Protein 2KOB (pdb70)

Organism: NCBI:txid428125

Radius of gyration: 14.82 Å; Cα contacts (8 Å, |Δi|>4): 99; chains: 1; bounding box: 43×29×36 Å

InterPro domains:
  IPR002104 Integrase, catalytic domain [PF00589] (180-360)
  IPR002104 Integrase, catalytic domain [PS51898] (163-368)
  IPR010998 Integrase/recombinase, N-terminal [G3DSA:1.10.150.130] (61-153)
  IPR011010 DNA breaking-rejoining enzyme, catalytic core [SSF56349] (63-368)
  IPR013762 Integrase-like, catalytic domain superfamily [G3DSA:1.10.443.10] (158-373)
  IPR044068 Core-binding (CB) domain [PS51900] (62-141)
  IPR050090 Bacterial tyrosine recombinase XerC/XerD complex [PTHR30349] (70-369)
  IPR053876 Phage integrase, central domain [PF22022] (64-154)

Solvent-accessible surface area: 7404 Å² total; per-residue (Å²): 273,41,47,0,6,55,16,0,73,84,6,15,122,42,43,112,90,95,64,47,78,112,87,81,9,74,38,33,85,52,35,2,151,82,41,0,51,52,0,79,156,47,22,4,86,99,4,92,41,72,36,2,53,56,15,5,96,118,14,154,96,68,152,123,34,20,102,24,1,40,63,4,0,2,65,0,0,124,37,0,57,126,95,209,36,11,134,107,22,2,0,69,169,9,175,20,69,155,153,78,111,144,134,138,126,176,171,201

Sequence (108 aa):
RDSFGDWAEKFLKSKEADGVSVSQLNSYKNYCRNHLSPLYMKSLSEILPADIQSIINETKLAKNTLKAIRNTASQIFRLAIENRAIDFNPADYVRIPKIALEHHHHHHRDSFGDWAEKFLKSKEADGVSVSQLNSYKNYCRNHLSPLYMKSLSEILPADIQSIINETKLAKNTLKAIRNTASQIFRLAIENRAIDFNPADYVRIPKIALEHHHHHHRDSFGDWAEKFLKSKEADGVSVSQLNSYKNYCRNHLSPLYMKSLSEILPADIQSIINETKLAKNTLKAIRNTASQIFRLAIENRAIDFNPADYVRIPKIALEHHHHHHRDSFGDWAEKFLKSKEADGVSVSQLNSYKNYCRNHLSPLYMKSLSEILPADIQSIINETKLAKNTLKAIRNTASQIFRLAIENRAIDFNPADYVRIPKIALEHHHHHHRDSFGDWAEKFLKSKEADGVSVSQLNSYKNYCRNHLSPLYMKSLSEILPADIQSIINETKLAKNTLKAIRNTASQIFRLAIENRAIDFNPADYVRIPKIALEHHHHHHRDSFGDWAEKFLKSKEADGVSVSQLNSYKNYCRNHLSPLYMKSLSEILPADIQSIINETKLAKNTLKAIRNTASQIFRLAIENRAIDFNPADYVRIPKIALEHHHHHHRDSFGDWAEKFLKSKEADGVSVSQLNSYKNYCRNHLSPLYMKSLSEILPADIQSIINETKLAKNTLKAIRNTASQIFRLAIENRAIDFNPADYVRIPKIALEHHHHHHRDSFGDWAEKFLKSKEADGVSVSQLNSYKNYCRNHLSPLYMKSLSEILPADIQSIINETKLAKNTLKAIRNTASQIFRLAIENRAIDFNPADYVRIPKIALEHHHHHHRDSFGDWAEKFLKSKEADGVSVSQLNSYKNYCRNHLSPLYMKSLSEILPADIQSIINETKLAKNTLKAIRNTASQIFRLAIENRAIDFNPADYVRIPKIALEHHHHHHRDSFGDWAEKFLKSKEADGVSVSQLNSYKNYCRNHLSPLYMKSLSEILPADIQSIINETKLAKNTLKAIRNTASQIFRLAIENRAIDFNPADYVRIPKIALEHHHHHHRDSFGDWAEKFLKSKEADGVSVSQLNSYKNYCRNHLSPLYMKSLSEILPADIQSIINETKLAKNTLKAIRNTASQIFRLAIENRAIDFNPADYVRIPKIALEHHHHHHRDSFGDWAEKFLKSKEADGVSVSQLNSYKNYCRNHLSPLYMKSLSEILPADIQSIINETKLAKNTLKAIRNTASQIFRLAIENRAIDFNPADYVRIPKIALEHHHHHHRDSFGDWAEKFLKSKEADGVSVSQLNSYKNYCRNHLSPLYMKSLSEILPADIQSIINETKLAKNTLKAIRNTASQIFRLAIENRAIDFNPADYVRIPKIALEHHHHHHRDSFGDWAEKFLKSKEADGVSVSQLNSYKNYCRNHLSPLYMKSLSEILPADIQSIINETKLAKNTLKAIRNTASQIFRLAIENRAIDFNPADYVRIPKIALEHHHHHHRDSFGDWAEKFLKSKEADGVSVSQLNSYKNYCRNHLSPLYMKSLSEILPADIQSIINETKLAKNTLKAIRNTASQIFRLAIENRAIDFNPADYVRIPKIALEHHHHHHRDSFGDWAEKFLKSKEADGVSVSQLNSYKNYCRNHLSPLYMKSLSEILPADIQSIINETKLAKNTLKAIRNTASQIFRLAIENRAIDFNPADYVRIPKIALEHHHHHHRDSFGDWAEKFLKSKEADGVSVSQLNSYKNYCRNHLSPLYMKSLSEILPADIQSIINETKLAKNTLKAIRNTASQIFRLAIENRAIDFNPADYVRIPKIALEHHHHHHRDSFGDWAEKFLKSKEADGVSVSQLNSYKNYCRNHLSPLYMKSLSEILPADIQSIINETKLAKNTLKAIRNTASQIFRLAIENRAIDFNPADYVRIPKIALEHHHHHHRDSFGDWAEKFLKSKEADGVSVSQLNSYKNYCRNHLSPLYMKSLSEILPADIQSIINETKLAKNTLKAIRNTASQIFRLAIENRAIDFNPADYVRIPKIALEHHHHHHRDSFGDWAEKFLKSKEADGVSVSQLNSYKNYCRNHLSPLYMKSLSEILPADIQSIINETKLAKNTLKAIRNTASQIFRLAIENRAIDFNPADYVRIPKIALEHHHHHH

Structure (mmCIF, N/CA/C/O backbone):
data_2KOB
#
_entry.id   2KOB
#
loop_
_atom_site.group_PDB
_atom_site.id
_atom_site.type_symbol
_atom_site.label_atom_id
_atom_site.label_alt_id
_atom_site.label_comp_id
_atom_site.label_asym_id
_atom_site.label_entity_id
_atom_site.label_seq_id
_atom_site.pdbx_PDB_ins_code
_atom_site.Cartn_x
_atom_site.Cartn_y
_atom_site.Cartn_z
_atom_site.occupancy
_atom_site.B_iso_or_equiv
_atom_site.auth_seq_id
_atom_site.auth_comp_id
_atom_site.auth_asym_id
_atom_site.auth_atom_id
_atom_site.pdbx_PDB_model_num
ATOM 1 N N . ARG A 1 1 ? -4.457 -7.236 15.400 1.00 0.00 61 ARG A N 1
ATOM 2 C CA . ARG A 1 1 ? -5.045 -8.409 14.707 1.00 0.00 61 ARG A CA 1
ATOM 3 C C . ARG A 1 1 ? -5.384 -8.085 13.254 1.00 0.00 61 ARG A C 1
ATOM 4 O O . ARG A 1 1 ? -6.162 -8.801 12.621 1.00 0.00 61 ARG A O 1
ATOM 27 N N . ASP A 1 2 ? -4.791 -7.027 12.716 1.00 0.00 62 ASP A N 1
ATOM 28 C CA . ASP A 1 2 ? -5.117 -6.587 11.366 1.00 0.00 62 ASP A CA 1
ATOM 29 C C . ASP A 1 2 ? -3.908 -6.675 10.454 1.00 0.00 62 ASP A C 1
ATOM 30 O O . ASP A 1 2 ? -2.987 -5.865 10.549 1.00 0.00 62 ASP A O 1
ATOM 39 N N . SER A 1 3 ? -3.913 -7.659 9.573 1.00 0.00 63 SER A N 1
ATOM 40 C CA . SER A 1 3 ? -2.804 -7.855 8.661 1.00 0.00 63 SER A CA 1
ATOM 41 C C . SER A 1 3 ? -2.931 -6.927 7.458 1.00 0.00 63 SER A C 1
ATOM 42 O O . SER A 1 3 ? -4.038 -6.632 6.999 1.00 0.00 63 SER A O 1
ATOM 50 N N . PHE A 1 4 ? -1.796 -6.457 6.955 1.00 0.00 64 PHE A N 1
ATOM 51 C CA . PHE A 1 4 ? -1.792 -5.577 5.796 1.00 0.00 64 PHE A CA 1
ATOM 52 C C . PHE A 1 4 ? -2.376 -6.304 4.593 1.00 0.00 64 PHE A C 1
ATOM 53 O O . PHE A 1 4 ? -3.072 -5.708 3.776 1.00 0.00 64 PHE A O 1
ATOM 70 N N . GLY A 1 5 ? -2.101 -7.601 4.509 1.00 0.00 65 GLY A N 1
ATOM 71 C CA . GLY A 1 5 ? -2.653 -8.416 3.446 1.00 0.00 65 GLY A CA 1
ATOM 72 C C . GLY A 1 5 ? -4.166 -8.446 3.471 1.00 0.00 65 GLY A C 1
ATOM 73 O O . GLY A 1 5 ? -4.811 -8.433 2.423 1.00 0.00 65 GLY A O 1
ATOM 77 N N . ASP A 1 6 ? -4.727 -8.472 4.675 1.00 0.00 66 ASP A N 1
ATOM 78 C CA . ASP A 1 6 ? -6.175 -8.461 4.861 1.00 0.00 66 ASP A CA 1
ATOM 79 C C . ASP A 1 6 ? -6.784 -7.205 4.252 1.00 0.00 66 ASP A C 1
ATOM 80 O O . ASP A 1 6 ? -7.678 -7.281 3.405 1.00 0.00 66 ASP A O 1
ATOM 89 N N . TRP A 1 7 ? -6.273 -6.054 4.665 1.00 0.00 67 TRP A N 1
ATOM 90 C CA . TRP A 1 7 ? -6.805 -4.777 4.214 1.00 0.00 67 TRP A CA 1
ATOM 91 C C . TRP A 1 7 ? -6.444 -4.491 2.764 1.00 0.00 67 TRP A C 1
ATOM 92 O O . TRP A 1 7 ? -7.209 -3.847 2.051 1.00 0.00 67 TRP A O 1
ATOM 113 N N . ALA A 1 8 ? -5.291 -4.975 2.321 1.00 0.00 68 ALA A N 1
ATOM 114 C CA . ALA A 1 8 ? -4.898 -4.820 0.927 1.00 0.00 68 ALA A CA 1
ATOM 115 C C . ALA A 1 8 ? -5.865 -5.569 0.018 1.00 0.00 68 ALA A C 1
ATOM 116 O O . ALA A 1 8 ? -6.316 -5.040 -0.995 1.00 0.00 68 ALA A O 1
ATOM 123 N N . GLU A 1 9 ? -6.197 -6.795 0.406 1.00 0.00 69 GLU A N 1
ATOM 124 C CA . GLU A 1 9 ? -7.130 -7.621 -0.351 1.00 0.00 69 GLU A CA 1
ATOM 125 C C . GLU A 1 9 ? -8.506 -6.954 -0.393 1.00 0.00 69 GLU A C 1
ATOM 126 O O . GLU A 1 9 ? -9.186 -6.970 -1.421 1.00 0.00 69 GLU A O 1
ATOM 138 N N . LYS A 1 10 ? -8.898 -6.345 0.721 1.00 0.00 70 LYS A N 1
ATOM 139 C CA . LYS A 1 10 ? -10.163 -5.624 0.794 1.00 0.00 70 LYS A CA 1
ATOM 140 C C . LYS A 1 10 ? -10.131 -4.372 -0.076 1.00 0.00 70 LYS A C 1
ATOM 141 O O . LYS A 1 10 ? -11.121 -4.031 -0.716 1.00 0.00 70 LYS A O 1
ATOM 160 N N . PHE A 1 11 ? -8.990 -3.692 -0.096 1.00 0.00 71 PHE A N 1
ATOM 161 C CA . PHE A 1 11 ? -8.813 -2.517 -0.943 1.00 0.00 71 PHE A CA 1
ATOM 162 C C . PHE A 1 11 ? -8.903 -2.906 -2.416 1.00 0.00 71 PHE A C 1
ATOM 163 O O . PHE A 1 11 ? -9.551 -2.224 -3.214 1.00 0.00 71 PHE A O 1
ATOM 180 N N . LEU A 1 12 ? -8.245 -4.005 -2.763 1.00 0.00 72 LEU A N 1
ATOM 181 C CA . LEU A 1 12 ? -8.304 -4.558 -4.112 1.00 0.00 72 LEU A CA 1
ATOM 182 C C . LEU A 1 12 ? -9.750 -4.840 -4.509 1.00 0.00 72 LEU A C 1
ATOM 183 O O . LEU A 1 12 ? -10.216 -4.392 -5.557 1.00 0.00 72 LEU A O 1
ATOM 199 N N . LYS A 1 13 ? -10.458 -5.561 -3.650 1.00 0.00 73 LYS A N 1
ATOM 200 C CA . LYS A 1 13 ? -11.857 -5.892 -3.893 1.00 0.00 73 LYS A CA 1
ATOM 201 C C . LYS A 1 13 ? -12.709 -4.625 -3.944 1.00 0.00 73 LYS A C 1
ATOM 202 O O . LYS A 1 13 ? -13.634 -4.519 -4.750 1.00 0.00 73 LYS A O 1
ATOM 221 N N . SER A 1 14 ? -12.381 -3.664 -3.087 1.00 0.00 74 SER A N 1
ATOM 222 C CA . SER A 1 14 ? -13.077 -2.385 -3.057 1.00 0.00 74 SER A CA 1
ATOM 223 C C . SER A 1 14 ? -13.004 -1.692 -4.415 1.00 0.00 74 SER A C 1
ATOM 224 O O . SER A 1 14 ? -14.027 -1.305 -4.972 1.00 0.00 74 SER A O 1
ATOM 232 N N . LYS A 1 15 ? -11.797 -1.558 -4.954 1.00 0.00 75 LYS A N 1
ATOM 233 C CA . LYS A 1 15 ? -11.605 -0.874 -6.229 1.00 0.00 75 LYS A CA 1
ATOM 234 C C . LYS A 1 15 ? -12.174 -1.691 -7.381 1.00 0.00 75 LYS A C 1
ATOM 235 O O . LYS A 1 15 ? -12.631 -1.138 -8.383 1.00 0.00 75 LYS A O 1
ATOM 254 N N . GLU A 1 16 ? -12.157 -3.005 -7.227 1.00 0.00 76 GLU A N 1
ATOM 255 C CA . GLU A 1 16 ? -12.759 -3.900 -8.204 1.00 0.00 76 GLU A CA 1
ATOM 256 C C . GLU A 1 16 ? -14.272 -3.681 -8.259 1.00 0.00 76 GLU A C 1
ATOM 257 O O . GLU A 1 16 ? -14.881 -3.704 -9.331 1.00 0.00 76 GLU A O 1
ATOM 269 N N . ALA A 1 17 ? -14.865 -3.452 -7.096 1.00 0.00 77 ALA A N 1
ATOM 270 C CA . ALA A 1 17 ? -16.286 -3.142 -7.000 1.00 0.00 77 ALA A CA 1
ATOM 271 C C . ALA A 1 17 ? -16.554 -1.671 -7.328 1.00 0.00 77 ALA A C 1
ATOM 272 O O . ALA A 1 17 ? -17.666 -1.300 -7.712 1.00 0.00 77 ALA A O 1
ATOM 279 N N . ASP A 1 18 ? -15.535 -0.831 -7.160 1.00 0.00 78 ASP A N 1
ATOM 280 C CA . ASP A 1 18 ? -15.647 0.588 -7.491 1.00 0.00 78 ASP A CA 1
ATOM 281 C C . ASP A 1 18 ? -15.791 0.782 -8.989 1.00 0.00 78 ASP A C 1
ATOM 282 O O . ASP A 1 18 ? -16.468 1.705 -9.442 1.00 0.00 78 ASP A O 1
ATOM 291 N N . GLY A 1 19 ? -15.150 -0.089 -9.751 1.00 0.00 79 GLY A N 1
ATOM 292 C CA . GLY A 1 19 ? -15.285 -0.046 -11.190 1.00 0.00 79 GLY A CA 1
ATOM 293 C C . GLY A 1 19 ? -14.061 0.511 -11.880 1.00 0.00 79 GLY A C 1
ATOM 294 O O . GLY A 1 19 ? -14.175 1.299 -12.817 1.00 0.00 79 GLY A O 1
ATOM 298 N N . VAL A 1 20 ? -12.886 0.123 -11.412 1.00 0.00 80 VAL A N 1
ATOM 299 C CA . VAL A 1 20 ? -11.651 0.506 -12.076 1.00 0.00 80 VAL A CA 1
ATOM 300 C C . VAL A 1 20 ? -11.319 -0.507 -13.167 1.00 0.00 80 VAL A C 1
ATOM 301 O O . VAL A 1 20 ? -11.810 -1.638 -13.142 1.00 0.00 80 VAL A O 1
ATOM 314 N N . SER A 1 21 ? -10.513 -0.095 -14.132 1.00 0.00 81 SER A N 1
ATOM 315 C CA . SER A 1 21 ? -10.087 -0.989 -15.197 1.00 0.00 81 SER A CA 1
ATOM 316 C C . SER A 1 21 ? -9.301 -2.166 -14.626 1.00 0.00 81 SER A C 1
ATOM 317 O O . SER A 1 21 ? -8.589 -2.017 -13.634 1.00 0.00 81 SER A O 1
ATOM 325 N N . VAL A 1 22 ? -9.441 -3.328 -15.252 1.00 0.00 82 VAL A N 1
ATOM 326 C CA . VAL A 1 22 ? -8.775 -4.545 -14.792 1.00 0.00 82 VAL A CA 1
ATOM 327 C C . VAL A 1 22 ? -7.264 -4.349 -14.722 1.00 0.00 82 VAL A C 1
ATOM 328 O O . VAL A 1 22 ? -6.622 -4.758 -13.756 1.00 0.00 82 VAL A O 1
ATOM 341 N N . SER A 1 23 ? -6.705 -3.711 -15.741 1.00 0.00 83 SER A N 1
ATOM 342 C CA . SER A 1 23 ? -5.281 -3.403 -15.760 1.00 0.00 83 SER A CA 1
ATOM 343 C C . SER A 1 23 ? -4.907 -2.524 -14.569 1.00 0.00 83 SER A C 1
ATOM 344 O O . SER A 1 23 ? -3.862 -2.716 -13.948 1.00 0.00 83 SER A O 1
ATOM 352 N N . GLN A 1 24 ? -5.784 -1.584 -14.243 1.00 0.00 84 GLN A N 1
ATOM 353 C CA . GLN A 1 24 ? -5.571 -0.682 -13.118 1.00 0.00 84 GLN A CA 1
ATOM 354 C C . GLN A 1 24 ? -5.674 -1.451 -11.802 1.00 0.00 84 GLN A C 1
ATOM 355 O O . GLN A 1 24 ? -4.851 -1.287 -10.905 1.00 0.00 84 GLN A O 1
ATOM 369 N N . LEU A 1 25 ? -6.684 -2.305 -11.709 1.00 0.00 85 LEU A N 1
ATOM 370 C CA . LEU A 1 25 ? -6.895 -3.124 -10.522 1.00 0.00 85 LEU A CA 1
ATOM 371 C C . LEU A 1 25 ? -5.706 -4.066 -10.320 1.00 0.00 85 LEU A C 1
ATOM 372 O O . LEU A 1 25 ? -5.199 -4.214 -9.206 1.00 0.00 85 LEU A O 1
ATOM 388 N N . ASN A 1 26 ? -5.250 -4.677 -11.412 1.00 0.00 86 ASN A N 1
ATOM 389 C CA . ASN A 1 26 ? -4.088 -5.563 -11.377 1.00 0.00 86 ASN A CA 1
ATOM 390 C C . ASN A 1 26 ? -2.824 -4.802 -10.993 1.00 0.00 86 ASN A C 1
ATOM 391 O O . ASN A 1 26 ? -1.891 -5.383 -10.436 1.00 0.00 86 ASN A O 1
ATOM 402 N N . SER A 1 27 ? -2.797 -3.505 -11.286 1.00 0.00 87 SER A N 1
ATOM 403 C CA . SER A 1 27 ? -1.675 -2.663 -10.897 1.00 0.00 87 SER A CA 1
ATOM 404 C C . SER A 1 27 ? -1.594 -2.576 -9.376 1.00 0.00 87 SER A C 1
ATOM 405 O O . SER A 1 27 ? -0.525 -2.769 -8.793 1.00 0.00 87 SER A O 1
ATOM 413 N N . TYR A 1 28 ? -2.737 -2.320 -8.738 1.00 0.00 88 TYR A N 1
ATOM 414 C CA . TYR A 1 28 ? -2.806 -2.269 -7.280 1.00 0.00 88 TYR A CA 1
ATOM 415 C C . TYR A 1 28 ? -2.356 -3.597 -6.685 1.00 0.00 88 TYR A C 1
ATOM 416 O O . TYR A 1 28 ? -1.560 -3.630 -5.745 1.00 0.00 88 TYR A O 1
ATOM 434 N N . LYS A 1 29 ? -2.864 -4.688 -7.255 1.00 0.00 89 LYS A N 1
ATOM 435 C CA . LYS A 1 29 ? -2.523 -6.031 -6.796 1.00 0.00 89 LYS A CA 1
ATOM 436 C C . LYS A 1 29 ? -1.020 -6.262 -6.888 1.00 0.00 89 LYS A C 1
ATOM 437 O O . LYS A 1 29 ? -0.407 -6.778 -5.956 1.00 0.00 89 LYS A O 1
ATOM 456 N N . ASN A 1 30 ? -0.430 -5.845 -8.002 1.00 0.00 90 ASN A N 1
ATOM 457 C CA . ASN A 1 30 ? 1.004 -6.014 -8.223 1.00 0.00 90 ASN A CA 1
ATOM 458 C C . ASN A 1 30 ? 1.809 -5.218 -7.198 1.00 0.00 90 ASN A C 1
ATOM 459 O O . ASN A 1 30 ? 2.830 -5.690 -6.695 1.00 0.00 90 ASN A O 1
ATOM 470 N N . TYR A 1 31 ? 1.341 -4.014 -6.877 1.00 0.00 91 TYR A N 1
ATOM 471 C CA . TYR A 1 31 ? 2.025 -3.165 -5.908 1.00 0.00 91 TYR A CA 1
ATOM 472 C C . TYR A 1 31 ? 2.101 -3.842 -4.544 1.00 0.00 91 TYR A C 1
ATOM 473 O O . TYR A 1 31 ? 3.175 -3.909 -3.942 1.00 0.00 91 TYR A O 1
ATOM 491 N N . CYS A 1 32 ? 0.973 -4.361 -4.072 1.00 0.00 92 CYS A N 1
ATOM 492 C CA . CYS A 1 32 ? 0.911 -4.964 -2.747 1.00 0.00 92 CYS A CA 1
ATOM 493 C C . CYS A 1 32 ? 1.547 -6.355 -2.727 1.00 0.00 92 CYS A C 1
ATOM 494 O O . CYS A 1 32 ? 2.060 -6.797 -1.699 1.00 0.00 92 CYS A O 1
ATOM 502 N N . ARG A 1 33 ? 1.532 -7.030 -3.869 1.00 0.00 93 ARG A N 1
ATOM 503 C CA . ARG A 1 33 ? 2.028 -8.401 -3.958 1.00 0.00 93 ARG A CA 1
ATOM 504 C C . ARG A 1 33 ? 3.546 -8.447 -4.099 1.00 0.00 93 ARG A C 1
ATOM 505 O O . ARG A 1 33 ? 4.211 -9.266 -3.470 1.00 0.00 93 ARG A O 1
ATOM 526 N N . ASN A 1 34 ? 4.085 -7.570 -4.933 1.00 0.00 94 ASN A N 1
ATOM 527 C CA . ASN A 1 34 ? 5.507 -7.603 -5.258 1.00 0.00 94 ASN A CA 1
ATOM 528 C C . ASN A 1 34 ? 6.311 -6.648 -4.387 1.00 0.00 94 ASN A C 1
ATOM 529 O O . ASN A 1 34 ? 7.232 -7.062 -3.689 1.00 0.00 94 ASN A O 1
ATOM 540 N N . HIS A 1 35 ? 5.952 -5.371 -4.415 1.00 0.00 95 HIS A N 1
ATOM 541 C CA . HIS A 1 35 ? 6.730 -4.351 -3.714 1.00 0.00 95 HIS A CA 1
ATOM 542 C C . HIS A 1 35 ? 6.429 -4.356 -2.223 1.00 0.00 95 HIS A C 1
ATOM 543 O O . HIS A 1 35 ? 7.339 -4.378 -1.396 1.00 0.00 95 HIS A O 1
ATOM 558 N N . LEU A 1 36 ? 5.150 -4.358 -1.882 1.00 0.00 96 LEU A N 1
ATOM 559 C CA . LEU A 1 36 ? 4.737 -4.352 -0.484 1.00 0.00 96 LEU A CA 1
ATOM 560 C C . LEU A 1 36 ? 4.620 -5.780 0.038 1.00 0.00 96 LEU A C 1
ATOM 561 O O . LEU A 1 36 ? 3.944 -6.031 1.033 1.00 0.00 96 LEU A O 1
ATOM 577 N N . SER A 1 37 ? 5.308 -6.700 -0.630 1.00 0.00 97 SER A N 1
ATOM 578 C CA . SER A 1 37 ? 5.280 -8.114 -0.271 1.00 0.00 97 SER A CA 1
ATOM 579 C C . SER A 1 37 ? 5.677 -8.330 1.202 1.00 0.00 97 SER A C 1
ATOM 580 O O . SER A 1 37 ? 4.981 -9.047 1.926 1.00 0.00 97 SER A O 1
ATOM 588 N N . PRO A 1 38 ? 6.792 -7.722 1.683 1.00 0.00 98 PRO A N 1
ATOM 589 C CA . PRO A 1 38 ? 7.183 -7.820 3.091 1.00 0.00 98 PRO A CA 1
ATOM 590 C C . PRO A 1 38 ? 6.106 -7.282 4.029 1.00 0.00 98 PRO A C 1
ATOM 591 O O . PRO A 1 38 ? 5.928 -7.790 5.131 1.00 0.00 98 PRO A O 1
ATOM 602 N N . LEU A 1 39 ? 5.378 -6.268 3.576 1.00 0.00 99 LEU A N 1
ATOM 603 C CA . LEU A 1 39 ? 4.329 -5.651 4.383 1.00 0.00 99 LEU A CA 1
ATOM 604 C C . LEU A 1 39 ? 3.065 -6.499 4.376 1.00 0.00 99 LEU A C 1
ATOM 605 O O . LEU A 1 39 ? 2.351 -6.568 5.373 1.00 0.00 99 LEU A O 1
ATOM 621 N N . TYR A 1 40 ? 2.814 -7.159 3.252 1.00 0.00 100 TYR A N 1
ATOM 622 C CA . TYR A 1 40 ? 1.603 -7.953 3.057 1.00 0.00 100 TYR A CA 1
ATOM 623 C C . TYR A 1 40 ? 1.492 -9.065 4.105 1.00 0.00 100 TYR A C 1
ATOM 624 O O . TYR A 1 40 ? 0.392 -9.492 4.465 1.00 0.00 100 TYR A O 1
ATOM 642 N N . MET A 1 41 ? 2.637 -9.521 4.598 1.00 0.00 101 MET A N 1
ATOM 643 C CA . MET A 1 41 ? 2.672 -10.589 5.592 1.00 0.00 101 MET A CA 1
ATOM 644 C C . MET A 1 41 ? 2.752 -10.027 7.011 1.00 0.00 101 MET A C 1
ATOM 645 O O . MET A 1 41 ? 2.774 -10.781 7.986 1.00 0.00 101 MET A O 1
ATOM 659 N N . LYS A 1 42 ? 2.791 -8.707 7.127 1.00 0.00 102 LYS A N 1
ATOM 660 C CA . LYS A 1 42 ? 2.893 -8.065 8.431 1.00 0.00 102 LYS A CA 1
ATOM 661 C C . LYS A 1 42 ? 1.538 -7.538 8.874 1.00 0.00 102 LYS A C 1
ATOM 662 O O . LYS A 1 42 ? 0.616 -7.396 8.066 1.00 0.00 102 LYS A O 1
ATOM 681 N N . SER A 1 43 ? 1.420 -7.263 10.159 1.00 0.00 103 SER A N 1
ATOM 682 C CA . SER A 1 43 ? 0.242 -6.611 10.685 1.00 0.00 103 SER A CA 1
ATOM 683 C C . SER A 1 43 ? 0.464 -5.107 10.676 1.00 0.00 103 SER A C 1
ATOM 684 O O . SER A 1 43 ? 1.606 -4.651 10.645 1.00 0.00 103 SER A O 1
ATOM 692 N N . LEU A 1 44 ? -0.620 -4.345 10.703 1.00 0.00 104 LEU A N 1
ATOM 693 C CA . LEU A 1 44 ? -0.542 -2.888 10.652 1.00 0.00 104 LEU A CA 1
ATOM 694 C C . LEU A 1 44 ? 0.320 -2.340 11.785 1.00 0.00 104 LEU A C 1
ATOM 695 O O . LEU A 1 44 ? 1.045 -1.362 11.609 1.00 0.00 104 LEU A O 1
ATOM 711 N N . SER A 1 45 ? 0.255 -2.988 12.938 1.00 0.00 105 SER A N 1
ATOM 712 C CA . SER A 1 45 ? 1.011 -2.553 14.100 1.00 0.00 105 SER A CA 1
ATOM 713 C C . SER A 1 45 ? 2.483 -2.957 13.984 1.00 0.00 105 SER A C 1
ATOM 714 O O . SER A 1 45 ? 3.342 -2.431 14.692 1.00 0.00 105 SER A O 1
ATOM 722 N N . GLU A 1 46 ? 2.764 -3.890 13.081 1.00 0.00 106 GLU A N 1
ATOM 723 C CA . GLU A 1 46 ? 4.121 -4.384 12.882 1.00 0.00 106 GLU A CA 1
ATOM 724 C C . GLU A 1 46 ? 4.793 -3.671 11.713 1.00 0.00 106 GLU A C 1
ATOM 725 O O . GLU A 1 46 ? 5.928 -3.982 11.353 1.00 0.00 106 GLU A O 1
ATOM 737 N N . ILE A 1 47 ? 4.090 -2.716 11.125 1.00 0.00 107 ILE A N 1
ATOM 738 C CA . ILE A 1 47 ? 4.624 -1.960 10.003 1.00 0.00 107 ILE A CA 1
ATOM 739 C C . ILE A 1 47 ? 5.229 -0.649 10.479 1.00 0.00 107 ILE A C 1
ATOM 740 O O . ILE A 1 47 ? 4.598 0.114 11.212 1.00 0.00 107 ILE A O 1
ATOM 756 N N . LEU A 1 48 ? 6.457 -0.403 10.061 1.00 0.00 108 LEU A N 1
ATOM 757 C CA . LEU A 1 48 ? 7.182 0.787 10.468 1.00 0.00 108 LEU A CA 1
ATOM 758 C C . LEU A 1 48 ? 7.195 1.804 9.339 1.00 0.00 108 LEU A C 1
ATOM 759 O O . LEU A 1 48 ? 7.262 1.436 8.166 1.00 0.00 108 LEU A O 1
ATOM 775 N N . PRO A 1 49 ? 7.125 3.098 9.675 1.00 0.00 109 PRO A N 1
ATOM 776 C CA . PRO A 1 49 ? 7.186 4.172 8.681 1.00 0.00 109 PRO A CA 1
ATOM 777 C C . PRO A 1 49 ? 8.487 4.138 7.879 1.00 0.00 109 PRO A C 1
ATOM 778 O O . PRO A 1 49 ? 8.486 4.331 6.661 1.00 0.00 109 PRO A O 1
ATOM 789 N N . ALA A 1 50 ? 9.596 3.868 8.565 1.00 0.00 110 ALA A N 1
ATOM 790 C CA . ALA A 1 50 ? 10.895 3.792 7.908 1.00 0.00 110 ALA A CA 1
ATOM 791 C C . ALA A 1 50 ? 11.036 2.485 7.138 1.00 0.00 110 ALA A C 1
ATOM 792 O O . ALA A 1 50 ? 11.863 2.377 6.233 1.00 0.00 110 ALA A O 1
ATOM 799 N N . ASP A 1 51 ? 10.215 1.502 7.497 1.00 0.00 111 ASP A N 1
ATOM 800 C CA . ASP A 1 51 ? 10.221 0.204 6.828 1.00 0.00 111 ASP A CA 1
ATOM 801 C C . ASP A 1 51 ? 9.637 0.344 5.426 1.00 0.00 111 ASP A C 1
ATOM 802 O O . ASP A 1 51 ? 10.148 -0.225 4.460 1.00 0.00 111 ASP A O 1
ATOM 811 N N . ILE A 1 52 ? 8.575 1.132 5.321 1.00 0.00 112 ILE A N 1
ATOM 812 C CA . ILE A 1 52 ? 7.979 1.447 4.029 1.00 0.00 112 ILE A CA 1
ATOM 813 C C . ILE A 1 52 ? 8.955 2.276 3.199 1.00 0.00 112 ILE A C 1
ATOM 814 O O . ILE A 1 52 ? 9.100 2.077 1.992 1.00 0.00 112 ILE A O 1
ATOM 830 N N . GLN A 1 53 ? 9.642 3.192 3.874 1.00 0.00 113 GLN A N 1
ATOM 831 C CA . GLN A 1 53 ? 10.668 4.020 3.248 1.00 0.00 113 GLN A CA 1
ATOM 832 C C . GLN A 1 53 ? 11.790 3.138 2.694 1.00 0.00 113 GLN A C 1
ATOM 833 O O . GLN A 1 53 ? 12.417 3.465 1.686 1.00 0.00 113 GLN A O 1
ATOM 847 N N . SER A 1 54 ? 12.021 2.008 3.357 1.00 0.00 114 SER A N 1
ATOM 848 C CA . SER A 1 54 ? 13.031 1.052 2.930 1.00 0.00 114 SER A CA 1
ATOM 849 C C . SER A 1 54 ? 12.620 0.401 1.611 1.00 0.00 114 SER A C 1
ATOM 850 O O . SER A 1 54 ? 13.443 0.217 0.715 1.00 0.00 114 SER A O 1
ATOM 858 N N . ILE A 1 55 ? 11.333 0.079 1.488 1.00 0.00 115 ILE A N 1
ATOM 859 C CA . ILE A 1 55 ? 10.798 -0.492 0.254 1.00 0.00 115 ILE A CA 1
ATOM 860 C C . ILE A 1 55 ? 11.018 0.462 -0.918 1.00 0.00 115 ILE A C 1
ATOM 861 O O . ILE A 1 55 ? 11.350 0.039 -2.028 1.00 0.00 115 ILE A O 1
ATOM 877 N N . ILE A 1 56 ? 10.848 1.750 -0.655 1.00 0.00 116 ILE A N 1
ATOM 878 C CA . ILE A 1 56 ? 11.063 2.779 -1.667 1.00 0.00 116 ILE A CA 1
ATOM 879 C C . ILE A 1 56 ? 12.540 2.847 -2.060 1.00 0.00 116 ILE A C 1
ATOM 880 O O . ILE A 1 56 ? 12.877 3.143 -3.203 1.00 0.00 116 ILE A O 1
ATOM 896 N N . ASN A 1 57 ? 13.416 2.551 -1.106 1.00 0.00 117 ASN A N 1
ATOM 897 C CA . ASN A 1 57 ? 14.854 2.542 -1.361 1.00 0.00 117 ASN A CA 1
ATOM 898 C C . ASN A 1 57 ? 15.235 1.369 -2.256 1.00 0.00 117 ASN A C 1
ATOM 899 O O . ASN A 1 57 ? 16.095 1.490 -3.133 1.00 0.00 117 ASN A O 1
ATOM 910 N N . GLU A 1 58 ? 14.586 0.235 -2.038 1.00 0.00 118 GLU A N 1
ATOM 911 C CA . GLU A 1 58 ? 14.895 -0.967 -2.792 1.00 0.00 118 GLU A CA 1
ATOM 912 C C . GLU A 1 58 ? 14.234 -0.943 -4.161 1.00 0.00 118 GLU A C 1
ATOM 913 O O . GLU A 1 58 ? 14.774 -1.489 -5.124 1.00 0.00 118 GLU A O 1
ATOM 925 N N . THR A 1 59 ? 13.089 -0.289 -4.261 1.00 0.00 119 THR A N 1
ATOM 926 C CA . THR A 1 59 ? 12.430 -0.142 -5.543 1.00 0.00 119 THR A CA 1
ATOM 927 C C . THR A 1 59 ? 13.089 0.978 -6.338 1.00 0.00 119 THR A C 1
ATOM 928 O O . THR A 1 59 ? 12.979 2.153 -5.996 1.00 0.00 119 THR A O 1
ATOM 939 N N . LYS A 1 60 ? 13.771 0.603 -7.401 1.00 0.00 120 LYS A N 1
ATOM 940 C CA . LYS A 1 60 ? 14.496 1.561 -8.210 1.00 0.00 120 LYS A CA 1
ATOM 941 C C . LYS A 1 60 ? 13.837 1.706 -9.571 1.00 0.00 120 LYS A C 1
ATOM 942 O O . LYS A 1 60 ? 14.291 1.141 -10.570 1.00 0.00 120 LYS A O 1
ATOM 961 N N . LEU A 1 61 ? 12.734 2.436 -9.583 1.00 0.00 121 LEU A N 1
ATOM 962 C CA . LEU A 1 61 ? 11.963 2.653 -10.793 1.00 0.00 121 LEU A CA 1
ATOM 963 C C . LEU A 1 61 ? 11.699 4.140 -10.978 1.00 0.00 121 LEU A C 1
ATOM 964 O O . LEU A 1 61 ? 12.210 4.963 -10.212 1.00 0.00 121 LEU A O 1
ATOM 980 N N . ALA A 1 62 ? 10.912 4.477 -11.992 1.00 0.00 122 ALA A N 1
ATOM 981 C CA . ALA A 1 62 ? 10.594 5.869 -12.296 1.00 0.00 122 ALA A CA 1
ATOM 982 C C . ALA A 1 62 ? 9.838 6.546 -11.150 1.00 0.00 122 ALA A C 1
ATOM 983 O O . ALA A 1 62 ? 9.204 5.880 -10.325 1.00 0.00 122 ALA A O 1
ATOM 990 N N . LYS A 1 63 ? 9.901 7.878 -11.125 1.00 0.00 123 LYS A N 1
ATOM 991 C CA . LYS A 1 63 ? 9.275 8.681 -10.073 1.00 0.00 123 LYS A CA 1
ATOM 992 C C . LYS A 1 63 ? 7.791 8.352 -9.929 1.00 0.00 123 LYS A C 1
ATOM 993 O O . LYS A 1 63 ? 7.301 8.111 -8.823 1.00 0.00 123 LYS A O 1
ATOM 1012 N N . ASN A 1 64 ? 7.090 8.350 -11.060 1.00 0.00 124 ASN A N 1
ATOM 1013 C CA . ASN A 1 64 ? 5.656 8.076 -11.098 1.00 0.00 124 ASN A CA 1
ATOM 1014 C C . ASN A 1 64 ? 5.331 6.740 -10.441 1.00 0.00 124 ASN A C 1
ATOM 1015 O O . ASN A 1 64 ? 4.350 6.624 -9.703 1.00 0.00 124 ASN A O 1
ATOM 1026 N N . THR A 1 65 ? 6.169 5.744 -10.699 1.00 0.00 125 THR A N 1
ATOM 1027 C CA . THR A 1 65 ? 5.958 4.411 -10.164 1.00 0.00 125 THR A CA 1
ATOM 1028 C C . THR A 1 65 ? 6.170 4.396 -8.653 1.00 0.00 125 THR A C 1
ATOM 1029 O O . THR A 1 65 ? 5.374 3.816 -7.913 1.00 0.00 125 THR A O 1
ATOM 1040 N N . LEU A 1 66 ? 7.237 5.053 -8.201 1.00 0.00 126 LEU A N 1
ATOM 1041 C CA . LEU A 1 66 ? 7.566 5.103 -6.779 1.00 0.00 126 LEU A CA 1
ATOM 1042 C C . LEU A 1 66 ? 6.440 5.750 -5.983 1.00 0.00 126 LEU A C 1
ATOM 1043 O O . LEU A 1 66 ? 6.030 5.243 -4.935 1.00 0.00 126 LEU A O 1
ATOM 1059 N N . LYS A 1 67 ? 5.931 6.863 -6.493 1.00 0.00 127 LYS A N 1
ATOM 1060 C CA . LYS A 1 67 ? 4.848 7.572 -5.831 1.00 0.00 127 LYS A CA 1
ATOM 1061 C C . LYS A 1 67 ? 3.563 6.759 -5.881 1.00 0.00 127 LYS A C 1
ATOM 1062 O O . LYS A 1 67 ? 2.799 6.747 -4.920 1.00 0.00 127 LYS A O 1
ATOM 1081 N N . ALA A 1 68 ? 3.345 6.066 -6.993 1.00 0.00 128 ALA A N 1
ATOM 1082 C CA . ALA A 1 68 ? 2.158 5.234 -7.156 1.00 0.00 128 ALA A CA 1
ATOM 1083 C C . ALA A 1 68 ? 2.107 4.145 -6.092 1.00 0.00 128 ALA A C 1
ATOM 1084 O O . ALA A 1 68 ? 1.047 3.863 -5.531 1.00 0.00 128 ALA A O 1
ATOM 1091 N N . ILE A 1 69 ? 3.260 3.546 -5.811 1.00 0.00 129 ILE A N 1
ATOM 1092 C CA . ILE A 1 69 ? 3.365 2.524 -4.775 1.00 0.00 129 ILE A CA 1
ATOM 1093 C C . ILE A 1 69 ? 2.952 3.098 -3.424 1.00 0.00 129 ILE A C 1
ATOM 1094 O O . ILE A 1 69 ? 2.122 2.521 -2.715 1.00 0.00 129 ILE A O 1
ATOM 1110 N N . ARG A 1 70 ? 3.524 4.247 -3.084 1.00 0.00 130 ARG A N 1
ATOM 1111 C CA . ARG A 1 70 ? 3.236 4.900 -1.816 1.00 0.00 130 ARG A CA 1
ATOM 1112 C C . ARG A 1 70 ? 1.768 5.314 -1.746 1.00 0.00 130 ARG A C 1
ATOM 1113 O O . ARG A 1 70 ? 1.100 5.079 -0.743 1.00 0.00 130 ARG A O 1
ATOM 1134 N N . ASN A 1 71 ? 1.275 5.923 -2.822 1.00 0.00 131 ASN A N 1
ATOM 1135 C CA . ASN A 1 71 ? -0.118 6.368 -2.888 1.00 0.00 131 ASN A CA 1
ATOM 1136 C C . ASN A 1 71 ? -1.076 5.201 -2.689 1.00 0.00 131 ASN A C 1
ATOM 1137 O O . ASN A 1 71 ? -2.093 5.338 -2.008 1.00 0.00 131 ASN A O 1
ATOM 1148 N N . THR A 1 72 ? -0.747 4.055 -3.279 1.00 0.00 132 THR A N 1
ATOM 1149 C CA . THR A 1 72 ? -1.553 2.853 -3.112 1.00 0.00 132 THR A CA 1
ATOM 1150 C C . THR A 1 72 ? -1.586 2.433 -1.643 1.00 0.00 132 THR A C 1
ATOM 1151 O O . THR A 1 72 ? -2.651 2.155 -1.090 1.00 0.00 132 THR A O 1
ATOM 1162 N N . ALA A 1 73 ? -0.414 2.421 -1.013 1.00 0.00 133 ALA A N 1
ATOM 1163 C CA . ALA A 1 73 ? -0.301 2.063 0.395 1.00 0.00 133 ALA A CA 1
ATOM 1164 C C . ALA A 1 73 ? -1.098 3.031 1.261 1.00 0.00 133 ALA A C 1
ATOM 1165 O O . ALA A 1 73 ? -1.823 2.613 2.164 1.00 0.00 133 ALA A O 1
ATOM 1172 N N . SER A 1 74 ? -0.972 4.323 0.968 1.00 0.00 134 SER A N 1
ATOM 1173 C CA . SER A 1 74 ? -1.700 5.351 1.698 1.00 0.00 134 SER A CA 1
ATOM 1174 C C . SER A 1 74 ? -3.199 5.073 1.694 1.00 0.00 134 SER A C 1
ATOM 1175 O O . SER A 1 74 ? -3.847 5.150 2.736 1.00 0.00 134 SER A O 1
ATOM 1183 N N . GLN A 1 75 ? -3.741 4.732 0.530 1.00 0.00 135 GLN A N 1
ATOM 1184 C CA . GLN A 1 75 ? -5.171 4.468 0.407 1.00 0.00 135 GLN A CA 1
ATOM 1185 C C . GLN A 1 75 ? -5.572 3.237 1.220 1.00 0.00 135 GLN A C 1
ATOM 1186 O O . GLN A 1 75 ? -6.632 3.218 1.848 1.00 0.00 135 GLN A O 1
ATOM 1200 N N . ILE A 1 76 ? -4.714 2.221 1.220 1.00 0.00 136 ILE A N 1
ATOM 1201 C CA . ILE A 1 76 ? -4.961 1.009 1.996 1.00 0.00 136 ILE A CA 1
ATOM 1202 C C . ILE A 1 76 ? -4.982 1.320 3.491 1.00 0.00 136 ILE A C 1
ATOM 1203 O O . ILE A 1 76 ? -5.890 0.897 4.211 1.00 0.00 136 ILE A O 1
ATOM 1219 N N . PHE A 1 77 ? -3.988 2.077 3.950 1.00 0.00 137 PHE A N 1
ATOM 1220 C CA . PHE A 1 77 ? -3.922 2.473 5.352 1.00 0.00 137 PHE A CA 1
ATOM 1221 C C . PHE A 1 77 ? -5.115 3.340 5.731 1.00 0.00 137 PHE A C 1
ATOM 1222 O O . PHE A 1 77 ? -5.644 3.221 6.831 1.00 0.00 137 PHE A O 1
ATOM 1239 N N . ARG A 1 78 ? -5.550 4.195 4.810 1.00 0.00 138 ARG A N 1
ATOM 1240 C CA . ARG A 1 78 ? -6.708 5.052 5.054 1.00 0.00 138 ARG A CA 1
ATOM 1241 C C . ARG A 1 78 ? -7.957 4.217 5.299 1.00 0.00 138 ARG A C 1
ATOM 1242 O O . ARG A 1 78 ? -8.747 4.522 6.191 1.00 0.00 138 ARG A O 1
ATOM 1263 N N . LEU A 1 79 ? -8.120 3.162 4.509 1.00 0.00 139 LEU A N 1
ATOM 1264 C CA . LEU A 1 79 ? -9.220 2.217 4.702 1.00 0.00 139 LEU A CA 1
ATOM 1265 C C . LEU A 1 79 ? -9.140 1.596 6.091 1.00 0.00 139 LEU A C 1
ATOM 1266 O O . LEU A 1 79 ? -10.148 1.464 6.790 1.00 0.00 139 LEU A O 1
ATOM 1282 N N . ALA A 1 80 ? -7.932 1.230 6.492 1.00 0.00 140 ALA A N 1
ATOM 1283 C CA . ALA A 1 80 ? -7.702 0.680 7.817 1.00 0.00 140 ALA A CA 1
ATOM 1284 C C . ALA A 1 80 ? -8.062 1.703 8.891 1.00 0.00 140 ALA A C 1
ATOM 1285 O O . ALA A 1 80 ? -8.702 1.365 9.883 1.00 0.00 140 ALA A O 1
ATOM 1292 N N . ILE A 1 81 ? -7.653 2.953 8.681 1.00 0.00 141 ILE A N 1
ATOM 1293 C CA . ILE A 1 81 ? -7.996 4.050 9.585 1.00 0.00 141 ILE A CA 1
ATOM 1294 C C . ILE A 1 81 ? -9.511 4.262 9.651 1.00 0.00 141 ILE A C 1
ATOM 1295 O O . ILE A 1 81 ? -10.048 4.620 10.699 1.00 0.00 141 ILE A O 1
ATOM 1311 N N . GLU A 1 82 ? -10.202 4.035 8.535 1.00 0.00 142 GLU A N 1
ATOM 1312 C CA . GLU A 1 82 ? -11.658 4.163 8.499 1.00 0.00 142 GLU A CA 1
ATOM 1313 C C . GLU A 1 82 ? -12.308 3.195 9.480 1.00 0.00 142 GLU A C 1
ATOM 1314 O O . GLU A 1 82 ? -13.257 3.547 10.179 1.00 0.00 142 GLU A O 1
ATOM 1326 N N . ASN A 1 83 ? -11.785 1.977 9.536 1.00 0.00 143 ASN A N 1
ATOM 1327 C CA . ASN A 1 83 ? -12.276 0.983 10.487 1.00 0.00 143 ASN A CA 1
ATOM 1328 C C . ASN A 1 83 ? -11.521 1.099 11.806 1.00 0.00 143 ASN A C 1
ATOM 1329 O O . ASN A 1 83 ? -11.790 0.365 12.758 1.00 0.00 143 ASN A O 1
ATOM 1340 N N . ARG A 1 84 ? -10.566 2.028 11.834 1.00 0.00 144 ARG A N 1
ATOM 1341 C CA . ARG A 1 84 ? -9.769 2.326 13.023 1.00 0.00 144 ARG A CA 1
ATOM 1342 C C . ARG A 1 84 ? -8.894 1.141 13.427 1.00 0.00 144 ARG A C 1
ATOM 1343 O O . ARG A 1 84 ? -8.527 0.988 14.593 1.00 0.00 144 ARG A O 1
ATOM 1364 N N . ALA A 1 85 ? -8.533 0.328 12.439 1.00 0.00 145 ALA A N 1
ATOM 1365 C CA . ALA A 1 85 ? -7.612 -0.779 12.650 1.00 0.00 145 ALA A CA 1
ATOM 1366 C C . ALA A 1 85 ? -6.232 -0.234 12.994 1.00 0.00 145 ALA A C 1
ATOM 1367 O O . ALA A 1 85 ? -5.566 -0.712 13.910 1.00 0.00 145 ALA A O 1
ATOM 1374 N N . ILE A 1 86 ? -5.820 0.785 12.254 1.00 0.00 146 ILE A N 1
ATOM 1375 C CA . ILE A 1 86 ? -4.603 1.512 12.558 1.00 0.00 146 ILE A CA 1
ATOM 1376 C C . ILE A 1 86 ? -4.958 2.978 12.794 1.00 0.00 146 ILE A C 1
ATOM 1377 O O . ILE A 1 86 ? -5.952 3.470 12.259 1.00 0.00 146 ILE A O 1
ATOM 1393 N N . ASP A 1 87 ? -4.168 3.659 13.606 1.00 0.00 147 ASP A N 1
ATOM 1394 C CA . ASP A 1 87 ? -4.528 4.992 14.079 1.00 0.00 147 ASP A CA 1
ATOM 1395 C C . ASP A 1 87 ? -3.882 6.099 13.244 1.00 0.00 147 ASP A C 1
ATOM 1396 O O . ASP A 1 87 ? -4.183 7.280 13.420 1.00 0.00 147 ASP A O 1
ATOM 1405 N N . PHE A 1 88 ? -3.017 5.723 12.316 1.00 0.00 148 PHE A N 1
ATOM 1406 C CA . PHE A 1 88 ? -2.251 6.706 11.558 1.00 0.00 148 PHE A CA 1
ATOM 1407 C C . PHE A 1 88 ? -1.835 6.142 10.209 1.00 0.00 148 PHE A C 1
ATOM 1408 O O . PHE A 1 88 ? -1.998 4.949 9.951 1.00 0.00 148 PHE A O 1
ATOM 1425 N N . ASN A 1 89 ? -1.290 7.000 9.356 1.00 0.00 149 ASN A N 1
ATOM 1426 C CA . ASN A 1 89 ? -0.871 6.584 8.026 1.00 0.00 149 ASN A CA 1
ATOM 1427 C C . ASN A 1 89 ? 0.632 6.789 7.856 1.00 0.00 149 ASN A C 1
ATOM 1428 O O . ASN A 1 89 ? 1.088 7.885 7.518 1.00 0.00 149 ASN A O 1
ATOM 1439 N N . PRO A 1 90 ? 1.420 5.729 8.090 1.00 0.00 150 PRO A N 1
ATOM 1440 C CA . PRO A 1 90 ? 2.882 5.790 7.998 1.00 0.00 150 PRO A CA 1
ATOM 1441 C C . PRO A 1 90 ? 3.359 6.031 6.570 1.00 0.00 150 PRO A C 1
ATOM 1442 O O . PRO A 1 90 ? 4.463 6.529 6.351 1.00 0.00 150 PRO A O 1
ATOM 1453 N N . ALA A 1 91 ? 2.510 5.698 5.603 1.00 0.00 151 ALA A N 1
ATOM 1454 C CA . ALA A 1 91 ? 2.848 5.868 4.199 1.00 0.00 151 ALA A CA 1
ATOM 1455 C C . ALA A 1 91 ? 2.881 7.345 3.832 1.00 0.00 151 ALA A C 1
ATOM 1456 O O . ALA A 1 91 ? 3.636 7.759 2.954 1.00 0.00 151 ALA A O 1
ATOM 1463 N N . ASP A 1 92 ? 2.087 8.149 4.530 1.00 0.00 152 ASP A N 1
ATOM 1464 C CA . ASP A 1 92 ? 2.052 9.584 4.273 1.00 0.00 152 ASP A CA 1
ATOM 1465 C C . ASP A 1 92 ? 3.229 10.276 4.940 1.00 0.00 152 ASP A C 1
ATOM 1466 O O . ASP A 1 92 ? 3.504 11.450 4.690 1.00 0.00 152 ASP A O 1
ATOM 1475 N N . TYR A 1 93 ? 3.919 9.536 5.789 1.00 0.00 153 TYR A N 1
ATOM 1476 C CA . TYR A 1 93 ? 5.136 10.019 6.415 1.00 0.00 153 TYR A CA 1
ATOM 1477 C C . TYR A 1 93 ? 6.330 9.677 5.524 1.00 0.00 153 TYR A C 1
ATOM 1478 O O . TYR A 1 93 ? 7.412 10.254 5.653 1.00 0.00 153 TYR A O 1
ATOM 1496 N N . VAL A 1 94 ? 6.110 8.749 4.598 1.00 0.00 154 VAL A N 1
ATOM 1497 C CA . VAL A 1 94 ? 7.137 8.360 3.645 1.00 0.00 154 VAL A CA 1
ATOM 1498 C C . VAL A 1 94 ? 7.322 9.454 2.604 1.00 0.00 154 VAL A C 1
ATOM 1499 O O . VAL A 1 94 ? 6.350 9.949 2.031 1.00 0.00 154 VAL A O 1
ATOM 1512 N N . ARG A 1 95 ? 8.563 9.835 2.374 1.00 0.00 155 ARG A N 1
ATOM 1513 C CA . ARG A 1 95 ? 8.874 10.851 1.387 1.00 0.00 155 ARG A CA 1
ATOM 1514 C C . ARG A 1 95 ? 9.593 10.212 0.209 1.00 0.00 155 ARG A C 1
ATOM 1515 O O . ARG A 1 95 ? 10.392 9.294 0.388 1.00 0.00 155 ARG A O 1
ATOM 1536 N N . ILE A 1 96 ? 9.295 10.682 -0.988 1.00 0.00 156 ILE A N 1
ATOM 1537 C CA . ILE A 1 96 ? 9.911 10.147 -2.188 1.00 0.00 156 ILE A CA 1
ATOM 1538 C C . ILE A 1 96 ? 11.214 10.888 -2.464 1.00 0.00 156 ILE A C 1
ATOM 1539 O O . ILE A 1 96 ? 11.206 12.099 -2.700 1.00 0.00 156 ILE A O 1
ATOM 1555 N N . PRO A 1 97 ? 12.351 10.178 -2.408 1.00 0.00 157 PRO A N 1
ATOM 1556 C CA . PRO A 1 97 ? 13.669 10.790 -2.581 1.00 0.00 157 PRO A CA 1
ATOM 1557 C C . PRO A 1 97 ? 13.840 11.403 -3.964 1.00 0.00 157 PRO A C 1
ATOM 1558 O O . PRO A 1 97 ? 13.577 10.758 -4.979 1.00 0.00 157 PRO A O 1
ATOM 1569 N N . LYS A 1 98 ? 14.297 12.644 -4.003 1.00 0.00 158 LYS A N 1
ATOM 1570 C CA . LYS A 1 98 ? 14.519 13.325 -5.265 1.00 0.00 158 LYS A CA 1
ATOM 1571 C C . LYS A 1 98 ? 16.008 13.484 -5.519 1.00 0.00 158 LYS A C 1
ATOM 1572 O O . LYS A 1 98 ? 16.542 14.595 -5.479 1.00 0.00 158 LYS A O 1
ATOM 1591 N N . ILE A 1 99 ? 16.681 12.369 -5.742 1.00 0.00 159 ILE A N 1
ATOM 1592 C CA . ILE A 1 99 ? 18.092 12.394 -6.081 1.00 0.00 159 ILE A CA 1
ATOM 1593 C C . ILE A 1 99 ? 18.239 12.759 -7.550 1.00 0.00 159 ILE A C 1
ATOM 1594 O O . ILE A 1 99 ? 18.181 11.896 -8.428 1.00 0.00 159 ILE A O 1
ATOM 1610 N N . ALA A 1 100 ? 18.397 14.041 -7.814 1.00 0.00 160 ALA A N 1
ATOM 1611 C CA . ALA A 1 100 ? 18.377 14.537 -9.174 1.00 0.00 160 ALA A CA 1
ATOM 1612 C C . ALA A 1 100 ? 19.485 15.543 -9.408 1.00 0.00 160 ALA A C 1
ATOM 1613 O O . ALA A 1 100 ? 19.512 16.612 -8.798 1.00 0.00 160 ALA A O 1
ATOM 1620 N N . LEU A 1 101 ? 20.405 15.185 -10.279 1.00 0.00 161 LEU A N 1
ATOM 1621 C CA . LEU A 1 101 ? 21.452 16.090 -10.691 1.00 0.00 161 LEU A CA 1
ATOM 1622 C C . LEU A 1 101 ? 21.183 16.566 -12.108 1.00 0.00 161 LEU A C 1
ATOM 1623 O O . LEU A 1 101 ? 20.765 15.786 -12.964 1.00 0.00 161 LEU A O 1
ATOM 1639 N N . GLU A 1 102 ? 21.410 17.849 -12.336 1.00 0.00 162 GLU A N 1
ATOM 1640 C CA . GLU A 1 102 ? 21.185 18.460 -13.637 1.00 0.00 162 GLU A CA 1
ATOM 1641 C C . GLU A 1 102 ? 22.203 17.945 -14.647 1.00 0.00 162 GLU A C 1
ATOM 1642 O O . GLU A 1 102 ? 21.936 17.885 -15.849 1.00 0.00 162 GLU A O 1
ATOM 1654 N N . HIS A 1 103 ? 23.366 17.554 -14.152 1.00 0.00 163 HIS A N 1
ATOM 1655 C CA . HIS A 1 103 ? 24.375 16.948 -15.000 1.00 0.00 163 HIS A CA 1
ATOM 1656 C C . HIS A 1 103 ? 24.107 15.458 -15.137 1.00 0.00 163 HIS A C 1
ATOM 1657 O O . HIS A 1 103 ? 23.730 14.791 -14.170 1.00 0.00 163 HIS A O 1
ATOM 1672 N N . HIS A 1 104 ? 24.295 14.949 -16.342 1.00 0.00 164 HIS A N 1
ATOM 1673 C CA . HIS A 1 104 ? 23.971 13.562 -16.653 1.00 0.00 164 HIS A CA 1
ATOM 1674 C C . HIS A 1 104 ? 25.010 12.621 -16.045 1.00 0.00 164 HIS A C 1
ATOM 1675 O O . HIS A 1 104 ? 26.171 12.993 -15.868 1.00 0.00 164 HIS A O 1
ATOM 1690 N N . HIS A 1 105 ? 24.585 11.405 -15.723 1.00 0.00 165 HIS A N 1
ATOM 1691 C CA . HIS A 1 105 ? 25.432 10.457 -15.002 1.00 0.00 165 HIS A CA 1
ATOM 1692 C C . HIS A 1 105 ? 26.206 9.570 -15.974 1.00 0.00 165 HIS A C 1
ATOM 1693 O O . HIS A 1 105 ? 27.244 9.962 -16.503 1.00 0.00 165 HIS A O 1
ATOM 1708 N N . HIS A 1 106 ? 25.685 8.372 -16.211 1.00 0.00 166 HIS A N 1
ATOM 1709 C CA . HIS A 1 106 ? 26.294 7.443 -17.153 1.00 0.00 166 HIS A CA 1
ATOM 1710 C C . HIS A 1 106 ? 25.389 7.310 -18.360 1.00 0.00 166 HIS A C 1
ATOM 1711 O O . HIS A 1 106 ? 25.837 7.375 -19.505 1.00 0.00 166 HIS A O 1
ATOM 1726 N N . HIS A 1 107 ? 24.102 7.135 -18.088 1.00 0.00 167 HIS A N 1
ATOM 1727 C CA . HIS A 1 107 ? 23.091 7.173 -19.127 1.00 0.00 167 HIS A CA 1
ATOM 1728 C C . HIS A 1 107 ? 22.898 8.610 -19.572 1.00 0.00 167 HIS A C 1
ATOM 1729 O O . HIS A 1 107 ? 22.469 9.453 -18.780 1.00 0.00 167 HIS A O 1
ATOM 1744 N N . HIS A 1 108 ? 23.245 8.899 -20.816 1.00 0.00 168 HIS A N 1
ATOM 1745 C CA . HIS A 1 108 ? 23.085 10.246 -21.340 1.00 0.00 168 HIS A CA 1
ATOM 1746 C C . HIS A 1 108 ? 21.600 10.567 -21.479 1.00 0.00 168 HIS A C 1
ATOM 1747 O O . HIS A 1 108 ? 21.101 11.396 -20.696 1.00 0.00 168 HIS A O 1
ATOM 1763 N N . ARG A 1 1 ? -9.027 -9.363 13.453 1.00 0.00 61 ARG A N 2
ATOM 1764 C CA . ARG A 1 1 ? -7.656 -8.831 13.319 1.00 0.00 61 ARG A CA 2
ATOM 1765 C C . ARG A 1 1 ? -7.292 -8.699 11.851 1.00 0.00 61 ARG A C 2
ATOM 1766 O O . ARG A 1 1 ? -7.175 -9.696 11.141 1.00 0.00 61 ARG A O 2
ATOM 1789 N N . ASP A 1 2 ? -7.126 -7.470 11.393 1.00 0.00 62 ASP A N 2
ATOM 1790 C CA . ASP A 1 2 ? -6.801 -7.217 9.997 1.00 0.00 62 ASP A CA 2
ATOM 1791 C C . ASP A 1 2 ? -5.311 -6.960 9.832 1.00 0.00 62 ASP A C 2
ATOM 1792 O O . ASP A 1 2 ? -4.748 -6.059 10.456 1.00 0.00 62 ASP A O 2
ATOM 1801 N N . SER A 1 3 ? -4.679 -7.767 9.004 1.00 0.00 63 SER A N 2
ATOM 1802 C CA . SER A 1 3 ? -3.275 -7.602 8.696 1.00 0.00 63 SER A CA 2
ATOM 1803 C C . SER A 1 3 ? -3.136 -6.672 7.495 1.00 0.00 63 SER A C 2
ATOM 1804 O O . SER A 1 3 ? -4.142 -6.228 6.937 1.00 0.00 63 SER A O 2
ATOM 1812 N N . PHE A 1 4 ? -1.907 -6.376 7.087 1.00 0.00 64 PHE A N 2
ATOM 1813 C CA . PHE A 1 4 ? -1.704 -5.542 5.915 1.00 0.00 64 PHE A CA 2
ATOM 1814 C C . PHE A 1 4 ? -2.203 -6.281 4.685 1.00 0.00 64 PHE A C 2
ATOM 1815 O O . PHE A 1 4 ? -2.710 -5.672 3.749 1.00 0.00 64 PHE A O 2
ATOM 1832 N N . GLY A 1 5 ? -2.073 -7.604 4.713 1.00 0.00 65 GLY A N 2
ATOM 1833 C CA . GLY A 1 5 ? -2.600 -8.427 3.644 1.00 0.00 65 GLY A CA 2
ATOM 1834 C C . GLY A 1 5 ? -4.099 -8.255 3.492 1.00 0.00 65 GLY A C 2
ATOM 1835 O O . GLY A 1 5 ? -4.612 -8.174 2.376 1.00 0.00 65 GLY A O 2
ATOM 1839 N N . ASP A 1 6 ? -4.794 -8.165 4.626 1.00 0.00 66 ASP A N 2
ATOM 1840 C CA . ASP A 1 6 ? -6.241 -7.969 4.636 1.00 0.00 66 ASP A CA 2
ATOM 1841 C C . ASP A 1 6 ? -6.607 -6.651 3.976 1.00 0.00 66 ASP A C 2
ATOM 1842 O O . ASP A 1 6 ? -7.527 -6.587 3.168 1.00 0.00 66 ASP A O 2
ATOM 1851 N N . TRP A 1 7 ? -5.877 -5.598 4.322 1.00 0.00 67 TRP A N 2
ATOM 1852 C CA . TRP A 1 7 ? -6.174 -4.267 3.809 1.00 0.00 67 TRP A CA 2
ATOM 1853 C C . TRP A 1 7 ? -5.675 -4.085 2.383 1.00 0.00 67 TRP A C 2
ATOM 1854 O O . TRP A 1 7 ? -6.283 -3.358 1.599 1.00 0.00 67 TRP A O 2
ATOM 1875 N N . ALA A 1 8 ? -4.578 -4.747 2.045 1.00 0.00 68 ALA A N 2
ATOM 1876 C CA . ALA A 1 8 ? -4.076 -4.731 0.679 1.00 0.00 68 ALA A CA 2
ATOM 1877 C C . ALA A 1 8 ? -5.097 -5.372 -0.250 1.00 0.00 68 ALA A C 2
ATOM 1878 O O . ALA A 1 8 ? -5.398 -4.846 -1.321 1.00 0.00 68 ALA A O 2
ATOM 1885 N N . GLU A 1 9 ? -5.647 -6.499 0.190 1.00 0.00 69 GLU A N 2
ATOM 1886 C CA . GLU A 1 9 ? -6.717 -7.166 -0.538 1.00 0.00 69 GLU A CA 2
ATOM 1887 C C . GLU A 1 9 ? -7.988 -6.321 -0.483 1.00 0.00 69 GLU A C 2
ATOM 1888 O O . GLU A 1 9 ? -8.731 -6.230 -1.459 1.00 0.00 69 GLU A O 2
ATOM 1900 N N . LYS A 1 10 ? -8.223 -5.700 0.671 1.00 0.00 70 LYS A N 2
ATOM 1901 C CA . LYS A 1 10 ? -9.388 -4.845 0.873 1.00 0.00 70 LYS A CA 2
ATOM 1902 C C . LYS A 1 10 ? -9.406 -3.721 -0.158 1.00 0.00 70 LYS A C 2
ATOM 1903 O O . LYS A 1 10 ? -10.440 -3.433 -0.759 1.00 0.00 70 LYS A O 2
ATOM 1922 N N . PHE A 1 11 ? -8.249 -3.096 -0.354 1.00 0.00 71 PHE A N 2
ATOM 1923 C CA . PHE A 1 11 ? -8.105 -2.005 -1.313 1.00 0.00 71 PHE A CA 2
ATOM 1924 C C . PHE A 1 11 ? -8.392 -2.494 -2.729 1.00 0.00 71 PHE A C 2
ATOM 1925 O O . PHE A 1 11 ? -9.103 -1.835 -3.492 1.00 0.00 71 PHE A O 2
ATOM 1942 N N . LEU A 1 12 ? -7.844 -3.657 -3.068 1.00 0.00 72 LEU A N 2
ATOM 1943 C CA . LEU A 1 12 ? -8.086 -4.269 -4.370 1.00 0.00 72 LEU A CA 2
ATOM 1944 C C . LEU A 1 12 ? -9.570 -4.548 -4.562 1.00 0.00 72 LEU A C 2
ATOM 1945 O O . LEU A 1 12 ? -10.145 -4.191 -5.585 1.00 0.00 72 LEU A O 2
ATOM 1961 N N . LYS A 1 13 ? -10.185 -5.172 -3.564 1.00 0.00 73 LYS A N 2
ATOM 1962 C CA . LYS A 1 13 ? -11.613 -5.466 -3.608 1.00 0.00 73 LYS A CA 2
ATOM 1963 C C . LYS A 1 13 ? -12.430 -4.184 -3.741 1.00 0.00 73 LYS A C 2
ATOM 1964 O O . LYS A 1 13 ? -13.425 -4.147 -4.462 1.00 0.00 73 LYS A O 2
ATOM 1983 N N . SER A 1 14 ? -11.996 -3.133 -3.056 1.00 0.00 74 SER A N 2
ATOM 1984 C CA . SER A 1 14 ? -12.680 -1.848 -3.110 1.00 0.00 74 SER A CA 2
ATOM 1985 C C . SER A 1 14 ? -12.679 -1.289 -4.529 1.00 0.00 74 SER A C 2
ATOM 1986 O O . SER A 1 14 ? -13.702 -0.819 -5.015 1.00 0.00 74 SER A O 2
ATOM 1994 N N . LYS A 1 15 ? -11.532 -1.352 -5.194 1.00 0.00 75 LYS A N 2
ATOM 1995 C CA . LYS A 1 15 ? -11.417 -0.873 -6.567 1.00 0.00 75 LYS A CA 2
ATOM 1996 C C . LYS A 1 15 ? -12.146 -1.800 -7.534 1.00 0.00 75 LYS A C 2
ATOM 1997 O O . LYS A 1 15 ? -12.847 -1.342 -8.439 1.00 0.00 75 LYS A O 2
ATOM 2016 N N . GLU A 1 16 ? -11.977 -3.100 -7.327 1.00 0.00 76 GLU A N 2
ATOM 2017 C CA . GLU A 1 16 ? -12.620 -4.113 -8.154 1.00 0.00 76 GLU A CA 2
ATOM 2018 C C . GLU A 1 16 ? -14.138 -3.937 -8.133 1.00 0.00 76 GLU A C 2
ATOM 2019 O O . GLU A 1 16 ? -14.794 -3.954 -9.177 1.00 0.00 76 GLU A O 2
ATOM 2031 N N . ALA A 1 17 ? -14.685 -3.743 -6.940 1.00 0.00 77 ALA A N 2
ATOM 2032 C CA . ALA A 1 17 ? -16.124 -3.591 -6.773 1.00 0.00 77 ALA A CA 2
ATOM 2033 C C . ALA A 1 17 ? -16.583 -2.183 -7.136 1.00 0.00 77 ALA A C 2
ATOM 2034 O O . ALA A 1 17 ? -17.758 -1.963 -7.432 1.00 0.00 77 ALA A O 2
ATOM 2041 N N . ASP A 1 18 ? -15.659 -1.231 -7.095 1.00 0.00 78 ASP A N 2
ATOM 2042 C CA . ASP A 1 18 ? -15.973 0.158 -7.423 1.00 0.00 78 ASP A CA 2
ATOM 2043 C C . ASP A 1 18 ? -16.279 0.293 -8.906 1.00 0.00 78 ASP A C 2
ATOM 2044 O O . ASP A 1 18 ? -17.344 0.778 -9.294 1.00 0.00 78 ASP A O 2
ATOM 2053 N N . GLY A 1 19 ? -15.348 -0.165 -9.728 1.00 0.00 79 GLY A N 2
ATOM 2054 C CA . GLY A 1 19 ? -15.528 -0.103 -11.160 1.00 0.00 79 GLY A CA 2
ATOM 2055 C C . GLY A 1 19 ? -14.268 0.330 -11.876 1.00 0.00 79 GLY A C 2
ATOM 2056 O O . GLY A 1 19 ? -14.222 1.408 -12.469 1.00 0.00 79 GLY A O 2
ATOM 2060 N N . VAL A 1 20 ? -13.236 -0.496 -11.801 1.00 0.00 80 VAL A N 2
ATOM 2061 C CA . VAL A 1 20 ? -11.998 -0.233 -12.517 1.00 0.00 80 VAL A CA 2
ATOM 2062 C C . VAL A 1 20 ? -11.722 -1.356 -13.501 1.00 0.00 80 VAL A C 2
ATOM 2063 O O . VAL A 1 20 ? -12.272 -2.452 -13.370 1.00 0.00 80 VAL A O 2
ATOM 2076 N N . SER A 1 21 ? -10.888 -1.082 -14.490 1.00 0.00 81 SER A N 2
ATOM 2077 C CA . SER A 1 21 ? -10.542 -2.080 -15.490 1.00 0.00 81 SER A CA 2
ATOM 2078 C C . SER A 1 21 ? -9.624 -3.139 -14.879 1.00 0.00 81 SER A C 2
ATOM 2079 O O . SER A 1 21 ? -8.980 -2.894 -13.856 1.00 0.00 81 SER A O 2
ATOM 2087 N N . VAL A 1 22 ? -9.562 -4.306 -15.511 1.00 0.00 82 VAL A N 2
ATOM 2088 C CA . VAL A 1 22 ? -8.761 -5.416 -15.006 1.00 0.00 82 VAL A CA 2
ATOM 2089 C C . VAL A 1 22 ? -7.292 -5.022 -14.914 1.00 0.00 82 VAL A C 2
ATOM 2090 O O . VAL A 1 22 ? -6.637 -5.266 -13.902 1.00 0.00 82 VAL A O 2
ATOM 2103 N N . SER A 1 23 ? -6.792 -4.394 -15.970 1.00 0.00 83 SER A N 2
ATOM 2104 C CA . SER A 1 23 ? -5.416 -3.924 -16.012 1.00 0.00 83 SER A CA 2
ATOM 2105 C C . SER A 1 23 ? -5.137 -2.975 -14.849 1.00 0.00 83 SER A C 2
ATOM 2106 O O . SER A 1 23 ? -4.087 -3.045 -14.210 1.00 0.00 83 SER A O 2
ATOM 2114 N N . GLN A 1 24 ? -6.107 -2.111 -14.566 1.00 0.00 84 GLN A N 2
ATOM 2115 C CA . GLN A 1 24 ? -5.991 -1.132 -13.496 1.00 0.00 84 GLN A CA 2
ATOM 2116 C C . GLN A 1 24 ? -5.922 -1.832 -12.142 1.00 0.00 84 GLN A C 2
ATOM 2117 O O . GLN A 1 24 ? -5.079 -1.510 -11.302 1.00 0.00 84 GLN A O 2
ATOM 2131 N N . LEU A 1 25 ? -6.802 -2.803 -11.943 1.00 0.00 85 LEU A N 2
ATOM 2132 C CA . LEU A 1 25 ? -6.826 -3.567 -10.707 1.00 0.00 85 LEU A CA 2
ATOM 2133 C C . LEU A 1 25 ? -5.526 -4.357 -10.567 1.00 0.00 85 LEU A C 2
ATOM 2134 O O . LEU A 1 25 ? -4.931 -4.407 -9.491 1.00 0.00 85 LEU A O 2
ATOM 2150 N N . ASN A 1 26 ? -5.077 -4.950 -11.668 1.00 0.00 86 ASN A N 2
ATOM 2151 C CA . ASN A 1 26 ? -3.829 -5.706 -11.676 1.00 0.00 86 ASN A CA 2
ATOM 2152 C C . ASN A 1 26 ? -2.626 -4.797 -11.454 1.00 0.00 86 ASN A C 2
ATOM 2153 O O . ASN A 1 26 ? -1.568 -5.256 -11.029 1.00 0.00 86 ASN A O 2
ATOM 2164 N N . SER A 1 27 ? -2.789 -3.511 -11.732 1.00 0.00 87 SER A N 2
ATOM 2165 C CA . SER A 1 27 ? -1.748 -2.541 -11.439 1.00 0.00 87 SER A CA 2
ATOM 2166 C C . SER A 1 27 ? -1.580 -2.416 -9.926 1.00 0.00 87 SER A C 2
ATOM 2167 O O . SER A 1 27 ? -0.467 -2.504 -9.404 1.00 0.00 87 SER A O 2
ATOM 2175 N N . TYR A 1 28 ? -2.700 -2.252 -9.221 1.00 0.00 88 TYR A N 2
ATOM 2176 C CA . TYR A 1 28 ? -2.684 -2.191 -7.762 1.00 0.00 88 TYR A CA 2
ATOM 2177 C C . TYR A 1 28 ? -2.256 -3.538 -7.193 1.00 0.00 88 TYR A C 2
ATOM 2178 O O . TYR A 1 28 ? -1.561 -3.613 -6.180 1.00 0.00 88 TYR A O 2
ATOM 2196 N N . LYS A 1 29 ? -2.680 -4.596 -7.868 1.00 0.00 89 LYS A N 2
ATOM 2197 C CA . LYS A 1 29 ? -2.329 -5.960 -7.495 1.00 0.00 89 LYS A CA 2
ATOM 2198 C C . LYS A 1 29 ? -0.812 -6.150 -7.536 1.00 0.00 89 LYS A C 2
ATOM 2199 O O . LYS A 1 29 ? -0.225 -6.736 -6.628 1.00 0.00 89 LYS A O 2
ATOM 2218 N N . ASN A 1 30 ? -0.189 -5.628 -8.588 1.00 0.00 90 ASN A N 2
ATOM 2219 C CA . ASN A 1 30 ? 1.264 -5.685 -8.749 1.00 0.00 90 ASN A CA 2
ATOM 2220 C C . ASN A 1 30 ? 1.964 -4.905 -7.634 1.00 0.00 90 ASN A C 2
ATOM 2221 O O . ASN A 1 30 ? 3.053 -5.270 -7.188 1.00 0.00 90 ASN A O 2
ATOM 2232 N N . TYR A 1 31 ? 1.335 -3.832 -7.180 1.00 0.00 91 TYR A N 2
ATOM 2233 C CA . TYR A 1 31 ? 1.884 -3.050 -6.083 1.00 0.00 91 TYR A CA 2
ATOM 2234 C C . TYR A 1 31 ? 1.800 -3.834 -4.779 1.00 0.00 91 TYR A C 2
ATOM 2235 O O . TYR A 1 31 ? 2.819 -4.137 -4.165 1.00 0.00 91 TYR A O 2
ATOM 2253 N N . CYS A 1 32 ? 0.583 -4.192 -4.392 1.00 0.00 92 CYS A N 2
ATOM 2254 C CA . CYS A 1 32 ? 0.329 -4.815 -3.097 1.00 0.00 92 CYS A CA 2
ATOM 2255 C C . CYS A 1 32 ? 0.950 -6.209 -2.978 1.00 0.00 92 CYS A C 2
ATOM 2256 O O . CYS A 1 32 ? 1.604 -6.514 -1.985 1.00 0.00 92 CYS A O 2
ATOM 2264 N N . ARG A 1 33 ? 0.749 -7.051 -3.982 1.00 0.00 93 ARG A N 2
ATOM 2265 C CA . ARG A 1 33 ? 1.186 -8.442 -3.894 1.00 0.00 93 ARG A CA 2
ATOM 2266 C C . ARG A 1 33 ? 2.686 -8.582 -4.108 1.00 0.00 93 ARG A C 2
ATOM 2267 O O . ARG A 1 33 ? 3.376 -9.239 -3.329 1.00 0.00 93 ARG A O 2
ATOM 2288 N N . ASN A 1 34 ? 3.185 -7.964 -5.168 1.00 0.00 94 ASN A N 2
ATOM 2289 C CA . ASN A 1 34 ? 4.572 -8.156 -5.579 1.00 0.00 94 ASN A CA 2
ATOM 2290 C C . ASN A 1 34 ? 5.518 -7.231 -4.827 1.00 0.00 94 ASN A C 2
ATOM 2291 O O . ASN A 1 34 ? 6.528 -7.673 -4.281 1.00 0.00 94 ASN A O 2
ATOM 2302 N N . HIS A 1 35 ? 5.197 -5.946 -4.812 1.00 0.00 95 HIS A N 2
ATOM 2303 C CA . HIS A 1 35 ? 6.103 -4.939 -4.268 1.00 0.00 95 HIS A CA 2
ATOM 2304 C C . HIS A 1 35 ? 5.934 -4.772 -2.762 1.00 0.00 95 HIS A C 2
ATOM 2305 O O . HIS A 1 35 ? 6.914 -4.645 -2.034 1.00 0.00 95 HIS A O 2
ATOM 2320 N N . LEU A 1 36 ? 4.696 -4.785 -2.297 1.00 0.00 96 LEU A N 2
ATOM 2321 C CA . LEU A 1 36 ? 4.411 -4.629 -0.875 1.00 0.00 96 LEU A CA 2
ATOM 2322 C C . LEU A 1 36 ? 4.405 -5.985 -0.174 1.00 0.00 96 LEU A C 2
ATOM 2323 O O . LEU A 1 36 ? 3.841 -6.135 0.909 1.00 0.00 96 LEU A O 2
ATOM 2339 N N . SER A 1 37 ? 5.076 -6.956 -0.786 1.00 0.00 97 SER A N 2
ATOM 2340 C CA . SER A 1 37 ? 5.154 -8.315 -0.257 1.00 0.00 97 SER A CA 2
ATOM 2341 C C . SER A 1 37 ? 5.738 -8.379 1.172 1.00 0.00 97 SER A C 2
ATOM 2342 O O . SER A 1 37 ? 5.227 -9.138 1.999 1.00 0.00 97 SER A O 2
ATOM 2350 N N . PRO A 1 38 ? 6.807 -7.603 1.509 1.00 0.00 98 PRO A N 2
ATOM 2351 C CA . PRO A 1 38 ? 7.347 -7.588 2.872 1.00 0.00 98 PRO A CA 2
ATOM 2352 C C . PRO A 1 38 ? 6.302 -7.170 3.898 1.00 0.00 98 PRO A C 2
ATOM 2353 O O . PRO A 1 38 ? 6.274 -7.685 5.012 1.00 0.00 98 PRO A O 2
ATOM 2364 N N . LEU A 1 39 ? 5.433 -6.248 3.508 1.00 0.00 99 LEU A N 2
ATOM 2365 C CA . LEU A 1 39 ? 4.427 -5.713 4.414 1.00 0.00 99 LEU A CA 2
ATOM 2366 C C . LEU A 1 39 ? 3.199 -6.614 4.446 1.00 0.00 99 LEU A C 2
ATOM 2367 O O . LEU A 1 39 ? 2.518 -6.711 5.462 1.00 0.00 99 LEU A O 2
ATOM 2383 N N . TYR A 1 40 ? 2.942 -7.281 3.327 1.00 0.00 100 TYR A N 2
ATOM 2384 C CA . TYR A 1 40 ? 1.763 -8.129 3.165 1.00 0.00 100 TYR A CA 2
ATOM 2385 C C . TYR A 1 40 ? 1.717 -9.228 4.232 1.00 0.00 100 TYR A C 2
ATOM 2386 O O . TYR A 1 40 ? 0.647 -9.709 4.601 1.00 0.00 100 TYR A O 2
ATOM 2404 N N . MET A 1 41 ? 2.887 -9.608 4.734 1.00 0.00 101 MET A N 2
ATOM 2405 C CA . MET A 1 41 ? 2.987 -10.673 5.727 1.00 0.00 101 MET A CA 2
ATOM 2406 C C . MET A 1 41 ? 3.083 -10.108 7.145 1.00 0.00 101 MET A C 2
ATOM 2407 O O . MET A 1 41 ? 3.212 -10.857 8.115 1.00 0.00 101 MET A O 2
ATOM 2421 N N . LYS A 1 42 ? 3.023 -8.789 7.267 1.00 0.00 102 LYS A N 2
ATOM 2422 C CA . LYS A 1 42 ? 3.141 -8.137 8.565 1.00 0.00 102 LYS A CA 2
ATOM 2423 C C . LYS A 1 42 ? 1.800 -7.554 8.994 1.00 0.00 102 LYS A C 2
ATOM 2424 O O . LYS A 1 42 ? 0.992 -7.150 8.156 1.00 0.00 102 LYS A O 2
ATOM 2443 N N . SER A 1 43 ? 1.571 -7.511 10.296 1.00 0.00 103 SER A N 2
ATOM 2444 C CA . SER A 1 43 ? 0.343 -6.957 10.834 1.00 0.00 103 SER A CA 2
ATOM 2445 C C . SER A 1 43 ? 0.316 -5.448 10.638 1.00 0.00 103 SER A C 2
ATOM 2446 O O . SER A 1 43 ? 1.353 -4.788 10.691 1.00 0.00 103 SER A O 2
ATOM 2454 N N . LEU A 1 44 ? -0.880 -4.914 10.429 1.00 0.00 104 LEU A N 2
ATOM 2455 C CA . LEU A 1 44 ? -1.074 -3.491 10.165 1.00 0.00 104 LEU A CA 2
ATOM 2456 C C . LEU A 1 44 ? -0.463 -2.618 11.266 1.00 0.00 104 LEU A C 2
ATOM 2457 O O . LEU A 1 44 ? 0.045 -1.530 11.001 1.00 0.00 104 LEU A O 2
ATOM 2473 N N . SER A 1 45 ? -0.500 -3.116 12.491 1.00 0.00 105 SER A N 2
ATOM 2474 C CA . SER A 1 45 ? -0.080 -2.345 13.649 1.00 0.00 105 SER A CA 2
ATOM 2475 C C . SER A 1 45 ? 1.439 -2.351 13.846 1.00 0.00 105 SER A C 2
ATOM 2476 O O . SER A 1 45 ? 1.974 -1.509 14.564 1.00 0.00 105 SER A O 2
ATOM 2484 N N . GLU A 1 46 ? 2.137 -3.280 13.202 1.00 0.00 106 GLU A N 2
ATOM 2485 C CA . GLU A 1 46 ? 3.564 -3.459 13.463 1.00 0.00 106 GLU A CA 2
ATOM 2486 C C . GLU A 1 46 ? 4.422 -2.968 12.298 1.00 0.00 106 GLU A C 2
ATOM 2487 O O . GLU A 1 46 ? 5.635 -3.187 12.273 1.00 0.00 106 GLU A O 2
ATOM 2499 N N . ILE A 1 47 ? 3.802 -2.297 11.339 1.00 0.00 107 ILE A N 2
ATOM 2500 C CA . ILE A 1 47 ? 4.534 -1.793 10.190 1.00 0.00 107 ILE A CA 2
ATOM 2501 C C . ILE A 1 47 ? 5.095 -0.405 10.475 1.00 0.00 107 ILE A C 2
ATOM 2502 O O . ILE A 1 47 ? 4.370 0.590 10.462 1.00 0.00 107 ILE A O 2
ATOM 2518 N N . LEU A 1 48 ? 6.388 -0.351 10.755 1.00 0.00 108 LEU A N 2
ATOM 2519 C CA . LEU A 1 48 ? 7.067 0.916 10.986 1.00 0.00 108 LEU A CA 2
ATOM 2520 C C . LEU A 1 48 ? 7.294 1.647 9.664 1.00 0.00 108 LEU A C 2
ATOM 2521 O O . LEU A 1 48 ? 7.580 1.016 8.642 1.00 0.00 108 LEU A O 2
ATOM 2537 N N . PRO A 1 49 ? 7.177 2.989 9.670 1.00 0.00 109 PRO A N 2
ATOM 2538 C CA . PRO A 1 49 ? 7.321 3.812 8.460 1.00 0.00 109 PRO A CA 2
ATOM 2539 C C . PRO A 1 49 ? 8.667 3.606 7.776 1.00 0.00 109 PRO A C 2
ATOM 2540 O O . PRO A 1 49 ? 8.777 3.690 6.551 1.00 0.00 109 PRO A O 2
ATOM 2551 N N . ALA A 1 50 ? 9.682 3.314 8.580 1.00 0.00 110 ALA A N 2
ATOM 2552 C CA . ALA A 1 50 ? 11.034 3.113 8.079 1.00 0.00 110 ALA A CA 2
ATOM 2553 C C . ALA A 1 50 ? 11.099 1.937 7.113 1.00 0.00 110 ALA A C 2
ATOM 2554 O O . ALA A 1 50 ? 11.837 1.974 6.129 1.00 0.00 110 ALA A O 2
ATOM 2561 N N . ASP A 1 51 ? 10.305 0.905 7.382 1.00 0.00 111 ASP A N 2
ATOM 2562 C CA . ASP A 1 51 ? 10.338 -0.309 6.573 1.00 0.00 111 ASP A CA 2
ATOM 2563 C C . ASP A 1 51 ? 9.711 -0.053 5.208 1.00 0.00 111 ASP A C 2
ATOM 2564 O O . ASP A 1 51 ? 10.192 -0.547 4.184 1.00 0.00 111 ASP A O 2
ATOM 2573 N N . ILE A 1 52 ? 8.650 0.745 5.197 1.00 0.00 112 ILE A N 2
ATOM 2574 C CA . ILE A 1 52 ? 8.011 1.147 3.951 1.00 0.00 112 ILE A CA 2
ATOM 2575 C C . ILE A 1 52 ? 8.966 2.030 3.152 1.00 0.00 112 ILE A C 2
ATOM 2576 O O . ILE A 1 52 ? 9.056 1.926 1.928 1.00 0.00 112 ILE A O 2
ATOM 2592 N N . GLN A 1 53 ? 9.693 2.883 3.870 1.00 0.00 113 GLN A N 2
ATOM 2593 C CA . GLN A 1 53 ? 10.694 3.746 3.260 1.00 0.00 113 GLN A CA 2
ATOM 2594 C C . GLN A 1 53 ? 11.790 2.901 2.615 1.00 0.00 113 GLN A C 2
ATOM 2595 O O . GLN A 1 53 ? 12.295 3.240 1.549 1.00 0.00 113 GLN A O 2
ATOM 2609 N N . SER A 1 54 ? 12.139 1.792 3.269 1.00 0.00 114 SER A N 2
ATOM 2610 C CA . SER A 1 54 ? 13.126 0.858 2.738 1.00 0.00 114 SER A CA 2
ATOM 2611 C C . SER A 1 54 ? 12.679 0.308 1.387 1.00 0.00 114 SER A C 2
ATOM 2612 O O . SER A 1 54 ? 13.482 0.176 0.464 1.00 0.00 114 SER A O 2
ATOM 2620 N N . ILE A 1 55 ? 11.390 0.005 1.273 1.00 0.00 115 ILE A N 2
ATOM 2621 C CA . ILE A 1 55 ? 10.838 -0.507 0.024 1.00 0.00 115 ILE A CA 2
ATOM 2622 C C . ILE A 1 55 ? 11.005 0.519 -1.094 1.00 0.00 115 ILE A C 2
ATOM 2623 O O . ILE A 1 55 ? 11.481 0.192 -2.178 1.00 0.00 115 ILE A O 2
ATOM 2639 N N . ILE A 1 56 ? 10.638 1.764 -0.806 1.00 0.00 116 ILE A N 2
ATOM 2640 C CA . ILE A 1 56 ? 10.731 2.846 -1.788 1.00 0.00 116 ILE A CA 2
ATOM 2641 C C . ILE A 1 56 ? 12.196 3.214 -2.050 1.00 0.00 116 ILE A C 2
ATOM 2642 O O . ILE A 1 56 ? 12.527 3.840 -3.055 1.00 0.00 116 ILE A O 2
ATOM 2658 N N . ASN A 1 57 ? 13.069 2.812 -1.136 1.00 0.00 117 ASN A N 2
ATOM 2659 C CA . ASN A 1 57 ? 14.498 3.068 -1.273 1.00 0.00 117 ASN A CA 2
ATOM 2660 C C . ASN A 1 57 ? 15.137 2.109 -2.264 1.00 0.00 117 ASN A C 2
ATOM 2661 O O . ASN A 1 57 ? 15.837 2.531 -3.186 1.00 0.00 117 ASN A O 2
ATOM 2672 N N . GLU A 1 58 ? 14.898 0.814 -2.074 1.00 0.00 118 GLU A N 2
ATOM 2673 C CA . GLU A 1 58 ? 15.534 -0.199 -2.905 1.00 0.00 118 GLU A CA 2
ATOM 2674 C C . GLU A 1 58 ? 14.792 -0.405 -4.221 1.00 0.00 118 GLU A C 2
ATOM 2675 O O . GLU A 1 58 ? 15.408 -0.744 -5.237 1.00 0.00 118 GLU A O 2
ATOM 2687 N N . THR A 1 59 ? 13.483 -0.197 -4.216 1.00 0.00 119 THR A N 2
ATOM 2688 C CA . THR A 1 59 ? 12.709 -0.308 -5.440 1.00 0.00 119 THR A CA 2
ATOM 2689 C C . THR A 1 59 ? 13.049 0.853 -6.362 1.00 0.00 119 THR A C 2
ATOM 2690 O O . THR A 1 59 ? 12.737 2.006 -6.070 1.00 0.00 119 THR A O 2
ATOM 2701 N N . LYS A 1 60 ? 13.706 0.546 -7.468 1.00 0.00 120 LYS A N 2
ATOM 2702 C CA . LYS A 1 60 ? 14.147 1.575 -8.388 1.00 0.00 120 LYS A CA 2
ATOM 2703 C C . LYS A 1 60 ? 13.385 1.498 -9.696 1.00 0.00 120 LYS A C 2
ATOM 2704 O O . LYS A 1 60 ? 13.859 0.943 -10.689 1.00 0.00 120 LYS A O 2
ATOM 2723 N N . LEU A 1 61 ? 12.173 2.013 -9.650 1.00 0.00 121 LEU A N 2
ATOM 2724 C CA . LEU A 1 61 ? 11.339 2.173 -10.827 1.00 0.00 121 LEU A CA 2
ATOM 2725 C C . LEU A 1 61 ? 11.249 3.653 -11.153 1.00 0.00 121 LEU A C 2
ATOM 2726 O O . LEU A 1 61 ? 11.932 4.469 -10.525 1.00 0.00 121 LEU A O 2
ATOM 2742 N N . ALA A 1 62 ? 10.438 3.998 -12.141 1.00 0.00 122 ALA A N 2
ATOM 2743 C CA . ALA A 1 62 ? 10.149 5.392 -12.424 1.00 0.00 122 ALA A CA 2
ATOM 2744 C C . ALA A 1 62 ? 9.599 6.064 -11.175 1.00 0.00 122 ALA A C 2
ATOM 2745 O O . ALA A 1 62 ? 8.742 5.504 -10.490 1.00 0.00 122 ALA A O 2
ATOM 2752 N N . LYS A 1 63 ? 10.110 7.249 -10.867 1.00 0.00 123 LYS A N 2
ATOM 2753 C CA . LYS A 1 63 ? 9.693 7.990 -9.679 1.00 0.00 123 LYS A CA 2
ATOM 2754 C C . LYS A 1 63 ? 8.180 8.174 -9.641 1.00 0.00 123 LYS A C 2
ATOM 2755 O O . LYS A 1 63 ? 7.573 8.133 -8.574 1.00 0.00 123 LYS A O 2
ATOM 2774 N N . ASN A 1 64 ? 7.582 8.357 -10.811 1.00 0.00 124 ASN A N 2
ATOM 2775 C CA . ASN A 1 64 ? 6.130 8.460 -10.932 1.00 0.00 124 ASN A CA 2
ATOM 2776 C C . ASN A 1 64 ? 5.456 7.211 -10.361 1.00 0.00 124 ASN A C 2
ATOM 2777 O O . ASN A 1 64 ? 4.475 7.299 -9.620 1.00 0.00 124 ASN A O 2
ATOM 2788 N N . THR A 1 65 ? 6.015 6.053 -10.685 1.00 0.00 125 THR A N 2
ATOM 2789 C CA . THR A 1 65 ? 5.489 4.782 -10.208 1.00 0.00 125 THR A CA 2
ATOM 2790 C C . THR A 1 65 ? 5.803 4.588 -8.725 1.00 0.00 125 THR A C 2
ATOM 2791 O O . THR A 1 65 ? 5.003 4.019 -7.981 1.00 0.00 125 THR A O 2
ATOM 2802 N N . LEU A 1 66 ? 6.964 5.076 -8.297 1.00 0.00 126 LEU A N 2
ATOM 2803 C CA . LEU A 1 66 ? 7.352 5.011 -6.891 1.00 0.00 126 LEU A CA 2
ATOM 2804 C C . LEU A 1 66 ? 6.355 5.778 -6.030 1.00 0.00 126 LEU A C 2
ATOM 2805 O O . LEU A 1 66 ? 5.962 5.321 -4.954 1.00 0.00 126 LEU A O 2
ATOM 2821 N N . LYS A 1 67 ? 5.948 6.945 -6.520 1.00 0.00 127 LYS A N 2
ATOM 2822 C CA . LYS A 1 67 ? 4.921 7.737 -5.859 1.00 0.00 127 LYS A CA 2
ATOM 2823 C C . LYS A 1 67 ? 3.626 6.943 -5.774 1.00 0.00 127 LYS A C 2
ATOM 2824 O O . LYS A 1 67 ? 2.986 6.892 -4.724 1.00 0.00 127 LYS A O 2
ATOM 2843 N N . ALA A 1 68 ? 3.258 6.319 -6.888 1.00 0.00 128 ALA A N 2
ATOM 2844 C CA . ALA A 1 68 ? 2.037 5.529 -6.970 1.00 0.00 128 ALA A CA 2
ATOM 2845 C C . ALA A 1 68 ? 2.030 4.408 -5.935 1.00 0.00 128 ALA A C 2
ATOM 2846 O O . ALA A 1 68 ? 1.032 4.201 -5.247 1.00 0.00 128 ALA A O 2
ATOM 2853 N N . ILE A 1 69 ? 3.146 3.692 -5.822 1.00 0.00 129 ILE A N 2
ATOM 2854 C CA . ILE A 1 69 ? 3.275 2.618 -4.839 1.00 0.00 129 ILE A CA 2
ATOM 2855 C C . ILE A 1 69 ? 3.068 3.160 -3.427 1.00 0.00 129 ILE A C 2
ATOM 2856 O O . ILE A 1 69 ? 2.290 2.613 -2.642 1.00 0.00 129 ILE A O 2
ATOM 2872 N N . ARG A 1 70 ? 3.750 4.257 -3.127 1.00 0.00 130 ARG A N 2
ATOM 2873 C CA . ARG A 1 70 ? 3.678 4.880 -1.814 1.00 0.00 130 ARG A CA 2
ATOM 2874 C C . ARG A 1 70 ? 2.254 5.360 -1.531 1.00 0.00 130 ARG A C 2
ATOM 2875 O O . ARG A 1 70 ? 1.691 5.074 -0.475 1.00 0.00 130 ARG A O 2
ATOM 2896 N N . ASN A 1 71 ? 1.679 6.086 -2.486 1.00 0.00 131 ASN A N 2
ATOM 2897 C CA . ASN A 1 71 ? 0.348 6.662 -2.318 1.00 0.00 131 ASN A CA 2
ATOM 2898 C C . ASN A 1 71 ? -0.704 5.575 -2.140 1.00 0.00 131 ASN A C 2
ATOM 2899 O O . ASN A 1 71 ? -1.622 5.718 -1.332 1.00 0.00 131 ASN A O 2
ATOM 2910 N N . THR A 1 72 ? -0.566 4.486 -2.885 1.00 0.00 132 THR A N 2
ATOM 2911 C CA . THR A 1 72 ? -1.476 3.357 -2.749 1.00 0.00 132 THR A CA 2
ATOM 2912 C C . THR A 1 72 ? -1.430 2.811 -1.321 1.00 0.00 132 THR A C 2
ATOM 2913 O O . THR A 1 72 ? -2.466 2.526 -0.722 1.00 0.00 132 THR A O 2
ATOM 2924 N N . ALA A 1 73 ? -0.224 2.716 -0.768 1.00 0.00 133 ALA A N 2
ATOM 2925 C CA . ALA A 1 73 ? -0.039 2.220 0.589 1.00 0.00 133 ALA A CA 2
ATOM 2926 C C . ALA A 1 73 ? -0.669 3.162 1.612 1.00 0.00 133 ALA A C 2
ATOM 2927 O O . ALA A 1 73 ? -1.351 2.718 2.536 1.00 0.00 133 ALA A O 2
ATOM 2934 N N . SER A 1 74 ? -0.458 4.464 1.439 1.00 0.00 134 SER A N 2
ATOM 2935 C CA . SER A 1 74 ? -1.017 5.448 2.359 1.00 0.00 134 SER A CA 2
ATOM 2936 C C . SER A 1 74 ? -2.544 5.450 2.302 1.00 0.00 134 SER A C 2
ATOM 2937 O O . SER A 1 74 ? -3.210 5.723 3.303 1.00 0.00 134 SER A O 2
ATOM 2945 N N . GLN A 1 75 ? -3.093 5.123 1.136 1.00 0.00 135 GLN A N 2
ATOM 2946 C CA . GLN A 1 75 ? -4.535 5.002 0.982 1.00 0.00 135 GLN A CA 2
ATOM 2947 C C . GLN A 1 75 ? -5.045 3.750 1.689 1.00 0.00 135 GLN A C 2
ATOM 2948 O O . GLN A 1 75 ? -6.138 3.746 2.250 1.00 0.00 135 GLN A O 2
ATOM 2962 N N . ILE A 1 76 ? -4.239 2.698 1.667 1.00 0.00 136 ILE A N 2
ATOM 2963 C CA . ILE A 1 76 ? -4.563 1.467 2.382 1.00 0.00 136 ILE A CA 2
ATOM 2964 C C . ILE A 1 76 ? -4.629 1.724 3.887 1.00 0.00 136 ILE A C 2
ATOM 2965 O O . ILE A 1 76 ? -5.582 1.323 4.558 1.00 0.00 136 ILE A O 2
ATOM 2981 N N . PHE A 1 77 ? -3.622 2.415 4.408 1.00 0.00 137 PHE A N 2
ATOM 2982 C CA . PHE A 1 77 ? -3.570 2.723 5.833 1.00 0.00 137 PHE A CA 2
ATOM 2983 C C . PHE A 1 77 ? -4.713 3.645 6.254 1.00 0.00 137 PHE A C 2
ATOM 2984 O O . PHE A 1 77 ? -5.284 3.478 7.332 1.00 0.00 137 PHE A O 2
ATOM 3001 N N . ARG A 1 78 ? -5.063 4.610 5.410 1.00 0.00 138 ARG A N 2
ATOM 3002 C CA . ARG A 1 78 ? -6.137 5.539 5.747 1.00 0.00 138 ARG A CA 2
ATOM 3003 C C . ARG A 1 78 ? -7.493 4.847 5.635 1.00 0.00 138 ARG A C 2
ATOM 3004 O O . ARG A 1 78 ? -8.452 5.226 6.308 1.00 0.00 138 ARG A O 2
ATOM 3025 N N . LEU A 1 79 ? -7.557 3.813 4.797 1.00 0.00 139 LEU A N 2
ATOM 3026 C CA . LEU A 1 79 ? -8.748 2.978 4.692 1.00 0.00 139 LEU A CA 2
ATOM 3027 C C . LEU A 1 79 ? -8.934 2.196 5.988 1.00 0.00 139 LEU A C 2
ATOM 3028 O O . LEU A 1 79 ? -10.054 1.912 6.415 1.00 0.00 139 LEU A O 2
ATOM 3044 N N . ALA A 1 80 ? -7.819 1.855 6.611 1.00 0.00 140 ALA A N 2
ATOM 3045 C CA . ALA A 1 80 ? -7.841 1.196 7.902 1.00 0.00 140 ALA A CA 2
ATOM 3046 C C . ALA A 1 80 ? -8.253 2.178 8.995 1.00 0.00 140 ALA A C 2
ATOM 3047 O O . ALA A 1 80 ? -8.981 1.820 9.923 1.00 0.00 140 ALA A O 2
ATOM 3054 N N . ILE A 1 81 ? -7.780 3.415 8.879 1.00 0.00 141 ILE A N 2
ATOM 3055 C CA . ILE A 1 81 ? -8.134 4.477 9.816 1.00 0.00 141 ILE A CA 2
ATOM 3056 C C . ILE A 1 81 ? -9.651 4.679 9.887 1.00 0.00 141 ILE A C 2
ATOM 3057 O O . ILE A 1 81 ? -10.226 4.721 10.976 1.00 0.00 141 ILE A O 2
ATOM 3073 N N . GLU A 1 82 ? -10.301 4.764 8.730 1.00 0.00 142 GLU A N 2
ATOM 3074 C CA . GLU A 1 82 ? -11.743 5.013 8.680 1.00 0.00 142 GLU A CA 2
ATOM 3075 C C . GLU A 1 82 ? -12.544 3.801 9.169 1.00 0.00 142 GLU A C 2
ATOM 3076 O O . GLU A 1 82 ? -13.767 3.863 9.304 1.00 0.00 142 GLU A O 2
ATOM 3088 N N . ASN A 1 83 ? -11.857 2.696 9.422 1.00 0.00 143 ASN A N 2
ATOM 3089 C CA . ASN A 1 83 ? -12.496 1.519 10.000 1.00 0.00 143 ASN A CA 2
ATOM 3090 C C . ASN A 1 83 ? -12.007 1.295 11.421 1.00 0.00 143 ASN A C 2
ATOM 3091 O O . ASN A 1 83 ? -12.288 0.263 12.030 1.00 0.00 143 ASN A O 2
ATOM 3102 N N . ARG A 1 84 ? -11.273 2.282 11.934 1.00 0.00 144 ARG A N 2
ATOM 3103 C CA . ARG A 1 84 ? -10.762 2.268 13.305 1.00 0.00 144 ARG A CA 2
ATOM 3104 C C . ARG A 1 84 ? -9.805 1.099 13.532 1.00 0.00 144 ARG A C 2
ATOM 3105 O O . ARG A 1 84 ? -9.592 0.673 14.667 1.00 0.00 144 ARG A O 2
ATOM 3126 N N . ALA A 1 85 ? -9.213 0.596 12.454 1.00 0.00 145 ALA A N 2
ATOM 3127 C CA . ALA A 1 85 ? -8.273 -0.510 12.554 1.00 0.00 145 ALA A CA 2
ATOM 3128 C C . ALA A 1 85 ? -6.922 -0.011 13.039 1.00 0.00 145 ALA A C 2
ATOM 3129 O O . ALA A 1 85 ? -6.227 -0.694 13.790 1.00 0.00 145 ALA A O 2
ATOM 3136 N N . ILE A 1 86 ? -6.564 1.190 12.611 1.00 0.00 146 ILE A N 2
ATOM 3137 C CA . ILE A 1 86 ? -5.319 1.812 13.025 1.00 0.00 146 ILE A CA 2
ATOM 3138 C C . ILE A 1 86 ? -5.533 3.319 13.179 1.00 0.00 146 ILE A C 2
ATOM 3139 O O . ILE A 1 86 ? -6.409 3.894 12.530 1.00 0.00 146 ILE A O 2
ATOM 3155 N N . ASP A 1 87 ? -4.759 3.948 14.048 1.00 0.00 147 ASP A N 2
ATOM 3156 C CA . ASP A 1 87 ? -4.929 5.370 14.331 1.00 0.00 147 ASP A CA 2
ATOM 3157 C C . ASP A 1 87 ? -3.722 6.162 13.834 1.00 0.00 147 ASP A C 2
ATOM 3158 O O . ASP A 1 87 ? -3.541 7.333 14.163 1.00 0.00 147 ASP A O 2
ATOM 3167 N N . PHE A 1 88 ? -2.924 5.523 12.998 1.00 0.00 148 PHE A N 2
ATOM 3168 C CA . PHE A 1 88 ? -1.680 6.110 12.526 1.00 0.00 148 PHE A CA 2
ATOM 3169 C C . PHE A 1 88 ? -1.429 5.684 11.084 1.00 0.00 148 PHE A C 2
ATOM 3170 O O . PHE A 1 88 ? -1.766 4.566 10.699 1.00 0.00 148 PHE A O 2
ATOM 3187 N N . ASN A 1 89 ? -0.861 6.574 10.283 1.00 0.00 149 ASN A N 2
ATOM 3188 C CA . ASN A 1 89 ? -0.565 6.250 8.892 1.00 0.00 149 ASN A CA 2
ATOM 3189 C C . ASN A 1 89 ? 0.933 6.354 8.629 1.00 0.00 149 ASN A C 2
ATOM 3190 O O . ASN A 1 89 ? 1.434 7.404 8.228 1.00 0.00 149 ASN A O 2
ATOM 3201 N N . PRO A 1 90 ? 1.672 5.255 8.844 1.00 0.00 150 PRO A N 2
ATOM 3202 C CA . PRO A 1 90 ? 3.125 5.232 8.659 1.00 0.00 150 PRO A CA 2
ATOM 3203 C C . PRO A 1 90 ? 3.528 5.572 7.228 1.00 0.00 150 PRO A C 2
ATOM 3204 O O . PRO A 1 90 ? 4.589 6.147 6.984 1.00 0.00 150 PRO A O 2
ATOM 3215 N N . ALA A 1 91 ? 2.649 5.247 6.291 1.00 0.00 151 ALA A N 2
ATOM 3216 C CA . ALA A 1 91 ? 2.954 5.376 4.880 1.00 0.00 151 ALA A CA 2
ATOM 3217 C C . ALA A 1 91 ? 3.036 6.834 4.440 1.00 0.00 151 ALA A C 2
ATOM 3218 O O . ALA A 1 91 ? 3.767 7.157 3.504 1.00 0.00 151 ALA A O 2
ATOM 3225 N N . ASP A 1 92 ? 2.320 7.729 5.116 1.00 0.00 152 ASP A N 2
ATOM 3226 C CA . ASP A 1 92 ? 2.319 9.123 4.685 1.00 0.00 152 ASP A CA 2
ATOM 3227 C C . ASP A 1 92 ? 3.592 9.812 5.157 1.00 0.00 152 ASP A C 2
ATOM 3228 O O . ASP A 1 92 ? 3.960 10.870 4.650 1.00 0.00 152 ASP A O 2
ATOM 3237 N N . TYR A 1 93 ? 4.296 9.167 6.084 1.00 0.00 153 TYR A N 2
ATOM 3238 C CA . TYR A 1 93 ? 5.569 9.684 6.570 1.00 0.00 153 TYR A CA 2
ATOM 3239 C C . TYR A 1 93 ? 6.718 9.180 5.701 1.00 0.00 153 TYR A C 2
ATOM 3240 O O . TYR A 1 93 ? 7.883 9.512 5.930 1.00 0.00 153 TYR A O 2
ATOM 3258 N N . VAL A 1 94 ? 6.379 8.373 4.705 1.00 0.00 154 VAL A N 2
ATOM 3259 C CA . VAL A 1 94 ? 7.356 7.889 3.743 1.00 0.00 154 VAL A CA 2
ATOM 3260 C C . VAL A 1 94 ? 7.520 8.905 2.618 1.00 0.00 154 VAL A C 2
ATOM 3261 O O . VAL A 1 94 ? 6.541 9.316 1.991 1.00 0.00 154 VAL A O 2
ATOM 3274 N N . ARG A 1 95 ? 8.755 9.308 2.370 1.00 0.00 155 ARG A N 2
ATOM 3275 C CA . ARG A 1 95 ? 9.040 10.375 1.423 1.00 0.00 155 ARG A CA 2
ATOM 3276 C C . ARG A 1 95 ? 9.575 9.815 0.108 1.00 0.00 155 ARG A C 2
ATOM 3277 O O . ARG A 1 95 ? 10.350 8.856 0.095 1.00 0.00 155 ARG A O 2
ATOM 3298 N N . ILE A 1 96 ? 9.136 10.414 -0.993 1.00 0.00 156 ILE A N 2
ATOM 3299 C CA . ILE A 1 96 ? 9.587 10.027 -2.327 1.00 0.00 156 ILE A CA 2
ATOM 3300 C C . ILE A 1 96 ? 10.841 10.802 -2.701 1.00 0.00 156 ILE A C 2
ATOM 3301 O O . ILE A 1 96 ? 10.963 11.985 -2.371 1.00 0.00 156 ILE A O 2
ATOM 3317 N N . PRO A 1 97 ? 11.803 10.145 -3.364 1.00 0.00 157 PRO A N 2
ATOM 3318 C CA . PRO A 1 97 ? 12.979 10.824 -3.897 1.00 0.00 157 PRO A CA 2
ATOM 3319 C C . PRO A 1 97 ? 12.600 11.947 -4.849 1.00 0.00 157 PRO A C 2
ATOM 3320 O O . PRO A 1 97 ? 11.841 11.736 -5.796 1.00 0.00 157 PRO A O 2
ATOM 3331 N N . LYS A 1 98 ? 13.165 13.127 -4.591 1.00 0.00 158 LYS A N 2
ATOM 3332 C CA . LYS A 1 98 ? 13.006 14.315 -5.435 1.00 0.00 158 LYS A CA 2
ATOM 3333 C C . LYS A 1 98 ? 11.589 14.895 -5.409 1.00 0.00 158 LYS A C 2
ATOM 3334 O O . LYS A 1 98 ? 11.416 16.104 -5.247 1.00 0.00 158 LYS A O 2
ATOM 3353 N N . ILE A 1 99 ? 10.587 14.046 -5.579 1.00 0.00 159 ILE A N 2
ATOM 3354 C CA . ILE A 1 99 ? 9.229 14.515 -5.807 1.00 0.00 159 ILE A CA 2
ATOM 3355 C C . ILE A 1 99 ? 8.486 14.727 -4.497 1.00 0.00 159 ILE A C 2
ATOM 3356 O O . ILE A 1 99 ? 8.400 13.826 -3.667 1.00 0.00 159 ILE A O 2
ATOM 3372 N N . ALA A 1 100 ? 7.944 15.921 -4.335 1.00 0.00 160 ALA A N 2
ATOM 3373 C CA . ALA A 1 100 ? 7.144 16.257 -3.171 1.00 0.00 160 ALA A CA 2
ATOM 3374 C C . ALA A 1 100 ? 5.890 17.002 -3.609 1.00 0.00 160 ALA A C 2
ATOM 3375 O O . ALA A 1 100 ? 5.530 16.984 -4.789 1.00 0.00 160 ALA A O 2
ATOM 3382 N N . LEU A 1 101 ? 5.221 17.643 -2.667 1.00 0.00 161 LEU A N 2
ATOM 3383 C CA . LEU A 1 101 ? 4.033 18.424 -2.975 1.00 0.00 161 LEU A CA 2
ATOM 3384 C C . LEU A 1 101 ? 4.393 19.895 -3.131 1.00 0.00 161 LEU A C 2
ATOM 3385 O O . LEU A 1 101 ? 5.563 20.268 -2.996 1.00 0.00 161 LEU A O 2
ATOM 3401 N N . GLU A 1 102 ? 3.380 20.721 -3.405 1.00 0.00 162 GLU A N 2
ATOM 3402 C CA . GLU A 1 102 ? 3.556 22.163 -3.576 1.00 0.00 162 GLU A CA 2
ATOM 3403 C C . GLU A 1 102 ? 4.375 22.476 -4.821 1.00 0.00 162 GLU A C 2
ATOM 3404 O O . GLU A 1 102 ? 4.655 21.598 -5.639 1.00 0.00 162 GLU A O 2
ATOM 3416 N N . HIS A 1 103 ? 4.742 23.740 -4.977 1.00 0.00 163 HIS A N 2
ATOM 3417 C CA . HIS A 1 103 ? 5.584 24.137 -6.091 1.00 0.00 163 HIS A CA 2
ATOM 3418 C C . HIS A 1 103 ? 6.985 24.465 -5.595 1.00 0.00 163 HIS A C 2
ATOM 3419 O O . HIS A 1 103 ? 7.179 25.359 -4.768 1.00 0.00 163 HIS A O 2
ATOM 3434 N N . HIS A 1 104 ? 7.950 23.694 -6.070 1.00 0.00 164 HIS A N 2
ATOM 3435 C CA . HIS A 1 104 ? 9.350 23.889 -5.711 1.00 0.00 164 HIS A CA 2
ATOM 3436 C C . HIS A 1 104 ? 10.227 23.862 -6.959 1.00 0.00 164 HIS A C 2
ATOM 3437 O O . HIS A 1 104 ? 11.393 24.252 -6.919 1.00 0.00 164 HIS A O 2
ATOM 3452 N N . HIS A 1 105 ? 9.661 23.396 -8.067 1.00 0.00 165 HIS A N 2
ATOM 3453 C CA . HIS A 1 105 ? 10.422 23.250 -9.303 1.00 0.00 165 HIS A CA 2
ATOM 3454 C C . HIS A 1 105 ? 9.675 23.870 -10.488 1.00 0.00 165 HIS A C 2
ATOM 3455 O O . HIS A 1 105 ? 10.237 23.998 -11.574 1.00 0.00 165 HIS A O 2
ATOM 3470 N N . HIS A 1 106 ? 8.419 24.269 -10.262 1.00 0.00 166 HIS A N 2
ATOM 3471 C CA . HIS A 1 106 ? 7.565 24.810 -11.326 1.00 0.00 166 HIS A CA 2
ATOM 3472 C C . HIS A 1 106 ? 7.242 23.710 -12.343 1.00 0.00 166 HIS A C 2
ATOM 3473 O O . HIS A 1 106 ? 7.387 23.879 -13.552 1.00 0.00 166 HIS A O 2
ATOM 3488 N N . HIS A 1 107 ? 6.809 22.571 -11.828 1.00 0.00 167 HIS A N 2
ATOM 3489 C CA . HIS A 1 107 ? 6.436 21.445 -12.666 1.00 0.00 167 HIS A CA 2
ATOM 3490 C C . HIS A 1 107 ? 5.463 20.541 -11.920 1.00 0.00 167 HIS A C 2
ATOM 3491 O O . HIS A 1 107 ? 5.775 20.049 -10.834 1.00 0.00 167 HIS A O 2
ATOM 3506 N N . HIS A 1 108 ? 4.290 20.326 -12.495 1.00 0.00 168 HIS A N 2
ATOM 3507 C CA . HIS A 1 108 ? 3.301 19.441 -11.891 1.00 0.00 168 HIS A CA 2
ATOM 3508 C C . HIS A 1 108 ? 3.175 18.147 -12.692 1.00 0.00 168 HIS A C 2
ATOM 3509 O O . HIS A 1 108 ? 2.508 18.150 -13.742 1.00 0.00 168 HIS A O 2
ATOM 3525 N N . ARG A 1 1 ? -6.445 -8.902 14.686 1.00 0.00 61 ARG A N 3
ATOM 3526 C CA . ARG A 1 1 ? -5.203 -9.206 13.940 1.00 0.00 61 ARG A CA 3
ATOM 3527 C C . ARG A 1 1 ? -4.834 -8.051 13.014 1.00 0.00 61 ARG A C 3
ATOM 3528 O O . ARG A 1 1 ? -3.726 -7.523 13.096 1.00 0.00 61 ARG A O 3
ATOM 3551 N N . ASP A 1 2 ? -5.776 -7.666 12.150 1.00 0.00 62 ASP A N 3
ATOM 3552 C CA . ASP A 1 2 ? -5.595 -6.553 11.207 1.00 0.00 62 ASP A CA 3
ATOM 3553 C C . ASP A 1 2 ? -4.258 -6.628 10.476 1.00 0.00 62 ASP A C 3
ATOM 3554 O O . ASP A 1 2 ? -3.290 -5.951 10.833 1.00 0.00 62 ASP A O 3
ATOM 3563 N N . SER A 1 3 ? -4.206 -7.463 9.457 1.00 0.00 63 SER A N 3
ATOM 3564 C CA . SER A 1 3 ? -3.001 -7.614 8.664 1.00 0.00 63 SER A CA 3
ATOM 3565 C C . SER A 1 3 ? -3.042 -6.672 7.468 1.00 0.00 63 SER A C 3
ATOM 3566 O O . SER A 1 3 ? -4.107 -6.423 6.903 1.00 0.00 63 SER A O 3
ATOM 3574 N N . PHE A 1 4 ? -1.883 -6.152 7.088 1.00 0.00 64 PHE A N 3
ATOM 3575 C CA . PHE A 1 4 ? -1.794 -5.202 5.987 1.00 0.00 64 PHE A CA 3
ATOM 3576 C C . PHE A 1 4 ? -2.290 -5.828 4.691 1.00 0.00 64 PHE A C 3
ATOM 3577 O O . PHE A 1 4 ? -3.054 -5.217 3.953 1.00 0.00 64 PHE A O 3
ATOM 3594 N N . GLY A 1 5 ? -1.866 -7.059 4.433 1.00 0.00 65 GLY A N 3
ATOM 3595 C CA . GLY A 1 5 ? -2.285 -7.751 3.229 1.00 0.00 65 GLY A CA 3
ATOM 3596 C C . GLY A 1 5 ? -3.756 -8.104 3.250 1.00 0.00 65 GLY A C 3
ATOM 3597 O O . GLY A 1 5 ? -4.377 -8.281 2.202 1.00 0.00 65 GLY A O 3
ATOM 3601 N N . ASP A 1 6 ? -4.315 -8.205 4.444 1.00 0.00 66 ASP A N 3
ATOM 3602 C CA . ASP A 1 6 ? -5.734 -8.480 4.594 1.00 0.00 66 ASP A CA 3
ATOM 3603 C C . ASP A 1 6 ? -6.532 -7.229 4.260 1.00 0.00 66 ASP A C 3
ATOM 3604 O O . ASP A 1 6 ? -7.486 -7.279 3.485 1.00 0.00 66 ASP A O 3
ATOM 3613 N N . TRP A 1 7 ? -6.111 -6.102 4.828 1.00 0.00 67 TRP A N 3
ATOM 3614 C CA . TRP A 1 7 ? -6.719 -4.814 4.519 1.00 0.00 67 TRP A CA 3
ATOM 3615 C C . TRP A 1 7 ? -6.474 -4.432 3.064 1.00 0.00 67 TRP A C 3
ATOM 3616 O O . TRP A 1 7 ? -7.296 -3.762 2.439 1.00 0.00 67 TRP A O 3
ATOM 3637 N N . ALA A 1 8 ? -5.339 -4.863 2.529 1.00 0.00 68 ALA A N 3
ATOM 3638 C CA . ALA A 1 8 ? -5.035 -4.661 1.123 1.00 0.00 68 ALA A CA 3
ATOM 3639 C C . ALA A 1 8 ? -6.061 -5.374 0.255 1.00 0.00 68 ALA A C 3
ATOM 3640 O O . ALA A 1 8 ? -6.528 -4.828 -0.741 1.00 0.00 68 ALA A O 3
ATOM 3647 N N . GLU A 1 9 ? -6.425 -6.588 0.657 1.00 0.00 69 GLU A N 3
ATOM 3648 C CA . GLU A 1 9 ? -7.443 -7.356 -0.048 1.00 0.00 69 GLU A CA 3
ATOM 3649 C C . GLU A 1 9 ? -8.785 -6.635 0.032 1.00 0.00 69 GLU A C 3
ATOM 3650 O O . GLU A 1 9 ? -9.527 -6.567 -0.951 1.00 0.00 69 GLU A O 3
ATOM 3662 N N . LYS A 1 10 ? -9.081 -6.094 1.214 1.00 0.00 70 LYS A N 3
ATOM 3663 C CA . LYS A 1 10 ? -10.275 -5.280 1.420 1.00 0.00 70 LYS A CA 3
ATOM 3664 C C . LYS A 1 10 ? -10.287 -4.124 0.425 1.00 0.00 70 LYS A C 3
ATOM 3665 O O . LYS A 1 10 ? -11.292 -3.862 -0.234 1.00 0.00 70 LYS A O 3
ATOM 3684 N N . PHE A 1 11 ? -9.144 -3.452 0.318 1.00 0.00 71 PHE A N 3
ATOM 3685 C CA . PHE A 1 11 ? -8.981 -2.328 -0.595 1.00 0.00 71 PHE A CA 3
ATOM 3686 C C . PHE A 1 11 ? -9.125 -2.771 -2.047 1.00 0.00 71 PHE A C 3
ATOM 3687 O O . PHE A 1 11 ? -9.795 -2.111 -2.831 1.00 0.00 71 PHE A O 3
ATOM 3704 N N . LEU A 1 12 ? -8.497 -3.886 -2.397 1.00 0.00 72 LEU A N 3
ATOM 3705 C CA . LEU A 1 12 ? -8.543 -4.396 -3.766 1.00 0.00 72 LEU A CA 3
ATOM 3706 C C . LEU A 1 12 ? -9.975 -4.700 -4.189 1.00 0.00 72 LEU A C 3
ATOM 3707 O O . LEU A 1 12 ? -10.422 -4.269 -5.252 1.00 0.00 72 LEU A O 3
ATOM 3723 N N . LYS A 1 13 ? -10.697 -5.426 -3.344 1.00 0.00 73 LYS A N 3
ATOM 3724 C CA . LYS A 1 13 ? -12.081 -5.775 -3.632 1.00 0.00 73 LYS A CA 3
ATOM 3725 C C . LYS A 1 13 ? -12.951 -4.517 -3.663 1.00 0.00 73 LYS A C 3
ATOM 3726 O O . LYS A 1 13 ? -13.854 -4.388 -4.495 1.00 0.00 73 LYS A O 3
ATOM 3745 N N . SER A 1 14 ? -12.654 -3.581 -2.772 1.00 0.00 74 SER A N 3
ATOM 3746 C CA . SER A 1 14 ? -13.373 -2.318 -2.720 1.00 0.00 74 SER A CA 3
ATOM 3747 C C . SER A 1 14 ? -13.105 -1.504 -3.984 1.00 0.00 74 SER A C 3
ATOM 3748 O O . SER A 1 14 ? -14.016 -0.915 -4.557 1.00 0.00 74 SER A O 3
ATOM 3756 N N . LYS A 1 15 ? -11.852 -1.498 -4.426 1.00 0.00 75 LYS A N 3
ATOM 3757 C CA . LYS A 1 15 ? -11.448 -0.734 -5.586 1.00 0.00 75 LYS A CA 3
ATOM 3758 C C . LYS A 1 15 ? -11.985 -1.371 -6.865 1.00 0.00 75 LYS A C 3
ATOM 3759 O O . LYS A 1 15 ? -12.259 -0.684 -7.849 1.00 0.00 75 LYS A O 3
ATOM 3778 N N . GLU A 1 16 ? -12.126 -2.692 -6.848 1.00 0.00 76 GLU A N 3
ATOM 3779 C CA . GLU A 1 16 ? -12.793 -3.398 -7.930 1.00 0.00 76 GLU A CA 3
ATOM 3780 C C . GLU A 1 16 ? -14.222 -2.881 -8.082 1.00 0.00 76 GLU A C 3
ATOM 3781 O O . GLU A 1 16 ? -14.651 -2.518 -9.177 1.00 0.00 76 GLU A O 3
ATOM 3793 N N . ALA A 1 17 ? -14.944 -2.830 -6.966 1.00 0.00 77 ALA A N 3
ATOM 3794 C CA . ALA A 1 17 ? -16.313 -2.325 -6.950 1.00 0.00 77 ALA A CA 3
ATOM 3795 C C . ALA A 1 17 ? -16.337 -0.820 -7.201 1.00 0.00 77 ALA A C 3
ATOM 3796 O O . ALA A 1 17 ? -17.318 -0.278 -7.710 1.00 0.00 77 ALA A O 3
ATOM 3803 N N . ASP A 1 18 ? -15.246 -0.156 -6.834 1.00 0.00 78 ASP A N 3
ATOM 3804 C CA . ASP A 1 18 ? -15.072 1.274 -7.086 1.00 0.00 78 ASP A CA 3
ATOM 3805 C C . ASP A 1 18 ? -15.147 1.553 -8.584 1.00 0.00 78 ASP A C 3
ATOM 3806 O O . ASP A 1 18 ? -15.601 2.613 -9.008 1.00 0.00 78 ASP A O 3
ATOM 3815 N N . GLY A 1 19 ? -14.713 0.582 -9.382 1.00 0.00 79 GLY A N 3
ATOM 3816 C CA . GLY A 1 19 ? -14.887 0.671 -10.820 1.00 0.00 79 GLY A CA 3
ATOM 3817 C C . GLY A 1 19 ? -13.609 1.002 -11.556 1.00 0.00 79 GLY A C 3
ATOM 3818 O O . GLY A 1 19 ? -13.569 1.946 -12.343 1.00 0.00 79 GLY A O 3
ATOM 3822 N N . VAL A 1 20 ? -12.564 0.227 -11.310 1.00 0.00 80 VAL A N 3
ATOM 3823 C CA . VAL A 1 20 ? -11.294 0.439 -11.986 1.00 0.00 80 VAL A CA 3
ATOM 3824 C C . VAL A 1 20 ? -11.124 -0.533 -13.145 1.00 0.00 80 VAL A C 3
ATOM 3825 O O . VAL A 1 20 ? -11.803 -1.562 -13.209 1.00 0.00 80 VAL A O 3
ATOM 3838 N N . SER A 1 21 ? -10.217 -0.197 -14.050 1.00 0.00 81 SER A N 3
ATOM 3839 C CA . SER A 1 21 ? -9.912 -1.041 -15.193 1.00 0.00 81 SER A CA 3
ATOM 3840 C C . SER A 1 21 ? -9.268 -2.353 -14.731 1.00 0.00 81 SER A C 3
ATOM 3841 O O . SER A 1 21 ? -8.656 -2.407 -13.659 1.00 0.00 81 SER A O 3
ATOM 3849 N N . VAL A 1 22 ? -9.403 -3.404 -15.534 1.00 0.00 82 VAL A N 3
ATOM 3850 C CA . VAL A 1 22 ? -8.860 -4.711 -15.179 1.00 0.00 82 VAL A CA 3
ATOM 3851 C C . VAL A 1 22 ? -7.341 -4.646 -14.985 1.00 0.00 82 VAL A C 3
ATOM 3852 O O . VAL A 1 22 ? -6.803 -5.241 -14.049 1.00 0.00 82 VAL A O 3
ATOM 3865 N N . SER A 1 23 ? -6.653 -3.897 -15.839 1.00 0.00 83 SER A N 3
ATOM 3866 C CA . SER A 1 23 ? -5.211 -3.749 -15.717 1.00 0.00 83 SER A CA 3
ATOM 3867 C C . SER A 1 23 ? -4.859 -2.836 -14.546 1.00 0.00 83 SER A C 3
ATOM 3868 O O . SER A 1 23 ? -3.760 -2.912 -14.000 1.00 0.00 83 SER A O 3
ATOM 3876 N N . GLN A 1 24 ? -5.807 -1.992 -14.143 1.00 0.00 84 GLN A N 3
ATOM 3877 C CA . GLN A 1 24 ? -5.600 -1.100 -13.012 1.00 0.00 84 GLN A CA 3
ATOM 3878 C C . GLN A 1 24 ? -5.610 -1.911 -11.721 1.00 0.00 84 GLN A C 3
ATOM 3879 O O . GLN A 1 24 ? -4.752 -1.739 -10.856 1.00 0.00 84 GLN A O 3
ATOM 3893 N N . LEU A 1 25 ? -6.566 -2.824 -11.610 1.00 0.00 85 LEU A N 3
ATOM 3894 C CA . LEU A 1 25 ? -6.626 -3.721 -10.464 1.00 0.00 85 LEU A CA 3
ATOM 3895 C C . LEU A 1 25 ? -5.376 -4.603 -10.452 1.00 0.00 85 LEU A C 3
ATOM 3896 O O . LEU A 1 25 ? -4.817 -4.911 -9.398 1.00 0.00 85 LEU A O 3
ATOM 3912 N N . ASN A 1 26 ? -4.926 -4.978 -11.645 1.00 0.00 86 ASN A N 3
ATOM 3913 C CA . ASN A 1 26 ? -3.724 -5.791 -11.790 1.00 0.00 86 ASN A CA 3
ATOM 3914 C C . ASN A 1 26 ? -2.474 -5.032 -11.357 1.00 0.00 86 ASN A C 3
ATOM 3915 O O . ASN A 1 26 ? -1.576 -5.617 -10.758 1.00 0.00 86 ASN A O 3
ATOM 3926 N N . SER A 1 27 ? -2.412 -3.734 -11.648 1.00 0.00 87 SER A N 3
ATOM 3927 C CA . SER A 1 27 ? -1.261 -2.936 -11.245 1.00 0.00 87 SER A CA 3
ATOM 3928 C C . SER A 1 27 ? -1.200 -2.806 -9.723 1.00 0.00 87 SER A C 3
ATOM 3929 O O . SER A 1 27 ? -0.118 -2.707 -9.143 1.00 0.00 87 SER A O 3
ATOM 3937 N N . TYR A 1 28 ? -2.359 -2.837 -9.069 1.00 0.00 88 TYR A N 3
ATOM 3938 C CA . TYR A 1 28 ? -2.395 -2.833 -7.615 1.00 0.00 88 TYR A CA 3
ATOM 3939 C C . TYR A 1 28 ? -1.802 -4.133 -7.081 1.00 0.00 88 TYR A C 3
ATOM 3940 O O . TYR A 1 28 ? -1.123 -4.144 -6.055 1.00 0.00 88 TYR A O 3
ATOM 3958 N N . LYS A 1 29 ? -2.045 -5.227 -7.802 1.00 0.00 89 LYS A N 3
ATOM 3959 C CA . LYS A 1 29 ? -1.427 -6.510 -7.475 1.00 0.00 89 LYS A CA 3
ATOM 3960 C C . LYS A 1 29 ? 0.091 -6.419 -7.637 1.00 0.00 89 LYS A C 3
ATOM 3961 O O . LYS A 1 29 ? 0.843 -6.976 -6.839 1.00 0.00 89 LYS A O 3
ATOM 3980 N N . ASN A 1 30 ? 0.527 -5.703 -8.672 1.00 0.00 90 ASN A N 3
ATOM 3981 C CA . ASN A 1 30 ? 1.955 -5.481 -8.923 1.00 0.00 90 ASN A CA 3
ATOM 3982 C C . ASN A 1 30 ? 2.621 -4.810 -7.730 1.00 0.00 90 ASN A C 3
ATOM 3983 O O . ASN A 1 30 ? 3.777 -5.083 -7.410 1.00 0.00 90 ASN A O 3
ATOM 3994 N N . TYR A 1 31 ? 1.894 -3.927 -7.075 1.00 0.00 91 TYR A N 3
ATOM 3995 C CA . TYR A 1 31 ? 2.434 -3.227 -5.927 1.00 0.00 91 TYR A CA 3
ATOM 3996 C C . TYR A 1 31 ? 2.277 -4.052 -4.658 1.00 0.00 91 TYR A C 3
ATOM 3997 O O . TYR A 1 31 ? 3.242 -4.255 -3.929 1.00 0.00 91 TYR A O 3
ATOM 4015 N N . CYS A 1 32 ? 1.077 -4.559 -4.427 1.00 0.00 92 CYS A N 3
ATOM 4016 C CA . CYS A 1 32 ? 0.769 -5.266 -3.192 1.00 0.00 92 CYS A CA 3
ATOM 4017 C C . CYS A 1 32 ? 1.471 -6.622 -3.111 1.00 0.00 92 CYS A C 3
ATOM 4018 O O . CYS A 1 32 ? 2.101 -6.937 -2.105 1.00 0.00 92 CYS A O 3
ATOM 4026 N N . ARG A 1 33 ? 1.377 -7.416 -4.168 1.00 0.00 93 ARG A N 3
ATOM 4027 C CA . ARG A 1 33 ? 1.876 -8.787 -4.127 1.00 0.00 93 ARG A CA 3
ATOM 4028 C C . ARG A 1 33 ? 3.388 -8.843 -4.344 1.00 0.00 93 ARG A C 3
ATOM 4029 O O . ARG A 1 33 ? 4.052 -9.782 -3.906 1.00 0.00 93 ARG A O 3
ATOM 4050 N N . ASN A 1 34 ? 3.940 -7.843 -5.016 1.00 0.00 94 ASN A N 3
ATOM 4051 C CA . ASN A 1 34 ? 5.372 -7.835 -5.295 1.00 0.00 94 ASN A CA 3
ATOM 4052 C C . ASN A 1 34 ? 6.123 -6.934 -4.322 1.00 0.00 94 ASN A C 3
ATOM 4053 O O . ASN A 1 34 ? 6.964 -7.399 -3.552 1.00 0.00 94 ASN A O 3
ATOM 4064 N N . HIS A 1 35 ? 5.790 -5.651 -4.336 1.00 0.00 95 HIS A N 3
ATOM 4065 C CA . HIS A 1 35 ? 6.558 -4.648 -3.600 1.00 0.00 95 HIS A CA 3
ATOM 4066 C C . HIS A 1 35 ? 6.111 -4.521 -2.148 1.00 0.00 95 HIS A C 3
ATOM 4067 O O . HIS A 1 35 ? 6.808 -3.928 -1.331 1.00 0.00 95 HIS A O 3
ATOM 4082 N N . LEU A 1 36 ? 4.954 -5.073 -1.830 1.00 0.00 96 LEU A N 3
ATOM 4083 C CA . LEU A 1 36 ? 4.430 -5.003 -0.475 1.00 0.00 96 LEU A CA 3
ATOM 4084 C C . LEU A 1 36 ? 4.252 -6.403 0.100 1.00 0.00 96 LEU A C 3
ATOM 4085 O O . LEU A 1 36 ? 3.560 -6.590 1.100 1.00 0.00 96 LEU A O 3
ATOM 4101 N N . SER A 1 37 ? 4.902 -7.380 -0.526 1.00 0.00 97 SER A N 3
ATOM 4102 C CA . SER A 1 37 ? 4.755 -8.778 -0.129 1.00 0.00 97 SER A CA 3
ATOM 4103 C C . SER A 1 37 ? 5.225 -9.049 1.315 1.00 0.00 97 SER A C 3
ATOM 4104 O O . SER A 1 37 ? 4.548 -9.775 2.044 1.00 0.00 97 SER A O 3
ATOM 4112 N N . PRO A 1 38 ? 6.369 -8.481 1.781 1.00 0.00 98 PRO A N 3
ATOM 4113 C CA . PRO A 1 38 ? 6.822 -8.693 3.162 1.00 0.00 98 PRO A CA 3
ATOM 4114 C C . PRO A 1 38 ? 5.862 -8.082 4.180 1.00 0.00 98 PRO A C 3
ATOM 4115 O O . PRO A 1 38 ? 5.770 -8.544 5.319 1.00 0.00 98 PRO A O 3
ATOM 4126 N N . LEU A 1 39 ? 5.134 -7.057 3.751 1.00 0.00 99 LEU A N 3
ATOM 4127 C CA . LEU A 1 39 ? 4.202 -6.357 4.624 1.00 0.00 99 LEU A CA 3
ATOM 4128 C C . LEU A 1 39 ? 2.819 -6.999 4.561 1.00 0.00 99 LEU A C 3
ATOM 4129 O O . LEU A 1 39 ? 2.014 -6.852 5.479 1.00 0.00 99 LEU A O 3
ATOM 4145 N N . TYR A 1 40 ? 2.564 -7.722 3.474 1.00 0.00 100 TYR A N 3
ATOM 4146 C CA . TYR A 1 40 ? 1.280 -8.386 3.251 1.00 0.00 100 TYR A CA 3
ATOM 4147 C C . TYR A 1 40 ? 0.930 -9.299 4.424 1.00 0.00 100 TYR A C 3
ATOM 4148 O O . TYR A 1 40 ? -0.205 -9.316 4.904 1.00 0.00 100 TYR A O 3
ATOM 4166 N N . MET A 1 41 ? 1.919 -10.035 4.894 1.00 0.00 101 MET A N 3
ATOM 4167 C CA . MET A 1 41 ? 1.702 -11.012 5.946 1.00 0.00 101 MET A CA 3
ATOM 4168 C C . MET A 1 41 ? 2.003 -10.426 7.327 1.00 0.00 101 MET A C 3
ATOM 4169 O O . MET A 1 41 ? 2.113 -11.161 8.305 1.00 0.00 101 MET A O 3
ATOM 4183 N N . LYS A 1 42 ? 2.119 -9.105 7.401 1.00 0.00 102 LYS A N 3
ATOM 4184 C CA . LYS A 1 42 ? 2.364 -8.426 8.668 1.00 0.00 102 LYS A CA 3
ATOM 4185 C C . LYS A 1 42 ? 1.129 -7.664 9.126 1.00 0.00 102 LYS A C 3
ATOM 4186 O O . LYS A 1 42 ? 0.192 -7.451 8.353 1.00 0.00 102 LYS A O 3
ATOM 4205 N N . SER A 1 43 ? 1.137 -7.254 10.384 1.00 0.00 103 SER A N 3
ATOM 4206 C CA . SER A 1 43 ? 0.106 -6.375 10.907 1.00 0.00 103 SER A CA 3
ATOM 4207 C C . SER A 1 43 ? 0.419 -4.943 10.484 1.00 0.00 103 SER A C 3
ATOM 4208 O O . SER A 1 43 ? 1.582 -4.547 10.444 1.00 0.00 103 SER A O 3
ATOM 4216 N N . LEU A 1 44 ? -0.603 -4.165 10.172 1.00 0.00 104 LEU A N 3
ATOM 4217 C CA . LEU A 1 44 ? -0.388 -2.823 9.635 1.00 0.00 104 LEU A CA 3
ATOM 4218 C C . LEU A 1 44 ? 0.219 -1.883 10.682 1.00 0.00 104 LEU A C 3
ATOM 4219 O O . LEU A 1 44 ? 0.793 -0.850 10.342 1.00 0.00 104 LEU A O 3
ATOM 4235 N N . SER A 1 45 ? 0.101 -2.251 11.951 1.00 0.00 105 SER A N 3
ATOM 4236 C CA . SER A 1 45 ? 0.621 -1.433 13.036 1.00 0.00 105 SER A CA 3
ATOM 4237 C C . SER A 1 45 ? 2.086 -1.758 13.342 1.00 0.00 105 SER A C 3
ATOM 4238 O O . SER A 1 45 ? 2.807 -0.930 13.901 1.00 0.00 105 SER A O 3
ATOM 4246 N N . GLU A 1 46 ? 2.529 -2.955 12.963 1.00 0.00 106 GLU A N 3
ATOM 4247 C CA . GLU A 1 46 ? 3.896 -3.386 13.252 1.00 0.00 106 GLU A CA 3
ATOM 4248 C C . GLU A 1 46 ? 4.836 -2.982 12.121 1.00 0.00 106 GLU A C 3
ATOM 4249 O O . GLU A 1 46 ? 6.055 -3.133 12.225 1.00 0.00 106 GLU A O 3
ATOM 4261 N N . ILE A 1 47 ? 4.258 -2.477 11.041 1.00 0.00 107 ILE A N 3
ATOM 4262 C CA . ILE A 1 47 ? 5.030 -2.046 9.888 1.00 0.00 107 ILE A CA 3
ATOM 4263 C C . ILE A 1 47 ? 5.815 -0.779 10.212 1.00 0.00 107 ILE A C 3
ATOM 4264 O O . ILE A 1 47 ? 5.288 0.151 10.827 1.00 0.00 107 ILE A O 3
ATOM 4280 N N . LEU A 1 48 ? 7.078 -0.756 9.813 1.00 0.00 108 LEU A N 3
ATOM 4281 C CA . LEU A 1 48 ? 7.958 0.359 10.125 1.00 0.00 108 LEU A CA 3
ATOM 4282 C C . LEU A 1 48 ? 8.033 1.333 8.954 1.00 0.00 108 LEU A C 3
ATOM 4283 O O . LEU A 1 48 ? 8.272 0.924 7.816 1.00 0.00 108 LEU A O 3
ATOM 4299 N N . PRO A 1 49 ? 7.827 2.633 9.214 1.00 0.00 109 PRO A N 3
ATOM 4300 C CA . PRO A 1 49 ? 7.931 3.675 8.185 1.00 0.00 109 PRO A CA 3
ATOM 4301 C C . PRO A 1 49 ? 9.302 3.677 7.507 1.00 0.00 109 PRO A C 3
ATOM 4302 O O . PRO A 1 49 ? 9.409 3.885 6.296 1.00 0.00 109 PRO A O 3
ATOM 4313 N N . ALA A 1 50 ? 10.348 3.436 8.295 1.00 0.00 110 ALA A N 3
ATOM 4314 C CA . ALA A 1 50 ? 11.706 3.384 7.765 1.00 0.00 110 ALA A CA 3
ATOM 4315 C C . ALA A 1 50 ? 11.908 2.134 6.918 1.00 0.00 110 ALA A C 3
ATOM 4316 O O . ALA A 1 50 ? 12.655 2.149 5.938 1.00 0.00 110 ALA A O 3
ATOM 4323 N N . ASP A 1 51 ? 11.223 1.059 7.291 1.00 0.00 111 ASP A N 3
ATOM 4324 C CA . ASP A 1 51 ? 11.305 -0.201 6.558 1.00 0.00 111 ASP A CA 3
ATOM 4325 C C . ASP A 1 51 ? 10.733 -0.025 5.158 1.00 0.00 111 ASP A C 3
ATOM 4326 O O . ASP A 1 51 ? 11.341 -0.438 4.169 1.00 0.00 111 ASP A O 3
ATOM 4335 N N . ILE A 1 52 ? 9.573 0.627 5.088 1.00 0.00 112 ILE A N 3
ATOM 4336 C CA . ILE A 1 52 ? 8.935 0.933 3.812 1.00 0.00 112 ILE A CA 3
ATOM 4337 C C . ILE A 1 52 ? 9.802 1.889 2.996 1.00 0.00 112 ILE A C 3
ATOM 4338 O O . ILE A 1 52 ? 9.917 1.759 1.774 1.00 0.00 112 ILE A O 3
ATOM 4354 N N . GLN A 1 53 ? 10.406 2.853 3.685 1.00 0.00 113 GLN A N 3
ATOM 4355 C CA . GLN A 1 53 ? 11.296 3.819 3.052 1.00 0.00 113 GLN A CA 3
ATOM 4356 C C . GLN A 1 53 ? 12.456 3.112 2.356 1.00 0.00 113 GLN A C 3
ATOM 4357 O O . GLN A 1 53 ? 12.792 3.439 1.221 1.00 0.00 113 GLN A O 3
ATOM 4371 N N . SER A 1 54 ? 13.052 2.135 3.033 1.00 0.00 114 SER A N 3
ATOM 4372 C CA . SER A 1 54 ? 14.143 1.364 2.452 1.00 0.00 114 SER A CA 3
ATOM 4373 C C . SER A 1 54 ? 13.671 0.596 1.215 1.00 0.00 114 SER A C 3
ATOM 4374 O O . SER A 1 54 ? 14.412 0.463 0.242 1.00 0.00 114 SER A O 3
ATOM 4382 N N . ILE A 1 55 ? 12.431 0.112 1.250 1.00 0.00 115 ILE A N 3
ATOM 4383 C CA . ILE A 1 55 ? 11.854 -0.595 0.109 1.00 0.00 115 ILE A CA 3
ATOM 4384 C C . ILE A 1 55 ? 11.710 0.349 -1.085 1.00 0.00 115 ILE A C 3
ATOM 4385 O O . ILE A 1 55 ? 12.123 0.022 -2.198 1.00 0.00 115 ILE A O 3
ATOM 4401 N N . ILE A 1 56 ? 11.137 1.526 -0.840 1.00 0.00 116 ILE A N 3
ATOM 4402 C CA . ILE A 1 56 ? 10.979 2.542 -1.881 1.00 0.00 116 ILE A CA 3
ATOM 4403 C C . ILE A 1 56 ? 12.343 2.981 -2.413 1.00 0.00 116 ILE A C 3
ATOM 4404 O O . ILE A 1 56 ? 12.541 3.105 -3.619 1.00 0.00 116 ILE A O 3
ATOM 4420 N N . ASN A 1 57 ? 13.280 3.186 -1.495 1.00 0.00 117 ASN A N 3
ATOM 4421 C CA . ASN A 1 57 ? 14.637 3.608 -1.839 1.00 0.00 117 ASN A CA 3
ATOM 4422 C C . ASN A 1 57 ? 15.321 2.585 -2.744 1.00 0.00 117 ASN A C 3
ATOM 4423 O O . ASN A 1 57 ? 16.075 2.945 -3.652 1.00 0.00 117 ASN A O 3
ATOM 4434 N N . GLU A 1 58 ? 15.057 1.309 -2.496 1.00 0.00 118 GLU A N 3
ATOM 4435 C CA . GLU A 1 58 ? 15.676 0.247 -3.272 1.00 0.00 118 GLU A CA 3
ATOM 4436 C C . GLU A 1 58 ? 14.796 -0.185 -4.439 1.00 0.00 118 GLU A C 3
ATOM 4437 O O . GLU A 1 58 ? 15.152 -1.088 -5.198 1.00 0.00 118 GLU A O 3
ATOM 4449 N N . THR A 1 59 ? 13.647 0.455 -4.582 1.00 0.00 119 THR A N 3
ATOM 4450 C CA . THR A 1 59 ? 12.855 0.292 -5.782 1.00 0.00 119 THR A CA 3
ATOM 4451 C C . THR A 1 59 ? 13.326 1.320 -6.802 1.00 0.00 119 THR A C 3
ATOM 4452 O O . THR A 1 59 ? 13.105 2.518 -6.643 1.00 0.00 119 THR A O 3
ATOM 4463 N N . LYS A 1 60 ? 13.977 0.849 -7.852 1.00 0.00 120 LYS A N 3
ATOM 4464 C CA . LYS A 1 60 ? 14.612 1.741 -8.801 1.00 0.00 120 LYS A CA 3
ATOM 4465 C C . LYS A 1 60 ? 13.834 1.768 -10.109 1.00 0.00 120 LYS A C 3
ATOM 4466 O O . LYS A 1 60 ? 14.310 1.330 -11.161 1.00 0.00 120 LYS A O 3
ATOM 4485 N N . LEU A 1 61 ? 12.617 2.274 -10.014 1.00 0.00 121 LEU A N 3
ATOM 4486 C CA . LEU A 1 61 ? 11.721 2.374 -11.151 1.00 0.00 121 LEU A CA 3
ATOM 4487 C C . LEU A 1 61 ? 11.364 3.833 -11.394 1.00 0.00 121 LEU A C 3
ATOM 4488 O O . LEU A 1 61 ? 11.926 4.728 -10.755 1.00 0.00 121 LEU A O 3
ATOM 4504 N N . ALA A 1 62 ? 10.456 4.068 -12.330 1.00 0.00 122 ALA A N 3
ATOM 4505 C CA . ALA A 1 62 ? 10.027 5.420 -12.664 1.00 0.00 122 ALA A CA 3
ATOM 4506 C C . ALA A 1 62 ? 9.389 6.113 -11.464 1.00 0.00 122 ALA A C 3
ATOM 4507 O O . ALA A 1 62 ? 8.774 5.466 -10.612 1.00 0.00 122 ALA A O 3
ATOM 4514 N N . LYS A 1 63 ? 9.537 7.431 -11.412 1.00 0.00 123 LYS A N 3
ATOM 4515 C CA . LYS A 1 63 ? 8.959 8.248 -10.346 1.00 0.00 123 LYS A CA 3
ATOM 4516 C C . LYS A 1 63 ? 7.448 8.041 -10.248 1.00 0.00 123 LYS A C 3
ATOM 4517 O O . LYS A 1 63 ? 6.872 8.091 -9.161 1.00 0.00 123 LYS A O 3
ATOM 4536 N N . ASN A 1 64 ? 6.816 7.794 -11.393 1.00 0.00 124 ASN A N 3
ATOM 4537 C CA . ASN A 1 64 ? 5.381 7.533 -11.441 1.00 0.00 124 ASN A CA 3
ATOM 4538 C C . ASN A 1 64 ? 5.042 6.276 -10.653 1.00 0.00 124 ASN A C 3
ATOM 4539 O O . ASN A 1 64 ? 4.041 6.233 -9.938 1.00 0.00 124 ASN A O 3
ATOM 4550 N N . THR A 1 65 ? 5.893 5.266 -10.774 1.00 0.00 125 THR A N 3
ATOM 4551 C CA . THR A 1 65 ? 5.696 4.004 -10.082 1.00 0.00 125 THR A CA 3
ATOM 4552 C C . THR A 1 65 ? 5.871 4.187 -8.577 1.00 0.00 125 THR A C 3
ATOM 4553 O O . THR A 1 65 ? 5.100 3.650 -7.782 1.00 0.00 125 THR A O 3
ATOM 4564 N N . LEU A 1 66 ? 6.878 4.970 -8.196 1.00 0.00 126 LEU A N 3
ATOM 4565 C CA . LEU A 1 66 ? 7.160 5.240 -6.791 1.00 0.00 126 LEU A CA 3
ATOM 4566 C C . LEU A 1 66 ? 5.964 5.910 -6.118 1.00 0.00 126 LEU A C 3
ATOM 4567 O O . LEU A 1 66 ? 5.555 5.522 -5.019 1.00 0.00 126 LEU A O 3
ATOM 4583 N N . LYS A 1 67 ? 5.397 6.905 -6.793 1.00 0.00 127 LYS A N 3
ATOM 4584 C CA . LYS A 1 67 ? 4.233 7.612 -6.275 1.00 0.00 127 LYS A CA 3
ATOM 4585 C C . LYS A 1 67 ? 3.016 6.695 -6.238 1.00 0.00 127 LYS A C 3
ATOM 4586 O O . LYS A 1 67 ? 2.192 6.782 -5.329 1.00 0.00 127 LYS A O 3
ATOM 4605 N N . ALA A 1 68 ? 2.924 5.805 -7.218 1.00 0.00 128 ALA A N 3
ATOM 4606 C CA . ALA A 1 68 ? 1.804 4.878 -7.312 1.00 0.00 128 ALA A CA 3
ATOM 4607 C C . ALA A 1 68 ? 1.804 3.898 -6.143 1.00 0.00 128 ALA A C 3
ATOM 4608 O O . ALA A 1 68 ? 0.757 3.631 -5.549 1.00 0.00 128 ALA A O 3
ATOM 4615 N N . ILE A 1 69 ? 2.982 3.373 -5.811 1.00 0.00 129 ILE A N 3
ATOM 4616 C CA . ILE A 1 69 ? 3.120 2.473 -4.669 1.00 0.00 129 ILE A CA 3
ATOM 4617 C C . ILE A 1 69 ? 2.720 3.198 -3.389 1.00 0.00 129 ILE A C 3
ATOM 4618 O O . ILE A 1 69 ? 2.027 2.645 -2.533 1.00 0.00 129 ILE A O 3
ATOM 4634 N N . ARG A 1 70 ? 3.148 4.451 -3.275 1.00 0.00 130 ARG A N 3
ATOM 4635 C CA . ARG A 1 70 ? 2.823 5.267 -2.116 1.00 0.00 130 ARG A CA 3
ATOM 4636 C C . ARG A 1 70 ? 1.324 5.519 -2.038 1.00 0.00 130 ARG A C 3
ATOM 4637 O O . ARG A 1 70 ? 0.717 5.334 -0.983 1.00 0.00 130 ARG A O 3
ATOM 4658 N N . ASN A 1 71 ? 0.735 5.922 -3.158 1.00 0.00 131 ASN A N 3
ATOM 4659 C CA . ASN A 1 71 ? -0.699 6.202 -3.221 1.00 0.00 131 ASN A CA 3
ATOM 4660 C C . ASN A 1 71 ? -1.509 4.980 -2.814 1.00 0.00 131 ASN A C 3
ATOM 4661 O O . ASN A 1 71 ? -2.352 5.057 -1.919 1.00 0.00 131 ASN A O 3
ATOM 4672 N N . THR A 1 72 ? -1.225 3.852 -3.453 1.00 0.00 132 THR A N 3
ATOM 4673 C CA . THR A 1 72 ? -1.930 2.609 -3.173 1.00 0.00 132 THR A CA 3
ATOM 4674 C C . THR A 1 72 ? -1.866 2.268 -1.684 1.00 0.00 132 THR A C 3
ATOM 4675 O O . THR A 1 72 ? -2.897 2.092 -1.033 1.00 0.00 132 THR A O 3
ATOM 4686 N N . ALA A 1 73 ? -0.654 2.221 -1.143 1.00 0.00 133 ALA A N 3
ATOM 4687 C CA . ALA A 1 73 ? -0.450 1.843 0.250 1.00 0.00 133 ALA A CA 3
ATOM 4688 C C . ALA A 1 73 ? -1.114 2.828 1.212 1.00 0.00 133 ALA A C 3
ATOM 4689 O O . ALA A 1 73 ? -1.693 2.421 2.218 1.00 0.00 133 ALA A O 3
ATOM 4696 N N . SER A 1 74 ? -1.044 4.121 0.897 1.00 0.00 134 SER A N 3
ATOM 4697 C CA . SER A 1 74 ? -1.580 5.146 1.787 1.00 0.00 134 SER A CA 3
ATOM 4698 C C . SER A 1 74 ? -3.097 5.033 1.911 1.00 0.00 134 SER A C 3
ATOM 4699 O O . SER A 1 74 ? -3.662 5.317 2.969 1.00 0.00 134 SER A O 3
ATOM 4707 N N . GLN A 1 75 ? -3.756 4.600 0.839 1.00 0.00 135 GLN A N 3
ATOM 4708 C CA . GLN A 1 75 ? -5.202 4.460 0.857 1.00 0.00 135 GLN A CA 3
ATOM 4709 C C . GLN A 1 75 ? -5.612 3.170 1.555 1.00 0.00 135 GLN A C 3
ATOM 4710 O O . GLN A 1 75 ? -6.706 3.076 2.105 1.00 0.00 135 GLN A O 3
ATOM 4724 N N . ILE A 1 76 ? -4.725 2.181 1.541 1.00 0.00 136 ILE A N 3
ATOM 4725 C CA . ILE A 1 76 ? -4.951 0.950 2.289 1.00 0.00 136 ILE A CA 3
ATOM 4726 C C . ILE A 1 76 ? -4.959 1.248 3.786 1.00 0.00 136 ILE A C 3
ATOM 4727 O O . ILE A 1 76 ? -5.850 0.813 4.513 1.00 0.00 136 ILE A O 3
ATOM 4743 N N . PHE A 1 77 ? -3.972 2.019 4.234 1.00 0.00 137 PHE A N 3
ATOM 4744 C CA . PHE A 1 77 ? -3.901 2.423 5.633 1.00 0.00 137 PHE A CA 3
ATOM 4745 C C . PHE A 1 77 ? -5.079 3.316 6.007 1.00 0.00 137 PHE A C 3
ATOM 4746 O O . PHE A 1 77 ? -5.650 3.175 7.086 1.00 0.00 137 PHE A O 3
ATOM 4763 N N . ARG A 1 78 ? -5.450 4.227 5.108 1.00 0.00 138 ARG A N 3
ATOM 4764 C CA . ARG A 1 78 ? -6.535 5.165 5.386 1.00 0.00 138 ARG A CA 3
ATOM 4765 C C . ARG A 1 78 ? -7.871 4.424 5.474 1.00 0.00 138 ARG A C 3
ATOM 4766 O O . ARG A 1 78 ? -8.797 4.872 6.150 1.00 0.00 138 ARG A O 3
ATOM 4787 N N . LEU A 1 79 ? -7.956 3.280 4.798 1.00 0.00 139 LEU A N 3
ATOM 4788 C CA . LEU A 1 79 ? -9.145 2.442 4.854 1.00 0.00 139 LEU A CA 3
ATOM 4789 C C . LEU A 1 79 ? -9.289 1.853 6.253 1.00 0.00 139 LEU A C 3
ATOM 4790 O O . LEU A 1 79 ? -10.397 1.677 6.762 1.00 0.00 139 LEU A O 3
ATOM 4806 N N . ALA A 1 80 ? -8.157 1.564 6.879 1.00 0.00 140 ALA A N 3
ATOM 4807 C CA . ALA A 1 80 ? -8.151 1.085 8.249 1.00 0.00 140 ALA A CA 3
ATOM 4808 C C . ALA A 1 80 ? -8.447 2.232 9.205 1.00 0.00 140 ALA A C 3
ATOM 4809 O O . ALA A 1 80 ? -9.084 2.041 10.238 1.00 0.00 140 ALA A O 3
ATOM 4816 N N . ILE A 1 81 ? -7.985 3.425 8.843 1.00 0.00 141 ILE A N 3
ATOM 4817 C CA . ILE A 1 81 ? -8.249 4.629 9.622 1.00 0.00 141 ILE A CA 3
ATOM 4818 C C . ILE A 1 81 ? -9.743 4.927 9.681 1.00 0.00 141 ILE A C 3
ATOM 4819 O O . ILE A 1 81 ? -10.289 5.166 10.756 1.00 0.00 141 ILE A O 3
ATOM 4835 N N . GLU A 1 82 ? -10.408 4.888 8.529 1.00 0.00 142 GLU A N 3
ATOM 4836 C CA . GLU A 1 82 ? -11.840 5.168 8.473 1.00 0.00 142 GLU A CA 3
ATOM 4837 C C . GLU A 1 82 ? -12.643 4.050 9.140 1.00 0.00 142 GLU A C 3
ATOM 4838 O O . GLU A 1 82 ? -13.819 4.219 9.456 1.00 0.00 142 GLU A O 3
ATOM 4850 N N . ASN A 1 83 ? -12.006 2.904 9.338 1.00 0.00 143 ASN A N 3
ATOM 4851 C CA . ASN A 1 83 ? -12.633 1.796 10.047 1.00 0.00 143 ASN A CA 3
ATOM 4852 C C . ASN A 1 83 ? -12.182 1.770 11.499 1.00 0.00 143 ASN A C 3
ATOM 4853 O O . ASN A 1 83 ? -12.546 0.870 12.255 1.00 0.00 143 ASN A O 3
ATOM 4864 N N . ARG A 1 84 ? -11.373 2.763 11.870 1.00 0.00 144 ARG A N 3
ATOM 4865 C CA . ARG A 1 84 ? -10.918 2.945 13.250 1.00 0.00 144 ARG A CA 3
ATOM 4866 C C . ARG A 1 84 ? -10.063 1.774 13.734 1.00 0.00 144 ARG A C 3
ATOM 4867 O O . ARG A 1 84 ? -9.888 1.576 14.937 1.00 0.00 144 ARG A O 3
ATOM 4888 N N . ALA A 1 85 ? -9.511 1.020 12.790 1.00 0.00 145 ALA A N 3
ATOM 4889 C CA . ALA A 1 85 ? -8.614 -0.077 13.120 1.00 0.00 145 ALA A CA 3
ATOM 4890 C C . ALA A 1 85 ? -7.263 0.482 13.533 1.00 0.00 145 ALA A C 3
ATOM 4891 O O . ALA A 1 85 ? -6.618 -0.018 14.449 1.00 0.00 145 ALA A O 3
ATOM 4898 N N . ILE A 1 86 ? -6.860 1.546 12.854 1.00 0.00 146 ILE A N 3
ATOM 4899 C CA . ILE A 1 86 ? -5.645 2.259 13.192 1.00 0.00 146 ILE A CA 3
ATOM 4900 C C . ILE A 1 86 ? -5.843 3.742 12.887 1.00 0.00 146 ILE A C 3
ATOM 4901 O O . ILE A 1 86 ? -6.450 4.096 11.878 1.00 0.00 146 ILE A O 3
ATOM 4917 N N . ASP A 1 87 ? -5.380 4.606 13.773 1.00 0.00 147 ASP A N 3
ATOM 4918 C CA . ASP A 1 87 ? -5.538 6.049 13.588 1.00 0.00 147 ASP A CA 3
ATOM 4919 C C . ASP A 1 87 ? -4.210 6.676 13.193 1.00 0.00 147 ASP A C 3
ATOM 4920 O O . ASP A 1 87 ? -4.022 7.888 13.295 1.00 0.00 147 ASP A O 3
ATOM 4929 N N . PHE A 1 88 ? -3.314 5.840 12.702 1.00 0.00 148 PHE A N 3
ATOM 4930 C CA . PHE A 1 88 ? -1.963 6.259 12.376 1.00 0.00 148 PHE A CA 3
ATOM 4931 C C . PHE A 1 88 ? -1.587 5.758 10.987 1.00 0.00 148 PHE A C 3
ATOM 4932 O O . PHE A 1 88 ? -1.657 4.561 10.713 1.00 0.00 148 PHE A O 3
ATOM 4949 N N . ASN A 1 89 ? -1.209 6.675 10.109 1.00 0.00 149 ASN A N 3
ATOM 4950 C CA . ASN A 1 89 ? -0.835 6.308 8.750 1.00 0.00 149 ASN A CA 3
ATOM 4951 C C . ASN A 1 89 ? 0.676 6.439 8.569 1.00 0.00 149 ASN A C 3
ATOM 4952 O O . ASN A 1 89 ? 1.188 7.534 8.337 1.00 0.00 149 ASN A O 3
ATOM 4963 N N . PRO A 1 90 ? 1.415 5.321 8.676 1.00 0.00 150 PRO A N 3
ATOM 4964 C CA . PRO A 1 90 ? 2.881 5.327 8.597 1.00 0.00 150 PRO A CA 3
ATOM 4965 C C . PRO A 1 90 ? 3.393 5.625 7.190 1.00 0.00 150 PRO A C 3
ATOM 4966 O O . PRO A 1 90 ? 4.569 5.937 6.998 1.00 0.00 150 PRO A O 3
ATOM 4977 N N . ALA A 1 91 ? 2.499 5.549 6.213 1.00 0.00 151 ALA A N 3
ATOM 4978 C CA . ALA A 1 91 ? 2.864 5.797 4.827 1.00 0.00 151 ALA A CA 3
ATOM 4979 C C . ALA A 1 91 ? 3.148 7.274 4.594 1.00 0.00 151 ALA A C 3
ATOM 4980 O O . ALA A 1 91 ? 3.822 7.638 3.629 1.00 0.00 151 ALA A O 3
ATOM 4987 N N . ASP A 1 92 ? 2.643 8.115 5.490 1.00 0.00 152 ASP A N 3
ATOM 4988 C CA . ASP A 1 92 ? 2.834 9.561 5.389 1.00 0.00 152 ASP A CA 3
ATOM 4989 C C . ASP A 1 92 ? 4.275 9.944 5.715 1.00 0.00 152 ASP A C 3
ATOM 4990 O O . ASP A 1 92 ? 4.764 10.999 5.304 1.00 0.00 152 ASP A O 3
ATOM 4999 N N . TYR A 1 93 ? 4.957 9.068 6.436 1.00 0.00 153 TYR A N 3
ATOM 5000 C CA . TYR A 1 93 ? 6.326 9.328 6.854 1.00 0.00 153 TYR A CA 3
ATOM 5001 C C . TYR A 1 93 ? 7.316 8.760 5.847 1.00 0.00 153 TYR A C 3
ATOM 5002 O O . TYR A 1 93 ? 8.532 8.852 6.029 1.00 0.00 153 TYR A O 3
ATOM 5020 N N . VAL A 1 94 ? 6.795 8.177 4.778 1.00 0.00 154 VAL A N 3
ATOM 5021 C CA . VAL A 1 94 ? 7.641 7.679 3.713 1.00 0.00 154 VAL A CA 3
ATOM 5022 C C . VAL A 1 94 ? 7.899 8.790 2.707 1.00 0.00 154 VAL A C 3
ATOM 5023 O O . VAL A 1 94 ? 7.012 9.168 1.937 1.00 0.00 154 VAL A O 3
ATOM 5036 N N . ARG A 1 95 ? 9.110 9.316 2.728 1.00 0.00 155 ARG A N 3
ATOM 5037 C CA . ARG A 1 95 ? 9.486 10.398 1.838 1.00 0.00 155 ARG A CA 3
ATOM 5038 C C . ARG A 1 95 ? 9.745 9.853 0.441 1.00 0.00 155 ARG A C 3
ATOM 5039 O O . ARG A 1 95 ? 10.581 8.967 0.261 1.00 0.00 155 ARG A O 3
ATOM 5060 N N . ILE A 1 96 ? 9.005 10.361 -0.533 1.00 0.00 156 ILE A N 3
ATOM 5061 C CA . ILE A 1 96 ? 9.155 9.927 -1.912 1.00 0.00 156 ILE A CA 3
ATOM 5062 C C . ILE A 1 96 ? 10.191 10.789 -2.626 1.00 0.00 156 ILE A C 3
ATOM 5063 O O . ILE A 1 96 ? 10.041 12.010 -2.714 1.00 0.00 156 ILE A O 3
ATOM 5079 N N . PRO A 1 97 ? 11.265 10.167 -3.129 1.00 0.00 157 PRO A N 3
ATOM 5080 C CA . PRO A 1 97 ? 12.308 10.879 -3.864 1.00 0.00 157 PRO A CA 3
ATOM 5081 C C . PRO A 1 97 ? 11.818 11.351 -5.229 1.00 0.00 157 PRO A C 3
ATOM 5082 O O . PRO A 1 97 ? 11.114 10.627 -5.932 1.00 0.00 157 PRO A O 3
ATOM 5093 N N . LYS A 1 98 ? 12.184 12.567 -5.593 1.00 0.00 158 LYS A N 3
ATOM 5094 C CA . LYS A 1 98 ? 11.776 13.131 -6.870 1.00 0.00 158 LYS A CA 3
ATOM 5095 C C . LYS A 1 98 ? 12.928 13.099 -7.869 1.00 0.00 158 LYS A C 3
ATOM 5096 O O . LYS A 1 98 ? 12.815 13.604 -8.988 1.00 0.00 158 LYS A O 3
ATOM 5115 N N . ILE A 1 99 ? 14.031 12.483 -7.436 1.00 0.00 159 ILE A N 3
ATOM 5116 C CA . ILE A 1 99 ? 15.181 12.179 -8.288 1.00 0.00 159 ILE A CA 3
ATOM 5117 C C . ILE A 1 99 ? 15.981 13.428 -8.645 1.00 0.00 159 ILE A C 3
ATOM 5118 O O . ILE A 1 99 ? 17.157 13.536 -8.302 1.00 0.00 159 ILE A O 3
ATOM 5134 N N . ALA A 1 100 ? 15.344 14.374 -9.303 1.00 0.00 160 ALA A N 3
ATOM 5135 C CA . ALA A 1 100 ? 16.051 15.507 -9.859 1.00 0.00 160 ALA A CA 3
ATOM 5136 C C . ALA A 1 100 ? 15.377 16.820 -9.497 1.00 0.00 160 ALA A C 3
ATOM 5137 O O . ALA A 1 100 ? 14.301 16.826 -8.892 1.00 0.00 160 ALA A O 3
ATOM 5144 N N . LEU A 1 101 ? 16.018 17.925 -9.882 1.00 0.00 161 LEU A N 3
ATOM 5145 C CA . LEU A 1 101 ? 15.540 19.269 -9.559 1.00 0.00 161 LEU A CA 3
ATOM 5146 C C . LEU A 1 101 ? 15.487 19.470 -8.048 1.00 0.00 161 LEU A C 3
ATOM 5147 O O . LEU A 1 101 ? 14.604 20.156 -7.526 1.00 0.00 161 LEU A O 3
ATOM 5163 N N . GLU A 1 102 ? 16.459 18.882 -7.357 1.00 0.00 162 GLU A N 3
ATOM 5164 C CA . GLU A 1 102 ? 16.556 18.996 -5.907 1.00 0.00 162 GLU A CA 3
ATOM 5165 C C . GLU A 1 102 ? 16.901 20.429 -5.512 1.00 0.00 162 GLU A C 3
ATOM 5166 O O . GLU A 1 102 ? 17.289 21.240 -6.355 1.00 0.00 162 GLU A O 3
ATOM 5178 N N . HIS A 1 103 ? 16.782 20.742 -4.232 1.00 0.00 163 HIS A N 3
ATOM 5179 C CA . HIS A 1 103 ? 17.011 22.102 -3.777 1.00 0.00 163 HIS A CA 3
ATOM 5180 C C . HIS A 1 103 ? 18.164 22.137 -2.777 1.00 0.00 163 HIS A C 3
ATOM 5181 O O . HIS A 1 103 ? 18.037 22.707 -1.696 1.00 0.00 163 HIS A O 3
ATOM 5196 N N . HIS A 1 104 ? 19.287 21.542 -3.188 1.00 0.00 164 HIS A N 3
ATOM 5197 C CA . HIS A 1 104 ? 20.531 21.496 -2.404 1.00 0.00 164 HIS A CA 3
ATOM 5198 C C . HIS A 1 104 ? 21.484 20.470 -3.009 1.00 0.00 164 HIS A C 3
ATOM 5199 O O . HIS A 1 104 ? 21.856 19.503 -2.346 1.00 0.00 164 HIS A O 3
ATOM 5214 N N . HIS A 1 105 ? 21.885 20.667 -4.258 1.00 0.00 165 HIS A N 3
ATOM 5215 C CA . HIS A 1 105 ? 22.709 19.672 -4.939 1.00 0.00 165 HIS A CA 3
ATOM 5216 C C . HIS A 1 105 ? 24.135 19.693 -4.397 1.00 0.00 165 HIS A C 3
ATOM 5217 O O . HIS A 1 105 ? 24.712 18.644 -4.118 1.00 0.00 165 HIS A O 3
ATOM 5232 N N . HIS A 1 106 ? 24.706 20.879 -4.249 1.00 0.00 166 HIS A N 3
ATOM 5233 C CA . HIS A 1 106 ? 26.006 20.998 -3.599 1.00 0.00 166 HIS A CA 3
ATOM 5234 C C . HIS A 1 106 ? 25.823 21.079 -2.089 1.00 0.00 166 HIS A C 3
ATOM 5235 O O . HIS A 1 106 ? 25.232 22.024 -1.568 1.00 0.00 166 HIS A O 3
ATOM 5250 N N . HIS A 1 107 ? 26.308 20.068 -1.385 1.00 0.00 167 HIS A N 3
ATOM 5251 C CA . HIS A 1 107 ? 26.067 19.963 0.045 1.00 0.00 167 HIS A CA 3
ATOM 5252 C C . HIS A 1 107 ? 27.148 19.145 0.732 1.00 0.00 167 HIS A C 3
ATOM 5253 O O . HIS A 1 107 ? 27.841 18.351 0.096 1.00 0.00 167 HIS A O 3
ATOM 5268 N N . HIS A 1 108 ? 27.292 19.355 2.028 1.00 0.00 168 HIS A N 3
ATOM 5269 C CA . HIS A 1 108 ? 28.140 18.510 2.847 1.00 0.00 168 HIS A CA 3
ATOM 5270 C C . HIS A 1 108 ? 27.304 17.402 3.468 1.00 0.00 168 HIS A C 3
ATOM 5271 O O . HIS A 1 108 ? 26.589 17.675 4.451 1.00 0.00 168 HIS A O 3
ATOM 5287 N N . ARG A 1 1 ? -4.574 -6.959 16.385 1.00 0.00 61 ARG A N 4
ATOM 5288 C CA . ARG A 1 1 ? -5.238 -6.224 15.285 1.00 0.00 61 ARG A CA 4
ATOM 5289 C C . ARG A 1 1 ? -5.006 -6.913 13.944 1.00 0.00 61 ARG A C 4
ATOM 5290 O O . ARG A 1 1 ? -4.467 -8.020 13.888 1.00 0.00 61 ARG A O 4
ATOM 5313 N N . ASP A 1 2 ? -5.419 -6.249 12.868 1.00 0.00 62 ASP A N 4
ATOM 5314 C CA . ASP A 1 2 ? -5.439 -6.860 11.542 1.00 0.00 62 ASP A CA 4
ATOM 5315 C C . ASP A 1 2 ? -4.064 -6.877 10.884 1.00 0.00 62 ASP A C 4
ATOM 5316 O O . ASP A 1 2 ? -3.056 -6.478 11.476 1.00 0.00 62 ASP A O 4
ATOM 5325 N N . SER A 1 3 ? -4.047 -7.347 9.646 1.00 0.00 63 SER A N 4
ATOM 5326 C CA . SER A 1 3 ? -2.836 -7.426 8.852 1.00 0.00 63 SER A CA 4
ATOM 5327 C C . SER A 1 3 ? -2.964 -6.526 7.625 1.00 0.00 63 SER A C 4
ATOM 5328 O O . SER A 1 3 ? -4.071 -6.302 7.123 1.00 0.00 63 SER A O 4
ATOM 5336 N N . PHE A 1 4 ? -1.832 -6.009 7.155 1.00 0.00 64 PHE A N 4
ATOM 5337 C CA . PHE A 1 4 ? -1.810 -5.138 5.987 1.00 0.00 64 PHE A CA 4
ATOM 5338 C C . PHE A 1 4 ? -2.387 -5.862 4.774 1.00 0.00 64 PHE A C 4
ATOM 5339 O O . PHE A 1 4 ? -3.117 -5.274 3.978 1.00 0.00 64 PHE A O 4
ATOM 5356 N N . GLY A 1 5 ? -2.074 -7.149 4.658 1.00 0.00 65 GLY A N 4
ATOM 5357 C CA . GLY A 1 5 ? -2.566 -7.938 3.545 1.00 0.00 65 GLY A CA 4
ATOM 5358 C C . GLY A 1 5 ? -4.073 -8.101 3.563 1.00 0.00 65 GLY A C 4
ATOM 5359 O O . GLY A 1 5 ? -4.706 -8.171 2.511 1.00 0.00 65 GLY A O 4
ATOM 5363 N N . ASP A 1 6 ? -4.650 -8.146 4.758 1.00 0.00 66 ASP A N 4
ATOM 5364 C CA . ASP A 1 6 ? -6.093 -8.308 4.900 1.00 0.00 66 ASP A CA 4
ATOM 5365 C C . ASP A 1 6 ? -6.812 -7.062 4.403 1.00 0.00 66 ASP A C 4
ATOM 5366 O O . ASP A 1 6 ? -7.835 -7.148 3.721 1.00 0.00 66 ASP A O 4
ATOM 5375 N N . TRP A 1 7 ? -6.264 -5.901 4.738 1.00 0.00 67 TRP A N 4
ATOM 5376 C CA . TRP A 1 7 ? -6.837 -4.643 4.286 1.00 0.00 67 TRP A CA 4
ATOM 5377 C C . TRP A 1 7 ? -6.534 -4.404 2.814 1.00 0.00 67 TRP A C 4
ATOM 5378 O O . TRP A 1 7 ? -7.328 -3.791 2.105 1.00 0.00 67 TRP A O 4
ATOM 5399 N N . ALA A 1 8 ? -5.385 -4.893 2.355 1.00 0.00 68 ALA A N 4
ATOM 5400 C CA . ALA A 1 8 ? -5.043 -4.833 0.939 1.00 0.00 68 ALA A CA 4
ATOM 5401 C C . ALA A 1 8 ? -6.055 -5.630 0.128 1.00 0.00 68 ALA A C 4
ATOM 5402 O O . ALA A 1 8 ? -6.493 -5.197 -0.936 1.00 0.00 68 ALA A O 4
ATOM 5409 N N . GLU A 1 9 ? -6.426 -6.792 0.655 1.00 0.00 69 GLU A N 4
ATOM 5410 C CA . GLU A 1 9 ? -7.464 -7.623 0.057 1.00 0.00 69 GLU A CA 4
ATOM 5411 C C . GLU A 1 9 ? -8.743 -6.816 -0.130 1.00 0.00 69 GLU A C 4
ATOM 5412 O O . GLU A 1 9 ? -9.296 -6.756 -1.226 1.00 0.00 69 GLU A O 4
ATOM 5424 N N . LYS A 1 10 ? -9.176 -6.163 0.937 1.00 0.00 70 LYS A N 4
ATOM 5425 C CA . LYS A 1 10 ? -10.421 -5.411 0.922 1.00 0.00 70 LYS A CA 4
ATOM 5426 C C . LYS A 1 10 ? -10.296 -4.122 0.113 1.00 0.00 70 LYS A C 4
ATOM 5427 O O . LYS A 1 10 ? -11.287 -3.614 -0.409 1.00 0.00 70 LYS A O 4
ATOM 5446 N N . PHE A 1 11 ? -9.081 -3.599 -0.002 1.00 0.00 71 PHE A N 4
ATOM 5447 C CA . PHE A 1 11 ? -8.837 -2.428 -0.835 1.00 0.00 71 PHE A CA 4
ATOM 5448 C C . PHE A 1 11 ? -8.969 -2.791 -2.308 1.00 0.00 71 PHE A C 4
ATOM 5449 O O . PHE A 1 11 ? -9.667 -2.116 -3.065 1.00 0.00 71 PHE A O 4
ATOM 5466 N N . LEU A 1 12 ? -8.305 -3.865 -2.712 1.00 0.00 72 LEU A N 4
ATOM 5467 C CA . LEU A 1 12 ? -8.406 -4.345 -4.083 1.00 0.00 72 LEU A CA 4
ATOM 5468 C C . LEU A 1 12 ? -9.822 -4.823 -4.370 1.00 0.00 72 LEU A C 4
ATOM 5469 O O . LEU A 1 12 ? -10.330 -4.662 -5.478 1.00 0.00 72 LEU A O 4
ATOM 5485 N N . LYS A 1 13 ? -10.454 -5.398 -3.357 1.00 0.00 73 LYS A N 4
ATOM 5486 C CA . LYS A 1 13 ? -11.822 -5.873 -3.473 1.00 0.00 73 LYS A CA 4
ATOM 5487 C C . LYS A 1 13 ? -12.774 -4.706 -3.728 1.00 0.00 73 LYS A C 4
ATOM 5488 O O . LYS A 1 13 ? -13.632 -4.771 -4.608 1.00 0.00 73 LYS A O 4
ATOM 5507 N N . SER A 1 14 ? -12.607 -3.632 -2.965 1.00 0.00 74 SER A N 4
ATOM 5508 C CA . SER A 1 14 ? -13.466 -2.466 -3.100 1.00 0.00 74 SER A CA 4
ATOM 5509 C C . SER A 1 14 ? -13.191 -1.731 -4.411 1.00 0.00 74 SER A C 4
ATOM 5510 O O . SER A 1 14 ? -14.079 -1.082 -4.955 1.00 0.00 74 SER A O 4
ATOM 5518 N N . LYS A 1 15 ? -11.963 -1.839 -4.918 1.00 0.00 75 LYS A N 4
ATOM 5519 C CA . LYS A 1 15 ? -11.624 -1.278 -6.224 1.00 0.00 75 LYS A CA 4
ATOM 5520 C C . LYS A 1 15 ? -12.200 -2.132 -7.347 1.00 0.00 75 LYS A C 4
ATOM 5521 O O . LYS A 1 15 ? -12.600 -1.616 -8.396 1.00 0.00 75 LYS A O 4
ATOM 5540 N N . GLU A 1 16 ? -12.246 -3.436 -7.123 1.00 0.00 76 GLU A N 4
ATOM 5541 C CA . GLU A 1 16 ? -12.890 -4.353 -8.051 1.00 0.00 76 GLU A CA 4
ATOM 5542 C C . GLU A 1 16 ? -14.379 -4.029 -8.141 1.00 0.00 76 GLU A C 4
ATOM 5543 O O . GLU A 1 16 ? -14.970 -4.020 -9.224 1.00 0.00 76 GLU A O 4
ATOM 5555 N N . ALA A 1 17 ? -14.977 -3.742 -6.992 1.00 0.00 77 ALA A N 4
ATOM 5556 C CA . ALA A 1 17 ? -16.377 -3.352 -6.931 1.00 0.00 77 ALA A CA 4
ATOM 5557 C C . ALA A 1 17 ? -16.546 -1.875 -7.270 1.00 0.00 77 ALA A C 4
ATOM 5558 O O . ALA A 1 17 ? -17.659 -1.391 -7.446 1.00 0.00 77 ALA A O 4
ATOM 5565 N N . ASP A 1 18 ? -15.428 -1.165 -7.350 1.00 0.00 78 ASP A N 4
ATOM 5566 C CA . ASP A 1 18 ? -15.435 0.254 -7.691 1.00 0.00 78 ASP A CA 4
ATOM 5567 C C . ASP A 1 18 ? -15.643 0.431 -9.187 1.00 0.00 78 ASP A C 4
ATOM 5568 O O . ASP A 1 18 ? -16.496 1.204 -9.621 1.00 0.00 78 ASP A O 4
ATOM 5577 N N . GLY A 1 19 ? -14.860 -0.297 -9.970 1.00 0.00 79 GLY A N 4
ATOM 5578 C CA . GLY A 1 19 ? -15.012 -0.253 -11.410 1.00 0.00 79 GLY A CA 4
ATOM 5579 C C . GLY A 1 19 ? -13.752 0.185 -12.126 1.00 0.00 79 GLY A C 4
ATOM 5580 O O . GLY A 1 19 ? -13.822 0.720 -13.232 1.00 0.00 79 GLY A O 4
ATOM 5584 N N . VAL A 1 20 ? -12.596 -0.030 -11.504 1.00 0.00 80 VAL A N 4
ATOM 5585 C CA . VAL A 1 20 ? -11.323 0.293 -12.144 1.00 0.00 80 VAL A CA 4
ATOM 5586 C C . VAL A 1 20 ? -11.072 -0.628 -13.330 1.00 0.00 80 VAL A C 4
ATOM 5587 O O . VAL A 1 20 ? -11.639 -1.721 -13.411 1.00 0.00 80 VAL A O 4
ATOM 5600 N N . SER A 1 21 ? -10.234 -0.173 -14.252 1.00 0.00 81 SER A N 4
ATOM 5601 C CA . SER A 1 21 ? -9.817 -0.987 -15.378 1.00 0.00 81 SER A CA 4
ATOM 5602 C C . SER A 1 21 ? -9.145 -2.254 -14.875 1.00 0.00 81 SER A C 4
ATOM 5603 O O . SER A 1 21 ? -8.369 -2.211 -13.923 1.00 0.00 81 SER A O 4
ATOM 5611 N N . VAL A 1 22 ? -9.447 -3.377 -15.505 1.00 0.00 82 VAL A N 4
ATOM 5612 C CA . VAL A 1 22 ? -8.871 -4.653 -15.100 1.00 0.00 82 VAL A CA 4
ATOM 5613 C C . VAL A 1 22 ? -7.341 -4.605 -15.168 1.00 0.00 82 VAL A C 4
ATOM 5614 O O . VAL A 1 22 ? -6.656 -5.199 -14.337 1.00 0.00 82 VAL A O 4
ATOM 5627 N N . SER A 1 23 ? -6.813 -3.862 -16.136 1.00 0.00 83 SER A N 4
ATOM 5628 C CA . SER A 1 23 ? -5.371 -3.696 -16.276 1.00 0.00 83 SER A CA 4
ATOM 5629 C C . SER A 1 23 ? -4.831 -2.856 -15.121 1.00 0.00 83 SER A C 4
ATOM 5630 O O . SER A 1 23 ? -3.802 -3.178 -14.525 1.00 0.00 83 SER A O 4
ATOM 5638 N N . GLN A 1 24 ? -5.554 -1.790 -14.795 1.00 0.00 84 GLN A N 4
ATOM 5639 C CA . GLN A 1 24 ? -5.191 -0.916 -13.688 1.00 0.00 84 GLN A CA 4
ATOM 5640 C C . GLN A 1 24 ? -5.276 -1.680 -12.366 1.00 0.00 84 GLN A C 4
ATOM 5641 O O . GLN A 1 24 ? -4.449 -1.499 -11.471 1.00 0.00 84 GLN A O 4
ATOM 5655 N N . LEU A 1 25 ? -6.277 -2.545 -12.266 1.00 0.00 85 LEU A N 4
ATOM 5656 C CA . LEU A 1 25 ? -6.468 -3.384 -11.091 1.00 0.00 85 LEU A CA 4
ATOM 5657 C C . LEU A 1 25 ? -5.322 -4.382 -10.953 1.00 0.00 85 LEU A C 4
ATOM 5658 O O . LEU A 1 25 ? -4.805 -4.595 -9.855 1.00 0.00 85 LEU A O 4
ATOM 5674 N N . ASN A 1 26 ? -4.922 -4.986 -12.073 1.00 0.00 86 ASN A N 4
ATOM 5675 C CA . ASN A 1 26 ? -3.784 -5.905 -12.084 1.00 0.00 86 ASN A CA 4
ATOM 5676 C C . ASN A 1 26 ? -2.524 -5.194 -11.617 1.00 0.00 86 ASN A C 4
ATOM 5677 O O . ASN A 1 26 ? -1.710 -5.765 -10.895 1.00 0.00 86 ASN A O 4
ATOM 5688 N N . SER A 1 27 ? -2.379 -3.940 -12.029 1.00 0.00 87 SER A N 4
ATOM 5689 C CA . SER A 1 27 ? -1.252 -3.120 -11.614 1.00 0.00 87 SER A CA 4
ATOM 5690 C C . SER A 1 27 ? -1.244 -2.955 -10.093 1.00 0.00 87 SER A C 4
ATOM 5691 O O . SER A 1 27 ? -0.218 -3.166 -9.445 1.00 0.00 87 SER A O 4
ATOM 5699 N N . TYR A 1 28 ? -2.400 -2.607 -9.525 1.00 0.00 88 TYR A N 4
ATOM 5700 C CA . TYR A 1 28 ? -2.526 -2.455 -8.078 1.00 0.00 88 TYR A CA 4
ATOM 5701 C C . TYR A 1 28 ? -2.234 -3.771 -7.370 1.00 0.00 88 TYR A C 4
ATOM 5702 O O . TYR A 1 28 ? -1.503 -3.805 -6.376 1.00 0.00 88 TYR A O 4
ATOM 5720 N N . LYS A 1 29 ? -2.802 -4.855 -7.891 1.00 0.00 89 LYS A N 4
ATOM 5721 C CA . LYS A 1 29 ? -2.595 -6.179 -7.322 1.00 0.00 89 LYS A CA 4
ATOM 5722 C C . LYS A 1 29 ? -1.125 -6.570 -7.367 1.00 0.00 89 LYS A C 4
ATOM 5723 O O . LYS A 1 29 ? -0.607 -7.166 -6.426 1.00 0.00 89 LYS A O 4
ATOM 5742 N N . ASN A 1 30 ? -0.451 -6.227 -8.458 1.00 0.00 90 ASN A N 4
ATOM 5743 C CA . ASN A 1 30 ? 0.959 -6.559 -8.620 1.00 0.00 90 ASN A CA 4
ATOM 5744 C C . ASN A 1 30 ? 1.805 -5.822 -7.588 1.00 0.00 90 ASN A C 4
ATOM 5745 O O . ASN A 1 30 ? 2.711 -6.400 -6.988 1.00 0.00 90 ASN A O 4
ATOM 5756 N N . TYR A 1 31 ? 1.488 -4.552 -7.363 1.00 0.00 91 TYR A N 4
ATOM 5757 C CA . TYR A 1 31 ? 2.225 -3.746 -6.397 1.00 0.00 91 TYR A CA 4
ATOM 5758 C C . TYR A 1 31 ? 2.050 -4.284 -4.982 1.00 0.00 91 TYR A C 4
ATOM 5759 O O . TYR A 1 31 ? 3.012 -4.381 -4.226 1.00 0.00 91 TYR A O 4
ATOM 5777 N N . CYS A 1 32 ? 0.826 -4.648 -4.636 1.00 0.00 92 CYS A N 4
ATOM 5778 C CA . CYS A 1 32 ? 0.519 -5.093 -3.282 1.00 0.00 92 CYS A CA 4
ATOM 5779 C C . CYS A 1 32 ? 1.003 -6.522 -3.029 1.00 0.00 92 CYS A C 4
ATOM 5780 O O . CYS A 1 32 ? 1.572 -6.815 -1.979 1.00 0.00 92 CYS A O 4
ATOM 5788 N N . ARG A 1 33 ? 0.789 -7.404 -3.996 1.00 0.00 93 ARG A N 4
ATOM 5789 C CA . ARG A 1 33 ? 1.099 -8.821 -3.820 1.00 0.00 93 ARG A CA 4
ATOM 5790 C C . ARG A 1 33 ? 2.594 -9.093 -3.994 1.00 0.00 93 ARG A C 4
ATOM 5791 O O . ARG A 1 33 ? 3.164 -9.935 -3.300 1.00 0.00 93 ARG A O 4
ATOM 5812 N N . ASN A 1 34 ? 3.231 -8.380 -4.916 1.00 0.00 94 ASN A N 4
ATOM 5813 C CA . ASN A 1 34 ? 4.629 -8.650 -5.238 1.00 0.00 94 ASN A CA 4
ATOM 5814 C C . ASN A 1 34 ? 5.572 -7.652 -4.572 1.00 0.00 94 ASN A C 4
ATOM 5815 O O . ASN A 1 34 ? 6.541 -8.051 -3.925 1.00 0.00 94 ASN A O 4
ATOM 5826 N N . HIS A 1 35 ? 5.288 -6.362 -4.716 1.00 0.00 95 HIS A N 4
ATOM 5827 C CA . HIS A 1 35 ? 6.200 -5.330 -4.227 1.00 0.00 95 HIS A CA 4
ATOM 5828 C C . HIS A 1 35 ? 6.005 -5.082 -2.736 1.00 0.00 95 HIS A C 4
ATOM 5829 O O . HIS A 1 35 ? 6.952 -4.756 -2.019 1.00 0.00 95 HIS A O 4
ATOM 5844 N N . LEU A 1 36 ? 4.773 -5.235 -2.276 1.00 0.00 96 LEU A N 4
ATOM 5845 C CA . LEU A 1 36 ? 4.442 -5.036 -0.872 1.00 0.00 96 LEU A CA 4
ATOM 5846 C C . LEU A 1 36 ? 4.378 -6.367 -0.140 1.00 0.00 96 LEU A C 4
ATOM 5847 O O . LEU A 1 36 ? 3.766 -6.468 0.920 1.00 0.00 96 LEU A O 4
ATOM 5863 N N . SER A 1 37 ? 5.047 -7.370 -0.694 1.00 0.00 97 SER A N 4
ATOM 5864 C CA . SER A 1 37 ? 5.041 -8.716 -0.127 1.00 0.00 97 SER A CA 4
ATOM 5865 C C . SER A 1 37 ? 5.456 -8.754 1.360 1.00 0.00 97 SER A C 4
ATOM 5866 O O . SER A 1 37 ? 4.789 -9.423 2.155 1.00 0.00 97 SER A O 4
ATOM 5874 N N . PRO A 1 38 ? 6.537 -8.043 1.783 1.00 0.00 98 PRO A N 4
ATOM 5875 C CA . PRO A 1 38 ? 6.943 -8.027 3.194 1.00 0.00 98 PRO A CA 4
ATOM 5876 C C . PRO A 1 38 ? 5.847 -7.469 4.096 1.00 0.00 98 PRO A C 4
ATOM 5877 O O . PRO A 1 38 ? 5.553 -8.026 5.154 1.00 0.00 98 PRO A O 4
ATOM 5888 N N . LEU A 1 39 ? 5.233 -6.381 3.653 1.00 0.00 99 LEU A N 4
ATOM 5889 C CA . LEU A 1 39 ? 4.221 -5.694 4.442 1.00 0.00 99 LEU A CA 4
ATOM 5890 C C . LEU A 1 39 ? 2.904 -6.457 4.405 1.00 0.00 99 LEU A C 4
ATOM 5891 O O . LEU A 1 39 ? 2.149 -6.463 5.377 1.00 0.00 99 LEU A O 4
ATOM 5907 N N . TYR A 1 40 ? 2.649 -7.111 3.280 1.00 0.00 100 TYR A N 4
ATOM 5908 C CA . TYR A 1 40 ? 1.429 -7.885 3.077 1.00 0.00 100 TYR A CA 4
ATOM 5909 C C . TYR A 1 40 ? 1.289 -8.966 4.145 1.00 0.00 100 TYR A C 4
ATOM 5910 O O . TYR A 1 40 ? 0.184 -9.292 4.571 1.00 0.00 100 TYR A O 4
ATOM 5928 N N . MET A 1 41 ? 2.417 -9.500 4.588 1.00 0.00 101 MET A N 4
ATOM 5929 C CA . MET A 1 41 ? 2.421 -10.566 5.578 1.00 0.00 101 MET A CA 4
ATOM 5930 C C . MET A 1 41 ? 2.775 -10.023 6.962 1.00 0.00 101 MET A C 4
ATOM 5931 O O . MET A 1 41 ? 3.076 -10.784 7.882 1.00 0.00 101 MET A O 4
ATOM 5945 N N . LYS A 1 42 ? 2.725 -8.706 7.106 1.00 0.00 102 LYS A N 4
ATOM 5946 C CA . LYS A 1 42 ? 3.021 -8.066 8.380 1.00 0.00 102 LYS A CA 4
ATOM 5947 C C . LYS A 1 42 ? 1.746 -7.716 9.127 1.00 0.00 102 LYS A C 4
ATOM 5948 O O . LYS A 1 42 ? 0.657 -7.677 8.550 1.00 0.00 102 LYS A O 4
ATOM 5967 N N . SER A 1 43 ? 1.898 -7.459 10.415 1.00 0.00 103 SER A N 4
ATOM 5968 C CA . SER A 1 43 ? 0.805 -6.978 11.230 1.00 0.00 103 SER A CA 4
ATOM 5969 C C . SER A 1 43 ? 0.639 -5.479 11.009 1.00 0.00 103 SER A C 4
ATOM 5970 O O . SER A 1 43 ? 1.624 -4.740 10.954 1.00 0.00 103 SER A O 4
ATOM 5978 N N . LEU A 1 44 ? -0.607 -5.042 10.881 1.00 0.00 104 LEU A N 4
ATOM 5979 C CA . LEU A 1 44 ? -0.921 -3.673 10.482 1.00 0.00 104 LEU A CA 4
ATOM 5980 C C . LEU A 1 44 ? -0.259 -2.630 11.384 1.00 0.00 104 LEU A C 4
ATOM 5981 O O . LEU A 1 44 ? 0.301 -1.651 10.900 1.00 0.00 104 LEU A O 4
ATOM 5997 N N . SER A 1 45 ? -0.303 -2.853 12.685 1.00 0.00 105 SER A N 4
ATOM 5998 C CA . SER A 1 45 ? 0.124 -1.840 13.639 1.00 0.00 105 SER A CA 4
ATOM 5999 C C . SER A 1 45 ? 1.639 -1.848 13.872 1.00 0.00 105 SER A C 4
ATOM 6000 O O . SER A 1 45 ? 2.176 -0.929 14.497 1.00 0.00 105 SER A O 4
ATOM 6008 N N . GLU A 1 46 ? 2.333 -2.861 13.362 1.00 0.00 106 GLU A N 4
ATOM 6009 C CA . GLU A 1 46 ? 3.771 -2.976 13.593 1.00 0.00 106 GLU A CA 4
ATOM 6010 C C . GLU A 1 46 ? 4.539 -2.188 12.538 1.00 0.00 106 GLU A C 4
ATOM 6011 O O . GLU A 1 46 ? 5.683 -1.787 12.757 1.00 0.00 106 GLU A O 4
ATOM 6023 N N . ILE A 1 47 ? 3.886 -1.951 11.406 1.00 0.00 107 ILE A N 4
ATOM 6024 C CA . ILE A 1 47 ? 4.521 -1.307 10.266 1.00 0.00 107 ILE A CA 4
ATOM 6025 C C . ILE A 1 47 ? 5.013 0.095 10.618 1.00 0.00 107 ILE A C 4
ATOM 6026 O O . ILE A 1 47 ? 4.257 0.930 11.126 1.00 0.00 107 ILE A O 4
ATOM 6042 N N . LEU A 1 48 ? 6.290 0.332 10.357 1.00 0.00 108 LEU A N 4
ATOM 6043 C CA . LEU A 1 48 ? 6.911 1.612 10.643 1.00 0.00 108 LEU A CA 4
ATOM 6044 C C . LEU A 1 48 ? 7.282 2.323 9.344 1.00 0.00 108 LEU A C 4
ATOM 6045 O O . LEU A 1 48 ? 7.579 1.671 8.340 1.00 0.00 108 LEU A O 4
ATOM 6061 N N . PRO A 1 49 ? 7.262 3.667 9.345 1.00 0.00 109 PRO A N 4
ATOM 6062 C CA . PRO A 1 49 ? 7.604 4.472 8.165 1.00 0.00 109 PRO A CA 4
ATOM 6063 C C . PRO A 1 49 ? 8.984 4.139 7.597 1.00 0.00 109 PRO A C 4
ATOM 6064 O O . PRO A 1 49 ? 9.157 4.079 6.381 1.00 0.00 109 PRO A O 4
ATOM 6075 N N . ALA A 1 50 ? 9.955 3.908 8.481 1.00 0.00 110 ALA A N 4
ATOM 6076 C CA . ALA A 1 50 ? 11.328 3.617 8.065 1.00 0.00 110 ALA A CA 4
ATOM 6077 C C . ALA A 1 50 ? 11.400 2.377 7.175 1.00 0.00 110 ALA A C 4
ATOM 6078 O O . ALA A 1 50 ? 12.152 2.347 6.200 1.00 0.00 110 ALA A O 4
ATOM 6085 N N . ASP A 1 51 ? 10.600 1.369 7.500 1.00 0.00 111 ASP A N 4
ATOM 6086 C CA . ASP A 1 51 ? 10.603 0.112 6.751 1.00 0.00 111 ASP A CA 4
ATOM 6087 C C . ASP A 1 51 ? 10.084 0.343 5.333 1.00 0.00 111 ASP A C 4
ATOM 6088 O O . ASP A 1 51 ? 10.685 -0.103 4.350 1.00 0.00 111 ASP A O 4
ATOM 6097 N N . ILE A 1 52 ? 8.984 1.076 5.239 1.00 0.00 112 ILE A N 4
ATOM 6098 C CA . ILE A 1 52 ? 8.393 1.432 3.954 1.00 0.00 112 ILE A CA 4
ATOM 6099 C C . ILE A 1 52 ? 9.328 2.354 3.169 1.00 0.00 112 ILE A C 4
ATOM 6100 O O . ILE A 1 52 ? 9.464 2.239 1.943 1.00 0.00 112 ILE A O 4
ATOM 6116 N N . GLN A 1 53 ? 9.971 3.260 3.895 1.00 0.00 113 GLN A N 4
ATOM 6117 C CA . GLN A 1 53 ? 10.906 4.212 3.312 1.00 0.00 113 GLN A CA 4
ATOM 6118 C C . GLN A 1 53 ? 12.079 3.479 2.673 1.00 0.00 113 GLN A C 4
ATOM 6119 O O . GLN A 1 53 ? 12.535 3.846 1.589 1.00 0.00 113 GLN A O 4
ATOM 6133 N N . SER A 1 54 ? 12.553 2.437 3.346 1.00 0.00 114 SER A N 4
ATOM 6134 C CA . SER A 1 54 ? 13.638 1.619 2.826 1.00 0.00 114 SER A CA 4
ATOM 6135 C C . SER A 1 54 ? 13.234 0.995 1.496 1.00 0.00 114 SER A C 4
ATOM 6136 O O . SER A 1 54 ? 14.010 1.005 0.544 1.00 0.00 114 SER A O 4
ATOM 6144 N N . ILE A 1 55 ? 12.008 0.479 1.428 1.00 0.00 115 ILE A N 4
ATOM 6145 C CA . ILE A 1 55 ? 11.495 -0.117 0.198 1.00 0.00 115 ILE A CA 4
ATOM 6146 C C . ILE A 1 55 ? 11.597 0.872 -0.965 1.00 0.00 115 ILE A C 4
ATOM 6147 O O . ILE A 1 55 ? 11.947 0.497 -2.080 1.00 0.00 115 ILE A O 4
ATOM 6163 N N . ILE A 1 56 ? 11.312 2.142 -0.689 1.00 0.00 116 ILE A N 4
ATOM 6164 C CA . ILE A 1 56 ? 11.417 3.188 -1.705 1.00 0.00 116 ILE A CA 4
ATOM 6165 C C . ILE A 1 56 ? 12.875 3.465 -2.069 1.00 0.00 116 ILE A C 4
ATOM 6166 O O . ILE A 1 56 ? 13.207 3.656 -3.237 1.00 0.00 116 ILE A O 4
ATOM 6182 N N . ASN A 1 57 ? 13.742 3.467 -1.068 1.00 0.00 117 ASN A N 4
ATOM 6183 C CA . ASN A 1 57 ? 15.159 3.745 -1.284 1.00 0.00 117 ASN A CA 4
ATOM 6184 C C . ASN A 1 57 ? 15.807 2.623 -2.092 1.00 0.00 117 ASN A C 4
ATOM 6185 O O . ASN A 1 57 ? 16.728 2.858 -2.879 1.00 0.00 117 ASN A O 4
ATOM 6196 N N . GLU A 1 58 ? 15.316 1.407 -1.889 1.00 0.00 118 GLU A N 4
ATOM 6197 C CA . GLU A 1 58 ? 15.850 0.235 -2.570 1.00 0.00 118 GLU A CA 4
ATOM 6198 C C . GLU A 1 58 ? 15.241 0.068 -3.962 1.00 0.00 118 GLU A C 4
ATOM 6199 O O . GLU A 1 58 ? 15.900 -0.431 -4.874 1.00 0.00 118 GLU A O 4
ATOM 6211 N N . THR A 1 59 ? 14.000 0.502 -4.129 1.00 0.00 119 THR A N 4
ATOM 6212 C CA . THR A 1 59 ? 13.304 0.346 -5.399 1.00 0.00 119 THR A CA 4
ATOM 6213 C C . THR A 1 59 ? 13.657 1.468 -6.368 1.00 0.00 119 THR A C 4
ATOM 6214 O O . THR A 1 59 ? 13.446 2.645 -6.078 1.00 0.00 119 THR A O 4
ATOM 6225 N N . LYS A 1 60 ? 14.197 1.101 -7.516 1.00 0.00 120 LYS A N 4
ATOM 6226 C CA . LYS A 1 60 ? 14.507 2.077 -8.540 1.00 0.00 120 LYS A CA 4
ATOM 6227 C C . LYS A 1 60 ? 13.560 1.942 -9.721 1.00 0.00 120 LYS A C 4
ATOM 6228 O O . LYS A 1 60 ? 13.835 1.226 -10.681 1.00 0.00 120 LYS A O 4
ATOM 6247 N N . LEU A 1 61 ? 12.425 2.604 -9.610 1.00 0.00 121 LEU A N 4
ATOM 6248 C CA . LEU A 1 61 ? 11.455 2.677 -10.690 1.00 0.00 121 LEU A CA 4
ATOM 6249 C C . LEU A 1 61 ? 11.247 4.132 -11.064 1.00 0.00 121 LEU A C 4
ATOM 6250 O O . LEU A 1 61 ? 11.936 5.007 -10.537 1.00 0.00 121 LEU A O 4
ATOM 6266 N N . ALA A 1 62 ? 10.318 4.394 -11.970 1.00 0.00 122 ALA A N 4
ATOM 6267 C CA . ALA A 1 62 ? 9.957 5.762 -12.294 1.00 0.00 122 ALA A CA 4
ATOM 6268 C C . ALA A 1 62 ? 9.476 6.468 -11.034 1.00 0.00 122 ALA A C 4
ATOM 6269 O O . ALA A 1 62 ? 8.761 5.879 -10.223 1.00 0.00 122 ALA A O 4
ATOM 6276 N N . LYS A 1 63 ? 9.874 7.718 -10.872 1.00 0.00 123 LYS A N 4
ATOM 6277 C CA . LYS A 1 63 ? 9.585 8.469 -9.655 1.00 0.00 123 LYS A CA 4
ATOM 6278 C C . LYS A 1 63 ? 8.080 8.633 -9.463 1.00 0.00 123 LYS A C 4
ATOM 6279 O O . LYS A 1 63 ? 7.577 8.630 -8.338 1.00 0.00 123 LYS A O 4
ATOM 6298 N N . ASN A 1 64 ? 7.368 8.740 -10.575 1.00 0.00 124 ASN A N 4
ATOM 6299 C CA . ASN A 1 64 ? 5.912 8.796 -10.553 1.00 0.00 124 ASN A CA 4
ATOM 6300 C C . ASN A 1 64 ? 5.338 7.474 -10.046 1.00 0.00 124 ASN A C 4
ATOM 6301 O O . ASN A 1 64 ? 4.370 7.452 -9.281 1.00 0.00 124 ASN A O 4
ATOM 6312 N N . THR A 1 65 ? 5.957 6.374 -10.459 1.00 0.00 125 THR A N 4
ATOM 6313 C CA . THR A 1 65 ? 5.528 5.046 -10.048 1.00 0.00 125 THR A CA 4
ATOM 6314 C C . THR A 1 65 ? 5.825 4.817 -8.566 1.00 0.00 125 THR A C 4
ATOM 6315 O O . THR A 1 65 ? 5.036 4.195 -7.855 1.00 0.00 125 THR A O 4
ATOM 6326 N N . LEU A 1 66 ? 6.960 5.336 -8.106 1.00 0.00 126 LEU A N 4
ATOM 6327 C CA . LEU A 1 66 ? 7.360 5.204 -6.708 1.00 0.00 126 LEU A CA 4
ATOM 6328 C C . LEU A 1 66 ? 6.287 5.768 -5.777 1.00 0.00 126 LEU A C 4
ATOM 6329 O O . LEU A 1 66 ? 5.831 5.091 -4.847 1.00 0.00 126 LEU A O 4
ATOM 6345 N N . LYS A 1 67 ? 5.865 6.997 -6.044 1.00 0.00 127 LYS A N 4
ATOM 6346 C CA . LYS A 1 67 ? 4.839 7.629 -5.227 1.00 0.00 127 LYS A CA 4
ATOM 6347 C C . LYS A 1 67 ? 3.470 6.991 -5.465 1.00 0.00 127 LYS A C 4
ATOM 6348 O O . LYS A 1 67 ? 2.586 7.085 -4.619 1.00 0.00 127 LYS A O 4
ATOM 6367 N N . ALA A 1 68 ? 3.304 6.328 -6.607 1.00 0.00 128 ALA A N 4
ATOM 6368 C CA . ALA A 1 68 ? 2.070 5.597 -6.889 1.00 0.00 128 ALA A CA 4
ATOM 6369 C C . ALA A 1 68 ? 1.948 4.376 -5.981 1.00 0.00 128 ALA A C 4
ATOM 6370 O O . ALA A 1 68 ? 0.876 4.094 -5.441 1.00 0.00 128 ALA A O 4
ATOM 6377 N N . ILE A 1 69 ? 3.054 3.657 -5.807 1.00 0.00 129 ILE A N 4
ATOM 6378 C CA . ILE A 1 69 ? 3.078 2.494 -4.924 1.00 0.00 129 ILE A CA 4
ATOM 6379 C C . ILE A 1 69 ? 2.867 2.933 -3.473 1.00 0.00 129 ILE A C 4
ATOM 6380 O O . ILE A 1 69 ? 2.326 2.188 -2.653 1.00 0.00 129 ILE A O 4
ATOM 6396 N N . ARG A 1 70 ? 3.294 4.152 -3.156 1.00 0.00 130 ARG A N 4
ATOM 6397 C CA . ARG A 1 70 ? 3.061 4.707 -1.830 1.00 0.00 130 ARG A CA 4
ATOM 6398 C C . ARG A 1 70 ? 1.616 5.159 -1.676 1.00 0.00 130 ARG A C 4
ATOM 6399 O O . ARG A 1 70 ? 0.997 4.905 -0.647 1.00 0.00 130 ARG A O 4
ATOM 6420 N N . ASN A 1 71 ? 1.088 5.822 -2.701 1.00 0.00 131 ASN A N 4
ATOM 6421 C CA . ASN A 1 71 ? -0.306 6.266 -2.698 1.00 0.00 131 ASN A CA 4
ATOM 6422 C C . ASN A 1 71 ? -1.235 5.084 -2.462 1.00 0.00 131 ASN A C 4
ATOM 6423 O O . ASN A 1 71 ? -2.084 5.116 -1.573 1.00 0.00 131 ASN A O 4
ATOM 6434 N N . THR A 1 72 ? -1.044 4.036 -3.258 1.00 0.00 132 THR A N 4
ATOM 6435 C CA . THR A 1 72 ? -1.827 2.811 -3.141 1.00 0.00 132 THR A CA 4
ATOM 6436 C C . THR A 1 72 ? -1.759 2.251 -1.717 1.00 0.00 132 THR A C 4
ATOM 6437 O O . THR A 1 72 ? -2.785 1.940 -1.110 1.00 0.00 132 THR A O 4
ATOM 6448 N N . ALA A 1 73 ? -0.545 2.155 -1.183 1.00 0.00 133 ALA A N 4
ATOM 6449 C CA . ALA A 1 73 ? -0.343 1.645 0.168 1.00 0.00 133 ALA A CA 4
ATOM 6450 C C . ALA A 1 73 ? -1.012 2.549 1.201 1.00 0.00 133 ALA A C 4
ATOM 6451 O O . ALA A 1 73 ? -1.600 2.068 2.169 1.00 0.00 133 ALA A O 4
ATOM 6458 N N . SER A 1 74 ? -0.929 3.855 0.983 1.00 0.00 134 SER A N 4
ATOM 6459 C CA . SER A 1 74 ? -1.517 4.822 1.896 1.00 0.00 134 SER A CA 4
ATOM 6460 C C . SER A 1 74 ? -3.035 4.667 1.931 1.00 0.00 134 SER A C 4
ATOM 6461 O O . SER A 1 74 ? -3.649 4.771 2.990 1.00 0.00 134 SER A O 4
ATOM 6469 N N . GLN A 1 75 ? -3.631 4.398 0.772 1.00 0.00 135 GLN A N 4
ATOM 6470 C CA . GLN A 1 75 ? -5.071 4.174 0.687 1.00 0.00 135 GLN A CA 4
ATOM 6471 C C . GLN A 1 75 ? -5.467 2.968 1.532 1.00 0.00 135 GLN A C 4
ATOM 6472 O O . GLN A 1 75 ? -6.515 2.963 2.179 1.00 0.00 135 GLN A O 4
ATOM 6486 N N . ILE A 1 76 ? -4.611 1.953 1.524 1.00 0.00 136 ILE A N 4
ATOM 6487 C CA . ILE A 1 76 ? -4.835 0.751 2.318 1.00 0.00 136 ILE A CA 4
ATOM 6488 C C . ILE A 1 76 ? -4.802 1.077 3.814 1.00 0.00 136 ILE A C 4
ATOM 6489 O O . ILE A 1 76 ? -5.680 0.654 4.567 1.00 0.00 136 ILE A O 4
ATOM 6505 N N . PHE A 1 77 ? -3.793 1.842 4.233 1.00 0.00 137 PHE A N 4
ATOM 6506 C CA . PHE A 1 77 ? -3.700 2.288 5.622 1.00 0.00 137 PHE A CA 4
ATOM 6507 C C . PHE A 1 77 ? -4.909 3.137 5.993 1.00 0.00 137 PHE A C 4
ATOM 6508 O O . PHE A 1 77 ? -5.477 2.989 7.073 1.00 0.00 137 PHE A O 4
ATOM 6525 N N . ARG A 1 78 ? -5.302 4.018 5.079 1.00 0.00 138 ARG A N 4
ATOM 6526 C CA . ARG A 1 78 ? -6.474 4.865 5.274 1.00 0.00 138 ARG A CA 4
ATOM 6527 C C . ARG A 1 78 ? -7.723 4.030 5.511 1.00 0.00 138 ARG A C 4
ATOM 6528 O O . ARG A 1 78 ? -8.485 4.296 6.437 1.00 0.00 138 ARG A O 4
ATOM 6549 N N . LEU A 1 79 ? -7.920 3.016 4.678 1.00 0.00 139 LEU A N 4
ATOM 6550 C CA . LEU A 1 79 ? -9.063 2.115 4.807 1.00 0.00 139 LEU A CA 4
ATOM 6551 C C . LEU A 1 79 ? -9.093 1.478 6.197 1.00 0.00 139 LEU A C 4
ATOM 6552 O O . LEU A 1 79 ? -10.159 1.290 6.794 1.00 0.00 139 LEU A O 4
ATOM 6568 N N . ALA A 1 80 ? -7.914 1.166 6.713 1.00 0.00 140 ALA A N 4
ATOM 6569 C CA . ALA A 1 80 ? -7.784 0.615 8.051 1.00 0.00 140 ALA A CA 4
ATOM 6570 C C . ALA A 1 80 ? -8.138 1.667 9.101 1.00 0.00 140 ALA A C 4
ATOM 6571 O O . ALA A 1 80 ? -8.841 1.378 10.070 1.00 0.00 140 ALA A O 4
ATOM 6578 N N . ILE A 1 81 ? -7.653 2.888 8.893 1.00 0.00 141 ILE A N 4
ATOM 6579 C CA . ILE A 1 81 ? -7.958 4.012 9.777 1.00 0.00 141 ILE A CA 4
ATOM 6580 C C . ILE A 1 81 ? -9.462 4.283 9.816 1.00 0.00 141 ILE A C 4
ATOM 6581 O O . ILE A 1 81 ? -10.023 4.575 10.873 1.00 0.00 141 ILE A O 4
ATOM 6597 N N . GLU A 1 82 ? -10.115 4.164 8.663 1.00 0.00 142 GLU A N 4
ATOM 6598 C CA . GLU A 1 82 ? -11.557 4.388 8.565 1.00 0.00 142 GLU A CA 4
ATOM 6599 C C . GLU A 1 82 ? -12.328 3.399 9.433 1.00 0.00 142 GLU A C 4
ATOM 6600 O O . GLU A 1 82 ? -13.384 3.724 9.972 1.00 0.00 142 GLU A O 4
ATOM 6612 N N . ASN A 1 83 ? -11.793 2.193 9.569 1.00 0.00 143 ASN A N 4
ATOM 6613 C CA . ASN A 1 83 ? -12.418 1.168 10.398 1.00 0.00 143 ASN A CA 4
ATOM 6614 C C . ASN A 1 83 ? -11.807 1.165 11.792 1.00 0.00 143 ASN A C 4
ATOM 6615 O O . ASN A 1 83 ? -12.111 0.298 12.610 1.00 0.00 143 ASN A O 4
ATOM 6626 N N . ARG A 1 84 ? -10.944 2.152 12.044 1.00 0.00 144 ARG A N 4
ATOM 6627 C CA . ARG A 1 84 ? -10.270 2.317 13.335 1.00 0.00 144 ARG A CA 4
ATOM 6628 C C . ARG A 1 84 ? -9.427 1.094 13.684 1.00 0.00 144 ARG A C 4
ATOM 6629 O O . ARG A 1 84 ? -9.223 0.773 14.857 1.00 0.00 144 ARG A O 4
ATOM 6650 N N . ALA A 1 85 ? -8.912 0.431 12.654 1.00 0.00 145 ALA A N 4
ATOM 6651 C CA . ALA A 1 85 ? -8.047 -0.726 12.841 1.00 0.00 145 ALA A CA 4
ATOM 6652 C C . ALA A 1 85 ? -6.605 -0.279 13.039 1.00 0.00 145 ALA A C 4
ATOM 6653 O O . ALA A 1 85 ? -5.729 -1.078 13.364 1.00 0.00 145 ALA A O 4
ATOM 6660 N N . ILE A 1 86 ? -6.369 1.006 12.815 1.00 0.00 146 ILE A N 4
ATOM 6661 C CA . ILE A 1 86 ? -5.073 1.609 13.062 1.00 0.00 146 ILE A CA 4
ATOM 6662 C C . ILE A 1 86 ? -5.243 3.124 13.191 1.00 0.00 146 ILE A C 4
ATOM 6663 O O . ILE A 1 86 ? -6.166 3.698 12.609 1.00 0.00 146 ILE A O 4
ATOM 6679 N N . ASP A 1 87 ? -4.381 3.760 13.972 1.00 0.00 147 ASP A N 4
ATOM 6680 C CA . ASP A 1 87 ? -4.470 5.201 14.212 1.00 0.00 147 ASP A CA 4
ATOM 6681 C C . ASP A 1 87 ? -3.222 5.885 13.666 1.00 0.00 147 ASP A C 4
ATOM 6682 O O . ASP A 1 87 ? -2.897 7.019 14.016 1.00 0.00 147 ASP A O 4
ATOM 6691 N N . PHE A 1 88 ? -2.545 5.192 12.768 1.00 0.00 148 PHE A N 4
ATOM 6692 C CA . PHE A 1 88 ? -1.244 5.627 12.291 1.00 0.00 148 PHE A CA 4
ATOM 6693 C C . PHE A 1 88 ? -1.112 5.337 10.802 1.00 0.00 148 PHE A C 4
ATOM 6694 O O . PHE A 1 88 ? -1.466 4.254 10.344 1.00 0.00 148 PHE A O 4
ATOM 6711 N N . ASN A 1 89 ? -0.620 6.308 10.049 1.00 0.00 149 ASN A N 4
ATOM 6712 C CA . ASN A 1 89 ? -0.387 6.114 8.624 1.00 0.00 149 ASN A CA 4
ATOM 6713 C C . ASN A 1 89 ? 1.098 6.254 8.325 1.00 0.00 149 ASN A C 4
ATOM 6714 O O . ASN A 1 89 ? 1.600 7.363 8.160 1.00 0.00 149 ASN A O 4
ATOM 6725 N N . PRO A 1 90 ? 1.823 5.130 8.266 1.00 0.00 150 PRO A N 4
ATOM 6726 C CA . PRO A 1 90 ? 3.270 5.135 8.035 1.00 0.00 150 PRO A CA 4
ATOM 6727 C C . PRO A 1 90 ? 3.637 5.703 6.665 1.00 0.00 150 PRO A C 4
ATOM 6728 O O . PRO A 1 90 ? 4.674 6.348 6.506 1.00 0.00 150 PRO A O 4
ATOM 6739 N N . ALA A 1 91 ? 2.761 5.487 5.688 1.00 0.00 151 ALA A N 4
ATOM 6740 C CA . ALA A 1 91 ? 3.015 5.919 4.319 1.00 0.00 151 ALA A CA 4
ATOM 6741 C C . ALA A 1 91 ? 2.912 7.436 4.192 1.00 0.00 151 ALA A C 4
ATOM 6742 O O . ALA A 1 91 ? 3.448 8.027 3.256 1.00 0.00 151 ALA A O 4
ATOM 6749 N N . ASP A 1 92 ? 2.236 8.059 5.148 1.00 0.00 152 ASP A N 4
ATOM 6750 C CA . ASP A 1 92 ? 2.055 9.508 5.143 1.00 0.00 152 ASP A CA 4
ATOM 6751 C C . ASP A 1 92 ? 3.379 10.222 5.404 1.00 0.00 152 ASP A C 4
ATOM 6752 O O . ASP A 1 92 ? 3.583 11.362 4.973 1.00 0.00 152 ASP A O 4
ATOM 6761 N N . TYR A 1 93 ? 4.288 9.532 6.082 1.00 0.00 153 TYR A N 4
ATOM 6762 C CA . TYR A 1 93 ? 5.570 10.117 6.459 1.00 0.00 153 TYR A CA 4
ATOM 6763 C C . TYR A 1 93 ? 6.644 9.810 5.419 1.00 0.00 153 TYR A C 4
ATOM 6764 O O . TYR A 1 93 ? 7.759 10.330 5.498 1.00 0.00 153 TYR A O 4
ATOM 6782 N N . VAL A 1 94 ? 6.313 8.967 4.450 1.00 0.00 154 VAL A N 4
ATOM 6783 C CA . VAL A 1 94 ? 7.288 8.523 3.462 1.00 0.00 154 VAL A CA 4
ATOM 6784 C C . VAL A 1 94 ? 7.558 9.606 2.423 1.00 0.00 154 VAL A C 4
ATOM 6785 O O . VAL A 1 94 ? 6.661 10.015 1.684 1.00 0.00 154 VAL A O 4
ATOM 6798 N N . ARG A 1 95 ? 8.802 10.069 2.378 1.00 0.00 155 ARG A N 4
ATOM 6799 C CA . ARG A 1 95 ? 9.217 11.072 1.407 1.00 0.00 155 ARG A CA 4
ATOM 6800 C C . ARG A 1 95 ? 9.494 10.414 0.059 1.00 0.00 155 ARG A C 4
ATOM 6801 O O . ARG A 1 95 ? 9.990 9.287 -0.004 1.00 0.00 155 ARG A O 4
ATOM 6822 N N . ILE A 1 96 ? 9.162 11.117 -1.012 1.00 0.00 156 ILE A N 4
ATOM 6823 C CA . ILE A 1 96 ? 9.352 10.601 -2.358 1.00 0.00 156 ILE A CA 4
ATOM 6824 C C . ILE A 1 96 ? 10.370 11.442 -3.117 1.00 0.00 156 ILE A C 4
ATOM 6825 O O . ILE A 1 96 ? 10.304 12.675 -3.101 1.00 0.00 156 ILE A O 4
ATOM 6841 N N . PRO A 1 97 ? 11.344 10.789 -3.768 1.00 0.00 157 PRO A N 4
ATOM 6842 C CA . PRO A 1 97 ? 12.299 11.477 -4.631 1.00 0.00 157 PRO A CA 4
ATOM 6843 C C . PRO A 1 97 ? 11.635 11.961 -5.916 1.00 0.00 157 PRO A C 4
ATOM 6844 O O . PRO A 1 97 ? 10.944 11.205 -6.599 1.00 0.00 157 PRO A O 4
ATOM 6855 N N . LYS A 1 98 ? 11.845 13.225 -6.235 1.00 0.00 158 LYS A N 4
ATOM 6856 C CA . LYS A 1 98 ? 11.246 13.830 -7.412 1.00 0.00 158 LYS A CA 4
ATOM 6857 C C . LYS A 1 98 ? 12.145 14.932 -7.949 1.00 0.00 158 LYS A C 4
ATOM 6858 O O . LYS A 1 98 ? 11.697 15.851 -8.636 1.00 0.00 158 LYS A O 4
ATOM 6877 N N . ILE A 1 99 ? 13.429 14.806 -7.646 1.00 0.00 159 ILE A N 4
ATOM 6878 C CA . ILE A 1 99 ? 14.420 15.790 -8.047 1.00 0.00 159 ILE A CA 4
ATOM 6879 C C . ILE A 1 99 ? 14.884 15.508 -9.466 1.00 0.00 159 ILE A C 4
ATOM 6880 O O . ILE A 1 99 ? 15.368 14.416 -9.762 1.00 0.00 159 ILE A O 4
ATOM 6896 N N . ALA A 1 100 ? 14.721 16.481 -10.342 1.00 0.00 160 ALA A N 4
ATOM 6897 C CA . ALA A 1 100 ? 15.097 16.321 -11.735 1.00 0.00 160 ALA A CA 4
ATOM 6898 C C . ALA A 1 100 ? 15.910 17.513 -12.210 1.00 0.00 160 ALA A C 4
ATOM 6899 O O . ALA A 1 100 ? 15.705 18.634 -11.744 1.00 0.00 160 ALA A O 4
ATOM 6906 N N . LEU A 1 101 ? 16.826 17.269 -13.135 1.00 0.00 161 LEU A N 4
ATOM 6907 C CA . LEU A 1 101 ? 17.636 18.338 -13.704 1.00 0.00 161 LEU A CA 4
ATOM 6908 C C . LEU A 1 101 ? 17.099 18.705 -15.075 1.00 0.00 161 LEU A C 4
ATOM 6909 O O . LEU A 1 101 ? 17.697 19.488 -15.817 1.00 0.00 161 LEU A O 4
ATOM 6925 N N . GLU A 1 102 ? 15.958 18.126 -15.395 1.00 0.00 162 GLU A N 4
ATOM 6926 C CA . GLU A 1 102 ? 15.283 18.386 -16.646 1.00 0.00 162 GLU A CA 4
ATOM 6927 C C . GLU A 1 102 ? 14.268 19.508 -16.457 1.00 0.00 162 GLU A C 4
ATOM 6928 O O . GLU A 1 102 ? 14.134 20.052 -15.361 1.00 0.00 162 GLU A O 4
ATOM 6940 N N . HIS A 1 103 ? 13.574 19.857 -17.529 1.00 0.00 163 HIS A N 4
ATOM 6941 C CA . HIS A 1 103 ? 12.501 20.845 -17.466 1.00 0.00 163 HIS A CA 4
ATOM 6942 C C . HIS A 1 103 ? 11.320 20.315 -16.647 1.00 0.00 163 HIS A C 4
ATOM 6943 O O . HIS A 1 103 ? 10.443 19.618 -17.159 1.00 0.00 163 HIS A O 4
ATOM 6958 N N . HIS A 1 104 ? 11.320 20.635 -15.361 1.00 0.00 164 HIS A N 4
ATOM 6959 C CA . HIS A 1 104 ? 10.295 20.150 -14.445 1.00 0.00 164 HIS A CA 4
ATOM 6960 C C . HIS A 1 104 ? 9.224 21.221 -14.230 1.00 0.00 164 HIS A C 4
ATOM 6961 O O . HIS A 1 104 ? 8.247 21.016 -13.506 1.00 0.00 164 HIS A O 4
ATOM 6976 N N . HIS A 1 105 ? 9.414 22.367 -14.871 1.00 0.00 165 HIS A N 4
ATOM 6977 C CA . HIS A 1 105 ? 8.417 23.427 -14.844 1.00 0.00 165 HIS A CA 4
ATOM 6978 C C . HIS A 1 105 ? 7.406 23.190 -15.954 1.00 0.00 165 HIS A C 4
ATOM 6979 O O . HIS A 1 105 ? 7.688 22.462 -16.907 1.00 0.00 165 HIS A O 4
ATOM 6994 N N . HIS A 1 106 ? 6.237 23.795 -15.837 1.00 0.00 166 HIS A N 4
ATOM 6995 C CA . HIS A 1 106 ? 5.208 23.652 -16.855 1.00 0.00 166 HIS A CA 4
ATOM 6996 C C . HIS A 1 106 ? 4.506 24.983 -17.091 1.00 0.00 166 HIS A C 4
ATOM 6997 O O . HIS A 1 106 ? 4.700 25.939 -16.338 1.00 0.00 166 HIS A O 4
ATOM 7012 N N . HIS A 1 107 ? 3.694 25.041 -18.133 1.00 0.00 167 HIS A N 4
ATOM 7013 C CA . HIS A 1 107 ? 3.019 26.277 -18.501 1.00 0.00 167 HIS A CA 4
ATOM 7014 C C . HIS A 1 107 ? 1.821 26.547 -17.602 1.00 0.00 167 HIS A C 4
ATOM 7015 O O . HIS A 1 107 ? 1.186 25.627 -17.084 1.00 0.00 167 HIS A O 4
ATOM 7030 N N . HIS A 1 108 ? 1.537 27.821 -17.405 1.00 0.00 168 HIS A N 4
ATOM 7031 C CA . HIS A 1 108 ? 0.357 28.248 -16.677 1.00 0.00 168 HIS A CA 4
ATOM 7032 C C . HIS A 1 108 ? -0.466 29.159 -17.569 1.00 0.00 168 HIS A C 4
ATOM 7033 O O . HIS A 1 108 ? -0.069 30.330 -17.743 1.00 0.00 168 HIS A O 4
ATOM 7049 N N . ARG A 1 1 ? -5.795 -5.954 15.047 1.00 0.00 61 ARG A N 5
ATOM 7050 C CA . ARG A 1 1 ? -6.626 -7.162 14.856 1.00 0.00 61 ARG A CA 5
ATOM 7051 C C . ARG A 1 1 ? -6.240 -7.895 13.573 1.00 0.00 61 ARG A C 5
ATOM 7052 O O . ARG A 1 1 ? -5.761 -9.032 13.616 1.00 0.00 61 ARG A O 5
ATOM 7075 N N . ASP A 1 2 ? -6.455 -7.241 12.438 1.00 0.00 62 ASP A N 5
ATOM 7076 C CA . ASP A 1 2 ? -6.196 -7.834 11.131 1.00 0.00 62 ASP A CA 5
ATOM 7077 C C . ASP A 1 2 ? -4.779 -7.514 10.662 1.00 0.00 62 ASP A C 5
ATOM 7078 O O . ASP A 1 2 ? -4.051 -6.759 11.314 1.00 0.00 62 ASP A O 5
ATOM 7087 N N . SER A 1 3 ? -4.382 -8.105 9.542 1.00 0.00 63 SER A N 5
ATOM 7088 C CA . SER A 1 3 ? -3.059 -7.865 8.986 1.00 0.00 63 SER A CA 5
ATOM 7089 C C . SER A 1 3 ? -3.158 -6.972 7.755 1.00 0.00 63 SER A C 5
ATOM 7090 O O . SER A 1 3 ? -4.253 -6.724 7.242 1.00 0.00 63 SER A O 5
ATOM 7098 N N . PHE A 1 4 ? -2.015 -6.498 7.275 1.00 0.00 64 PHE A N 5
ATOM 7099 C CA . PHE A 1 4 ? -1.991 -5.661 6.086 1.00 0.00 64 PHE A CA 5
ATOM 7100 C C . PHE A 1 4 ? -2.464 -6.467 4.883 1.00 0.00 64 PHE A C 5
ATOM 7101 O O . PHE A 1 4 ? -3.056 -5.923 3.956 1.00 0.00 64 PHE A O 5
ATOM 7118 N N . GLY A 1 5 ? -2.215 -7.775 4.925 1.00 0.00 65 GLY A N 5
ATOM 7119 C CA . GLY A 1 5 ? -2.680 -8.660 3.872 1.00 0.00 65 GLY A CA 5
ATOM 7120 C C . GLY A 1 5 ? -4.193 -8.665 3.756 1.00 0.00 65 GLY A C 5
ATOM 7121 O O . GLY A 1 5 ? -4.737 -8.681 2.651 1.00 0.00 65 GLY A O 5
ATOM 7125 N N . ASP A 1 6 ? -4.872 -8.632 4.903 1.00 0.00 66 ASP A N 5
ATOM 7126 C CA . ASP A 1 6 ? -6.334 -8.595 4.931 1.00 0.00 66 ASP A CA 5
ATOM 7127 C C . ASP A 1 6 ? -6.839 -7.324 4.266 1.00 0.00 66 ASP A C 5
ATOM 7128 O O . ASP A 1 6 ? -7.681 -7.367 3.368 1.00 0.00 66 ASP A O 5
ATOM 7137 N N . TRP A 1 7 ? -6.303 -6.195 4.708 1.00 0.00 67 TRP A N 5
ATOM 7138 C CA . TRP A 1 7 ? -6.722 -4.896 4.200 1.00 0.00 67 TRP A CA 5
ATOM 7139 C C . TRP A 1 7 ? -6.299 -4.688 2.752 1.00 0.00 67 TRP A C 5
ATOM 7140 O O . TRP A 1 7 ? -6.967 -3.975 2.012 1.00 0.00 67 TRP A O 5
ATOM 7161 N N . ALA A 1 8 ? -5.199 -5.309 2.355 1.00 0.00 68 ALA A N 5
ATOM 7162 C CA . ALA A 1 8 ? -4.754 -5.255 0.971 1.00 0.00 68 ALA A CA 5
ATOM 7163 C C . ALA A 1 8 ? -5.804 -5.867 0.055 1.00 0.00 68 ALA A C 5
ATOM 7164 O O . ALA A 1 8 ? -6.196 -5.272 -0.950 1.00 0.00 68 ALA A O 5
ATOM 7171 N N . GLU A 1 9 ? -6.268 -7.052 0.429 1.00 0.00 69 GLU A N 5
ATOM 7172 C CA . GLU A 1 9 ? -7.332 -7.731 -0.295 1.00 0.00 69 GLU A CA 5
ATOM 7173 C C . GLU A 1 9 ? -8.602 -6.888 -0.320 1.00 0.00 69 GLU A C 5
ATOM 7174 O O . GLU A 1 9 ? -9.247 -6.749 -1.362 1.00 0.00 69 GLU A O 5
ATOM 7186 N N . LYS A 1 10 ? -8.941 -6.315 0.828 1.00 0.00 70 LYS A N 5
ATOM 7187 C CA . LYS A 1 10 ? -10.131 -5.485 0.949 1.00 0.00 70 LYS A CA 5
ATOM 7188 C C . LYS A 1 10 ? -9.990 -4.209 0.120 1.00 0.00 70 LYS A C 5
ATOM 7189 O O . LYS A 1 10 ? -10.965 -3.709 -0.433 1.00 0.00 70 LYS A O 5
ATOM 7208 N N . PHE A 1 11 ? -8.770 -3.693 0.030 1.00 0.00 71 PHE A N 5
ATOM 7209 C CA . PHE A 1 11 ? -8.493 -2.521 -0.788 1.00 0.00 71 PHE A CA 5
ATOM 7210 C C . PHE A 1 11 ? -8.676 -2.841 -2.263 1.00 0.00 71 PHE A C 5
ATOM 7211 O O . PHE A 1 11 ? -9.356 -2.115 -2.986 1.00 0.00 71 PHE A O 5
ATOM 7228 N N . LEU A 1 12 ? -8.073 -3.934 -2.704 1.00 0.00 72 LEU A N 5
ATOM 7229 C CA . LEU A 1 12 ? -8.155 -4.336 -4.098 1.00 0.00 72 LEU A CA 5
ATOM 7230 C C . LEU A 1 12 ? -9.606 -4.573 -4.506 1.00 0.00 72 LEU A C 5
ATOM 7231 O O . LEU A 1 12 ? -10.031 -4.166 -5.586 1.00 0.00 72 LEU A O 5
ATOM 7247 N N . LYS A 1 13 ? -10.376 -5.193 -3.618 1.00 0.00 73 LYS A N 5
ATOM 7248 C CA . LYS A 1 13 ? -11.750 -5.546 -3.938 1.00 0.00 73 LYS A CA 5
ATOM 7249 C C . LYS A 1 13 ? -12.679 -4.336 -3.836 1.00 0.00 73 LYS A C 5
ATOM 7250 O O . LYS A 1 13 ? -13.700 -4.268 -4.519 1.00 0.00 73 LYS A O 5
ATOM 7269 N N . SER A 1 14 ? -12.328 -3.368 -3.008 1.00 0.00 74 SER A N 5
ATOM 7270 C CA . SER A 1 14 ? -13.123 -2.157 -2.922 1.00 0.00 74 SER A CA 5
ATOM 7271 C C . SER A 1 14 ? -12.860 -1.266 -4.133 1.00 0.00 74 SER A C 5
ATOM 7272 O O . SER A 1 14 ? -13.721 -0.488 -4.539 1.00 0.00 74 SER A O 5
ATOM 7280 N N . LYS A 1 15 ? -11.676 -1.403 -4.727 1.00 0.00 75 LYS A N 5
ATOM 7281 C CA . LYS A 1 15 ? -11.339 -0.644 -5.926 1.00 0.00 75 LYS A CA 5
ATOM 7282 C C . LYS A 1 15 ? -12.006 -1.249 -7.156 1.00 0.00 75 LYS A C 5
ATOM 7283 O O . LYS A 1 15 ? -12.540 -0.520 -7.996 1.00 0.00 75 LYS A O 5
ATOM 7302 N N . GLU A 1 16 ? -11.980 -2.577 -7.269 1.00 0.00 76 GLU A N 5
ATOM 7303 C CA . GLU A 1 16 ? -12.656 -3.249 -8.378 1.00 0.00 76 GLU A CA 5
ATOM 7304 C C . GLU A 1 16 ? -14.159 -2.976 -8.324 1.00 0.00 76 GLU A C 5
ATOM 7305 O O . GLU A 1 16 ? -14.811 -2.830 -9.357 1.00 0.00 76 GLU A O 5
ATOM 7317 N N . ALA A 1 17 ? -14.697 -2.892 -7.112 1.00 0.00 77 ALA A N 5
ATOM 7318 C CA . ALA A 1 17 ? -16.104 -2.572 -6.917 1.00 0.00 77 ALA A CA 5
ATOM 7319 C C . ALA A 1 17 ? -16.368 -1.097 -7.193 1.00 0.00 77 ALA A C 5
ATOM 7320 O O . ALA A 1 17 ? -17.445 -0.727 -7.661 1.00 0.00 77 ALA A O 5
ATOM 7327 N N . ASP A 1 18 ? -15.380 -0.260 -6.893 1.00 0.00 78 ASP A N 5
ATOM 7328 C CA . ASP A 1 18 ? -15.486 1.176 -7.137 1.00 0.00 78 ASP A CA 5
ATOM 7329 C C . ASP A 1 18 ? -15.664 1.460 -8.622 1.00 0.00 78 ASP A C 5
ATOM 7330 O O . ASP A 1 18 ? -16.627 2.112 -9.027 1.00 0.00 78 ASP A O 5
ATOM 7339 N N . GLY A 1 19 ? -14.747 0.951 -9.434 1.00 0.00 79 GLY A N 5
ATOM 7340 C CA . GLY A 1 19 ? -14.869 1.116 -10.869 1.00 0.00 79 GLY A CA 5
ATOM 7341 C C . GLY A 1 19 ? -13.533 1.260 -11.565 1.00 0.00 79 GLY A C 5
ATOM 7342 O O . GLY A 1 19 ? -13.334 2.184 -12.353 1.00 0.00 79 GLY A O 5
ATOM 7346 N N . VAL A 1 20 ? -12.613 0.350 -11.284 1.00 0.00 80 VAL A N 5
ATOM 7347 C CA . VAL A 1 20 ? -11.319 0.362 -11.947 1.00 0.00 80 VAL A CA 5
ATOM 7348 C C . VAL A 1 20 ? -11.234 -0.769 -12.961 1.00 0.00 80 VAL A C 5
ATOM 7349 O O . VAL A 1 20 ? -11.948 -1.770 -12.849 1.00 0.00 80 VAL A O 5
ATOM 7362 N N . SER A 1 21 ? -10.381 -0.597 -13.954 1.00 0.00 81 SER A N 5
ATOM 7363 C CA . SER A 1 21 ? -10.125 -1.639 -14.932 1.00 0.00 81 SER A CA 5
ATOM 7364 C C . SER A 1 21 ? -9.342 -2.775 -14.283 1.00 0.00 81 SER A C 5
ATOM 7365 O O . SER A 1 21 ? -8.583 -2.545 -13.339 1.00 0.00 81 SER A O 5
ATOM 7373 N N . VAL A 1 22 ? -9.527 -3.994 -14.773 1.00 0.00 82 VAL A N 5
ATOM 7374 C CA . VAL A 1 22 ? -8.815 -5.141 -14.233 1.00 0.00 82 VAL A CA 5
ATOM 7375 C C . VAL A 1 22 ? -7.304 -4.959 -14.392 1.00 0.00 82 VAL A C 5
ATOM 7376 O O . VAL A 1 22 ? -6.534 -5.333 -13.513 1.00 0.00 82 VAL A O 5
ATOM 7389 N N . SER A 1 23 ? -6.895 -4.339 -15.495 1.00 0.00 83 SER A N 5
ATOM 7390 C CA . SER A 1 23 ? -5.489 -4.052 -15.744 1.00 0.00 83 SER A CA 5
ATOM 7391 C C . SER A 1 23 ? -4.954 -3.053 -14.716 1.00 0.00 83 SER A C 5
ATOM 7392 O O . SER A 1 23 ? -3.817 -3.161 -14.257 1.00 0.00 83 SER A O 5
ATOM 7400 N N . GLN A 1 24 ? -5.795 -2.088 -14.348 1.00 0.00 84 GLN A N 5
ATOM 7401 C CA . GLN A 1 24 ? -5.436 -1.108 -13.329 1.00 0.00 84 GLN A CA 5
ATOM 7402 C C . GLN A 1 24 ? -5.341 -1.794 -11.970 1.00 0.00 84 GLN A C 5
ATOM 7403 O O . GLN A 1 24 ? -4.441 -1.516 -11.177 1.00 0.00 84 GLN A O 5
ATOM 7417 N N . LEU A 1 25 ? -6.271 -2.708 -11.723 1.00 0.00 85 LEU A N 5
ATOM 7418 C CA . LEU A 1 25 ? -6.280 -3.489 -10.493 1.00 0.00 85 LEU A CA 5
ATOM 7419 C C . LEU A 1 25 ? -5.041 -4.384 -10.448 1.00 0.00 85 LEU A C 5
ATOM 7420 O O . LEU A 1 25 ? -4.444 -4.585 -9.389 1.00 0.00 85 LEU A O 5
ATOM 7436 N N . ASN A 1 26 ? -4.649 -4.899 -11.612 1.00 0.00 86 ASN A N 5
ATOM 7437 C CA . ASN A 1 26 ? -3.424 -5.689 -11.738 1.00 0.00 86 ASN A CA 5
ATOM 7438 C C . ASN A 1 26 ? -2.220 -4.887 -11.274 1.00 0.00 86 ASN A C 5
ATOM 7439 O O . ASN A 1 26 ? -1.323 -5.426 -10.631 1.00 0.00 86 ASN A O 5
ATOM 7450 N N . SER A 1 27 ? -2.203 -3.603 -11.606 1.00 0.00 87 SER A N 5
ATOM 7451 C CA . SER A 1 27 ? -1.121 -2.721 -11.196 1.00 0.00 87 SER A CA 5
ATOM 7452 C C . SER A 1 27 ? -1.104 -2.564 -9.679 1.00 0.00 87 SER A C 5
ATOM 7453 O O . SER A 1 27 ? -0.049 -2.682 -9.052 1.00 0.00 87 SER A O 5
ATOM 7461 N N . TYR A 1 28 ? -2.276 -2.326 -9.090 1.00 0.00 88 TYR A N 5
ATOM 7462 C CA . TYR A 1 28 ? -2.399 -2.254 -7.634 1.00 0.00 88 TYR A CA 5
ATOM 7463 C C . TYR A 1 28 ? -1.913 -3.547 -6.996 1.00 0.00 88 TYR A C 5
ATOM 7464 O O . TYR A 1 28 ? -1.143 -3.530 -6.034 1.00 0.00 88 TYR A O 5
ATOM 7482 N N . LYS A 1 29 ? -2.358 -4.663 -7.552 1.00 0.00 89 LYS A N 5
ATOM 7483 C CA . LYS A 1 29 ? -2.000 -5.975 -7.041 1.00 0.00 89 LYS A CA 5
ATOM 7484 C C . LYS A 1 29 ? -0.509 -6.241 -7.232 1.00 0.00 89 LYS A C 5
ATOM 7485 O O . LYS A 1 29 ? 0.125 -6.860 -6.385 1.00 0.00 89 LYS A O 5
ATOM 7504 N N . ASN A 1 30 ? 0.050 -5.754 -8.335 1.00 0.00 90 ASN A N 5
ATOM 7505 C CA . ASN A 1 30 ? 1.474 -5.919 -8.609 1.00 0.00 90 ASN A CA 5
ATOM 7506 C C . ASN A 1 30 ? 2.300 -5.225 -7.535 1.00 0.00 90 ASN A C 5
ATOM 7507 O O . ASN A 1 30 ? 3.234 -5.808 -6.977 1.00 0.00 90 ASN A O 5
ATOM 7518 N N . TYR A 1 31 ? 1.939 -3.983 -7.232 1.00 0.00 91 TYR A N 5
ATOM 7519 C CA . TYR A 1 31 ? 2.614 -3.236 -6.183 1.00 0.00 91 TYR A CA 5
ATOM 7520 C C . TYR A 1 31 ? 2.432 -3.930 -4.846 1.00 0.00 91 TYR A C 5
ATOM 7521 O O . TYR A 1 31 ? 3.401 -4.195 -4.147 1.00 0.00 91 TYR A O 5
ATOM 7539 N N . CYS A 1 32 ? 1.191 -4.246 -4.515 1.00 0.00 92 CYS A N 5
ATOM 7540 C CA . CYS A 1 32 ? 0.861 -4.822 -3.220 1.00 0.00 92 CYS A CA 5
ATOM 7541 C C . CYS A 1 32 ? 1.499 -6.199 -3.015 1.00 0.00 92 CYS A C 5
ATOM 7542 O O . CYS A 1 32 ? 2.107 -6.457 -1.979 1.00 0.00 92 CYS A O 5
ATOM 7550 N N . ARG A 1 33 ? 1.357 -7.074 -3.999 1.00 0.00 93 ARG A N 5
ATOM 7551 C CA . ARG A 1 33 ? 1.793 -8.461 -3.865 1.00 0.00 93 ARG A CA 5
ATOM 7552 C C . ARG A 1 33 ? 3.312 -8.581 -3.853 1.00 0.00 93 ARG A C 5
ATOM 7553 O O . ARG A 1 33 ? 3.872 -9.386 -3.110 1.00 0.00 93 ARG A O 5
ATOM 7574 N N . ASN A 1 34 ? 3.978 -7.780 -4.670 1.00 0.00 94 ASN A N 5
ATOM 7575 C CA . ASN A 1 34 ? 5.415 -7.927 -4.855 1.00 0.00 94 ASN A CA 5
ATOM 7576 C C . ASN A 1 34 ? 6.194 -6.864 -4.089 1.00 0.00 94 ASN A C 5
ATOM 7577 O O . ASN A 1 34 ? 7.018 -7.185 -3.236 1.00 0.00 94 ASN A O 5
ATOM 7588 N N . HIS A 1 35 ? 5.921 -5.599 -4.379 1.00 0.00 95 HIS A N 5
ATOM 7589 C CA . HIS A 1 35 ? 6.691 -4.503 -3.790 1.00 0.00 95 HIS A CA 5
ATOM 7590 C C . HIS A 1 35 ? 6.322 -4.299 -2.323 1.00 0.00 95 HIS A C 5
ATOM 7591 O O . HIS A 1 35 ? 7.191 -4.107 -1.479 1.00 0.00 95 HIS A O 5
ATOM 7606 N N . LEU A 1 36 ? 5.032 -4.355 -2.025 1.00 0.00 96 LEU A N 5
ATOM 7607 C CA . LEU A 1 36 ? 4.550 -4.189 -0.659 1.00 0.00 96 LEU A CA 5
ATOM 7608 C C . LEU A 1 36 ? 4.408 -5.541 0.028 1.00 0.00 96 LEU A C 5
ATOM 7609 O O . LEU A 1 36 ? 3.752 -5.655 1.062 1.00 0.00 96 LEU A O 5
ATOM 7625 N N . SER A 1 37 ? 5.045 -6.552 -0.549 1.00 0.00 97 SER A N 5
ATOM 7626 C CA . SER A 1 37 ? 5.029 -7.901 0.004 1.00 0.00 97 SER A CA 5
ATOM 7627 C C . SER A 1 37 ? 5.495 -7.913 1.469 1.00 0.00 97 SER A C 5
ATOM 7628 O O . SER A 1 37 ? 4.839 -8.529 2.313 1.00 0.00 97 SER A O 5
ATOM 7636 N N . PRO A 1 38 ? 6.628 -7.241 1.806 1.00 0.00 98 PRO A N 5
ATOM 7637 C CA . PRO A 1 38 ? 7.087 -7.124 3.194 1.00 0.00 98 PRO A CA 5
ATOM 7638 C C . PRO A 1 38 ? 6.011 -6.570 4.128 1.00 0.00 98 PRO A C 5
ATOM 7639 O O . PRO A 1 38 ? 5.965 -6.926 5.303 1.00 0.00 98 PRO A O 5
ATOM 7650 N N . LEU A 1 39 ? 5.155 -5.696 3.607 1.00 0.00 99 LEU A N 5
ATOM 7651 C CA . LEU A 1 39 ? 4.062 -5.129 4.395 1.00 0.00 99 LEU A CA 5
ATOM 7652 C C . LEU A 1 39 ? 2.885 -6.091 4.460 1.00 0.00 99 LEU A C 5
ATOM 7653 O O . LEU A 1 39 ? 2.250 -6.236 5.499 1.00 0.00 99 LEU A O 5
ATOM 7669 N N . TYR A 1 40 ? 2.612 -6.744 3.333 1.00 0.00 100 TYR A N 5
ATOM 7670 C CA . TYR A 1 40 ? 1.529 -7.720 3.224 1.00 0.00 100 TYR A CA 5
ATOM 7671 C C . TYR A 1 40 ? 1.664 -8.792 4.302 1.00 0.00 100 TYR A C 5
ATOM 7672 O O . TYR A 1 40 ? 0.674 -9.299 4.828 1.00 0.00 100 TYR A O 5
ATOM 7690 N N . MET A 1 41 ? 2.907 -9.112 4.638 1.00 0.00 101 MET A N 5
ATOM 7691 C CA . MET A 1 41 ? 3.198 -10.153 5.613 1.00 0.00 101 MET A CA 5
ATOM 7692 C C . MET A 1 41 ? 3.306 -9.586 7.028 1.00 0.00 101 MET A C 5
ATOM 7693 O O . MET A 1 41 ? 3.666 -10.301 7.964 1.00 0.00 101 MET A O 5
ATOM 7707 N N . LYS A 1 42 ? 2.999 -8.306 7.184 1.00 0.00 102 LYS A N 5
ATOM 7708 C CA . LYS A 1 42 ? 3.044 -7.665 8.491 1.00 0.00 102 LYS A CA 5
ATOM 7709 C C . LYS A 1 42 ? 1.641 -7.359 9.002 1.00 0.00 102 LYS A C 5
ATOM 7710 O O . LYS A 1 42 ? 0.656 -7.415 8.259 1.00 0.00 102 LYS A O 5
ATOM 7729 N N . SER A 1 43 ? 1.566 -7.038 10.280 1.00 0.00 103 SER A N 5
ATOM 7730 C CA . SER A 1 43 ? 0.332 -6.600 10.898 1.00 0.00 103 SER A CA 5
ATOM 7731 C C . SER A 1 43 ? 0.304 -5.069 10.944 1.00 0.00 103 SER A C 5
ATOM 7732 O O . SER A 1 43 ? 1.350 -4.427 10.844 1.00 0.00 103 SER A O 5
ATOM 7740 N N . LEU A 1 44 ? -0.890 -4.499 11.099 1.00 0.00 104 LEU A N 5
ATOM 7741 C CA . LEU A 1 44 ? -1.105 -3.052 10.972 1.00 0.00 104 LEU A CA 5
ATOM 7742 C C . LEU A 1 44 ? -0.124 -2.216 11.800 1.00 0.00 104 LEU A C 5
ATOM 7743 O O . LEU A 1 44 ? 0.623 -1.405 11.253 1.00 0.00 104 LEU A O 5
ATOM 7759 N N . SER A 1 45 ? -0.120 -2.414 13.110 1.00 0.00 105 SER A N 5
ATOM 7760 C CA . SER A 1 45 ? 0.683 -1.582 13.999 1.00 0.00 105 SER A CA 5
ATOM 7761 C C . SER A 1 45 ? 2.138 -2.047 14.020 1.00 0.00 105 SER A C 5
ATOM 7762 O O . SER A 1 45 ? 2.984 -1.456 14.691 1.00 0.00 105 SER A O 5
ATOM 7770 N N . GLU A 1 46 ? 2.426 -3.097 13.265 1.00 0.00 106 GLU A N 5
ATOM 7771 C CA . GLU A 1 46 ? 3.751 -3.699 13.256 1.00 0.00 106 GLU A CA 5
ATOM 7772 C C . GLU A 1 46 ? 4.552 -3.222 12.048 1.00 0.00 106 GLU A C 5
ATOM 7773 O O . GLU A 1 46 ? 5.718 -3.584 11.874 1.00 0.00 106 GLU A O 5
ATOM 7785 N N . ILE A 1 47 ? 3.919 -2.402 11.221 1.00 0.00 107 ILE A N 5
ATOM 7786 C CA . ILE A 1 47 ? 4.557 -1.863 10.029 1.00 0.00 107 ILE A CA 5
ATOM 7787 C C . ILE A 1 47 ? 5.315 -0.583 10.359 1.00 0.00 107 ILE A C 5
ATOM 7788 O O . ILE A 1 47 ? 4.774 0.329 10.985 1.00 0.00 107 ILE A O 5
ATOM 7804 N N . LEU A 1 48 ? 6.571 -0.530 9.952 1.00 0.00 108 LEU A N 5
ATOM 7805 C CA . LEU A 1 48 ? 7.396 0.646 10.169 1.00 0.00 108 LEU A CA 5
ATOM 7806 C C . LEU A 1 48 ? 7.411 1.516 8.919 1.00 0.00 108 LEU A C 5
ATOM 7807 O O . LEU A 1 48 ? 7.532 1.004 7.808 1.00 0.00 108 LEU A O 5
ATOM 7823 N N . PRO A 1 49 ? 7.285 2.842 9.080 1.00 0.00 109 PRO A N 5
ATOM 7824 C CA . PRO A 1 49 ? 7.348 3.788 7.958 1.00 0.00 109 PRO A CA 5
ATOM 7825 C C . PRO A 1 49 ? 8.677 3.696 7.209 1.00 0.00 109 PRO A C 5
ATOM 7826 O O . PRO A 1 49 ? 8.737 3.880 5.992 1.00 0.00 109 PRO A O 5
ATOM 7837 N N . ALA A 1 50 ? 9.737 3.391 7.949 1.00 0.00 110 ALA A N 5
ATOM 7838 C CA . ALA A 1 50 ? 11.064 3.240 7.370 1.00 0.00 110 ALA A CA 5
ATOM 7839 C C . ALA A 1 50 ? 11.125 2.023 6.455 1.00 0.00 110 ALA A C 5
ATOM 7840 O O . ALA A 1 50 ? 11.865 2.015 5.474 1.00 0.00 110 ALA A O 5
ATOM 7847 N N . ASP A 1 51 ? 10.330 1.004 6.773 1.00 0.00 111 ASP A N 5
ATOM 7848 C CA . ASP A 1 51 ? 10.291 -0.222 5.979 1.00 0.00 111 ASP A CA 5
ATOM 7849 C C . ASP A 1 51 ? 9.728 0.086 4.598 1.00 0.00 111 ASP A C 5
ATOM 7850 O O . ASP A 1 51 ? 10.217 -0.412 3.584 1.00 0.00 111 ASP A O 5
ATOM 7859 N N . ILE A 1 52 ? 8.716 0.947 4.575 1.00 0.00 112 ILE A N 5
ATOM 7860 C CA . ILE A 1 52 ? 8.099 1.390 3.332 1.00 0.00 112 ILE A CA 5
ATOM 7861 C C . ILE A 1 52 ? 9.071 2.259 2.541 1.00 0.00 112 ILE A C 5
ATOM 7862 O O . ILE A 1 52 ? 9.174 2.149 1.317 1.00 0.00 112 ILE A O 5
ATOM 7878 N N . GLN A 1 53 ? 9.787 3.125 3.252 1.00 0.00 113 GLN A N 5
ATOM 7879 C CA . GLN A 1 53 ? 10.748 4.027 2.628 1.00 0.00 113 GLN A CA 5
ATOM 7880 C C . GLN A 1 53 ? 11.865 3.224 1.969 1.00 0.00 113 GLN A C 5
ATOM 7881 O O . GLN A 1 53 ? 12.299 3.541 0.861 1.00 0.00 113 GLN A O 5
ATOM 7895 N N . SER A 1 54 ? 12.310 2.170 2.643 1.00 0.00 114 SER A N 5
ATOM 7896 C CA . SER A 1 54 ? 13.325 1.286 2.094 1.00 0.00 114 SER A CA 5
ATOM 7897 C C . SER A 1 54 ? 12.852 0.663 0.784 1.00 0.00 114 SER A C 5
ATOM 7898 O O . SER A 1 54 ? 13.615 0.566 -0.174 1.00 0.00 114 SER A O 5
ATOM 7906 N N . ILE A 1 55 ? 11.585 0.257 0.741 1.00 0.00 115 ILE A N 5
ATOM 7907 C CA . ILE A 1 55 ? 10.998 -0.286 -0.481 1.00 0.00 115 ILE A CA 5
ATOM 7908 C C . ILE A 1 55 ? 11.104 0.725 -1.621 1.00 0.00 115 ILE A C 5
ATOM 7909 O O . ILE A 1 55 ? 11.577 0.400 -2.710 1.00 0.00 115 ILE A O 5
ATOM 7925 N N . ILE A 1 56 ? 10.674 1.952 -1.350 1.00 0.00 116 ILE A N 5
ATOM 7926 C CA . ILE A 1 56 ? 10.717 3.025 -2.339 1.00 0.00 116 ILE A CA 5
ATOM 7927 C C . ILE A 1 56 ? 12.151 3.299 -2.788 1.00 0.00 116 ILE A C 5
ATOM 7928 O O . ILE A 1 56 ? 12.422 3.459 -3.976 1.00 0.00 116 ILE A O 5
ATOM 7944 N N . ASN A 1 57 ? 13.063 3.327 -1.828 1.00 0.00 117 ASN A N 5
ATOM 7945 C CA . ASN A 1 57 ? 14.465 3.630 -2.097 1.00 0.00 117 ASN A CA 5
ATOM 7946 C C . ASN A 1 57 ? 15.127 2.529 -2.927 1.00 0.00 117 ASN A C 5
ATOM 7947 O O . ASN A 1 57 ? 15.959 2.808 -3.792 1.00 0.00 117 ASN A O 5
ATOM 7958 N N . GLU A 1 58 ? 14.747 1.283 -2.669 1.00 0.00 118 GLU A N 5
ATOM 7959 C CA . GLU A 1 58 ? 15.349 0.145 -3.358 1.00 0.00 118 GLU A CA 5
ATOM 7960 C C . GLU A 1 58 ? 14.685 -0.117 -4.708 1.00 0.00 118 GLU A C 5
ATOM 7961 O O . GLU A 1 58 ? 15.264 -0.776 -5.572 1.00 0.00 118 GLU A O 5
ATOM 7973 N N . THR A 1 59 ? 13.476 0.389 -4.889 1.00 0.00 119 THR A N 5
ATOM 7974 C CA . THR A 1 59 ? 12.792 0.266 -6.167 1.00 0.00 119 THR A CA 5
ATOM 7975 C C . THR A 1 59 ? 13.471 1.160 -7.207 1.00 0.00 119 THR A C 5
ATOM 7976 O O . THR A 1 59 ? 13.669 2.353 -6.980 1.00 0.00 119 THR A O 5
ATOM 7987 N N . LYS A 1 60 ? 13.853 0.577 -8.338 1.00 0.00 120 LYS A N 5
ATOM 7988 C CA . LYS A 1 60 ? 14.611 1.307 -9.348 1.00 0.00 120 LYS A CA 5
ATOM 7989 C C . LYS A 1 60 ? 13.727 1.732 -10.514 1.00 0.00 120 LYS A C 5
ATOM 7990 O O . LYS A 1 60 ? 14.167 1.756 -11.665 1.00 0.00 120 LYS A O 5
ATOM 8009 N N . LEU A 1 61 ? 12.487 2.079 -10.211 1.00 0.00 121 LEU A N 5
ATOM 8010 C CA . LEU A 1 61 ? 11.561 2.564 -11.227 1.00 0.00 121 LEU A CA 5
ATOM 8011 C C . LEU A 1 61 ? 11.466 4.086 -11.160 1.00 0.00 121 LEU A C 5
ATOM 8012 O O . LEU A 1 61 ? 12.181 4.721 -10.383 1.00 0.00 121 LEU A O 5
ATOM 8028 N N . ALA A 1 62 ? 10.593 4.667 -11.974 1.00 0.00 122 ALA A N 5
ATOM 8029 C CA . ALA A 1 62 ? 10.454 6.116 -12.044 1.00 0.00 122 ALA A CA 5
ATOM 8030 C C . ALA A 1 62 ? 9.832 6.684 -10.773 1.00 0.00 122 ALA A C 5
ATOM 8031 O O . ALA A 1 62 ? 9.208 5.961 -9.991 1.00 0.00 122 ALA A O 5
ATOM 8038 N N . LYS A 1 63 ? 9.989 7.991 -10.587 1.00 0.00 123 LYS A N 5
ATOM 8039 C CA . LYS A 1 63 ? 9.470 8.679 -9.410 1.00 0.00 123 LYS A CA 5
ATOM 8040 C C . LYS A 1 63 ? 7.949 8.593 -9.351 1.00 0.00 123 LYS A C 5
ATOM 8041 O O . LYS A 1 63 ? 7.363 8.515 -8.270 1.00 0.00 123 LYS A O 5
ATOM 8060 N N . ASN A 1 64 ? 7.312 8.608 -10.518 1.00 0.00 124 ASN A N 5
ATOM 8061 C CA . ASN A 1 64 ? 5.863 8.465 -10.593 1.00 0.00 124 ASN A CA 5
ATOM 8062 C C . ASN A 1 64 ? 5.451 7.087 -10.091 1.00 0.00 124 ASN A C 5
ATOM 8063 O O . ASN A 1 64 ? 4.456 6.941 -9.381 1.00 0.00 124 ASN A O 5
ATOM 8074 N N . THR A 1 65 ? 6.245 6.085 -10.446 1.00 0.00 125 THR A N 5
ATOM 8075 C CA . THR A 1 65 ? 6.002 4.719 -10.021 1.00 0.00 125 THR A CA 5
ATOM 8076 C C . THR A 1 65 ? 6.171 4.597 -8.507 1.00 0.00 125 THR A C 5
ATOM 8077 O O . THR A 1 65 ? 5.404 3.901 -7.836 1.00 0.00 125 THR A O 5
ATOM 8088 N N . LEU A 1 66 ? 7.170 5.298 -7.976 1.00 0.00 126 LEU A N 5
ATOM 8089 C CA . LEU A 1 66 ? 7.415 5.328 -6.537 1.00 0.00 126 LEU A CA 5
ATOM 8090 C C . LEU A 1 66 ? 6.226 5.939 -5.804 1.00 0.00 126 LEU A C 5
ATOM 8091 O O . LEU A 1 66 ? 5.796 5.435 -4.763 1.00 0.00 126 LEU A O 5
ATOM 8107 N N . LYS A 1 67 ? 5.694 7.027 -6.355 1.00 0.00 127 LYS A N 5
ATOM 8108 C CA . LYS A 1 67 ? 4.518 7.676 -5.787 1.00 0.00 127 LYS A CA 5
ATOM 8109 C C . LYS A 1 67 ? 3.338 6.720 -5.755 1.00 0.00 127 LYS A C 5
ATOM 8110 O O . LYS A 1 67 ? 2.596 6.673 -4.776 1.00 0.00 127 LYS A O 5
ATOM 8129 N N . ALA A 1 68 ? 3.177 5.952 -6.828 1.00 0.00 128 ALA A N 5
ATOM 8130 C CA . ALA A 1 68 ? 2.079 5.001 -6.938 1.00 0.00 128 ALA A CA 5
ATOM 8131 C C . ALA A 1 68 ? 2.143 3.950 -5.835 1.00 0.00 128 ALA A C 5
ATOM 8132 O O . ALA A 1 68 ? 1.108 3.497 -5.340 1.00 0.00 128 ALA A O 5
ATOM 8139 N N . ILE A 1 69 ? 3.356 3.568 -5.449 1.00 0.00 129 ILE A N 5
ATOM 8140 C CA . ILE A 1 69 ? 3.547 2.595 -4.380 1.00 0.00 129 ILE A CA 5
ATOM 8141 C C . ILE A 1 69 ? 3.058 3.164 -3.048 1.00 0.00 129 ILE A C 5
ATOM 8142 O O . ILE A 1 69 ? 2.267 2.528 -2.347 1.00 0.00 129 ILE A O 5
ATOM 8158 N N . ARG A 1 70 ? 3.512 4.373 -2.716 1.00 0.00 130 ARG A N 5
ATOM 8159 C CA . ARG A 1 70 ? 3.054 5.057 -1.508 1.00 0.00 130 ARG A CA 5
ATOM 8160 C C . ARG A 1 70 ? 1.547 5.287 -1.568 1.00 0.00 130 ARG A C 5
ATOM 8161 O O . ARG A 1 70 ? 0.843 5.091 -0.580 1.00 0.00 130 ARG A O 5
ATOM 8182 N N . ASN A 1 71 ? 1.072 5.704 -2.735 1.00 0.00 131 ASN A N 5
ATOM 8183 C CA . ASN A 1 71 ? -0.345 5.974 -2.953 1.00 0.00 131 ASN A CA 5
ATOM 8184 C C . ASN A 1 71 ? -1.181 4.748 -2.610 1.00 0.00 131 ASN A C 5
ATOM 8185 O O . ASN A 1 71 ? -2.115 4.824 -1.812 1.00 0.00 131 ASN A O 5
ATOM 8196 N N . THR A 1 72 ? -0.810 3.617 -3.194 1.00 0.00 132 THR A N 5
ATOM 8197 C CA . THR A 1 72 ? -1.499 2.360 -2.944 1.00 0.00 132 THR A CA 5
ATOM 8198 C C . THR A 1 72 ? -1.489 2.022 -1.452 1.00 0.00 132 THR A C 5
ATOM 8199 O O . THR A 1 72 ? -2.530 1.723 -0.867 1.00 0.00 132 THR A O 5
ATOM 8210 N N . ALA A 1 73 ? -0.310 2.107 -0.840 1.00 0.00 133 ALA A N 5
ATOM 8211 C CA . ALA A 1 73 ? -0.146 1.769 0.569 1.00 0.00 133 ALA A CA 5
ATOM 8212 C C . ALA A 1 73 ? -0.955 2.700 1.468 1.00 0.00 133 ALA A C 5
ATOM 8213 O O . ALA A 1 73 ? -1.664 2.241 2.365 1.00 0.00 133 ALA A O 5
ATOM 8220 N N . SER A 1 74 ? -0.860 4.000 1.216 1.00 0.00 134 SER A N 5
ATOM 8221 C CA . SER A 1 74 ? -1.543 4.994 2.036 1.00 0.00 134 SER A CA 5
ATOM 8222 C C . SER A 1 74 ? -3.056 4.812 1.948 1.00 0.00 134 SER A C 5
ATOM 8223 O O . SER A 1 74 ? -3.766 4.947 2.947 1.00 0.00 134 SER A O 5
ATOM 8231 N N . GLN A 1 75 ? -3.541 4.490 0.753 1.00 0.00 135 GLN A N 5
ATOM 8232 C CA . GLN A 1 75 ? -4.957 4.217 0.544 1.00 0.00 135 GLN A CA 5
ATOM 8233 C C . GLN A 1 75 ? -5.410 3.010 1.370 1.00 0.00 135 GLN A C 5
ATOM 8234 O O . GLN A 1 75 ? -6.501 3.015 1.945 1.00 0.00 135 GLN A O 5
ATOM 8248 N N . ILE A 1 76 ? -4.560 1.985 1.435 1.00 0.00 136 ILE A N 5
ATOM 8249 C CA . ILE A 1 76 ? -4.857 0.788 2.220 1.00 0.00 136 ILE A CA 5
ATOM 8250 C C . ILE A 1 76 ? -4.910 1.121 3.711 1.00 0.00 136 ILE A C 5
ATOM 8251 O O . ILE A 1 76 ? -5.860 0.750 4.404 1.00 0.00 136 ILE A O 5
ATOM 8267 N N . PHE A 1 77 ? -3.891 1.836 4.191 1.00 0.00 137 PHE A N 5
ATOM 8268 C CA . PHE A 1 77 ? -3.840 2.251 5.591 1.00 0.00 137 PHE A CA 5
ATOM 8269 C C . PHE A 1 77 ? -5.061 3.084 5.951 1.00 0.00 137 PHE A C 5
ATOM 8270 O O . PHE A 1 77 ? -5.671 2.880 6.999 1.00 0.00 137 PHE A O 5
ATOM 8287 N N . ARG A 1 78 ? -5.422 4.011 5.069 1.00 0.00 138 ARG A N 5
ATOM 8288 C CA . ARG A 1 78 ? -6.591 4.856 5.282 1.00 0.00 138 ARG A CA 5
ATOM 8289 C C . ARG A 1 78 ? -7.853 4.023 5.411 1.00 0.00 138 ARG A C 5
ATOM 8290 O O . ARG A 1 78 ? -8.684 4.292 6.266 1.00 0.00 138 ARG A O 5
ATOM 8311 N N . LEU A 1 79 ? -7.985 3.012 4.564 1.00 0.00 139 LEU A N 5
ATOM 8312 C CA . LEU A 1 79 ? -9.138 2.117 4.614 1.00 0.00 139 LEU A CA 5
ATOM 8313 C C . LEU A 1 79 ? -9.258 1.479 5.999 1.00 0.00 139 LEU A C 5
ATOM 8314 O O . LEU A 1 79 ? -10.352 1.377 6.557 1.00 0.00 139 LEU A O 5
ATOM 8330 N N . ALA A 1 80 ? -8.124 1.073 6.556 1.00 0.00 140 ALA A N 5
ATOM 8331 C CA . ALA A 1 80 ? -8.091 0.515 7.899 1.00 0.00 140 ALA A CA 5
ATOM 8332 C C . ALA A 1 80 ? -8.448 1.583 8.930 1.00 0.00 140 ALA A C 5
ATOM 8333 O O . ALA A 1 80 ? -9.181 1.318 9.885 1.00 0.00 140 ALA A O 5
ATOM 8340 N N . ILE A 1 81 ? -7.939 2.793 8.722 1.00 0.00 141 ILE A N 5
ATOM 8341 C CA . ILE A 1 81 ? -8.226 3.917 9.610 1.00 0.00 141 ILE A CA 5
ATOM 8342 C C . ILE A 1 81 ? -9.716 4.259 9.590 1.00 0.00 141 ILE A C 5
ATOM 8343 O O . ILE A 1 81 ? -10.309 4.534 10.630 1.00 0.00 141 ILE A O 5
ATOM 8359 N N . GLU A 1 82 ? -10.320 4.216 8.405 1.00 0.00 142 GLU A N 5
ATOM 8360 C CA . GLU A 1 82 ? -11.741 4.521 8.253 1.00 0.00 142 GLU A CA 5
ATOM 8361 C C . GLU A 1 82 ? -12.602 3.514 9.011 1.00 0.00 142 GLU A C 5
ATOM 8362 O O . GLU A 1 82 ? -13.687 3.843 9.482 1.00 0.00 142 GLU A O 5
ATOM 8374 N N . ASN A 1 83 ? -12.107 2.287 9.132 1.00 0.00 143 ASN A N 5
ATOM 8375 C CA . ASN A 1 83 ? -12.808 1.254 9.893 1.00 0.00 143 ASN A CA 5
ATOM 8376 C C . ASN A 1 83 ? -12.311 1.229 11.334 1.00 0.00 143 ASN A C 5
ATOM 8377 O O . ASN A 1 83 ? -12.681 0.352 12.117 1.00 0.00 143 ASN A O 5
ATOM 8388 N N . ARG A 1 84 ? -11.459 2.199 11.665 1.00 0.00 144 ARG A N 5
ATOM 8389 C CA . ARG A 1 84 ? -10.894 2.344 13.008 1.00 0.00 144 ARG A CA 5
ATOM 8390 C C . ARG A 1 84 ? -10.103 1.109 13.435 1.00 0.00 144 ARG A C 5
ATOM 8391 O O . ARG A 1 84 ? -9.973 0.822 14.626 1.00 0.00 144 ARG A O 5
ATOM 8412 N N . ALA A 1 85 ? -9.546 0.402 12.460 1.00 0.00 145 ALA A N 5
ATOM 8413 C CA . ALA A 1 85 ? -8.711 -0.758 12.739 1.00 0.00 145 ALA A CA 5
ATOM 8414 C C . ALA A 1 85 ? -7.320 -0.307 13.166 1.00 0.00 145 ALA A C 5
ATOM 8415 O O . ALA A 1 85 ? -6.656 -0.966 13.968 1.00 0.00 145 ALA A O 5
ATOM 8422 N N . ILE A 1 86 ? -6.896 0.829 12.631 1.00 0.00 146 ILE A N 5
ATOM 8423 C CA . ILE A 1 86 ? -5.633 1.437 13.013 1.00 0.00 146 ILE A CA 5
ATOM 8424 C C . ILE A 1 86 ? -5.802 2.957 13.063 1.00 0.00 146 ILE A C 5
ATOM 8425 O O . ILE A 1 86 ? -6.535 3.532 12.259 1.00 0.00 146 ILE A O 5
ATOM 8441 N N . ASP A 1 87 ? -5.157 3.592 14.026 1.00 0.00 147 ASP A N 5
ATOM 8442 C CA . ASP A 1 87 ? -5.306 5.031 14.232 1.00 0.00 147 ASP A CA 5
ATOM 8443 C C . ASP A 1 87 ? -4.032 5.766 13.805 1.00 0.00 147 ASP A C 5
ATOM 8444 O O . ASP A 1 87 ? -3.737 6.869 14.265 1.00 0.00 147 ASP A O 5
ATOM 8453 N N . PHE A 1 88 ? -3.290 5.156 12.893 1.00 0.00 148 PHE A N 5
ATOM 8454 C CA . PHE A 1 88 ? -2.025 5.717 12.439 1.00 0.00 148 PHE A CA 5
ATOM 8455 C C . PHE A 1 88 ? -1.765 5.340 10.983 1.00 0.00 148 PHE A C 5
ATOM 8456 O O . PHE A 1 88 ? -2.083 4.230 10.556 1.00 0.00 148 PHE A O 5
ATOM 8473 N N . ASN A 1 89 ? -1.204 6.270 10.222 1.00 0.00 149 ASN A N 5
ATOM 8474 C CA . ASN A 1 89 ? -0.863 6.014 8.826 1.00 0.00 149 ASN A CA 5
ATOM 8475 C C . ASN A 1 89 ? 0.650 6.116 8.627 1.00 0.00 149 ASN A C 5
ATOM 8476 O O . ASN A 1 89 ? 1.197 7.213 8.519 1.00 0.00 149 ASN A O 5
ATOM 8487 N N . PRO A 1 90 ? 1.348 4.970 8.590 1.00 0.00 150 PRO A N 5
ATOM 8488 C CA . PRO A 1 90 ? 2.807 4.930 8.435 1.00 0.00 150 PRO A CA 5
ATOM 8489 C C . PRO A 1 90 ? 3.273 5.477 7.088 1.00 0.00 150 PRO A C 5
ATOM 8490 O O . PRO A 1 90 ? 4.419 5.904 6.943 1.00 0.00 150 PRO A O 5
ATOM 8501 N N . ALA A 1 91 ? 2.375 5.485 6.111 1.00 0.00 151 ALA A N 5
ATOM 8502 C CA . ALA A 1 91 ? 2.718 5.916 4.764 1.00 0.00 151 ALA A CA 5
ATOM 8503 C C . ALA A 1 91 ? 2.885 7.429 4.692 1.00 0.00 151 ALA A C 5
ATOM 8504 O O . ALA A 1 91 ? 3.433 7.958 3.727 1.00 0.00 151 ALA A O 5
ATOM 8511 N N . ASP A 1 92 ? 2.423 8.123 5.720 1.00 0.00 152 ASP A N 5
ATOM 8512 C CA . ASP A 1 92 ? 2.561 9.573 5.781 1.00 0.00 152 ASP A CA 5
ATOM 8513 C C . ASP A 1 92 ? 4.034 9.964 5.868 1.00 0.00 152 ASP A C 5
ATOM 8514 O O . ASP A 1 92 ? 4.436 11.032 5.405 1.00 0.00 152 ASP A O 5
ATOM 8523 N N . TYR A 1 93 ? 4.844 9.076 6.433 1.00 0.00 153 TYR A N 5
ATOM 8524 C CA . TYR A 1 93 ? 6.250 9.374 6.666 1.00 0.00 153 TYR A CA 5
ATOM 8525 C C . TYR A 1 93 ? 7.160 8.822 5.573 1.00 0.00 153 TYR A C 5
ATOM 8526 O O . TYR A 1 93 ? 8.379 8.994 5.642 1.00 0.00 153 TYR A O 5
ATOM 8544 N N . VAL A 1 94 ? 6.599 8.172 4.561 1.00 0.00 154 VAL A N 5
ATOM 8545 C CA . VAL A 1 94 ? 7.430 7.685 3.467 1.00 0.00 154 VAL A CA 5
ATOM 8546 C C . VAL A 1 94 ? 7.460 8.706 2.332 1.00 0.00 154 VAL A C 5
ATOM 8547 O O . VAL A 1 94 ? 6.482 8.900 1.608 1.00 0.00 154 VAL A O 5
ATOM 8560 N N . ARG A 1 95 ? 8.589 9.380 2.198 1.00 0.00 155 ARG A N 5
ATOM 8561 C CA . ARG A 1 95 ? 8.737 10.424 1.198 1.00 0.00 155 ARG A CA 5
ATOM 8562 C C . ARG A 1 95 ? 9.326 9.867 -0.089 1.00 0.00 155 ARG A C 5
ATOM 8563 O O . ARG A 1 95 ? 10.157 8.960 -0.063 1.00 0.00 155 ARG A O 5
ATOM 8584 N N . ILE A 1 96 ? 8.872 10.408 -1.208 1.00 0.00 156 ILE A N 5
ATOM 8585 C CA . ILE A 1 96 ? 9.349 9.983 -2.515 1.00 0.00 156 ILE A CA 5
ATOM 8586 C C . ILE A 1 96 ? 10.568 10.809 -2.914 1.00 0.00 156 ILE A C 5
ATOM 8587 O O . ILE A 1 96 ? 10.475 12.031 -3.053 1.00 0.00 156 ILE A O 5
ATOM 8603 N N . PRO A 1 97 ? 11.729 10.160 -3.074 1.00 0.00 157 PRO A N 5
ATOM 8604 C CA . PRO A 1 97 ? 12.969 10.842 -3.447 1.00 0.00 157 PRO A CA 5
ATOM 8605 C C . PRO A 1 97 ? 12.932 11.339 -4.884 1.00 0.00 157 PRO A C 5
ATOM 8606 O O . PRO A 1 97 ? 12.606 10.593 -5.808 1.00 0.00 157 PRO A O 5
ATOM 8617 N N . LYS A 1 98 ? 13.287 12.598 -5.072 1.00 0.00 158 LYS A N 5
ATOM 8618 C CA . LYS A 1 98 ? 13.305 13.187 -6.397 1.00 0.00 158 LYS A CA 5
ATOM 8619 C C . LYS A 1 98 ? 14.695 13.065 -7.006 1.00 0.00 158 LYS A C 5
ATOM 8620 O O . LYS A 1 98 ? 15.400 14.060 -7.190 1.00 0.00 158 LYS A O 5
ATOM 8639 N N . ILE A 1 99 ? 15.087 11.835 -7.297 1.00 0.00 159 ILE A N 5
ATOM 8640 C CA . ILE A 1 99 ? 16.405 11.560 -7.845 1.00 0.00 159 ILE A CA 5
ATOM 8641 C C . ILE A 1 99 ? 16.393 11.624 -9.371 1.00 0.00 159 ILE A C 5
ATOM 8642 O O . ILE A 1 99 ? 15.831 10.758 -10.039 1.00 0.00 159 ILE A O 5
ATOM 8658 N N . ALA A 1 100 ? 17.005 12.668 -9.910 1.00 0.00 160 ALA A N 5
ATOM 8659 C CA . ALA A 1 100 ? 17.153 12.821 -11.352 1.00 0.00 160 ALA A CA 5
ATOM 8660 C C . ALA A 1 100 ? 18.615 13.040 -11.695 1.00 0.00 160 ALA A C 5
ATOM 8661 O O . ALA A 1 100 ? 18.960 13.585 -12.739 1.00 0.00 160 ALA A O 5
ATOM 8668 N N . LEU A 1 101 ? 19.463 12.595 -10.790 1.00 0.00 161 LEU A N 5
ATOM 8669 C CA . LEU A 1 101 ? 20.903 12.808 -10.897 1.00 0.00 161 LEU A CA 5
ATOM 8670 C C . LEU A 1 101 ? 21.550 11.820 -11.864 1.00 0.00 161 LEU A C 5
ATOM 8671 O O . LEU A 1 101 ? 22.478 12.169 -12.592 1.00 0.00 161 LEU A O 5
ATOM 8687 N N . GLU A 1 102 ? 21.058 10.588 -11.866 1.00 0.00 162 GLU A N 5
ATOM 8688 C CA . GLU A 1 102 ? 21.648 9.537 -12.684 1.00 0.00 162 GLU A CA 5
ATOM 8689 C C . GLU A 1 102 ? 21.072 9.572 -14.098 1.00 0.00 162 GLU A C 5
ATOM 8690 O O . GLU A 1 102 ? 21.794 9.817 -15.066 1.00 0.00 162 GLU A O 5
ATOM 8702 N N . HIS A 1 103 ? 19.770 9.334 -14.212 1.00 0.00 163 HIS A N 5
ATOM 8703 C CA . HIS A 1 103 ? 19.113 9.316 -15.514 1.00 0.00 163 HIS A CA 5
ATOM 8704 C C . HIS A 1 103 ? 19.108 10.704 -16.138 1.00 0.00 163 HIS A C 5
ATOM 8705 O O . HIS A 1 103 ? 18.541 11.647 -15.586 1.00 0.00 163 HIS A O 5
ATOM 8720 N N . HIS A 1 104 ? 19.757 10.813 -17.288 1.00 0.00 164 HIS A N 5
ATOM 8721 C CA . HIS A 1 104 ? 19.881 12.084 -17.988 1.00 0.00 164 HIS A CA 5
ATOM 8722 C C . HIS A 1 104 ? 18.624 12.379 -18.812 1.00 0.00 164 HIS A C 5
ATOM 8723 O O . HIS A 1 104 ? 17.579 11.766 -18.590 1.00 0.00 164 HIS A O 5
ATOM 8738 N N . HIS A 1 105 ? 18.727 13.305 -19.768 1.00 0.00 165 HIS A N 5
ATOM 8739 C CA . HIS A 1 105 ? 17.544 13.819 -20.477 1.00 0.00 165 HIS A CA 5
ATOM 8740 C C . HIS A 1 105 ? 16.883 12.776 -21.391 1.00 0.00 165 HIS A C 5
ATOM 8741 O O . HIS A 1 105 ? 15.886 13.073 -22.046 1.00 0.00 165 HIS A O 5
ATOM 8756 N N . HIS A 1 106 ? 17.427 11.569 -21.449 1.00 0.00 166 HIS A N 5
ATOM 8757 C CA . HIS A 1 106 ? 16.817 10.513 -22.248 1.00 0.00 166 HIS A CA 5
ATOM 8758 C C . HIS A 1 106 ? 15.841 9.710 -21.391 1.00 0.00 166 HIS A C 5
ATOM 8759 O O . HIS A 1 106 ? 16.248 8.975 -20.490 1.00 0.00 166 HIS A O 5
ATOM 8774 N N . HIS A 1 107 ? 14.556 9.852 -21.680 1.00 0.00 167 HIS A N 5
ATOM 8775 C CA . HIS A 1 107 ? 13.516 9.215 -20.888 1.00 0.00 167 HIS A CA 5
ATOM 8776 C C . HIS A 1 107 ? 12.950 8.003 -21.616 1.00 0.00 167 HIS A C 5
ATOM 8777 O O . HIS A 1 107 ? 12.639 8.068 -22.804 1.00 0.00 167 HIS A O 5
ATOM 8792 N N . HIS A 1 108 ? 12.827 6.901 -20.897 1.00 0.00 168 HIS A N 5
ATOM 8793 C CA . HIS A 1 108 ? 12.172 5.715 -21.418 1.00 0.00 168 HIS A CA 5
ATOM 8794 C C . HIS A 1 108 ? 11.258 5.140 -20.346 1.00 0.00 168 HIS A C 5
ATOM 8795 O O . HIS A 1 108 ? 11.713 4.260 -19.586 1.00 0.00 168 HIS A O 5
ATOM 8811 N N . ARG A 1 1 ? -5.431 -8.152 15.446 1.00 0.00 61 ARG A N 6
ATOM 8812 C CA . ARG A 1 1 ? -5.835 -8.776 14.164 1.00 0.00 61 ARG A CA 6
ATOM 8813 C C . ARG A 1 1 ? -5.722 -7.772 13.026 1.00 0.00 61 ARG A C 6
ATOM 8814 O O . ARG A 1 1 ? -5.213 -6.664 13.215 1.00 0.00 61 ARG A O 6
ATOM 8837 N N . ASP A 1 2 ? -6.211 -8.176 11.852 1.00 0.00 62 ASP A N 6
ATOM 8838 C CA . ASP A 1 2 ? -6.215 -7.340 10.652 1.00 0.00 62 ASP A CA 6
ATOM 8839 C C . ASP A 1 2 ? -4.801 -7.098 10.144 1.00 0.00 62 ASP A C 6
ATOM 8840 O O . ASP A 1 2 ? -4.134 -6.133 10.529 1.00 0.00 62 ASP A O 6
ATOM 8849 N N . SER A 1 3 ? -4.339 -7.999 9.294 1.00 0.00 63 SER A N 6
ATOM 8850 C CA . SER A 1 3 ? -3.031 -7.870 8.677 1.00 0.00 63 SER A CA 6
ATOM 8851 C C . SER A 1 3 ? -3.115 -6.980 7.444 1.00 0.00 63 SER A C 6
ATOM 8852 O O . SER A 1 3 ? -4.199 -6.783 6.887 1.00 0.00 63 SER A O 6
ATOM 8860 N N . PHE A 1 4 ? -1.975 -6.446 7.014 1.00 0.00 64 PHE A N 6
ATOM 8861 C CA . PHE A 1 4 ? -1.935 -5.584 5.840 1.00 0.00 64 PHE A CA 6
ATOM 8862 C C . PHE A 1 4 ? -2.412 -6.352 4.616 1.00 0.00 64 PHE A C 6
ATOM 8863 O O . PHE A 1 4 ? -3.058 -5.792 3.735 1.00 0.00 64 PHE A O 6
ATOM 8880 N N . GLY A 1 5 ? -2.098 -7.644 4.582 1.00 0.00 65 GLY A N 6
ATOM 8881 C CA . GLY A 1 5 ? -2.562 -8.498 3.510 1.00 0.00 65 GLY A CA 6
ATOM 8882 C C . GLY A 1 5 ? -4.071 -8.522 3.409 1.00 0.00 65 GLY A C 6
ATOM 8883 O O . GLY A 1 5 ? -4.626 -8.403 2.319 1.00 0.00 65 GLY A O 6
ATOM 8887 N N . ASP A 1 6 ? -4.733 -8.649 4.552 1.00 0.00 66 ASP A N 6
ATOM 8888 C CA . ASP A 1 6 ? -6.191 -8.648 4.592 1.00 0.00 66 ASP A CA 6
ATOM 8889 C C . ASP A 1 6 ? -6.732 -7.291 4.154 1.00 0.00 66 ASP A C 6
ATOM 8890 O O . ASP A 1 6 ? -7.711 -7.212 3.411 1.00 0.00 66 ASP A O 6
ATOM 8899 N N . TRP A 1 7 ? -6.078 -6.222 4.605 1.00 0.00 67 TRP A N 6
ATOM 8900 C CA . TRP A 1 7 ? -6.453 -4.868 4.209 1.00 0.00 67 TRP A CA 6
ATOM 8901 C C . TRP A 1 7 ? -6.291 -4.675 2.708 1.00 0.00 67 TRP A C 6
ATOM 8902 O O . TRP A 1 7 ? -7.145 -4.073 2.060 1.00 0.00 67 TRP A O 6
ATOM 8923 N N . ALA A 1 8 ? -5.198 -5.195 2.163 1.00 0.00 68 ALA A N 6
ATOM 8924 C CA . ALA A 1 8 ? -4.944 -5.123 0.731 1.00 0.00 68 ALA A CA 6
ATOM 8925 C C . ALA A 1 8 ? -6.057 -5.813 -0.048 1.00 0.00 68 ALA A C 6
ATOM 8926 O O . ALA A 1 8 ? -6.555 -5.279 -1.036 1.00 0.00 68 ALA A O 6
ATOM 8933 N N . GLU A 1 9 ? -6.455 -6.989 0.416 1.00 0.00 69 GLU A N 6
ATOM 8934 C CA . GLU A 1 9 ? -7.533 -7.740 -0.216 1.00 0.00 69 GLU A CA 6
ATOM 8935 C C . GLU A 1 9 ? -8.846 -6.959 -0.178 1.00 0.00 69 GLU A C 6
ATOM 8936 O O . GLU A 1 9 ? -9.581 -6.911 -1.166 1.00 0.00 69 GLU A O 6
ATOM 8948 N N . LYS A 1 10 ? -9.131 -6.342 0.965 1.00 0.00 70 LYS A N 6
ATOM 8949 C CA . LYS A 1 10 ? -10.352 -5.555 1.130 1.00 0.00 70 LYS A CA 6
ATOM 8950 C C . LYS A 1 10 ? -10.289 -4.278 0.295 1.00 0.00 70 LYS A C 6
ATOM 8951 O O . LYS A 1 10 ? -11.317 -3.760 -0.146 1.00 0.00 70 LYS A O 6
ATOM 8970 N N . PHE A 1 11 ? -9.079 -3.786 0.074 1.00 0.00 71 PHE A N 6
ATOM 8971 C CA . PHE A 1 11 ? -8.870 -2.618 -0.771 1.00 0.00 71 PHE A CA 6
ATOM 8972 C C . PHE A 1 11 ? -9.038 -2.993 -2.239 1.00 0.00 71 PHE A C 6
ATOM 8973 O O . PHE A 1 11 ? -9.621 -2.242 -3.018 1.00 0.00 71 PHE A O 6
ATOM 8990 N N . LEU A 1 12 ? -8.533 -4.162 -2.614 1.00 0.00 72 LEU A N 6
ATOM 8991 C CA . LEU A 1 12 ? -8.694 -4.657 -3.975 1.00 0.00 72 LEU A CA 6
ATOM 8992 C C . LEU A 1 12 ? -10.162 -4.947 -4.262 1.00 0.00 72 LEU A C 6
ATOM 8993 O O . LEU A 1 12 ? -10.644 -4.726 -5.372 1.00 0.00 72 LEU A O 6
ATOM 9009 N N . LYS A 1 13 ? -10.865 -5.443 -3.250 1.00 0.00 73 LYS A N 6
ATOM 9010 C CA . LYS A 1 13 ? -12.288 -5.738 -3.369 1.00 0.00 73 LYS A CA 6
ATOM 9011 C C . LYS A 1 13 ? -13.082 -4.461 -3.640 1.00 0.00 73 LYS A C 6
ATOM 9012 O O . LYS A 1 13 ? -13.948 -4.423 -4.519 1.00 0.00 73 LYS A O 6
ATOM 9031 N N . SER A 1 14 ? -12.773 -3.417 -2.884 1.00 0.00 74 SER A N 6
ATOM 9032 C CA . SER A 1 14 ? -13.478 -2.155 -3.007 1.00 0.00 74 SER A CA 6
ATOM 9033 C C . SER A 1 14 ? -13.073 -1.414 -4.281 1.00 0.00 74 SER A C 6
ATOM 9034 O O . SER A 1 14 ? -13.917 -0.829 -4.956 1.00 0.00 74 SER A O 6
ATOM 9042 N N . LYS A 1 15 ? -11.787 -1.451 -4.618 1.00 0.00 75 LYS A N 6
ATOM 9043 C CA . LYS A 1 15 ? -11.297 -0.793 -5.818 1.00 0.00 75 LYS A CA 6
ATOM 9044 C C . LYS A 1 15 ? -11.788 -1.507 -7.075 1.00 0.00 75 LYS A C 6
ATOM 9045 O O . LYS A 1 15 ? -11.830 -0.922 -8.156 1.00 0.00 75 LYS A O 6
ATOM 9064 N N . GLU A 1 16 ? -12.152 -2.772 -6.935 1.00 0.00 76 GLU A N 6
ATOM 9065 C CA . GLU A 1 16 ? -12.751 -3.504 -8.039 1.00 0.00 76 GLU A CA 6
ATOM 9066 C C . GLU A 1 16 ? -14.178 -3.014 -8.253 1.00 0.00 76 GLU A C 6
ATOM 9067 O O . GLU A 1 16 ? -14.604 -2.778 -9.383 1.00 0.00 76 GLU A O 6
ATOM 9079 N N . ALA A 1 17 ? -14.899 -2.838 -7.148 1.00 0.00 77 ALA A N 6
ATOM 9080 C CA . ALA A 1 17 ? -16.252 -2.286 -7.179 1.00 0.00 77 ALA A CA 6
ATOM 9081 C C . ALA A 1 17 ? -16.231 -0.834 -7.650 1.00 0.00 77 ALA A C 6
ATOM 9082 O O . ALA A 1 17 ? -17.213 -0.333 -8.198 1.00 0.00 77 ALA A O 6
ATOM 9089 N N . ASP A 1 18 ? -15.104 -0.168 -7.408 1.00 0.00 78 ASP A N 6
ATOM 9090 C CA . ASP A 1 18 ? -14.856 1.187 -7.906 1.00 0.00 78 ASP A CA 6
ATOM 9091 C C . ASP A 1 18 ? -15.109 1.234 -9.410 1.00 0.00 78 ASP A C 6
ATOM 9092 O O . ASP A 1 18 ? -15.767 2.144 -9.923 1.00 0.00 78 ASP A O 6
ATOM 9101 N N . GLY A 1 19 ? -14.611 0.218 -10.104 1.00 0.00 79 GLY A N 6
ATOM 9102 C CA . GLY A 1 19 ? -14.768 0.149 -11.542 1.00 0.00 79 GLY A CA 6
ATOM 9103 C C . GLY A 1 19 ? -13.475 0.431 -12.270 1.00 0.00 79 GLY A C 6
ATOM 9104 O O . GLY A 1 19 ? -13.481 0.937 -13.394 1.00 0.00 79 GLY A O 6
ATOM 9108 N N . VAL A 1 20 ? -12.362 0.107 -11.622 1.00 0.00 80 VAL A N 6
ATOM 9109 C CA . VAL A 1 20 ? -11.051 0.320 -12.209 1.00 0.00 80 VAL A CA 6
ATOM 9110 C C . VAL A 1 20 ? -10.820 -0.639 -13.375 1.00 0.00 80 VAL A C 6
ATOM 9111 O O . VAL A 1 20 ? -11.364 -1.744 -13.404 1.00 0.00 80 VAL A O 6
ATOM 9124 N N . SER A 1 21 ? -10.023 -0.198 -14.336 1.00 0.00 81 SER A N 6
ATOM 9125 C CA . SER A 1 21 ? -9.726 -1.001 -15.512 1.00 0.00 81 SER A CA 6
ATOM 9126 C C . SER A 1 21 ? -8.783 -2.154 -15.165 1.00 0.00 81 SER A C 6
ATOM 9127 O O . SER A 1 21 ? -8.201 -2.186 -14.076 1.00 0.00 81 SER A O 6
ATOM 9135 N N . VAL A 1 22 ? -8.631 -3.092 -16.098 1.00 0.00 82 VAL A N 6
ATOM 9136 C CA . VAL A 1 22 ? -7.819 -4.286 -15.870 1.00 0.00 82 VAL A CA 6
ATOM 9137 C C . VAL A 1 22 ? -6.385 -3.922 -15.498 1.00 0.00 82 VAL A C 6
ATOM 9138 O O . VAL A 1 22 ? -5.872 -4.378 -14.481 1.00 0.00 82 VAL A O 6
ATOM 9151 N N . SER A 1 23 ? -5.750 -3.086 -16.315 1.00 0.00 83 SER A N 6
ATOM 9152 C CA . SER A 1 23 ? -4.368 -2.679 -16.075 1.00 0.00 83 SER A CA 6
ATOM 9153 C C . SER A 1 23 ? -4.239 -1.919 -14.754 1.00 0.00 83 SER A C 6
ATOM 9154 O O . SER A 1 23 ? -3.189 -1.946 -14.108 1.00 0.00 83 SER A O 6
ATOM 9162 N N . GLN A 1 24 ? -5.320 -1.266 -14.347 1.00 0.00 84 GLN A N 6
ATOM 9163 C CA . GLN A 1 24 ? -5.331 -0.500 -13.113 1.00 0.00 84 GLN A CA 6
ATOM 9164 C C . GLN A 1 24 ? -5.253 -1.444 -11.918 1.00 0.00 84 GLN A C 6
ATOM 9165 O O . GLN A 1 24 ? -4.356 -1.328 -11.083 1.00 0.00 84 GLN A O 6
ATOM 9179 N N . LEU A 1 25 ? -6.175 -2.401 -11.864 1.00 0.00 85 LEU A N 6
ATOM 9180 C CA . LEU A 1 25 ? -6.207 -3.369 -10.775 1.00 0.00 85 LEU A CA 6
ATOM 9181 C C . LEU A 1 25 ? -5.008 -4.310 -10.870 1.00 0.00 85 LEU A C 6
ATOM 9182 O O . LEU A 1 25 ? -4.506 -4.795 -9.857 1.00 0.00 85 LEU A O 6
ATOM 9198 N N . ASN A 1 26 ? -4.549 -4.551 -12.095 1.00 0.00 86 ASN A N 6
ATOM 9199 C CA . ASN A 1 26 ? -3.357 -5.362 -12.335 1.00 0.00 86 ASN A CA 6
ATOM 9200 C C . ASN A 1 26 ? -2.158 -4.761 -11.613 1.00 0.00 86 ASN A C 6
ATOM 9201 O O . ASN A 1 26 ? -1.389 -5.471 -10.958 1.00 0.00 86 ASN A O 6
ATOM 9212 N N . SER A 1 27 ? -2.021 -3.444 -11.723 1.00 0.00 87 SER A N 6
ATOM 9213 C CA . SER A 1 27 ? -0.941 -2.726 -11.069 1.00 0.00 87 SER A CA 6
ATOM 9214 C C . SER A 1 27 ? -1.115 -2.784 -9.551 1.00 0.00 87 SER A C 6
ATOM 9215 O O . SER A 1 27 ? -0.143 -2.950 -8.813 1.00 0.00 87 SER A O 6
ATOM 9223 N N . TYR A 1 28 ? -2.363 -2.671 -9.094 1.00 0.00 88 TYR A N 6
ATOM 9224 C CA . TYR A 1 28 ? -2.670 -2.774 -7.671 1.00 0.00 88 TYR A CA 6
ATOM 9225 C C . TYR A 1 28 ? -2.232 -4.123 -7.111 1.00 0.00 88 TYR A C 6
ATOM 9226 O O . TYR A 1 28 ? -1.601 -4.186 -6.056 1.00 0.00 88 TYR A O 6
ATOM 9244 N N . LYS A 1 29 ? -2.557 -5.196 -7.826 1.00 0.00 89 LYS A N 6
ATOM 9245 C CA . LYS A 1 29 ? -2.173 -6.534 -7.397 1.00 0.00 89 LYS A CA 6
ATOM 9246 C C . LYS A 1 29 ? -0.657 -6.667 -7.363 1.00 0.00 89 LYS A C 6
ATOM 9247 O O . LYS A 1 29 ? -0.095 -7.195 -6.403 1.00 0.00 89 LYS A O 6
ATOM 9266 N N . ASN A 1 30 ? -0.003 -6.166 -8.405 1.00 0.00 90 ASN A N 6
ATOM 9267 C CA . ASN A 1 30 ? 1.453 -6.237 -8.503 1.00 0.00 90 ASN A CA 6
ATOM 9268 C C . ASN A 1 30 ? 2.113 -5.558 -7.307 1.00 0.00 90 ASN A C 6
ATOM 9269 O O . ASN A 1 30 ? 2.975 -6.146 -6.648 1.00 0.00 90 ASN A O 6
ATOM 9280 N N . TYR A 1 31 ? 1.691 -4.332 -7.019 1.00 0.00 91 TYR A N 6
ATOM 9281 C CA . TYR A 1 31 ? 2.252 -3.574 -5.906 1.00 0.00 91 TYR A CA 6
ATOM 9282 C C . TYR A 1 31 ? 2.068 -4.320 -4.594 1.00 0.00 91 TYR A C 6
ATOM 9283 O O . TYR A 1 31 ? 3.028 -4.543 -3.865 1.00 0.00 91 TYR A O 6
ATOM 9301 N N . CYS A 1 32 ? 0.836 -4.724 -4.319 1.00 0.00 92 CYS A N 6
ATOM 9302 C CA . CYS A 1 32 ? 0.493 -5.331 -3.038 1.00 0.00 92 CYS A CA 6
ATOM 9303 C C . CYS A 1 32 ? 1.150 -6.698 -2.855 1.00 0.00 92 CYS A C 6
ATOM 9304 O O . CYS A 1 32 ? 1.706 -6.985 -1.797 1.00 0.00 92 CYS A O 6
ATOM 9312 N N . ARG A 1 33 ? 1.107 -7.535 -3.886 1.00 0.00 93 ARG A N 6
ATOM 9313 C CA . ARG A 1 33 ? 1.575 -8.910 -3.752 1.00 0.00 93 ARG A CA 6
ATOM 9314 C C . ARG A 1 33 ? 3.092 -9.016 -3.867 1.00 0.00 93 ARG A C 6
ATOM 9315 O O . ARG A 1 33 ? 3.695 -9.925 -3.301 1.00 0.00 93 ARG A O 6
ATOM 9336 N N . ASN A 1 34 ? 3.715 -8.110 -4.611 1.00 0.00 94 ASN A N 6
ATOM 9337 C CA . ASN A 1 34 ? 5.158 -8.197 -4.829 1.00 0.00 94 ASN A CA 6
ATOM 9338 C C . ASN A 1 34 ? 5.923 -7.158 -4.022 1.00 0.00 94 ASN A C 6
ATOM 9339 O O . ASN A 1 34 ? 6.718 -7.502 -3.150 1.00 0.00 94 ASN A O 6
ATOM 9350 N N . HIS A 1 35 ? 5.664 -5.885 -4.290 1.00 0.00 95 HIS A N 6
ATOM 9351 C CA . HIS A 1 35 ? 6.454 -4.809 -3.697 1.00 0.00 95 HIS A CA 6
ATOM 9352 C C . HIS A 1 35 ? 6.076 -4.590 -2.234 1.00 0.00 95 HIS A C 6
ATOM 9353 O O . HIS A 1 35 ? 6.881 -4.105 -1.441 1.00 0.00 95 HIS A O 6
ATOM 9368 N N . LEU A 1 36 ? 4.847 -4.940 -1.886 1.00 0.00 96 LEU A N 6
ATOM 9369 C CA . LEU A 1 36 ? 4.362 -4.778 -0.523 1.00 0.00 96 LEU A CA 6
ATOM 9370 C C . LEU A 1 36 ? 4.225 -6.131 0.164 1.00 0.00 96 LEU A C 6
ATOM 9371 O O . LEU A 1 36 ? 3.602 -6.239 1.216 1.00 0.00 96 LEU A O 6
ATOM 9387 N N . SER A 1 37 ? 4.833 -7.157 -0.426 1.00 0.00 97 SER A N 6
ATOM 9388 C CA . SER A 1 37 ? 4.768 -8.513 0.119 1.00 0.00 97 SER A CA 6
ATOM 9389 C C . SER A 1 37 ? 5.306 -8.579 1.562 1.00 0.00 97 SER A C 6
ATOM 9390 O O . SER A 1 37 ? 4.674 -9.197 2.421 1.00 0.00 97 SER A O 6
ATOM 9398 N N . PRO A 1 38 ? 6.474 -7.959 1.866 1.00 0.00 98 PRO A N 6
ATOM 9399 C CA . PRO A 1 38 ? 6.999 -7.900 3.240 1.00 0.00 98 PRO A CA 6
ATOM 9400 C C . PRO A 1 38 ? 5.995 -7.300 4.228 1.00 0.00 98 PRO A C 6
ATOM 9401 O O . PRO A 1 38 ? 6.004 -7.626 5.412 1.00 0.00 98 PRO A O 6
ATOM 9412 N N . LEU A 1 39 ? 5.126 -6.432 3.727 1.00 0.00 99 LEU A N 6
ATOM 9413 C CA . LEU A 1 39 ? 4.121 -5.788 4.559 1.00 0.00 99 LEU A CA 6
ATOM 9414 C C . LEU A 1 39 ? 2.852 -6.633 4.602 1.00 0.00 99 LEU A C 6
ATOM 9415 O O . LEU A 1 39 ? 2.133 -6.641 5.595 1.00 0.00 99 LEU A O 6
ATOM 9431 N N . TYR A 1 40 ? 2.607 -7.353 3.511 1.00 0.00 100 TYR A N 6
ATOM 9432 C CA . TYR A 1 40 ? 1.435 -8.213 3.367 1.00 0.00 100 TYR A CA 6
ATOM 9433 C C . TYR A 1 40 ? 1.384 -9.246 4.495 1.00 0.00 100 TYR A C 6
ATOM 9434 O O . TYR A 1 40 ? 0.319 -9.539 5.038 1.00 0.00 100 TYR A O 6
ATOM 9452 N N . MET A 1 41 ? 2.553 -9.779 4.845 1.00 0.00 101 MET A N 6
ATOM 9453 C CA . MET A 1 41 ? 2.668 -10.773 5.908 1.00 0.00 101 MET A CA 6
ATOM 9454 C C . MET A 1 41 ? 2.565 -10.111 7.282 1.00 0.00 101 MET A C 6
ATOM 9455 O O . MET A 1 41 ? 2.212 -10.753 8.274 1.00 0.00 101 MET A O 6
ATOM 9469 N N . LYS A 1 42 ? 2.871 -8.825 7.331 1.00 0.00 102 LYS A N 6
ATOM 9470 C CA . LYS A 1 42 ? 2.859 -8.079 8.581 1.00 0.00 102 LYS A CA 6
ATOM 9471 C C . LYS A 1 42 ? 1.442 -7.759 9.029 1.00 0.00 102 LYS A C 6
ATOM 9472 O O . LYS A 1 42 ? 0.544 -7.542 8.210 1.00 0.00 102 LYS A O 6
ATOM 9491 N N . SER A 1 43 ? 1.246 -7.739 10.335 1.00 0.00 103 SER A N 6
ATOM 9492 C CA . SER A 1 43 ? 0.015 -7.240 10.904 1.00 0.00 103 SER A CA 6
ATOM 9493 C C . SER A 1 43 ? 0.047 -5.716 10.841 1.00 0.00 103 SER A C 6
ATOM 9494 O O . SER A 1 43 ? 1.121 -5.124 10.702 1.00 0.00 103 SER A O 6
ATOM 9502 N N . LEU A 1 44 ? -1.112 -5.086 10.941 1.00 0.00 104 LEU A N 6
ATOM 9503 C CA . LEU A 1 44 ? -1.215 -3.641 10.765 1.00 0.00 104 LEU A CA 6
ATOM 9504 C C . LEU A 1 44 ? -0.296 -2.879 11.731 1.00 0.00 104 LEU A C 6
ATOM 9505 O O . LEU A 1 44 ? 0.253 -1.833 11.385 1.00 0.00 104 LEU A O 6
ATOM 9521 N N . SER A 1 45 ? -0.108 -3.422 12.926 1.00 0.00 105 SER A N 6
ATOM 9522 C CA . SER A 1 45 ? 0.704 -2.767 13.947 1.00 0.00 105 SER A CA 6
ATOM 9523 C C . SER A 1 45 ? 2.192 -3.133 13.836 1.00 0.00 105 SER A C 6
ATOM 9524 O O . SER A 1 45 ? 3.023 -2.620 14.592 1.00 0.00 105 SER A O 6
ATOM 9532 N N . GLU A 1 46 ? 2.532 -4.002 12.888 1.00 0.00 106 GLU A N 6
ATOM 9533 C CA . GLU A 1 46 ? 3.916 -4.442 12.718 1.00 0.00 106 GLU A CA 6
ATOM 9534 C C . GLU A 1 46 ? 4.636 -3.601 11.672 1.00 0.00 106 GLU A C 6
ATOM 9535 O O . GLU A 1 46 ? 5.843 -3.748 11.461 1.00 0.00 106 GLU A O 6
ATOM 9547 N N . ILE A 1 47 ? 3.894 -2.728 11.016 1.00 0.00 107 ILE A N 6
ATOM 9548 C CA . ILE A 1 47 ? 4.426 -1.968 9.898 1.00 0.00 107 ILE A CA 6
ATOM 9549 C C . ILE A 1 47 ? 4.928 -0.603 10.342 1.00 0.00 107 ILE A C 6
ATOM 9550 O O . ILE A 1 47 ? 4.173 0.204 10.887 1.00 0.00 107 ILE A O 6
ATOM 9566 N N . LEU A 1 48 ? 6.210 -0.362 10.119 1.00 0.00 108 LEU A N 6
ATOM 9567 C CA . LEU A 1 48 ? 6.813 0.920 10.425 1.00 0.00 108 LEU A CA 6
ATOM 9568 C C . LEU A 1 48 ? 6.967 1.732 9.144 1.00 0.00 108 LEU A C 6
ATOM 9569 O O . LEU A 1 48 ? 7.091 1.166 8.058 1.00 0.00 108 LEU A O 6
ATOM 9585 N N . PRO A 1 49 ? 6.959 3.068 9.244 1.00 0.00 109 PRO A N 6
ATOM 9586 C CA . PRO A 1 49 ? 7.176 3.940 8.086 1.00 0.00 109 PRO A CA 6
ATOM 9587 C C . PRO A 1 49 ? 8.556 3.724 7.474 1.00 0.00 109 PRO A C 6
ATOM 9588 O O . PRO A 1 49 ? 8.773 3.976 6.287 1.00 0.00 109 PRO A O 6
ATOM 9599 N N . ALA A 1 50 ? 9.479 3.232 8.296 1.00 0.00 110 ALA A N 6
ATOM 9600 C CA . ALA A 1 50 ? 10.838 2.967 7.859 1.00 0.00 110 ALA A CA 6
ATOM 9601 C C . ALA A 1 50 ? 10.881 1.793 6.892 1.00 0.00 110 ALA A C 6
ATOM 9602 O O . ALA A 1 50 ? 11.630 1.819 5.916 1.00 0.00 110 ALA A O 6
ATOM 9609 N N . ASP A 1 51 ? 10.063 0.775 7.158 1.00 0.00 111 ASP A N 6
ATOM 9610 C CA . ASP A 1 51 ? 10.018 -0.417 6.310 1.00 0.00 111 ASP A CA 6
ATOM 9611 C C . ASP A 1 51 ? 9.680 -0.037 4.878 1.00 0.00 111 ASP A C 6
ATOM 9612 O O . ASP A 1 51 ? 10.400 -0.381 3.942 1.00 0.00 111 ASP A O 6
ATOM 9621 N N . ILE A 1 52 ? 8.588 0.697 4.728 1.00 0.00 112 ILE A N 6
ATOM 9622 C CA . ILE A 1 52 ? 8.100 1.104 3.416 1.00 0.00 112 ILE A CA 6
ATOM 9623 C C . ILE A 1 52 ? 9.115 1.994 2.707 1.00 0.00 112 ILE A C 6
ATOM 9624 O O . ILE A 1 52 ? 9.440 1.774 1.537 1.00 0.00 112 ILE A O 6
ATOM 9640 N N . GLN A 1 53 ? 9.629 2.985 3.427 1.00 0.00 113 GLN A N 6
ATOM 9641 C CA . GLN A 1 53 ? 10.547 3.957 2.847 1.00 0.00 113 GLN A CA 6
ATOM 9642 C C . GLN A 1 53 ? 11.849 3.281 2.421 1.00 0.00 113 GLN A C 6
ATOM 9643 O O . GLN A 1 53 ? 12.389 3.587 1.362 1.00 0.00 113 GLN A O 6
ATOM 9657 N N . SER A 1 54 ? 12.333 2.352 3.239 1.00 0.00 114 SER A N 6
ATOM 9658 C CA . SER A 1 54 ? 13.558 1.621 2.932 1.00 0.00 114 SER A CA 6
ATOM 9659 C C . SER A 1 54 ? 13.434 0.912 1.583 1.00 0.00 114 SER A C 6
ATOM 9660 O O . SER A 1 54 ? 14.306 1.043 0.715 1.00 0.00 114 SER A O 6
ATOM 9668 N N . ILE A 1 55 ? 12.331 0.187 1.405 1.00 0.00 115 ILE A N 6
ATOM 9669 C CA . ILE A 1 55 ? 12.075 -0.523 0.160 1.00 0.00 115 ILE A CA 6
ATOM 9670 C C . ILE A 1 55 ? 12.034 0.463 -1.003 1.00 0.00 115 ILE A C 6
ATOM 9671 O O . ILE A 1 55 ? 12.708 0.271 -2.014 1.00 0.00 115 ILE A O 6
ATOM 9687 N N . ILE A 1 56 ? 11.264 1.535 -0.833 1.00 0.00 116 ILE A N 6
ATOM 9688 C CA . ILE A 1 56 ? 11.151 2.582 -1.846 1.00 0.00 116 ILE A CA 6
ATOM 9689 C C . ILE A 1 56 ? 12.524 3.153 -2.200 1.00 0.00 116 ILE A C 6
ATOM 9690 O O . ILE A 1 56 ? 12.846 3.334 -3.374 1.00 0.00 116 ILE A O 6
ATOM 9706 N N . ASN A 1 57 ? 13.327 3.408 -1.173 1.00 0.00 117 ASN A N 6
ATOM 9707 C CA . ASN A 1 57 ? 14.650 4.005 -1.338 1.00 0.00 117 ASN A CA 6
ATOM 9708 C C . ASN A 1 57 ? 15.529 3.204 -2.294 1.00 0.00 117 ASN A C 6
ATOM 9709 O O . ASN A 1 57 ? 16.251 3.778 -3.109 1.00 0.00 117 ASN A O 6
ATOM 9720 N N . GLU A 1 58 ? 15.475 1.883 -2.201 1.00 0.00 118 GLU A N 6
ATOM 9721 C CA . GLU A 1 58 ? 16.307 1.041 -3.057 1.00 0.00 118 GLU A CA 6
ATOM 9722 C C . GLU A 1 58 ? 15.588 0.633 -4.347 1.00 0.00 118 GLU A C 6
ATOM 9723 O O . GLU A 1 58 ? 16.210 0.086 -5.262 1.00 0.00 118 GLU A O 6
ATOM 9735 N N . THR A 1 59 ? 14.293 0.917 -4.434 1.00 0.00 119 THR A N 6
ATOM 9736 C CA . THR A 1 59 ? 13.523 0.590 -5.633 1.00 0.00 119 THR A CA 6
ATOM 9737 C C . THR A 1 59 ? 13.824 1.581 -6.761 1.00 0.00 119 THR A C 6
ATOM 9738 O O . THR A 1 59 ? 13.834 2.795 -6.547 1.00 0.00 119 THR A O 6
ATOM 9749 N N . LYS A 1 60 ? 14.076 1.065 -7.958 1.00 0.00 120 LYS A N 6
ATOM 9750 C CA . LYS A 1 60 ? 14.367 1.908 -9.107 1.00 0.00 120 LYS A CA 6
ATOM 9751 C C . LYS A 1 60 ? 13.181 1.924 -10.063 1.00 0.00 120 LYS A C 6
ATOM 9752 O O . LYS A 1 60 ? 13.084 1.082 -10.956 1.00 0.00 120 LYS A O 6
ATOM 9771 N N . LEU A 1 61 ? 12.268 2.858 -9.857 1.00 0.00 121 LEU A N 6
ATOM 9772 C CA . LEU A 1 61 ? 11.109 2.995 -10.729 1.00 0.00 121 LEU A CA 6
ATOM 9773 C C . LEU A 1 61 ? 10.876 4.458 -11.069 1.00 0.00 121 LEU A C 6
ATOM 9774 O O . LEU A 1 61 ? 11.544 5.339 -10.526 1.00 0.00 121 LEU A O 6
ATOM 9790 N N . ALA A 1 62 ? 9.934 4.711 -11.969 1.00 0.00 122 ALA A N 6
ATOM 9791 C CA . ALA A 1 62 ? 9.598 6.070 -12.364 1.00 0.00 122 ALA A CA 6
ATOM 9792 C C . ALA A 1 62 ? 8.931 6.811 -11.214 1.00 0.00 122 ALA A C 6
ATOM 9793 O O . ALA A 1 62 ? 8.365 6.187 -10.311 1.00 0.00 122 ALA A O 6
ATOM 9800 N N . LYS A 1 63 ? 8.997 8.137 -11.254 1.00 0.00 123 LYS A N 6
ATOM 9801 C CA . LYS A 1 63 ? 8.409 8.972 -10.212 1.00 0.00 123 LYS A CA 6
ATOM 9802 C C . LYS A 1 63 ? 6.913 8.688 -10.067 1.00 0.00 123 LYS A C 6
ATOM 9803 O O . LYS A 1 63 ? 6.378 8.691 -8.960 1.00 0.00 123 LYS A O 6
ATOM 9822 N N . ASN A 1 64 ? 6.252 8.423 -11.193 1.00 0.00 124 ASN A N 6
ATOM 9823 C CA . ASN A 1 64 ? 4.832 8.084 -11.191 1.00 0.00 124 ASN A CA 6
ATOM 9824 C C . ASN A 1 64 ? 4.602 6.763 -10.466 1.00 0.00 124 ASN A C 6
ATOM 9825 O O . ASN A 1 64 ? 3.717 6.652 -9.617 1.00 0.00 124 ASN A O 6
ATOM 9836 N N . THR A 1 65 ? 5.430 5.777 -10.794 1.00 0.00 125 THR A N 6
ATOM 9837 C CA . THR A 1 65 ? 5.292 4.435 -10.252 1.00 0.00 125 THR A CA 6
ATOM 9838 C C . THR A 1 65 ? 5.564 4.416 -8.747 1.00 0.00 125 THR A C 6
ATOM 9839 O O . THR A 1 65 ? 4.815 3.814 -7.978 1.00 0.00 125 THR A O 6
ATOM 9850 N N . LEU A 1 66 ? 6.634 5.090 -8.333 1.00 0.00 126 LEU A N 6
ATOM 9851 C CA . LEU A 1 66 ? 7.014 5.135 -6.923 1.00 0.00 126 LEU A CA 6
ATOM 9852 C C . LEU A 1 66 ? 5.926 5.789 -6.078 1.00 0.00 126 LEU A C 6
ATOM 9853 O O . LEU A 1 66 ? 5.536 5.256 -5.036 1.00 0.00 126 LEU A O 6
ATOM 9869 N N . LYS A 1 67 ? 5.438 6.940 -6.531 1.00 0.00 127 LYS A N 6
ATOM 9870 C CA . LYS A 1 67 ? 4.363 7.634 -5.835 1.00 0.00 127 LYS A CA 6
ATOM 9871 C C . LYS A 1 67 ? 3.089 6.794 -5.832 1.00 0.00 127 LYS A C 6
ATOM 9872 O O . LYS A 1 67 ? 2.343 6.795 -4.852 1.00 0.00 127 LYS A O 6
ATOM 9891 N N . ALA A 1 68 ? 2.859 6.058 -6.916 1.00 0.00 128 ALA A N 6
ATOM 9892 C CA . ALA A 1 68 ? 1.683 5.206 -7.030 1.00 0.00 128 ALA A CA 6
ATOM 9893 C C . ALA A 1 68 ? 1.687 4.125 -5.957 1.00 0.00 128 ALA A C 6
ATOM 9894 O O . ALA A 1 68 ? 0.658 3.856 -5.339 1.00 0.00 128 ALA A O 6
ATOM 9901 N N . ILE A 1 69 ? 2.846 3.515 -5.735 1.00 0.00 129 ILE A N 6
ATOM 9902 C CA . ILE A 1 69 ? 2.982 2.486 -4.710 1.00 0.00 129 ILE A CA 6
ATOM 9903 C C . ILE A 1 69 ? 2.669 3.061 -3.330 1.00 0.00 129 ILE A C 6
ATOM 9904 O O . ILE A 1 69 ? 1.903 2.479 -2.562 1.00 0.00 129 ILE A O 6
ATOM 9920 N N . ARG A 1 70 ? 3.253 4.216 -3.028 1.00 0.00 130 ARG A N 6
ATOM 9921 C CA . ARG A 1 70 ? 3.039 4.862 -1.739 1.00 0.00 130 ARG A CA 6
ATOM 9922 C C . ARG A 1 70 ? 1.586 5.302 -1.576 1.00 0.00 130 ARG A C 6
ATOM 9923 O O . ARG A 1 70 ? 0.980 5.071 -0.530 1.00 0.00 130 ARG A O 6
ATOM 9944 N N . ASN A 1 71 ? 1.032 5.929 -2.609 1.00 0.00 131 ASN A N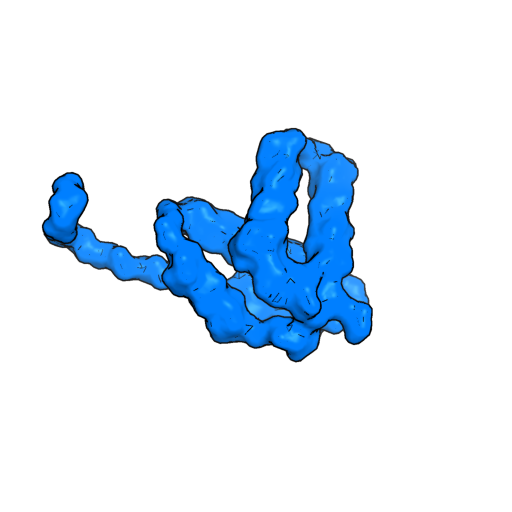 6
ATOM 9945 C CA . ASN A 1 71 ? -0.352 6.400 -2.563 1.00 0.00 131 ASN A CA 6
ATOM 9946 C C . ASN A 1 71 ? -1.324 5.234 -2.432 1.00 0.00 131 ASN A C 6
ATOM 9947 O O . ASN A 1 71 ? -2.367 5.357 -1.796 1.00 0.00 131 ASN A O 6
ATOM 9958 N N . THR A 1 72 ? -0.979 4.104 -3.031 1.00 0.00 132 THR A N 6
ATOM 9959 C CA . THR A 1 72 ? -1.779 2.898 -2.876 1.00 0.00 132 THR A CA 6
ATOM 9960 C C . THR A 1 72 ? -1.739 2.417 -1.426 1.00 0.00 132 THR A C 6
ATOM 9961 O O . THR A 1 72 ? -2.772 2.103 -0.836 1.00 0.00 132 THR A O 6
ATOM 9972 N N . ALA A 1 73 ? -0.540 2.403 -0.851 1.00 0.00 133 ALA A N 6
ATOM 9973 C CA . ALA A 1 73 ? -0.351 1.956 0.522 1.00 0.00 133 ALA A CA 6
ATOM 9974 C C . ALA A 1 73 ? -1.068 2.877 1.503 1.00 0.00 133 ALA A C 6
ATOM 9975 O O . ALA A 1 73 ? -1.737 2.411 2.423 1.00 0.00 133 ALA A O 6
ATOM 9982 N N . SER A 1 74 ? -0.946 4.186 1.292 1.00 0.00 134 SER A N 6
ATOM 9983 C CA . SER A 1 74 ? -1.577 5.157 2.174 1.00 0.00 134 SER A CA 6
ATOM 9984 C C . SER A 1 74 ? -3.095 5.038 2.112 1.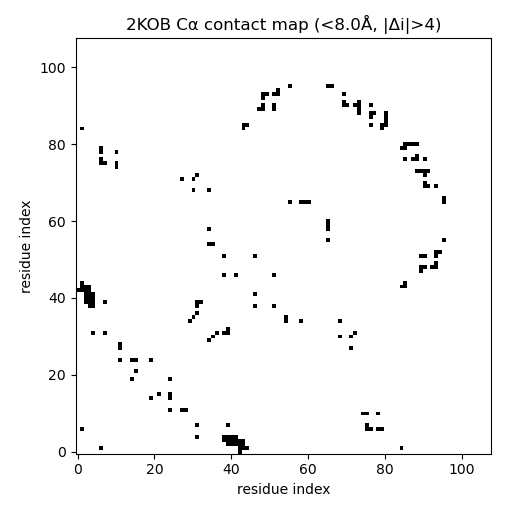00 0.00 134 SER A C 6
ATOM 9985 O O . SER A 1 74 ? -3.770 5.209 3.121 1.00 0.00 134 SER A O 6
ATOM 9993 N N . GLN A 1 75 ? -3.621 4.731 0.929 1.00 0.00 135 GLN A N 6
ATOM 9994 C CA . GLN A 1 75 ? -5.051 4.484 0.764 1.00 0.00 135 GLN A CA 6
ATOM 9995 C C . GLN A 1 75 ? -5.503 3.318 1.636 1.00 0.00 135 GLN A C 6
ATOM 9996 O O . GLN A 1 75 ? -6.556 3.378 2.274 1.00 0.00 135 GLN A O 6
ATOM 10010 N N . ILE A 1 76 ? -4.690 2.269 1.670 1.00 0.00 136 ILE A N 6
ATOM 10011 C CA . ILE A 1 76 ? -4.973 1.101 2.493 1.00 0.00 136 ILE A CA 6
ATOM 10012 C C . ILE A 1 76 ? -4.934 1.469 3.977 1.00 0.00 136 ILE A C 6
ATOM 10013 O O . ILE A 1 76 ? -5.803 1.065 4.752 1.00 0.00 136 ILE A O 6
ATOM 10029 N N . PHE A 1 77 ? -3.936 2.260 4.360 1.00 0.00 137 PHE A N 6
ATOM 10030 C CA . PHE A 1 77 ? -3.812 2.713 5.742 1.00 0.00 137 PHE A CA 6
ATOM 10031 C C . PHE A 1 77 ? -4.955 3.652 6.112 1.00 0.00 137 PHE A C 6
ATOM 10032 O O . PHE A 1 77 ? -5.464 3.604 7.230 1.00 0.00 137 PHE A O 6
ATOM 10049 N N . ARG A 1 78 ? -5.361 4.500 5.168 1.00 0.00 138 ARG A N 6
ATOM 10050 C CA . ARG A 1 78 ? -6.518 5.370 5.370 1.00 0.00 138 ARG A CA 6
ATOM 10051 C C . ARG A 1 78 ? -7.754 4.535 5.644 1.00 0.00 138 ARG A C 6
ATOM 10052 O O . ARG A 1 78 ? -8.537 4.847 6.535 1.00 0.00 138 ARG A O 6
ATOM 10073 N N . LEU A 1 79 ? -7.910 3.465 4.873 1.00 0.00 139 LEU A N 6
ATOM 10074 C CA . LEU A 1 79 ? -9.028 2.546 5.043 1.00 0.00 139 LEU A CA 6
ATOM 10075 C C . LEU A 1 79 ? -9.017 1.963 6.453 1.00 0.00 139 LEU A C 6
ATOM 10076 O O . LEU A 1 79 ? -10.059 1.837 7.096 1.00 0.00 139 LEU A O 6
ATOM 10092 N N . ALA A 1 80 ? -7.828 1.624 6.935 1.00 0.00 140 ALA A N 6
ATOM 10093 C CA . ALA A 1 80 ? -7.673 1.114 8.289 1.00 0.00 140 ALA A CA 6
ATOM 10094 C C . ALA A 1 80 ? -8.043 2.183 9.311 1.00 0.00 140 ALA A C 6
ATOM 10095 O O . ALA A 1 80 ? -8.704 1.898 10.310 1.00 0.00 140 ALA A O 6
ATOM 10102 N N . ILE A 1 81 ? -7.617 3.413 9.051 1.00 0.00 141 ILE A N 6
ATOM 10103 C CA . ILE A 1 81 ? -7.961 4.551 9.896 1.00 0.00 141 ILE A CA 6
ATOM 10104 C C . ILE A 1 81 ? -9.476 4.778 9.917 1.00 0.00 141 ILE A C 6
ATOM 10105 O O . ILE A 1 81 ? -10.069 4.958 10.982 1.00 0.00 141 ILE A O 6
ATOM 10121 N N . GLU A 1 82 ? -10.100 4.747 8.742 1.00 0.00 142 GLU A N 6
ATOM 10122 C CA . GLU A 1 82 ? -11.550 4.918 8.626 1.00 0.00 142 GLU A CA 6
ATOM 10123 C C . GLU A 1 82 ? -12.294 3.824 9.392 1.00 0.00 142 GLU A C 6
ATOM 10124 O O . GLU A 1 82 ? -13.340 4.076 9.997 1.00 0.00 142 GLU A O 6
ATOM 10136 N N . ASN A 1 83 ? -11.745 2.612 9.365 1.00 0.00 143 ASN A N 6
ATOM 10137 C CA . ASN A 1 83 ? -12.342 1.482 10.075 1.00 0.00 143 ASN A CA 6
ATOM 10138 C C . ASN A 1 83 ? -11.827 1.413 11.510 1.00 0.00 143 ASN A C 6
ATOM 10139 O O . ASN A 1 83 ? -12.047 0.427 12.215 1.00 0.00 143 ASN A O 6
ATOM 10150 N N . ARG A 1 84 ? -11.129 2.472 11.924 1.00 0.00 144 ARG A N 6
ATOM 10151 C CA . ARG A 1 84 ? -10.717 2.667 13.317 1.00 0.00 144 ARG A CA 6
ATOM 10152 C C . ARG A 1 84 ? -9.742 1.594 13.790 1.00 0.00 144 ARG A C 6
ATOM 10153 O O . ARG A 1 84 ? -9.580 1.380 14.993 1.00 0.00 144 ARG A O 6
ATOM 10174 N N . ALA A 1 85 ? -9.072 0.947 12.850 1.00 0.00 145 ALA A N 6
ATOM 10175 C CA . ALA A 1 85 ? -8.167 -0.146 13.175 1.00 0.00 145 ALA A CA 6
ATOM 10176 C C . ALA A 1 85 ? -6.779 0.365 13.540 1.00 0.00 145 ALA A C 6
ATOM 10177 O O . ALA A 1 85 ? -6.052 -0.273 14.306 1.00 0.00 145 ALA A O 6
ATOM 10184 N N . ILE A 1 86 ? -6.414 1.518 13.002 1.00 0.00 146 ILE A N 6
ATOM 10185 C CA . ILE A 1 86 ? -5.109 2.097 13.278 1.00 0.00 146 ILE A CA 6
ATOM 10186 C C . ILE A 1 86 ? -5.207 3.620 13.360 1.00 0.00 146 ILE A C 6
ATOM 10187 O O . ILE A 1 86 ? -6.062 4.235 12.719 1.00 0.00 146 ILE A O 6
ATOM 10203 N N . ASP A 1 87 ? -4.345 4.218 14.170 1.00 0.00 147 ASP A N 6
ATOM 10204 C CA . ASP A 1 87 ? -4.316 5.667 14.340 1.00 0.00 147 ASP A CA 6
ATOM 10205 C C . ASP A 1 87 ? -3.002 6.233 13.817 1.00 0.00 147 ASP A C 6
ATOM 10206 O O . ASP A 1 87 ? -2.564 7.312 14.222 1.00 0.00 147 ASP A O 6
ATOM 10215 N N . PHE A 1 88 ? -2.395 5.507 12.893 1.00 0.00 148 PHE A N 6
ATOM 10216 C CA . PHE A 1 88 ? -1.080 5.851 12.383 1.00 0.00 148 PHE A CA 6
ATOM 10217 C C . PHE A 1 88 ? -1.002 5.510 10.899 1.00 0.00 148 PHE A C 6
ATOM 10218 O O . PHE A 1 88 ? -1.439 4.438 10.482 1.00 0.00 148 PHE A O 6
ATOM 10235 N N . ASN A 1 89 ? -0.476 6.427 10.102 1.00 0.00 149 ASN A N 6
ATOM 10236 C CA . ASN A 1 89 ? -0.326 6.187 8.673 1.00 0.00 149 ASN A CA 6
ATOM 10237 C C . ASN A 1 89 ? 1.151 6.159 8.302 1.00 0.00 149 ASN A C 6
ATOM 10238 O O . ASN A 1 89 ? 1.757 7.202 8.070 1.00 0.00 149 ASN A O 6
ATOM 10249 N N . PRO A 1 90 ? 1.751 4.960 8.238 1.00 0.00 150 PRO A N 6
ATOM 10250 C CA . PRO A 1 90 ? 3.175 4.796 7.922 1.00 0.00 150 PRO A CA 6
ATOM 10251 C C . PRO A 1 90 ? 3.551 5.386 6.564 1.00 0.00 150 PRO A C 6
ATOM 10252 O O . PRO A 1 90 ? 4.651 5.912 6.388 1.00 0.00 150 PRO A O 6
ATOM 10263 N N . ALA A 1 91 ? 2.622 5.325 5.614 1.00 0.00 151 ALA A N 6
ATOM 10264 C CA . ALA A 1 91 ? 2.883 5.781 4.253 1.00 0.00 151 ALA A CA 6
ATOM 10265 C C . ALA A 1 91 ? 2.936 7.302 4.174 1.00 0.00 151 ALA A C 6
ATOM 10266 O O . ALA A 1 91 ? 3.514 7.865 3.244 1.00 0.00 151 ALA A O 6
ATOM 10273 N N . ASP A 1 92 ? 2.344 7.959 5.160 1.00 0.00 152 ASP A N 6
ATOM 10274 C CA . ASP A 1 92 ? 2.341 9.419 5.218 1.00 0.00 152 ASP A CA 6
ATOM 10275 C C . ASP A 1 92 ? 3.740 9.948 5.531 1.00 0.00 152 ASP A C 6
ATOM 10276 O O . ASP A 1 92 ? 4.086 11.080 5.184 1.00 0.00 152 ASP A O 6
ATOM 10285 N N . TYR A 1 93 ? 4.556 9.108 6.158 1.00 0.00 153 TYR A N 6
ATOM 10286 C CA . TYR A 1 93 ? 5.906 9.500 6.541 1.00 0.00 153 TYR A CA 6
ATOM 10287 C C . TYR A 1 93 ? 6.920 9.038 5.498 1.00 0.00 153 TYR A C 6
ATOM 10288 O O . TYR A 1 93 ? 8.113 9.328 5.606 1.00 0.00 153 TYR A O 6
ATOM 10306 N N . VAL A 1 94 ? 6.441 8.330 4.483 1.00 0.00 154 VAL A N 6
ATOM 10307 C CA . VAL A 1 94 ? 7.307 7.848 3.416 1.00 0.00 154 VAL A CA 6
ATOM 10308 C C . VAL A 1 94 ? 7.637 8.976 2.452 1.00 0.00 154 VAL A C 6
ATOM 10309 O O . VAL A 1 94 ? 6.749 9.539 1.818 1.00 0.00 154 VAL A O 6
ATOM 10322 N N . ARG A 1 95 ? 8.908 9.309 2.354 1.00 0.00 155 ARG A N 6
ATOM 10323 C CA . ARG A 1 95 ? 9.345 10.316 1.408 1.00 0.00 155 ARG A CA 6
ATOM 10324 C C . ARG A 1 95 ? 9.742 9.674 0.095 1.00 0.00 155 ARG A C 6
ATOM 10325 O O . ARG A 1 95 ? 10.341 8.595 0.071 1.00 0.00 155 ARG A O 6
ATOM 10346 N N . ILE A 1 96 ? 9.411 10.348 -0.988 1.00 0.00 156 ILE A N 6
ATOM 10347 C CA . ILE A 1 96 ? 9.666 9.827 -2.314 1.00 0.00 156 ILE A CA 6
ATOM 10348 C C . ILE A 1 96 ? 10.827 10.597 -2.955 1.00 0.00 156 ILE A C 6
ATOM 10349 O O . ILE A 1 96 ? 10.870 11.831 -2.919 1.00 0.00 156 ILE A O 6
ATOM 10365 N N . PRO A 1 97 ? 11.825 9.877 -3.479 1.00 0.00 157 PRO A N 6
ATOM 10366 C CA . PRO A 1 97 ? 12.988 10.487 -4.104 1.00 0.00 157 PRO A CA 6
ATOM 10367 C C . PRO A 1 97 ? 12.802 10.737 -5.601 1.00 0.00 157 PRO A C 6
ATOM 10368 O O . PRO A 1 97 ? 12.209 9.924 -6.312 1.00 0.00 157 PRO A O 6
ATOM 10379 N N . LYS A 1 98 ? 13.303 11.873 -6.069 1.00 0.00 158 LYS A N 6
ATOM 10380 C CA . LYS A 1 98 ? 13.354 12.160 -7.498 1.00 0.00 158 LYS A CA 6
ATOM 10381 C C . LYS A 1 98 ? 14.789 12.022 -7.984 1.00 0.00 158 LYS A C 6
ATOM 10382 O O . LYS A 1 98 ? 15.097 12.273 -9.151 1.00 0.00 158 LYS A O 6
ATOM 10401 N N . ILE A 1 99 ? 15.661 11.622 -7.069 1.00 0.00 159 ILE A N 6
ATOM 10402 C CA . ILE A 1 99 ? 17.089 11.590 -7.328 1.00 0.00 159 ILE A CA 6
ATOM 10403 C C . ILE A 1 99 ? 17.482 10.327 -8.074 1.00 0.00 159 ILE A C 6
ATOM 10404 O O . ILE A 1 99 ? 17.687 9.268 -7.476 1.00 0.00 159 ILE A O 6
ATOM 10420 N N . ALA A 1 100 ? 17.549 10.439 -9.387 1.00 0.00 160 ALA A N 6
ATOM 10421 C CA . ALA A 1 100 ? 18.066 9.369 -10.213 1.00 0.00 160 ALA A CA 6
ATOM 10422 C C . ALA A 1 100 ? 19.568 9.535 -10.367 1.00 0.00 160 ALA A C 6
ATOM 10423 O O . ALA A 1 100 ? 20.122 10.567 -9.977 1.00 0.00 160 ALA A O 6
ATOM 10430 N N . LEU A 1 101 ? 20.220 8.537 -10.938 1.00 0.00 161 LEU A N 6
ATOM 10431 C CA . LEU A 1 101 ? 21.669 8.554 -11.069 1.00 0.00 161 LEU A CA 6
ATOM 10432 C C . LEU A 1 101 ? 22.108 9.659 -12.020 1.00 0.00 161 LEU A C 6
ATOM 10433 O O . LEU A 1 101 ? 21.857 9.596 -13.226 1.00 0.00 161 LEU A O 6
ATOM 10449 N N . GLU A 1 102 ? 22.727 10.689 -11.462 1.00 0.00 162 GLU A N 6
ATOM 10450 C CA . GLU A 1 102 ? 23.214 11.805 -12.255 1.00 0.00 162 GLU A CA 6
ATOM 10451 C C . GLU A 1 102 ? 24.408 11.367 -13.092 1.00 0.00 162 GLU A C 6
ATOM 10452 O O . GLU A 1 102 ? 24.436 11.558 -14.309 1.00 0.00 162 GLU A O 6
ATOM 10464 N N . HIS A 1 103 ? 25.383 10.761 -12.435 1.00 0.00 163 HIS A N 6
ATOM 10465 C CA . HIS A 1 103 ? 26.560 10.252 -13.117 1.00 0.00 163 HIS A CA 6
ATOM 10466 C C . HIS A 1 103 ? 26.303 8.853 -13.650 1.00 0.00 163 HIS A C 6
ATOM 10467 O O . HIS A 1 103 ? 25.260 8.255 -13.384 1.00 0.00 163 HIS A O 6
ATOM 10482 N N . HIS A 1 104 ? 27.256 8.335 -14.405 1.00 0.00 164 HIS A N 6
ATOM 10483 C CA . HIS A 1 104 ? 27.110 7.032 -15.032 1.00 0.00 164 HIS A CA 6
ATOM 10484 C C . HIS A 1 104 ? 27.857 5.967 -14.241 1.00 0.00 164 HIS A C 6
ATOM 10485 O O . HIS A 1 104 ? 28.807 6.278 -13.521 1.00 0.00 164 HIS A O 6
ATOM 10500 N N . HIS A 1 105 ? 27.394 4.725 -14.370 1.00 0.00 165 HIS A N 6
ATOM 10501 C CA . HIS A 1 105 ? 28.054 3.547 -13.797 1.00 0.00 165 HIS A CA 6
ATOM 10502 C C . HIS A 1 105 ? 28.445 3.743 -12.332 1.00 0.00 165 HIS A C 6
ATOM 10503 O O . HIS A 1 105 ? 29.596 4.043 -12.011 1.00 0.00 165 HIS A O 6
ATOM 10518 N N . HIS A 1 106 ? 27.466 3.599 -11.460 1.00 0.00 166 HIS A N 6
ATOM 10519 C CA . HIS A 1 106 ? 27.686 3.637 -10.016 1.00 0.00 166 HIS A CA 6
ATOM 10520 C C . HIS A 1 106 ? 26.802 2.598 -9.344 1.00 0.00 166 HIS A C 6
ATOM 10521 O O . HIS A 1 106 ? 27.219 1.898 -8.421 1.00 0.00 166 HIS A O 6
ATOM 10536 N N . HIS A 1 107 ? 25.576 2.503 -9.825 1.00 0.00 167 HIS A N 6
ATOM 10537 C CA . HIS A 1 107 ? 24.661 1.456 -9.412 1.00 0.00 167 HIS A CA 6
ATOM 10538 C C . HIS A 1 107 ? 24.223 0.713 -10.665 1.00 0.00 167 HIS A C 6
ATOM 10539 O O . HIS A 1 107 ? 23.202 1.043 -11.260 1.00 0.00 167 HIS A O 6
ATOM 10554 N N . HIS A 1 108 ? 25.035 -0.265 -11.067 1.00 0.00 168 HIS A N 6
ATOM 10555 C CA . HIS A 1 108 ? 24.935 -0.891 -12.389 1.00 0.00 168 HIS A CA 6
ATOM 10556 C C . HIS A 1 108 ? 25.347 0.106 -13.467 1.00 0.00 168 HIS A C 6
ATOM 10557 O O . HIS A 1 108 ? 24.476 0.832 -13.990 1.00 0.00 168 HIS A O 6
ATOM 10573 N N . ARG A 1 1 ? -6.190 -5.988 15.815 1.00 0.00 61 ARG A N 7
ATOM 10574 C CA . ARG A 1 1 ? -5.077 -5.457 15.002 1.00 0.00 61 ARG A CA 7
ATOM 10575 C C . ARG A 1 1 ? -4.830 -6.378 13.814 1.00 0.00 61 ARG A C 7
ATOM 10576 O O . ARG A 1 1 ? -4.148 -7.396 13.937 1.00 0.00 61 ARG A O 7
ATOM 10599 N N . ASP A 1 2 ? -5.416 -6.040 12.674 1.00 0.00 62 ASP A N 7
ATOM 10600 C CA . ASP A 1 2 ? -5.269 -6.852 11.471 1.00 0.00 62 ASP A CA 7
ATOM 10601 C C . ASP A 1 2 ? -3.914 -6.623 10.827 1.00 0.00 62 ASP A C 7
ATOM 10602 O O . ASP A 1 2 ? -3.078 -5.881 11.346 1.00 0.00 62 ASP A O 7
ATOM 10611 N N . SER A 1 3 ? -3.701 -7.263 9.694 1.00 0.00 63 SER A N 7
ATOM 10612 C CA . SER A 1 3 ? -2.444 -7.151 8.993 1.00 0.00 63 SER A CA 7
ATOM 10613 C C . SER A 1 3 ? -2.641 -6.460 7.649 1.00 0.00 63 SER A C 7
ATOM 10614 O O . SER A 1 3 ? -3.758 -6.414 7.119 1.00 0.00 63 SER A O 7
ATOM 10622 N N . PHE A 1 4 ? -1.551 -5.926 7.106 1.00 0.00 64 PHE A N 7
ATOM 10623 C CA . PHE A 1 4 ? -1.595 -5.163 5.866 1.00 0.00 64 PHE A CA 7
ATOM 10624 C C . PHE A 1 4 ? -2.163 -6.000 4.725 1.00 0.00 64 PHE A C 7
ATOM 10625 O O . PHE A 1 4 ? -2.857 -5.480 3.861 1.00 0.00 64 PHE A O 7
ATOM 10642 N N . GLY A 1 5 ? -1.876 -7.297 4.738 1.00 0.00 65 GLY A N 7
ATOM 10643 C CA . GLY A 1 5 ? -2.371 -8.181 3.697 1.00 0.00 65 GLY A CA 7
ATOM 10644 C C . GLY A 1 5 ? -3.884 -8.240 3.653 1.00 0.00 65 GLY A C 7
ATOM 10645 O O . GLY A 1 5 ? -4.479 -8.241 2.572 1.00 0.00 65 GLY A O 7
ATOM 10649 N N . ASP A 1 6 ? -4.507 -8.278 4.826 1.00 0.00 66 ASP A N 7
ATOM 10650 C CA . ASP A 1 6 ? -5.963 -8.285 4.918 1.00 0.00 66 ASP A CA 7
ATOM 10651 C C . ASP A 1 6 ? -6.532 -7.020 4.303 1.00 0.00 66 ASP A C 7
ATOM 10652 O O . ASP A 1 6 ? -7.400 -7.075 3.430 1.00 0.00 66 ASP A O 7
ATOM 10661 N N . TRP A 1 7 ? -6.016 -5.882 4.752 1.00 0.00 67 TRP A N 7
ATOM 10662 C CA . TRP A 1 7 ? -6.477 -4.588 4.265 1.00 0.00 67 TRP A CA 7
ATOM 10663 C C . TRP A 1 7 ? -6.146 -4.399 2.788 1.00 0.00 67 TRP A C 7
ATOM 10664 O O . TRP A 1 7 ? -6.911 -3.779 2.055 1.00 0.00 67 TRP A O 7
ATOM 10685 N N . ALA A 1 8 ? -5.012 -4.936 2.355 1.00 0.00 68 ALA A N 7
ATOM 10686 C CA . ALA A 1 8 ? -4.608 -4.845 0.958 1.00 0.00 68 ALA A CA 7
ATOM 10687 C C . ALA A 1 8 ? -5.615 -5.541 0.058 1.00 0.00 68 ALA A C 7
ATOM 10688 O O . ALA A 1 8 ? -6.094 -4.960 -0.914 1.00 0.00 68 ALA A O 7
ATOM 10695 N N . GLU A 1 9 ? -5.950 -6.782 0.392 1.00 0.00 69 GLU A N 7
ATOM 10696 C CA . GLU A 1 9 ? -6.903 -7.544 -0.403 1.00 0.00 69 GLU A CA 7
ATOM 10697 C C . GLU A 1 9 ? -8.305 -6.963 -0.245 1.00 0.00 69 GLU A C 7
ATOM 10698 O O . GLU A 1 9 ? -9.093 -6.957 -1.188 1.00 0.00 69 GLU A O 7
ATOM 10710 N N . LYS A 1 10 ? -8.600 -6.461 0.951 1.00 0.00 70 LYS A N 7
ATOM 10711 C CA . LYS A 1 10 ? -9.874 -5.801 1.223 1.00 0.00 70 LYS A CA 7
ATOM 10712 C C . LYS A 1 10 ? -10.012 -4.568 0.331 1.00 0.00 70 LYS A C 7
ATOM 10713 O O . LYS A 1 10 ? -11.071 -4.308 -0.242 1.00 0.00 70 LYS A O 7
ATOM 10732 N N . PHE A 1 11 ? -8.919 -3.825 0.220 1.00 0.00 71 PHE A N 7
ATOM 10733 C CA . PHE A 1 11 ? -8.847 -2.653 -0.640 1.00 0.00 71 PHE A CA 7
ATOM 10734 C C . PHE A 1 11 ? -9.003 -3.040 -2.109 1.00 0.00 71 PHE A C 7
ATOM 10735 O O . PHE A 1 11 ? -9.742 -2.399 -2.857 1.00 0.00 71 PHE A O 7
ATOM 10752 N N . LEU A 1 12 ? -8.306 -4.092 -2.519 1.00 0.00 72 LEU A N 7
ATOM 10753 C CA . LEU A 1 12 ? -8.395 -4.573 -3.892 1.00 0.00 72 LEU A CA 7
ATOM 10754 C C . LEU A 1 12 ? -9.820 -5.006 -4.211 1.00 0.00 72 LEU A C 7
ATOM 10755 O O . LEU A 1 12 ? -10.352 -4.699 -5.276 1.00 0.00 72 LEU A O 7
ATOM 10771 N N . LYS A 1 13 ? -10.439 -5.699 -3.265 1.00 0.00 73 LYS A N 7
ATOM 10772 C CA . LYS A 1 13 ? -11.770 -6.249 -3.467 1.00 0.00 73 LYS A CA 7
ATOM 10773 C C . LYS A 1 13 ? -12.820 -5.144 -3.519 1.00 0.00 73 LYS A C 7
ATOM 10774 O O . LYS A 1 13 ? -13.760 -5.210 -4.311 1.00 0.00 73 LYS A O 7
ATOM 10793 N N . SER A 1 14 ? -12.655 -4.123 -2.687 1.00 0.00 74 SER A N 7
ATOM 10794 C CA . SER A 1 14 ? -13.600 -3.018 -2.658 1.00 0.00 74 SER A CA 7
ATOM 10795 C C . SER A 1 14 ? -13.493 -2.177 -3.928 1.00 0.00 74 SER A C 7
ATOM 10796 O O . SER A 1 14 ? -14.493 -1.639 -4.404 1.00 0.00 74 SER A O 7
ATOM 10804 N N . LYS A 1 15 ? -12.286 -2.084 -4.488 1.00 0.00 75 LYS A N 7
ATOM 10805 C CA . LYS A 1 15 ? -12.089 -1.403 -5.766 1.00 0.00 75 LYS A CA 7
ATOM 10806 C C . LYS A 1 15 ? -12.640 -2.248 -6.912 1.00 0.00 75 LYS A C 7
ATOM 10807 O O . LYS A 1 15 ? -13.208 -1.718 -7.871 1.00 0.00 75 LYS A O 7
ATOM 10826 N N . GLU A 1 16 ? -12.472 -3.560 -6.802 1.00 0.00 76 GLU A N 7
ATOM 10827 C CA . GLU A 1 16 ? -12.994 -4.491 -7.793 1.00 0.00 76 GLU A CA 7
ATOM 10828 C C . GLU A 1 16 ? -14.515 -4.395 -7.858 1.00 0.00 76 GLU A C 7
ATOM 10829 O O . GLU A 1 16 ? -15.098 -4.318 -8.939 1.00 0.00 76 GLU A O 7
ATOM 10841 N N . ALA A 1 17 ? -15.143 -4.384 -6.691 1.00 0.00 77 ALA A N 7
ATOM 10842 C CA . ALA A 1 17 ? -16.591 -4.245 -6.605 1.00 0.00 77 ALA A CA 7
ATOM 10843 C C . ALA A 1 17 ? -17.030 -2.836 -6.987 1.00 0.00 77 ALA A C 7
ATOM 10844 O O . ALA A 1 17 ? -18.107 -2.647 -7.557 1.00 0.00 77 ALA A O 7
ATOM 10851 N N . ASP A 1 18 ? -16.192 -1.853 -6.665 1.00 0.00 78 ASP A N 7
ATOM 10852 C CA . ASP A 1 18 ? -16.458 -0.457 -7.019 1.00 0.00 78 ASP A CA 7
ATOM 10853 C C . ASP A 1 18 ? -16.620 -0.313 -8.521 1.00 0.00 78 ASP A C 7
ATOM 10854 O O . ASP A 1 18 ? -17.560 0.323 -9.002 1.00 0.00 78 ASP A O 7
ATOM 10863 N N . GLY A 1 19 ? -15.700 -0.912 -9.258 1.00 0.00 79 GLY A N 7
ATOM 10864 C CA . GLY A 1 19 ? -15.800 -0.908 -10.698 1.00 0.00 79 GLY A CA 7
ATOM 10865 C C . GLY A 1 19 ? -14.679 -0.144 -11.365 1.00 0.00 79 GLY A C 7
ATOM 10866 O O . GLY A 1 19 ? -14.911 0.599 -12.316 1.00 0.00 79 GLY A O 7
ATOM 10870 N N . VAL A 1 20 ? -13.464 -0.307 -10.860 1.00 0.00 80 VAL A N 7
ATOM 10871 C CA . VAL A 1 20 ? -12.297 0.290 -11.496 1.00 0.00 80 VAL A CA 7
ATOM 10872 C C . VAL A 1 20 ? -11.894 -0.522 -12.720 1.00 0.00 80 VAL A C 7
ATOM 10873 O O . VAL A 1 20 ? -12.242 -1.701 -12.828 1.00 0.00 80 VAL A O 7
ATOM 10886 N N . SER A 1 21 ? -11.181 0.107 -13.641 1.00 0.00 81 SER A N 7
ATOM 10887 C CA . SER A 1 21 ? -10.704 -0.583 -14.829 1.00 0.00 81 SER A CA 7
ATOM 10888 C C . SER A 1 21 ? -9.756 -1.714 -14.438 1.00 0.00 81 SER A C 7
ATOM 10889 O O . SER A 1 21 ? -9.072 -1.635 -13.412 1.00 0.00 81 SER A O 7
ATOM 10897 N N . VAL A 1 22 ? -9.722 -2.760 -15.250 1.00 0.00 82 VAL A N 7
ATOM 10898 C CA . VAL A 1 22 ? -8.904 -3.926 -14.960 1.00 0.00 82 VAL A CA 7
ATOM 10899 C C . VAL A 1 22 ? -7.436 -3.531 -14.842 1.00 0.00 82 VAL A C 7
ATOM 10900 O O . VAL A 1 22 ? -6.746 -3.965 -13.925 1.00 0.00 82 VAL A O 7
ATOM 10913 N N . SER A 1 23 ? -6.982 -2.675 -15.750 1.00 0.00 83 SER A N 7
ATOM 10914 C CA . SER A 1 23 ? -5.605 -2.198 -15.742 1.00 0.00 83 SER A CA 7
ATOM 10915 C C . SER A 1 23 ? -5.277 -1.481 -14.430 1.00 0.00 83 SER A C 7
ATOM 10916 O O . SER A 1 23 ? -4.186 -1.641 -13.883 1.00 0.00 83 SER A O 7
ATOM 10924 N N . GLN A 1 24 ? -6.233 -0.707 -13.921 1.00 0.00 84 GLN A N 7
ATOM 10925 C CA . GLN A 1 24 ? -6.064 -0.015 -12.648 1.00 0.00 84 GLN A CA 7
ATOM 10926 C C . GLN A 1 24 ? -5.904 -1.024 -11.514 1.00 0.00 84 GLN A C 7
ATOM 10927 O O . GLN A 1 24 ? -5.021 -0.891 -10.662 1.00 0.00 84 GLN A O 7
ATOM 10941 N N . LEU A 1 25 ? -6.751 -2.045 -11.522 1.00 0.00 85 LEU A N 7
ATOM 10942 C CA . LEU A 1 25 ? -6.701 -3.087 -10.504 1.00 0.00 85 LEU A CA 7
ATOM 10943 C C . LEU A 1 25 ? -5.424 -3.912 -10.648 1.00 0.00 85 LEU A C 7
ATOM 10944 O O . LEU A 1 25 ? -4.829 -4.335 -9.654 1.00 0.00 85 LEU A O 7
ATOM 10960 N N . ASN A 1 26 ? -5.002 -4.130 -11.890 1.00 0.00 86 ASN A N 7
ATOM 10961 C CA . ASN A 1 26 ? -3.777 -4.869 -12.167 1.00 0.00 86 ASN A CA 7
ATOM 10962 C C . ASN A 1 26 ? -2.578 -4.164 -11.554 1.00 0.00 86 ASN A C 7
ATOM 10963 O O . ASN A 1 26 ? -1.764 -4.794 -10.891 1.00 0.00 86 ASN A O 7
ATOM 10974 N N . SER A 1 27 ? -2.481 -2.851 -11.761 1.00 0.00 87 SER A N 7
ATOM 10975 C CA . SER A 1 27 ? -1.375 -2.082 -11.204 1.00 0.00 87 SER A CA 7
ATOM 10976 C C . SER A 1 27 ? -1.397 -2.104 -9.673 1.00 0.00 87 SER A C 7
ATOM 10977 O O . SER A 1 27 ? -0.342 -2.165 -9.039 1.00 0.00 87 SER A O 7
ATOM 10985 N N . TYR A 1 28 ? -2.595 -2.083 -9.086 1.00 0.00 88 TYR A N 7
ATOM 10986 C CA . TYR A 1 28 ? -2.739 -2.226 -7.638 1.00 0.00 88 TYR A CA 7
ATOM 10987 C C . TYR A 1 28 ? -2.157 -3.559 -7.181 1.00 0.00 88 TYR A C 7
ATOM 10988 O O . TYR A 1 28 ? -1.291 -3.622 -6.305 1.00 0.00 88 TYR A O 7
ATOM 11006 N N . LYS A 1 29 ? -2.649 -4.619 -7.806 1.00 0.00 89 LYS A N 7
ATOM 11007 C CA . LYS A 1 29 ? -2.288 -5.981 -7.450 1.00 0.00 89 LYS A CA 7
ATOM 11008 C C . LYS A 1 29 ? -0.810 -6.246 -7.738 1.00 0.00 89 LYS A C 7
ATOM 11009 O O . LYS A 1 29 ? -0.151 -6.995 -7.017 1.00 0.00 89 LYS A O 7
ATOM 11028 N N . ASN A 1 30 ? -0.296 -5.606 -8.782 1.00 0.00 90 ASN A N 7
ATOM 11029 C CA . ASN A 1 30 ? 1.100 -5.755 -9.174 1.00 0.00 90 ASN A CA 7
ATOM 11030 C C . ASN A 1 30 ? 2.038 -5.218 -8.099 1.00 0.00 90 ASN A C 7
ATOM 11031 O O . ASN A 1 30 ? 2.953 -5.918 -7.659 1.00 0.00 90 ASN A O 7
ATOM 11042 N N . TYR A 1 31 ? 1.808 -3.979 -7.670 1.00 0.00 91 TYR A N 7
ATOM 11043 C CA . TYR A 1 31 ? 2.637 -3.361 -6.640 1.00 0.00 91 TYR A CA 7
ATOM 11044 C C . TYR A 1 31 ? 2.554 -4.161 -5.347 1.00 0.00 91 TYR A C 7
ATOM 11045 O O . TYR A 1 31 ? 3.558 -4.364 -4.659 1.00 0.00 91 TYR A O 7
ATOM 11063 N N . CYS A 1 32 ? 1.351 -4.628 -5.046 1.00 0.00 92 CYS A N 7
ATOM 11064 C CA . CYS A 1 32 ? 1.093 -5.376 -3.827 1.00 0.00 92 CYS A CA 7
ATOM 11065 C C . CYS A 1 32 ? 1.856 -6.703 -3.823 1.00 0.00 92 CYS A C 7
ATOM 11066 O O . CYS A 1 32 ? 2.561 -7.026 -2.866 1.00 0.00 92 CYS A O 7
ATOM 11074 N N . ARG A 1 33 ? 1.739 -7.451 -4.914 1.00 0.00 93 ARG A N 7
ATOM 11075 C CA . ARG A 1 33 ? 2.326 -8.785 -5.004 1.00 0.00 93 ARG A CA 7
ATOM 11076 C C . ARG A 1 33 ? 3.844 -8.758 -5.147 1.00 0.00 93 ARG A C 7
ATOM 11077 O O . ARG A 1 33 ? 4.483 -9.809 -5.128 1.00 0.00 93 ARG A O 7
ATOM 11098 N N . ASN A 1 34 ? 4.435 -7.581 -5.307 1.00 0.00 94 ASN A N 7
ATOM 11099 C CA . ASN A 1 34 ? 5.883 -7.519 -5.460 1.00 0.00 94 ASN A CA 7
ATOM 11100 C C . ASN A 1 34 ? 6.558 -6.714 -4.355 1.00 0.00 94 ASN A C 7
ATOM 11101 O O . ASN A 1 34 ? 7.315 -7.265 -3.560 1.00 0.00 94 ASN A O 7
ATOM 11112 N N . HIS A 1 35 ? 6.281 -5.420 -4.284 1.00 0.00 95 HIS A N 7
ATOM 11113 C CA . HIS A 1 35 ? 6.992 -4.562 -3.338 1.00 0.00 95 HIS A CA 7
ATOM 11114 C C . HIS A 1 35 ? 6.312 -4.501 -1.978 1.00 0.00 95 HIS A C 7
ATOM 11115 O O . HIS A 1 35 ? 6.944 -4.163 -0.982 1.00 0.00 95 HIS A O 7
ATOM 11130 N N . LEU A 1 36 ? 5.031 -4.837 -1.926 1.00 0.00 96 LEU A N 7
ATOM 11131 C CA . LEU A 1 36 ? 4.291 -4.782 -0.669 1.00 0.00 96 LEU A CA 7
ATOM 11132 C C . LEU A 1 36 ? 4.189 -6.164 -0.032 1.00 0.00 96 LEU A C 7
ATOM 11133 O O . LEU A 1 36 ? 3.504 -6.338 0.973 1.00 0.00 96 LEU A O 7
ATOM 11149 N N . SER A 1 37 ? 4.888 -7.136 -0.613 1.00 0.00 97 SER A N 7
ATOM 11150 C CA . SER A 1 37 ? 4.896 -8.500 -0.089 1.00 0.00 97 SER A CA 7
ATOM 11151 C C . SER A 1 37 ? 5.379 -8.551 1.369 1.00 0.00 97 SER A C 7
ATOM 11152 O O . SER A 1 37 ? 4.721 -9.167 2.207 1.00 0.00 97 SER A O 7
ATOM 11160 N N . PRO A 1 38 ? 6.526 -7.909 1.709 1.00 0.00 98 PRO A N 7
ATOM 11161 C CA . PRO A 1 38 ? 7.008 -7.857 3.094 1.00 0.00 98 PRO A CA 7
ATOM 11162 C C . PRO A 1 38 ? 5.950 -7.318 4.062 1.00 0.00 98 PRO A C 7
ATOM 11163 O O . PRO A 1 38 ? 5.792 -7.831 5.170 1.00 0.00 98 PRO A O 7
ATOM 11174 N N . LEU A 1 39 ? 5.215 -6.298 3.623 1.00 0.00 99 LEU A N 7
ATOM 11175 C CA . LEU A 1 39 ? 4.188 -5.668 4.452 1.00 0.00 99 LEU A CA 7
ATOM 11176 C C . LEU A 1 39 ? 2.944 -6.544 4.545 1.00 0.00 99 LEU A C 7
ATOM 11177 O O . LEU A 1 39 ? 2.236 -6.526 5.549 1.00 0.00 99 LEU A O 7
ATOM 11193 N N . TYR A 1 40 ? 2.706 -7.322 3.495 1.00 0.00 100 TYR A N 7
ATOM 11194 C CA . TYR A 1 40 ? 1.498 -8.135 3.360 1.00 0.00 100 TYR A CA 7
ATOM 11195 C C . TYR A 1 40 ? 1.311 -9.074 4.555 1.00 0.00 100 TYR A C 7
ATOM 11196 O O . TYR A 1 40 ? 0.184 -9.408 4.926 1.00 0.00 100 TYR A O 7
ATOM 11214 N N . MET A 1 41 ? 2.413 -9.491 5.163 1.00 0.00 101 MET A N 7
ATOM 11215 C CA . MET A 1 41 ? 2.348 -10.417 6.284 1.00 0.00 101 MET A CA 7
ATOM 11216 C C . MET A 1 41 ? 2.653 -9.719 7.607 1.00 0.00 101 MET A C 7
ATOM 11217 O O . MET A 1 41 ? 2.833 -10.372 8.634 1.00 0.00 101 MET A O 7
ATOM 11231 N N . LYS A 1 42 ? 2.705 -8.394 7.583 1.00 0.00 102 LYS A N 7
ATOM 11232 C CA . LYS A 1 42 ? 2.938 -7.623 8.798 1.00 0.00 102 LYS A CA 7
ATOM 11233 C C . LYS A 1 42 ? 1.617 -7.138 9.374 1.00 0.00 102 LYS A C 7
ATOM 11234 O O . LYS A 1 42 ? 0.756 -6.644 8.639 1.00 0.00 102 LYS A O 7
ATOM 11253 N N . SER A 1 43 ? 1.451 -7.287 10.678 1.00 0.00 103 SER A N 7
ATOM 11254 C CA . SER A 1 43 ? 0.301 -6.724 11.359 1.00 0.00 103 SER A CA 7
ATOM 11255 C C . SER A 1 43 ? 0.468 -5.211 11.464 1.00 0.00 103 SER A C 7
ATOM 11256 O O . SER A 1 43 ? 1.593 -4.715 11.483 1.00 0.00 103 SER A O 7
ATOM 11264 N N . LEU A 1 44 ? -0.644 -4.484 11.518 1.00 0.00 104 LEU A N 7
ATOM 11265 C CA . LEU A 1 44 ? -0.621 -3.020 11.504 1.00 0.00 104 LEU A CA 7
ATOM 11266 C C . LEU A 1 44 ? 0.289 -2.445 12.588 1.00 0.00 104 LEU A C 7
ATOM 11267 O O . LEU A 1 44 ? 0.957 -1.436 12.376 1.00 0.00 104 LEU A O 7
ATOM 11283 N N . SER A 1 45 ? 0.326 -3.097 13.741 1.00 0.00 105 SER A N 7
ATOM 11284 C CA . SER A 1 45 ? 1.119 -2.616 14.862 1.00 0.00 105 SER A CA 7
ATOM 11285 C C . SER A 1 45 ? 2.603 -2.968 14.707 1.00 0.00 105 SER A C 7
ATOM 11286 O O . SER A 1 45 ? 3.440 -2.525 15.496 1.00 0.00 105 SER A O 7
ATOM 11294 N N . GLU A 1 46 ? 2.927 -3.756 13.687 1.00 0.00 106 GLU A N 7
ATOM 11295 C CA . GLU A 1 46 ? 4.311 -4.134 13.425 1.00 0.00 106 GLU A CA 7
ATOM 11296 C C . GLU A 1 46 ? 4.813 -3.505 12.128 1.00 0.00 106 GLU A C 7
ATOM 11297 O O . GLU A 1 46 ? 5.912 -3.811 11.664 1.00 0.00 106 GLU A O 7
ATOM 11309 N N . ILE A 1 47 ? 4.010 -2.629 11.541 1.00 0.00 107 ILE A N 7
ATOM 11310 C CA . ILE A 1 47 ? 4.390 -1.960 10.305 1.00 0.00 107 ILE A CA 7
ATOM 11311 C C . ILE A 1 47 ? 5.149 -0.674 10.607 1.00 0.00 107 ILE A C 7
ATOM 11312 O O . ILE A 1 47 ? 4.615 0.251 11.221 1.00 0.00 107 ILE A O 7
ATOM 11328 N N . LEU A 1 48 ? 6.400 -0.629 10.182 1.00 0.00 108 LEU A N 7
ATOM 11329 C CA . LEU A 1 48 ? 7.239 0.536 10.405 1.00 0.00 108 LEU A CA 7
ATOM 11330 C C . LEU A 1 48 ? 7.203 1.453 9.189 1.00 0.00 108 LEU A C 7
ATOM 11331 O O . LEU A 1 48 ? 7.318 0.989 8.056 1.00 0.00 108 LEU A O 7
ATOM 11347 N N . PRO A 1 49 ? 7.043 2.769 9.404 1.00 0.00 109 PRO A N 7
ATOM 11348 C CA . PRO A 1 49 ? 7.062 3.757 8.318 1.00 0.00 109 PRO A CA 7
ATOM 11349 C C . PRO A 1 49 ? 8.378 3.723 7.546 1.00 0.00 109 PRO A C 7
ATOM 11350 O O . PRO A 1 49 ? 8.410 3.923 6.330 1.00 0.00 109 PRO A O 7
ATOM 11361 N N . ALA A 1 5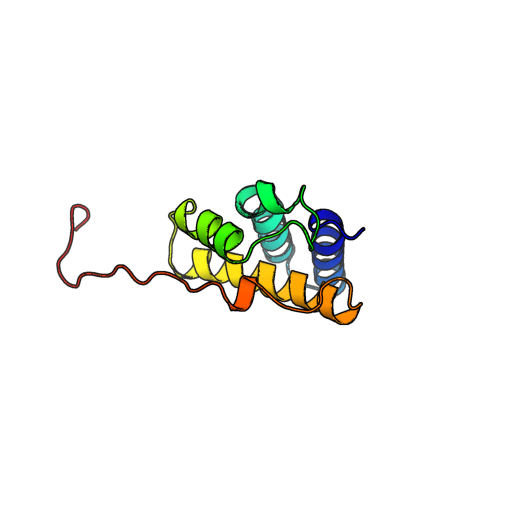0 ? 9.461 3.445 8.267 1.00 0.00 110 ALA A N 7
ATOM 11362 C CA . ALA A 1 50 ? 10.784 3.350 7.665 1.00 0.00 110 ALA A CA 7
ATOM 11363 C C . ALA A 1 50 ? 10.905 2.099 6.798 1.00 0.00 110 ALA A C 7
ATOM 11364 O O . ALA A 1 50 ? 11.728 2.044 5.883 1.00 0.00 110 ALA A O 7
ATOM 11371 N N . ASP A 1 51 ? 10.076 1.101 7.080 1.00 0.00 111 ASP A N 7
ATOM 11372 C CA . ASP A 1 51 ? 10.098 -0.144 6.323 1.00 0.00 111 ASP A CA 7
ATOM 11373 C C . ASP A 1 51 ? 9.523 0.092 4.934 1.00 0.00 111 ASP A C 7
ATOM 11374 O O . ASP A 1 51 ? 10.073 -0.358 3.934 1.00 0.00 111 ASP A O 7
ATOM 11383 N N . ILE A 1 52 ? 8.430 0.841 4.884 1.00 0.00 112 ILE A N 7
ATOM 11384 C CA . ILE A 1 52 ? 7.811 1.209 3.618 1.00 0.00 112 ILE A CA 7
ATOM 11385 C C . ILE A 1 52 ? 8.719 2.161 2.845 1.00 0.00 112 ILE A C 7
ATOM 11386 O O . ILE A 1 52 ? 8.861 2.062 1.625 1.00 0.00 112 ILE A O 7
ATOM 11402 N N . GLN A 1 53 ? 9.342 3.080 3.575 1.00 0.00 113 GLN A N 7
ATOM 11403 C CA . GLN A 1 53 ? 10.258 4.049 2.986 1.00 0.00 113 GLN A CA 7
ATOM 11404 C C . GLN A 1 53 ? 11.421 3.324 2.302 1.00 0.00 113 GLN A C 7
ATOM 11405 O O . GLN A 1 53 ? 11.763 3.617 1.156 1.00 0.00 113 GLN A O 7
ATOM 11419 N N . SER A 1 54 ? 12.005 2.356 3.003 1.00 0.00 114 SER A N 7
ATOM 11420 C CA . SER A 1 54 ? 13.131 1.604 2.469 1.00 0.00 114 SER A CA 7
ATOM 11421 C C . SER A 1 54 ? 12.710 0.762 1.261 1.00 0.00 114 SER A C 7
ATOM 11422 O O . SER A 1 54 ? 13.528 0.483 0.384 1.00 0.00 114 SER A O 7
ATOM 11430 N N . ILE A 1 55 ? 11.439 0.371 1.212 1.00 0.00 115 ILE A N 7
ATOM 11431 C CA . ILE A 1 55 ? 10.892 -0.315 0.043 1.00 0.00 115 ILE A CA 7
ATOM 11432 C C . ILE A 1 55 ? 10.987 0.580 -1.193 1.00 0.00 115 ILE A C 7
ATOM 11433 O O . ILE A 1 55 ? 11.386 0.139 -2.270 1.00 0.00 115 ILE A O 7
ATOM 11449 N N . ILE A 1 56 ? 10.652 1.848 -1.025 1.00 0.00 116 ILE A N 7
ATOM 11450 C CA . ILE A 1 56 ? 10.758 2.812 -2.112 1.00 0.00 116 ILE A CA 7
ATOM 11451 C C . ILE A 1 56 ? 12.219 2.965 -2.541 1.00 0.00 116 ILE A C 7
ATOM 11452 O O . ILE A 1 56 ? 12.521 3.156 -3.717 1.00 0.00 116 ILE A O 7
ATOM 11468 N N . ASN A 1 57 ? 13.120 2.840 -1.576 1.00 0.00 117 ASN A N 7
ATOM 11469 C CA . ASN A 1 57 ? 14.551 2.980 -1.836 1.00 0.00 117 ASN A CA 7
ATOM 11470 C C . ASN A 1 57 ? 15.101 1.732 -2.535 1.00 0.00 117 ASN A C 7
ATOM 11471 O O . ASN A 1 57 ? 16.063 1.814 -3.300 1.00 0.00 117 ASN A O 7
ATOM 11482 N N . GLU A 1 58 ? 14.495 0.575 -2.282 1.00 0.00 118 GLU A N 7
ATOM 11483 C CA . GLU A 1 58 ? 14.952 -0.655 -2.914 1.00 0.00 118 GLU A CA 7
ATOM 11484 C C . GLU A 1 58 ? 14.272 -0.858 -4.263 1.00 0.00 118 GLU A C 7
ATOM 11485 O O . GLU A 1 58 ? 14.655 -1.736 -5.038 1.00 0.00 118 GLU A O 7
ATOM 11497 N N . THR A 1 59 ? 13.279 -0.026 -4.547 1.00 0.00 119 THR A N 7
ATOM 11498 C CA . THR A 1 59 ? 12.633 -0.035 -5.844 1.00 0.00 119 THR A CA 7
ATOM 11499 C C . THR A 1 59 ? 13.484 0.751 -6.843 1.00 0.00 119 THR A C 7
ATOM 11500 O O . THR A 1 59 ? 13.718 1.948 -6.672 1.00 0.00 119 THR A O 7
ATOM 11511 N N . LYS A 1 60 ? 13.956 0.068 -7.874 1.00 0.00 120 LYS A N 7
ATOM 11512 C CA . LYS A 1 60 ? 14.855 0.674 -8.849 1.00 0.00 120 LYS A CA 7
ATOM 11513 C C . LYS A 1 60 ? 14.087 1.122 -10.087 1.00 0.00 120 LYS A C 7
ATOM 11514 O O . LYS A 1 60 ? 14.613 1.126 -11.202 1.00 0.00 120 LYS A O 7
ATOM 11533 N N . LEU A 1 61 ? 12.845 1.522 -9.876 1.00 0.00 121 LEU A N 7
ATOM 11534 C CA . LEU A 1 61 ? 11.996 1.998 -10.956 1.00 0.00 121 LEU A CA 7
ATOM 11535 C C . LEU A 1 61 ? 11.946 3.521 -10.956 1.00 0.00 121 LEU A C 7
ATOM 11536 O O . LEU A 1 61 ? 12.640 4.172 -10.170 1.00 0.00 121 LEU A O 7
ATOM 11552 N N . ALA A 1 62 ? 11.132 4.083 -11.837 1.00 0.00 122 ALA A N 7
ATOM 11553 C CA . ALA A 1 62 ? 11.065 5.529 -12.005 1.00 0.00 122 ALA A CA 7
ATOM 11554 C C . ALA A 1 62 ? 10.309 6.201 -10.860 1.00 0.00 122 ALA A C 7
ATOM 11555 O O . ALA A 1 62 ? 9.582 5.549 -10.106 1.00 0.00 122 ALA A O 7
ATOM 11562 N N . LYS A 1 63 ? 10.475 7.517 -10.765 1.00 0.00 123 LYS A N 7
ATOM 11563 C CA . LYS A 1 63 ? 9.905 8.320 -9.682 1.00 0.00 123 LYS A CA 7
ATOM 11564 C C . LYS A 1 63 ? 8.382 8.222 -9.642 1.00 0.00 123 LYS A C 7
ATOM 11565 O O . LYS A 1 63 ? 7.788 8.098 -8.568 1.00 0.00 123 LYS A O 7
ATOM 11584 N N . ASN A 1 64 ? 7.754 8.266 -10.809 1.00 0.00 124 ASN A N 7
ATOM 11585 C CA . ASN A 1 64 ? 6.299 8.180 -10.894 1.00 0.00 124 ASN A CA 7
ATOM 11586 C C . ASN A 1 64 ? 5.799 6.830 -10.378 1.00 0.00 124 ASN A C 7
ATOM 11587 O O . ASN A 1 64 ? 4.732 6.743 -9.770 1.00 0.00 124 ASN A O 7
ATOM 11598 N N . THR A 1 65 ? 6.579 5.782 -10.606 1.00 0.00 125 THR A N 7
ATOM 11599 C CA . THR A 1 65 ? 6.226 4.459 -10.124 1.00 0.00 125 THR A CA 7
ATOM 11600 C C . THR A 1 65 ? 6.421 4.375 -8.610 1.00 0.00 125 THR A C 7
ATOM 11601 O O . THR A 1 65 ? 5.619 3.759 -7.903 1.00 0.00 125 THR A O 7
ATOM 11612 N N . LEU A 1 66 ? 7.478 5.016 -8.119 1.00 0.00 126 LEU A N 7
ATOM 11613 C CA . LEU A 1 66 ? 7.770 5.047 -6.689 1.00 0.00 126 LEU A CA 7
ATOM 11614 C C . LEU A 1 66 ? 6.611 5.666 -5.916 1.00 0.00 126 LEU A C 7
ATOM 11615 O O . LEU A 1 66 ? 6.131 5.105 -4.930 1.00 0.00 126 LEU A O 7
ATOM 11631 N N . LYS A 1 67 ? 6.148 6.819 -6.383 1.00 0.00 127 LYS A N 7
ATOM 11632 C CA . LYS A 1 67 ? 5.088 7.535 -5.695 1.00 0.00 127 LYS A CA 7
ATOM 11633 C C . LYS A 1 67 ? 3.737 6.859 -5.921 1.00 0.00 127 LYS A C 7
ATOM 11634 O O . LYS A 1 67 ? 2.797 7.072 -5.159 1.00 0.00 127 LYS A O 7
ATOM 11653 N N . ALA A 1 68 ? 3.637 6.049 -6.970 1.00 0.00 128 ALA A N 7
ATOM 11654 C CA . ALA A 1 68 ? 2.430 5.269 -7.213 1.00 0.00 128 ALA A CA 7
ATOM 11655 C C . ALA A 1 68 ? 2.241 4.219 -6.124 1.00 0.00 128 ALA A C 7
ATOM 11656 O O . ALA A 1 68 ? 1.127 4.005 -5.641 1.00 0.00 128 ALA A O 7
ATOM 11663 N N . ILE A 1 69 ? 3.333 3.569 -5.730 1.00 0.00 129 ILE A N 7
ATOM 11664 C CA . ILE A 1 69 ? 3.298 2.619 -4.623 1.00 0.00 129 ILE A CA 7
ATOM 11665 C C . ILE A 1 69 ? 2.959 3.364 -3.332 1.00 0.00 129 ILE A C 7
ATOM 11666 O O . ILE A 1 69 ? 2.171 2.894 -2.510 1.00 0.00 129 ILE A O 7
ATOM 11682 N N . ARG A 1 70 ? 3.545 4.552 -3.194 1.00 0.00 130 ARG A N 7
ATOM 11683 C CA . ARG A 1 70 ? 3.238 5.471 -2.099 1.00 0.00 130 ARG A CA 7
ATOM 11684 C C . ARG A 1 70 ? 1.736 5.772 -2.036 1.00 0.00 130 ARG A C 7
ATOM 11685 O O . ARG A 1 70 ? 1.135 5.743 -0.961 1.00 0.00 130 ARG A O 7
ATOM 11706 N N . ASN A 1 71 ? 1.140 6.047 -3.192 1.00 0.00 131 ASN A N 7
ATOM 11707 C CA . ASN A 1 71 ? -0.295 6.323 -3.275 1.00 0.00 131 ASN A CA 7
ATOM 11708 C C . ASN A 1 71 ? -1.116 5.085 -2.936 1.00 0.00 131 ASN A C 7
ATOM 11709 O O . ASN A 1 71 ? -2.065 5.158 -2.155 1.00 0.00 131 ASN A O 7
ATOM 11720 N N . THR A 1 72 ? -0.745 3.953 -3.526 1.00 0.00 132 THR A N 7
ATOM 11721 C CA . THR A 1 72 ? -1.459 2.700 -3.311 1.00 0.00 132 THR A CA 7
ATOM 11722 C C . THR A 1 72 ? -1.489 2.328 -1.828 1.00 0.00 132 THR A C 7
ATOM 11723 O O . THR A 1 72 ? -2.559 2.109 -1.255 1.00 0.00 132 THR A O 7
ATOM 11734 N N . ALA A 1 73 ? -0.314 2.293 -1.207 1.00 0.00 133 ALA A N 7
ATOM 11735 C CA . ALA A 1 73 ? -0.201 1.928 0.200 1.00 0.00 133 ALA A CA 7
ATOM 11736 C C . ALA A 1 73 ? -0.983 2.896 1.081 1.00 0.00 133 ALA A C 7
ATOM 11737 O O . ALA A 1 73 ? -1.589 2.493 2.074 1.00 0.00 133 ALA A O 7
ATOM 11744 N N . SER A 1 74 ? -0.982 4.170 0.700 1.00 0.00 134 SER A N 7
ATOM 11745 C CA . SER A 1 74 ? -1.692 5.193 1.454 1.00 0.00 134 SER A CA 7
ATOM 11746 C C . SER A 1 74 ? -3.183 4.882 1.517 1.00 0.00 134 SER A C 7
ATOM 11747 O O . SER A 1 74 ? -3.775 4.877 2.597 1.00 0.00 134 SER A O 7
ATOM 11755 N N . GLN A 1 75 ? -3.778 4.601 0.360 1.00 0.00 135 GLN A N 7
ATOM 11756 C CA . GLN A 1 75 ? -5.209 4.329 0.282 1.00 0.00 135 GLN A CA 7
ATOM 11757 C C . GLN A 1 75 ? -5.581 3.129 1.147 1.00 0.00 135 GLN A C 7
ATOM 11758 O O . GLN A 1 75 ? -6.638 3.116 1.778 1.00 0.00 135 GLN A O 7
ATOM 11772 N N . ILE A 1 76 ? -4.701 2.136 1.175 1.00 0.00 136 ILE A N 7
ATOM 11773 C CA . ILE A 1 76 ? -4.918 0.940 1.979 1.00 0.00 136 ILE A CA 7
ATOM 11774 C C . ILE A 1 76 ? -4.934 1.284 3.470 1.00 0.00 136 ILE A C 7
ATOM 11775 O O . ILE A 1 76 ? -5.830 0.863 4.204 1.00 0.00 136 ILE A O 7
ATOM 11791 N N . PHE A 1 77 ? -3.950 2.064 3.911 1.00 0.00 137 PHE A N 7
ATOM 11792 C CA . PHE A 1 77 ? -3.867 2.467 5.313 1.00 0.00 137 PHE A CA 7
ATOM 11793 C C . PHE A 1 77 ? -5.031 3.370 5.702 1.00 0.00 137 PHE A C 7
ATOM 11794 O O . PHE A 1 77 ? -5.528 3.299 6.825 1.00 0.00 137 PHE A O 7
ATOM 11811 N N . ARG A 1 78 ? -5.472 4.209 4.772 1.00 0.00 138 ARG A N 7
ATOM 11812 C CA . ARG A 1 78 ? -6.610 5.095 5.020 1.00 0.00 138 ARG A CA 7
ATOM 11813 C C . ARG A 1 78 ? -7.864 4.284 5.303 1.00 0.00 138 ARG A C 7
ATOM 11814 O O . ARG A 1 78 ? -8.661 4.637 6.167 1.00 0.00 138 ARG A O 7
ATOM 11835 N N . LEU A 1 79 ? -8.019 3.184 4.576 1.00 0.00 139 LEU A N 7
ATOM 11836 C CA . LEU A 1 79 ? -9.153 2.285 4.766 1.00 0.00 139 LEU A CA 7
ATOM 11837 C C . LEU A 1 79 ? -9.156 1.727 6.187 1.00 0.00 139 LEU A C 7
ATOM 11838 O O . LEU A 1 79 ? -10.210 1.557 6.803 1.00 0.00 139 LEU A O 7
ATOM 11854 N N . ALA A 1 80 ? -7.965 1.460 6.709 1.00 0.00 140 ALA A N 7
ATOM 11855 C CA . ALA A 1 80 ? -7.818 0.978 8.073 1.00 0.00 140 ALA A CA 7
ATOM 11856 C C . ALA A 1 80 ? -8.167 2.081 9.066 1.00 0.00 140 ALA A C 7
ATOM 11857 O O . ALA A 1 80 ? -8.776 1.823 10.106 1.00 0.00 140 ALA A O 7
ATOM 11864 N N . ILE A 1 81 ? -7.785 3.310 8.732 1.00 0.00 141 ILE A N 7
ATOM 11865 C CA . ILE A 1 81 ? -8.127 4.475 9.544 1.00 0.00 141 ILE A CA 7
ATOM 11866 C C . ILE A 1 81 ? -9.642 4.671 9.583 1.00 0.00 141 ILE A C 7
ATOM 11867 O O . ILE A 1 81 ? -10.222 4.909 10.644 1.00 0.00 141 ILE A O 7
ATOM 11883 N N . GLU A 1 82 ? -10.279 4.548 8.421 1.00 0.00 142 GLU A N 7
ATOM 11884 C CA . GLU A 1 82 ? -11.730 4.680 8.312 1.00 0.00 142 GLU A CA 7
ATOM 11885 C C . GLU A 1 82 ? -12.453 3.610 9.122 1.00 0.00 142 GLU A C 7
ATOM 11886 O O . GLU A 1 82 ? -13.574 3.818 9.578 1.00 0.00 142 GLU A O 7
ATOM 11898 N N . ASN A 1 83 ? -11.803 2.469 9.293 1.00 0.00 143 ASN A N 7
ATOM 11899 C CA . ASN A 1 83 ? -12.365 1.375 10.075 1.00 0.00 143 ASN A CA 7
ATOM 11900 C C . ASN A 1 83 ? -11.820 1.391 11.495 1.00 0.00 143 ASN A C 7
ATOM 11901 O O . ASN A 1 83 ? -11.873 0.379 12.195 1.00 0.00 143 ASN A O 7
ATOM 11912 N N . ARG A 1 84 ? -11.326 2.564 11.908 1.00 0.00 144 ARG A N 7
ATOM 11913 C CA . ARG A 1 84 ? -10.703 2.786 13.223 1.00 0.00 144 ARG A CA 7
ATOM 11914 C C . ARG A 1 84 ? -9.845 1.601 13.672 1.00 0.00 144 ARG A C 7
ATOM 11915 O O . ARG A 1 84 ? -9.816 1.242 14.849 1.00 0.00 144 ARG A O 7
ATOM 11936 N N . ALA A 1 85 ? -9.130 1.014 12.723 1.00 0.00 145 ALA A N 7
ATOM 11937 C CA . ALA A 1 85 ? -8.223 -0.080 13.019 1.00 0.00 145 ALA A CA 7
ATOM 11938 C C . ALA A 1 85 ? -6.858 0.474 13.381 1.00 0.00 145 ALA A C 7
ATOM 11939 O O . ALA A 1 85 ? -6.137 -0.093 14.203 1.00 0.00 145 ALA A O 7
ATOM 11946 N N . ILE A 1 86 ? -6.518 1.593 12.758 1.00 0.00 146 ILE A N 7
ATOM 11947 C CA . ILE A 1 86 ? -5.270 2.275 13.034 1.00 0.00 146 ILE A CA 7
ATOM 11948 C C . ILE A 1 86 ? -5.453 3.778 12.819 1.00 0.00 146 ILE A C 7
ATOM 11949 O O . ILE A 1 86 ? -6.054 4.205 11.835 1.00 0.00 146 ILE A O 7
ATOM 11965 N N . ASP A 1 87 ? -4.975 4.576 13.762 1.00 0.00 147 ASP A N 7
ATOM 11966 C CA . ASP A 1 87 ? -5.085 6.035 13.661 1.00 0.00 147 ASP A CA 7
ATOM 11967 C C . ASP A 1 87 ? -3.742 6.618 13.235 1.00 0.00 147 ASP A C 7
ATOM 11968 O O . ASP A 1 87 ? -3.441 7.792 13.450 1.00 0.00 147 ASP A O 7
ATOM 11977 N N . PHE A 1 88 ? -2.956 5.784 12.581 1.00 0.00 148 PHE A N 7
ATOM 11978 C CA . PHE A 1 88 ? -1.597 6.129 12.206 1.00 0.00 148 PHE A CA 7
ATOM 11979 C C . PHE A 1 88 ? -1.360 5.763 10.746 1.00 0.00 148 PHE A C 7
ATOM 11980 O O . PHE A 1 88 ? -1.720 4.669 10.309 1.00 0.00 148 PHE A O 7
ATOM 11997 N N . ASN A 1 89 ? -0.772 6.678 9.993 1.00 0.00 149 ASN A N 7
ATOM 11998 C CA . ASN A 1 89 ? -0.499 6.437 8.581 1.00 0.00 149 ASN A CA 7
ATOM 11999 C C . ASN A 1 89 ? 1.003 6.437 8.326 1.00 0.00 149 ASN A C 7
ATOM 12000 O O . ASN A 1 89 ? 1.620 7.496 8.221 1.00 0.00 149 ASN A O 7
ATOM 12011 N N . PRO A 1 90 ? 1.616 5.249 8.234 1.00 0.00 150 PRO A N 7
ATOM 12012 C CA . PRO A 1 90 ? 3.060 5.118 8.016 1.00 0.00 150 PRO A CA 7
ATOM 12013 C C . PRO A 1 90 ? 3.489 5.645 6.650 1.00 0.00 150 PRO A C 7
ATOM 12014 O O . PRO A 1 90 ? 4.624 6.084 6.468 1.00 0.00 150 PRO A O 7
ATOM 12025 N N . ALA A 1 91 ? 2.560 5.625 5.700 1.00 0.00 151 ALA A N 7
ATOM 12026 C CA . ALA A 1 91 ? 2.845 6.047 4.335 1.00 0.00 151 ALA A CA 7
ATOM 12027 C C . ALA A 1 91 ? 3.067 7.554 4.255 1.00 0.00 151 ALA A C 7
ATOM 12028 O O . ALA A 1 91 ? 3.690 8.046 3.316 1.00 0.00 151 ALA A O 7
ATOM 12035 N N . ASP A 1 92 ? 2.565 8.274 5.255 1.00 0.00 152 ASP A N 7
ATOM 12036 C CA . ASP A 1 92 ? 2.705 9.729 5.313 1.00 0.00 152 ASP A CA 7
ATOM 12037 C C . ASP A 1 92 ? 4.168 10.128 5.445 1.00 0.00 152 ASP A C 7
ATOM 12038 O O . ASP A 1 92 ? 4.584 11.183 4.959 1.00 0.00 152 ASP A O 7
ATOM 12047 N N . TYR A 1 93 ? 4.947 9.259 6.077 1.00 0.00 153 TYR A N 7
ATOM 12048 C CA . TYR A 1 93 ? 6.349 9.540 6.351 1.00 0.00 153 TYR A CA 7
ATOM 12049 C C . TYR A 1 93 ? 7.234 9.114 5.185 1.00 0.00 153 TYR A C 7
ATOM 12050 O O . TYR A 1 93 ? 8.442 9.354 5.187 1.00 0.00 153 TYR A O 7
ATOM 12068 N N . VAL A 1 94 ? 6.632 8.479 4.189 1.00 0.00 154 VAL A N 7
ATOM 12069 C CA . VAL A 1 94 ? 7.378 8.015 3.032 1.00 0.00 154 VAL A CA 7
ATOM 12070 C C . VAL A 1 94 ? 7.635 9.170 2.074 1.00 0.00 154 VAL A C 7
ATOM 12071 O O . VAL A 1 94 ? 6.722 9.651 1.404 1.00 0.00 154 VAL A O 7
ATOM 12084 N N . ARG A 1 95 ? 8.878 9.619 2.024 1.00 0.00 155 ARG A N 7
ATOM 12085 C CA . ARG A 1 95 ? 9.253 10.740 1.176 1.00 0.00 155 ARG A CA 7
ATOM 12086 C C . ARG A 1 95 ? 9.699 10.248 -0.193 1.00 0.00 155 ARG A C 7
ATOM 12087 O O . ARG A 1 95 ? 10.470 9.293 -0.301 1.00 0.00 155 ARG A O 7
ATOM 12108 N N . ILE A 1 96 ? 9.197 10.892 -1.236 1.00 0.00 156 ILE A N 7
ATOM 12109 C CA . ILE A 1 96 ? 9.492 10.479 -2.600 1.00 0.00 156 ILE A CA 7
ATOM 12110 C C . ILE A 1 96 ? 10.712 11.227 -3.133 1.00 0.00 156 ILE A C 7
ATOM 12111 O O . ILE A 1 96 ? 10.693 12.453 -3.270 1.00 0.00 156 ILE A O 7
ATOM 12127 N N . PRO A 1 97 ? 11.790 10.489 -3.436 1.00 0.00 157 PRO A N 7
ATOM 12128 C CA . PRO A 1 97 ? 13.061 11.075 -3.873 1.00 0.00 157 PRO A CA 7
ATOM 12129 C C . PRO A 1 97 ? 12.957 11.813 -5.206 1.00 0.00 157 PRO A C 7
ATOM 12130 O O . PRO A 1 97 ? 12.028 11.598 -5.991 1.00 0.00 157 PRO A O 7
ATOM 12141 N N . LYS A 1 98 ? 13.911 12.704 -5.440 1.00 0.00 158 LYS A N 7
ATOM 12142 C CA . LYS A 1 98 ? 13.960 13.473 -6.678 1.00 0.00 158 LYS A CA 7
ATOM 12143 C C . LYS A 1 98 ? 15.323 13.312 -7.329 1.00 0.00 158 LYS A C 7
ATOM 12144 O O . LYS A 1 98 ? 15.547 13.768 -8.450 1.00 0.00 158 LYS A O 7
ATOM 12163 N N . ILE A 1 99 ? 16.226 12.661 -6.615 1.00 0.00 159 ILE A N 7
ATOM 12164 C CA . ILE A 1 99 ? 17.611 12.601 -6.999 1.00 0.00 159 ILE A CA 7
ATOM 12165 C C . ILE A 1 99 ? 18.009 11.153 -7.111 1.00 0.00 159 ILE A C 7
ATOM 12166 O O . ILE A 1 99 ? 17.546 10.312 -6.335 1.00 0.00 159 ILE A O 7
ATOM 12182 N N . ALA A 1 100 ? 18.817 10.865 -8.095 1.00 0.00 160 ALA A N 7
ATOM 12183 C CA . ALA A 1 100 ? 19.361 9.540 -8.263 1.00 0.00 160 ALA A CA 7
ATOM 12184 C C . ALA A 1 100 ? 20.147 9.120 -7.024 1.00 0.00 160 ALA A C 7
ATOM 12185 O O . ALA A 1 100 ? 21.164 9.726 -6.679 1.00 0.00 160 ALA A O 7
ATOM 12192 N N . LEU A 1 101 ? 19.651 8.098 -6.347 1.00 0.00 161 LEU A N 7
ATOM 12193 C CA . LEU A 1 101 ? 20.262 7.617 -5.117 1.00 0.00 161 LEU A CA 7
ATOM 12194 C C . LEU A 1 101 ? 21.285 6.531 -5.437 1.00 0.00 161 LEU A C 7
ATOM 12195 O O . LEU A 1 101 ? 22.068 6.677 -6.378 1.00 0.00 161 LEU A O 7
ATOM 12211 N N . GLU A 1 102 ? 21.287 5.458 -4.638 1.00 0.00 162 GLU A N 7
ATOM 12212 C CA . GLU A 1 102 ? 22.138 4.291 -4.879 1.00 0.00 162 GLU A CA 7
ATOM 12213 C C . GLU A 1 102 ? 23.596 4.599 -4.552 1.00 0.00 162 GLU A C 7
ATOM 12214 O O . GLU A 1 102 ? 24.500 3.826 -4.881 1.00 0.00 162 GLU A O 7
ATOM 12226 N N . HIS A 1 103 ? 23.816 5.726 -3.894 1.00 0.00 163 HIS A N 7
ATOM 12227 C CA . HIS A 1 103 ? 25.140 6.091 -3.421 1.00 0.00 163 HIS A CA 7
ATOM 12228 C C . HIS A 1 103 ? 25.276 5.637 -1.972 1.00 0.00 163 HIS A C 7
ATOM 12229 O O . HIS A 1 103 ? 24.821 6.313 -1.052 1.00 0.00 163 HIS A O 7
ATOM 12244 N N . HIS A 1 104 ? 25.877 4.476 -1.784 1.00 0.00 164 HIS A N 7
ATOM 12245 C CA . HIS A 1 104 ? 25.869 3.818 -0.487 1.00 0.00 164 HIS A CA 7
ATOM 12246 C C . HIS A 1 104 ? 27.184 4.031 0.257 1.00 0.00 164 HIS A C 7
ATOM 12247 O O . HIS A 1 104 ? 28.172 3.343 -0.011 1.00 0.00 164 HIS A O 7
ATOM 12262 N N . HIS A 1 105 ? 27.183 5.001 1.178 1.00 0.00 165 HIS A N 7
ATOM 12263 C CA . HIS A 1 105 ? 28.329 5.275 2.053 1.00 0.00 165 HIS A CA 7
ATOM 12264 C C . HIS A 1 105 ? 29.526 5.801 1.255 1.00 0.00 165 HIS A C 7
ATOM 12265 O O . HIS A 1 105 ? 29.708 7.009 1.116 1.00 0.00 165 HIS A O 7
ATOM 12280 N N . HIS A 1 106 ? 30.303 4.873 0.717 1.00 0.00 166 HIS A N 7
ATOM 12281 C CA . HIS A 1 106 ? 31.543 5.158 -0.000 1.00 0.00 166 HIS A CA 7
ATOM 12282 C C . HIS A 1 106 ? 32.286 3.845 -0.170 1.00 0.00 166 HIS A C 7
ATOM 12283 O O . HIS A 1 106 ? 32.742 3.261 0.810 1.00 0.00 166 HIS A O 7
ATOM 12298 N N . HIS A 1 107 ? 32.374 3.366 -1.399 1.00 0.00 167 HIS A N 7
ATOM 12299 C CA . HIS A 1 107 ? 32.917 2.041 -1.644 1.00 0.00 167 HIS A CA 7
ATOM 12300 C C . HIS A 1 107 ? 34.419 2.013 -1.419 1.00 0.00 167 HIS A C 7
ATOM 12301 O O . HIS A 1 107 ? 35.189 2.538 -2.221 1.00 0.00 167 HIS A O 7
ATOM 12316 N N . HIS A 1 108 ? 34.822 1.420 -0.313 1.00 0.00 168 HIS A N 7
ATOM 12317 C CA . HIS A 1 108 ? 36.225 1.255 0.000 1.00 0.00 168 HIS A CA 7
ATOM 12318 C C . HIS A 1 108 ? 36.518 -0.221 0.214 1.00 0.00 168 HIS A C 7
ATOM 12319 O O . HIS A 1 108 ? 36.963 -0.877 -0.744 1.00 0.00 168 HIS A O 7
ATOM 12335 N N . ARG A 1 1 ? -4.997 -9.916 13.739 1.00 0.00 61 ARG A N 8
ATOM 12336 C CA . ARG A 1 1 ? -5.817 -10.683 12.773 1.00 0.00 61 ARG A CA 8
ATOM 12337 C C . ARG A 1 1 ? -5.587 -10.154 11.370 1.00 0.00 61 ARG A C 8
ATOM 12338 O O . ARG A 1 1 ? -4.877 -10.763 10.566 1.00 0.00 61 ARG A O 8
ATOM 12361 N N . ASP A 1 2 ? -6.181 -9.003 11.090 1.00 0.00 62 ASP A N 8
ATOM 12362 C CA . ASP A 1 2 ? -6.033 -8.350 9.801 1.00 0.00 62 ASP A CA 8
ATOM 12363 C C . ASP A 1 2 ? -4.622 -7.810 9.626 1.00 0.00 62 ASP A C 8
ATOM 12364 O O . ASP A 1 2 ? -4.081 -7.135 10.503 1.00 0.00 62 ASP A O 8
ATOM 12373 N N . SER A 1 3 ? -4.013 -8.158 8.511 1.00 0.00 63 SER A N 8
ATOM 12374 C CA . SER A 1 3 ? -2.692 -7.667 8.178 1.00 0.00 63 SER A CA 8
ATOM 12375 C C . SER A 1 3 ? -2.787 -6.706 7.001 1.00 0.00 63 SER A C 8
ATOM 12376 O O . SER A 1 3 ? -3.883 -6.452 6.495 1.00 0.00 63 SER A O 8
ATOM 12384 N N . PHE A 1 4 ? -1.651 -6.177 6.558 1.00 0.00 64 PHE A N 8
ATOM 12385 C CA . PHE A 1 4 ? -1.632 -5.305 5.393 1.00 0.00 64 PHE A CA 8
ATOM 12386 C C . PHE A 1 4 ? -2.157 -6.056 4.174 1.00 0.00 64 PHE A C 8
ATOM 12387 O O . PHE A 1 4 ? -2.843 -5.485 3.333 1.00 0.00 64 PHE A O 8
ATOM 12404 N N . GLY A 1 5 ? -1.846 -7.347 4.102 1.00 0.00 65 GLY A N 8
ATOM 12405 C CA . GLY A 1 5 ? -2.344 -8.180 3.022 1.00 0.00 65 GLY A CA 8
ATOM 12406 C C . GLY A 1 5 ? -3.857 -8.267 3.020 1.00 0.00 65 GLY A C 8
ATOM 12407 O O . GLY A 1 5 ? -4.488 -8.243 1.963 1.00 0.00 65 GLY A O 8
ATOM 12411 N N . ASP A 1 6 ? -4.437 -8.356 4.212 1.00 0.00 66 ASP A N 8
ATOM 12412 C CA . ASP A 1 6 ? -5.888 -8.402 4.358 1.00 0.00 66 ASP A CA 8
ATOM 12413 C C . ASP A 1 6 ? -6.513 -7.111 3.857 1.00 0.00 66 ASP A C 8
ATOM 12414 O O . ASP A 1 6 ? -7.422 -7.129 3.028 1.00 0.00 66 ASP A O 8
ATOM 12423 N N . TRP A 1 7 ? -6.011 -5.991 4.359 1.00 0.00 67 TRP A N 8
ATOM 12424 C CA . TRP A 1 7 ? -6.544 -4.685 3.999 1.00 0.00 67 TRP A CA 8
ATOM 12425 C C . TRP A 1 7 ? -6.274 -4.360 2.540 1.00 0.00 67 TRP A C 8
ATOM 12426 O O . TRP A 1 7 ? -7.103 -3.741 1.876 1.00 0.00 67 TRP A O 8
ATOM 12447 N N . ALA A 1 8 ? -5.126 -4.793 2.038 1.00 0.00 68 ALA A N 8
ATOM 12448 C CA . ALA A 1 8 ? -4.806 -4.617 0.632 1.00 0.00 68 ALA A CA 8
ATOM 12449 C C . ALA A 1 8 ? -5.827 -5.342 -0.230 1.00 0.00 68 ALA A C 8
ATOM 12450 O O . ALA A 1 8 ? -6.415 -4.752 -1.132 1.00 0.00 68 ALA A O 8
ATOM 12457 N N . GLU A 1 9 ? -6.055 -6.614 0.079 1.00 0.00 69 GLU A N 8
ATOM 12458 C CA . GLU A 1 9 ? -6.998 -7.431 -0.672 1.00 0.00 69 GLU A CA 8
ATOM 12459 C C . GLU A 1 9 ? -8.409 -6.845 -0.585 1.00 0.00 69 GLU A C 8
ATOM 12460 O O . GLU A 1 9 ? -9.160 -6.863 -1.563 1.00 0.00 69 GLU A O 8
ATOM 12472 N N . LYS A 1 10 ? -8.761 -6.319 0.584 1.00 0.00 70 LYS A N 8
ATOM 12473 C CA . LYS A 1 10 ? -10.056 -5.672 0.769 1.00 0.00 70 LYS A CA 8
ATOM 12474 C C . LYS A 1 10 ? -10.147 -4.398 -0.060 1.00 0.00 70 LYS A C 8
ATOM 12475 O O . LYS A 1 10 ? -11.146 -4.161 -0.736 1.00 0.00 70 LYS A O 8
ATOM 12494 N N . PHE A 1 11 ? -9.096 -3.589 -0.010 1.00 0.00 71 PHE A N 8
ATOM 12495 C CA . PHE A 1 11 ? -9.044 -2.345 -0.768 1.00 0.00 71 PHE A CA 8
ATOM 12496 C C . PHE A 1 11 ? -9.123 -2.631 -2.265 1.00 0.00 71 PHE A C 8
ATOM 12497 O O . PHE A 1 11 ? -9.832 -1.946 -3.001 1.00 0.00 71 PHE A O 8
ATOM 12514 N N . LEU A 1 12 ? -8.404 -3.657 -2.699 1.00 0.00 72 LEU A N 8
ATOM 12515 C CA . LEU A 1 12 ? -8.413 -4.065 -4.096 1.00 0.00 72 LEU A CA 8
ATOM 12516 C C . LEU A 1 12 ? -9.804 -4.516 -4.517 1.00 0.00 72 LEU A C 8
ATOM 12517 O O . LEU A 1 12 ? -10.288 -4.145 -5.583 1.00 0.00 72 LEU A O 8
ATOM 12533 N N . LYS A 1 13 ? -10.448 -5.308 -3.668 1.00 0.00 73 LYS A N 8
ATOM 12534 C CA . LYS A 1 13 ? -11.788 -5.802 -3.957 1.00 0.00 73 LYS A CA 8
ATOM 12535 C C . LYS A 1 13 ? -12.778 -4.642 -3.987 1.00 0.00 73 LYS A C 8
ATOM 12536 O O . LYS A 1 13 ? -13.702 -4.615 -4.799 1.00 0.00 73 LYS A O 8
ATOM 12555 N N . SER A 1 14 ? -12.565 -3.680 -3.096 1.00 0.00 74 SER A N 8
ATOM 12556 C CA . SER A 1 14 ? -13.396 -2.488 -3.035 1.00 0.00 74 SER A CA 8
ATOM 12557 C C . SER A 1 14 ? -13.224 -1.660 -4.307 1.00 0.00 74 SER A C 8
ATOM 12558 O O . SER A 1 14 ? -14.199 -1.201 -4.894 1.00 0.00 74 SER A O 8
ATOM 12566 N N . LYS A 1 15 ? -11.976 -1.492 -4.739 1.00 0.00 75 LYS A N 8
ATOM 12567 C CA . LYS A 1 15 ? -11.681 -0.743 -5.957 1.00 0.00 75 LYS A CA 8
ATOM 12568 C C . LYS A 1 15 ? -12.182 -1.485 -7.188 1.00 0.00 75 LYS A C 8
ATOM 12569 O O . LYS A 1 15 ? -12.573 -0.868 -8.181 1.00 0.00 75 LYS A O 8
ATOM 12588 N N . GLU A 1 16 ? -12.172 -2.807 -7.111 1.00 0.00 76 GLU A N 8
ATOM 12589 C CA . GLU A 1 16 ? -12.721 -3.645 -8.165 1.00 0.00 76 GLU A CA 8
ATOM 12590 C C . GLU A 1 16 ? -14.188 -3.297 -8.401 1.00 0.00 76 GLU A C 8
ATOM 12591 O O . GLU A 1 16 ? -14.610 -3.072 -9.539 1.00 0.00 76 GLU A O 8
ATOM 12603 N N . ALA A 1 17 ? -14.947 -3.235 -7.314 1.00 0.00 77 ALA A N 8
ATOM 12604 C CA . ALA A 1 17 ? -16.361 -2.890 -7.373 1.00 0.00 77 ALA A CA 8
ATOM 12605 C C . ALA A 1 17 ? -16.559 -1.394 -7.623 1.00 0.00 77 ALA A C 8
ATOM 12606 O O . ALA A 1 17 ? -17.567 -0.982 -8.199 1.00 0.00 77 ALA A O 8
ATOM 12613 N N . ASP A 1 18 ? -15.600 -0.592 -7.166 1.00 0.00 78 ASP A N 8
ATOM 12614 C CA . ASP A 1 18 ? -15.617 0.857 -7.384 1.00 0.00 78 ASP A CA 8
ATOM 12615 C C . ASP A 1 18 ? -15.725 1.173 -8.869 1.00 0.00 78 ASP A C 8
ATOM 12616 O O . ASP A 1 18 ? -16.519 2.023 -9.281 1.00 0.00 78 ASP A O 8
ATOM 12625 N N . GLY A 1 19 ? -14.933 0.478 -9.668 1.00 0.00 79 GLY A N 8
ATOM 12626 C CA . GLY A 1 19 ? -14.999 0.648 -11.102 1.00 0.00 79 GLY A CA 8
ATOM 12627 C C . GLY A 1 19 ? -13.642 0.916 -11.711 1.00 0.00 79 GLY A C 8
ATOM 12628 O O . GLY A 1 19 ? -13.409 1.984 -12.276 1.00 0.00 79 GLY A O 8
ATOM 12632 N N . VAL A 1 20 ? -12.741 -0.043 -11.579 1.00 0.00 80 VAL A N 8
ATOM 12633 C CA . VAL A 1 20 ? -11.418 0.076 -12.171 1.00 0.00 80 VAL A CA 8
ATOM 12634 C C . VAL A 1 20 ? -11.213 -0.987 -13.238 1.00 0.00 80 VAL A C 8
ATOM 12635 O O . VAL A 1 20 ? -11.866 -2.035 -13.217 1.00 0.00 80 VAL A O 8
ATOM 12648 N N . SER A 1 21 ? -10.322 -0.700 -14.174 1.00 0.00 81 SER A N 8
ATOM 12649 C CA . SER A 1 21 ? -9.949 -1.649 -15.211 1.00 0.00 81 SER A CA 8
ATOM 12650 C C . SER A 1 21 ? -9.250 -2.857 -14.595 1.00 0.00 81 SER A C 8
ATOM 12651 O O . SER A 1 21 ? -8.646 -2.757 -13.523 1.00 0.00 81 SER A O 8
ATOM 12659 N N . VAL A 1 22 ? -9.331 -3.998 -15.271 1.00 0.00 82 VAL A N 8
ATOM 12660 C CA . VAL A 1 22 ? -8.658 -5.202 -14.809 1.00 0.00 82 VAL A CA 8
ATOM 12661 C C . VAL A 1 22 ? -7.146 -4.968 -14.726 1.00 0.00 82 VAL A C 8
ATOM 12662 O O . VAL A 1 22 ? -6.487 -5.432 -13.798 1.00 0.00 82 VAL A O 8
ATOM 12675 N N . SER A 1 23 ? -6.613 -4.202 -15.673 1.00 0.00 83 SER A N 8
ATOM 12676 C CA . SER A 1 23 ? -5.196 -3.876 -15.681 1.00 0.00 83 SER A CA 8
ATOM 12677 C C . SER A 1 23 ? -4.870 -2.940 -14.521 1.00 0.00 83 SER A C 8
ATOM 12678 O O . SER A 1 23 ? -3.799 -3.023 -13.915 1.00 0.00 83 SER A O 8
ATOM 12686 N N . GLN A 1 24 ? -5.817 -2.066 -14.199 1.00 0.00 84 GLN A N 8
ATOM 12687 C CA . GLN A 1 24 ? -5.664 -1.135 -13.090 1.00 0.00 84 GLN A CA 8
ATOM 12688 C C . GLN A 1 24 ? -5.615 -1.902 -11.773 1.00 0.00 84 GLN A C 8
ATOM 12689 O O . GLN A 1 24 ? -4.817 -1.596 -10.890 1.00 0.00 84 GLN A O 8
ATOM 12703 N N . LEU A 1 25 ? -6.459 -2.919 -11.661 1.00 0.00 85 LEU A N 8
ATOM 12704 C CA . LEU A 1 25 ? -6.488 -3.756 -10.472 1.00 0.00 85 LEU A CA 8
ATOM 12705 C C . LEU A 1 25 ? -5.234 -4.626 -10.389 1.00 0.00 85 LEU A C 8
ATOM 12706 O O . LEU A 1 25 ? -4.634 -4.763 -9.322 1.00 0.00 85 LEU A O 8
ATOM 12722 N N . ASN A 1 26 ? -4.842 -5.211 -11.520 1.00 0.00 86 ASN A N 8
ATOM 12723 C CA . ASN A 1 26 ? -3.652 -6.058 -11.571 1.00 0.00 86 ASN A CA 8
ATOM 12724 C C . ASN A 1 26 ? -2.409 -5.273 -11.178 1.00 0.00 86 ASN A C 8
ATOM 12725 O O . ASN A 1 26 ? -1.587 -5.758 -10.405 1.00 0.00 86 ASN A O 8
ATOM 12736 N N . SER A 1 27 ? -2.280 -4.059 -11.702 1.00 0.00 87 SER A N 8
ATOM 12737 C CA . SER A 1 27 ? -1.126 -3.225 -11.397 1.00 0.00 87 SER A CA 8
ATOM 12738 C C . SER A 1 27 ? -1.060 -2.916 -9.903 1.00 0.00 87 SER A C 8
ATOM 12739 O O . SER A 1 27 ? 0.024 -2.903 -9.320 1.00 0.00 87 SER A O 8
ATOM 12747 N N . TYR A 1 28 ? -2.221 -2.692 -9.283 1.00 0.00 88 TYR A N 8
ATOM 12748 C CA . TYR A 1 28 ? -2.286 -2.520 -7.835 1.00 0.00 88 TYR A CA 8
ATOM 12749 C C . TYR A 1 28 ? -1.716 -3.744 -7.131 1.00 0.00 88 TYR A C 8
ATOM 12750 O O . TYR A 1 28 ? -0.916 -3.626 -6.203 1.00 0.00 88 TYR A O 8
ATOM 12768 N N . LYS A 1 29 ? -2.129 -4.919 -7.594 1.00 0.00 89 LYS A N 8
ATOM 12769 C CA . LYS A 1 29 ? -1.656 -6.175 -7.029 1.00 0.00 89 LYS A CA 8
ATOM 12770 C C . LYS A 1 29 ? -0.154 -6.330 -7.232 1.00 0.00 89 LYS A C 8
ATOM 12771 O O . LYS A 1 29 ? 0.545 -6.821 -6.353 1.00 0.00 89 LYS A O 8
ATOM 12790 N N . ASN A 1 30 ? 0.342 -5.900 -8.385 1.00 0.00 90 ASN A N 8
ATOM 12791 C CA . ASN A 1 30 ? 1.776 -5.950 -8.659 1.00 0.00 90 ASN A CA 8
ATOM 12792 C C . ASN A 1 30 ? 2.557 -5.125 -7.644 1.00 0.00 90 ASN A C 8
ATOM 12793 O O . ASN A 1 30 ? 3.691 -5.463 -7.295 1.00 0.00 90 ASN A O 8
ATOM 12804 N N . TYR A 1 31 ? 1.951 -4.044 -7.165 1.00 0.00 91 TYR A N 8
ATOM 12805 C CA . TYR A 1 31 ? 2.586 -3.203 -6.161 1.00 0.00 91 TYR A CA 8
ATOM 12806 C C . TYR A 1 31 ? 2.648 -3.924 -4.817 1.00 0.00 91 TYR A C 8
ATOM 12807 O O . TYR A 1 31 ? 3.720 -4.048 -4.216 1.00 0.00 91 TYR A O 8
ATOM 12825 N N . CYS A 1 32 ? 1.501 -4.418 -4.359 1.00 0.00 92 CYS A N 8
ATOM 12826 C CA . CYS A 1 32 ? 1.397 -4.992 -3.023 1.00 0.00 92 CYS A CA 8
ATOM 12827 C C . CYS A 1 32 ? 2.022 -6.386 -2.941 1.00 0.00 92 CYS A C 8
ATOM 12828 O O . CYS A 1 32 ? 2.676 -6.723 -1.955 1.00 0.00 92 CYS A O 8
ATOM 12836 N N . ARG A 1 33 ? 1.830 -7.183 -3.981 1.00 0.00 93 ARG A N 8
ATOM 12837 C CA . ARG A 1 33 ? 2.316 -8.558 -4.000 1.00 0.00 93 ARG A CA 8
ATOM 12838 C C . ARG A 1 33 ? 3.840 -8.612 -4.089 1.00 0.00 93 ARG A C 8
ATOM 12839 O O . ARG A 1 33 ? 4.492 -9.335 -3.334 1.00 0.00 93 ARG A O 8
ATOM 12860 N N . ASN A 1 34 ? 4.404 -7.844 -5.010 1.00 0.00 94 ASN A N 8
ATOM 12861 C CA . ASN A 1 34 ? 5.833 -7.919 -5.286 1.00 0.00 94 ASN A CA 8
ATOM 12862 C C . ASN A 1 34 ? 6.645 -6.999 -4.378 1.00 0.00 94 ASN A C 8
ATOM 12863 O O . ASN A 1 34 ? 7.537 -7.458 -3.664 1.00 0.00 94 ASN A O 8
ATOM 12874 N N . HIS A 1 35 ? 6.347 -5.706 -4.399 1.00 0.00 95 HIS A N 8
ATOM 12875 C CA . HIS A 1 35 ? 7.167 -4.738 -3.674 1.00 0.00 95 HIS A CA 8
ATOM 12876 C C . HIS A 1 35 ? 6.753 -4.570 -2.217 1.00 0.00 95 HIS A C 8
ATOM 12877 O O . HIS A 1 35 ? 7.610 -4.484 -1.343 1.00 0.00 95 HIS A O 8
ATOM 12892 N N . LEU A 1 36 ? 5.456 -4.545 -1.945 1.00 0.00 96 LEU A N 8
ATOM 12893 C CA . LEU A 1 36 ? 4.984 -4.371 -0.571 1.00 0.00 96 LEU A CA 8
ATOM 12894 C C . LEU A 1 36 ? 4.892 -5.717 0.142 1.00 0.00 96 LEU A C 8
ATOM 12895 O O . LEU A 1 36 ? 4.194 -5.849 1.142 1.00 0.00 96 LEU A O 8
ATOM 12911 N N . SER A 1 37 ? 5.626 -6.697 -0.368 1.00 0.00 97 SER A N 8
ATOM 12912 C CA . SER A 1 37 ? 5.630 -8.046 0.187 1.00 0.00 97 SER A CA 8
ATOM 12913 C C . SER A 1 37 ? 5.992 -8.080 1.683 1.00 0.00 97 SER A C 8
ATOM 12914 O O . SER A 1 37 ? 5.319 -8.769 2.454 1.00 0.00 97 SER A O 8
ATOM 12922 N N . PRO A 1 38 ? 7.043 -7.347 2.140 1.00 0.00 98 PRO A N 8
ATOM 12923 C CA . PRO A 1 38 ? 7.389 -7.307 3.561 1.00 0.00 98 PRO A CA 8
ATOM 12924 C C . PRO A 1 38 ? 6.230 -6.802 4.408 1.00 0.00 98 PRO A C 8
ATOM 12925 O O . PRO A 1 38 ? 5.979 -7.308 5.498 1.00 0.00 98 PRO A O 8
ATOM 12936 N N . LEU A 1 39 ? 5.512 -5.822 3.878 1.00 0.00 99 LEU A N 8
ATOM 12937 C CA . LEU A 1 39 ? 4.399 -5.213 4.594 1.00 0.00 99 LEU A CA 8
ATOM 12938 C C . LEU A 1 39 ? 3.178 -6.117 4.540 1.00 0.00 99 LEU A C 8
ATOM 12939 O O . LEU A 1 39 ? 2.409 -6.197 5.494 1.00 0.00 99 LEU A O 8
ATOM 12955 N N . TYR A 1 40 ? 3.035 -6.809 3.418 1.00 0.00 100 TYR A N 8
ATOM 12956 C CA . TYR A 1 40 ? 1.883 -7.663 3.144 1.00 0.00 100 TYR A CA 8
ATOM 12957 C C . TYR A 1 40 ? 1.690 -8.702 4.247 1.00 0.00 100 TYR A C 8
ATOM 12958 O O . TYR A 1 40 ? 0.564 -9.102 4.546 1.00 0.00 100 TYR A O 8
ATOM 12976 N N . MET A 1 41 ? 2.788 -9.115 4.865 1.00 0.00 101 MET A N 8
ATOM 12977 C CA . MET A 1 41 ? 2.743 -10.151 5.892 1.00 0.00 101 MET A CA 8
ATOM 12978 C C . MET A 1 41 ? 2.804 -9.548 7.296 1.00 0.00 101 MET A C 8
ATOM 12979 O O . MET A 1 41 ? 2.847 -10.274 8.289 1.00 0.00 101 MET A O 8
ATOM 12993 N N . LYS A 1 42 ? 2.799 -8.226 7.381 1.00 0.00 102 LYS A N 8
ATOM 12994 C CA . LYS A 1 42 ? 2.891 -7.549 8.670 1.00 0.00 102 LYS A CA 8
ATOM 12995 C C . LYS A 1 42 ? 1.556 -6.929 9.063 1.00 0.00 102 LYS A C 8
ATOM 12996 O O . LYS A 1 42 ? 0.679 -6.718 8.220 1.00 0.00 102 LYS A O 8
ATOM 13015 N N . SER A 1 43 ? 1.408 -6.642 10.348 1.00 0.00 103 SER A N 8
ATOM 13016 C CA . SER A 1 43 ? 0.218 -5.981 10.849 1.00 0.00 103 SER A CA 8
ATOM 13017 C C . SER A 1 43 ? 0.395 -4.465 10.782 1.00 0.00 103 SER A C 8
ATOM 13018 O O . SER A 1 43 ? 1.517 -3.965 10.677 1.00 0.00 103 SER A O 8
ATOM 13026 N N . LEU A 1 44 ? -0.716 -3.745 10.862 1.00 0.00 104 LEU A N 8
ATOM 13027 C CA . LEU A 1 44 ? -0.724 -2.294 10.699 1.00 0.00 104 LEU A CA 8
ATOM 13028 C C . LEU A 1 44 ? 0.119 -1.598 11.767 1.00 0.00 104 LEU A C 8
ATOM 13029 O O . LEU A 1 44 ? 0.683 -0.534 11.528 1.00 0.00 104 LEU A O 8
ATOM 13045 N N . SER A 1 45 ? 0.205 -2.209 12.940 1.00 0.00 105 SER A N 8
ATOM 13046 C CA . SER A 1 45 ? 0.949 -1.629 14.051 1.00 0.00 105 SER A CA 8
ATOM 13047 C C . SER A 1 45 ? 2.435 -1.977 13.967 1.00 0.00 105 SER A C 8
ATOM 13048 O O . SER A 1 45 ? 3.269 -1.352 14.625 1.00 0.00 105 SER A O 8
ATOM 13056 N N . GLU A 1 46 ? 2.760 -2.970 13.149 1.00 0.00 106 GLU A N 8
ATOM 13057 C CA . GLU A 1 46 ? 4.129 -3.452 13.037 1.00 0.00 106 GLU A CA 8
ATOM 13058 C C . GLU A 1 46 ? 4.843 -2.779 11.875 1.00 0.00 106 GLU A C 8
ATOM 13059 O O . GLU A 1 46 ? 6.070 -2.686 11.851 1.00 0.00 106 GLU A O 8
ATOM 13071 N N . ILE A 1 47 ? 4.061 -2.316 10.914 1.00 0.00 107 ILE A N 8
ATOM 13072 C CA . ILE A 1 47 ? 4.601 -1.651 9.741 1.00 0.00 107 ILE A CA 8
ATOM 13073 C C . ILE A 1 47 ? 5.147 -0.277 10.105 1.00 0.00 107 ILE A C 8
ATOM 13074 O O . ILE A 1 47 ? 4.403 0.620 10.505 1.00 0.00 107 ILE A O 8
ATOM 13090 N N . LEU A 1 48 ? 6.454 -0.131 9.979 1.00 0.00 108 LEU A N 8
ATOM 13091 C CA . LEU A 1 48 ? 7.121 1.122 10.289 1.00 0.00 108 LEU A CA 8
ATOM 13092 C C . LEU A 1 48 ? 7.330 1.940 9.023 1.00 0.00 108 LEU A C 8
ATOM 13093 O O . LEU A 1 48 ? 7.526 1.382 7.943 1.00 0.00 108 LEU A O 8
ATOM 13109 N N . PRO A 1 49 ? 7.292 3.277 9.139 1.00 0.00 109 PRO A N 8
ATOM 13110 C CA . PRO A 1 49 ? 7.510 4.176 8.002 1.00 0.00 109 PRO A CA 8
ATOM 13111 C C . PRO A 1 49 ? 8.873 3.958 7.352 1.00 0.00 109 PRO A C 8
ATOM 13112 O O . PRO A 1 49 ? 9.014 4.048 6.134 1.00 0.00 109 PRO A O 8
ATOM 13123 N N . ALA A 1 50 ? 9.869 3.651 8.175 1.00 0.00 110 ALA A N 8
ATOM 13124 C CA . ALA A 1 50 ? 11.221 3.413 7.688 1.00 0.00 110 ALA A CA 8
ATOM 13125 C C . ALA A 1 50 ? 11.287 2.125 6.874 1.00 0.00 110 ALA A C 8
ATOM 13126 O O . ALA A 1 50 ? 12.069 2.014 5.931 1.00 0.00 110 ALA A O 8
ATOM 13133 N N . ASP A 1 51 ? 10.449 1.162 7.236 1.00 0.00 111 ASP A N 8
ATOM 13134 C CA . ASP A 1 51 ? 10.398 -0.119 6.538 1.00 0.00 111 ASP A CA 8
ATOM 13135 C C . ASP A 1 51 ? 9.827 0.083 5.136 1.00 0.00 111 ASP A C 8
ATOM 13136 O O . ASP A 1 51 ? 10.389 -0.386 4.143 1.00 0.00 111 ASP A O 8
ATOM 13145 N N . ILE A 1 52 ? 8.725 0.823 5.065 1.00 0.00 112 ILE A N 8
ATOM 13146 C CA . ILE A 1 52 ? 8.121 1.182 3.785 1.00 0.00 112 ILE A CA 8
ATOM 13147 C C . ILE A 1 52 ? 9.093 2.027 2.971 1.00 0.00 112 ILE A C 8
ATOM 13148 O O . ILE A 1 52 ? 9.234 1.848 1.760 1.00 0.00 112 ILE A O 8
ATOM 13164 N N . GLN A 1 53 ? 9.767 2.946 3.657 1.00 0.00 113 GLN A N 8
ATOM 13165 C CA . GLN A 1 53 ? 10.766 3.807 3.035 1.00 0.00 113 GLN A CA 8
ATOM 13166 C C . GLN A 1 53 ? 11.849 2.964 2.374 1.00 0.00 113 GLN A C 8
ATOM 13167 O O . GLN A 1 53 ? 12.267 3.242 1.252 1.00 0.00 113 GLN A O 8
ATOM 13181 N N . SER A 1 54 ? 12.278 1.917 3.071 1.00 0.00 114 SER A N 8
ATOM 13182 C CA . SER A 1 54 ? 13.298 1.016 2.559 1.00 0.00 114 SER A CA 8
ATOM 13183 C C . SER A 1 54 ? 12.849 0.380 1.245 1.00 0.00 114 SER A C 8
ATOM 13184 O O . SER A 1 54 ? 13.646 0.218 0.321 1.00 0.00 114 SER A O 8
ATOM 13192 N N . ILE A 1 55 ? 11.568 0.040 1.165 1.00 0.00 115 ILE A N 8
ATOM 13193 C CA . ILE A 1 55 ? 10.999 -0.515 -0.058 1.00 0.00 115 ILE A CA 8
ATOM 13194 C C . ILE A 1 55 ? 11.056 0.507 -1.195 1.00 0.00 115 ILE A C 8
ATOM 13195 O O . ILE A 1 55 ? 11.491 0.196 -2.301 1.00 0.00 115 ILE A O 8
ATOM 13211 N N . ILE A 1 56 ? 10.625 1.728 -0.910 1.00 0.00 116 ILE A N 8
ATOM 13212 C CA . ILE A 1 56 ? 10.629 2.800 -1.902 1.00 0.00 116 ILE A CA 8
ATOM 13213 C C . ILE A 1 56 ? 12.049 3.071 -2.403 1.00 0.00 116 ILE A C 8
ATOM 13214 O O . ILE A 1 56 ? 12.276 3.249 -3.600 1.00 0.00 116 ILE A O 8
ATOM 13230 N N . ASN A 1 57 ? 12.997 3.068 -1.475 1.00 0.00 117 ASN A N 8
ATOM 13231 C CA . ASN A 1 57 ? 14.394 3.366 -1.780 1.00 0.00 117 ASN A CA 8
ATOM 13232 C C . ASN A 1 57 ? 15.024 2.307 -2.685 1.00 0.00 117 ASN A C 8
ATOM 13233 O O . ASN A 1 57 ? 15.799 2.635 -3.584 1.00 0.00 117 ASN A O 8
ATOM 13244 N N . GLU A 1 58 ? 14.690 1.040 -2.457 1.00 0.00 118 GLU A N 8
ATOM 13245 C CA . GLU A 1 58 ? 15.300 -0.048 -3.220 1.00 0.00 118 GLU A CA 8
ATOM 13246 C C . GLU A 1 58 ? 14.639 -0.218 -4.585 1.00 0.00 118 GLU A C 8
ATOM 13247 O O . GLU A 1 58 ? 15.240 -0.777 -5.507 1.00 0.00 118 GLU A O 8
ATOM 13259 N N . THR A 1 59 ? 13.409 0.259 -4.713 1.00 0.00 119 THR A N 8
ATOM 13260 C CA . THR A 1 59 ? 12.667 0.114 -5.953 1.00 0.00 119 THR A CA 8
ATOM 13261 C C . THR A 1 59 ? 13.297 0.955 -7.064 1.00 0.00 119 THR A C 8
ATOM 13262 O O . THR A 1 59 ? 13.285 2.182 -7.016 1.00 0.00 119 THR A O 8
ATOM 13273 N N . LYS A 1 60 ? 13.850 0.276 -8.063 1.00 0.00 120 LYS A N 8
ATOM 13274 C CA . LYS A 1 60 ? 14.540 0.942 -9.162 1.00 0.00 120 LYS A CA 8
ATOM 13275 C C . LYS A 1 60 ? 13.584 1.242 -10.316 1.00 0.00 120 LYS A C 8
ATOM 13276 O O . LYS A 1 60 ? 14.001 1.358 -11.470 1.00 0.00 120 LYS A O 8
ATOM 13295 N N . LEU A 1 61 ? 12.312 1.387 -9.996 1.00 0.00 121 LEU A N 8
ATOM 13296 C CA . LEU A 1 61 ? 11.307 1.689 -11.000 1.00 0.00 121 LEU A CA 8
ATOM 13297 C C . LEU A 1 61 ? 11.162 3.195 -11.138 1.00 0.00 121 LEU A C 8
ATOM 13298 O O . LEU A 1 61 ? 11.757 3.950 -10.366 1.00 0.00 121 LEU A O 8
ATOM 13314 N N . ALA A 1 62 ? 10.377 3.630 -12.114 1.00 0.00 122 ALA A N 8
ATOM 13315 C CA . ALA A 1 62 ? 10.196 5.052 -12.369 1.00 0.00 122 ALA A CA 8
ATOM 13316 C C . ALA A 1 62 ? 9.582 5.753 -11.162 1.00 0.00 122 ALA A C 8
ATOM 13317 O O . ALA A 1 62 ? 8.842 5.143 -10.387 1.00 0.00 122 ALA A O 8
ATOM 13324 N N . LYS A 1 63 ? 9.896 7.033 -11.011 1.00 0.00 123 LYS A N 8
ATOM 13325 C CA . LYS A 1 63 ? 9.407 7.835 -9.894 1.00 0.00 123 LYS A CA 8
ATOM 13326 C C . LYS A 1 63 ? 7.881 7.839 -9.843 1.00 0.00 123 LYS A C 8
ATOM 13327 O O . LYS A 1 63 ? 7.283 7.813 -8.764 1.00 0.00 123 LYS A O 8
ATOM 13346 N N . ASN A 1 64 ? 7.252 7.850 -11.013 1.00 0.00 124 ASN A N 8
ATOM 13347 C CA . ASN A 1 64 ? 5.796 7.798 -11.097 1.00 0.00 124 ASN A CA 8
ATOM 13348 C C . ASN A 1 64 ? 5.261 6.469 -10.562 1.00 0.00 124 ASN A C 8
ATOM 13349 O O . ASN A 1 64 ? 4.125 6.383 -10.094 1.00 0.00 124 ASN A O 8
ATOM 13360 N N . THR A 1 65 ? 6.099 5.441 -10.611 1.00 0.00 125 THR A N 8
ATOM 13361 C CA . THR A 1 65 ? 5.733 4.130 -10.112 1.00 0.00 125 THR A CA 8
ATOM 13362 C C . THR A 1 65 ? 5.923 4.081 -8.597 1.00 0.00 125 THR A C 8
ATOM 13363 O O . THR A 1 65 ? 5.128 3.472 -7.882 1.00 0.00 125 THR A O 8
ATOM 13374 N N . LEU A 1 66 ? 6.972 4.745 -8.119 1.00 0.00 126 LEU A N 8
ATOM 13375 C CA . LEU A 1 66 ? 7.202 4.889 -6.685 1.00 0.00 126 LEU A CA 8
ATOM 13376 C C . LEU A 1 66 ? 6.009 5.585 -6.043 1.00 0.00 126 LEU A C 8
ATOM 13377 O O . LEU A 1 66 ? 5.499 5.153 -5.007 1.00 0.00 126 LEU A O 8
ATOM 13393 N N . LYS A 1 67 ? 5.563 6.658 -6.685 1.00 0.00 127 LYS A N 8
ATOM 13394 C CA . LYS A 1 67 ? 4.389 7.397 -6.242 1.00 0.00 127 LYS A CA 8
ATOM 13395 C C . LYS A 1 67 ? 3.140 6.524 -6.282 1.00 0.00 127 LYS A C 8
ATOM 13396 O O . LYS A 1 67 ? 2.255 6.655 -5.434 1.00 0.00 127 LYS A O 8
ATOM 13415 N N . ALA A 1 68 ? 3.071 5.638 -7.269 1.00 0.00 128 ALA A N 8
ATOM 13416 C CA . ALA A 1 68 ? 1.947 4.723 -7.403 1.00 0.00 128 ALA A CA 8
ATOM 13417 C C . ALA A 1 68 ? 1.904 3.742 -6.234 1.00 0.00 128 ALA A C 8
ATOM 13418 O O . ALA A 1 68 ? 0.853 3.541 -5.619 1.00 0.00 128 ALA A O 8
ATOM 13425 N N . ILE A 1 69 ? 3.052 3.145 -5.923 1.00 0.00 129 ILE A N 8
ATOM 13426 C CA . ILE A 1 69 ? 3.156 2.217 -4.799 1.00 0.00 129 ILE A CA 8
ATOM 13427 C C . ILE A 1 69 ? 2.832 2.943 -3.492 1.00 0.00 129 ILE A C 8
ATOM 13428 O O . ILE A 1 69 ? 2.061 2.448 -2.668 1.00 0.00 129 ILE A O 8
ATOM 13444 N N . ARG A 1 70 ? 3.412 4.130 -3.337 1.00 0.00 130 ARG A N 8
ATOM 13445 C CA . ARG A 1 70 ? 3.161 4.982 -2.178 1.00 0.00 130 ARG A CA 8
ATOM 13446 C C . ARG A 1 70 ? 1.672 5.269 -2.017 1.00 0.00 130 ARG A C 8
ATOM 13447 O O . ARG A 1 70 ? 1.101 5.019 -0.957 1.00 0.00 130 ARG A O 8
ATOM 13468 N N . ASN A 1 71 ? 1.050 5.780 -3.073 1.00 0.00 131 ASN A N 8
ATOM 13469 C CA . ASN A 1 71 ? -0.363 6.155 -3.034 1.00 0.00 131 ASN A CA 8
ATOM 13470 C C . ASN A 1 71 ? -1.239 4.970 -2.652 1.00 0.00 131 ASN A C 8
ATOM 13471 O O . ASN A 1 71 ? -2.106 5.082 -1.784 1.00 0.00 131 ASN A O 8
ATOM 13482 N N . THR A 1 72 ? -0.998 3.839 -3.297 1.00 0.00 132 THR A N 8
ATOM 13483 C CA . THR A 1 72 ? -1.774 2.634 -3.047 1.00 0.00 132 THR A CA 8
ATOM 13484 C C . THR A 1 72 ? -1.697 2.233 -1.574 1.00 0.00 132 THR A C 8
ATOM 13485 O O . THR A 1 72 ? -2.722 2.049 -0.918 1.00 0.00 132 THR A O 8
ATOM 13496 N N . ALA A 1 73 ? -0.475 2.135 -1.055 1.00 0.00 133 ALA A N 8
ATOM 13497 C CA . ALA A 1 73 ? -0.261 1.760 0.338 1.00 0.00 133 ALA A CA 8
ATOM 13498 C C . ALA A 1 73 ? -0.886 2.781 1.284 1.00 0.00 133 ALA A C 8
ATOM 13499 O O . ALA A 1 73 ? -1.501 2.418 2.287 1.00 0.00 133 ALA A O 8
ATOM 13506 N N . SER A 1 74 ? -0.737 4.058 0.945 1.00 0.00 134 SER A N 8
ATOM 13507 C CA . SER A 1 74 ? -1.251 5.143 1.774 1.00 0.00 134 SER A CA 8
ATOM 13508 C C . SER A 1 74 ? -2.756 5.018 1.978 1.00 0.00 134 SER A C 8
ATOM 13509 O O . SER A 1 74 ? -3.240 5.071 3.111 1.00 0.00 134 SER A O 8
ATOM 13517 N N . GLN A 1 75 ? -3.489 4.829 0.886 1.00 0.00 135 GLN A N 8
ATOM 13518 C CA . GLN A 1 75 ? -4.943 4.756 0.949 1.00 0.00 135 GLN A CA 8
ATOM 13519 C C . GLN A 1 75 ? -5.401 3.513 1.707 1.00 0.00 135 GLN A C 8
ATOM 13520 O O . GLN A 1 75 ? -6.430 3.537 2.381 1.00 0.00 135 GLN A O 8
ATOM 13534 N N . ILE A 1 76 ? -4.626 2.436 1.606 1.00 0.00 136 ILE A N 8
ATOM 13535 C CA . ILE A 1 76 ? -4.924 1.205 2.333 1.00 0.00 136 ILE A CA 8
ATOM 13536 C C . ILE A 1 76 ? -4.895 1.453 3.841 1.00 0.00 136 ILE A C 8
ATOM 13537 O O . ILE A 1 76 ? -5.811 1.057 4.563 1.00 0.00 136 ILE A O 8
ATOM 13553 N N . PHE A 1 77 ? -3.853 2.130 4.306 1.00 0.00 137 PHE A N 8
ATOM 13554 C CA . PHE A 1 77 ? -3.730 2.456 5.723 1.00 0.00 137 PHE A CA 8
ATOM 13555 C C . PHE A 1 77 ? -4.834 3.409 6.174 1.00 0.00 137 PHE A C 8
ATOM 13556 O O . PHE A 1 77 ? -5.374 3.265 7.270 1.00 0.00 137 PHE A O 8
ATOM 13573 N N . ARG A 1 78 ? -5.170 4.380 5.333 1.00 0.00 138 ARG A N 8
ATOM 13574 C CA . ARG A 1 78 ? -6.211 5.346 5.674 1.00 0.00 138 ARG A CA 8
ATOM 13575 C C . ARG A 1 78 ? -7.576 4.661 5.730 1.00 0.00 138 ARG A C 8
ATOM 13576 O O . ARG A 1 78 ? -8.447 5.055 6.505 1.00 0.00 138 ARG A O 8
ATOM 13597 N N . LEU A 1 79 ? -7.747 3.629 4.910 1.00 0.00 139 LEU A N 8
ATOM 13598 C CA . LEU A 1 79 ? -8.959 2.819 4.936 1.00 0.00 139 LEU A CA 8
ATOM 13599 C C . LEU A 1 79 ? -9.093 2.131 6.290 1.00 0.00 139 LEU A C 8
ATOM 13600 O O . LEU A 1 79 ? -10.181 2.059 6.866 1.00 0.00 139 LEU A O 8
ATOM 13616 N N . ALA A 1 80 ? -7.968 1.648 6.803 1.00 0.00 140 ALA A N 8
ATOM 13617 C CA . ALA A 1 80 ? -7.932 1.011 8.110 1.00 0.00 140 ALA A CA 8
ATOM 13618 C C . ALA A 1 80 ? -8.287 2.011 9.207 1.00 0.00 140 ALA A C 8
ATOM 13619 O O . ALA A 1 80 ? -8.931 1.657 10.195 1.00 0.00 140 ALA A O 8
ATOM 13626 N N . ILE A 1 81 ? -7.871 3.262 9.025 1.00 0.00 141 ILE A N 8
ATOM 13627 C CA . ILE A 1 81 ? -8.234 4.336 9.947 1.00 0.00 141 ILE A CA 8
ATOM 13628 C C . ILE A 1 81 ? -9.746 4.556 9.942 1.00 0.00 141 ILE A C 8
ATOM 13629 O O . ILE A 1 81 ? -10.366 4.698 10.994 1.00 0.00 141 ILE A O 8
ATOM 13645 N N . GLU A 1 82 ? -10.332 4.567 8.750 1.00 0.00 142 GLU A N 8
ATOM 13646 C CA . GLU A 1 82 ? -11.773 4.763 8.598 1.00 0.00 142 GLU A CA 8
ATOM 13647 C C . GLU A 1 82 ? -12.558 3.586 9.154 1.00 0.00 142 GLU A C 8
ATOM 13648 O O . GLU A 1 82 ? -13.721 3.723 9.531 1.00 0.00 142 GLU A O 8
ATOM 13660 N N . ASN A 1 83 ? -11.927 2.424 9.186 1.00 0.00 143 ASN A N 8
ATOM 13661 C CA . ASN A 1 83 ? -12.551 1.241 9.769 1.00 0.00 143 ASN A CA 8
ATOM 13662 C C . ASN A 1 83 ? -12.143 1.089 11.230 1.00 0.00 143 ASN A C 8
ATOM 13663 O O . ASN A 1 83 ? -12.481 0.101 11.880 1.00 0.00 143 ASN A O 8
ATOM 13674 N N . ARG A 1 84 ? -11.404 2.085 11.728 1.00 0.00 144 ARG A N 8
ATOM 13675 C CA . ARG A 1 84 ? -11.027 2.176 13.141 1.00 0.00 144 ARG A CA 8
ATOM 13676 C C . ARG A 1 84 ? -10.113 1.033 13.585 1.00 0.00 144 ARG A C 8
ATOM 13677 O O . ARG A 1 84 ? -10.039 0.706 14.773 1.00 0.00 144 ARG A O 8
ATOM 13698 N N . ALA A 1 85 ? -9.386 0.459 12.637 1.00 0.00 145 ALA A N 8
ATOM 13699 C CA . ALA A 1 85 ? -8.422 -0.586 12.946 1.00 0.00 145 ALA A CA 8
ATOM 13700 C C . ALA A 1 85 ? -7.105 0.036 13.394 1.00 0.00 145 ALA A C 8
ATOM 13701 O O . ALA A 1 85 ? -6.348 -0.555 14.164 1.00 0.00 145 ALA A O 8
ATOM 13708 N N . ILE A 1 86 ? -6.848 1.244 12.913 1.00 0.00 146 ILE A N 8
ATOM 13709 C CA . ILE A 1 86 ? -5.644 1.974 13.273 1.00 0.00 146 ILE A CA 8
ATOM 13710 C C . ILE A 1 86 ? -5.961 3.471 13.329 1.00 0.00 146 ILE A C 8
ATOM 13711 O O . ILE A 1 86 ? -6.915 3.922 12.698 1.00 0.00 146 ILE A O 8
ATOM 13727 N N . ASP A 1 87 ? -5.199 4.231 14.106 1.00 0.00 147 ASP A N 8
ATOM 13728 C CA . ASP A 1 87 ? -5.501 5.651 14.316 1.00 0.00 147 ASP A CA 8
ATOM 13729 C C . ASP A 1 87 ? -4.574 6.558 13.508 1.00 0.00 147 ASP A C 8
ATOM 13730 O O . ASP A 1 87 ? -4.753 7.778 13.481 1.00 0.00 147 ASP A O 8
ATOM 13739 N N . PHE A 1 88 ? -3.595 5.964 12.843 1.00 0.00 148 PHE A N 8
ATOM 13740 C CA . PHE A 1 88 ? -2.604 6.728 12.094 1.00 0.00 148 PHE A CA 8
ATOM 13741 C C . PHE A 1 88 ? -2.004 5.869 10.990 1.00 0.00 148 PHE A C 8
ATOM 13742 O O . PHE A 1 88 ? -1.842 4.665 11.155 1.00 0.00 148 PHE A O 8
ATOM 13759 N N . ASN A 1 89 ? -1.688 6.484 9.862 1.00 0.00 149 ASN A N 8
ATOM 13760 C CA . ASN A 1 89 ? -1.089 5.760 8.753 1.00 0.00 149 ASN A CA 8
ATOM 13761 C C . ASN A 1 89 ? 0.389 6.115 8.604 1.00 0.00 149 ASN A C 8
ATOM 13762 O O . ASN A 1 89 ? 0.739 7.241 8.252 1.00 0.00 149 ASN A O 8
ATOM 13773 N N . PRO A 1 90 ? 1.280 5.147 8.876 1.00 0.00 150 PRO A N 8
ATOM 13774 C CA . PRO A 1 90 ? 2.736 5.342 8.761 1.00 0.00 150 PRO A CA 8
ATOM 13775 C C . PRO A 1 90 ? 3.175 5.590 7.320 1.00 0.00 150 PRO A C 8
ATOM 13776 O O . PRO A 1 90 ? 4.313 5.977 7.060 1.00 0.00 150 PRO A O 8
ATOM 13787 N N . ALA A 1 91 ? 2.257 5.371 6.387 1.00 0.00 151 ALA A N 8
ATOM 13788 C CA . ALA A 1 91 ? 2.525 5.606 4.977 1.00 0.00 151 ALA A CA 8
ATOM 13789 C C . ALA A 1 91 ? 2.707 7.094 4.702 1.00 0.00 151 ALA A C 8
ATOM 13790 O O . ALA A 1 91 ? 3.484 7.478 3.835 1.00 0.00 151 ALA A O 8
ATOM 13797 N N . ASP A 1 92 ? 2.005 7.925 5.470 1.00 0.00 152 ASP A N 8
ATOM 13798 C CA . ASP A 1 92 ? 2.091 9.379 5.320 1.00 0.00 152 ASP A CA 8
ATOM 13799 C C . ASP A 1 92 ? 3.430 9.883 5.859 1.00 0.00 152 ASP A C 8
ATOM 13800 O O . ASP A 1 92 ? 3.862 11.002 5.572 1.00 0.00 152 ASP A O 8
ATOM 13809 N N . TYR A 1 93 ? 4.088 9.027 6.627 1.00 0.00 153 TYR A N 8
ATOM 13810 C CA . TYR A 1 93 ? 5.382 9.341 7.212 1.00 0.00 153 TYR A CA 8
ATOM 13811 C C . TYR A 1 93 ? 6.487 9.044 6.195 1.00 0.00 153 TYR A C 8
ATOM 13812 O O . TYR A 1 93 ? 7.595 9.571 6.286 1.00 0.00 153 TYR A O 8
ATOM 13830 N N . VAL A 1 94 ? 6.163 8.203 5.222 1.00 0.00 154 VAL A N 8
ATOM 13831 C CA . VAL A 1 94 ? 7.113 7.801 4.194 1.00 0.00 154 VAL A CA 8
ATOM 13832 C C . VAL A 1 94 ? 7.366 8.941 3.215 1.00 0.00 154 VAL A C 8
ATOM 13833 O O . VAL A 1 94 ? 6.427 9.532 2.678 1.00 0.00 154 VAL A O 8
ATOM 13846 N N . ARG A 1 95 ? 8.634 9.236 2.976 1.00 0.00 155 ARG A N 8
ATOM 13847 C CA . ARG A 1 95 ? 9.010 10.326 2.090 1.00 0.00 155 ARG A CA 8
ATOM 13848 C C . ARG A 1 95 ? 9.068 9.850 0.649 1.00 0.00 155 ARG A C 8
ATOM 13849 O O . ARG A 1 95 ? 9.420 8.702 0.373 1.00 0.00 155 ARG A O 8
ATOM 13870 N N . ILE A 1 96 ? 8.727 10.740 -0.260 1.00 0.00 156 ILE A N 8
ATOM 13871 C CA . ILE A 1 96 ? 8.881 10.481 -1.678 1.00 0.00 156 ILE A CA 8
ATOM 13872 C C . ILE A 1 96 ? 10.023 11.322 -2.227 1.00 0.00 156 ILE A C 8
ATOM 13873 O O . ILE A 1 96 ? 9.945 12.553 -2.238 1.00 0.00 156 ILE A O 8
ATOM 13889 N N . PRO A 1 97 ? 11.114 10.665 -2.657 1.00 0.00 157 PRO A N 8
ATOM 13890 C CA . PRO A 1 97 ? 12.282 11.354 -3.207 1.00 0.00 157 PRO A CA 8
ATOM 13891 C C . PRO A 1 97 ? 11.900 12.274 -4.358 1.00 0.00 157 PRO A C 8
ATOM 13892 O O . PRO A 1 97 ? 11.205 11.869 -5.292 1.00 0.00 157 PRO A O 8
ATOM 13903 N N . LYS A 1 98 ? 12.366 13.506 -4.290 1.00 0.00 158 LYS A N 8
ATOM 13904 C CA . LYS A 1 98 ? 12.016 14.505 -5.279 1.00 0.00 158 LYS A CA 8
ATOM 13905 C C . LYS A 1 98 ? 13.079 14.541 -6.356 1.00 0.00 158 LYS A C 8
ATOM 13906 O O . LYS A 1 98 ? 12.763 14.505 -7.548 1.00 0.00 158 LYS A O 8
ATOM 13925 N N . ILE A 1 99 ? 14.338 14.588 -5.914 1.00 0.00 159 ILE A N 8
ATOM 13926 C CA . ILE A 1 99 ? 15.506 14.498 -6.794 1.00 0.00 159 ILE A CA 8
ATOM 13927 C C . ILE A 1 99 ? 15.687 15.765 -7.633 1.00 0.00 159 ILE A C 8
ATOM 13928 O O . ILE A 1 99 ? 16.718 16.432 -7.547 1.00 0.00 159 ILE A O 8
ATOM 13944 N N . ALA A 1 100 ? 14.682 16.093 -8.429 1.00 0.00 160 ALA A N 8
ATOM 13945 C CA . ALA A 1 100 ? 14.738 17.249 -9.306 1.00 0.00 160 ALA A CA 8
ATOM 13946 C C . ALA A 1 100 ? 14.676 18.543 -8.508 1.00 0.00 160 ALA A C 8
ATOM 13947 O O . ALA A 1 100 ? 13.626 18.897 -7.964 1.00 0.00 160 ALA A O 8
ATOM 13954 N N . LEU A 1 101 ? 15.816 19.225 -8.424 1.00 0.00 161 LEU A N 8
ATOM 13955 C CA . LEU A 1 101 ? 15.921 20.501 -7.718 1.00 0.00 161 LEU A CA 8
ATOM 13956 C C . LEU A 1 101 ? 15.554 20.346 -6.247 1.00 0.00 161 LEU A C 8
ATOM 13957 O O . LEU A 1 101 ? 15.035 21.276 -5.625 1.00 0.00 161 LEU A O 8
ATOM 13973 N N . GLU A 1 102 ? 15.837 19.178 -5.691 1.00 0.00 162 GLU A N 8
ATOM 13974 C CA . GLU A 1 102 ? 15.565 18.924 -4.287 1.00 0.00 162 GLU A CA 8
ATOM 13975 C C . GLU A 1 102 ? 16.636 19.588 -3.426 1.00 0.00 162 GLU A C 8
ATOM 13976 O O . GLU A 1 102 ? 17.684 19.000 -3.156 1.00 0.00 162 GLU A O 8
ATOM 13988 N N . HIS A 1 103 ? 16.380 20.821 -3.023 1.00 0.00 163 HIS A N 8
ATOM 13989 C CA . HIS A 1 103 ? 17.337 21.573 -2.227 1.00 0.00 163 HIS A CA 8
ATOM 13990 C C . HIS A 1 103 ? 17.048 21.384 -0.750 1.00 0.00 163 HIS A C 8
ATOM 13991 O O . HIS A 1 103 ? 15.922 21.595 -0.296 1.00 0.00 163 HIS A O 8
ATOM 14006 N N . HIS A 1 104 ? 18.061 20.977 -0.004 1.00 0.00 164 HIS A N 8
ATOM 14007 C CA . HIS A 1 104 ? 17.910 20.757 1.426 1.00 0.00 164 HIS A CA 8
ATOM 14008 C C . HIS A 1 104 ? 18.182 22.057 2.173 1.00 0.00 164 HIS A C 8
ATOM 14009 O O . HIS A 1 104 ? 17.382 22.474 3.007 1.00 0.00 164 HIS A O 8
ATOM 14024 N N . HIS A 1 105 ? 19.326 22.683 1.869 1.00 0.00 165 HIS A N 8
ATOM 14025 C CA . HIS A 1 105 ? 19.607 24.068 2.277 1.00 0.00 165 HIS A CA 8
ATOM 14026 C C . HIS A 1 105 ? 19.725 24.218 3.802 1.00 0.00 165 HIS A C 8
ATOM 14027 O O . HIS A 1 105 ? 19.849 25.333 4.316 1.00 0.00 165 HIS A O 8
ATOM 14042 N N . HIS A 1 106 ? 19.745 23.092 4.510 1.00 0.00 166 HIS A N 8
ATOM 14043 C CA . HIS A 1 106 ? 19.688 23.088 5.972 1.00 0.00 166 HIS A CA 8
ATOM 14044 C C . HIS A 1 106 ? 18.406 23.757 6.454 1.00 0.00 166 HIS A C 8
ATOM 14045 O O . HIS A 1 106 ? 18.359 24.968 6.688 1.00 0.00 166 HIS A O 8
ATOM 14060 N N . HIS A 1 107 ? 17.366 22.953 6.585 1.00 0.00 167 HIS A N 8
ATOM 14061 C CA . HIS A 1 107 ? 16.049 23.445 6.948 1.00 0.00 167 HIS A CA 8
ATOM 14062 C C . HIS A 1 107 ? 15.947 23.681 8.453 1.00 0.00 167 HIS A C 8
ATOM 14063 O O . HIS A 1 107 ? 16.084 22.752 9.248 1.00 0.00 167 HIS A O 8
ATOM 14078 N N . HIS A 1 108 ? 15.703 24.924 8.831 1.00 0.00 168 HIS A N 8
ATOM 14079 C CA . HIS A 1 108 ? 15.528 25.279 10.232 1.00 0.00 168 HIS A CA 8
ATOM 14080 C C . HIS A 1 108 ? 14.053 25.452 10.548 1.00 0.00 168 HIS A C 8
ATOM 14081 O O . HIS A 1 108 ? 13.512 24.629 11.309 1.00 0.00 168 HIS A O 8
ATOM 14097 N N . ARG A 1 1 ? -6.720 -10.245 9.750 1.00 0.00 61 ARG A N 9
ATOM 14098 C CA . ARG A 1 1 ? -6.951 -9.684 11.098 1.00 0.00 61 ARG A CA 9
ATOM 14099 C C . ARG A 1 1 ? -5.952 -8.566 11.370 1.00 0.00 61 ARG A C 9
ATOM 14100 O O . ARG A 1 1 ? -4.903 -8.797 11.969 1.00 0.00 61 ARG A O 9
ATOM 14123 N N . ASP A 1 2 ? -6.270 -7.366 10.878 1.00 0.00 62 ASP A N 9
ATOM 14124 C CA . ASP A 1 2 ? -5.414 -6.184 11.051 1.00 0.00 62 ASP A CA 9
ATOM 14125 C C . ASP A 1 2 ? -4.092 -6.358 10.316 1.00 0.00 62 ASP A C 9
ATOM 14126 O O . ASP A 1 2 ? -3.098 -5.701 10.633 1.00 0.00 62 ASP A O 9
ATOM 14135 N N . SER A 1 3 ? -4.093 -7.230 9.325 1.00 0.00 63 SER A N 9
ATOM 14136 C CA . SER A 1 3 ? -2.907 -7.496 8.533 1.00 0.00 63 SER A CA 9
ATOM 14137 C C . SER A 1 3 ? -2.940 -6.642 7.271 1.00 0.00 63 SER A C 9
ATOM 14138 O O . SER A 1 3 ? -4.017 -6.287 6.790 1.00 0.00 63 SER A O 9
ATOM 14146 N N . PHE A 1 4 ? -1.775 -6.311 6.735 1.00 0.00 64 PHE A N 9
ATOM 14147 C CA . PHE A 1 4 ? -1.709 -5.485 5.537 1.00 0.00 64 PHE A CA 9
ATOM 14148 C C . PHE A 1 4 ? -2.357 -6.201 4.362 1.00 0.00 64 PHE A C 9
ATOM 14149 O O . PHE A 1 4 ? -3.131 -5.606 3.622 1.00 0.00 64 PHE A O 9
ATOM 14166 N N . GLY A 1 5 ? -2.051 -7.487 4.205 1.00 0.00 65 GLY A N 9
ATOM 14167 C CA . GLY A 1 5 ? -2.657 -8.273 3.143 1.00 0.00 65 GLY A CA 9
ATOM 14168 C C . GLY A 1 5 ? -4.154 -8.434 3.336 1.00 0.00 65 GLY A C 9
ATOM 14169 O O . GLY A 1 5 ? -4.911 -8.547 2.374 1.00 0.00 65 GLY A O 9
ATOM 14173 N N . ASP A 1 6 ? -4.564 -8.428 4.594 1.00 0.00 66 ASP A N 9
ATOM 14174 C CA . ASP A 1 6 ? -5.969 -8.526 4.972 1.00 0.00 66 ASP A CA 9
ATOM 14175 C C . ASP A 1 6 ? -6.731 -7.283 4.503 1.00 0.00 66 ASP A C 9
ATOM 14176 O O . ASP A 1 6 ? -7.722 -7.372 3.763 1.00 0.00 66 ASP A O 9
ATOM 14185 N N . TRP A 1 7 ? -6.233 -6.119 4.895 1.00 0.00 67 TRP A N 9
ATOM 14186 C CA . TRP A 1 7 ? -6.834 -4.858 4.489 1.00 0.00 67 TRP A CA 9
ATOM 14187 C C . TRP A 1 7 ? -6.596 -4.594 3.004 1.00 0.00 67 TRP A C 9
ATOM 14188 O O . TRP A 1 7 ? -7.354 -3.861 2.368 1.00 0.00 67 TRP A O 9
ATOM 14209 N N . ALA A 1 8 ? -5.547 -5.203 2.455 1.00 0.00 68 ALA A N 9
ATOM 14210 C CA . ALA A 1 8 ? -5.256 -5.095 1.032 1.00 0.00 68 ALA A CA 9
ATOM 14211 C C . ALA A 1 8 ? -6.383 -5.694 0.207 1.00 0.00 68 ALA A C 9
ATOM 14212 O O . ALA A 1 8 ? -6.868 -5.064 -0.725 1.00 0.00 68 ALA A O 9
ATOM 14219 N N . GLU A 1 9 ? -6.811 -6.905 0.557 1.00 0.00 69 GLU A N 9
ATOM 14220 C CA . GLU A 1 9 ? -7.926 -7.535 -0.141 1.00 0.00 69 GLU A CA 9
ATOM 14221 C C . GLU A 1 9 ? -9.172 -6.664 -0.032 1.00 0.00 69 GLU A C 9
ATOM 14222 O O . GLU A 1 9 ? -9.871 -6.434 -1.023 1.00 0.00 69 GLU A O 9
ATOM 14234 N N . LYS A 1 10 ? -9.429 -6.158 1.171 1.00 0.00 70 LYS A N 9
ATOM 14235 C CA . LYS A 1 10 ? -10.582 -5.294 1.399 1.00 0.00 70 LYS A CA 9
ATOM 14236 C C . LYS A 1 10 ? -10.520 -4.048 0.504 1.00 0.00 70 LYS A C 9
ATOM 14237 O O . LYS A 1 10 ? -11.523 -3.644 -0.088 1.00 0.00 70 LYS A O 9
ATOM 14256 N N . PHE A 1 11 ? -9.336 -3.452 0.396 1.00 0.00 71 PHE A N 9
ATOM 14257 C CA . PHE A 1 11 ? -9.152 -2.255 -0.419 1.00 0.00 71 PHE A CA 9
ATOM 14258 C C . PHE A 1 11 ? -9.213 -2.583 -1.910 1.00 0.00 71 PHE A C 9
ATOM 14259 O O . PHE A 1 11 ? -9.862 -1.880 -2.686 1.00 0.00 71 PHE A O 9
ATOM 14276 N N . LEU A 1 12 ? -8.541 -3.655 -2.304 1.00 0.00 72 LEU A N 9
ATOM 14277 C CA . LEU A 1 12 ? -8.487 -4.057 -3.703 1.00 0.00 72 LEU A CA 9
ATOM 14278 C C . LEU A 1 12 ? -9.875 -4.377 -4.241 1.00 0.00 72 LEU A C 9
ATOM 14279 O O . LEU A 1 12 ? -10.200 -4.023 -5.373 1.00 0.00 72 LEU A O 9
ATOM 14295 N N . LYS A 1 13 ? -10.702 -5.024 -3.431 1.00 0.00 73 LYS A N 9
ATOM 14296 C CA . LYS A 1 13 ? -12.033 -5.399 -3.877 1.00 0.00 73 LYS A CA 9
ATOM 14297 C C . LYS A 1 13 ? -12.983 -4.201 -3.868 1.00 0.00 73 LYS A C 9
ATOM 14298 O O . LYS A 1 13 ? -13.872 -4.101 -4.714 1.00 0.00 73 LYS A O 9
ATOM 14317 N N . SER A 1 14 ? -12.802 -3.284 -2.930 1.00 0.00 74 SER A N 9
ATOM 14318 C CA . SER A 1 14 ? -13.624 -2.085 -2.909 1.00 0.00 74 SER A CA 9
ATOM 14319 C C . SER A 1 14 ? -13.281 -1.200 -4.106 1.00 0.00 74 SER A C 9
ATOM 14320 O O . SER A 1 14 ? -14.133 -0.481 -4.624 1.00 0.00 74 SER A O 9
ATOM 14328 N N . LYS A 1 15 ? -12.032 -1.280 -4.559 1.00 0.00 75 LYS A N 9
ATOM 14329 C CA . LYS A 1 15 ? -11.618 -0.602 -5.781 1.00 0.00 75 LYS A CA 9
ATOM 14330 C C . LYS A 1 15 ? -12.096 -1.370 -7.006 1.00 0.00 75 LYS A C 9
ATOM 14331 O O . LYS A 1 15 ? -12.452 -0.770 -8.022 1.00 0.00 75 LYS A O 9
ATOM 14350 N N . GLU A 1 16 ? -12.113 -2.693 -6.894 1.00 0.00 76 GLU A N 9
ATOM 14351 C CA . GLU A 1 16 ? -12.694 -3.558 -7.916 1.00 0.00 76 GLU A CA 9
ATOM 14352 C C . GLU A 1 16 ? -14.114 -3.097 -8.248 1.00 0.00 76 GLU A C 9
ATOM 14353 O O . GLU A 1 16 ? -14.477 -2.939 -9.414 1.00 0.00 76 GLU A O 9
ATOM 14365 N N . ALA A 1 17 ? -14.900 -2.856 -7.204 1.00 0.00 77 ALA A N 9
ATOM 14366 C CA . ALA A 1 17 ? -16.273 -2.386 -7.361 1.00 0.00 77 ALA A CA 9
ATOM 14367 C C . ALA A 1 17 ? -16.337 -0.864 -7.523 1.00 0.00 77 ALA A C 9
ATOM 14368 O O . ALA A 1 17 ? -17.379 -0.313 -7.884 1.00 0.00 77 ALA A O 9
ATOM 14375 N N . ASP A 1 18 ? -15.225 -0.186 -7.242 1.00 0.00 78 ASP A N 9
ATOM 14376 C CA . ASP A 1 18 ? -15.150 1.272 -7.383 1.00 0.00 78 ASP A CA 9
ATOM 14377 C C . ASP A 1 18 ? -15.278 1.673 -8.847 1.00 0.00 78 ASP A C 9
ATOM 14378 O O . ASP A 1 18 ? -15.882 2.693 -9.171 1.00 0.00 78 ASP A O 9
ATOM 14387 N N . GLY A 1 19 ? -14.720 0.859 -9.730 1.00 0.00 79 GLY A N 9
ATOM 14388 C CA . GLY A 1 19 ? -14.866 1.116 -11.147 1.00 0.00 79 GLY A CA 9
ATOM 14389 C C . GLY A 1 19 ? -13.569 0.998 -11.917 1.00 0.00 79 GLY A C 9
ATOM 14390 O O . GLY A 1 19 ? -13.544 1.233 -13.122 1.00 0.00 79 GLY A O 9
ATOM 14394 N N . VAL A 1 20 ? -12.486 0.641 -11.236 1.00 0.00 80 VAL A N 9
ATOM 14395 C CA . VAL A 1 20 ? -11.203 0.495 -11.906 1.00 0.00 80 VAL A CA 9
ATOM 14396 C C . VAL A 1 20 ? -11.215 -0.732 -12.817 1.00 0.00 80 VAL A C 9
ATOM 14397 O O . VAL A 1 20 ? -11.740 -1.788 -12.452 1.00 0.00 80 VAL A O 9
ATOM 14410 N N . SER A 1 21 ? -10.669 -0.577 -14.011 1.00 0.00 81 SER A N 9
ATOM 14411 C CA . SER A 1 21 ? -10.614 -1.663 -14.972 1.00 0.00 81 SER A CA 9
ATOM 14412 C C . SER A 1 21 ? -9.589 -2.691 -14.542 1.00 0.00 81 SER A C 9
ATOM 14413 O O . SER A 1 21 ? -8.747 -2.430 -13.681 1.00 0.00 81 SER A O 9
ATOM 14421 N N . VAL A 1 22 ? -9.670 -3.860 -15.154 1.00 0.00 82 VAL A N 9
ATOM 14422 C CA . VAL A 1 22 ? -8.805 -4.974 -14.820 1.00 0.00 82 VAL A CA 9
ATOM 14423 C C . VAL A 1 22 ? -7.331 -4.607 -14.965 1.00 0.00 82 VAL A C 9
ATOM 14424 O O . VAL A 1 22 ? -6.485 -5.131 -14.249 1.00 0.00 82 VAL A O 9
ATOM 14437 N N . SER A 1 23 ? -7.035 -3.690 -15.876 1.00 0.00 83 SER A N 9
ATOM 14438 C CA . SER A 1 23 ? -5.675 -3.212 -16.072 1.00 0.00 83 SER A CA 9
ATOM 14439 C C . SER A 1 23 ? -5.159 -2.518 -14.811 1.00 0.00 83 SER A C 9
ATOM 14440 O O . SER A 1 23 ? -4.060 -2.804 -14.329 1.00 0.00 83 SER A O 9
ATOM 14448 N N . GLN A 1 24 ? -5.975 -1.626 -14.269 1.00 0.00 84 GLN A N 9
ATOM 14449 C CA . GLN A 1 24 ? -5.621 -0.885 -13.068 1.00 0.00 84 GLN A CA 9
ATOM 14450 C C . GLN A 1 24 ? -5.707 -1.795 -11.847 1.00 0.00 84 GLN A C 9
ATOM 14451 O O . GLN A 1 24 ? -4.887 -1.708 -10.934 1.00 0.00 84 GLN A O 9
ATOM 14465 N N . LEU A 1 25 ? -6.696 -2.678 -11.853 1.00 0.00 85 LEU A N 9
ATOM 14466 C CA . LEU A 1 25 ? -6.884 -3.630 -10.765 1.00 0.00 85 LEU A CA 9
ATOM 14467 C C . LEU A 1 25 ? -5.680 -4.564 -10.652 1.00 0.00 85 LEU A C 9
ATOM 14468 O O . LEU A 1 25 ? -5.181 -4.815 -9.553 1.00 0.00 85 LEU A O 9
ATOM 14484 N N . ASN A 1 26 ? -5.210 -5.068 -11.792 1.00 0.00 86 ASN A N 9
ATOM 14485 C CA . ASN A 1 26 ? -4.014 -5.909 -11.823 1.00 0.00 86 ASN A CA 9
ATOM 14486 C C . ASN A 1 26 ? -2.809 -5.134 -11.317 1.00 0.00 86 ASN A C 9
ATOM 14487 O O . ASN A 1 26 ? -1.949 -5.688 -10.635 1.00 0.00 86 ASN A O 9
ATOM 14498 N N . SER A 1 27 ? -2.756 -3.850 -11.651 1.00 0.00 87 SER A N 9
ATOM 14499 C CA . SER A 1 27 ? -1.671 -2.984 -11.211 1.00 0.00 87 SER A CA 9
ATOM 14500 C C . SER A 1 27 ? -1.562 -3.004 -9.686 1.00 0.00 87 SER A C 9
ATOM 14501 O O . SER A 1 27 ? -0.480 -3.229 -9.140 1.00 0.00 87 SER A O 9
ATOM 14509 N N . TYR A 1 28 ? -2.694 -2.812 -9.006 1.00 0.00 88 TYR A N 9
ATOM 14510 C CA . TYR A 1 28 ? -2.726 -2.832 -7.544 1.00 0.00 88 TYR A CA 9
ATOM 14511 C C . TYR A 1 28 ? -2.220 -4.167 -7.007 1.00 0.00 88 TYR A C 9
ATOM 14512 O O . TYR A 1 28 ? -1.466 -4.212 -6.033 1.00 0.00 88 TYR A O 9
ATOM 14530 N N . LYS A 1 29 ? -2.623 -5.251 -7.658 1.00 0.00 89 LYS A N 9
ATOM 14531 C CA . LYS A 1 29 ? -2.249 -6.586 -7.213 1.00 0.00 89 LYS A CA 9
ATOM 14532 C C . LYS A 1 29 ? -0.765 -6.856 -7.455 1.00 0.00 89 LYS A C 9
ATOM 14533 O O . LYS A 1 29 ? -0.130 -7.580 -6.693 1.00 0.00 89 LYS A O 9
ATOM 14552 N N . ASN A 1 30 ? -0.206 -6.266 -8.507 1.00 0.00 90 ASN A N 9
ATOM 14553 C CA . ASN A 1 30 ? 1.227 -6.387 -8.766 1.00 0.00 90 ASN A CA 9
ATOM 14554 C C . ASN A 1 30 ? 2.025 -5.724 -7.652 1.00 0.00 90 ASN A C 9
ATOM 14555 O O . ASN A 1 30 ? 3.086 -6.212 -7.254 1.00 0.00 90 ASN A O 9
ATOM 14566 N N . TYR A 1 31 ? 1.503 -4.621 -7.132 1.00 0.00 91 TYR A N 9
ATOM 14567 C CA . TYR A 1 31 ? 2.166 -3.905 -6.054 1.00 0.00 91 TYR A CA 9
ATOM 14568 C C . TYR A 1 31 ? 2.180 -4.727 -4.769 1.00 0.00 91 TYR A C 9
ATOM 14569 O O . TYR A 1 31 ? 3.230 -4.886 -4.150 1.00 0.00 91 TYR A O 9
ATOM 14587 N N . CYS A 1 32 ? 1.028 -5.268 -4.381 1.00 0.00 92 CYS A N 9
ATOM 14588 C CA . CYS A 1 32 ? 0.919 -5.992 -3.117 1.00 0.00 92 CYS A CA 9
ATOM 14589 C C . CYS A 1 32 ? 1.617 -7.353 -3.178 1.00 0.00 92 CYS A C 9
ATOM 14590 O O . CYS A 1 32 ? 2.169 -7.815 -2.179 1.00 0.00 92 CYS A O 9
ATOM 14598 N N . ARG A 1 33 ? 1.605 -7.984 -4.346 1.00 0.00 93 ARG A N 9
ATOM 14599 C CA . ARG A 1 33 ? 2.213 -9.305 -4.499 1.00 0.00 93 ARG A CA 9
ATOM 14600 C C . ARG A 1 33 ? 3.734 -9.225 -4.621 1.00 0.00 93 ARG A C 9
ATOM 14601 O O . ARG A 1 33 ? 4.446 -10.066 -4.079 1.00 0.00 93 ARG A O 9
ATOM 14622 N N . ASN A 1 34 ? 4.231 -8.222 -5.334 1.00 0.00 94 ASN A N 9
ATOM 14623 C CA . ASN A 1 34 ? 5.665 -8.126 -5.591 1.00 0.00 94 ASN A CA 9
ATOM 14624 C C . ASN A 1 34 ? 6.362 -7.143 -4.656 1.00 0.00 94 ASN A C 9
ATOM 14625 O O . ASN A 1 34 ? 7.259 -7.525 -3.907 1.00 0.00 94 ASN A O 9
ATOM 14636 N N . HIS A 1 35 ? 5.959 -5.881 -4.695 1.00 0.00 95 HIS A N 9
ATOM 14637 C CA . HIS A 1 35 ? 6.674 -4.838 -3.960 1.00 0.00 95 HIS A CA 9
ATOM 14638 C C . HIS A 1 35 ? 6.332 -4.832 -2.476 1.00 0.00 95 HIS A C 9
ATOM 14639 O O . HIS A 1 35 ? 7.221 -4.795 -1.631 1.00 0.00 95 HIS A O 9
ATOM 14654 N N . LEU A 1 36 ? 5.051 -4.884 -2.162 1.00 0.00 96 LEU A N 9
ATOM 14655 C CA . LEU A 1 36 ? 4.604 -4.784 -0.780 1.00 0.00 96 LEU A CA 9
ATOM 14656 C C . LEU A 1 36 ? 4.487 -6.161 -0.138 1.00 0.00 96 LEU A C 9
ATOM 14657 O O . LEU A 1 36 ? 3.798 -6.325 0.863 1.00 0.00 96 LEU A O 9
ATOM 14673 N N . SER A 1 37 ? 5.188 -7.138 -0.702 1.00 0.00 97 SER A N 9
ATOM 14674 C CA . SER A 1 37 ? 5.157 -8.501 -0.187 1.00 0.00 97 SER A CA 9
ATOM 14675 C C . SER A 1 37 ? 5.645 -8.596 1.275 1.00 0.00 97 SER A C 9
ATOM 14676 O O . SER A 1 37 ? 5.028 -9.304 2.073 1.00 0.00 97 SER A O 9
ATOM 14684 N N . PRO A 1 38 ? 6.749 -7.905 1.672 1.00 0.00 98 PRO A N 9
ATOM 14685 C CA . PRO A 1 38 ? 7.192 -7.901 3.073 1.00 0.00 98 PRO A CA 9
ATOM 14686 C C . PRO A 1 38 ? 6.163 -7.258 4.002 1.00 0.00 98 PRO A C 9
ATOM 14687 O O . PRO A 1 38 ? 6.025 -7.652 5.158 1.00 0.00 98 PRO A O 9
ATOM 14698 N N . LEU A 1 39 ? 5.432 -6.277 3.485 1.00 0.00 99 LEU A N 9
ATOM 14699 C CA . LEU A 1 39 ? 4.412 -5.589 4.269 1.00 0.00 99 LEU A CA 9
ATOM 14700 C C . LEU A 1 39 ? 3.137 -6.414 4.325 1.00 0.00 99 LEU A C 9
ATOM 14701 O O . LEU A 1 39 ? 2.414 -6.384 5.315 1.00 0.00 99 LEU A O 9
ATOM 14717 N N . TYR A 1 40 ? 2.890 -7.164 3.258 1.00 0.00 100 TYR A N 9
ATOM 14718 C CA . TYR A 1 40 ? 1.693 -7.992 3.123 1.00 0.00 100 TYR A CA 9
ATOM 14719 C C . TYR A 1 40 ? 1.539 -8.940 4.314 1.00 0.00 100 TYR A C 9
ATOM 14720 O O . TYR A 1 40 ? 0.424 -9.221 4.761 1.00 0.00 100 TYR A O 9
ATOM 14738 N N . MET A 1 41 ? 2.672 -9.409 4.831 1.00 0.00 101 MET A N 9
ATOM 14739 C CA . MET A 1 41 ? 2.679 -10.377 5.922 1.00 0.00 101 MET A CA 9
ATOM 14740 C C . MET A 1 41 ? 2.737 -9.675 7.279 1.00 0.00 101 MET A C 9
ATOM 14741 O O . MET A 1 41 ? 2.663 -10.316 8.330 1.00 0.00 101 MET A O 9
ATOM 14755 N N . LYS A 1 42 ? 2.859 -8.358 7.249 1.00 0.00 102 LYS A N 9
ATOM 14756 C CA . LYS A 1 42 ? 2.919 -7.563 8.467 1.00 0.00 102 LYS A CA 9
ATOM 14757 C C . LYS A 1 42 ? 1.520 -7.181 8.930 1.00 0.00 102 LYS A C 9
ATOM 14758 O O . LYS A 1 42 ? 0.602 -7.036 8.119 1.00 0.00 102 LYS A O 9
ATOM 14777 N N . SER A 1 43 ? 1.356 -7.027 10.233 1.00 0.00 103 SER A N 9
ATOM 14778 C CA . SER A 1 43 ? 0.158 -6.413 10.767 1.00 0.00 103 SER A CA 9
ATOM 14779 C C . SER A 1 43 ? 0.331 -4.902 10.692 1.00 0.00 103 SER A C 9
ATOM 14780 O O . SER A 1 43 ? 1.454 -4.426 10.530 1.00 0.00 103 SER A O 9
ATOM 14788 N N . LEU A 1 44 ? -0.757 -4.156 10.801 1.00 0.00 104 LEU A N 9
ATOM 14789 C CA . LEU A 1 44 ? -0.706 -2.698 10.689 1.00 0.00 104 LEU A CA 9
ATOM 14790 C C . LEU A 1 44 ? 0.333 -2.087 11.632 1.00 0.00 104 LEU A C 9
ATOM 14791 O O . LEU A 1 44 ? 1.046 -1.157 11.264 1.00 0.00 104 LEU A O 9
ATOM 14807 N N . SER A 1 45 ? 0.430 -2.629 12.838 1.00 0.00 105 SER A N 9
ATOM 14808 C CA . SER A 1 45 ? 1.346 -2.102 13.840 1.00 0.00 105 SER A CA 9
ATOM 14809 C C . SER A 1 45 ? 2.766 -2.650 13.662 1.00 0.00 105 SER A C 9
ATOM 14810 O O . SER A 1 45 ? 3.669 -2.318 14.430 1.00 0.00 105 SER A O 9
ATOM 14818 N N . GLU A 1 46 ? 2.963 -3.494 12.655 1.00 0.00 106 GLU A N 9
ATOM 14819 C CA . GLU A 1 46 ? 4.285 -4.049 12.374 1.00 0.00 106 GLU A CA 9
ATOM 14820 C C . GLU A 1 46 ? 4.910 -3.342 11.183 1.00 0.00 106 GLU A C 9
ATOM 14821 O O . GLU A 1 46 ? 6.048 -3.622 10.804 1.00 0.00 106 GLU A O 9
ATOM 14833 N N . ILE A 1 47 ? 4.157 -2.434 10.588 1.00 0.00 107 ILE A N 9
ATOM 14834 C CA . ILE A 1 47 ? 4.616 -1.722 9.411 1.00 0.00 107 ILE A CA 9
ATOM 14835 C C . ILE A 1 47 ? 5.255 -0.405 9.803 1.00 0.00 107 ILE A C 9
ATOM 14836 O O . ILE A 1 47 ? 4.585 0.502 10.297 1.00 0.00 107 ILE A O 9
ATOM 14852 N N . LEU A 1 48 ? 6.553 -0.310 9.593 1.00 0.00 108 LEU A N 9
ATOM 14853 C CA . LEU A 1 48 ? 7.281 0.895 9.921 1.00 0.00 108 LEU A CA 9
ATOM 14854 C C . LEU A 1 48 ? 7.423 1.769 8.686 1.00 0.00 108 LEU A C 9
ATOM 14855 O O . LEU A 1 48 ? 7.530 1.263 7.568 1.00 0.00 108 LEU A O 9
ATOM 14871 N N . PRO A 1 49 ? 7.407 3.096 8.863 1.00 0.00 109 PRO A N 9
ATOM 14872 C CA . PRO A 1 49 ? 7.633 4.035 7.763 1.00 0.00 109 PRO A CA 9
ATOM 14873 C C . PRO A 1 49 ? 8.983 3.796 7.099 1.00 0.00 109 PRO A C 9
ATOM 14874 O O . PRO A 1 49 ? 9.158 4.053 5.906 1.00 0.00 109 PRO A O 9
ATOM 14885 N N . ALA A 1 50 ? 9.928 3.281 7.881 1.00 0.00 110 ALA A N 9
ATOM 14886 C CA . ALA A 1 50 ? 11.249 2.939 7.375 1.00 0.00 110 ALA A CA 9
ATOM 14887 C C . ALA A 1 50 ? 11.169 1.800 6.368 1.00 0.00 110 ALA A C 9
ATOM 14888 O O . ALA A 1 50 ? 11.922 1.772 5.397 1.00 0.00 110 ALA A O 9
ATOM 14895 N N . ASP A 1 51 ? 10.242 0.870 6.593 1.00 0.00 111 ASP A N 9
ATOM 14896 C CA . ASP A 1 51 ? 10.051 -0.260 5.684 1.00 0.00 111 ASP A CA 9
ATOM 14897 C C . ASP A 1 51 ? 9.652 0.246 4.312 1.00 0.00 111 ASP A C 9
ATOM 14898 O O . ASP A 1 51 ? 10.199 -0.177 3.298 1.00 0.00 111 ASP A O 9
ATOM 14907 N N . ILE A 1 52 ? 8.708 1.172 4.290 1.00 0.00 112 ILE A N 9
ATOM 14908 C CA . ILE A 1 52 ? 8.239 1.746 3.043 1.00 0.00 112 ILE A CA 9
ATOM 14909 C C . ILE A 1 52 ? 9.322 2.626 2.425 1.00 0.00 112 ILE A C 9
ATOM 14910 O O . ILE A 1 52 ? 9.599 2.533 1.230 1.00 0.00 112 ILE A O 9
ATOM 14926 N N . GLN A 1 53 ? 9.950 3.460 3.252 1.00 0.00 113 GLN A N 9
ATOM 14927 C CA . GLN A 1 53 ? 11.011 4.353 2.791 1.00 0.00 113 GLN A CA 9
ATOM 14928 C C . GLN A 1 53 ? 12.151 3.568 2.150 1.00 0.00 113 GLN A C 9
ATOM 14929 O O . GLN A 1 53 ? 12.659 3.953 1.097 1.00 0.00 113 GLN A O 9
ATOM 14943 N N . SER A 1 54 ? 12.544 2.465 2.774 1.00 0.00 114 SER A N 9
ATOM 14944 C CA . SER A 1 54 ? 13.624 1.651 2.242 1.00 0.00 114 SER A CA 9
ATOM 14945 C C . SER A 1 54 ? 13.219 1.012 0.914 1.00 0.00 114 SER A C 9
ATOM 14946 O O . SER A 1 54 ? 14.031 0.924 0.002 1.00 0.00 114 SER A O 9
ATOM 14954 N N . ILE A 1 55 ? 11.961 0.597 0.795 1.00 0.00 115 ILE A N 9
ATOM 14955 C CA . ILE A 1 55 ? 11.457 0.048 -0.466 1.00 0.00 115 ILE A CA 9
ATOM 14956 C C . ILE A 1 55 ? 11.494 1.110 -1.567 1.00 0.00 115 ILE A C 9
ATOM 14957 O O . ILE A 1 55 ? 11.885 0.828 -2.701 1.00 0.00 115 ILE A O 9
ATOM 14973 N N . ILE A 1 56 ? 11.104 2.330 -1.214 1.00 0.00 116 ILE A N 9
ATOM 14974 C CA . ILE A 1 56 ? 11.126 3.455 -2.145 1.00 0.00 116 ILE A CA 9
ATOM 14975 C C . ILE A 1 56 ? 12.565 3.785 -2.551 1.00 0.00 116 ILE A C 9
ATOM 14976 O O . ILE A 1 56 ? 12.819 4.317 -3.633 1.00 0.00 116 ILE A O 9
ATOM 14992 N N . ASN A 1 57 ? 13.501 3.452 -1.675 1.00 0.00 117 ASN A N 9
ATOM 14993 C CA . ASN A 1 57 ? 14.913 3.708 -1.928 1.00 0.00 117 ASN A CA 9
ATOM 14994 C C . ASN A 1 57 ? 15.556 2.565 -2.713 1.00 0.00 117 ASN A C 9
ATOM 14995 O O . ASN A 1 57 ? 16.405 2.796 -3.575 1.00 0.00 117 ASN A O 9
ATOM 15006 N N . GLU A 1 58 ? 15.146 1.338 -2.416 1.00 0.00 118 GLU A N 9
ATOM 15007 C CA . GLU A 1 58 ? 15.745 0.164 -3.040 1.00 0.00 118 GLU A CA 9
ATOM 15008 C C . GLU A 1 58 ? 15.187 -0.068 -4.434 1.00 0.00 118 GLU A C 9
ATOM 15009 O O . GLU A 1 58 ? 15.871 -0.621 -5.297 1.00 0.00 118 GLU A O 9
ATOM 15021 N N . THR A 1 59 ? 13.948 0.342 -4.650 1.00 0.00 119 THR A N 9
ATOM 15022 C CA . THR A 1 59 ? 13.348 0.229 -5.964 1.00 0.00 119 THR A CA 9
ATOM 15023 C C . THR A 1 59 ? 13.903 1.315 -6.879 1.00 0.00 119 THR A C 9
ATOM 15024 O O . THR A 1 59 ? 13.625 2.502 -6.708 1.00 0.00 119 THR A O 9
ATOM 15035 N N . LYS A 1 60 ? 14.681 0.890 -7.860 1.00 0.00 120 LYS A N 9
ATOM 15036 C CA . LYS A 1 60 ? 15.387 1.805 -8.741 1.00 0.00 120 LYS A CA 9
ATOM 15037 C C . LYS A 1 60 ? 14.602 2.033 -10.022 1.00 0.00 120 LYS A C 9
ATOM 15038 O O . LYS A 1 60 ? 15.171 2.284 -11.087 1.00 0.00 120 LYS A O 9
ATOM 15057 N N . LEU A 1 61 ? 13.288 1.974 -9.897 1.00 0.00 121 LEU A N 9
ATOM 15058 C CA . LEU A 1 61 ? 12.396 2.209 -11.016 1.00 0.00 121 LEU A CA 9
ATOM 15059 C C . LEU A 1 61 ? 12.038 3.687 -11.103 1.00 0.00 121 LEU A C 9
ATOM 15060 O O . LEU A 1 61 ? 12.568 4.509 -10.348 1.00 0.00 121 LEU A O 9
ATOM 15076 N N . ALA A 1 62 ? 11.143 4.014 -12.025 1.00 0.00 122 ALA A N 9
ATOM 15077 C CA . ALA A 1 62 ? 10.747 5.394 -12.262 1.00 0.00 122 ALA A CA 9
ATOM 15078 C C . ALA A 1 62 ? 10.090 6.007 -11.033 1.00 0.00 122 ALA A C 9
ATOM 15079 O O . ALA A 1 62 ? 9.490 5.304 -10.213 1.00 0.00 122 ALA A O 9
ATOM 15086 N N . LYS A 1 63 ? 10.206 7.325 -10.920 1.00 0.00 123 LYS A N 9
ATOM 15087 C CA . LYS A 1 63 ? 9.674 8.059 -9.777 1.00 0.00 123 LYS A CA 9
ATOM 15088 C C . LYS A 1 63 ? 8.179 7.805 -9.619 1.00 0.00 123 LYS A C 9
ATOM 15089 O O . LYS A 1 63 ? 7.685 7.648 -8.504 1.00 0.00 123 LYS A O 9
ATOM 15108 N N . ASN A 1 64 ? 7.473 7.750 -10.746 1.00 0.00 124 ASN A N 9
ATOM 15109 C CA . ASN A 1 64 ? 6.033 7.505 -10.752 1.00 0.00 124 ASN A CA 9
ATOM 15110 C C . ASN A 1 64 ? 5.693 6.212 -10.026 1.00 0.00 124 ASN A C 9
ATOM 15111 O O . ASN A 1 64 ? 4.799 6.182 -9.181 1.00 0.00 124 ASN A O 9
ATOM 15122 N N . THR A 1 65 ? 6.427 5.151 -10.348 1.00 0.00 125 THR A N 9
ATOM 15123 C CA . THR A 1 65 ? 6.197 3.846 -9.749 1.00 0.00 125 THR A CA 9
ATOM 15124 C C . THR A 1 65 ? 6.358 3.912 -8.233 1.00 0.00 125 THR A C 9
ATOM 15125 O O . THR A 1 65 ? 5.530 3.389 -7.488 1.00 0.00 125 THR A O 9
ATOM 15136 N N . LEU A 1 66 ? 7.416 4.581 -7.790 1.00 0.00 126 LEU A N 9
ATOM 15137 C CA . LEU A 1 66 ? 7.691 4.734 -6.365 1.00 0.00 126 LEU A CA 9
ATOM 15138 C C . LEU A 1 66 ? 6.562 5.488 -5.667 1.00 0.00 126 LEU A C 9
ATOM 15139 O O . LEU A 1 66 ? 6.140 5.128 -4.565 1.00 0.00 126 LEU A O 9
ATOM 15155 N N . LYS A 1 67 ? 6.070 6.530 -6.323 1.00 0.00 127 LYS A N 9
ATOM 15156 C CA . LYS A 1 67 ? 4.987 7.333 -5.779 1.00 0.00 127 LYS A CA 9
ATOM 15157 C C . LYS A 1 67 ? 3.705 6.511 -5.700 1.00 0.00 127 LYS A C 9
ATOM 15158 O O . LYS A 1 67 ? 2.939 6.629 -4.741 1.00 0.00 127 LYS A O 9
ATOM 15177 N N . ALA A 1 68 ? 3.493 5.665 -6.699 1.00 0.00 128 ALA A N 9
ATOM 15178 C CA . ALA A 1 68 ? 2.316 4.811 -6.744 1.00 0.00 128 ALA A CA 9
ATOM 15179 C C . ALA A 1 68 ? 2.351 3.766 -5.632 1.00 0.00 128 ALA A C 9
ATOM 15180 O O . ALA A 1 68 ? 1.312 3.422 -5.065 1.00 0.00 128 ALA A O 9
ATOM 15187 N N . ILE A 1 69 ? 3.545 3.268 -5.325 1.00 0.00 129 ILE A N 9
ATOM 15188 C CA . ILE A 1 69 ? 3.717 2.305 -4.242 1.00 0.00 129 ILE A CA 9
ATOM 15189 C C . ILE A 1 69 ? 3.234 2.897 -2.921 1.00 0.00 129 ILE A C 9
ATOM 15190 O O . ILE A 1 69 ? 2.412 2.298 -2.222 1.00 0.00 129 ILE A O 9
ATOM 15206 N N . ARG A 1 70 ? 3.733 4.088 -2.597 1.00 0.00 130 ARG A N 9
ATOM 15207 C CA . ARG A 1 70 ? 3.331 4.777 -1.377 1.00 0.00 130 ARG A CA 9
ATOM 15208 C C . ARG A 1 70 ? 1.840 5.106 -1.412 1.00 0.00 130 ARG A C 9
ATOM 15209 O O . ARG A 1 70 ? 1.135 4.915 -0.423 1.00 0.00 130 ARG A O 9
ATOM 15230 N N . ASN A 1 71 ? 1.376 5.599 -2.557 1.00 0.00 131 ASN A N 9
ATOM 15231 C CA . ASN A 1 71 ? -0.029 5.974 -2.731 1.00 0.00 131 ASN A CA 9
ATOM 15232 C C . ASN A 1 71 ? -0.956 4.793 -2.454 1.00 0.00 131 ASN A C 9
ATOM 15233 O O . ASN A 1 71 ? -1.941 4.921 -1.728 1.00 0.00 131 ASN A O 9
ATOM 15244 N N . THR A 1 72 ? -0.628 3.641 -3.024 1.00 0.00 132 THR A N 9
ATOM 15245 C CA . THR A 1 72 ? -1.433 2.440 -2.843 1.00 0.00 132 THR A CA 9
ATOM 15246 C C . THR A 1 72 ? -1.486 2.038 -1.367 1.00 0.00 132 THR A C 9
ATOM 15247 O O . THR A 1 72 ? -2.566 1.811 -0.815 1.00 0.00 132 THR A O 9
ATOM 15258 N N . ALA A 1 73 ? -0.319 1.983 -0.729 1.00 0.00 133 ALA A N 9
ATOM 15259 C CA . ALA A 1 73 ? -0.229 1.596 0.675 1.00 0.00 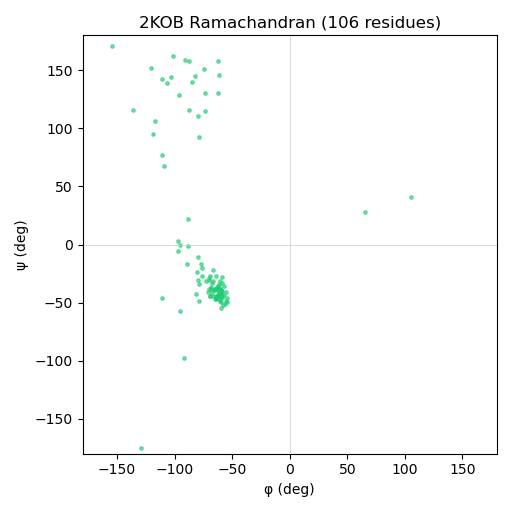133 ALA A CA 9
ATOM 15260 C C . ALA A 1 73 ? -0.972 2.586 1.567 1.00 0.00 133 ALA A C 9
ATOM 15261 O O . ALA A 1 73 ? -1.682 2.189 2.490 1.00 0.00 133 ALA A O 9
ATOM 15268 N N . SER A 1 74 ? -0.821 3.870 1.269 1.00 0.00 134 SER A N 9
ATOM 15269 C CA . SER A 1 74 ? -1.442 4.925 2.061 1.00 0.00 134 SER A CA 9
ATOM 15270 C C . SER A 1 74 ? -2.962 4.781 2.068 1.00 0.00 134 SER A C 9
ATOM 15271 O O . SER A 1 74 ? -3.603 4.924 3.110 1.00 0.00 134 SER A O 9
ATOM 15279 N N . GLN A 1 75 ? -3.531 4.476 0.908 1.00 0.00 135 GLN A N 9
ATOM 15280 C CA . GLN A 1 75 ? -4.973 4.311 0.788 1.00 0.00 135 GLN A CA 9
ATOM 15281 C C . GLN A 1 75 ? -5.448 3.110 1.600 1.00 0.00 135 GLN A C 9
ATOM 15282 O O . GLN A 1 75 ? -6.530 3.137 2.190 1.00 0.00 135 GLN A O 9
ATOM 15296 N N . ILE A 1 76 ? -4.628 2.064 1.641 1.00 0.00 136 ILE A N 9
ATOM 15297 C CA . ILE A 1 76 ? -4.939 0.881 2.432 1.00 0.00 136 ILE A CA 9
ATOM 15298 C C . ILE A 1 76 ? -4.950 1.223 3.923 1.00 0.00 136 ILE A C 9
ATOM 15299 O O . ILE A 1 76 ? -5.858 0.823 4.654 1.00 0.00 136 ILE A O 9
ATOM 15315 N N . PHE A 1 77 ? -3.947 1.985 4.362 1.00 0.00 137 PHE A N 9
ATOM 15316 C CA . PHE A 1 77 ? -3.880 2.428 5.753 1.00 0.00 137 PHE A CA 9
ATOM 15317 C C . PHE A 1 77 ? -5.080 3.300 6.098 1.00 0.00 137 PHE A C 9
ATOM 15318 O O . PHE A 1 77 ? -5.639 3.193 7.188 1.00 0.00 137 PHE A O 9
ATOM 15335 N N . ARG A 1 78 ? -5.479 4.155 5.160 1.00 0.00 138 ARG A N 9
ATOM 15336 C CA . ARG A 1 78 ? -6.645 5.007 5.350 1.00 0.00 138 ARG A CA 9
ATOM 15337 C C . ARG A 1 78 ? -7.888 4.170 5.609 1.00 0.00 138 ARG A C 9
ATOM 15338 O O . ARG A 1 78 ? -8.664 4.464 6.515 1.00 0.00 138 ARG A O 9
ATOM 15359 N N . LEU A 1 79 ? -8.060 3.115 4.821 1.00 0.00 139 LEU A N 9
ATOM 15360 C CA . LEU A 1 79 ? -9.199 2.218 4.970 1.00 0.00 139 LEU A CA 9
ATOM 15361 C C . LEU A 1 79 ? -9.221 1.601 6.368 1.00 0.00 139 LEU A C 9
ATOM 15362 O O . LEU A 1 79 ? -10.286 1.413 6.965 1.00 0.00 139 LEU A O 9
ATOM 15378 N N . ALA A 1 80 ? -8.040 1.301 6.892 1.00 0.00 140 ALA A N 9
ATOM 15379 C CA . ALA A 1 80 ? -7.915 0.773 8.241 1.00 0.00 140 ALA A CA 9
ATOM 15380 C C . ALA A 1 80 ? -8.298 1.834 9.268 1.00 0.00 140 ALA A C 9
ATOM 15381 O O . ALA A 1 80 ? -8.977 1.540 10.252 1.00 0.00 140 ALA A O 9
ATOM 15388 N N . ILE A 1 81 ? -7.869 3.071 9.025 1.00 0.00 141 ILE A N 9
ATOM 15389 C CA . ILE A 1 81 ? -8.225 4.197 9.883 1.00 0.00 141 ILE A CA 9
ATOM 15390 C C . ILE A 1 81 ? -9.740 4.400 9.898 1.00 0.00 141 ILE A C 9
ATOM 15391 O O . ILE A 1 81 ? -10.340 4.595 10.958 1.00 0.00 141 ILE A O 9
ATOM 15407 N N . GLU A 1 82 ? -10.349 4.333 8.717 1.00 0.00 142 GLU A N 9
ATOM 15408 C CA . GLU A 1 82 ? -11.796 4.473 8.570 1.00 0.00 142 GLU A CA 9
ATOM 15409 C C . GLU A 1 82 ? -12.531 3.478 9.461 1.00 0.00 142 GLU A C 9
ATOM 15410 O O . GLU A 1 82 ? -13.494 3.825 10.148 1.00 0.00 142 GLU A O 9
ATOM 15422 N N . ASN A 1 83 ? -12.047 2.245 9.466 1.00 0.00 143 ASN A N 9
ATOM 15423 C CA . ASN A 1 83 ? -12.687 1.171 10.214 1.00 0.00 143 ASN A CA 9
ATOM 15424 C C . ASN A 1 83 ? -12.140 1.074 11.634 1.00 0.00 143 ASN A C 9
ATOM 15425 O O . ASN A 1 83 ? -12.368 0.078 12.321 1.00 0.00 143 ASN A O 9
ATOM 15436 N N . ARG A 1 84 ? -11.419 2.112 12.064 1.00 0.00 144 ARG A N 9
ATOM 15437 C CA . ARG A 1 84 ? -10.929 2.219 13.443 1.00 0.00 144 ARG A CA 9
ATOM 15438 C C . ARG A 1 84 ? -9.970 1.083 13.804 1.00 0.00 144 ARG A C 9
ATOM 15439 O O . ARG A 1 84 ? -9.901 0.656 14.958 1.00 0.00 144 ARG A O 9
ATOM 15460 N N . ALA A 1 85 ? -9.216 0.605 12.826 1.00 0.00 145 ALA A N 9
ATOM 15461 C CA . ALA A 1 85 ? -8.224 -0.434 13.078 1.00 0.00 145 ALA A CA 9
ATOM 15462 C C . ALA A 1 85 ? -6.885 0.188 13.441 1.00 0.00 145 ALA A C 9
ATOM 15463 O O . ALA A 1 85 ? -6.095 -0.389 14.189 1.00 0.00 145 ALA A O 9
ATOM 15470 N N . ILE A 1 86 ? -6.643 1.369 12.903 1.00 0.00 146 ILE A N 9
ATOM 15471 C CA . ILE A 1 86 ? -5.432 2.114 13.184 1.00 0.00 146 ILE A CA 9
ATOM 15472 C C . ILE A 1 86 ? -5.761 3.603 13.145 1.00 0.00 146 ILE A C 9
ATOM 15473 O O . ILE A 1 86 ? -6.752 3.998 12.529 1.00 0.00 146 ILE A O 9
ATOM 15489 N N . ASP A 1 87 ? -4.977 4.425 13.823 1.00 0.00 147 ASP A N 9
ATOM 15490 C CA . ASP A 1 87 ? -5.280 5.850 13.891 1.00 0.00 147 ASP A CA 9
ATOM 15491 C C . ASP A 1 87 ? -4.126 6.694 13.363 1.00 0.00 147 ASP A C 9
ATOM 15492 O O . ASP A 1 87 ? -4.040 7.890 13.630 1.00 0.00 147 ASP A O 9
ATOM 15501 N N . PHE A 1 88 ? -3.241 6.077 12.600 1.00 0.00 148 PHE A N 9
ATOM 15502 C CA . PHE A 1 88 ? -2.137 6.799 11.985 1.00 0.00 148 PHE A CA 9
ATOM 15503 C C . PHE A 1 88 ? -1.758 6.150 10.666 1.00 0.00 148 PHE A C 9
ATOM 15504 O O . PHE A 1 88 ? -2.008 4.963 10.458 1.00 0.00 148 PHE A O 9
ATOM 15521 N N . ASN A 1 89 ? -1.172 6.934 9.774 1.00 0.00 149 ASN A N 9
ATOM 15522 C CA . ASN A 1 89 ? -0.824 6.452 8.446 1.00 0.00 149 ASN A CA 9
ATOM 15523 C C . ASN A 1 89 ? 0.685 6.536 8.227 1.00 0.00 149 ASN A C 9
ATOM 15524 O O . ASN A 1 89 ? 1.208 7.596 7.877 1.00 0.00 149 ASN A O 9
ATOM 15535 N N . PRO A 1 90 ? 1.404 5.423 8.437 1.00 0.00 150 PRO A N 9
ATOM 15536 C CA . PRO A 1 90 ? 2.859 5.366 8.248 1.00 0.00 150 PRO A CA 9
ATOM 15537 C C . PRO A 1 90 ? 3.262 5.714 6.819 1.00 0.00 150 PRO A C 9
ATOM 15538 O O . PRO A 1 90 ? 4.304 6.326 6.586 1.00 0.00 150 PRO A O 9
ATOM 15549 N N . ALA A 1 91 ? 2.414 5.343 5.865 1.00 0.00 151 ALA A N 9
ATOM 15550 C CA . ALA A 1 91 ? 2.684 5.606 4.460 1.00 0.00 151 ALA A CA 9
ATOM 15551 C C . ALA A 1 91 ? 2.592 7.095 4.165 1.00 0.00 151 ALA A C 9
ATOM 15552 O O . ALA A 1 91 ? 3.316 7.613 3.318 1.00 0.00 151 ALA A O 9
ATOM 15559 N N . ASP A 1 92 ? 1.720 7.787 4.886 1.00 0.00 152 ASP A N 9
ATOM 15560 C CA . ASP A 1 92 ? 1.565 9.226 4.713 1.00 0.00 152 ASP A CA 9
ATOM 15561 C C . ASP A 1 92 ? 2.788 9.948 5.258 1.00 0.00 152 ASP A C 9
ATOM 15562 O O . ASP A 1 92 ? 3.115 11.058 4.836 1.00 0.00 152 ASP A O 9
ATOM 15571 N N . TYR A 1 93 ? 3.491 9.279 6.159 1.00 0.00 153 TYR A N 9
ATOM 15572 C CA . TYR A 1 93 ? 4.673 9.846 6.785 1.00 0.00 153 TYR A CA 9
ATOM 15573 C C . TYR A 1 93 ? 5.893 9.657 5.880 1.00 0.00 153 TYR A C 9
ATOM 15574 O O . TYR A 1 93 ? 6.919 10.314 6.051 1.00 0.00 153 TYR A O 9
ATOM 15592 N N . VAL A 1 94 ? 5.767 8.766 4.902 1.00 0.00 154 VAL A N 9
ATOM 15593 C CA . VAL A 1 94 ? 6.826 8.555 3.924 1.00 0.00 154 VAL A CA 9
ATOM 15594 C C . VAL A 1 94 ? 6.958 9.771 3.018 1.00 0.00 154 VAL A C 9
ATOM 15595 O O . VAL A 1 94 ? 5.965 10.284 2.508 1.00 0.00 154 VAL A O 9
ATOM 15608 N N . ARG A 1 95 ? 8.176 10.234 2.821 1.00 0.00 155 ARG A N 9
ATOM 15609 C CA . ARG A 1 95 ? 8.426 11.303 1.875 1.00 0.00 155 ARG A CA 9
ATOM 15610 C C . ARG A 1 95 ? 9.165 10.758 0.666 1.00 0.00 155 ARG A C 9
ATOM 15611 O O . ARG A 1 95 ? 10.252 10.189 0.795 1.00 0.00 155 ARG A O 9
ATOM 15632 N N . ILE A 1 96 ? 8.540 10.890 -0.497 1.00 0.00 156 ILE A N 9
ATOM 15633 C CA . ILE A 1 96 ? 9.172 10.532 -1.756 1.00 0.00 156 ILE A CA 9
ATOM 15634 C C . ILE A 1 96 ? 10.340 11.463 -2.026 1.00 0.00 156 ILE A C 9
ATOM 15635 O O . ILE A 1 96 ? 10.175 12.678 -2.015 1.00 0.00 156 ILE A O 9
ATOM 15651 N N . PRO A 1 97 ? 11.535 10.917 -2.237 1.00 0.00 157 PRO A N 9
ATOM 15652 C CA . PRO A 1 97 ? 12.684 11.713 -2.642 1.00 0.00 157 PRO A CA 9
ATOM 15653 C C . PRO A 1 97 ? 12.518 12.220 -4.063 1.00 0.00 157 PRO A C 9
ATOM 15654 O O . PRO A 1 97 ? 11.948 11.521 -4.909 1.00 0.00 157 PRO A O 9
ATOM 15665 N N . LYS A 1 98 ? 13.011 13.432 -4.309 1.00 0.00 158 LYS A N 9
ATOM 15666 C CA . LYS A 1 98 ? 13.005 14.060 -5.635 1.00 0.00 158 LYS A CA 9
ATOM 15667 C C . LYS A 1 98 ? 11.619 14.582 -5.997 1.00 0.00 158 LYS A C 9
ATOM 15668 O O . LYS A 1 98 ? 11.489 15.699 -6.498 1.00 0.00 158 LYS A O 9
ATOM 15687 N N . ILE A 1 99 ? 10.600 13.774 -5.717 1.00 0.00 159 ILE A N 9
ATOM 15688 C CA . ILE A 1 99 ? 9.191 14.160 -5.880 1.00 0.00 159 ILE A CA 9
ATOM 15689 C C . ILE A 1 99 ? 8.790 14.293 -7.355 1.00 0.00 159 ILE A C 9
ATOM 15690 O O . ILE A 1 99 ? 7.846 13.640 -7.812 1.00 0.00 159 ILE A O 9
ATOM 15706 N N . ALA A 1 100 ? 9.510 15.134 -8.085 1.00 0.00 160 ALA A N 9
ATOM 15707 C CA . ALA A 1 100 ? 9.172 15.458 -9.461 1.00 0.00 160 ALA A CA 9
ATOM 15708 C C . ALA A 1 100 ? 9.569 14.345 -10.423 1.00 0.00 160 ALA A C 9
ATOM 15709 O O . ALA A 1 100 ? 10.352 13.457 -10.086 1.00 0.00 160 ALA A O 9
ATOM 15716 N N . LEU A 1 101 ? 9.022 14.412 -11.630 1.00 0.00 161 LEU A N 9
ATOM 15717 C CA . LEU A 1 101 ? 9.282 13.413 -12.654 1.00 0.00 161 LEU A CA 9
ATOM 15718 C C . LEU A 1 101 ? 9.952 14.036 -13.877 1.00 0.00 161 LEU A C 9
ATOM 15719 O O . LEU A 1 101 ? 10.004 13.430 -14.949 1.00 0.00 161 LEU A O 9
ATOM 15735 N N . GLU A 1 102 ? 10.468 15.248 -13.717 1.00 0.00 162 GLU A N 9
ATOM 15736 C CA . GLU A 1 102 ? 11.142 15.933 -14.812 1.00 0.00 162 GLU A CA 9
ATOM 15737 C C . GLU A 1 102 ? 12.600 15.502 -14.879 1.00 0.00 162 GLU A C 9
ATOM 15738 O O . GLU A 1 102 ? 13.415 15.888 -14.039 1.00 0.00 162 GLU A O 9
ATOM 15750 N N . HIS A 1 103 ? 12.923 14.685 -15.867 1.00 0.00 163 HIS A N 9
ATOM 15751 C CA . HIS A 1 103 ? 14.279 14.189 -16.022 1.00 0.00 163 HIS A CA 9
ATOM 15752 C C . HIS A 1 103 ? 14.964 14.842 -17.217 1.00 0.00 163 HIS A C 9
ATOM 15753 O O . HIS A 1 103 ? 14.607 14.593 -18.368 1.00 0.00 163 HIS A O 9
ATOM 15768 N N . HIS A 1 104 ? 15.933 15.694 -16.932 1.00 0.00 164 HIS A N 9
ATOM 15769 C CA . HIS A 1 104 ? 16.800 16.243 -17.960 1.00 0.00 164 HIS A CA 9
ATOM 15770 C C . HIS A 1 104 ? 18.242 15.976 -17.570 1.00 0.00 164 HIS A C 9
ATOM 15771 O O . HIS A 1 104 ? 18.925 15.186 -18.223 1.00 0.00 164 HIS A O 9
ATOM 15786 N N . HIS A 1 105 ? 18.676 16.631 -16.490 1.00 0.00 165 HIS A N 9
ATOM 15787 C CA . HIS A 1 105 ? 19.996 16.411 -15.899 1.00 0.00 165 HIS A CA 9
ATOM 15788 C C . HIS A 1 105 ? 21.101 16.940 -16.818 1.00 0.00 165 HIS A C 9
ATOM 15789 O O . HIS A 1 105 ? 20.991 16.880 -18.042 1.00 0.00 165 HIS A O 9
ATOM 15804 N N . HIS A 1 106 ? 22.163 17.474 -16.239 1.00 0.00 166 HIS A N 9
ATOM 15805 C CA . HIS A 1 106 ? 23.244 18.017 -17.049 1.00 0.00 166 HIS A CA 9
ATOM 15806 C C . HIS A 1 106 ? 24.364 16.997 -17.212 1.00 0.00 166 HIS A C 9
ATOM 15807 O O . HIS A 1 106 ? 25.435 17.131 -16.624 1.00 0.00 166 HIS A O 9
ATOM 15822 N N . HIS A 1 107 ? 24.085 15.953 -17.977 1.00 0.00 167 HIS A N 9
ATOM 15823 C CA . HIS A 1 107 ? 25.109 15.005 -18.393 1.00 0.00 167 HIS A CA 9
ATOM 15824 C C . HIS A 1 107 ? 24.810 14.530 -19.801 1.00 0.00 167 HIS A C 9
ATOM 15825 O O . HIS A 1 107 ? 24.289 13.437 -20.004 1.00 0.00 167 HIS A O 9
ATOM 15840 N N . HIS A 1 108 ? 25.139 15.386 -20.759 1.00 0.00 168 HIS A N 9
ATOM 15841 C CA . HIS A 1 108 ? 24.915 15.136 -22.177 1.00 0.00 168 HIS A CA 9
ATOM 15842 C C . HIS A 1 108 ? 25.436 16.320 -22.974 1.00 0.00 168 HIS A C 9
ATOM 15843 O O . HIS A 1 108 ? 26.657 16.387 -23.205 1.00 0.00 168 HIS A O 9
ATOM 15859 N N . ARG A 1 1 ? -8.511 -7.823 14.785 1.00 0.00 61 ARG A N 10
ATOM 15860 C CA . ARG A 1 1 ? -7.260 -8.499 14.371 1.00 0.00 61 ARG A CA 10
ATOM 15861 C C . ARG A 1 1 ? -7.188 -8.563 12.856 1.00 0.00 61 ARG A C 10
ATOM 15862 O O . ARG A 1 1 ? -7.958 -9.288 12.224 1.00 0.00 61 ARG A O 10
ATOM 15885 N N . ASP A 1 2 ? -6.274 -7.810 12.269 1.00 0.00 62 ASP A N 10
ATOM 15886 C CA . ASP A 1 2 ? -6.148 -7.778 10.821 1.00 0.00 62 ASP A CA 10
ATOM 15887 C C . ASP A 1 2 ? -4.714 -7.496 10.392 1.00 0.00 62 ASP A C 10
ATOM 15888 O O . ASP A 1 2 ? -3.920 -6.918 11.138 1.00 0.00 62 ASP A O 10
ATOM 15897 N N . SER A 1 3 ? -4.391 -7.942 9.190 1.00 0.00 63 SER A N 10
ATOM 15898 C CA . SER A 1 3 ? -3.055 -7.807 8.638 1.00 0.00 63 SER A CA 10
ATOM 15899 C C . SER A 1 3 ? -3.106 -6.966 7.371 1.00 0.00 63 SER A C 10
ATOM 15900 O O . SER A 1 3 ? -4.172 -6.812 6.769 1.00 0.00 63 SER A O 10
ATOM 15908 N N . PHE A 1 4 ? -1.958 -6.432 6.965 1.00 0.00 64 PHE A N 10
ATOM 15909 C CA . PHE A 1 4 ? -1.875 -5.621 5.756 1.00 0.00 64 PHE A CA 10
ATOM 15910 C C . PHE A 1 4 ? -2.305 -6.434 4.539 1.00 0.00 64 PHE A C 10
ATOM 15911 O O . PHE A 1 4 ? -2.847 -5.890 3.579 1.00 0.00 64 PHE A O 10
ATOM 15928 N N . GLY A 1 5 ? -2.076 -7.741 4.600 1.00 0.00 65 GLY A N 10
ATOM 15929 C CA . GLY A 1 5 ? -2.505 -8.626 3.536 1.00 0.00 65 GLY A CA 10
ATOM 15930 C C . GLY A 1 5 ? -4.007 -8.609 3.348 1.00 0.00 65 GLY A C 10
ATOM 15931 O O . GLY A 1 5 ? -4.502 -8.598 2.220 1.00 0.00 65 GLY A O 10
ATOM 15935 N N . ASP A 1 6 ? -4.734 -8.590 4.456 1.00 0.00 66 ASP A N 10
ATOM 15936 C CA . ASP A 1 6 ? -6.188 -8.533 4.411 1.00 0.00 66 ASP A CA 10
ATOM 15937 C C . ASP A 1 6 ? -6.633 -7.195 3.840 1.00 0.00 66 ASP A C 10
ATOM 15938 O O . ASP A 1 6 ? -7.529 -7.135 2.998 1.00 0.00 66 ASP A O 10
ATOM 15947 N N . TRP A 1 7 ? -5.970 -6.128 4.279 1.00 0.00 67 TRP A N 10
ATOM 15948 C CA . TRP A 1 7 ? -6.286 -4.779 3.821 1.00 0.00 67 TRP A CA 10
ATOM 15949 C C . TRP A 1 7 ? -5.935 -4.591 2.351 1.00 0.00 67 TRP A C 10
ATOM 15950 O O . TRP A 1 7 ? -6.545 -3.775 1.665 1.00 0.00 67 TRP A O 10
ATOM 15971 N N . ALA A 1 8 ? -4.950 -5.341 1.871 1.00 0.00 68 ALA A N 10
ATOM 15972 C CA . ALA A 1 8 ? -4.616 -5.331 0.456 1.00 0.00 68 ALA A CA 10
ATOM 15973 C C . ALA A 1 8 ? -5.801 -5.830 -0.356 1.00 0.00 68 ALA A C 10
ATOM 15974 O O . ALA A 1 8 ? -6.226 -5.184 -1.314 1.00 0.00 68 ALA A O 10
ATOM 15981 N N . GLU A 1 9 ? -6.351 -6.970 0.052 1.00 0.00 69 GLU A N 10
ATOM 15982 C CA . GLU A 1 9 ? -7.555 -7.507 -0.574 1.00 0.00 69 GLU A CA 10
ATOM 15983 C C . GLU A 1 9 ? -8.728 -6.540 -0.405 1.00 0.00 69 GLU A C 10
ATOM 15984 O O . GLU A 1 9 ? -9.547 -6.383 -1.314 1.00 0.00 69 GLU A O 10
ATOM 15996 N N . LYS A 1 10 ? -8.801 -5.896 0.760 1.00 0.00 70 LYS A N 10
ATOM 15997 C CA . LYS A 1 10 ? -9.826 -4.885 1.026 1.00 0.00 70 LYS A CA 10
ATOM 15998 C C . LYS A 1 10 ? -9.752 -3.767 -0.006 1.00 0.00 70 LYS A C 10
ATOM 15999 O O . LYS A 1 10 ? -10.748 -3.427 -0.640 1.00 0.00 70 LYS A O 10
ATOM 16018 N N . PHE A 1 11 ? -8.557 -3.211 -0.178 1.00 0.00 71 PHE A N 10
ATOM 16019 C CA . PHE A 1 11 ? -8.334 -2.126 -1.125 1.00 0.00 71 PHE A CA 10
ATOM 16020 C C . PHE A 1 11 ? -8.634 -2.580 -2.551 1.00 0.00 71 PHE A C 10
ATOM 16021 O O . PHE A 1 11 ? -9.221 -1.837 -3.342 1.00 0.00 71 PHE A O 10
ATOM 16038 N N . LEU A 1 12 ? -8.234 -3.802 -2.873 1.00 0.00 72 LEU A N 10
ATOM 16039 C CA . LEU A 1 12 ? -8.470 -4.355 -4.197 1.00 0.00 72 LEU A CA 10
ATOM 16040 C C . LEU A 1 12 ? -9.961 -4.454 -4.492 1.00 0.00 72 LEU A C 10
ATOM 16041 O O . LEU A 1 12 ? -10.429 -3.961 -5.515 1.00 0.00 72 LEU A O 10
ATOM 16057 N N . LYS A 1 13 ? -10.717 -5.066 -3.591 1.00 0.00 73 LYS A N 10
ATOM 16058 C CA . LYS A 1 13 ? -12.147 -5.214 -3.814 1.00 0.00 73 LYS A CA 10
ATOM 16059 C C . LYS A 1 13 ? -12.855 -3.867 -3.674 1.00 0.00 73 LYS A C 10
ATOM 16060 O O . LYS A 1 13 ? -13.928 -3.658 -4.240 1.00 0.00 73 LYS A O 10
ATOM 16079 N N . SER A 1 14 ? -12.244 -2.951 -2.932 1.00 0.00 74 SER A N 10
ATOM 16080 C CA . SER A 1 14 ? -12.749 -1.591 -2.833 1.00 0.00 74 SER A CA 10
ATOM 16081 C C . SER A 1 14 ? -12.769 -0.945 -4.216 1.00 0.00 74 SER A C 10
ATOM 16082 O O . SER A 1 14 ? -13.755 -0.323 -4.607 1.00 0.00 74 SER A O 10
ATOM 16090 N N . LYS A 1 15 ? -11.684 -1.113 -4.961 1.00 0.00 75 LYS A N 10
ATOM 16091 C CA . LYS A 1 15 ? -11.599 -0.590 -6.319 1.00 0.00 75 LYS A CA 10
ATOM 16092 C C . LYS A 1 15 ? -12.404 -1.455 -7.286 1.00 0.00 75 LYS A C 10
ATOM 16093 O O . LYS A 1 15 ? -12.932 -0.960 -8.285 1.00 0.00 75 LYS A O 10
ATOM 16112 N N . GLU A 1 16 ? -12.496 -2.743 -6.979 1.00 0.00 76 GLU A N 10
ATOM 16113 C CA . GLU A 1 16 ? -13.338 -3.660 -7.739 1.00 0.00 76 GLU A CA 10
ATOM 16114 C C . GLU A 1 16 ? -14.783 -3.169 -7.719 1.00 0.00 76 GLU A C 10
ATOM 16115 O O . GLU A 1 16 ? -15.401 -2.983 -8.770 1.00 0.00 76 GLU A O 10
ATOM 16127 N N . ALA A 1 17 ? -15.295 -2.937 -6.519 1.00 0.00 77 ALA A N 10
ATOM 16128 C CA . ALA A 1 17 ? -16.657 -2.451 -6.341 1.00 0.00 77 ALA A CA 10
ATOM 16129 C C . ALA A 1 17 ? -16.786 -0.996 -6.780 1.00 0.00 77 ALA A C 10
ATOM 16130 O O . ALA A 1 17 ? -17.864 -0.552 -7.171 1.00 0.00 77 ALA A O 10
ATOM 16137 N N . ASP A 1 18 ? -15.681 -0.262 -6.704 1.00 0.00 78 ASP A N 10
ATOM 16138 C CA . ASP A 1 18 ? -15.649 1.137 -7.130 1.00 0.00 78 ASP A CA 10
ATOM 16139 C C . ASP A 1 18 ? -15.914 1.246 -8.626 1.00 0.00 78 ASP A C 10
ATOM 16140 O O . ASP A 1 18 ? -16.746 2.039 -9.064 1.00 0.00 78 ASP A O 10
ATOM 16149 N N . GLY A 1 19 ? -15.202 0.443 -9.406 1.00 0.00 79 GLY A N 10
ATOM 16150 C CA . GLY A 1 19 ? -15.420 0.421 -10.837 1.00 0.00 79 GLY A CA 10
ATOM 16151 C C . GLY A 1 19 ? -14.136 0.526 -11.632 1.00 0.00 79 GLY A C 10
ATOM 16152 O O . GLY A 1 19 ? -13.990 1.415 -12.472 1.00 0.00 79 GLY A O 10
ATOM 16156 N N . VAL A 1 20 ? -13.191 -0.369 -11.370 1.00 0.00 80 VAL A N 10
ATOM 16157 C CA . VAL A 1 20 ? -11.962 -0.414 -12.150 1.00 0.00 80 VAL A CA 10
ATOM 16158 C C . VAL A 1 20 ? -11.899 -1.687 -12.984 1.00 0.00 80 VAL A C 10
ATOM 16159 O O . VAL A 1 20 ? -12.702 -2.609 -12.795 1.00 0.00 80 VAL A O 10
ATOM 16172 N N . SER A 1 21 ? -10.946 -1.732 -13.899 1.00 0.00 81 SER A N 10
ATOM 16173 C CA . SER A 1 21 ? -10.777 -2.866 -14.788 1.00 0.00 81 SER A CA 10
ATOM 16174 C C . SER A 1 21 ? -9.977 -3.974 -14.112 1.00 0.00 81 SER A C 10
ATOM 16175 O O . SER A 1 21 ? -9.391 -3.770 -13.043 1.00 0.00 81 SER A O 10
ATOM 16183 N N . VAL A 1 22 ? -9.946 -5.141 -14.741 1.00 0.00 82 VAL A N 10
ATOM 16184 C CA . VAL A 1 22 ? -9.112 -6.233 -14.269 1.00 0.00 82 VAL A CA 10
ATOM 16185 C C . VAL A 1 22 ? -7.650 -5.833 -14.375 1.00 0.00 82 VAL A C 10
ATOM 16186 O O . VAL A 1 22 ? -6.849 -6.148 -13.502 1.00 0.00 82 VAL A O 10
ATOM 16199 N N . SER A 1 23 ? -7.324 -5.115 -15.444 1.00 0.00 83 SER A N 10
ATOM 16200 C CA . SER A 1 23 ? -5.971 -4.633 -15.671 1.00 0.00 83 SER A CA 10
ATOM 16201 C C . SER A 1 23 ? -5.531 -3.715 -14.532 1.00 0.00 83 SER A C 10
ATOM 16202 O O . SER A 1 23 ? -4.445 -3.877 -13.976 1.00 0.00 83 SER A O 10
ATOM 16210 N N . GLN A 1 24 ? -6.394 -2.767 -14.169 1.00 0.00 84 GLN A N 10
ATOM 16211 C CA . GLN A 1 24 ? -6.093 -1.833 -13.091 1.00 0.00 84 GLN A CA 10
ATOM 16212 C C . GLN A 1 24 ? -5.950 -2.579 -11.764 1.00 0.00 84 GLN A C 10
ATOM 16213 O O . GLN A 1 24 ? -5.008 -2.347 -11.008 1.00 0.00 84 GLN A O 10
ATOM 16227 N N . LEU A 1 25 ? -6.877 -3.494 -11.502 1.00 0.00 85 LEU A N 10
ATOM 16228 C CA . LEU A 1 25 ? -6.824 -4.315 -10.295 1.00 0.00 85 LEU A CA 10
ATOM 16229 C C . LEU A 1 25 ? -5.575 -5.184 -10.273 1.00 0.00 85 LEU A C 10
ATOM 16230 O O . LEU A 1 25 ? -4.990 -5.423 -9.218 1.00 0.00 85 LEU A O 10
ATOM 16246 N N . ASN A 1 26 ? -5.181 -5.656 -11.443 1.00 0.00 86 ASN A N 10
ATOM 16247 C CA . ASN A 1 26 ? -4.031 -6.537 -11.573 1.00 0.00 86 ASN A CA 10
ATOM 16248 C C . ASN A 1 26 ? -2.746 -5.745 -11.364 1.00 0.00 86 ASN A C 10
ATOM 16249 O O . ASN A 1 26 ? -1.748 -6.270 -10.865 1.00 0.00 86 ASN A O 10
ATOM 16260 N N . SER A 1 27 ? -2.794 -4.466 -11.721 1.00 0.00 87 SER A N 10
ATOM 16261 C CA . SER A 1 27 ? -1.702 -3.551 -11.442 1.00 0.00 87 SER A CA 10
ATOM 16262 C C . SER A 1 27 ? -1.537 -3.392 -9.931 1.00 0.00 87 SER A C 10
ATOM 16263 O O . SER A 1 27 ? -0.439 -3.544 -9.397 1.00 0.00 87 SER A O 10
ATOM 16271 N N . TYR A 1 28 ? -2.643 -3.115 -9.245 1.00 0.00 88 TYR A N 10
ATOM 16272 C CA . TYR A 1 28 ? -2.620 -2.945 -7.796 1.00 0.00 88 TYR A CA 10
ATOM 16273 C C . TYR A 1 28 ? -2.120 -4.206 -7.099 1.00 0.00 88 TYR A C 10
ATOM 16274 O O . TYR A 1 28 ? -1.377 -4.122 -6.121 1.00 0.00 88 TYR A O 10
ATOM 16292 N N . LYS A 1 29 ? -2.521 -5.370 -7.611 1.00 0.00 89 LYS A N 10
ATOM 16293 C CA . LYS A 1 29 ? -2.069 -6.647 -7.064 1.00 0.00 89 LYS A CA 10
ATOM 16294 C C . LYS A 1 29 ? -0.548 -6.746 -7.100 1.00 0.00 89 LYS A C 10
ATOM 16295 O O . LYS A 1 29 ? 0.080 -7.154 -6.124 1.00 0.00 89 LYS A O 10
ATOM 16314 N N . ASN A 1 30 ? 0.034 -6.352 -8.223 1.00 0.00 90 ASN A N 10
ATOM 16315 C CA . ASN A 1 30 ? 1.477 -6.447 -8.416 1.00 0.00 90 ASN A CA 10
ATOM 16316 C C . ASN A 1 30 ? 2.222 -5.541 -7.438 1.00 0.00 90 ASN A C 10
ATOM 16317 O O . ASN A 1 30 ? 3.222 -5.937 -6.845 1.00 0.00 90 ASN A O 10
ATOM 16328 N N . TYR A 1 31 ? 1.724 -4.328 -7.255 1.00 0.00 91 TYR A N 10
ATOM 16329 C CA . TYR A 1 31 ? 2.380 -3.365 -6.378 1.00 0.00 91 TYR A CA 10
ATOM 16330 C C . TYR A 1 31 ? 2.337 -3.810 -4.917 1.00 0.00 91 TYR A C 10
ATOM 16331 O O . TYR A 1 31 ? 3.359 -3.783 -4.227 1.00 0.00 91 TYR A O 10
ATOM 16349 N N . CYS A 1 32 ? 1.172 -4.243 -4.452 1.00 0.00 92 CYS A N 10
ATOM 16350 C CA . CYS A 1 32 ? 1.004 -4.590 -3.043 1.00 0.00 92 CYS A CA 10
ATOM 16351 C C . CYS A 1 32 ? 1.639 -5.940 -2.709 1.00 0.00 92 CYS A C 10
ATOM 16352 O O . CYS A 1 32 ? 2.026 -6.182 -1.568 1.00 0.00 92 CYS A O 10
ATOM 16360 N N . ARG A 1 33 ? 1.758 -6.812 -3.699 1.00 0.00 93 ARG A N 10
ATOM 16361 C CA . ARG A 1 33 ? 2.274 -8.155 -3.457 1.00 0.00 93 ARG A CA 10
ATOM 16362 C C . ARG A 1 33 ? 3.757 -8.292 -3.795 1.00 0.00 93 ARG A C 10
ATOM 16363 O O . ARG A 1 33 ? 4.463 -9.074 -3.163 1.00 0.00 93 ARG A O 10
ATOM 16384 N N . ASN A 1 34 ? 4.234 -7.550 -4.784 1.00 0.00 94 ASN A N 10
ATOM 16385 C CA . ASN A 1 34 ? 5.640 -7.642 -5.171 1.00 0.00 94 ASN A CA 10
ATOM 16386 C C . ASN A 1 34 ? 6.480 -6.567 -4.493 1.00 0.00 94 ASN A C 10
ATOM 16387 O O . ASN A 1 34 ? 7.559 -6.853 -3.975 1.00 0.00 94 ASN A O 10
ATOM 16398 N N . HIS A 1 35 ? 5.992 -5.333 -4.484 1.00 0.00 95 HIS A N 10
ATOM 16399 C CA . HIS A 1 35 ? 6.753 -4.230 -3.902 1.00 0.00 95 HIS A CA 10
ATOM 16400 C C . HIS A 1 35 ? 6.519 -4.155 -2.401 1.00 0.00 95 HIS A C 10
ATOM 16401 O O . HIS A 1 35 ? 7.457 -4.005 -1.624 1.00 0.00 95 HIS A O 10
ATOM 16416 N N . LEU A 1 36 ? 5.264 -4.283 -2.000 1.00 0.00 96 LEU A N 10
ATOM 16417 C CA . LEU A 1 36 ? 4.897 -4.234 -0.590 1.00 0.00 96 LEU A CA 10
ATOM 16418 C C . LEU A 1 36 ? 4.899 -5.642 0.001 1.00 0.00 96 LEU A C 10
ATOM 16419 O O . LEU A 1 36 ? 4.215 -5.918 0.986 1.00 0.00 96 LEU A O 10
ATOM 16435 N N . SER A 1 37 ? 5.708 -6.511 -0.595 1.00 0.00 97 SER A N 10
ATOM 16436 C CA . SER A 1 37 ? 5.787 -7.915 -0.206 1.00 0.00 97 SER A CA 10
ATOM 16437 C C . SER A 1 37 ? 6.083 -8.116 1.294 1.00 0.00 97 SER A C 10
ATOM 16438 O O . SER A 1 37 ? 5.384 -8.893 1.949 1.00 0.00 97 SER A O 10
ATOM 16446 N N . PRO A 1 38 ? 7.089 -7.423 1.882 1.00 0.00 98 PRO A N 10
ATOM 16447 C CA . PRO A 1 38 ? 7.425 -7.598 3.298 1.00 0.00 98 PRO A CA 10
ATOM 16448 C C . PRO A 1 38 ? 6.343 -7.047 4.220 1.00 0.00 98 PRO A C 10
ATOM 16449 O O . PRO A 1 38 ? 6.329 -7.331 5.414 1.00 0.00 98 PRO A O 10
ATOM 16460 N N . LEU A 1 39 ? 5.437 -6.261 3.659 1.00 0.00 99 LEU A N 10
ATOM 16461 C CA . LEU A 1 39 ? 4.376 -5.651 4.442 1.00 0.00 99 LEU A CA 10
ATOM 16462 C C . LEU A 1 39 ? 3.118 -6.500 4.382 1.00 0.00 99 LEU A C 10
ATOM 16463 O O . LEU A 1 39 ? 2.345 -6.543 5.337 1.00 0.00 99 LEU A O 10
ATOM 16479 N N . TYR A 1 40 ? 2.935 -7.188 3.257 1.00 0.00 100 TYR A N 10
ATOM 16480 C CA . TYR A 1 40 ? 1.740 -7.990 3.014 1.00 0.00 100 TYR A CA 10
ATOM 16481 C C . TYR A 1 40 ? 1.527 -9.034 4.110 1.00 0.00 100 TYR A C 10
ATOM 16482 O O . TYR A 1 40 ? 0.393 -9.366 4.454 1.00 0.00 100 TYR A O 10
ATOM 16500 N N . MET A 1 41 ? 2.613 -9.544 4.667 1.00 0.00 101 MET A N 10
ATOM 16501 C CA . MET A 1 41 ? 2.516 -10.606 5.659 1.00 0.00 101 MET A CA 10
ATOM 16502 C C . MET A 1 41 ? 2.626 -10.053 7.082 1.00 0.00 101 MET A C 10
ATOM 16503 O O . MET A 1 41 ? 2.560 -10.801 8.057 1.00 0.00 101 MET A O 10
ATOM 16517 N N . LYS A 1 42 ? 2.762 -8.743 7.200 1.00 0.00 102 LYS A N 10
ATOM 16518 C CA . LYS A 1 42 ? 2.906 -8.123 8.510 1.00 0.00 102 LYS A CA 10
ATOM 16519 C C . LYS A 1 42 ? 1.562 -7.736 9.102 1.00 0.00 102 LYS A C 10
ATOM 16520 O O . LYS A 1 42 ? 0.628 -7.354 8.388 1.00 0.00 102 LYS A O 10
ATOM 16539 N N . SER A 1 43 ? 1.472 -7.847 10.417 1.00 0.00 103 SER A N 10
ATOM 16540 C CA . SER A 1 43 ? 0.314 -7.379 11.151 1.00 0.00 103 SER A CA 10
ATOM 16541 C C . SER A 1 43 ? 0.244 -5.856 11.060 1.00 0.00 103 SER A C 10
ATOM 16542 O O . SER A 1 43 ? 1.278 -5.186 11.043 1.00 0.00 103 SER A O 10
ATOM 16550 N N . LEU A 1 44 ? -0.970 -5.321 11.003 1.00 0.00 104 LEU A N 10
ATOM 16551 C CA . LEU A 1 44 ? -1.183 -3.907 10.701 1.00 0.00 104 LEU A CA 10
ATOM 16552 C C . LEU A 1 44 ? -0.447 -2.983 11.672 1.00 0.00 104 LEU A C 10
ATOM 16553 O O . LEU A 1 44 ? 0.291 -2.092 11.252 1.00 0.00 104 LEU A O 10
ATOM 16569 N N . SER A 1 45 ? -0.630 -3.203 12.968 1.00 0.00 105 SER A N 10
ATOM 16570 C CA . SER A 1 45 ? -0.045 -2.327 13.978 1.00 0.00 105 SER A CA 10
ATOM 16571 C C . SER A 1 45 ? 1.461 -2.558 14.112 1.00 0.00 105 SER A C 10
ATOM 16572 O O . SER A 1 45 ? 2.171 -1.771 14.744 1.00 0.00 105 SER A O 10
ATOM 16580 N N . GLU A 1 46 ? 1.943 -3.631 13.499 1.00 0.00 106 GLU A N 10
ATOM 16581 C CA . GLU A 1 46 ? 3.335 -4.037 13.635 1.00 0.00 106 GLU A CA 10
ATOM 16582 C C . GLU A 1 46 ? 4.180 -3.533 12.467 1.00 0.00 106 GLU A C 10
ATOM 16583 O O . GLU A 1 46 ? 5.359 -3.869 12.356 1.00 0.00 106 GLU A O 10
ATOM 16595 N N . ILE A 1 47 ? 3.577 -2.733 11.599 1.00 0.00 107 ILE A N 10
ATOM 16596 C CA . ILE A 1 47 ? 4.277 -2.194 10.441 1.00 0.00 107 ILE A CA 10
ATOM 16597 C C . ILE A 1 47 ? 4.945 -0.867 10.776 1.00 0.00 107 ILE A C 10
ATOM 16598 O O . ILE A 1 47 ? 4.367 -0.020 11.464 1.00 0.00 107 ILE A O 10
ATOM 16614 N N . LEU A 1 48 ? 6.170 -0.702 10.299 1.00 0.00 108 LEU A N 10
ATOM 16615 C CA . LEU A 1 48 ? 6.931 0.508 10.539 1.00 0.00 108 LEU A CA 10
ATOM 16616 C C . LEU A 1 48 ? 7.044 1.323 9.259 1.00 0.00 108 LEU A C 10
ATOM 16617 O O . LEU A 1 48 ? 7.083 0.763 8.162 1.00 0.00 108 LEU A O 10
ATOM 16633 N N . PRO A 1 49 ? 7.102 2.659 9.378 1.00 0.00 109 PRO A N 10
ATOM 16634 C CA . PRO A 1 49 ? 7.334 3.535 8.228 1.00 0.00 109 PRO A CA 10
ATOM 16635 C C . PRO A 1 49 ? 8.710 3.284 7.617 1.00 0.00 109 PRO A C 10
ATOM 16636 O O . PRO A 1 49 ? 8.946 3.568 6.443 1.00 0.00 109 PRO A O 10
ATOM 16647 N N . ALA A 1 50 ? 9.604 2.726 8.430 1.00 0.00 110 ALA A N 10
ATOM 16648 C CA . ALA A 1 50 ? 10.962 2.429 8.004 1.00 0.00 110 ALA A CA 10
ATOM 16649 C C . ALA A 1 50 ? 10.974 1.391 6.890 1.00 0.00 110 ALA A C 10
ATOM 16650 O O . ALA A 1 50 ? 11.727 1.523 5.925 1.00 0.00 110 ALA A O 10
ATOM 16657 N N . ASP A 1 51 ? 10.131 0.363 7.026 1.00 0.00 111 ASP A N 10
ATOM 16658 C CA . ASP A 1 51 ? 10.028 -0.689 6.012 1.00 0.00 111 ASP A CA 10
ATOM 16659 C C . ASP A 1 51 ? 9.650 -0.105 4.662 1.00 0.00 111 ASP A C 10
ATOM 16660 O O . ASP A 1 51 ? 10.220 -0.460 3.633 1.00 0.00 111 ASP A O 10
ATOM 16669 N N . ILE A 1 52 ? 8.683 0.797 4.674 1.00 0.00 112 ILE A N 10
ATOM 16670 C CA . ILE A 1 52 ? 8.173 1.376 3.441 1.00 0.00 112 ILE A CA 10
ATOM 16671 C C . ILE A 1 52 ? 9.192 2.337 2.836 1.00 0.00 112 ILE A C 10
ATOM 16672 O O . ILE A 1 52 ? 9.306 2.451 1.614 1.00 0.00 112 ILE A O 10
ATOM 16688 N N . GLN A 1 53 ? 9.934 3.019 3.701 1.00 0.00 113 GLN A N 10
ATOM 16689 C CA . GLN A 1 53 ? 10.938 3.975 3.260 1.00 0.00 113 GLN A CA 10
ATOM 16690 C C . GLN A 1 53 ? 12.058 3.267 2.500 1.00 0.00 113 GLN A C 10
ATOM 16691 O O . GLN A 1 53 ? 12.533 3.764 1.476 1.00 0.00 113 GLN A O 10
ATOM 16705 N N . SER A 1 54 ? 12.461 2.101 2.991 1.00 0.00 114 SER A N 10
ATOM 16706 C CA . SER A 1 54 ? 13.515 1.331 2.348 1.00 0.00 114 SER A CA 10
ATOM 16707 C C . SER A 1 54 ? 13.017 0.704 1.048 1.00 0.00 114 SER A C 10
ATOM 16708 O O . SER A 1 54 ? 13.762 0.620 0.072 1.00 0.00 114 SER A O 10
ATOM 16716 N N . ILE A 1 55 ? 11.754 0.280 1.033 1.00 0.00 115 ILE A N 10
ATOM 16717 C CA . ILE A 1 55 ? 11.145 -0.251 -0.184 1.00 0.00 115 ILE A CA 10
ATOM 16718 C C . ILE A 1 55 ? 11.238 0.773 -1.313 1.00 0.00 115 ILE A C 10
ATOM 16719 O O . ILE A 1 55 ? 11.641 0.448 -2.429 1.00 0.00 115 ILE A O 10
ATOM 16735 N N . ILE A 1 56 ? 10.888 2.017 -1.004 1.00 0.00 116 ILE A N 10
ATOM 16736 C CA . ILE A 1 56 ? 10.958 3.098 -1.982 1.00 0.00 116 ILE A CA 10
ATOM 16737 C C . ILE A 1 56 ? 12.410 3.398 -2.352 1.00 0.00 116 ILE A C 10
ATOM 16738 O O . ILE A 1 56 ? 12.717 3.710 -3.499 1.00 0.00 116 ILE A O 10
ATOM 16754 N N . ASN A 1 57 ? 13.299 3.281 -1.374 1.00 0.00 117 ASN A N 10
ATOM 16755 C CA . ASN A 1 57 ? 14.721 3.544 -1.589 1.00 0.00 117 ASN A CA 10
ATOM 16756 C C . ASN A 1 57 ? 15.333 2.520 -2.539 1.00 0.00 117 ASN A C 10
ATOM 16757 O O . ASN A 1 57 ? 16.138 2.862 -3.408 1.00 0.00 117 ASN A O 10
ATOM 16768 N N . GLU A 1 58 ? 14.946 1.263 -2.372 1.00 0.00 118 GLU A N 10
ATOM 16769 C CA . GLU A 1 58 ? 15.509 0.179 -3.164 1.00 0.00 118 GLU A CA 10
ATOM 16770 C C . GLU A 1 58 ? 14.790 0.022 -4.502 1.00 0.00 118 GLU A C 10
ATOM 16771 O O . GLU A 1 58 ? 15.321 -0.591 -5.432 1.00 0.00 118 GLU A O 10
ATOM 16783 N N . THR A 1 59 ? 13.582 0.560 -4.597 1.00 0.00 119 THR A N 10
ATOM 16784 C CA . THR A 1 59 ? 12.856 0.561 -5.857 1.00 0.00 119 THR A CA 10
ATOM 16785 C C . THR A 1 59 ? 13.299 1.749 -6.707 1.00 0.00 119 THR A C 10
ATOM 16786 O O . THR A 1 59 ? 13.064 2.906 -6.358 1.00 0.00 119 THR A O 10
ATOM 16797 N N . LYS A 1 60 ? 13.956 1.457 -7.814 1.00 0.00 120 LYS A N 10
ATOM 16798 C CA . LYS A 1 60 ? 14.475 2.495 -8.681 1.00 0.00 120 LYS A CA 10
ATOM 16799 C C . LYS A 1 60 ? 13.704 2.543 -9.991 1.00 0.00 120 LYS A C 10
ATOM 16800 O O . LYS A 1 60 ? 14.065 1.903 -10.982 1.00 0.00 120 LYS A O 10
ATOM 16819 N N . LEU A 1 61 ? 12.612 3.287 -9.961 1.00 0.00 121 LEU A N 10
ATOM 16820 C CA . LEU A 1 61 ? 11.751 3.470 -11.116 1.00 0.00 121 LEU A CA 10
ATOM 16821 C C . LEU A 1 61 ? 11.428 4.947 -11.267 1.00 0.00 121 LEU A C 10
ATOM 16822 O O . LEU A 1 61 ? 11.967 5.777 -10.535 1.00 0.00 121 LEU A O 10
ATOM 16838 N N . ALA A 1 62 ? 10.565 5.273 -12.220 1.00 0.00 122 ALA A N 10
ATOM 16839 C CA . ALA A 1 62 ? 10.146 6.652 -12.431 1.00 0.00 122 ALA A CA 10
ATOM 16840 C C . ALA A 1 62 ? 9.507 7.220 -11.166 1.00 0.00 122 ALA A C 10
ATOM 16841 O O . ALA A 1 62 ? 8.829 6.497 -10.431 1.00 0.00 122 ALA A O 10
ATOM 16848 N N . LYS A 1 63 ? 9.712 8.510 -10.922 1.00 0.00 123 LYS A N 10
ATOM 16849 C CA . LYS A 1 63 ? 9.233 9.145 -9.696 1.00 0.00 123 LYS A CA 10
ATOM 16850 C C . LYS A 1 63 ? 7.711 9.059 -9.577 1.00 0.00 123 LYS A C 10
ATOM 16851 O O . LYS A 1 63 ? 7.180 8.913 -8.477 1.00 0.00 123 LYS A O 10
ATOM 16870 N N . ASN A 1 64 ? 7.016 9.120 -10.711 1.00 0.00 124 ASN A N 10
ATOM 16871 C CA . ASN A 1 64 ? 5.556 9.024 -10.716 1.00 0.00 124 ASN A CA 10
ATOM 16872 C C . ASN A 1 64 ? 5.123 7.613 -10.323 1.00 0.00 124 ASN A C 10
ATOM 16873 O O . ASN A 1 64 ? 4.043 7.410 -9.772 1.00 0.00 124 ASN A O 10
ATOM 16884 N N . THR A 1 65 ? 5.989 6.643 -10.594 1.00 0.00 125 THR A N 10
ATOM 16885 C CA . THR A 1 65 ? 5.718 5.258 -10.253 1.00 0.00 125 THR A CA 10
ATOM 16886 C C . THR A 1 65 ? 5.968 5.033 -8.765 1.00 0.00 125 THR A C 10
ATOM 16887 O O . THR A 1 65 ? 5.261 4.266 -8.111 1.00 0.00 125 THR A O 10
ATOM 16898 N N . LEU A 1 66 ? 6.962 5.733 -8.234 1.00 0.00 126 LEU A N 10
ATOM 16899 C CA . LEU A 1 66 ? 7.253 5.687 -6.809 1.00 0.00 126 LEU A CA 10
ATOM 16900 C C . LEU A 1 66 ? 6.117 6.335 -6.027 1.00 0.00 126 LEU A C 10
ATOM 16901 O O . LEU A 1 66 ? 5.729 5.859 -4.957 1.00 0.00 126 LEU A O 10
ATOM 16917 N N . LYS A 1 67 ? 5.569 7.412 -6.580 1.00 0.00 127 LYS A N 10
ATOM 16918 C CA . LYS A 1 67 ? 4.423 8.078 -5.979 1.00 0.00 127 LYS A CA 10
ATOM 16919 C C . LYS A 1 67 ? 3.172 7.220 -6.110 1.00 0.00 127 LYS A C 10
ATOM 16920 O O . LYS A 1 67 ? 2.254 7.325 -5.301 1.00 0.00 127 LYS A O 10
ATOM 16939 N N . ALA A 1 68 ? 3.140 6.371 -7.132 1.00 0.00 128 ALA A N 10
ATOM 16940 C CA . ALA A 1 68 ? 2.046 5.424 -7.298 1.00 0.00 128 ALA A CA 10
ATOM 16941 C C . ALA A 1 68 ? 2.072 4.391 -6.178 1.00 0.00 128 ALA A C 10
ATOM 16942 O O . ALA A 1 68 ? 1.030 4.022 -5.635 1.00 0.00 128 ALA A O 10
ATOM 16949 N N . ILE A 1 69 ? 3.272 3.934 -5.834 1.00 0.00 129 ILE A N 10
ATOM 16950 C CA . ILE A 1 69 ? 3.449 3.015 -4.717 1.00 0.00 129 ILE A CA 10
ATOM 16951 C C . ILE A 1 69 ? 3.074 3.710 -3.412 1.00 0.00 129 ILE A C 10
ATOM 16952 O O . ILE A 1 69 ? 2.388 3.139 -2.560 1.00 0.00 129 ILE A O 10
ATOM 16968 N N . ARG A 1 70 ? 3.521 4.956 -3.276 1.00 0.00 130 ARG A N 10
ATOM 16969 C CA . ARG A 1 70 ? 3.188 5.776 -2.118 1.00 0.00 130 ARG A CA 10
ATOM 16970 C C . ARG A 1 70 ? 1.676 5.929 -1.991 1.00 0.00 130 ARG A C 10
ATOM 16971 O O . ARG A 1 70 ? 1.110 5.697 -0.924 1.00 0.00 130 ARG A O 10
ATOM 16992 N N . ASN A 1 71 ? 1.041 6.304 -3.095 1.00 0.00 131 ASN A N 10
ATOM 16993 C CA . ASN A 1 71 ? -0.409 6.456 -3.156 1.00 0.00 131 ASN A CA 10
ATOM 16994 C C . ASN A 1 71 ? -1.118 5.170 -2.737 1.00 0.00 131 ASN A C 10
ATOM 16995 O O . ASN A 1 71 ? -1.925 5.171 -1.806 1.00 0.00 131 ASN A O 10
ATOM 17006 N N . THR A 1 72 ? -0.789 4.076 -3.413 1.00 0.00 132 THR A N 10
ATOM 17007 C CA . THR A 1 72 ? -1.457 2.799 -3.195 1.00 0.00 132 THR A CA 10
ATOM 17008 C C . THR A 1 72 ? -1.380 2.370 -1.731 1.00 0.00 132 THR A C 10
ATOM 17009 O O . THR A 1 72 ? -2.406 2.112 -1.098 1.00 0.00 132 THR A O 10
ATOM 17020 N N . ALA A 1 73 ? -0.168 2.331 -1.187 1.00 0.00 133 ALA A N 10
ATOM 17021 C CA . ALA A 1 73 ? 0.035 1.893 0.187 1.00 0.00 133 ALA A CA 10
ATOM 17022 C C . ALA A 1 73 ? -0.661 2.827 1.170 1.00 0.00 133 ALA A C 10
ATOM 17023 O O . ALA A 1 73 ? -1.226 2.380 2.167 1.00 0.00 133 ALA A O 10
ATOM 17030 N N . SER A 1 74 ? -0.638 4.122 0.873 1.00 0.00 134 SER A N 10
ATOM 17031 C CA . SER A 1 74 ? -1.223 5.110 1.766 1.00 0.00 134 SER A CA 10
ATOM 17032 C C . SER A 1 74 ? -2.738 4.933 1.841 1.00 0.00 134 SER A C 10
ATOM 17033 O O . SER A 1 74 ? -3.314 4.947 2.928 1.00 0.00 134 SER A O 10
ATOM 17041 N N . GLN A 1 75 ? -3.375 4.732 0.689 1.00 0.00 135 GLN A N 10
ATOM 17042 C CA . GLN A 1 75 ? -4.825 4.570 0.640 1.00 0.00 135 GLN A CA 10
ATOM 17043 C C . GLN A 1 75 ? -5.260 3.328 1.409 1.00 0.00 135 GLN A C 10
ATOM 17044 O O . GLN A 1 75 ? -6.330 3.310 2.021 1.00 0.00 135 GLN A O 10
ATOM 17058 N N . ILE A 1 76 ? -4.421 2.295 1.386 1.00 0.00 136 ILE A N 10
ATOM 17059 C CA . ILE A 1 76 ? -4.695 1.074 2.138 1.00 0.00 136 ILE A CA 10
ATOM 17060 C C . ILE A 1 76 ? -4.717 1.358 3.640 1.00 0.00 136 ILE A C 10
ATOM 17061 O O . ILE A 1 76 ? -5.652 0.964 4.340 1.00 0.00 136 ILE A O 10
ATOM 17077 N N . PHE A 1 77 ? -3.699 2.061 4.129 1.00 0.00 137 PHE A N 10
ATOM 17078 C CA . PHE A 1 77 ? -3.636 2.415 5.544 1.00 0.00 137 PHE A CA 10
ATOM 17079 C C . PHE A 1 77 ? -4.757 3.384 5.913 1.00 0.00 137 PHE A C 10
ATOM 17080 O O . PHE A 1 77 ? -5.333 3.292 6.997 1.00 0.00 137 PHE A O 10
ATOM 17097 N N . ARG A 1 78 ? -5.068 4.304 5.004 1.00 0.00 138 ARG A N 10
ATOM 17098 C CA . ARG A 1 78 ? -6.166 5.243 5.212 1.00 0.00 138 ARG A CA 10
ATOM 17099 C C . ARG A 1 78 ? -7.478 4.496 5.385 1.00 0.00 138 ARG A C 10
ATOM 17100 O O . ARG A 1 78 ? -8.299 4.853 6.226 1.00 0.00 138 ARG A O 10
ATOM 17121 N N . LEU A 1 79 ? -7.660 3.448 4.588 1.00 0.00 139 LEU A N 10
ATOM 17122 C CA . LEU A 1 79 ? -8.848 2.604 4.683 1.00 0.00 139 LEU A CA 10
ATOM 17123 C C . LEU A 1 79 ? -8.907 1.928 6.050 1.00 0.00 139 LEU A C 10
ATOM 17124 O O . LEU A 1 79 ? -9.977 1.795 6.651 1.00 0.00 139 LEU A O 10
ATOM 17140 N N . ALA A 1 80 ? -7.747 1.518 6.545 1.00 0.00 140 ALA A N 10
ATOM 17141 C CA . ALA A 1 80 ? -7.649 0.928 7.871 1.00 0.00 140 ALA A CA 10
ATOM 17142 C C . ALA A 1 80 ? -8.035 1.946 8.939 1.00 0.00 140 ALA A C 10
ATOM 17143 O O . ALA A 1 80 ? -8.726 1.612 9.898 1.00 0.00 140 ALA A O 10
ATOM 17150 N N . ILE A 1 81 ? -7.582 3.185 8.771 1.00 0.00 141 ILE A N 10
ATOM 17151 C CA . ILE A 1 81 ? -7.972 4.278 9.660 1.00 0.00 141 ILE A CA 10
ATOM 17152 C C . ILE A 1 81 ? -9.476 4.549 9.570 1.00 0.00 141 ILE A C 10
ATOM 17153 O O . ILE A 1 81 ? -10.126 4.816 10.580 1.00 0.00 141 ILE A O 10
ATOM 17169 N N . GLU A 1 82 ? -10.029 4.470 8.359 1.00 0.00 142 GLU A N 10
ATOM 17170 C CA . GLU A 1 82 ? -11.466 4.648 8.156 1.00 0.00 142 GLU A CA 10
ATOM 17171 C C . GLU A 1 82 ? -12.252 3.590 8.923 1.00 0.00 142 GLU A C 10
ATOM 17172 O O . GLU A 1 82 ? -13.297 3.877 9.500 1.00 0.00 142 GLU A O 10
ATOM 17184 N N . ASN A 1 83 ? -11.736 2.365 8.929 1.00 0.00 143 ASN A N 10
ATOM 17185 C CA . ASN A 1 83 ? -12.357 1.275 9.679 1.00 0.00 143 ASN A CA 10
ATOM 17186 C C . ASN A 1 83 ? -11.886 1.299 11.130 1.00 0.00 143 ASN A C 10
ATOM 17187 O O . ASN A 1 83 ? -12.269 0.447 11.933 1.00 0.00 143 ASN A O 10
ATOM 17198 N N . ARG A 1 84 ? -11.043 2.284 11.440 1.00 0.00 144 ARG A N 10
ATOM 17199 C CA . ARG A 1 84 ? -10.495 2.484 12.779 1.00 0.00 144 ARG A CA 10
ATOM 17200 C C . ARG A 1 84 ? -9.796 1.230 13.296 1.00 0.00 144 ARG A C 10
ATOM 17201 O O . ARG A 1 84 ? -9.966 0.826 14.447 1.00 0.00 144 ARG A O 10
ATOM 17222 N N . ALA A 1 85 ? -8.998 0.623 12.427 1.00 0.00 145 ALA A N 10
ATOM 17223 C CA . ALA A 1 85 ? -8.164 -0.504 12.806 1.00 0.00 145 ALA A CA 10
ATOM 17224 C C . ALA A 1 85 ? -6.826 0.002 13.326 1.00 0.00 145 ALA A C 10
ATOM 17225 O O . ALA A 1 85 ? -6.424 -0.303 14.450 1.00 0.00 145 ALA A O 10
ATOM 17232 N N . ILE A 1 86 ? -6.149 0.795 12.507 1.00 0.00 146 ILE A N 10
ATOM 17233 C CA . ILE A 1 86 ? -4.899 1.418 12.910 1.00 0.00 146 ILE A CA 10
ATOM 17234 C C . ILE A 1 86 ? -5.142 2.898 13.203 1.00 0.00 146 ILE A C 10
ATOM 17235 O O . ILE A 1 86 ? -6.005 3.525 12.584 1.00 0.00 146 ILE A O 10
ATOM 17251 N N . ASP A 1 87 ? -4.394 3.441 14.151 1.00 0.00 147 ASP A N 10
ATOM 17252 C CA . ASP A 1 87 ? -4.632 4.799 14.639 1.00 0.00 147 ASP A CA 10
ATOM 17253 C C . ASP A 1 87 ? -3.887 5.843 13.806 1.00 0.00 147 ASP A C 10
ATOM 17254 O O . ASP A 1 87 ? -4.084 7.042 13.986 1.00 0.00 147 ASP A O 10
ATOM 17263 N N . PHE A 1 88 ? -3.055 5.394 12.877 1.00 0.00 148 PHE A N 10
ATOM 17264 C CA . PHE A 1 88 ? -2.207 6.311 12.125 1.00 0.00 148 PHE A CA 10
ATOM 17265 C C . PHE A 1 88 ? -1.820 5.717 10.779 1.00 0.00 148 PHE A C 10
ATOM 17266 O O . PHE A 1 88 ? -2.038 4.533 10.525 1.00 0.00 148 PHE A O 10
ATOM 17283 N N . ASN A 1 89 ? -1.249 6.550 9.923 1.00 0.00 149 ASN A N 10
ATOM 17284 C CA . ASN A 1 89 ? -0.792 6.117 8.611 1.00 0.00 149 ASN A CA 10
ATOM 17285 C C . ASN A 1 89 ? 0.727 6.242 8.515 1.00 0.00 149 ASN A C 10
ATOM 17286 O O . ASN A 1 89 ? 1.260 7.339 8.341 1.00 0.00 149 ASN A O 10
ATOM 17297 N N . PRO A 1 90 ? 1.443 5.113 8.641 1.00 0.00 150 PRO A N 10
ATOM 17298 C CA . PRO A 1 90 ? 2.910 5.094 8.604 1.00 0.00 150 PRO A CA 10
ATOM 17299 C C . PRO A 1 90 ? 3.464 5.443 7.224 1.00 0.00 150 PRO A C 10
ATOM 17300 O O . PRO A 1 90 ? 4.630 5.809 7.085 1.00 0.00 150 PRO A O 10
ATOM 17311 N N . ALA A 1 91 ? 2.615 5.345 6.208 1.00 0.00 151 ALA A N 10
ATOM 17312 C CA . ALA A 1 91 ? 3.021 5.638 4.841 1.00 0.00 151 ALA A CA 10
ATOM 17313 C C . ALA A 1 91 ? 3.235 7.135 4.645 1.00 0.00 151 ALA A C 10
ATOM 17314 O O . ALA A 1 91 ? 3.935 7.558 3.726 1.00 0.00 151 ALA A O 10
ATOM 17321 N N . ASP A 1 92 ? 2.643 7.925 5.533 1.00 0.00 152 ASP A N 10
ATOM 17322 C CA . ASP A 1 92 ? 2.724 9.382 5.458 1.00 0.00 152 ASP A CA 10
ATOM 17323 C C . ASP A 1 92 ? 4.117 9.870 5.856 1.00 0.00 152 ASP A C 10
ATOM 17324 O O . ASP A 1 92 ? 4.498 11.010 5.580 1.00 0.00 152 ASP A O 10
ATOM 17333 N N . TYR A 1 93 ? 4.886 8.989 6.487 1.00 0.00 153 TYR A N 10
ATOM 17334 C CA . TYR A 1 93 ? 6.223 9.332 6.965 1.00 0.00 153 TYR A CA 10
ATOM 17335 C C . TYR A 1 93 ? 7.286 9.000 5.921 1.00 0.00 153 TYR A C 10
ATOM 17336 O O . TYR A 1 93 ? 8.483 9.180 6.159 1.00 0.00 153 TYR A O 10
ATOM 17354 N N . VAL A 1 94 ? 6.852 8.520 4.764 1.00 0.00 154 VAL A N 10
ATOM 17355 C CA . VAL A 1 94 ? 7.780 8.118 3.714 1.00 0.00 154 VAL A CA 10
ATOM 17356 C C . VAL A 1 94 ? 8.077 9.278 2.770 1.00 0.00 154 VAL A C 10
ATOM 17357 O O . VAL A 1 94 ? 7.166 9.840 2.154 1.00 0.00 154 VAL A O 10
ATOM 17370 N N . ARG A 1 95 ? 9.353 9.628 2.656 1.00 0.00 155 ARG A N 10
ATOM 17371 C CA . ARG A 1 95 ? 9.781 10.687 1.756 1.00 0.00 155 ARG A CA 10
ATOM 17372 C C . ARG A 1 95 ? 9.889 10.151 0.333 1.00 0.00 155 ARG A C 10
ATOM 17373 O O . ARG A 1 95 ? 10.440 9.069 0.109 1.00 0.00 155 ARG A O 10
ATOM 17394 N N . ILE A 1 96 ? 9.353 10.903 -0.617 1.00 0.00 156 ILE A N 10
ATOM 17395 C CA . ILE A 1 96 ? 9.445 10.552 -2.026 1.00 0.00 156 ILE A CA 10
ATOM 17396 C C . ILE A 1 96 ? 10.451 11.464 -2.720 1.00 0.00 156 ILE A C 10
ATOM 17397 O O . ILE A 1 96 ? 10.400 12.684 -2.556 1.00 0.00 156 ILE A O 10
ATOM 17413 N N . PRO A 1 97 ? 11.399 10.890 -3.481 1.00 0.00 157 PRO A N 10
ATOM 17414 C CA . PRO A 1 97 ? 12.405 11.673 -4.203 1.00 0.00 157 PRO A CA 10
ATOM 17415 C C . PRO A 1 97 ? 11.768 12.630 -5.210 1.00 0.00 157 PRO A C 10
ATOM 17416 O O . PRO A 1 97 ? 10.929 12.239 -6.021 1.00 0.00 157 PRO A O 10
ATOM 17427 N N . LYS A 1 98 ? 12.190 13.882 -5.162 1.00 0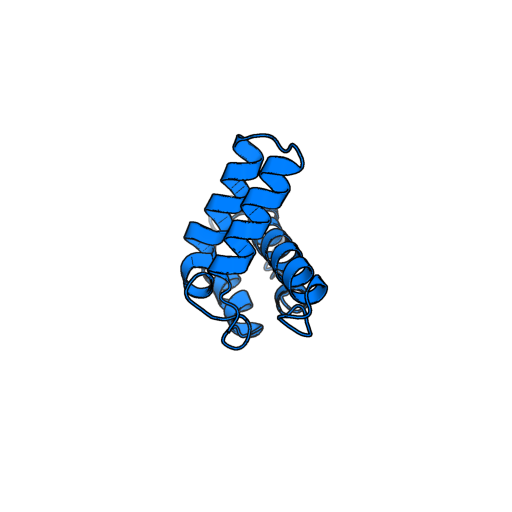.00 158 LYS A N 10
ATOM 17428 C CA . LYS A 1 98 ? 11.592 14.919 -5.985 1.00 0.00 158 LYS A CA 10
ATOM 17429 C C . LYS A 1 98 ? 12.476 15.245 -7.181 1.00 0.00 158 LYS A C 10
ATOM 17430 O O . LYS A 1 98 ? 12.050 15.917 -8.119 1.00 0.00 158 LYS A O 10
ATOM 17449 N N . ILE A 1 99 ? 13.706 14.754 -7.150 1.00 0.00 159 ILE A N 10
ATOM 17450 C CA . ILE A 1 99 ? 14.661 15.018 -8.215 1.00 0.00 159 ILE A CA 10
ATOM 17451 C C . ILE A 1 99 ? 14.927 13.742 -9.007 1.00 0.00 159 ILE A C 10
ATOM 17452 O O . ILE A 1 99 ? 15.644 12.856 -8.544 1.00 0.00 159 ILE A O 10
ATOM 17468 N N . ALA A 1 100 ? 14.332 13.642 -10.185 1.00 0.00 160 ALA A N 10
ATOM 17469 C CA . ALA A 1 100 ? 14.502 12.468 -11.028 1.00 0.00 160 ALA A CA 10
ATOM 17470 C C . ALA A 1 100 ? 14.423 12.838 -12.502 1.00 0.00 160 ALA A C 10
ATOM 17471 O O . ALA A 1 100 ? 13.385 13.308 -12.975 1.00 0.00 160 ALA A O 10
ATOM 17478 N N . LEU A 1 101 ? 15.538 12.647 -13.207 1.00 0.00 161 LEU A N 10
ATOM 17479 C CA . LEU A 1 101 ? 15.603 12.857 -14.653 1.00 0.00 161 LEU A CA 10
ATOM 17480 C C . LEU A 1 101 ? 15.348 14.323 -15.010 1.00 0.00 161 LEU A C 10
ATOM 17481 O O . LEU A 1 101 ? 15.569 15.220 -14.192 1.00 0.00 161 LEU A O 10
ATOM 17497 N N . GLU A 1 102 ? 14.920 14.566 -16.241 1.00 0.00 162 GLU A N 10
ATOM 17498 C CA . GLU A 1 102 ? 14.644 15.915 -16.702 1.00 0.00 162 GLU A CA 10
ATOM 17499 C C . GLU A 1 102 ? 13.287 16.397 -16.204 1.00 0.00 162 GLU A C 10
ATOM 17500 O O . GLU A 1 102 ? 12.359 15.609 -16.024 1.00 0.00 162 GLU A O 10
ATOM 17512 N N . HIS A 1 103 ? 13.180 17.696 -15.994 1.00 0.00 163 HIS A N 10
ATOM 17513 C CA . HIS A 1 103 ? 11.929 18.306 -15.563 1.00 0.00 163 HIS A CA 10
ATOM 17514 C C . HIS A 1 103 ? 11.378 19.179 -16.679 1.00 0.00 163 HIS A C 10
ATOM 17515 O O . HIS A 1 103 ? 11.257 20.396 -16.550 1.00 0.00 163 HIS A O 10
ATOM 17530 N N . HIS A 1 104 ? 11.047 18.528 -17.786 1.00 0.00 164 HIS A N 10
ATOM 17531 C CA . HIS A 1 104 ? 10.609 19.214 -18.998 1.00 0.00 164 HIS A CA 10
ATOM 17532 C C . HIS A 1 104 ? 9.096 19.451 -18.968 1.00 0.00 164 HIS A C 10
ATOM 17533 O O . HIS A 1 104 ? 8.471 19.722 -19.990 1.00 0.00 164 HIS A O 10
ATOM 17548 N N . HIS A 1 105 ? 8.515 19.352 -17.785 1.00 0.00 165 HIS A N 10
ATOM 17549 C CA . HIS A 1 105 ? 7.090 19.599 -17.607 1.00 0.00 165 HIS A CA 10
ATOM 17550 C C . HIS A 1 105 ? 6.863 20.451 -16.371 1.00 0.00 165 HIS A C 10
ATOM 17551 O O . HIS A 1 105 ? 7.445 20.191 -15.319 1.00 0.00 165 HIS A O 10
ATOM 17566 N N . HIS A 1 106 ? 6.029 21.474 -16.501 1.00 0.00 166 HIS A N 10
ATOM 17567 C CA . HIS A 1 106 ? 5.676 22.323 -15.369 1.00 0.00 166 HIS A CA 10
ATOM 17568 C C . HIS A 1 106 ? 4.370 23.053 -15.648 1.00 0.00 166 HIS A C 10
ATOM 17569 O O . HIS A 1 106 ? 4.066 23.364 -16.799 1.00 0.00 166 HIS A O 10
ATOM 17584 N N . HIS A 1 107 ? 3.605 23.317 -14.601 1.00 0.00 167 HIS A N 10
ATOM 17585 C CA . HIS A 1 107 ? 2.355 24.055 -14.741 1.00 0.00 167 HIS A CA 10
ATOM 17586 C C . HIS A 1 107 ? 2.632 25.555 -14.777 1.00 0.00 167 HIS A C 10
ATOM 17587 O O . HIS A 1 107 ? 3.768 25.989 -14.566 1.00 0.00 167 HIS A O 10
ATOM 17602 N N . HIS A 1 108 ? 1.605 26.332 -15.069 1.00 0.00 168 HIS A N 10
ATOM 17603 C CA . HIS A 1 108 ? 1.703 27.781 -15.012 1.00 0.00 168 HIS A CA 10
ATOM 17604 C C . HIS A 1 108 ? 1.133 28.267 -13.686 1.00 0.00 168 HIS A C 10
ATOM 17605 O O . HIS A 1 108 ? 1.922 28.574 -12.777 1.00 0.00 168 HIS A O 10
ATOM 17621 N N . ARG A 1 1 ? -5.897 -7.869 15.385 1.00 0.00 61 ARG A N 11
ATOM 17622 C CA . ARG A 1 1 ? -6.535 -8.972 14.630 1.00 0.00 61 ARG A CA 11
ATOM 17623 C C . ARG A 1 1 ? -6.699 -8.606 13.154 1.00 0.00 61 ARG A C 11
ATOM 17624 O O . ARG A 1 1 ? -7.817 -8.389 12.674 1.00 0.00 61 ARG A O 11
ATOM 17647 N N . ASP A 1 2 ? -5.578 -8.531 12.437 1.00 0.00 62 ASP A N 11
ATOM 17648 C CA . ASP A 1 2 ? -5.587 -8.142 11.027 1.00 0.00 62 ASP A CA 11
ATOM 17649 C C . ASP A 1 2 ? -4.181 -8.188 10.441 1.00 0.00 62 ASP A C 11
ATOM 17650 O O . ASP A 1 2 ? -3.196 -8.005 11.159 1.00 0.00 62 ASP A O 11
ATOM 17659 N N . SER A 1 3 ? -4.087 -8.471 9.149 1.00 0.00 63 SER A N 11
ATOM 17660 C CA . SER A 1 3 ? -2.832 -8.324 8.433 1.00 0.00 63 SER A CA 11
ATOM 17661 C C . SER A 1 3 ? -3.004 -7.313 7.303 1.00 0.00 63 SER A C 11
ATOM 17662 O O . SER A 1 3 ? -4.126 -7.056 6.856 1.00 0.00 63 SER A O 11
ATOM 17670 N N . PHE A 1 4 ? -1.901 -6.745 6.842 1.00 0.00 64 PHE A N 11
ATOM 17671 C CA . PHE A 1 4 ? -1.931 -5.798 5.739 1.00 0.00 64 PHE A CA 11
ATOM 17672 C C . PHE A 1 4 ? -2.462 -6.478 4.483 1.00 0.00 64 PHE A C 11
ATOM 17673 O O . PHE A 1 4 ? -3.074 -5.842 3.631 1.00 0.00 64 PHE A O 11
ATOM 17690 N N . GLY A 1 5 ? -2.239 -7.786 4.391 1.00 0.00 65 GLY A N 11
ATOM 17691 C CA . GLY A 1 5 ? -2.756 -8.557 3.279 1.00 0.00 65 GLY A CA 11
ATOM 17692 C C . GLY A 1 5 ? -4.274 -8.574 3.251 1.00 0.00 65 GLY A C 11
ATOM 17693 O O . GLY A 1 5 ? -4.883 -8.521 2.181 1.00 0.00 65 GLY A O 11
ATOM 17697 N N . ASP A 1 6 ? -4.886 -8.639 4.431 1.00 0.00 66 ASP A N 11
ATOM 17698 C CA . ASP A 1 6 ? -6.345 -8.625 4.538 1.00 0.00 66 ASP A CA 11
ATOM 17699 C C . ASP A 1 6 ? -6.888 -7.285 4.062 1.00 0.00 66 ASP A C 11
ATOM 17700 O O . ASP A 1 6 ? -7.877 -7.226 3.327 1.00 0.00 66 ASP A O 11
ATOM 17709 N N . TRP A 1 7 ? -6.230 -6.211 4.486 1.00 0.00 67 TRP A N 11
ATOM 17710 C CA . TRP A 1 7 ? -6.618 -4.865 4.080 1.00 0.00 67 TRP A CA 11
ATOM 17711 C C . TRP A 1 7 ? -6.320 -4.631 2.604 1.00 0.00 67 TRP A C 11
ATOM 17712 O O . TRP A 1 7 ? -7.083 -3.961 1.912 1.00 0.00 67 TRP A O 11
ATOM 17733 N N . ALA A 1 8 ? -5.211 -5.188 2.125 1.00 0.00 68 ALA A N 11
ATOM 17734 C CA . ALA A 1 8 ? -4.852 -5.090 0.716 1.00 0.00 68 ALA A CA 11
ATOM 17735 C C . ALA A 1 8 ? -5.942 -5.695 -0.156 1.00 0.00 68 ALA A C 11
ATOM 17736 O O . ALA A 1 8 ? -6.326 -5.122 -1.175 1.00 0.00 68 ALA A O 11
ATOM 17743 N N . GLU A 1 9 ? -6.453 -6.849 0.259 1.00 0.00 69 GLU A N 11
ATOM 17744 C CA . GLU A 1 9 ? -7.566 -7.479 -0.434 1.00 0.00 69 GLU A CA 11
ATOM 17745 C C . GLU A 1 9 ? -8.795 -6.580 -0.380 1.00 0.00 69 GLU A C 11
ATOM 17746 O O . GLU A 1 9 ? -9.476 -6.383 -1.384 1.00 0.00 69 GLU A O 11
ATOM 17758 N N . LYS A 1 10 ? -9.061 -6.031 0.801 1.00 0.00 70 LYS A N 11
ATOM 17759 C CA . LYS A 1 10 ? -10.204 -5.149 1.006 1.00 0.00 70 LYS A CA 11
ATOM 17760 C C . LYS A 1 10 ? -10.116 -3.931 0.089 1.00 0.00 70 LYS A C 11
ATOM 17761 O O . LYS A 1 10 ? -11.121 -3.490 -0.473 1.00 0.00 70 LYS A O 11
ATOM 17780 N N . PHE A 1 11 ? -8.908 -3.400 -0.067 1.00 0.00 71 PHE A N 11
ATOM 17781 C CA . PHE A 1 11 ? -8.674 -2.281 -0.971 1.00 0.00 71 PHE A CA 11
ATOM 17782 C C . PHE A 1 11 ? -8.968 -2.696 -2.406 1.00 0.00 71 PHE A C 11
ATOM 17783 O O . PHE A 1 11 ? -9.623 -1.971 -3.151 1.00 0.00 71 PHE A O 11
ATOM 17800 N N . LEU A 1 12 ? -8.495 -3.875 -2.782 1.00 0.00 72 LEU A N 11
ATOM 17801 C CA . LEU A 1 12 ? -8.707 -4.384 -4.128 1.00 0.00 72 LEU A CA 11
ATOM 17802 C C . LEU A 1 12 ? -10.190 -4.630 -4.392 1.00 0.00 72 LEU A C 11
ATOM 17803 O O . LEU A 1 12 ? -10.672 -4.391 -5.493 1.00 0.00 72 LEU A O 11
ATOM 17819 N N . LYS A 1 13 ? -10.914 -5.091 -3.379 1.00 0.00 73 LYS A N 11
ATOM 17820 C CA . LYS A 1 13 ? -12.341 -5.362 -3.525 1.00 0.00 73 LYS A CA 11
ATOM 17821 C C . LYS A 1 13 ? -13.139 -4.069 -3.657 1.00 0.00 73 LYS A C 11
ATOM 17822 O O . LYS A 1 13 ? -14.062 -3.980 -4.468 1.00 0.00 73 LYS A O 11
ATOM 17841 N N . SER A 1 14 ? -12.777 -3.065 -2.874 1.00 0.00 74 SER A N 11
ATOM 17842 C CA . SER A 1 14 ? -13.459 -1.783 -2.932 1.00 0.00 74 SER A CA 11
ATOM 17843 C C . SER A 1 14 ? -13.100 -1.044 -4.218 1.00 0.00 74 SER A C 11
ATOM 17844 O O . SER A 1 14 ? -13.936 -0.353 -4.804 1.00 0.00 74 SER A O 11
ATOM 17852 N N . LYS A 1 15 ? -11.860 -1.212 -4.670 1.00 0.00 75 LYS A N 11
ATOM 17853 C CA . LYS A 1 15 ? -11.412 -0.619 -5.908 1.00 0.00 75 LYS A CA 11
ATOM 17854 C C . LYS A 1 15 ? -12.010 -1.372 -7.097 1.00 0.00 75 LYS A C 11
ATOM 17855 O O . LYS A 1 15 ? -12.246 -0.795 -8.156 1.00 0.00 75 LYS A O 11
ATOM 17874 N N . GLU A 1 16 ? -12.252 -2.663 -6.910 1.00 0.00 76 GLU A N 11
ATOM 17875 C CA . GLU A 1 16 ? -12.988 -3.463 -7.882 1.00 0.00 76 GLU A CA 11
ATOM 17876 C C . GLU A 1 16 ? -14.383 -2.875 -8.079 1.00 0.00 76 GLU A C 11
ATOM 17877 O O . GLU A 1 16 ? -14.813 -2.616 -9.204 1.00 0.00 76 GLU A O 11
ATOM 17889 N N . ALA A 1 17 ? -15.063 -2.636 -6.961 1.00 0.00 77 ALA A N 11
ATOM 17890 C CA . ALA A 1 17 ? -16.403 -2.058 -6.970 1.00 0.00 77 ALA A CA 11
ATOM 17891 C C . ALA A 1 17 ? -16.359 -0.575 -7.337 1.00 0.00 77 ALA A C 11
ATOM 17892 O O . ALA A 1 17 ? -17.390 0.052 -7.583 1.00 0.00 77 ALA A O 11
ATOM 17899 N N . ASP A 1 18 ? -15.155 -0.020 -7.357 1.00 0.00 78 ASP A N 11
ATOM 17900 C CA . ASP A 1 18 ? -14.936 1.361 -7.778 1.00 0.00 78 ASP A CA 11
ATOM 17901 C C . ASP A 1 18 ? -15.083 1.474 -9.293 1.00 0.00 78 ASP A C 11
ATOM 17902 O O . ASP A 1 18 ? -15.240 2.566 -9.841 1.00 0.00 78 ASP A O 11
ATOM 17911 N N . GLY A 1 19 ? -15.044 0.328 -9.964 1.00 0.00 79 GLY A N 11
ATOM 17912 C CA . GLY A 1 19 ? -15.229 0.299 -11.398 1.00 0.00 79 GLY A CA 11
ATOM 17913 C C . GLY A 1 19 ? -13.918 0.395 -12.141 1.00 0.00 79 GLY A C 11
ATOM 17914 O O . GLY A 1 19 ? -13.698 1.338 -12.899 1.00 0.00 79 GLY A O 11
ATOM 17918 N N . VAL A 1 20 ? -13.037 -0.569 -11.911 1.00 0.00 80 VAL A N 11
ATOM 17919 C CA . VAL A 1 20 ? -11.750 -0.599 -12.588 1.00 0.00 80 VAL A CA 11
ATOM 17920 C C . VAL A 1 20 ? -11.640 -1.825 -13.482 1.00 0.00 80 VAL A C 11
ATOM 17921 O O . VAL A 1 20 ? -12.287 -2.848 -13.237 1.00 0.00 80 VAL A O 11
ATOM 17934 N N . SER A 1 21 ? -10.843 -1.702 -14.529 1.00 0.00 81 SER A N 11
ATOM 17935 C CA . SER A 1 21 ? -10.563 -2.811 -15.422 1.00 0.00 81 SER A CA 11
ATOM 17936 C C . SER A 1 21 ? -9.814 -3.908 -14.667 1.00 0.00 81 SER A C 11
ATOM 17937 O O . SER A 1 21 ? -9.117 -3.629 -13.691 1.00 0.00 81 SER A O 11
ATOM 17945 N N . VAL A 1 22 ? -9.959 -5.150 -15.115 1.00 0.00 82 VAL A N 11
ATOM 17946 C CA . VAL A 1 22 ? -9.304 -6.278 -14.461 1.00 0.00 82 VAL A CA 11
ATOM 17947 C C . VAL A 1 22 ? -7.786 -6.130 -14.529 1.00 0.00 82 VAL A C 11
ATOM 17948 O O . VAL A 1 22 ? -7.086 -6.343 -13.540 1.00 0.00 82 VAL A O 11
ATOM 17961 N N . SER A 1 23 ? -7.289 -5.737 -15.694 1.00 0.00 83 SER A N 11
ATOM 17962 C CA . SER A 1 23 ? -5.864 -5.506 -15.876 1.00 0.00 83 SER A CA 11
ATOM 17963 C C . SER A 1 23 ? -5.396 -4.339 -15.002 1.00 0.00 83 SER A C 11
ATOM 17964 O O . SER A 1 23 ? -4.257 -4.314 -14.531 1.00 0.00 83 SER A O 11
ATOM 17972 N N . GLN A 1 24 ? -6.296 -3.386 -14.767 1.00 0.00 84 GLN A N 11
ATOM 17973 C CA . GLN A 1 24 ? -6.010 -2.248 -13.898 1.00 0.00 84 GLN A CA 11
ATOM 17974 C C . GLN A 1 24 ? -5.962 -2.710 -12.441 1.00 0.00 84 GLN A C 11
ATOM 17975 O O . GLN A 1 24 ? -5.115 -2.271 -11.663 1.00 0.00 84 GLN A O 11
ATOM 17989 N N . LEU A 1 25 ? -6.860 -3.623 -12.093 1.00 0.00 85 LEU A N 11
ATOM 17990 C CA . LEU A 1 25 ? -6.880 -4.214 -10.761 1.00 0.00 85 LEU A CA 11
ATOM 17991 C C . LEU A 1 25 ? -5.629 -5.062 -10.541 1.00 0.00 85 LEU A C 11
ATOM 17992 O O . LEU A 1 25 ? -5.047 -5.063 -9.455 1.00 0.00 85 LEU A O 11
ATOM 18008 N N . ASN A 1 26 ? -5.212 -5.774 -11.586 1.00 0.00 86 ASN A N 11
ATOM 18009 C CA . ASN A 1 26 ? -3.986 -6.568 -11.540 1.00 0.00 86 ASN A CA 11
ATOM 18010 C C . ASN A 1 26 ? -2.769 -5.670 -11.365 1.00 0.00 86 ASN A C 11
ATOM 18011 O O . ASN A 1 26 ? -1.747 -6.091 -10.819 1.00 0.00 86 ASN A O 11
ATOM 18022 N N . SER A 1 27 ? -2.886 -4.432 -11.821 1.00 0.00 87 SER A N 11
ATOM 18023 C CA . SER A 1 27 ? -1.834 -3.449 -11.636 1.00 0.00 87 SER A CA 11
ATOM 18024 C C . SER A 1 27 ? -1.677 -3.135 -10.146 1.00 0.00 87 SER A C 11
ATOM 18025 O O . SER A 1 27 ? -0.569 -3.168 -9.611 1.00 0.00 87 SER A O 11
ATOM 18033 N N . TYR A 1 28 ? -2.797 -2.865 -9.471 1.00 0.00 88 TYR A N 11
ATOM 18034 C CA . TYR A 1 28 ? -2.783 -2.643 -8.024 1.00 0.00 88 TYR A CA 11
ATOM 18035 C C . TYR A 1 28 ? -2.307 -3.897 -7.299 1.00 0.00 88 TYR A C 11
ATOM 18036 O O . TYR A 1 28 ? -1.627 -3.820 -6.275 1.00 0.00 88 TYR A O 11
ATOM 18054 N N . LYS A 1 29 ? -2.680 -5.051 -7.839 1.00 0.00 89 LYS A N 11
ATOM 18055 C CA . LYS A 1 29 ? -2.285 -6.335 -7.280 1.00 0.00 89 LYS A CA 11
ATOM 18056 C C . LYS A 1 29 ? -0.761 -6.471 -7.297 1.00 0.00 89 LYS A C 11
ATOM 18057 O O . LYS A 1 29 ? -0.161 -7.006 -6.363 1.00 0.00 89 LYS A O 11
ATOM 18076 N N . ASN A 1 30 ? -0.146 -5.954 -8.356 1.00 0.00 90 ASN A N 11
ATOM 18077 C CA . ASN A 1 30 ? 1.307 -5.962 -8.490 1.00 0.00 90 ASN A CA 11
ATOM 18078 C C . ASN A 1 30 ? 1.946 -5.085 -7.415 1.00 0.00 90 ASN A C 11
ATOM 18079 O O . ASN A 1 30 ? 2.983 -5.432 -6.850 1.00 0.00 90 ASN A O 11
ATOM 18090 N N . TYR A 1 31 ? 1.318 -3.952 -7.129 1.00 0.00 91 TYR A N 11
ATOM 18091 C CA . TYR A 1 31 ? 1.799 -3.068 -6.075 1.00 0.00 91 TYR A CA 11
ATOM 18092 C C . TYR A 1 31 ? 1.722 -3.751 -4.717 1.00 0.00 91 TYR A C 11
ATOM 18093 O O . TYR A 1 31 ? 2.741 -3.946 -4.057 1.00 0.00 91 TYR A O 11
ATOM 18111 N N . CYS A 1 32 ? 0.517 -4.141 -4.326 1.00 0.00 92 CYS A N 11
ATOM 18112 C CA . CYS A 1 32 ? 0.269 -4.682 -2.992 1.00 0.00 92 CYS A CA 11
ATOM 18113 C C . CYS A 1 32 ? 1.017 -5.995 -2.741 1.00 0.00 92 CYS A C 11
ATOM 18114 O O . CYS A 1 32 ? 1.648 -6.165 -1.702 1.00 0.00 92 CYS A O 11
ATOM 18122 N N . ARG A 1 33 ? 0.955 -6.920 -3.690 1.00 0.00 93 ARG A N 11
ATOM 18123 C CA . ARG A 1 33 ? 1.502 -8.253 -3.470 1.00 0.00 93 ARG A CA 11
ATOM 18124 C C . ARG A 1 33 ? 2.994 -8.330 -3.794 1.00 0.00 93 ARG A C 11
ATOM 18125 O O . ARG A 1 33 ? 3.754 -8.976 -3.072 1.00 0.00 93 ARG A O 11
ATOM 18146 N N . ASN A 1 34 ? 3.421 -7.672 -4.865 1.00 0.00 94 ASN A N 11
ATOM 18147 C CA . ASN A 1 34 ? 4.804 -7.802 -5.319 1.00 0.00 94 ASN A CA 11
ATOM 18148 C C . ASN A 1 34 ? 5.700 -6.717 -4.728 1.00 0.00 94 ASN A C 11
ATOM 18149 O O . ASN A 1 34 ? 6.738 -7.016 -4.140 1.00 0.00 94 ASN A O 11
ATOM 18160 N N . HIS A 1 35 ? 5.308 -5.459 -4.878 1.00 0.00 95 HIS A N 11
ATOM 18161 C CA . HIS A 1 35 ? 6.146 -4.354 -4.416 1.00 0.00 95 HIS A CA 11
ATOM 18162 C C . HIS A 1 35 ? 6.053 -4.174 -2.908 1.00 0.00 95 HIS A C 11
ATOM 18163 O O . HIS A 1 35 ? 7.038 -3.845 -2.254 1.00 0.00 95 HIS A O 11
ATOM 18178 N N . LEU A 1 36 ? 4.871 -4.395 -2.361 1.00 0.00 96 LEU A N 11
ATOM 18179 C CA . LEU A 1 36 ? 4.663 -4.283 -0.924 1.00 0.00 96 LEU A CA 11
ATOM 18180 C C . LEU A 1 36 ? 4.719 -5.659 -0.271 1.00 0.00 96 LEU A C 11
ATOM 18181 O O . LEU A 1 36 ? 4.138 -5.873 0.790 1.00 0.00 96 LEU A O 11
ATOM 18197 N N . SER A 1 37 ? 5.453 -6.572 -0.900 1.00 0.00 97 SER A N 11
ATOM 18198 C CA . SER A 1 37 ? 5.536 -7.962 -0.449 1.00 0.00 97 SER A CA 11
ATOM 18199 C C . SER A 1 37 ? 5.930 -8.103 1.036 1.00 0.00 97 SER A C 11
ATOM 18200 O O . SER A 1 37 ? 5.289 -8.872 1.759 1.00 0.00 97 SER A O 11
ATOM 18208 N N . PRO A 1 38 ? 6.970 -7.385 1.535 1.00 0.00 98 PRO A N 11
ATOM 18209 C CA . PRO A 1 38 ? 7.354 -7.462 2.949 1.00 0.00 98 PRO A CA 11
ATOM 18210 C C . PRO A 1 38 ? 6.223 -7.020 3.877 1.00 0.00 98 PRO A C 11
ATOM 18211 O O . PRO A 1 38 ? 6.048 -7.565 4.965 1.00 0.00 98 PRO A O 11
ATOM 18222 N N . LEU A 1 39 ? 5.441 -6.050 3.426 1.00 0.00 99 LEU A N 11
ATOM 18223 C CA . LEU A 1 39 ? 4.356 -5.500 4.231 1.00 0.00 99 LEU A CA 11
ATOM 18224 C C . LEU A 1 39 ? 3.108 -6.364 4.100 1.00 0.00 99 LEU A C 11
ATOM 18225 O O . LEU A 1 39 ? 2.299 -6.451 5.018 1.00 0.00 99 LEU A O 11
ATOM 18241 N N . TYR A 1 40 ? 2.987 -7.010 2.950 1.00 0.00 100 TYR A N 11
ATOM 18242 C CA . TYR A 1 40 ? 1.831 -7.834 2.604 1.00 0.00 100 TYR A CA 11
ATOM 18243 C C . TYR A 1 40 ? 1.634 -8.976 3.603 1.00 0.00 100 TYR A C 11
ATOM 18244 O O . TYR A 1 40 ? 0.521 -9.474 3.787 1.00 0.00 100 TYR A O 11
ATOM 18262 N N . MET A 1 41 ? 2.718 -9.387 4.249 1.00 0.00 101 MET A N 11
ATOM 18263 C CA . MET A 1 41 ? 2.663 -10.484 5.208 1.00 0.00 101 MET A CA 11
ATOM 18264 C C . MET A 1 41 ? 2.721 -9.967 6.644 1.00 0.00 101 MET A C 11
ATOM 18265 O O . MET A 1 41 ? 2.769 -10.747 7.592 1.00 0.00 101 MET A O 11
ATOM 18279 N N . LYS A 1 42 ? 2.702 -8.652 6.801 1.00 0.00 102 LYS A N 11
ATOM 18280 C CA . LYS A 1 42 ? 2.762 -8.036 8.121 1.00 0.00 102 LYS A CA 11
ATOM 18281 C C . LYS A 1 42 ? 1.397 -7.496 8.520 1.00 0.00 102 LYS A C 11
ATOM 18282 O O . LYS A 1 42 ? 0.493 -7.413 7.693 1.00 0.00 102 LYS A O 11
ATOM 18301 N N . SER A 1 43 ? 1.239 -7.153 9.785 1.00 0.00 103 SER A N 11
ATOM 18302 C CA . SER A 1 43 ? 0.025 -6.504 10.247 1.00 0.00 103 SER A CA 11
ATOM 18303 C C . SER A 1 43 ? 0.223 -4.989 10.251 1.00 0.00 103 SER A C 11
ATOM 18304 O O . SER A 1 43 ? 1.343 -4.509 10.069 1.00 0.00 103 SER A O 11
ATOM 18312 N N . LEU A 1 44 ? -0.853 -4.239 10.468 1.00 0.00 104 LEU A N 11
ATOM 18313 C CA . LEU A 1 44 ? -0.771 -2.779 10.509 1.00 0.00 104 LEU A CA 11
ATOM 18314 C C . LEU A 1 44 ? 0.200 -2.314 11.596 1.00 0.00 104 LEU A C 11
ATOM 18315 O O . LEU A 1 44 ? 0.850 -1.277 11.458 1.00 0.00 104 LEU A O 11
ATOM 18331 N N . SER A 1 45 ? 0.301 -3.091 12.667 1.00 0.00 105 SER A N 11
ATOM 18332 C CA . SER A 1 45 ? 1.176 -2.751 13.782 1.00 0.00 105 SER A CA 11
ATOM 18333 C C . SER A 1 45 ? 2.595 -3.273 13.548 1.00 0.00 105 SER A C 11
ATOM 18334 O O . SER A 1 45 ? 3.554 -2.778 14.136 1.00 0.00 105 SER A O 11
ATOM 18342 N N . GLU A 1 46 ? 2.722 -4.263 12.675 1.00 0.00 106 GLU A N 11
ATOM 18343 C CA . GLU A 1 46 ? 4.013 -4.890 12.416 1.00 0.00 106 GLU A CA 11
ATOM 18344 C C . GLU A 1 46 ? 4.811 -4.070 11.403 1.00 0.00 106 GLU A C 11
ATOM 18345 O O . GLU A 1 46 ? 6.039 -4.103 11.383 1.00 0.00 106 GLU A O 11
ATOM 18357 N N . ILE A 1 47 ? 4.100 -3.318 10.579 1.00 0.00 107 ILE A N 11
ATOM 18358 C CA . ILE A 1 47 ? 4.728 -2.502 9.550 1.00 0.00 107 ILE A CA 11
ATOM 18359 C C . ILE A 1 47 ? 5.471 -1.315 10.159 1.00 0.00 107 ILE A C 11
ATOM 18360 O O . ILE A 1 47 ? 4.911 -0.553 10.951 1.00 0.00 107 ILE A O 11
ATOM 18376 N N . LEU A 1 48 ? 6.738 -1.181 9.793 1.00 0.00 108 LEU A N 11
ATOM 18377 C CA . LEU A 1 48 ? 7.556 -0.059 10.233 1.00 0.00 108 LEU A CA 11
ATOM 18378 C C . LEU A 1 48 ? 7.653 0.995 9.132 1.00 0.00 108 LEU A C 11
ATOM 18379 O O . LEU A 1 48 ? 7.815 0.659 7.959 1.00 0.00 108 LEU A O 11
ATOM 18395 N N . PRO A 1 49 ? 7.550 2.283 9.496 1.00 0.00 109 PRO A N 11
ATOM 18396 C CA . PRO A 1 49 ? 7.649 3.390 8.535 1.00 0.00 109 PRO A CA 11
ATOM 18397 C C . PRO A 1 49 ? 8.960 3.366 7.746 1.00 0.00 109 PRO A C 11
ATOM 18398 O O . PRO A 1 49 ? 8.963 3.546 6.526 1.00 0.00 109 PRO A O 11
ATOM 18409 N N . ALA A 1 50 ? 10.067 3.124 8.442 1.00 0.00 110 ALA A N 11
ATOM 18410 C CA . ALA A 1 50 ? 11.387 3.106 7.813 1.00 0.00 110 ALA A CA 11
ATOM 18411 C C . ALA A 1 50 ? 11.518 1.953 6.823 1.00 0.00 110 ALA A C 11
ATOM 18412 O O . ALA A 1 50 ? 12.268 2.039 5.850 1.00 0.00 110 ALA A O 11
ATOM 18419 N N . ASP A 1 51 ? 10.777 0.882 7.066 1.00 0.00 111 ASP A N 11
ATOM 18420 C CA . ASP A 1 51 ? 10.813 -0.285 6.194 1.00 0.00 111 ASP A CA 11
ATOM 18421 C C . ASP A 1 51 ? 10.186 0.060 4.847 1.00 0.00 111 ASP A C 11
ATOM 18422 O O . ASP A 1 51 ? 10.680 -0.335 3.789 1.00 0.00 111 ASP A O 11
ATOM 18431 N N . ILE A 1 52 ? 9.105 0.828 4.898 1.00 0.00 112 ILE A N 11
ATOM 18432 C CA . ILE A 1 52 ? 8.458 1.325 3.691 1.00 0.00 112 ILE A CA 11
ATOM 18433 C C . ILE A 1 52 ? 9.371 2.326 2.989 1.00 0.00 112 ILE A C 11
ATOM 18434 O O . ILE A 1 52 ? 9.464 2.356 1.758 1.00 0.00 112 ILE A O 11
ATOM 18450 N N . GLN A 1 53 ? 10.055 3.134 3.790 1.00 0.00 113 GLN A N 11
ATOM 18451 C CA . GLN A 1 53 ? 10.951 4.156 3.275 1.00 0.00 113 GLN A CA 11
ATOM 18452 C C . GLN A 1 53 ? 12.101 3.525 2.494 1.00 0.00 113 GLN A C 11
ATOM 18453 O O . GLN A 1 53 ? 12.475 4.017 1.429 1.00 0.00 113 GLN A O 11
ATOM 18467 N N . SER A 1 54 ? 12.642 2.426 3.009 1.00 0.00 114 SER A N 11
ATOM 18468 C CA . SER A 1 54 ? 13.750 1.750 2.352 1.00 0.00 114 SER A CA 11
ATOM 18469 C C . SER A 1 54 ? 13.292 1.076 1.059 1.00 0.00 114 SER A C 11
ATOM 18470 O O . SER A 1 54 ? 14.068 0.964 0.109 1.00 0.00 114 SER A O 11
ATOM 18478 N N . ILE A 1 55 ? 12.029 0.637 1.017 1.00 0.00 115 ILE A N 11
ATOM 18479 C CA . ILE A 1 55 ? 11.455 0.087 -0.211 1.00 0.00 115 ILE A CA 11
ATOM 18480 C C . ILE A 1 55 ? 11.565 1.105 -1.341 1.00 0.00 115 ILE A C 11
ATOM 18481 O O . ILE A 1 55 ? 12.142 0.825 -2.391 1.00 0.00 115 ILE A O 11
ATOM 18497 N N . ILE A 1 56 ? 11.031 2.296 -1.100 1.00 0.00 116 ILE A N 11
ATOM 18498 C CA . ILE A 1 56 ? 11.068 3.374 -2.084 1.00 0.00 116 ILE A CA 11
ATOM 18499 C C . ILE A 1 56 ? 12.510 3.810 -2.344 1.00 0.00 116 ILE A C 11
ATOM 18500 O O . ILE A 1 56 ? 12.858 4.237 -3.442 1.00 0.00 116 ILE A O 11
ATOM 18516 N N . ASN A 1 57 ? 13.342 3.671 -1.323 1.00 0.00 117 ASN A N 11
ATOM 18517 C CA . ASN A 1 57 ? 14.742 4.069 -1.401 1.00 0.00 117 ASN A CA 11
ATOM 18518 C C . ASN A 1 57 ? 15.518 3.199 -2.389 1.00 0.00 117 ASN A C 11
ATOM 18519 O O . ASN A 1 57 ? 16.314 3.707 -3.179 1.00 0.00 117 ASN A O 11
ATOM 18530 N N . GLU A 1 58 ? 15.286 1.893 -2.350 1.00 0.00 118 GLU A N 11
ATOM 18531 C CA . GLU A 1 58 ? 16.043 0.974 -3.192 1.00 0.00 118 GLU A CA 11
ATOM 18532 C C . GLU A 1 58 ? 15.362 0.718 -4.531 1.00 0.00 118 GLU A C 11
ATOM 18533 O O . GLU A 1 58 ? 16.041 0.460 -5.525 1.00 0.00 118 GLU A O 11
ATOM 18545 N N . THR A 1 59 ? 14.036 0.776 -4.563 1.00 0.00 119 THR A N 11
ATOM 18546 C CA . THR A 1 59 ? 13.302 0.516 -5.796 1.00 0.00 119 THR A CA 11
ATOM 18547 C C . THR A 1 59 ? 13.619 1.585 -6.838 1.00 0.00 119 THR A C 11
ATOM 18548 O O . THR A 1 59 ? 13.253 2.749 -6.682 1.00 0.00 119 THR A O 11
ATOM 18559 N N . LYS A 1 60 ? 14.309 1.183 -7.897 1.00 0.00 120 LYS A N 11
ATOM 18560 C CA . LYS A 1 60 ? 14.728 2.122 -8.923 1.00 0.00 120 LYS A CA 11
ATOM 18561 C C . LYS A 1 60 ? 13.702 2.188 -10.044 1.00 0.00 120 LYS A C 11
ATOM 18562 O O . LYS A 1 60 ? 13.859 1.562 -11.093 1.00 0.00 120 LYS A O 11
ATOM 18581 N N . LEU A 1 61 ? 12.638 2.931 -9.798 1.00 0.00 121 LEU A N 11
ATOM 18582 C CA . LEU A 1 61 ? 11.593 3.138 -10.785 1.00 0.00 121 LEU A CA 11
ATOM 18583 C C . LEU A 1 61 ? 11.350 4.624 -10.965 1.00 0.00 121 LEU A C 11
ATOM 18584 O O . LEU A 1 61 ? 12.058 5.446 -10.382 1.00 0.00 121 LEU A O 11
ATOM 18600 N N . ALA A 1 62 ? 10.358 4.967 -11.773 1.00 0.00 122 ALA A N 11
ATOM 18601 C CA . ALA A 1 62 ? 10.016 6.361 -12.002 1.00 0.00 122 ALA A CA 11
ATOM 18602 C C . ALA A 1 62 ? 9.497 6.996 -10.719 1.00 0.00 122 ALA A C 11
ATOM 18603 O O . ALA A 1 62 ? 8.930 6.313 -9.865 1.00 0.00 122 ALA A O 11
ATOM 18610 N N . LYS A 1 63 ? 9.681 8.302 -10.595 1.00 0.00 123 LYS A N 11
ATOM 18611 C CA . LYS A 1 63 ? 9.310 9.022 -9.383 1.00 0.00 123 LYS A CA 11
ATOM 18612 C C . LYS A 1 63 ? 7.805 8.949 -9.167 1.00 0.00 123 LYS A C 11
ATOM 18613 O O . LYS A 1 63 ? 7.333 8.848 -8.036 1.00 0.00 123 LYS A O 11
ATOM 18632 N N . ASN A 1 64 ? 7.054 8.976 -10.262 1.00 0.00 124 ASN A N 11
ATOM 18633 C CA . ASN A 1 64 ? 5.604 8.869 -10.191 1.00 0.00 124 ASN A CA 11
ATOM 18634 C C . ASN A 1 64 ? 5.199 7.462 -9.766 1.00 0.00 124 ASN A C 11
ATOM 18635 O O . ASN A 1 64 ? 4.235 7.283 -9.023 1.00 0.00 124 ASN A O 11
ATOM 18646 N N . THR A 1 65 ? 5.958 6.470 -10.220 1.00 0.00 125 THR A N 11
ATOM 18647 C CA . THR A 1 65 ? 5.720 5.086 -9.838 1.00 0.00 125 THR A CA 11
ATOM 18648 C C . THR A 1 65 ? 5.971 4.899 -8.344 1.00 0.00 125 THR A C 11
ATOM 18649 O O . THR A 1 65 ? 5.183 4.263 -7.647 1.00 0.00 125 THR A O 11
ATOM 18660 N N . LEU A 1 66 ? 7.068 5.477 -7.862 1.00 0.00 126 LEU A N 11
ATOM 18661 C CA . LEU A 1 66 ? 7.419 5.406 -6.448 1.00 0.00 126 LEU A CA 11
ATOM 18662 C C . LEU A 1 66 ? 6.341 6.064 -5.595 1.00 0.00 126 LEU A C 11
ATOM 18663 O O . LEU A 1 66 ? 5.945 5.534 -4.555 1.00 0.00 126 LEU A O 11
ATOM 18679 N N . LYS A 1 67 ? 5.862 7.221 -6.046 1.00 0.00 127 LYS A N 11
ATOM 18680 C CA . LYS A 1 67 ? 4.767 7.908 -5.374 1.00 0.00 127 LYS A CA 11
ATOM 18681 C C . LYS A 1 67 ? 3.519 7.038 -5.362 1.00 0.00 127 LYS A C 11
ATOM 18682 O O . LYS A 1 67 ? 2.812 6.973 -4.360 1.00 0.00 127 LYS A O 11
ATOM 18701 N N . ALA A 1 68 ? 3.273 6.354 -6.474 1.00 0.00 128 ALA A N 11
ATOM 18702 C CA . ALA A 1 68 ? 2.120 5.473 -6.599 1.00 0.00 128 ALA A CA 11
ATOM 18703 C C . ALA A 1 68 ? 2.218 4.303 -5.625 1.00 0.00 128 ALA A C 11
ATOM 18704 O O . ALA A 1 68 ? 1.204 3.837 -5.103 1.00 0.00 128 ALA A O 11
ATOM 18711 N N . ILE A 1 69 ? 3.439 3.834 -5.379 1.00 0.00 129 ILE A N 11
ATOM 18712 C CA . ILE A 1 69 ? 3.665 2.758 -4.420 1.00 0.00 129 ILE A CA 11
ATOM 18713 C C . ILE A 1 69 ? 3.258 3.203 -3.017 1.00 0.00 129 ILE A C 11
ATOM 18714 O O . ILE A 1 69 ? 2.453 2.542 -2.356 1.00 0.00 129 ILE A O 11
ATOM 18730 N N . ARG A 1 70 ? 3.800 4.337 -2.572 1.00 0.00 130 ARG A N 11
ATOM 18731 C CA . ARG A 1 70 ? 3.459 4.876 -1.261 1.00 0.00 130 ARG A CA 11
ATOM 18732 C C . ARG A 1 70 ? 1.980 5.227 -1.208 1.00 0.00 130 ARG A C 11
ATOM 18733 O O . ARG A 1 70 ? 1.314 4.991 -0.205 1.00 0.00 130 ARG A O 11
ATOM 18754 N N . ASN A 1 71 ? 1.483 5.799 -2.298 1.00 0.00 131 ASN A N 11
ATOM 18755 C CA . ASN A 1 71 ? 0.077 6.166 -2.414 1.00 0.00 131 ASN A CA 11
ATOM 18756 C C . ASN A 1 71 ? -0.819 4.966 -2.148 1.00 0.00 131 ASN A C 11
ATOM 18757 O O . ASN A 1 71 ? -1.657 5.001 -1.255 1.00 0.00 131 ASN A O 11
ATOM 18768 N N . THR A 1 72 ? -0.607 3.896 -2.902 1.00 0.00 132 THR A N 11
ATOM 18769 C CA . THR A 1 72 ? -1.414 2.692 -2.767 1.00 0.00 132 THR A CA 11
ATOM 18770 C C . THR A 1 72 ? -1.359 2.160 -1.336 1.00 0.00 132 THR A C 11
ATOM 18771 O O . THR A 1 72 ? -2.389 1.841 -0.743 1.00 0.00 132 THR A O 11
ATOM 18782 N N . ALA A 1 73 ? -0.154 2.106 -0.772 1.00 0.00 133 ALA A N 11
ATOM 18783 C CA . ALA A 1 73 ? 0.032 1.622 0.590 1.00 0.00 133 ALA A CA 11
ATOM 18784 C C . ALA A 1 73 ? -0.677 2.516 1.605 1.00 0.00 133 ALA A C 11
ATOM 18785 O O . ALA A 1 73 ? -1.408 2.030 2.466 1.00 0.00 133 ALA A O 11
ATOM 18792 N N . SER A 1 74 ? -0.469 3.822 1.495 1.00 0.00 134 SER A N 11
ATOM 18793 C CA . SER A 1 74 ? -1.042 4.767 2.444 1.00 0.00 134 SER A CA 11
ATOM 18794 C C . SER A 1 74 ? -2.564 4.804 2.338 1.00 0.00 134 SER A C 11
ATOM 18795 O O . SER A 1 74 ? -3.248 5.015 3.337 1.00 0.00 134 SER A O 11
ATOM 18803 N N . GLN A 1 75 ? -3.095 4.585 1.137 1.00 0.00 135 GLN A N 11
ATOM 18804 C CA . GLN A 1 75 ? -4.542 4.532 0.954 1.00 0.00 135 GLN A CA 11
ATOM 18805 C C . GLN A 1 75 ? -5.126 3.333 1.691 1.00 0.00 135 GLN A C 11
ATOM 18806 O O . GLN A 1 75 ? -6.201 3.423 2.283 1.00 0.00 135 GLN A O 11
ATOM 18820 N N . ILE A 1 76 ? -4.403 2.217 1.666 1.00 0.00 136 ILE A N 11
ATOM 18821 C CA . ILE A 1 76 ? -4.817 1.024 2.391 1.00 0.00 136 ILE A CA 11
ATOM 18822 C C . ILE A 1 76 ? -4.821 1.301 3.893 1.00 0.00 136 ILE A C 11
ATOM 18823 O O . ILE A 1 76 ? -5.724 0.873 4.613 1.00 0.00 136 ILE A O 11
ATOM 18839 N N . PHE A 1 77 ? -3.817 2.039 4.356 1.00 0.00 137 PHE A N 11
ATOM 18840 C CA . PHE A 1 77 ? -3.761 2.455 5.753 1.00 0.00 137 PHE A CA 11
ATOM 18841 C C . PHE A 1 77 ? -4.945 3.355 6.094 1.00 0.00 137 PHE A C 11
ATOM 18842 O O . PHE A 1 77 ? -5.561 3.197 7.144 1.00 0.00 137 PHE A O 11
ATOM 18859 N N . ARG A 1 78 ? -5.267 4.287 5.198 1.00 0.00 138 ARG A N 11
ATOM 18860 C CA . ARG A 1 78 ? -6.404 5.187 5.404 1.00 0.00 138 ARG A CA 11
ATOM 18861 C C . ARG A 1 78 ? -7.701 4.394 5.511 1.00 0.00 138 ARG A C 11
ATOM 18862 O O . ARG A 1 78 ? -8.578 4.727 6.303 1.00 0.00 138 ARG A O 11
ATOM 18883 N N . LEU A 1 79 ? -7.809 3.349 4.698 1.00 0.00 139 LEU A N 11
ATOM 18884 C CA . LEU A 1 79 ? -8.961 2.456 4.725 1.00 0.00 139 LEU A CA 11
ATOM 18885 C C . LEU A 1 79 ? -9.154 1.873 6.124 1.00 0.00 139 LEU A C 11
ATOM 18886 O O . LEU A 1 79 ? -10.279 1.730 6.606 1.00 0.00 139 LEU A O 11
ATOM 18902 N N . ALA A 1 80 ? -8.045 1.555 6.776 1.00 0.00 140 ALA A N 11
ATOM 18903 C CA . ALA A 1 80 ? -8.076 1.042 8.137 1.00 0.00 140 ALA A CA 11
ATOM 18904 C C . ALA A 1 80 ? -8.377 2.163 9.130 1.00 0.00 140 ALA A C 11
ATOM 18905 O O . ALA A 1 80 ? -9.028 1.941 10.153 1.00 0.00 140 ALA A O 11
ATOM 18912 N N . ILE A 1 81 ? -7.902 3.366 8.816 1.00 0.00 141 ILE A N 11
ATOM 18913 C CA . ILE A 1 81 ? -8.147 4.543 9.647 1.00 0.00 141 ILE A CA 11
ATOM 18914 C C . ILE A 1 81 ? -9.633 4.886 9.685 1.00 0.00 141 ILE A C 11
ATOM 18915 O O . ILE A 1 81 ? -10.185 5.180 10.748 1.00 0.00 141 ILE A O 11
ATOM 18931 N N . GLU A 1 82 ? -10.276 4.831 8.523 1.00 0.00 142 GLU A N 11
ATOM 18932 C CA . GLU A 1 82 ? -11.704 5.113 8.417 1.00 0.00 142 GLU A CA 11
ATOM 18933 C C . GLU A 1 82 ? -12.509 4.134 9.261 1.00 0.00 142 GLU A C 11
ATOM 18934 O O . GLU A 1 82 ? -13.484 4.511 9.910 1.00 0.00 142 GLU A O 11
ATOM 18946 N N . ASN A 1 83 ? -12.080 2.876 9.254 1.00 0.00 143 ASN A N 11
ATOM 18947 C CA . ASN A 1 83 ? -12.749 1.832 10.025 1.00 0.00 143 ASN A CA 11
ATOM 18948 C C . ASN A 1 83 ? -12.254 1.829 11.468 1.00 0.00 143 ASN A C 11
ATOM 18949 O O . ASN A 1 83 ? -12.645 0.981 12.271 1.00 0.00 143 ASN A O 11
ATOM 18960 N N . ARG A 1 84 ? -11.380 2.787 11.775 1.00 0.00 144 ARG A N 11
ATOM 18961 C CA . ARG A 1 84 ? -10.891 3.024 13.133 1.00 0.00 144 ARG A CA 11
ATOM 18962 C C . ARG A 1 84 ? -10.159 1.809 13.690 1.00 0.00 144 ARG A C 11
ATOM 18963 O O . ARG A 1 84 ? -10.105 1.594 14.904 1.00 0.00 144 ARG A O 11
ATOM 18984 N N . ALA A 1 85 ? -9.566 1.034 12.792 1.00 0.00 145 ALA A N 11
ATOM 18985 C CA . ALA A 1 85 ? -8.731 -0.087 13.181 1.00 0.00 145 ALA A CA 11
ATOM 18986 C C . ALA A 1 85 ? -7.368 0.430 13.612 1.00 0.00 145 ALA A C 11
ATOM 18987 O O . ALA A 1 85 ? -6.761 -0.069 14.558 1.00 0.00 145 ALA A O 11
ATOM 18994 N N . ILE A 1 86 ? -6.907 1.447 12.905 1.00 0.00 146 ILE A N 11
ATOM 18995 C CA . ILE A 1 86 ? -5.664 2.118 13.233 1.00 0.00 146 ILE A CA 11
ATOM 18996 C C . ILE A 1 86 ? -5.809 3.602 12.922 1.00 0.00 146 ILE A C 11
ATOM 18997 O O . ILE A 1 86 ? -6.433 3.970 11.933 1.00 0.00 146 ILE A O 11
ATOM 19013 N N . ASP A 1 87 ? -5.269 4.449 13.775 1.00 0.00 147 ASP A N 11
ATOM 19014 C CA . ASP A 1 87 ? -5.325 5.884 13.552 1.00 0.00 147 ASP A CA 11
ATOM 19015 C C . ASP A 1 87 ? -3.908 6.409 13.391 1.00 0.00 147 ASP A C 11
ATOM 19016 O O . ASP A 1 87 ? -3.516 7.412 13.988 1.00 0.00 147 ASP A O 11
ATOM 19025 N N . PHE A 1 88 ? -3.140 5.697 12.584 1.00 0.00 148 PHE A N 11
ATOM 19026 C CA . PHE A 1 88 ? -1.741 6.012 12.358 1.00 0.00 148 PHE A CA 11
ATOM 19027 C C . PHE A 1 88 ? -1.338 5.546 10.964 1.00 0.00 148 PHE A C 11
ATOM 19028 O O . PHE A 1 88 ? -1.508 4.375 10.625 1.00 0.00 148 PHE A O 11
ATOM 19045 N N . ASN A 1 89 ? -0.825 6.458 10.157 1.00 0.00 149 ASN A N 11
ATOM 19046 C CA . ASN A 1 89 ? -0.418 6.128 8.798 1.00 0.00 149 ASN A CA 11
ATOM 19047 C C . ASN A 1 89 ? 1.099 6.189 8.676 1.00 0.00 149 ASN A C 11
ATOM 19048 O O . ASN A 1 89 ? 1.674 7.267 8.524 1.00 0.00 149 ASN A O 11
ATOM 19059 N N . PRO A 1 90 ? 1.769 5.032 8.762 1.00 0.00 150 PRO A N 11
ATOM 19060 C CA . PRO A 1 90 ? 3.230 4.955 8.675 1.00 0.00 150 PRO A CA 11
ATOM 19061 C C . PRO A 1 90 ? 3.747 5.436 7.325 1.00 0.00 150 PRO A C 11
ATOM 19062 O O . PRO A 1 90 ? 4.816 6.041 7.235 1.00 0.00 150 PRO A O 11
ATOM 19073 N N . ALA A 1 91 ? 2.961 5.195 6.281 1.00 0.00 151 ALA A N 11
ATOM 19074 C CA . ALA A 1 91 ? 3.363 5.532 4.925 1.00 0.00 151 ALA A CA 11
ATOM 19075 C C . ALA A 1 91 ? 3.305 7.034 4.686 1.00 0.00 151 ALA A C 11
ATOM 19076 O O . ALA A 1 91 ? 3.916 7.540 3.750 1.00 0.00 151 ALA A O 11
ATOM 19083 N N . ASP A 1 92 ? 2.580 7.745 5.542 1.00 0.00 152 ASP A N 11
ATOM 19084 C CA . ASP A 1 92 ? 2.465 9.193 5.423 1.00 0.00 152 ASP A CA 11
ATOM 19085 C C . ASP A 1 92 ? 3.772 9.861 5.833 1.00 0.00 152 ASP A C 11
ATOM 19086 O O . ASP A 1 92 ? 4.088 10.970 5.398 1.00 0.00 152 ASP A O 11
ATOM 19095 N N . TYR A 1 93 ? 4.547 9.165 6.656 1.00 0.00 153 TYR A N 11
ATOM 19096 C CA . TYR A 1 93 ? 5.823 9.689 7.122 1.00 0.00 153 TYR A CA 11
ATOM 19097 C C . TYR A 1 93 ? 6.938 9.282 6.166 1.00 0.00 153 TYR A C 11
ATOM 19098 O O . TYR A 1 93 ? 8.090 9.692 6.317 1.00 0.00 153 TYR A O 11
ATOM 19116 N N . VAL A 1 94 ? 6.577 8.480 5.177 1.00 0.00 154 VAL A N 11
ATOM 19117 C CA . VAL A 1 94 ? 7.503 8.061 4.137 1.00 0.00 154 VAL A CA 11
ATOM 19118 C C . VAL A 1 94 ? 7.462 9.059 2.988 1.00 0.00 154 VAL A C 11
ATOM 19119 O O . VAL A 1 94 ? 6.391 9.539 2.618 1.00 0.00 154 VAL A O 11
ATOM 19132 N N . ARG A 1 95 ? 8.615 9.384 2.431 1.00 0.00 155 ARG A N 11
ATOM 19133 C CA . ARG A 1 95 ? 8.662 10.327 1.327 1.00 0.00 155 ARG A CA 11
ATOM 19134 C C . ARG A 1 95 ? 9.364 9.719 0.121 1.00 0.00 155 ARG A C 11
ATOM 19135 O O . ARG A 1 95 ? 10.167 8.793 0.254 1.00 0.00 155 ARG A O 11
ATOM 19156 N N . ILE A 1 96 ? 9.044 10.237 -1.055 1.00 0.00 156 ILE A N 11
ATOM 19157 C CA . ILE A 1 96 ? 9.640 9.759 -2.291 1.00 0.00 156 ILE A CA 11
ATOM 19158 C C . ILE A 1 96 ? 10.813 10.648 -2.681 1.00 0.00 156 ILE A C 11
ATOM 19159 O O . ILE A 1 96 ? 10.647 11.844 -2.930 1.00 0.00 156 ILE A O 11
ATOM 19175 N N . PRO A 1 97 ? 12.021 10.075 -2.703 1.00 0.00 157 PRO A N 11
ATOM 19176 C CA . PRO A 1 97 ? 13.221 10.790 -3.115 1.00 0.00 157 PRO A CA 11
ATOM 19177 C C . PRO A 1 97 ? 13.197 11.091 -4.608 1.00 0.00 157 PRO A C 11
ATOM 19178 O O . PRO A 1 97 ? 12.936 10.210 -5.424 1.00 0.00 157 PRO A O 11
ATOM 19189 N N . LYS A 1 98 ? 13.477 12.336 -4.965 1.00 0.00 158 LYS A N 11
ATOM 19190 C CA . LYS A 1 98 ? 13.491 12.739 -6.366 1.00 0.00 158 LYS A CA 11
ATOM 19191 C C . LYS A 1 98 ? 14.807 12.331 -7.022 1.00 0.00 158 LYS A C 11
ATOM 19192 O O . LYS A 1 98 ? 14.978 12.478 -8.233 1.00 0.00 158 LYS A O 11
ATOM 19211 N N . ILE A 1 99 ? 15.727 11.819 -6.199 1.00 0.00 159 ILE A N 11
ATOM 19212 C CA . ILE A 1 99 ? 17.051 11.375 -6.642 1.00 0.00 159 ILE A CA 11
ATOM 19213 C C . ILE A 1 99 ? 17.946 12.561 -6.988 1.00 0.00 159 ILE A C 11
ATOM 19214 O O . ILE A 1 99 ? 19.034 12.714 -6.426 1.00 0.00 159 ILE A O 11
ATOM 19230 N N . ALA A 1 100 ? 17.482 13.399 -7.900 1.00 0.00 160 ALA A N 11
ATOM 19231 C CA . ALA A 1 100 ? 18.228 14.574 -8.301 1.00 0.00 160 ALA A CA 11
ATOM 19232 C C . ALA A 1 100 ? 18.120 15.662 -7.253 1.00 0.00 160 ALA A C 11
ATOM 19233 O O . ALA A 1 100 ? 17.256 16.536 -7.320 1.00 0.00 160 ALA A O 11
ATOM 19240 N N . LEU A 1 101 ? 18.977 15.562 -6.265 1.00 0.00 161 LEU A N 11
ATOM 19241 C CA . LEU A 1 101 ? 19.074 16.566 -5.220 1.00 0.00 161 LEU A CA 11
ATOM 19242 C C . LEU A 1 101 ? 20.333 17.390 -5.429 1.00 0.00 161 LEU A C 11
ATOM 19243 O O . LEU A 1 101 ? 20.557 18.396 -4.752 1.00 0.00 161 LEU A O 11
ATOM 19259 N N . GLU A 1 102 ? 21.141 16.934 -6.387 1.00 0.00 162 GLU A N 11
ATOM 19260 C CA . GLU A 1 102 ? 22.383 17.593 -6.779 1.00 0.00 162 GLU A CA 11
ATOM 19261 C C . GLU A 1 102 ? 23.428 17.555 -5.664 1.00 0.00 162 GLU A C 11
ATOM 19262 O O . GLU A 1 102 ? 23.163 17.094 -4.548 1.00 0.00 162 GLU A O 11
ATOM 19274 N N . HIS A 1 103 ? 24.627 18.009 -5.984 1.00 0.00 163 HIS A N 11
ATOM 19275 C CA . HIS A 1 103 ? 25.711 18.057 -5.017 1.00 0.00 163 HIS A CA 11
ATOM 19276 C C . HIS A 1 103 ? 25.991 19.496 -4.621 1.00 0.00 163 HIS A C 11
ATOM 19277 O O . HIS A 1 103 ? 26.179 20.361 -5.476 1.00 0.00 163 HIS A O 11
ATOM 19292 N N . HIS A 1 104 ? 26.013 19.745 -3.323 1.00 0.00 164 HIS A N 11
ATOM 19293 C CA . HIS A 1 104 ? 26.200 21.095 -2.811 1.00 0.00 164 HIS A CA 11
ATOM 19294 C C . HIS A 1 104 ? 27.671 21.335 -2.504 1.00 0.00 164 HIS A C 11
ATOM 19295 O O . HIS A 1 104 ? 28.261 20.649 -1.669 1.00 0.00 164 HIS A O 11
ATOM 19310 N N . HIS A 1 105 ? 28.265 22.298 -3.189 1.00 0.00 165 HIS A N 11
ATOM 19311 C CA . HIS A 1 105 ? 29.685 22.581 -3.034 1.00 0.00 165 HIS A CA 11
ATOM 19312 C C . HIS A 1 105 ? 29.883 23.951 -2.409 1.00 0.00 165 HIS A C 11
ATOM 19313 O O . HIS A 1 105 ? 30.540 24.089 -1.378 1.00 0.00 165 HIS A O 11
ATOM 19328 N N . HIS A 1 106 ? 29.292 24.957 -3.035 1.00 0.00 166 HIS A N 11
ATOM 19329 C CA . HIS A 1 106 ? 29.374 26.326 -2.548 1.00 0.00 166 HIS A CA 11
ATOM 19330 C C . HIS A 1 106 ? 28.090 26.679 -1.820 1.00 0.00 166 HIS A C 11
ATOM 19331 O O . HIS A 1 106 ? 27.381 25.786 -1.350 1.00 0.00 166 HIS A O 11
ATOM 19346 N N . HIS A 1 107 ? 27.791 27.967 -1.708 1.00 0.00 167 HIS A N 11
ATOM 19347 C CA . HIS A 1 107 ? 26.530 28.387 -1.115 1.00 0.00 167 HIS A CA 11
ATOM 19348 C C . HIS A 1 107 ? 25.401 28.135 -2.106 1.00 0.00 167 HIS A C 11
ATOM 19349 O O . HIS A 1 107 ? 24.946 29.050 -2.794 1.00 0.00 167 HIS A O 11
ATOM 19364 N N . HIS A 1 108 ? 24.983 26.881 -2.191 1.00 0.00 168 HIS A N 11
ATOM 19365 C CA . HIS A 1 108 ? 23.944 26.458 -3.117 1.00 0.00 168 HIS A CA 11
ATOM 19366 C C . HIS A 1 108 ? 23.669 24.977 -2.917 1.00 0.00 168 HIS A C 11
ATOM 19367 O O . HIS A 1 108 ? 24.329 24.155 -3.591 1.00 0.00 168 HIS A O 11
ATOM 19383 N N . ARG A 1 1 ? -7.689 -9.426 14.008 1.00 0.00 61 ARG A N 12
ATOM 19384 C CA . ARG A 1 1 ? -6.319 -8.979 13.673 1.00 0.00 61 ARG A CA 12
ATOM 19385 C C . ARG A 1 1 ? -6.355 -7.806 12.709 1.00 0.00 61 ARG A C 12
ATOM 19386 O O . ARG A 1 1 ? -7.418 -7.394 12.245 1.00 0.00 61 ARG A O 12
ATOM 19409 N N . ASP A 1 2 ? -5.180 -7.275 12.423 1.00 0.00 62 ASP A N 12
ATOM 19410 C CA . ASP A 1 2 ? -5.011 -6.280 11.383 1.00 0.00 62 ASP A CA 12
ATOM 19411 C C . ASP A 1 2 ? -3.766 -6.623 10.582 1.00 0.00 62 ASP A C 12
ATOM 19412 O O . ASP A 1 2 ? -2.656 -6.596 11.100 1.00 0.00 62 ASP A O 12
ATOM 19421 N N . SER A 1 3 ? -3.957 -7.019 9.340 1.00 0.00 63 SER A N 12
ATOM 19422 C CA . SER A 1 3 ? -2.838 -7.384 8.486 1.00 0.00 63 SER A CA 12
ATOM 19423 C C . SER A 1 3 ? -2.801 -6.472 7.267 1.00 0.00 63 SER A C 12
ATOM 19424 O O . SER A 1 3 ? -3.844 -6.001 6.813 1.00 0.00 63 SER A O 12
ATOM 19432 N N . PHE A 1 4 ? -1.611 -6.216 6.737 1.00 0.00 64 PHE A N 12
ATOM 19433 C CA . PHE A 1 4 ? -1.487 -5.378 5.551 1.00 0.00 64 PHE A CA 12
ATOM 19434 C C . PHE A 1 4 ? -2.169 -6.048 4.367 1.00 0.00 64 PHE A C 12
ATOM 19435 O O . PHE A 1 4 ? -2.994 -5.437 3.694 1.00 0.00 64 PHE A O 12
ATOM 19452 N N . GLY A 1 5 ? -1.839 -7.316 4.136 1.00 0.00 65 GLY A N 12
ATOM 19453 C CA . GLY A 1 5 ? -2.473 -8.067 3.066 1.00 0.00 65 GLY A CA 12
ATOM 19454 C C . GLY A 1 5 ? -3.965 -8.226 3.284 1.00 0.00 65 GLY A C 12
ATOM 19455 O O . GLY A 1 5 ? -4.733 -8.348 2.331 1.00 0.00 65 GLY A O 12
ATOM 19459 N N . ASP A 1 6 ? -4.369 -8.213 4.549 1.00 0.00 66 ASP A N 12
ATOM 19460 C CA . ASP A 1 6 ? -5.775 -8.305 4.926 1.00 0.00 66 ASP A CA 12
ATOM 19461 C C . ASP A 1 6 ? -6.547 -7.108 4.387 1.00 0.00 66 ASP A C 12
ATOM 19462 O O . ASP A 1 6 ? -7.552 -7.260 3.689 1.00 0.00 66 ASP A O 12
ATOM 19471 N N . TRP A 1 7 ? -6.054 -5.914 4.699 1.00 0.00 67 TRP A N 12
ATOM 19472 C CA . TRP A 1 7 ? -6.690 -4.685 4.253 1.00 0.00 67 TRP A CA 12
ATOM 19473 C C . TRP A 1 7 ? -6.423 -4.430 2.778 1.00 0.00 67 TRP A C 12
ATOM 19474 O O . TRP A 1 7 ? -7.219 -3.778 2.104 1.00 0.00 67 TRP A O 12
ATOM 19495 N N . ALA A 1 8 ? -5.304 -4.939 2.280 1.00 0.00 68 ALA A N 12
ATOM 19496 C CA . ALA A 1 8 ? -4.992 -4.854 0.861 1.00 0.00 68 ALA A CA 12
ATOM 19497 C C . ALA A 1 8 ? -6.066 -5.562 0.048 1.00 0.00 68 ALA A C 12
ATOM 19498 O O . ALA A 1 8 ? -6.592 -5.011 -0.915 1.00 0.00 68 ALA A O 12
ATOM 19505 N N . GLU A 1 9 ? -6.398 -6.783 0.462 1.00 0.00 69 GLU A N 12
ATOM 19506 C CA . GLU A 1 9 ? -7.479 -7.547 -0.153 1.00 0.00 69 GLU A CA 12
ATOM 19507 C C . GLU A 1 9 ? -8.787 -6.761 -0.101 1.00 0.00 69 GLU A C 12
ATOM 19508 O O . GLU A 1 9 ? -9.525 -6.693 -1.087 1.00 0.00 69 GLU A O 12
ATOM 19520 N N . LYS A 1 10 ? -9.060 -6.159 1.049 1.00 0.00 70 LYS A N 12
ATOM 19521 C CA . LYS A 1 10 ? -10.249 -5.335 1.216 1.00 0.00 70 LYS A CA 12
ATOM 19522 C C . LYS A 1 10 ? -10.227 -4.149 0.255 1.00 0.00 70 LYS A C 12
ATOM 19523 O O . LYS A 1 10 ? -11.225 -3.853 -0.399 1.00 0.00 70 LYS A O 12
ATOM 19542 N N . PHE A 1 11 ? -9.078 -3.489 0.159 1.00 0.00 71 PHE A N 12
ATOM 19543 C CA . PHE A 1 11 ? -8.925 -2.322 -0.706 1.00 0.00 71 PHE A CA 12
ATOM 19544 C C . PHE A 1 11 ? -9.057 -2.709 -2.179 1.00 0.00 71 PHE A C 12
ATOM 19545 O O . PHE A 1 11 ? -9.712 -2.015 -2.955 1.00 0.00 71 PHE A O 12
ATOM 19562 N N . LEU A 1 12 ? -8.440 -3.821 -2.556 1.00 0.00 72 LEU A N 12
ATOM 19563 C CA . LEU A 1 12 ? -8.498 -4.293 -3.934 1.00 0.00 72 LEU A CA 12
ATOM 19564 C C . LEU A 1 12 ? -9.928 -4.648 -4.321 1.00 0.00 72 LEU A C 12
ATOM 19565 O O . LEU A 1 12 ? -10.434 -4.197 -5.346 1.00 0.00 72 LEU A O 12
ATOM 19581 N N . LYS A 1 13 ? -10.580 -5.439 -3.484 1.00 0.00 73 LYS A N 12
ATOM 19582 C CA . LYS A 1 13 ? -11.916 -5.925 -3.786 1.00 0.00 73 LYS A CA 12
ATOM 19583 C C . LYS A 1 13 ? -12.945 -4.795 -3.738 1.00 0.00 73 LYS A C 12
ATOM 19584 O O . LYS A 1 13 ? -13.919 -4.805 -4.491 1.00 0.00 73 LYS A O 12
ATOM 19603 N N . SER A 1 14 ? -12.728 -3.813 -2.870 1.00 0.00 74 SER A N 12
ATOM 19604 C CA . SER A 1 14 ? -13.612 -2.656 -2.822 1.00 0.00 74 SER A CA 12
ATOM 19605 C C . SER A 1 14 ? -13.409 -1.785 -4.060 1.00 0.00 74 SER A C 12
ATOM 19606 O O . SER A 1 14 ? -14.351 -1.169 -4.548 1.00 0.00 74 SER A O 12
ATOM 19614 N N . LYS A 1 15 ? -12.177 -1.757 -4.573 1.00 0.00 75 LYS A N 12
ATOM 19615 C CA . LYS A 1 15 ? -11.879 -1.066 -5.827 1.00 0.00 75 LYS A CA 12
ATOM 19616 C C . LYS A 1 15 ? -12.483 -1.813 -7.010 1.00 0.00 75 LYS A C 12
ATOM 19617 O O . LYS A 1 15 ? -12.936 -1.200 -7.979 1.00 0.00 75 LYS A O 12
ATOM 19636 N N . GLU A 1 16 ? -12.480 -3.137 -6.925 1.00 0.00 76 GLU A N 12
ATOM 19637 C CA . GLU A 1 16 ? -13.097 -3.981 -7.938 1.00 0.00 76 GLU A CA 12
ATOM 19638 C C . GLU A 1 16 ? -14.567 -3.601 -8.117 1.00 0.00 76 GLU A C 12
ATOM 19639 O O . GLU A 1 16 ? -15.057 -3.465 -9.240 1.00 0.00 76 GLU A O 12
ATOM 19651 N N . ALA A 1 17 ? -15.255 -3.412 -6.999 1.00 0.00 77 ALA A N 12
ATOM 19652 C CA . ALA A 1 17 ? -16.651 -2.992 -7.020 1.00 0.00 77 ALA A CA 12
ATOM 19653 C C . ALA A 1 17 ? -16.773 -1.484 -7.230 1.00 0.00 77 ALA A C 12
ATOM 19654 O O . ALA A 1 17 ? -17.799 -0.998 -7.707 1.00 0.00 77 ALA A O 12
ATOM 19661 N N . ASP A 1 18 ? -15.719 -0.755 -6.869 1.00 0.00 78 ASP A N 12
ATOM 19662 C CA . ASP A 1 18 ? -15.676 0.702 -7.024 1.00 0.00 78 ASP A CA 12
ATOM 19663 C C . ASP A 1 18 ? -15.901 1.095 -8.472 1.00 0.00 78 ASP A C 12
ATOM 19664 O O . ASP A 1 18 ? -16.793 1.883 -8.784 1.00 0.00 78 ASP A O 12
ATOM 19673 N N . GLY A 1 19 ? -15.093 0.535 -9.352 1.00 0.00 79 GLY A N 12
ATOM 19674 C CA . GLY A 1 19 ? -15.246 0.810 -10.760 1.00 0.00 79 GLY A CA 12
ATOM 19675 C C . GLY A 1 19 ? -13.929 0.815 -11.498 1.00 0.00 79 GLY A C 12
ATOM 19676 O O . GLY A 1 19 ? -13.574 1.803 -12.138 1.00 0.00 79 GLY A O 12
ATOM 19680 N N . VAL A 1 20 ? -13.197 -0.281 -11.405 1.00 0.00 80 VAL A N 12
ATOM 19681 C CA . VAL A 1 20 ? -11.946 -0.416 -12.131 1.00 0.00 80 VAL A CA 12
ATOM 19682 C C . VAL A 1 20 ? -12.002 -1.621 -13.054 1.00 0.00 80 VAL A C 12
ATOM 19683 O O . VAL A 1 20 ? -12.685 -2.607 -12.764 1.00 0.00 80 VAL A O 12
ATOM 19696 N N . SER A 1 21 ? -11.301 -1.533 -14.168 1.00 0.00 81 SER A N 12
ATOM 19697 C CA . SER A 1 21 ? -11.218 -2.639 -15.095 1.00 0.00 81 SER A CA 12
ATOM 19698 C C . SER A 1 21 ? -10.162 -3.634 -14.629 1.00 0.00 81 SER A C 12
ATOM 19699 O O . SER A 1 21 ? -9.429 -3.366 -13.667 1.00 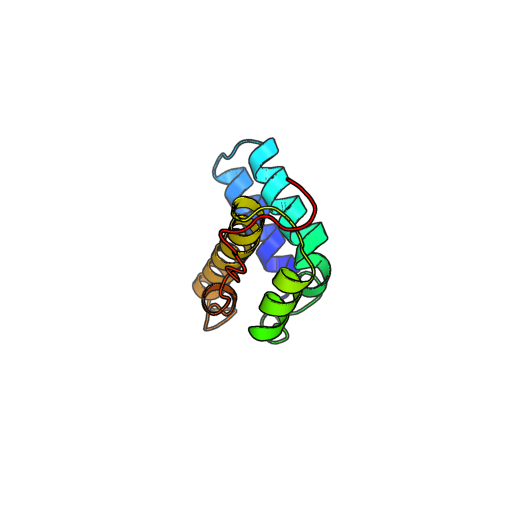0.00 81 SER A O 12
ATOM 19707 N N . VAL A 1 22 ? -10.082 -4.771 -15.305 1.00 0.00 82 VAL A N 12
ATOM 19708 C CA . VAL A 1 22 ? -9.171 -5.837 -14.909 1.00 0.00 82 VAL A CA 12
ATOM 19709 C C . VAL A 1 22 ? -7.721 -5.356 -14.893 1.00 0.00 82 VAL A C 12
ATOM 19710 O O . VAL A 1 22 ? -6.969 -5.687 -13.980 1.00 0.00 82 VAL A O 12
ATOM 19723 N N . SER A 1 23 ? -7.339 -4.546 -15.878 1.00 0.00 83 SER A N 12
ATOM 19724 C CA . SER A 1 23 ? -5.971 -4.055 -15.971 1.00 0.00 83 SER A CA 12
ATOM 19725 C C . SER A 1 23 ? -5.621 -3.193 -14.756 1.00 0.00 83 SER A C 12
ATOM 19726 O O . SER A 1 23 ? -4.481 -3.199 -14.290 1.00 0.00 83 SER A O 12
ATOM 19734 N N . GLN A 1 24 ? -6.604 -2.467 -14.227 1.00 0.00 84 GLN A N 12
ATOM 19735 C CA . GLN A 1 24 ? -6.375 -1.659 -13.035 1.00 0.00 84 GLN A CA 12
ATOM 19736 C C . GLN A 1 24 ? -6.140 -2.563 -11.834 1.00 0.00 84 GLN A C 12
ATOM 19737 O O . GLN A 1 24 ? -5.092 -2.501 -11.196 1.00 0.00 84 GLN A O 12
ATOM 19751 N N . LEU A 1 25 ? -7.107 -3.426 -11.557 1.00 0.00 85 LEU A N 12
ATOM 19752 C CA . LEU A 1 25 ? -7.050 -4.303 -10.394 1.00 0.00 85 LEU A CA 12
ATOM 19753 C C . LEU A 1 25 ? -5.806 -5.189 -10.452 1.00 0.00 85 LEU A C 12
ATOM 19754 O O . LEU A 1 25 ? -5.134 -5.407 -9.444 1.00 0.00 85 LEU A O 12
ATOM 19770 N N . ASN A 1 26 ? -5.491 -5.666 -11.648 1.00 0.00 86 ASN A N 12
ATOM 19771 C CA . ASN A 1 26 ? -4.339 -6.533 -11.855 1.00 0.00 86 ASN A CA 12
ATOM 19772 C C . ASN A 1 26 ? -3.038 -5.795 -11.534 1.00 0.00 86 ASN A C 12
ATOM 19773 O O . ASN A 1 26 ? -2.101 -6.383 -10.990 1.00 0.00 86 ASN A O 12
ATOM 19784 N N . SER A 1 27 ? -2.991 -4.499 -11.843 1.00 0.00 87 SER A N 12
ATOM 19785 C CA . SER A 1 27 ? -1.809 -3.698 -11.547 1.00 0.00 87 SER A CA 12
ATOM 19786 C C . SER A 1 27 ? -1.765 -3.304 -10.068 1.00 0.00 87 SER A C 12
ATOM 19787 O O . SER A 1 27 ? -0.688 -3.266 -9.468 1.00 0.00 87 SER A O 12
ATOM 19795 N N . TYR A 1 28 ? -2.931 -3.019 -9.480 1.00 0.00 88 TYR A N 12
ATOM 19796 C CA . TYR A 1 28 ? -3.022 -2.762 -8.043 1.00 0.00 88 TYR A CA 12
ATOM 19797 C C . TYR A 1 28 ? -2.461 -3.951 -7.271 1.00 0.00 88 TYR A C 12
ATOM 19798 O O . TYR A 1 28 ? -1.652 -3.797 -6.355 1.00 0.00 88 TYR A O 12
ATOM 19816 N N . LYS A 1 29 ? -2.900 -5.139 -7.667 1.00 0.00 89 LYS A N 12
ATOM 19817 C CA . LYS A 1 29 ? -2.446 -6.376 -7.053 1.00 0.00 89 LYS A CA 12
ATOM 19818 C C . LYS A 1 29 ? -0.956 -6.583 -7.304 1.00 0.00 89 LYS A C 12
ATOM 19819 O O . LYS A 1 29 ? -0.226 -6.976 -6.406 1.00 0.00 89 LYS A O 12
ATOM 19838 N N . ASN A 1 30 ? -0.517 -6.295 -8.526 1.00 0.00 90 ASN A N 12
ATOM 19839 C CA . ASN A 1 30 ? 0.897 -6.401 -8.898 1.00 0.00 90 ASN A CA 12
ATOM 19840 C C . ASN A 1 30 ? 1.781 -5.609 -7.933 1.00 0.00 90 ASN A C 12
ATOM 19841 O O . ASN A 1 30 ? 2.770 -6.130 -7.403 1.00 0.00 90 ASN A O 12
ATOM 19852 N N . TYR A 1 31 ? 1.417 -4.352 -7.696 1.00 0.00 91 TYR A N 12
ATOM 19853 C CA . TYR A 1 31 ? 2.173 -3.499 -6.789 1.00 0.00 91 TYR A CA 12
ATOM 19854 C C . TYR A 1 31 ? 2.205 -4.086 -5.381 1.00 0.00 91 TYR A C 12
ATOM 19855 O O . TYR A 1 31 ? 3.272 -4.216 -4.782 1.00 0.00 91 TYR A O 12
ATOM 19873 N N . CYS A 1 32 ? 1.046 -4.472 -4.871 1.00 0.00 92 CYS A N 12
ATOM 19874 C CA . CYS A 1 32 ? 0.940 -4.974 -3.505 1.00 0.00 92 CYS A CA 12
ATOM 19875 C C . CYS A 1 32 ? 1.574 -6.361 -3.363 1.00 0.00 92 CYS A C 12
ATOM 19876 O O . CYS A 1 32 ? 2.003 -6.751 -2.278 1.00 0.00 92 CYS A O 12
ATOM 19884 N N . ARG A 1 33 ? 1.638 -7.094 -4.464 1.00 0.00 93 ARG A N 12
ATOM 19885 C CA . ARG A 1 33 ? 2.117 -8.469 -4.446 1.00 0.00 93 ARG A CA 12
ATOM 19886 C C . ARG A 1 33 ? 3.638 -8.539 -4.354 1.00 0.00 93 ARG A C 12
ATOM 19887 O O . ARG A 1 33 ? 4.180 -9.223 -3.487 1.00 0.00 93 ARG A O 12
ATOM 19908 N N . ASN A 1 34 ? 4.329 -7.834 -5.245 1.00 0.00 94 ASN A N 12
ATOM 19909 C CA . ASN A 1 34 ? 5.787 -7.919 -5.303 1.00 0.00 94 ASN A CA 12
ATOM 19910 C C . ASN A 1 34 ? 6.451 -6.695 -4.682 1.00 0.00 94 ASN A C 12
ATOM 19911 O O . ASN A 1 34 ? 7.496 -6.803 -4.046 1.00 0.00 94 ASN A O 12
ATOM 19922 N N . HIS A 1 35 ? 5.855 -5.529 -4.864 1.00 0.00 95 HIS A N 12
ATOM 19923 C CA . HIS A 1 35 ? 6.471 -4.296 -4.388 1.00 0.00 95 HIS A CA 12
ATOM 19924 C C . HIS A 1 35 ? 6.122 -4.029 -2.928 1.00 0.00 95 HIS A C 12
ATOM 19925 O O . HIS A 1 35 ? 6.825 -3.298 -2.239 1.00 0.00 95 HIS A O 12
ATOM 19940 N N . LEU A 1 36 ? 5.041 -4.634 -2.460 1.00 0.00 96 LEU A N 12
ATOM 19941 C CA . LEU A 1 36 ? 4.642 -4.505 -1.064 1.00 0.00 96 LEU A CA 12
ATOM 19942 C C . LEU A 1 36 ? 4.670 -5.868 -0.381 1.00 0.00 96 LEU A C 12
ATOM 19943 O O . LEU A 1 36 ? 4.005 -6.086 0.632 1.00 0.00 96 LEU A O 12
ATOM 19959 N N . SER A 1 37 ? 5.479 -6.768 -0.926 1.00 0.00 97 SER A N 12
ATOM 19960 C CA . SER A 1 37 ? 5.582 -8.134 -0.425 1.00 0.00 97 SER A CA 12
ATOM 19961 C C . SER A 1 37 ? 6.070 -8.212 1.035 1.00 0.00 97 SER A C 12
ATOM 19962 O O . SER A 1 37 ? 5.517 -8.989 1.816 1.00 0.00 97 SER A O 12
ATOM 19970 N N . PRO A 1 38 ? 7.099 -7.426 1.454 1.00 0.00 98 PRO A N 12
ATOM 19971 C CA . PRO A 1 38 ? 7.593 -7.473 2.836 1.00 0.00 98 PRO A CA 12
ATOM 19972 C C . PRO A 1 38 ? 6.563 -6.950 3.829 1.00 0.00 98 PRO A C 12
ATOM 19973 O O . PRO A 1 38 ? 6.681 -7.161 5.034 1.00 0.00 98 PRO A O 12
ATOM 19984 N N . LEU A 1 39 ? 5.554 -6.266 3.311 1.00 0.00 99 LEU A N 12
ATOM 19985 C CA . LEU A 1 39 ? 4.516 -5.690 4.144 1.00 0.00 99 LEU A CA 12
ATOM 19986 C C . LEU A 1 39 ? 3.288 -6.594 4.172 1.00 0.00 99 LEU A C 12
ATOM 19987 O O . LEU A 1 39 ? 2.608 -6.692 5.189 1.00 0.00 99 LEU A O 12
ATOM 20003 N N . TYR A 1 40 ? 3.033 -7.265 3.050 1.00 0.00 100 TYR A N 12
ATOM 20004 C CA . TYR A 1 40 ? 1.843 -8.100 2.872 1.00 0.00 100 TYR A CA 12
ATOM 20005 C C . TYR A 1 40 ? 1.701 -9.138 3.986 1.00 0.00 100 TYR A C 12
ATOM 20006 O O . TYR A 1 40 ? 0.607 -9.351 4.514 1.00 0.00 100 TYR A O 12
ATOM 20024 N N . MET A 1 41 ? 2.810 -9.776 4.343 1.00 0.00 101 MET A N 12
ATOM 20025 C CA . MET A 1 41 ? 2.792 -10.839 5.341 1.00 0.00 101 MET A CA 12
ATOM 20026 C C . MET A 1 41 ? 2.764 -10.292 6.764 1.00 0.00 101 MET A C 12
ATOM 20027 O O . MET A 1 41 ? 2.439 -11.021 7.701 1.00 0.00 101 MET A O 12
ATOM 20041 N N . LYS A 1 42 ? 3.087 -9.018 6.928 1.00 0.00 102 LYS A N 12
ATOM 20042 C CA . LYS A 1 42 ? 3.157 -8.426 8.256 1.00 0.00 102 LYS A CA 12
ATOM 20043 C C . LYS A 1 42 ? 1.804 -7.868 8.676 1.00 0.00 102 LYS A C 12
ATOM 20044 O O . LYS A 1 42 ? 0.971 -7.507 7.836 1.00 0.00 102 LYS A O 12
ATOM 20063 N N . SER A 1 43 ? 1.588 -7.810 9.981 1.00 0.00 103 SER A N 12
ATOM 20064 C CA . SER A 1 43 ? 0.389 -7.203 10.524 1.00 0.00 103 SER A CA 12
ATOM 20065 C C . SER A 1 43 ? 0.445 -5.693 10.299 1.00 0.00 103 SER A C 12
ATOM 20066 O O . SER A 1 43 ? 1.524 -5.101 10.322 1.00 0.00 103 SER A O 12
ATOM 20074 N N . LEU A 1 44 ? -0.712 -5.079 10.110 1.00 0.00 104 LEU A N 12
ATOM 20075 C CA . LEU A 1 44 ? -0.792 -3.681 9.705 1.00 0.00 104 LEU A CA 12
ATOM 20076 C C . LEU A 1 44 ? -0.123 -2.762 10.724 1.00 0.00 104 LEU A C 12
ATOM 20077 O O . LEU A 1 44 ? 0.779 -1.998 10.386 1.00 0.00 104 LEU A O 12
ATOM 20093 N N . SER A 1 45 ? -0.559 -2.856 11.972 1.00 0.00 105 SER A N 12
ATOM 20094 C CA . SER A 1 45 ? -0.059 -1.991 13.031 1.00 0.00 105 SER A CA 12
ATOM 20095 C C . SER A 1 45 ? 1.364 -2.374 13.441 1.00 0.00 105 SER A C 12
ATOM 20096 O O . SER A 1 45 ? 2.033 -1.624 14.155 1.00 0.00 105 SER A O 12
ATOM 20104 N N . GLU A 1 46 ? 1.825 -3.532 12.983 1.00 0.00 106 GLU A N 12
ATOM 20105 C CA . GLU A 1 46 ? 3.156 -4.019 13.334 1.00 0.00 106 GLU A CA 12
ATOM 20106 C C . GLU A 1 46 ? 4.197 -3.497 12.349 1.00 0.00 106 GLU A C 12
ATOM 20107 O O . GLU A 1 46 ? 5.398 -3.556 12.614 1.00 0.00 106 GLU A O 12
ATOM 20119 N N . ILE A 1 47 ? 3.730 -2.996 11.212 1.00 0.00 107 ILE A N 12
ATOM 20120 C CA . ILE A 1 47 ? 4.618 -2.475 10.183 1.00 0.00 107 ILE A CA 12
ATOM 20121 C C . ILE A 1 47 ? 5.273 -1.180 10.643 1.00 0.00 107 ILE A C 12
ATOM 20122 O O . ILE A 1 47 ? 4.599 -0.260 11.111 1.00 0.00 107 ILE A O 12
ATOM 20138 N N . LEU A 1 48 ? 6.588 -1.123 10.522 1.00 0.00 108 LEU A N 12
ATOM 20139 C CA . LEU A 1 48 ? 7.335 0.064 10.887 1.00 0.00 108 LEU A CA 12
ATOM 20140 C C . LEU A 1 48 ? 7.421 1.006 9.698 1.00 0.00 108 LEU A C 12
ATOM 20141 O O . LEU A 1 48 ? 7.486 0.557 8.552 1.00 0.00 108 LEU A O 12
ATOM 20157 N N . PRO A 1 49 ? 7.413 2.324 9.946 1.00 0.00 109 PRO A N 12
ATOM 20158 C CA . PRO A 1 49 ? 7.633 3.316 8.894 1.00 0.00 109 PRO A CA 12
ATOM 20159 C C . PRO A 1 49 ? 8.948 3.063 8.167 1.00 0.00 109 PRO A C 12
ATOM 20160 O O . PRO A 1 49 ? 9.077 3.331 6.971 1.00 0.00 109 PRO A O 12
ATOM 20171 N N . ALA A 1 50 ? 9.912 2.518 8.906 1.00 0.00 110 ALA A N 12
ATOM 20172 C CA . ALA A 1 50 ? 11.214 2.180 8.356 1.00 0.00 110 ALA A CA 12
ATOM 20173 C C . ALA A 1 50 ? 11.096 1.149 7.236 1.00 0.00 110 ALA A C 12
ATOM 20174 O O . ALA A 1 50 ? 11.810 1.232 6.238 1.00 0.00 110 ALA A O 12
ATOM 20181 N N . ASP A 1 51 ? 10.182 0.188 7.398 1.00 0.00 111 ASP A N 12
ATOM 20182 C CA . ASP A 1 51 ? 9.985 -0.868 6.401 1.00 0.00 111 ASP A CA 12
ATOM 20183 C C . ASP A 1 51 ? 9.627 -0.279 5.048 1.00 0.00 111 ASP A C 12
ATOM 20184 O O . ASP A 1 51 ? 10.311 -0.522 4.050 1.00 0.00 111 ASP A O 12
ATOM 20193 N N . ILE A 1 52 ? 8.560 0.505 5.030 1.00 0.00 112 ILE A N 12
ATOM 20194 C CA . ILE A 1 52 ? 8.045 1.080 3.798 1.00 0.00 112 ILE A CA 12
ATOM 20195 C C . ILE A 1 52 ? 9.048 2.065 3.202 1.00 0.00 112 ILE A C 12
ATOM 20196 O O . ILE A 1 52 ? 9.299 2.058 1.995 1.00 0.00 112 ILE A O 12
ATOM 20212 N N . GLN A 1 53 ? 9.635 2.898 4.059 1.00 0.00 113 GLN A N 12
ATOM 20213 C CA . GLN A 1 53 ? 10.609 3.886 3.617 1.00 0.00 113 GLN A CA 12
ATOM 20214 C C . GLN A 1 53 ? 11.824 3.200 2.998 1.00 0.00 113 GLN A C 12
ATOM 20215 O O . GLN A 1 53 ? 12.345 3.649 1.976 1.00 0.00 113 GLN A O 12
ATOM 20229 N N . SER A 1 54 ? 12.258 2.107 3.619 1.00 0.00 114 SER A N 12
ATOM 20230 C CA . SER A 1 54 ? 13.382 1.329 3.120 1.00 0.00 114 SER A CA 12
ATOM 20231 C C . SER A 1 54 ? 13.095 0.819 1.712 1.00 0.00 114 SER A C 12
ATOM 20232 O O . SER A 1 54 ? 13.935 0.937 0.819 1.00 0.00 114 SER A O 12
ATOM 20240 N N . ILE A 1 55 ? 11.896 0.275 1.518 1.00 0.00 115 ILE A N 12
ATOM 20241 C CA . ILE A 1 55 ? 11.491 -0.248 0.220 1.00 0.00 115 ILE A CA 12
ATOM 20242 C C . ILE A 1 55 ? 11.548 0.845 -0.843 1.00 0.00 115 ILE A C 12
ATOM 20243 O O . ILE A 1 55 ? 12.269 0.720 -1.828 1.00 0.00 115 ILE A O 12
ATOM 20259 N N . ILE A 1 56 ? 10.813 1.926 -0.612 1.00 0.00 116 ILE A N 12
ATOM 20260 C CA . ILE A 1 56 ? 10.731 3.027 -1.570 1.00 0.00 116 ILE A CA 12
ATOM 20261 C C . ILE A 1 56 ? 12.111 3.609 -1.876 1.00 0.00 116 ILE A C 12
ATOM 20262 O O . ILE A 1 56 ? 12.412 3.941 -3.021 1.00 0.00 116 ILE A O 12
ATOM 20278 N N . ASN A 1 57 ? 12.954 3.700 -0.855 1.00 0.00 117 ASN A N 12
ATOM 20279 C CA . ASN A 1 57 ? 14.264 4.327 -0.996 1.00 0.00 117 ASN A CA 12
ATOM 20280 C C . ASN A 1 57 ? 15.174 3.531 -1.931 1.00 0.00 117 ASN A C 12
ATOM 20281 O O . ASN A 1 57 ? 15.923 4.112 -2.716 1.00 0.00 117 ASN A O 12
ATOM 20292 N N . GLU A 1 58 ? 15.106 2.205 -1.861 1.00 0.00 118 GLU A N 12
ATOM 20293 C CA . GLU A 1 58 ? 15.997 1.368 -2.659 1.00 0.00 118 GLU A CA 12
ATOM 20294 C C . GLU A 1 58 ? 15.342 0.900 -3.957 1.00 0.00 118 GLU A C 12
ATOM 20295 O O . GLU A 1 58 ? 16.021 0.371 -4.840 1.00 0.00 118 GLU A O 12
ATOM 20307 N N . THR A 1 59 ? 14.031 1.080 -4.068 1.00 0.00 119 THR A N 12
ATOM 20308 C CA . THR A 1 59 ? 13.325 0.707 -5.283 1.00 0.00 119 THR A CA 12
ATOM 20309 C C . THR A 1 59 ? 13.722 1.633 -6.424 1.00 0.00 119 THR A C 12
ATOM 20310 O O . THR A 1 59 ? 13.446 2.831 -6.399 1.00 0.00 119 THR A O 12
ATOM 20321 N N . LYS A 1 60 ? 14.392 1.069 -7.414 1.00 0.00 120 LYS A N 12
ATOM 20322 C CA . LYS A 1 60 ? 14.928 1.848 -8.513 1.00 0.00 120 LYS A CA 12
ATOM 20323 C C . LYS A 1 60 ? 13.944 1.875 -9.675 1.00 0.00 120 LYS A C 12
ATOM 20324 O O . LYS A 1 60 ? 14.053 1.096 -10.620 1.00 0.00 120 LYS A O 12
ATOM 20343 N N . LEU A 1 61 ? 12.962 2.757 -9.565 1.00 0.00 121 LEU A N 12
ATOM 20344 C CA . LEU A 1 61 ? 11.938 2.916 -10.588 1.00 0.00 121 LEU A CA 12
ATOM 20345 C C . LEU A 1 61 ? 11.732 4.395 -10.882 1.00 0.00 121 LEU A C 12
ATOM 20346 O O . LEU A 1 61 ? 12.447 5.242 -10.348 1.00 0.00 121 LEU A O 12
ATOM 20362 N N . ALA A 1 62 ? 10.761 4.700 -11.730 1.00 0.00 122 ALA A N 12
ATOM 20363 C CA . ALA A 1 62 ? 10.482 6.079 -12.105 1.00 0.00 122 ALA A CA 12
ATOM 20364 C C . ALA A 1 62 ? 9.840 6.842 -10.952 1.00 0.00 122 ALA A C 12
ATOM 20365 O O . ALA A 1 62 ? 9.244 6.244 -10.052 1.00 0.00 122 ALA A O 12
ATOM 20372 N N . LYS A 1 63 ? 9.949 8.167 -11.001 1.00 0.00 123 LYS A N 12
ATOM 20373 C CA . LYS A 1 63 ? 9.461 9.033 -9.931 1.00 0.00 123 LYS A CA 12
ATOM 20374 C C . LYS A 1 63 ? 7.960 8.861 -9.720 1.00 0.00 123 LYS A C 12
ATOM 20375 O O . LYS A 1 63 ? 7.477 8.833 -8.588 1.00 0.00 123 LYS A O 12
ATOM 20394 N N . ASN A 1 64 ? 7.228 8.733 -10.818 1.00 0.00 124 ASN A N 12
ATOM 20395 C CA . ASN A 1 64 ? 5.781 8.567 -10.762 1.00 0.00 124 ASN A CA 12
ATOM 20396 C C . ASN A 1 64 ? 5.417 7.168 -10.281 1.00 0.00 124 ASN A C 12
ATOM 20397 O O . ASN A 1 64 ? 4.388 6.971 -9.633 1.00 0.00 124 ASN A O 12
ATOM 20408 N N . THR A 1 65 ? 6.269 6.203 -10.585 1.00 0.00 125 THR A N 12
ATOM 20409 C CA . THR A 1 65 ? 6.047 4.834 -10.166 1.00 0.00 125 THR A CA 12
ATOM 20410 C C . THR A 1 65 ? 6.236 4.696 -8.657 1.00 0.00 125 THR A C 12
ATOM 20411 O O . THR A 1 65 ? 5.458 4.018 -7.984 1.00 0.00 125 THR A O 12
ATOM 20422 N N . LEU A 1 66 ? 7.260 5.363 -8.132 1.00 0.00 126 LEU A N 12
ATOM 20423 C CA . LEU A 1 66 ? 7.533 5.347 -6.700 1.00 0.00 126 LEU A CA 12
ATOM 20424 C C . LEU A 1 66 ? 6.365 5.947 -5.922 1.00 0.00 126 LEU A C 12
ATOM 20425 O O . LEU A 1 66 ? 5.937 5.402 -4.903 1.00 0.00 126 LEU A O 12
ATOM 20441 N N . LYS A 1 67 ? 5.844 7.067 -6.418 1.00 0.00 127 LYS A N 12
ATOM 20442 C CA . LYS A 1 67 ? 4.712 7.724 -5.779 1.00 0.00 127 LYS A CA 12
ATOM 20443 C C . LYS A 1 67 ? 3.472 6.842 -5.825 1.00 0.00 127 LYS A C 12
ATOM 20444 O O . LYS A 1 67 ? 2.710 6.784 -4.862 1.00 0.00 127 LYS A O 12
ATOM 20463 N N . ALA A 1 68 ? 3.281 6.154 -6.945 1.00 0.00 128 ALA A N 12
ATOM 20464 C CA . ALA A 1 68 ? 2.134 5.276 -7.120 1.00 0.00 128 ALA A CA 12
ATOM 20465 C C . ALA A 1 68 ? 2.103 4.201 -6.041 1.00 0.00 128 ALA A C 12
ATOM 20466 O O . ALA A 1 68 ? 1.056 3.924 -5.454 1.00 0.00 128 ALA A O 12
ATOM 20473 N N . ILE A 1 69 ? 3.263 3.612 -5.777 1.00 0.00 129 ILE A N 12
ATOM 20474 C CA . ILE A 1 69 ? 3.385 2.581 -4.754 1.00 0.00 129 ILE A CA 12
ATOM 20475 C C . ILE A 1 69 ? 3.028 3.145 -3.385 1.00 0.00 129 ILE A C 12
ATOM 20476 O O . ILE A 1 69 ? 2.232 2.559 -2.645 1.00 0.00 129 ILE A O 12
ATOM 20492 N N . ARG A 1 70 ? 3.597 4.303 -3.069 1.00 0.00 130 ARG A N 12
ATOM 20493 C CA . ARG A 1 70 ? 3.374 4.935 -1.777 1.00 0.00 130 ARG A CA 12
ATOM 20494 C C . ARG A 1 70 ? 1.914 5.347 -1.616 1.00 0.00 130 ARG A C 12
ATOM 20495 O O . ARG A 1 70 ? 1.318 5.137 -0.562 1.00 0.00 130 ARG A O 12
ATOM 20516 N N . ASN A 1 71 ? 1.345 5.932 -2.666 1.00 0.00 131 ASN A N 12
ATOM 20517 C CA . ASN A 1 71 ? -0.041 6.385 -2.632 1.00 0.00 131 ASN A CA 12
ATOM 20518 C C . ASN A 1 71 ? -0.994 5.217 -2.414 1.00 0.00 131 ASN A C 12
ATOM 20519 O O . ASN A 1 71 ? -1.912 5.304 -1.599 1.00 0.00 131 ASN A O 12
ATOM 20530 N N . THR A 1 72 ? -0.758 4.124 -3.131 1.00 0.00 132 THR A N 12
ATOM 20531 C CA . THR A 1 72 ? -1.583 2.931 -2.995 1.00 0.00 132 THR A CA 12
ATOM 20532 C C . THR A 1 72 ? -1.562 2.434 -1.550 1.00 0.00 132 THR A C 12
ATOM 20533 O O . THR A 1 72 ? -2.610 2.183 -0.954 1.00 0.00 132 THR A O 12
ATOM 20544 N N . ALA A 1 73 ? -0.364 2.333 -0.983 1.00 0.00 133 ALA A N 12
ATOM 20545 C CA . ALA A 1 73 ? -0.207 1.894 0.398 1.00 0.00 133 ALA A CA 12
ATOM 20546 C C . ALA A 1 73 ? -0.829 2.898 1.365 1.00 0.00 133 ALA A C 12
ATOM 20547 O O . ALA A 1 73 ? -1.451 2.518 2.357 1.00 0.00 133 ALA A O 12
ATOM 20554 N N . SER A 1 74 ? -0.667 4.179 1.059 1.00 0.00 134 SER A N 12
ATOM 20555 C CA . SER A 1 74 ? -1.193 5.243 1.902 1.00 0.00 134 SER A CA 12
ATOM 20556 C C . SER A 1 74 ? -2.714 5.156 1.991 1.00 0.00 134 SER A C 12
ATOM 20557 O O . SER A 1 74 ? -3.287 5.323 3.066 1.00 0.00 134 SER A O 12
ATOM 20565 N N . GLN A 1 75 ? -3.361 4.884 0.861 1.00 0.00 135 GLN A N 12
ATOM 20566 C CA . GLN A 1 75 ? -4.810 4.735 0.826 1.00 0.00 135 GLN A CA 12
ATOM 20567 C C . GLN A 1 75 ? -5.260 3.497 1.600 1.00 0.00 135 GLN A C 12
ATOM 20568 O O . GLN A 1 75 ? -6.353 3.480 2.170 1.00 0.00 135 GLN A O 12
ATOM 20582 N N . ILE A 1 76 ? -4.420 2.465 1.622 1.00 0.00 136 ILE A N 12
ATOM 20583 C CA . ILE A 1 76 ? -4.712 1.256 2.387 1.00 0.00 136 ILE A CA 12
ATOM 20584 C C . ILE A 1 76 ? -4.719 1.567 3.883 1.00 0.00 136 ILE A C 12
ATOM 20585 O O . ILE A 1 76 ? -5.677 1.251 4.588 1.00 0.00 136 ILE A O 12
ATOM 20601 N N . PHE A 1 77 ? -3.657 2.216 4.355 1.00 0.00 137 PHE A N 12
ATOM 20602 C CA . PHE A 1 77 ? -3.580 2.638 5.750 1.00 0.00 137 PHE A CA 12
ATOM 20603 C C . PHE A 1 77 ? -4.683 3.640 6.067 1.00 0.00 137 PHE A C 12
ATOM 20604 O O . PHE A 1 77 ? -5.260 3.619 7.151 1.00 0.00 137 PHE A O 12
ATOM 20621 N N . ARG A 1 78 ? -4.976 4.510 5.107 1.00 0.00 138 ARG A N 12
ATOM 20622 C CA . ARG A 1 78 ? -6.018 5.507 5.254 1.00 0.00 138 ARG A CA 12
ATOM 20623 C C . ARG A 1 78 ? -7.370 4.838 5.496 1.00 0.00 138 ARG A C 12
ATOM 20624 O O . ARG A 1 78 ? -8.138 5.257 6.363 1.00 0.00 138 ARG A O 12
ATOM 20645 N N . LEU A 1 79 ? -7.643 3.793 4.720 1.00 0.00 139 LEU A N 12
ATOM 20646 C CA . LEU A 1 79 ? -8.872 3.017 4.856 1.00 0.00 139 LEU A CA 12
ATOM 20647 C C . LEU A 1 79 ? -8.966 2.402 6.249 1.00 0.00 139 LEU A C 12
ATOM 20648 O O . LEU A 1 79 ? -10.050 2.285 6.824 1.00 0.00 139 LEU A O 12
ATOM 20664 N N . ALA A 1 80 ? -7.822 2.020 6.792 1.00 0.00 140 ALA A N 12
ATOM 20665 C CA . ALA A 1 80 ? -7.768 1.450 8.124 1.00 0.00 140 ALA A CA 12
ATOM 20666 C C . ALA A 1 80 ? -8.004 2.521 9.183 1.00 0.00 140 ALA A C 12
ATOM 20667 O O . ALA A 1 80 ? -8.605 2.248 10.220 1.00 0.00 140 ALA A O 12
ATOM 20674 N N . ILE A 1 81 ? -7.529 3.736 8.921 1.00 0.00 141 ILE A N 12
ATOM 20675 C CA . ILE A 1 81 ? -7.746 4.863 9.825 1.00 0.00 141 ILE A CA 12
ATOM 20676 C C . ILE A 1 81 ? -9.237 5.151 10.005 1.00 0.00 141 ILE A C 12
ATOM 20677 O O . ILE A 1 81 ? -9.720 5.256 11.132 1.00 0.00 141 ILE A O 12
ATOM 20693 N N . GLU A 1 82 ? -9.965 5.259 8.894 1.00 0.00 142 GLU A N 12
ATOM 20694 C CA . GLU A 1 82 ? -11.399 5.550 8.943 1.00 0.00 142 GLU A CA 12
ATOM 20695 C C . GLU A 1 82 ? -12.188 4.362 9.492 1.00 0.00 142 GLU A C 12
ATOM 20696 O O . GLU A 1 82 ? -13.326 4.510 9.940 1.00 0.00 142 GLU A O 12
ATOM 20708 N N . ASN A 1 83 ? -11.575 3.184 9.466 1.00 0.00 143 ASN A N 12
ATOM 20709 C CA . ASN A 1 83 ? -12.182 1.995 10.052 1.00 0.00 143 ASN A CA 12
ATOM 20710 C C . ASN A 1 83 ? -11.633 1.750 11.452 1.00 0.00 143 ASN A C 12
ATOM 20711 O O . ASN A 1 83 ? -11.927 0.731 12.074 1.00 0.00 143 ASN A O 12
ATOM 20722 N N . ARG A 1 84 ? -10.829 2.698 11.930 1.00 0.00 144 ARG A N 12
ATOM 20723 C CA . ARG A 1 84 ? -10.315 2.692 13.301 1.00 0.00 144 ARG A CA 12
ATOM 20724 C C . ARG A 1 84 ? -9.482 1.444 13.596 1.00 0.00 144 ARG A C 12
ATOM 20725 O O . ARG A 1 84 ? -9.442 0.958 14.729 1.00 0.00 144 ARG A O 12
ATOM 20746 N N . ALA A 1 85 ? -8.796 0.942 12.581 1.00 0.00 145 ALA A N 12
ATOM 20747 C CA . ALA A 1 85 ? -7.884 -0.177 12.759 1.00 0.00 145 ALA A CA 12
ATOM 20748 C C . ALA A 1 85 ? -6.502 0.340 13.131 1.00 0.00 145 ALA A C 12
ATOM 20749 O O . ALA A 1 85 ? -5.761 -0.305 13.870 1.00 0.00 145 ALA A O 12
ATOM 20756 N N . ILE A 1 86 ? -6.177 1.515 12.610 1.00 0.00 146 ILE A N 12
ATOM 20757 C CA . ILE A 1 86 ? -4.929 2.190 12.925 1.00 0.00 146 ILE A CA 12
ATOM 20758 C C . ILE A 1 86 ? -5.186 3.696 13.000 1.00 0.00 146 ILE A C 12
ATOM 20759 O O . ILE A 1 86 ? -6.022 4.219 12.266 1.00 0.00 146 ILE A O 12
ATOM 20775 N N . ASP A 1 87 ? -4.501 4.383 13.900 1.00 0.00 147 ASP A N 12
ATOM 20776 C CA . ASP A 1 87 ? -4.783 5.794 14.158 1.00 0.00 147 ASP A CA 12
ATOM 20777 C C . ASP A 1 87 ? -3.835 6.717 13.384 1.00 0.00 147 ASP A C 12
ATOM 20778 O O . ASP A 1 87 ? -3.951 7.938 13.447 1.00 0.00 147 ASP A O 12
ATOM 20787 N N . PHE A 1 88 ? -2.919 6.137 12.624 1.00 0.00 148 PHE A N 12
ATOM 20788 C CA . PHE A 1 88 ? -1.917 6.930 11.919 1.00 0.00 148 PHE A CA 12
ATOM 20789 C C . PHE A 1 88 ? -1.589 6.318 10.563 1.00 0.00 148 PHE A C 12
ATOM 20790 O O . PHE A 1 88 ? -1.896 5.154 10.309 1.00 0.00 148 PHE A O 12
ATOM 20807 N N . ASN A 1 89 ? -0.967 7.109 9.697 1.00 0.00 149 ASN A N 12
ATOM 20808 C CA . ASN A 1 89 ? -0.643 6.666 8.345 1.00 0.00 149 ASN A CA 12
ATOM 20809 C C . ASN A 1 89 ? 0.866 6.735 8.109 1.00 0.00 149 ASN A C 12
ATOM 20810 O O . ASN A 1 89 ? 1.390 7.759 7.667 1.00 0.00 149 ASN A O 12
ATOM 20821 N N . PRO A 1 90 ? 1.588 5.644 8.411 1.00 0.00 150 PRO A N 12
ATOM 20822 C CA . PRO A 1 90 ? 3.047 5.597 8.266 1.00 0.00 150 PRO A CA 12
ATOM 20823 C C . PRO A 1 90 ? 3.483 5.693 6.811 1.00 0.00 150 PRO A C 12
ATOM 20824 O O . PRO A 1 90 ? 4.610 6.089 6.516 1.00 0.00 150 PRO A O 12
ATOM 20835 N N . ALA A 1 91 ? 2.578 5.351 5.903 1.00 0.00 151 ALA A N 12
ATOM 20836 C CA . ALA A 1 91 ? 2.870 5.406 4.480 1.00 0.00 151 ALA A CA 12
ATOM 20837 C C . ALA A 1 91 ? 2.972 6.850 4.011 1.00 0.00 151 ALA A C 12
ATOM 20838 O O . ALA A 1 91 ? 3.735 7.163 3.099 1.00 0.00 151 ALA A O 12
ATOM 20845 N N . ASP A 1 92 ? 2.225 7.740 4.656 1.00 0.00 152 ASP A N 12
ATOM 20846 C CA . ASP A 1 92 ? 2.274 9.154 4.304 1.00 0.00 152 ASP A CA 12
ATOM 20847 C C . ASP A 1 92 ? 3.533 9.775 4.898 1.00 0.00 152 ASP A C 12
ATOM 20848 O O . ASP A 1 92 ? 3.965 10.852 4.498 1.00 0.00 152 ASP A O 12
ATOM 20857 N N . TYR A 1 93 ? 4.139 9.059 5.836 1.00 0.00 153 TYR A N 12
ATOM 20858 C CA . TYR A 1 93 ? 5.380 9.499 6.452 1.00 0.00 153 TYR A CA 12
ATOM 20859 C C . TYR A 1 93 ? 6.557 9.104 5.563 1.00 0.00 153 TYR A C 12
ATOM 20860 O O . TYR A 1 93 ? 7.660 9.636 5.690 1.00 0.00 153 TYR A O 12
ATOM 20878 N N . VAL A 1 94 ? 6.299 8.187 4.640 1.00 0.00 154 VAL A N 12
ATOM 20879 C CA . VAL A 1 94 ? 7.311 7.759 3.693 1.00 0.00 154 VAL A CA 12
ATOM 20880 C C . VAL A 1 94 ? 7.575 8.864 2.677 1.00 0.00 154 VAL A C 12
ATOM 20881 O O . VAL A 1 94 ? 6.646 9.509 2.182 1.00 0.00 154 VAL A O 12
ATOM 20894 N N . ARG A 1 95 ? 8.845 9.093 2.392 1.00 0.00 155 ARG A N 12
ATOM 20895 C CA . ARG A 1 95 ? 9.250 10.148 1.484 1.00 0.00 155 ARG A CA 12
ATOM 20896 C C . ARG A 1 95 ? 9.522 9.601 0.095 1.00 0.00 155 ARG A C 12
ATOM 20897 O O . ARG A 1 95 ? 10.072 8.507 -0.061 1.00 0.00 155 ARG A O 12
ATOM 20918 N N . ILE A 1 96 ? 9.127 10.369 -0.904 1.00 0.00 156 ILE A N 12
ATOM 20919 C CA . ILE A 1 96 ? 9.484 10.084 -2.285 1.00 0.00 156 ILE A CA 12
ATOM 20920 C C . ILE A 1 96 ? 10.677 10.946 -2.665 1.00 0.00 156 ILE A C 12
ATOM 20921 O O . ILE A 1 96 ? 10.543 12.163 -2.812 1.00 0.00 156 ILE A O 12
ATOM 20937 N N . PRO A 1 97 ? 11.866 10.349 -2.795 1.00 0.00 157 PRO A N 12
ATOM 20938 C CA . PRO A 1 97 ? 13.075 11.119 -3.023 1.00 0.00 157 PRO A CA 12
ATOM 20939 C C . PRO A 1 97 ? 13.193 11.649 -4.450 1.00 0.00 157 PRO A C 12
ATOM 20940 O O . PRO A 1 97 ? 13.048 10.919 -5.426 1.00 0.00 157 PRO A O 12
ATOM 20951 N N . LYS A 1 98 ? 13.455 12.939 -4.537 1.00 0.00 158 LYS A N 12
ATOM 20952 C CA . LYS A 1 98 ? 13.791 13.598 -5.788 1.00 0.00 158 LYS A CA 12
ATOM 20953 C C . LYS A 1 98 ? 15.089 14.355 -5.562 1.00 0.00 158 LYS A C 12
ATOM 20954 O O . LYS A 1 98 ? 15.453 15.272 -6.291 1.00 0.00 158 LYS A O 12
ATOM 20973 N N . ILE A 1 99 ? 15.771 13.910 -4.520 1.00 0.00 159 ILE A N 12
ATOM 20974 C CA . ILE A 1 99 ? 16.988 14.521 -4.025 1.00 0.00 159 ILE A CA 12
ATOM 20975 C C . ILE A 1 99 ? 18.198 13.666 -4.401 1.00 0.00 159 ILE A C 12
ATOM 20976 O O . ILE A 1 99 ? 19.325 14.155 -4.496 1.00 0.00 159 ILE A O 12
ATOM 20992 N N . ALA A 1 100 ? 17.942 12.388 -4.643 1.00 0.00 160 ALA A N 12
ATOM 20993 C CA . ALA A 1 100 ? 19.001 11.426 -4.915 1.00 0.00 160 ALA A CA 12
ATOM 20994 C C . ALA A 1 100 ? 19.503 11.539 -6.352 1.00 0.00 160 ALA A C 12
ATOM 20995 O O . ALA A 1 100 ? 19.125 12.459 -7.083 1.00 0.00 160 ALA A O 12
ATOM 21002 N N . LEU A 1 101 ? 20.373 10.609 -6.735 1.00 0.00 161 LEU A N 12
ATOM 21003 C CA . LEU A 1 101 ? 20.890 10.541 -8.098 1.00 0.00 161 LEU A CA 12
ATOM 21004 C C . LEU A 1 101 ? 19.746 10.416 -9.096 1.00 0.00 161 LEU A C 12
ATOM 21005 O O . LEU A 1 101 ? 18.941 9.486 -9.016 1.00 0.00 161 LEU A O 12
ATOM 21021 N N . GLU A 1 102 ? 19.669 11.351 -10.031 1.00 0.00 162 GLU A N 12
ATOM 21022 C CA . GLU A 1 102 ? 18.614 11.324 -11.030 1.00 0.00 162 GLU A CA 12
ATOM 21023 C C . GLU A 1 102 ? 18.956 10.362 -12.161 1.00 0.00 162 GLU A C 12
ATOM 21024 O O . GLU A 1 102 ? 20.077 9.854 -12.253 1.00 0.00 162 GLU A O 12
ATOM 21036 N N . HIS A 1 103 ? 17.970 10.109 -13.011 1.00 0.00 163 HIS A N 12
ATOM 21037 C CA . HIS A 1 103 ? 18.102 9.148 -14.102 1.00 0.00 163 HIS A CA 12
ATOM 21038 C C . HIS A 1 103 ? 19.030 9.658 -15.197 1.00 0.00 163 HIS A C 12
ATOM 21039 O O . HIS A 1 103 ? 19.407 10.827 -15.207 1.00 0.00 163 HIS A O 12
ATOM 21054 N N . HIS A 1 104 ? 19.402 8.760 -16.105 1.00 0.00 164 HIS A N 12
ATOM 21055 C CA . HIS A 1 104 ? 20.124 9.145 -17.312 1.00 0.00 164 HIS A CA 12
ATOM 21056 C C . HIS A 1 104 ? 19.323 10.199 -18.069 1.00 0.00 164 HIS A C 12
ATOM 21057 O O . HIS A 1 104 ? 18.101 10.071 -18.194 1.00 0.00 164 HIS A O 12
ATOM 21072 N N . HIS A 1 105 ? 20.022 11.231 -18.545 1.00 0.00 165 HIS A N 12
ATOM 21073 C CA . HIS A 1 105 ? 19.405 12.416 -19.159 1.00 0.00 165 HIS A CA 12
ATOM 21074 C C . HIS A 1 105 ? 18.893 13.356 -18.079 1.00 0.00 165 HIS A C 12
ATOM 21075 O O . HIS A 1 105 ? 18.319 12.914 -17.085 1.00 0.00 165 HIS A O 12
ATOM 21090 N N . HIS A 1 106 ? 19.110 14.648 -18.301 1.00 0.00 166 HIS A N 12
ATOM 21091 C CA . HIS A 1 106 ? 18.838 15.691 -17.310 1.00 0.00 166 HIS A CA 12
ATOM 21092 C C . HIS A 1 106 ? 19.871 15.631 -16.188 1.00 0.00 166 HIS A C 12
ATOM 21093 O O . HIS A 1 106 ? 19.719 14.888 -15.218 1.00 0.00 166 HIS A O 12
ATOM 21108 N N . HIS A 1 107 ? 20.929 16.411 -16.340 1.00 0.00 167 HIS A N 12
ATOM 21109 C CA . HIS A 1 107 ? 21.990 16.464 -15.349 1.00 0.00 167 HIS A CA 12
ATOM 21110 C C . HIS A 1 107 ? 21.690 17.537 -14.321 1.00 0.00 167 HIS A C 12
ATOM 21111 O O . HIS A 1 107 ? 21.536 18.712 -14.655 1.00 0.00 167 HIS A O 12
ATOM 21126 N N . HIS A 1 108 ? 21.592 17.120 -13.077 1.00 0.00 168 HIS A N 12
ATOM 21127 C CA . HIS A 1 108 ? 21.232 18.012 -11.994 1.00 0.00 168 HIS A CA 12
ATOM 21128 C C . HIS A 1 108 ? 21.769 17.463 -10.680 1.00 0.00 168 HIS A C 12
ATOM 21129 O O . HIS A 1 108 ? 22.707 18.066 -10.123 1.00 0.00 168 HIS A O 12
ATOM 21145 N N . ARG A 1 1 ? -7.262 -5.203 15.041 1.00 0.00 61 ARG A N 13
ATOM 21146 C CA . ARG A 1 1 ? -5.837 -5.279 14.657 1.00 0.00 61 ARG A CA 13
ATOM 21147 C C . ARG A 1 1 ? -5.622 -6.441 13.698 1.00 0.00 61 ARG A C 13
ATOM 21148 O O . ARG A 1 1 ? -5.454 -7.585 14.119 1.00 0.00 61 ARG A O 13
ATOM 21171 N N . ASP A 1 2 ? -5.653 -6.144 12.408 1.00 0.00 62 ASP A N 13
ATOM 21172 C CA . ASP A 1 2 ? -5.512 -7.171 11.381 1.00 0.00 62 ASP A CA 13
ATOM 21173 C C . ASP A 1 2 ? -4.209 -6.999 10.622 1.00 0.00 62 ASP A C 13
ATOM 21174 O O . ASP A 1 2 ? -3.399 -6.123 10.943 1.00 0.00 62 ASP A O 13
ATOM 21183 N N . SER A 1 3 ? -4.018 -7.829 9.609 1.00 0.00 63 SER A N 13
ATOM 21184 C CA . SER A 1 3 ? -2.795 -7.811 8.834 1.00 0.00 63 SER A CA 13
ATOM 21185 C C . SER A 1 3 ? -2.938 -6.930 7.602 1.00 0.00 63 SER A C 13
ATOM 21186 O O . SER A 1 3 ? -4.053 -6.656 7.128 1.00 0.00 63 SER A O 13
ATOM 21194 N N . PHE A 1 4 ? -1.799 -6.491 7.087 1.00 0.00 64 PHE A N 13
ATOM 21195 C CA . PHE A 1 4 ? -1.762 -5.650 5.906 1.00 0.00 64 PHE A CA 13
ATOM 21196 C C . PHE A 1 4 ? -2.395 -6.369 4.726 1.00 0.00 64 PHE A C 13
ATOM 21197 O O . PHE A 1 4 ? -3.085 -5.754 3.922 1.00 0.00 64 PHE A O 13
ATOM 21214 N N . GLY A 1 5 ? -2.171 -7.677 4.644 1.00 0.00 65 GLY A N 13
ATOM 21215 C CA . GLY A 1 5 ? -2.767 -8.476 3.589 1.00 0.00 65 GLY A CA 13
ATOM 21216 C C . GLY A 1 5 ? -4.282 -8.401 3.583 1.00 0.00 65 GLY A C 13
ATOM 21217 O O . GLY A 1 5 ? -4.899 -8.309 2.521 1.00 0.00 65 GLY A O 13
ATOM 21221 N N . ASP A 1 6 ? -4.879 -8.427 4.773 1.00 0.00 66 ASP A N 13
ATOM 21222 C CA . ASP A 1 6 ? -6.331 -8.341 4.911 1.00 0.00 66 ASP A CA 13
ATOM 21223 C C . ASP A 1 6 ? -6.852 -7.042 4.320 1.00 0.00 66 ASP A C 13
ATOM 21224 O O . ASP A 1 6 ? -7.749 -7.036 3.470 1.00 0.00 66 ASP A O 13
ATOM 21233 N N . TRP A 1 7 ? -6.275 -5.937 4.768 1.00 0.00 67 TRP A N 13
ATOM 21234 C CA . TRP A 1 7 ? -6.742 -4.623 4.351 1.00 0.00 67 TRP A CA 13
ATOM 21235 C C . TRP A 1 7 ? -6.274 -4.272 2.942 1.00 0.00 67 TRP A C 13
ATOM 21236 O O . TRP A 1 7 ? -6.900 -3.460 2.264 1.00 0.00 67 TRP A O 13
ATOM 21257 N N . ALA A 1 8 ? -5.194 -4.897 2.496 1.00 0.00 68 ALA A N 13
ATOM 21258 C CA . ALA A 1 8 ? -4.711 -4.702 1.134 1.00 0.00 68 ALA A CA 13
ATOM 21259 C C . ALA A 1 8 ? -5.737 -5.198 0.127 1.00 0.00 68 ALA A C 13
ATOM 21260 O O . ALA A 1 8 ? -6.088 -4.491 -0.815 1.00 0.00 68 ALA A O 13
ATOM 21267 N N . GLU A 1 9 ? -6.239 -6.408 0.341 1.00 0.00 69 GLU A N 13
ATOM 21268 C CA . GLU A 1 9 ? -7.226 -6.977 -0.562 1.00 0.00 69 GLU A CA 13
ATOM 21269 C C . GLU A 1 9 ? -8.584 -6.321 -0.366 1.00 0.00 69 GLU A C 13
ATOM 21270 O O . GLU A 1 9 ? -9.424 -6.343 -1.266 1.00 0.00 69 GLU A O 13
ATOM 21282 N N . LYS A 1 10 ? -8.799 -5.729 0.801 1.00 0.00 70 LYS A N 13
ATOM 21283 C CA . LYS A 1 10 ? -10.001 -4.940 1.024 1.00 0.00 70 LYS A CA 13
ATOM 21284 C C . LYS A 1 10 ? -9.950 -3.678 0.168 1.00 0.00 70 LYS A C 13
ATOM 21285 O O . LYS A 1 10 ? -10.946 -3.283 -0.443 1.00 0.00 70 LYS A O 13
ATOM 21304 N N . PHE A 1 11 ? -8.774 -3.058 0.111 1.00 0.00 71 PHE A N 13
ATOM 21305 C CA . PHE A 1 11 ? -8.553 -1.918 -0.764 1.00 0.00 71 PHE A CA 13
ATOM 21306 C C . PHE A 1 11 ? -8.752 -2.332 -2.217 1.00 0.00 71 PHE A C 13
ATOM 21307 O O . PHE A 1 11 ? -9.401 -1.629 -2.991 1.00 0.00 71 PHE A O 13
ATOM 21324 N N . LEU A 1 12 ? -8.204 -3.486 -2.577 1.00 0.00 72 LEU A N 13
ATOM 21325 C CA . LEU A 1 12 ? -8.376 -4.032 -3.916 1.00 0.00 72 LEU A CA 13
ATOM 21326 C C . LEU A 1 12 ? -9.858 -4.193 -4.237 1.00 0.00 72 LEU A C 13
ATOM 21327 O O . LEU A 1 12 ? -10.315 -3.833 -5.321 1.00 0.00 72 LEU A O 13
ATOM 21343 N N . LYS A 1 13 ? -10.604 -4.712 -3.271 1.00 0.00 73 LYS A N 13
ATOM 21344 C CA . LYS A 1 13 ? -12.032 -4.939 -3.434 1.00 0.00 73 LYS A CA 13
ATOM 21345 C C . LYS A 1 13 ? -12.784 -3.621 -3.617 1.00 0.00 73 LYS A C 13
ATOM 21346 O O . LYS A 1 13 ? -13.739 -3.549 -4.395 1.00 0.00 73 LYS A O 13
ATOM 21365 N N . SER A 1 14 ? -12.354 -2.576 -2.911 1.00 0.00 74 SER A N 13
ATOM 21366 C CA . SER A 1 14 ? -13.004 -1.278 -3.037 1.00 0.00 74 SER A CA 13
ATOM 21367 C C . SER A 1 14 ? -12.734 -0.677 -4.416 1.00 0.00 74 SER A C 13
ATOM 21368 O O . SER A 1 14 ? -13.594 -0.013 -4.983 1.00 0.00 74 SER A O 13
ATOM 21376 N N . LYS A 1 15 ? -11.546 -0.935 -4.961 1.00 0.00 75 LYS A N 13
ATOM 21377 C CA . LYS A 1 15 ? -11.210 -0.495 -6.313 1.00 0.00 75 LYS A CA 13
ATOM 21378 C C . LYS A 1 15 ? -12.011 -1.292 -7.334 1.00 0.00 75 LYS A C 13
ATOM 21379 O O . LYS A 1 15 ? -12.488 -0.750 -8.333 1.00 0.00 75 LYS A O 13
ATOM 21398 N N . GLU A 1 16 ? -12.155 -2.579 -7.058 1.00 0.00 76 GLU A N 13
ATOM 21399 C CA . GLU A 1 16 ? -12.938 -3.477 -7.897 1.00 0.00 76 GLU A CA 13
ATOM 21400 C C . GLU A 1 16 ? -14.374 -2.976 -8.038 1.00 0.00 76 GLU A C 13
ATOM 21401 O O . GLU A 1 16 ? -14.929 -2.937 -9.136 1.00 0.00 76 GLU A O 13
ATOM 21413 N N . ALA A 1 17 ? -14.961 -2.590 -6.917 1.00 0.00 77 ALA A N 13
ATOM 21414 C CA . ALA A 1 17 ? -16.326 -2.082 -6.899 1.00 0.00 77 ALA A CA 13
ATOM 21415 C C . ALA A 1 17 ? -16.384 -0.615 -7.325 1.00 0.00 77 ALA A C 13
ATOM 21416 O O . ALA A 1 17 ? -17.437 -0.112 -7.715 1.00 0.00 77 ALA A O 13
ATOM 21423 N N . ASP A 1 18 ? -15.250 0.069 -7.238 1.00 0.00 78 ASP A N 13
ATOM 21424 C CA . ASP A 1 18 ? -15.171 1.476 -7.611 1.00 0.00 78 ASP A CA 13
ATOM 21425 C C . ASP A 1 18 ? -15.352 1.643 -9.114 1.00 0.00 78 ASP A C 13
ATOM 21426 O O . ASP A 1 18 ? -16.208 2.401 -9.569 1.00 0.00 78 ASP A O 13
ATOM 21435 N N . GLY A 1 19 ? -14.554 0.917 -9.878 1.00 0.00 79 GLY A N 13
ATOM 21436 C CA . GLY A 1 19 ? -14.649 0.992 -11.320 1.00 0.00 79 GLY A CA 13
ATOM 21437 C C . GLY A 1 19 ? -13.294 1.034 -11.985 1.00 0.00 79 GLY A C 13
ATOM 21438 O O . GLY A 1 19 ? -12.919 2.039 -12.592 1.00 0.00 79 GLY A O 13
ATOM 21442 N N . VAL A 1 20 ? -12.548 -0.052 -11.863 1.00 0.00 80 VAL A N 13
ATOM 21443 C CA . VAL A 1 20 ? -11.249 -0.160 -12.506 1.00 0.00 80 VAL A CA 13
ATOM 21444 C C . VAL A 1 20 ? -11.218 -1.361 -13.442 1.00 0.00 80 VAL A C 13
ATOM 21445 O O . VAL A 1 20 ? -11.917 -2.352 -13.219 1.00 0.00 80 VAL A O 13
ATOM 21458 N N . SER A 1 21 ? -10.423 -1.265 -14.497 1.00 0.00 81 SER A N 13
ATOM 21459 C CA . SER A 1 21 ? -10.287 -2.349 -15.455 1.00 0.00 81 SER A CA 13
ATOM 21460 C C . SER A 1 21 ? -9.409 -3.459 -14.877 1.00 0.00 81 SER A C 13
ATOM 21461 O O . SER A 1 21 ? -8.750 -3.266 -13.851 1.00 0.00 81 SER A O 13
ATOM 21469 N N . VAL A 1 22 ? -9.392 -4.609 -15.547 1.00 0.00 82 VAL A N 13
ATOM 21470 C CA . VAL A 1 22 ? -8.621 -5.759 -15.092 1.00 0.00 82 VAL A CA 13
ATOM 21471 C C . VAL A 1 22 ? -7.152 -5.397 -14.938 1.00 0.00 82 VAL A C 13
ATOM 21472 O O . VAL A 1 22 ? -6.560 -5.631 -13.891 1.00 0.00 82 VAL A O 13
ATOM 21485 N N . SER A 1 23 ? -6.579 -4.804 -15.978 1.00 0.00 83 SER A N 13
ATOM 21486 C CA . SER A 1 23 ? -5.171 -4.426 -15.970 1.00 0.00 83 SER A CA 13
ATOM 21487 C C . SER A 1 23 ? -4.864 -3.442 -14.837 1.00 0.00 83 SER A C 13
ATOM 21488 O O . SER A 1 23 ? -3.750 -3.407 -14.318 1.00 0.00 83 SER A O 13
ATOM 21496 N N . GLN A 1 24 ? -5.863 -2.662 -14.443 1.00 0.00 84 GLN A N 13
ATOM 21497 C CA . GLN A 1 24 ? -5.690 -1.677 -13.385 1.00 0.00 84 GLN A CA 13
ATOM 21498 C C . GLN A 1 24 ? -5.775 -2.345 -12.015 1.00 0.00 84 GLN A C 13
ATOM 21499 O O . GLN A 1 24 ? -4.921 -2.130 -11.154 1.00 0.00 84 GLN A O 13
ATOM 21513 N N . LEU A 1 25 ? -6.802 -3.166 -11.825 1.00 0.00 85 LEU A N 13
ATOM 21514 C CA . LEU A 1 25 ? -6.982 -3.887 -10.570 1.00 0.00 85 LEU A CA 13
ATOM 21515 C C . LEU A 1 25 ? -5.836 -4.871 -10.358 1.00 0.00 85 LEU A C 13
ATOM 21516 O O . LEU A 1 25 ? -5.293 -4.989 -9.257 1.00 0.00 85 LEU A O 13
ATOM 21532 N N . ASN A 1 26 ? -5.462 -5.555 -11.430 1.00 0.00 86 ASN A N 13
ATOM 21533 C CA . ASN A 1 26 ? -4.351 -6.494 -11.401 1.00 0.00 86 ASN A CA 13
ATOM 21534 C C . ASN A 1 26 ? -3.052 -5.758 -11.091 1.00 0.00 86 ASN A C 13
ATOM 21535 O O . ASN A 1 26 ? -2.170 -6.287 -10.415 1.00 0.00 86 ASN A O 13
ATOM 21546 N N . SER A 1 27 ? -2.950 -4.522 -11.570 1.00 0.00 87 SER A N 13
ATOM 21547 C CA . SER A 1 27 ? -1.802 -3.683 -11.266 1.00 0.00 87 SER A CA 13
ATOM 21548 C C . SER A 1 27 ? -1.749 -3.410 -9.763 1.00 0.00 87 SER A C 13
ATOM 21549 O O . SER A 1 27 ? -0.689 -3.520 -9.146 1.00 0.00 87 SER A O 13
ATOM 21557 N N . TYR A 1 28 ? -2.900 -3.074 -9.179 1.00 0.00 88 TYR A N 13
ATOM 21558 C CA . TYR A 1 28 ? -2.997 -2.857 -7.737 1.00 0.00 88 TYR A CA 13
ATOM 21559 C C . TYR A 1 28 ? -2.577 -4.113 -6.977 1.00 0.00 88 TYR A C 13
ATOM 21560 O O . TYR A 1 28 ? -1.845 -4.035 -5.986 1.00 0.00 88 TYR A O 13
ATOM 21578 N N . LYS A 1 29 ? -3.045 -5.268 -7.448 1.00 0.00 89 LYS A N 13
ATOM 21579 C CA . LYS A 1 29 ? -2.671 -6.552 -6.858 1.00 0.00 89 LYS A CA 13
ATOM 21580 C C . LYS A 1 29 ? -1.160 -6.762 -6.953 1.00 0.00 89 LYS A C 13
ATOM 21581 O O . LYS A 1 29 ? -0.526 -7.215 -6.002 1.00 0.00 89 LYS A O 13
ATOM 21600 N N . ASN A 1 30 ? -0.595 -6.416 -8.105 1.00 0.00 90 ASN A N 13
ATOM 21601 C CA . ASN A 1 30 ? 0.846 -6.520 -8.335 1.00 0.00 90 ASN A CA 13
ATOM 21602 C C . ASN A 1 30 ? 1.631 -5.719 -7.294 1.00 0.00 90 ASN A C 13
ATOM 21603 O O . ASN A 1 30 ? 2.612 -6.208 -6.737 1.00 0.00 90 ASN A O 13
ATOM 21614 N N . TYR A 1 31 ? 1.191 -4.500 -7.016 1.00 0.00 91 TYR A N 13
ATOM 21615 C CA . TYR A 1 31 ? 1.867 -3.667 -6.027 1.00 0.00 91 TYR A CA 13
ATOM 21616 C C . TYR A 1 31 ? 1.795 -4.296 -4.637 1.00 0.00 91 TYR A C 13
ATOM 21617 O O . TYR A 1 31 ? 2.813 -4.433 -3.964 1.00 0.00 91 TYR A O 13
ATOM 21635 N N . CYS A 1 32 ? 0.601 -4.702 -4.228 1.00 0.00 92 CYS A N 13
ATOM 21636 C CA . CYS A 1 32 ? 0.396 -5.266 -2.895 1.00 0.00 92 CYS A CA 13
ATOM 21637 C C . CYS A 1 32 ? 1.127 -6.600 -2.730 1.00 0.00 92 CYS A C 13
ATOM 21638 O O . CYS A 1 32 ? 1.756 -6.855 -1.708 1.00 0.00 92 CYS A O 13
ATOM 21646 N N . ARG A 1 33 ? 1.052 -7.436 -3.753 1.00 0.00 93 ARG A N 13
ATOM 21647 C CA . ARG A 1 33 ? 1.596 -8.787 -3.690 1.00 0.00 93 ARG A CA 13
ATOM 21648 C C . ARG A 1 33 ? 3.102 -8.824 -3.965 1.00 0.00 93 ARG A C 13
ATOM 21649 O O . ARG A 1 33 ? 3.861 -9.396 -3.188 1.00 0.00 93 ARG A O 13
ATOM 21670 N N . ASN A 1 34 ? 3.526 -8.210 -5.060 1.00 0.00 94 ASN A N 13
ATOM 21671 C CA . ASN A 1 34 ? 4.912 -8.324 -5.515 1.00 0.00 94 ASN A CA 13
ATOM 21672 C C . ASN A 1 34 ? 5.806 -7.240 -4.914 1.00 0.00 94 ASN A C 13
ATOM 21673 O O . ASN A 1 34 ? 6.944 -7.503 -4.535 1.00 0.00 94 ASN A O 13
ATOM 21684 N N . HIS A 1 35 ? 5.301 -6.022 -4.825 1.00 0.00 95 HIS A N 13
ATOM 21685 C CA . HIS A 1 35 ? 6.111 -4.914 -4.329 1.00 0.00 95 HIS A CA 13
ATOM 21686 C C . HIS A 1 35 ? 6.076 -4.836 -2.807 1.00 0.00 95 HIS A C 13
ATOM 21687 O O . HIS A 1 35 ? 7.069 -4.486 -2.171 1.00 0.00 95 HIS A O 13
ATOM 21702 N N . LEU A 1 36 ? 4.938 -5.180 -2.227 1.00 0.00 96 LEU A N 13
ATOM 21703 C CA . LEU A 1 36 ? 4.753 -5.080 -0.785 1.00 0.00 96 LEU A CA 13
ATOM 21704 C C . LEU A 1 36 ? 4.768 -6.460 -0.130 1.00 0.00 96 LEU A C 13
ATOM 21705 O O . LEU A 1 36 ? 4.187 -6.648 0.938 1.00 0.00 96 LEU A O 13
ATOM 21721 N N . SER A 1 37 ? 5.463 -7.410 -0.764 1.00 0.00 97 SER A N 13
ATOM 21722 C CA . SER A 1 37 ? 5.550 -8.787 -0.267 1.00 0.00 97 SER A CA 13
ATOM 21723 C C . SER A 1 37 ? 5.868 -8.857 1.239 1.00 0.00 97 SER A C 13
ATOM 21724 O O . SER A 1 37 ? 5.141 -9.512 1.989 1.00 0.00 97 SER A O 13
ATOM 21732 N N . PRO A 1 38 ? 6.946 -8.188 1.718 1.00 0.00 98 PRO A N 13
ATOM 21733 C CA . PRO A 1 38 ? 7.329 -8.244 3.137 1.00 0.00 98 PRO A CA 13
ATOM 21734 C C . PRO A 1 38 ? 6.308 -7.582 4.066 1.00 0.00 98 PRO A C 13
ATOM 21735 O O . PRO A 1 38 ? 6.273 -7.870 5.261 1.00 0.00 98 PRO A O 13
ATOM 21746 N N . LEU A 1 39 ? 5.477 -6.703 3.519 1.00 0.00 99 LEU A N 13
ATOM 21747 C CA . LEU A 1 39 ? 4.469 -6.005 4.316 1.00 0.00 99 LEU A CA 13
ATOM 21748 C C . LEU A 1 39 ? 3.181 -6.808 4.365 1.00 0.00 99 LEU A C 13
ATOM 21749 O O . LEU A 1 39 ? 2.424 -6.728 5.329 1.00 0.00 99 LEU A O 13
ATOM 21765 N N . TYR A 1 40 ? 2.959 -7.596 3.323 1.00 0.00 100 TYR A N 13
ATOM 21766 C CA . TYR A 1 40 ? 1.726 -8.352 3.157 1.00 0.00 100 TYR A CA 13
ATOM 21767 C C . TYR A 1 40 ? 1.479 -9.284 4.344 1.00 0.00 100 TYR A C 13
ATOM 21768 O O . TYR A 1 40 ? 0.332 -9.545 4.716 1.00 0.00 100 TYR A O 13
ATOM 21786 N N . MET A 1 41 ? 2.559 -9.773 4.940 1.00 0.00 101 MET A N 13
ATOM 21787 C CA . MET A 1 41 ? 2.461 -10.700 6.063 1.00 0.00 101 MET A CA 13
ATOM 21788 C C . MET A 1 41 ? 2.720 -9.993 7.391 1.00 0.00 101 MET A C 13
ATOM 21789 O O . MET A 1 41 ? 2.933 -10.638 8.420 1.00 0.00 101 MET A O 13
ATOM 21803 N N . LYS A 1 42 ? 2.699 -8.667 7.372 1.00 0.00 102 LYS A N 13
ATOM 21804 C CA . LYS A 1 42 ? 2.865 -7.890 8.592 1.00 0.00 102 LYS A CA 13
ATOM 21805 C C . LYS A 1 42 ? 1.519 -7.352 9.058 1.00 0.00 102 LYS A C 13
ATOM 21806 O O . LYS A 1 42 ? 0.617 -7.130 8.248 1.00 0.00 102 LYS A O 13
ATOM 21825 N N . SER A 1 43 ? 1.378 -7.161 10.359 1.00 0.00 103 SER A N 13
ATOM 21826 C CA . SER A 1 43 ? 0.215 -6.481 10.895 1.00 0.00 103 SER A CA 13
ATOM 21827 C C . SER A 1 43 ? 0.354 -4.986 10.646 1.00 0.00 103 SER A C 13
ATOM 21828 O O . SER A 1 43 ? 1.457 -4.497 10.397 1.00 0.00 103 SER A O 13
ATOM 21836 N N . LEU A 1 44 ? -0.753 -4.265 10.719 1.00 0.00 104 LEU A N 13
ATOM 21837 C CA . LEU A 1 44 ? -0.739 -2.822 10.516 1.00 0.00 104 LEU A CA 13
ATOM 21838 C C . LEU A 1 44 ? 0.184 -2.145 11.529 1.00 0.00 104 LEU A C 13
ATOM 21839 O O . LEU A 1 44 ? 0.775 -1.104 11.251 1.00 0.00 104 LEU A O 13
ATOM 21855 N N . SER A 1 45 ? 0.319 -2.763 12.697 1.00 0.00 105 SER A N 13
ATOM 21856 C CA . SER A 1 45 ? 1.154 -2.223 13.760 1.00 0.00 105 SER A CA 13
ATOM 21857 C C . SER A 1 45 ? 2.607 -2.698 13.629 1.00 0.00 105 SER A C 13
ATOM 21858 O O . SER A 1 45 ? 3.489 -2.226 14.351 1.00 0.00 105 SER A O 13
ATOM 21866 N N . GLU A 1 46 ? 2.858 -3.619 12.706 1.00 0.00 106 GLU A N 13
ATOM 21867 C CA . GLU A 1 46 ? 4.196 -4.180 12.532 1.00 0.00 106 GLU A CA 13
ATOM 21868 C C . GLU A 1 46 ? 4.944 -3.471 11.416 1.00 0.00 106 GLU A C 13
ATOM 21869 O O . GLU A 1 46 ? 6.124 -3.727 11.188 1.00 0.00 106 GLU A O 13
ATOM 21881 N N . ILE A 1 47 ? 4.252 -2.588 10.716 1.00 0.00 107 ILE A N 13
ATOM 21882 C CA . ILE A 1 47 ? 4.843 -1.897 9.584 1.00 0.00 107 ILE A CA 13
ATOM 21883 C C . ILE A 1 47 ? 5.427 -0.555 10.014 1.00 0.00 107 ILE A C 13
ATOM 21884 O O . ILE A 1 47 ? 4.727 0.292 10.567 1.00 0.00 107 ILE A O 13
ATOM 21900 N N . LEU A 1 48 ? 6.718 -0.379 9.769 1.00 0.00 108 LEU A N 13
ATOM 21901 C CA . LEU A 1 48 ? 7.413 0.843 10.147 1.00 0.00 108 LEU A CA 13
ATOM 21902 C C . LEU A 1 48 ? 7.495 1.803 8.964 1.00 0.00 108 LEU A C 13
ATOM 21903 O O . LEU A 1 48 ? 7.645 1.372 7.820 1.00 0.00 108 LEU A O 13
ATOM 21919 N N . PRO A 1 49 ? 7.387 3.115 9.222 1.00 0.00 109 PRO A N 13
ATOM 21920 C CA . PRO A 1 49 ? 7.517 4.143 8.183 1.00 0.00 109 PRO A CA 13
ATOM 21921 C C . PRO A 1 49 ? 8.838 4.033 7.416 1.00 0.00 109 PRO A C 13
ATOM 21922 O O . PRO A 1 49 ? 8.859 4.096 6.185 1.00 0.00 109 PRO A O 13
ATOM 21933 N N . ALA A 1 50 ? 9.936 3.850 8.147 1.00 0.00 110 ALA A N 13
ATOM 21934 C CA . ALA A 1 50 ? 11.256 3.742 7.529 1.00 0.00 110 ALA A CA 13
ATOM 21935 C C . ALA A 1 50 ? 11.391 2.442 6.745 1.00 0.00 110 ALA A C 13
ATOM 21936 O O . ALA A 1 50 ? 12.172 2.357 5.798 1.00 0.00 110 ALA A O 13
ATOM 21943 N N . ASP A 1 51 ? 10.611 1.442 7.132 1.00 0.00 111 ASP A N 13
ATOM 21944 C CA . ASP A 1 51 ? 10.628 0.147 6.459 1.00 0.00 111 ASP A CA 13
ATOM 21945 C C . ASP A 1 51 ? 10.106 0.299 5.033 1.00 0.00 111 ASP A C 13
ATOM 21946 O O . ASP A 1 51 ? 10.702 -0.207 4.078 1.00 0.00 111 ASP A O 13
ATOM 21955 N N . ILE A 1 52 ? 9.005 1.031 4.896 1.00 0.00 112 ILE A N 13
ATOM 21956 C CA . ILE A 1 52 ? 8.438 1.321 3.584 1.00 0.00 112 ILE A CA 13
ATOM 21957 C C . ILE A 1 52 ? 9.356 2.267 2.814 1.00 0.00 112 ILE A C 13
ATOM 21958 O O . ILE A 1 52 ? 9.561 2.109 1.610 1.00 0.00 112 ILE A O 13
ATOM 21974 N N . GLN A 1 53 ? 9.913 3.244 3.526 1.00 0.00 113 GLN A N 13
ATOM 21975 C CA . GLN A 1 53 ? 10.832 4.212 2.936 1.00 0.00 113 GLN A CA 13
ATOM 21976 C C . GLN A 1 53 ? 12.028 3.485 2.319 1.00 0.00 113 GLN A C 13
ATOM 21977 O O . GLN A 1 53 ? 12.450 3.799 1.208 1.00 0.00 113 GLN A O 13
ATOM 21991 N N . SER A 1 54 ? 12.548 2.497 3.043 1.00 0.00 114 SER A N 13
ATOM 21992 C CA . SER A 1 54 ? 13.648 1.678 2.553 1.00 0.00 114 SER A CA 13
ATOM 21993 C C . SER A 1 54 ? 13.276 1.039 1.217 1.00 0.00 114 SER A C 13
ATOM 21994 O O . SER A 1 54 ? 14.017 1.148 0.241 1.00 0.00 114 SER A O 13
ATOM 22002 N N . ILE A 1 55 ? 12.106 0.405 1.170 1.00 0.00 115 ILE A N 13
ATOM 22003 C CA . ILE A 1 55 ? 11.631 -0.234 -0.055 1.00 0.00 115 ILE A CA 13
ATOM 22004 C C . ILE A 1 55 ? 11.533 0.777 -1.198 1.00 0.00 115 ILE A C 13
ATOM 22005 O O . ILE A 1 55 ? 11.954 0.498 -2.318 1.00 0.00 115 ILE A O 13
ATOM 22021 N N . ILE A 1 56 ? 10.984 1.951 -0.906 1.00 0.00 116 ILE A N 13
ATOM 22022 C CA . ILE A 1 56 ? 10.832 3.000 -1.911 1.00 0.00 116 ILE A CA 13
ATOM 22023 C C . ILE A 1 56 ? 12.192 3.466 -2.430 1.00 0.00 116 ILE A C 13
ATOM 22024 O O . ILE A 1 56 ? 12.371 3.675 -3.628 1.00 0.00 116 ILE A O 13
ATOM 22040 N N . ASN A 1 57 ? 13.152 3.609 -1.524 1.00 0.00 117 ASN A N 13
ATOM 22041 C CA . ASN A 1 57 ? 14.491 4.064 -1.892 1.00 0.00 117 ASN A CA 13
ATOM 22042 C C . ASN A 1 57 ? 15.233 3.000 -2.695 1.00 0.00 117 ASN A C 13
ATOM 22043 O O . ASN A 1 57 ? 16.020 3.318 -3.589 1.00 0.00 117 ASN A O 13
ATOM 22054 N N . GLU A 1 58 ? 14.972 1.738 -2.379 1.00 0.00 118 GLU A N 13
ATOM 22055 C CA . GLU A 1 58 ? 15.607 0.631 -3.079 1.00 0.00 118 GLU A CA 13
ATOM 22056 C C . GLU A 1 58 ? 14.914 0.362 -4.411 1.00 0.00 118 GLU A C 13
ATOM 22057 O O . GLU A 1 58 ? 15.498 -0.231 -5.319 1.00 0.00 118 GLU A O 13
ATOM 22069 N N . THR A 1 59 ? 13.668 0.794 -4.528 1.00 0.00 119 THR A N 13
ATOM 22070 C CA . THR A 1 59 ? 12.966 0.707 -5.792 1.00 0.00 119 THR A CA 13
ATOM 22071 C C . THR A 1 59 ? 13.438 1.838 -6.699 1.00 0.00 119 THR A C 13
ATOM 22072 O O . THR A 1 59 ? 13.171 3.011 -6.444 1.00 0.00 119 THR A O 13
ATOM 22083 N N . LYS A 1 60 ? 14.154 1.487 -7.751 1.00 0.00 120 LYS A N 13
ATOM 22084 C CA . LYS A 1 60 ? 14.777 2.489 -8.591 1.00 0.00 120 LYS A CA 13
ATOM 22085 C C . LYS A 1 60 ? 14.124 2.532 -9.963 1.00 0.00 120 LYS A C 13
ATOM 22086 O O . LYS A 1 60 ? 14.619 1.966 -10.940 1.00 0.00 120 LYS A O 13
ATOM 22105 N N . LEU A 1 61 ? 12.965 3.176 -9.991 1.00 0.00 121 LEU A N 13
ATOM 22106 C CA . LEU A 1 61 ? 12.186 3.365 -11.206 1.00 0.00 121 LEU A CA 13
ATOM 22107 C C . LEU A 1 61 ? 11.778 4.827 -11.305 1.00 0.00 121 LEU A C 13
ATOM 22108 O O . LEU A 1 61 ? 12.205 5.647 -10.489 1.00 0.00 121 LEU A O 13
ATOM 22124 N N . ALA A 1 62 ? 10.963 5.153 -12.299 1.00 0.00 122 ALA A N 13
ATOM 22125 C CA . ALA A 1 62 ? 10.461 6.512 -12.456 1.00 0.00 122 ALA A CA 13
ATOM 22126 C C . ALA A 1 62 ? 9.666 6.937 -11.221 1.00 0.00 122 ALA A C 13
ATOM 22127 O O . ALA A 1 62 ? 9.023 6.109 -10.573 1.00 0.00 122 ALA A O 13
ATOM 22134 N N . LYS A 1 63 ? 9.704 8.230 -10.911 1.00 0.00 123 LYS A N 13
ATOM 22135 C CA . LYS A 1 63 ? 9.047 8.757 -9.717 1.00 0.00 123 LYS A CA 13
ATOM 22136 C C . LYS A 1 63 ? 7.543 8.505 -9.757 1.00 0.00 123 LYS A C 13
ATOM 22137 O O . LYS A 1 63 ? 6.902 8.353 -8.717 1.00 0.00 123 LYS A O 13
ATOM 22156 N N . ASN A 1 64 ? 6.989 8.454 -10.963 1.00 0.00 124 ASN A N 13
ATOM 22157 C CA . ASN A 1 64 ? 5.572 8.155 -11.148 1.00 0.00 124 ASN A CA 13
ATOM 22158 C C . ASN A 1 64 ? 5.252 6.776 -10.571 1.00 0.00 124 ASN A C 13
ATOM 22159 O O . ASN A 1 64 ? 4.204 6.575 -9.956 1.00 0.00 124 ASN A O 13
ATOM 22170 N N . THR A 1 65 ? 6.180 5.844 -10.747 1.00 0.00 125 THR A N 13
ATOM 22171 C CA . THR A 1 65 ? 6.022 4.488 -10.245 1.00 0.00 125 THR A CA 13
ATOM 22172 C C . THR A 1 65 ? 6.153 4.466 -8.723 1.00 0.00 125 THR A C 13
ATOM 22173 O O . THR A 1 65 ? 5.406 3.769 -8.032 1.00 0.00 125 THR A O 13
ATOM 22184 N N . LEU A 1 66 ? 7.088 5.254 -8.207 1.00 0.00 126 LEU A N 13
ATOM 22185 C CA . LEU A 1 66 ? 7.288 5.365 -6.766 1.00 0.00 126 LEU A CA 13
ATOM 22186 C C . LEU A 1 66 ? 6.034 5.915 -6.098 1.00 0.00 126 LEU A C 13
ATOM 22187 O O . LEU A 1 66 ? 5.624 5.447 -5.033 1.00 0.00 126 LEU A O 13
ATOM 22203 N N . LYS A 1 67 ? 5.417 6.900 -6.739 1.00 0.00 127 LYS A N 13
ATOM 22204 C CA . LYS A 1 67 ? 4.184 7.486 -6.233 1.00 0.00 127 LYS A CA 13
ATOM 22205 C C . LYS A 1 67 ? 3.039 6.484 -6.265 1.00 0.00 127 LYS A C 13
ATOM 22206 O O . LYS A 1 67 ? 2.145 6.536 -5.423 1.00 0.00 127 LYS A O 13
ATOM 22225 N N . ALA A 1 68 ? 3.058 5.583 -7.237 1.00 0.00 128 ALA A N 13
ATOM 22226 C CA . ALA A 1 68 ? 2.024 4.562 -7.349 1.00 0.00 128 ALA A CA 13
ATOM 22227 C C . ALA A 1 68 ? 2.027 3.657 -6.119 1.00 0.00 128 ALA A C 13
ATOM 22228 O O . ALA A 1 68 ? 0.972 3.344 -5.564 1.00 0.00 128 ALA A O 13
ATOM 22235 N N . ILE A 1 69 ? 3.219 3.256 -5.690 1.00 0.00 129 ILE A N 13
ATOM 22236 C CA . ILE A 1 69 ? 3.361 2.437 -4.490 1.00 0.00 129 ILE A CA 13
ATOM 22237 C C . ILE A 1 69 ? 2.961 3.251 -3.259 1.00 0.00 129 ILE A C 13
ATOM 22238 O O . ILE A 1 69 ? 2.241 2.767 -2.382 1.00 0.00 129 ILE A O 13
ATOM 22254 N N . ARG A 1 70 ? 3.425 4.498 -3.225 1.00 0.00 130 ARG A N 13
ATOM 22255 C CA . ARG A 1 70 ? 3.112 5.434 -2.145 1.00 0.00 130 ARG A CA 13
ATOM 22256 C C . ARG A 1 70 ? 1.602 5.591 -1.977 1.00 0.00 130 ARG A C 13
ATOM 22257 O O . ARG A 1 70 ? 1.076 5.434 -0.874 1.00 0.00 130 ARG A O 13
ATOM 22278 N N . ASN A 1 71 ? 0.916 5.883 -3.078 1.00 0.00 131 ASN A N 13
ATOM 22279 C CA . ASN A 1 71 ? -0.535 6.061 -3.063 1.00 0.00 131 ASN A CA 13
ATOM 22280 C C . ASN A 1 71 ? -1.235 4.811 -2.552 1.00 0.00 131 ASN A C 13
ATOM 22281 O O . ASN A 1 71 ? -2.003 4.875 -1.594 1.00 0.00 131 ASN A O 13
ATOM 22292 N N . THR A 1 72 ? -0.940 3.676 -3.180 1.00 0.00 132 THR A N 13
ATOM 22293 C CA . THR A 1 72 ? -1.560 2.405 -2.818 1.00 0.00 132 THR A CA 13
ATOM 22294 C C . THR A 1 72 ? -1.414 2.123 -1.321 1.00 0.00 132 THR A C 13
ATOM 22295 O O . THR A 1 72 ? -2.399 1.854 -0.630 1.00 0.00 132 THR A O 13
ATOM 22306 N N . ALA A 1 73 ? -0.188 2.231 -0.818 1.00 0.00 133 ALA A N 13
ATOM 22307 C CA . ALA A 1 73 ? 0.092 1.953 0.583 1.00 0.00 133 ALA A CA 13
ATOM 22308 C C . ALA A 1 73 ? -0.677 2.897 1.502 1.00 0.00 133 ALA A C 13
ATOM 22309 O O . ALA A 1 73 ? -1.329 2.457 2.450 1.00 0.00 133 ALA A O 13
ATOM 22316 N N . SER A 1 74 ? -0.616 4.194 1.209 1.00 0.00 134 SER A N 13
ATOM 22317 C CA . SER A 1 74 ? -1.275 5.193 2.044 1.00 0.00 134 SER A CA 13
ATOM 22318 C C . SER A 1 74 ? -2.789 4.985 2.062 1.00 0.00 134 SER A C 13
ATOM 22319 O O . SER A 1 74 ? -3.430 5.165 3.097 1.00 0.00 134 SER A O 13
ATOM 22327 N N . GLN A 1 75 ? -3.348 4.574 0.924 1.00 0.00 135 GLN A N 13
ATOM 22328 C CA . GLN A 1 75 ? -4.787 4.365 0.803 1.00 0.00 135 GLN A CA 13
ATOM 22329 C C . GLN A 1 75 ? -5.252 3.205 1.674 1.00 0.00 135 GLN A C 13
ATOM 22330 O O . GLN A 1 75 ? -6.342 3.247 2.242 1.00 0.00 135 GLN A O 13
ATOM 22344 N N . ILE A 1 76 ? -4.426 2.175 1.778 1.00 0.00 136 ILE A N 13
ATOM 22345 C CA . ILE A 1 76 ? -4.760 1.014 2.589 1.00 0.00 136 ILE A CA 13
ATOM 22346 C C . ILE A 1 76 ? -4.805 1.384 4.070 1.00 0.00 136 ILE A C 13
ATOM 22347 O O . ILE A 1 76 ? -5.752 1.036 4.779 1.00 0.00 136 ILE A O 13
ATOM 22363 N N . PHE A 1 77 ? -3.800 2.125 4.524 1.00 0.00 137 PHE A N 13
ATOM 22364 C CA . PHE A 1 77 ? -3.723 2.521 5.923 1.00 0.00 137 PHE A CA 13
ATOM 22365 C C . PHE A 1 77 ? -4.837 3.496 6.292 1.00 0.00 137 PHE A C 13
ATOM 22366 O O . PHE A 1 77 ? -5.485 3.336 7.323 1.00 0.00 137 PHE A O 13
ATOM 22383 N N . ARG A 1 78 ? -5.074 4.498 5.446 1.00 0.00 138 ARG A N 13
ATOM 22384 C CA . ARG A 1 78 ? -6.114 5.487 5.729 1.00 0.00 138 ARG A CA 13
ATOM 22385 C C . ARG A 1 78 ? -7.494 4.838 5.721 1.00 0.00 138 ARG A C 13
ATOM 22386 O O . ARG A 1 78 ? -8.373 5.235 6.484 1.00 0.00 138 ARG A O 13
ATOM 22407 N N . LEU A 1 79 ? -7.673 3.826 4.876 1.00 0.00 139 LEU A N 13
ATOM 22408 C CA . LEU A 1 79 ? -8.924 3.083 4.832 1.00 0.00 139 LEU A CA 13
ATOM 22409 C C . LEU A 1 79 ? -9.148 2.364 6.159 1.00 0.00 139 LEU A C 13
ATOM 22410 O O . LEU A 1 79 ? -10.260 2.333 6.683 1.00 0.00 139 LEU A O 13
ATOM 22426 N N . ALA A 1 80 ? -8.079 1.796 6.701 1.00 0.00 140 ALA A N 13
ATOM 22427 C CA . ALA A 1 80 ? -8.144 1.143 7.998 1.00 0.00 140 ALA A CA 13
ATOM 22428 C C . ALA A 1 80 ? -8.463 2.159 9.093 1.00 0.00 140 ALA A C 13
ATOM 22429 O O . ALA A 1 80 ? -9.213 1.868 10.027 1.00 0.00 140 ALA A O 13
ATOM 22436 N N . ILE A 1 81 ? -7.902 3.357 8.964 1.00 0.00 141 ILE A N 13
ATOM 22437 C CA . ILE A 1 81 ? -8.172 4.439 9.906 1.00 0.00 141 ILE A CA 13
ATOM 22438 C C . ILE A 1 81 ? -9.645 4.838 9.853 1.00 0.00 141 ILE A C 13
ATOM 22439 O O . ILE A 1 81 ? -10.287 5.019 10.889 1.00 0.00 141 ILE A O 13
ATOM 22455 N N . GLU A 1 82 ? -10.187 4.930 8.640 1.00 0.00 142 GLU A N 13
ATOM 22456 C CA . GLU A 1 82 ? -11.590 5.298 8.446 1.00 0.00 142 GLU A CA 13
ATOM 22457 C C . GLU A 1 82 ? -12.532 4.196 8.931 1.00 0.00 142 GLU A C 13
ATOM 22458 O O . GLU A 1 82 ? -13.748 4.387 8.985 1.00 0.00 142 GLU A O 13
ATOM 22470 N N . ASN A 1 83 ? -11.973 3.040 9.267 1.00 0.00 143 ASN A N 13
ATOM 22471 C CA . ASN A 1 83 ? -12.763 1.932 9.792 1.00 0.00 143 ASN A CA 13
ATOM 22472 C C . ASN A 1 83 ? -12.395 1.622 11.240 1.00 0.00 143 ASN A C 13
ATOM 22473 O O . ASN A 1 83 ? -12.760 0.565 11.760 1.00 0.00 143 ASN A O 13
ATOM 22484 N N . ARG A 1 84 ? -11.677 2.548 11.881 1.00 0.00 144 ARG A N 13
ATOM 22485 C CA . ARG A 1 84 ? -11.307 2.423 13.299 1.00 0.00 144 ARG A CA 13
ATOM 22486 C C . ARG A 1 84 ? -10.423 1.200 13.557 1.00 0.00 144 ARG A C 13
ATOM 22487 O O . ARG A 1 84 ? -10.392 0.670 14.670 1.00 0.00 144 ARG A O 13
ATOM 22508 N N . ALA A 1 85 ? -9.692 0.767 12.542 1.00 0.00 145 ALA A N 13
ATOM 22509 C CA . ALA A 1 85 ? -8.827 -0.396 12.673 1.00 0.00 145 ALA A CA 13
ATOM 22510 C C . ALA A 1 85 ? -7.433 0.012 13.121 1.00 0.00 145 ALA A C 13
ATOM 22511 O O . ALA A 1 85 ? -6.688 -0.795 13.681 1.00 0.00 145 ALA A O 13
ATOM 22518 N N . ILE A 1 86 ? -7.082 1.259 12.856 1.00 0.00 146 ILE A N 13
ATOM 22519 C CA . ILE A 1 86 ? -5.797 1.800 13.260 1.00 0.00 146 ILE A CA 13
ATOM 22520 C C . ILE A 1 86 ? -5.875 3.326 13.273 1.00 0.00 146 ILE A C 13
ATOM 22521 O O . ILE A 1 86 ? -6.745 3.905 12.622 1.00 0.00 146 ILE A O 13
ATOM 22537 N N . ASP A 1 87 ? -4.997 3.969 14.024 1.00 0.00 147 ASP A N 13
ATOM 22538 C CA . ASP A 1 87 ? -4.996 5.425 14.114 1.00 0.00 147 ASP A CA 13
ATOM 22539 C C . ASP A 1 87 ? -3.605 5.973 13.790 1.00 0.00 147 ASP A C 13
ATOM 22540 O O . ASP A 1 87 ? -3.211 7.053 14.236 1.00 0.00 147 ASP A O 13
ATOM 22549 N N . PHE A 1 88 ? -2.872 5.227 12.986 1.00 0.00 148 PHE A N 13
ATOM 22550 C CA . PHE A 1 88 ? -1.529 5.616 12.590 1.00 0.00 148 PHE A CA 13
ATOM 22551 C C . PHE A 1 88 ? -1.304 5.257 11.130 1.00 0.00 148 PHE A C 13
ATOM 22552 O O . PHE A 1 88 ? -1.637 4.153 10.700 1.00 0.00 148 PHE A O 13
ATOM 22569 N N . ASN A 1 89 ? -0.768 6.195 10.368 1.00 0.00 149 ASN A N 13
ATOM 22570 C CA . ASN A 1 89 ? -0.513 5.967 8.951 1.00 0.00 149 ASN A CA 13
ATOM 22571 C C . ASN A 1 89 ? 0.986 5.997 8.671 1.00 0.00 149 ASN A C 13
ATOM 22572 O O . ASN A 1 89 ? 1.559 7.061 8.429 1.00 0.00 149 ASN A O 13
ATOM 22583 N N . PRO A 1 90 ? 1.644 4.826 8.705 1.00 0.00 150 PRO A N 13
ATOM 22584 C CA . PRO A 1 90 ? 3.091 4.720 8.481 1.00 0.00 150 PRO A CA 13
ATOM 22585 C C . PRO A 1 90 ? 3.487 5.124 7.065 1.00 0.00 150 PRO A C 13
ATOM 22586 O O . PRO A 1 90 ? 4.594 5.608 6.832 1.00 0.00 150 PRO A O 13
ATOM 22597 N N . ALA A 1 91 ? 2.563 4.947 6.127 1.00 0.00 151 ALA A N 13
ATOM 22598 C CA . ALA A 1 91 ? 2.832 5.232 4.726 1.00 0.00 151 ALA A CA 13
ATOM 22599 C C . ALA A 1 91 ? 2.883 6.730 4.469 1.00 0.00 151 ALA A C 13
ATOM 22600 O O . ALA A 1 91 ? 3.478 7.178 3.491 1.00 0.00 151 ALA A O 13
ATOM 22607 N N . ASP A 1 92 ? 2.275 7.505 5.356 1.00 0.00 152 ASP A N 13
ATOM 22608 C CA . ASP A 1 92 ? 2.259 8.957 5.207 1.00 0.00 152 ASP A CA 13
ATOM 22609 C C . ASP A 1 92 ? 3.613 9.534 5.607 1.00 0.00 152 ASP A C 13
ATOM 22610 O O . ASP A 1 92 ? 3.953 10.667 5.265 1.00 0.00 152 ASP A O 13
ATOM 22619 N N . TYR A 1 93 ? 4.393 8.732 6.322 1.00 0.00 153 TYR A N 13
ATOM 22620 C CA . TYR A 1 93 ? 5.723 9.132 6.764 1.00 0.00 153 TYR A CA 13
ATOM 22621 C C . TYR A 1 93 ? 6.785 8.677 5.767 1.00 0.00 153 TYR A C 13
ATOM 22622 O O . TYR A 1 93 ? 7.981 8.876 5.982 1.00 0.00 153 TYR A O 13
ATOM 22640 N N . VAL A 1 94 ? 6.344 8.063 4.679 1.00 0.00 154 VAL A N 13
ATOM 22641 C CA . VAL A 1 94 ? 7.257 7.562 3.666 1.00 0.00 154 VAL A CA 13
ATOM 22642 C C . VAL A 1 94 ? 7.657 8.675 2.706 1.00 0.00 154 VAL A C 13
ATOM 22643 O O . VAL A 1 94 ? 6.815 9.227 1.990 1.00 0.00 154 VAL A O 13
ATOM 22656 N N . ARG A 1 95 ? 8.937 9.004 2.708 1.00 0.00 155 ARG A N 13
ATOM 22657 C CA . ARG A 1 95 ? 9.466 10.039 1.836 1.00 0.00 155 ARG A CA 13
ATOM 22658 C C . ARG A 1 95 ? 9.634 9.508 0.417 1.00 0.00 155 ARG A C 13
ATOM 22659 O O . ARG A 1 95 ? 10.158 8.410 0.210 1.00 0.00 155 ARG A O 13
ATOM 22680 N N . ILE A 1 96 ? 9.169 10.281 -0.550 1.00 0.00 156 ILE A N 13
ATOM 22681 C CA . ILE A 1 96 ? 9.361 9.955 -1.952 1.00 0.00 156 ILE A CA 13
ATOM 22682 C C . ILE A 1 96 ? 10.566 10.715 -2.489 1.00 0.00 156 ILE A C 13
ATOM 22683 O O . ILE A 1 96 ? 10.607 11.944 -2.434 1.00 0.00 156 ILE A O 13
ATOM 22699 N N . PRO A 1 97 ? 11.575 9.990 -2.987 1.00 0.00 157 PRO A N 13
ATOM 22700 C CA . PRO A 1 97 ? 12.806 10.595 -3.495 1.00 0.00 157 PRO A CA 13
ATOM 22701 C C . PRO A 1 97 ? 12.553 11.553 -4.651 1.00 0.00 157 PRO A C 13
ATOM 22702 O O . PRO A 1 97 ? 11.833 11.234 -5.598 1.00 0.00 157 PRO A O 13
ATOM 22713 N N . LYS A 1 98 ? 13.156 12.730 -4.569 1.00 0.00 158 LYS A N 13
ATOM 22714 C CA . LYS A 1 98 ? 13.078 13.712 -5.641 1.00 0.00 158 LYS A CA 13
ATOM 22715 C C . LYS A 1 98 ? 14.261 13.519 -6.580 1.00 0.00 158 LYS A C 13
ATOM 22716 O O . LYS A 1 98 ? 14.609 14.399 -7.370 1.00 0.00 158 LYS A O 13
ATOM 22735 N N . ILE A 1 99 ? 14.855 12.340 -6.492 1.00 0.00 159 ILE A N 13
ATOM 22736 C CA . ILE A 1 99 ? 16.069 12.023 -7.211 1.00 0.00 159 ILE A CA 13
ATOM 22737 C C . ILE A 1 99 ? 15.758 11.670 -8.651 1.00 0.00 159 ILE A C 13
ATOM 22738 O O . ILE A 1 99 ? 15.191 10.615 -8.939 1.00 0.00 159 ILE A O 13
ATOM 22754 N N . ALA A 1 100 ? 16.102 12.568 -9.547 1.00 0.00 160 ALA A N 13
ATOM 22755 C CA . ALA A 1 100 ? 15.966 12.305 -10.957 1.00 0.00 160 ALA A CA 13
ATOM 22756 C C . ALA A 1 100 ? 17.303 11.863 -11.523 1.00 0.00 160 ALA A C 13
ATOM 22757 O O . ALA A 1 100 ? 18.357 12.323 -11.075 1.00 0.00 160 ALA A O 13
ATOM 22764 N N . LEU A 1 101 ? 17.261 10.978 -12.504 1.00 0.00 161 LEU A N 13
ATOM 22765 C CA . LEU A 1 101 ? 18.476 10.441 -13.098 1.00 0.00 161 LEU A CA 13
ATOM 22766 C C . LEU A 1 101 ? 18.993 11.366 -14.193 1.00 0.00 161 LEU A C 13
ATOM 22767 O O . LEU A 1 101 ? 19.856 10.979 -14.983 1.00 0.00 161 LEU A O 13
ATOM 22783 N N . GLU A 1 102 ? 18.445 12.582 -14.229 1.00 0.00 162 GLU A N 13
ATOM 22784 C CA . GLU A 1 102 ? 18.847 13.603 -15.190 1.00 0.00 162 GLU A CA 13
ATOM 22785 C C . GLU A 1 102 ? 18.496 13.153 -16.613 1.00 0.00 162 GLU A C 13
ATOM 22786 O O . GLU A 1 102 ? 17.863 12.110 -16.806 1.00 0.00 162 GLU A O 13
ATOM 22798 N N . HIS A 1 103 ? 18.876 13.945 -17.602 1.00 0.00 163 HIS A N 13
ATOM 22799 C CA . HIS A 1 103 ? 18.625 13.603 -18.993 1.00 0.00 163 HIS A CA 13
ATOM 22800 C C . HIS A 1 103 ? 19.668 12.603 -19.482 1.00 0.00 163 HIS A C 13
ATOM 22801 O O . HIS A 1 103 ? 20.346 12.835 -20.484 1.00 0.00 163 HIS A O 13
ATOM 22816 N N . HIS A 1 104 ? 19.793 11.497 -18.763 1.00 0.00 164 HIS A N 13
ATOM 22817 C CA . HIS A 1 104 ? 20.738 10.449 -19.119 1.00 0.00 164 HIS A CA 13
ATOM 22818 C C . HIS A 1 104 ? 20.123 9.554 -20.187 1.00 0.00 164 HIS A C 13
ATOM 22819 O O . HIS A 1 104 ? 20.727 9.313 -21.231 1.00 0.00 164 HIS A O 13
ATOM 22834 N N . HIS A 1 105 ? 18.919 9.068 -19.922 1.00 0.00 165 HIS A N 13
ATOM 22835 C CA . HIS A 1 105 ? 18.170 8.310 -20.910 1.00 0.00 165 HIS A CA 13
ATOM 22836 C C . HIS A 1 105 ? 16.767 8.886 -21.030 1.00 0.00 165 HIS A C 13
ATOM 22837 O O . HIS A 1 105 ? 16.063 9.041 -20.032 1.00 0.00 165 HIS A O 13
ATOM 22852 N N . HIS A 1 106 ? 16.368 9.206 -22.248 1.00 0.00 166 HIS A N 13
ATOM 22853 C CA . HIS A 1 106 ? 15.116 9.910 -22.478 1.00 0.00 166 HIS A CA 13
ATOM 22854 C C . HIS A 1 106 ? 13.934 8.948 -22.558 1.00 0.00 166 HIS A C 13
ATOM 22855 O O . HIS A 1 106 ? 13.691 8.324 -23.591 1.00 0.00 166 HIS A O 13
ATOM 22870 N N . HIS A 1 107 ? 13.213 8.820 -21.457 1.00 0.00 167 HIS A N 13
ATOM 22871 C CA . HIS A 1 107 ? 11.961 8.077 -21.452 1.00 0.00 167 HIS A CA 13
ATOM 22872 C C . HIS A 1 107 ? 10.865 8.937 -22.066 1.00 0.0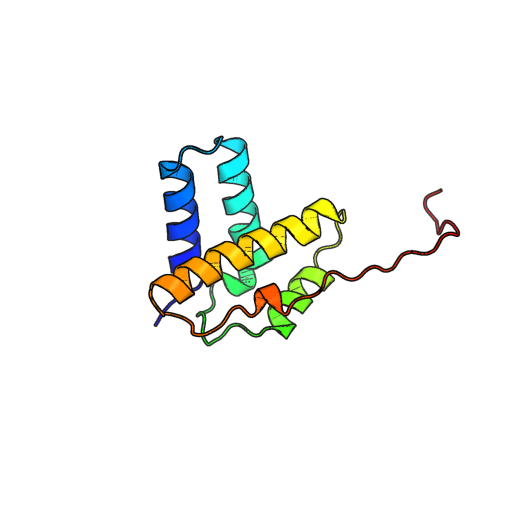0 167 HIS A C 13
ATOM 22873 O O . HIS A 1 107 ? 10.445 9.935 -21.481 1.00 0.00 167 HIS A O 13
ATOM 22888 N N . HIS A 1 108 ? 10.415 8.559 -23.246 1.00 0.00 168 HIS A N 13
ATOM 22889 C CA . HIS A 1 108 ? 9.406 9.330 -23.951 1.00 0.00 168 HIS A CA 13
ATOM 22890 C C . HIS A 1 108 ? 8.087 8.570 -23.971 1.00 0.00 168 HIS A C 13
ATOM 22891 O O . HIS A 1 108 ? 7.112 9.074 -23.386 1.00 0.00 168 HIS A O 13
ATOM 22907 N N . ARG A 1 1 ? -5.860 -11.390 10.197 1.00 0.00 61 ARG A N 14
ATOM 22908 C CA . ARG A 1 1 ? -6.963 -10.849 11.024 1.00 0.00 61 ARG A CA 14
ATOM 22909 C C . ARG A 1 1 ? -6.931 -9.322 11.007 1.00 0.00 61 ARG A C 14
ATOM 22910 O O . ARG A 1 1 ? -7.953 -8.673 10.778 1.00 0.00 61 ARG A O 14
ATOM 22933 N N . ASP A 1 2 ? -5.753 -8.753 11.242 1.00 0.00 62 ASP A N 14
ATOM 22934 C CA . ASP A 1 2 ? -5.563 -7.306 11.155 1.00 0.00 62 ASP A CA 14
ATOM 22935 C C . ASP A 1 2 ? -4.289 -7.014 10.386 1.00 0.00 62 ASP A C 14
ATOM 22936 O O . ASP A 1 2 ? -3.665 -5.969 10.565 1.00 0.00 62 ASP A O 14
ATOM 22945 N N . SER A 1 3 ? -3.907 -7.941 9.526 1.00 0.00 63 SER A N 14
ATOM 22946 C CA . SER A 1 3 ? -2.664 -7.818 8.794 1.00 0.00 63 SER A CA 14
ATOM 22947 C C . SER A 1 3 ? -2.834 -6.875 7.615 1.00 0.00 63 SER A C 14
ATOM 22948 O O . SER A 1 3 ? -3.959 -6.577 7.200 1.00 0.00 63 SER A O 14
ATOM 22956 N N . PHE A 1 4 ? -1.719 -6.409 7.077 1.00 0.00 64 PHE A N 14
ATOM 22957 C CA . PHE A 1 4 ? -1.742 -5.575 5.889 1.00 0.00 64 PHE A CA 14
ATOM 22958 C C . PHE A 1 4 ? -2.368 -6.354 4.742 1.00 0.00 64 PHE A C 14
ATOM 22959 O O . PHE A 1 4 ? -3.027 -5.786 3.885 1.00 0.00 64 PHE A O 14
ATOM 22976 N N . GLY A 1 5 ? -2.167 -7.671 4.753 1.00 0.00 65 GLY A N 14
ATOM 22977 C CA . GLY A 1 5 ? -2.765 -8.535 3.753 1.00 0.00 65 GLY A CA 14
ATOM 22978 C C . GLY A 1 5 ? -4.281 -8.486 3.775 1.00 0.00 65 GLY A C 14
ATOM 22979 O O . GLY A 1 5 ? -4.929 -8.624 2.735 1.00 0.00 65 GLY A O 14
ATOM 22983 N N . ASP A 1 6 ? -4.847 -8.291 4.960 1.00 0.00 66 ASP A N 14
ATOM 22984 C CA . ASP A 1 6 ? -6.293 -8.164 5.106 1.00 0.00 66 ASP A CA 14
ATOM 22985 C C . ASP A 1 6 ? -6.770 -6.865 4.483 1.00 0.00 66 ASP A C 14
ATOM 22986 O O . ASP A 1 6 ? -7.631 -6.858 3.602 1.00 0.00 66 ASP A O 14
ATOM 22995 N N . TRP A 1 7 ? -6.184 -5.763 4.931 1.00 0.00 67 TRP A N 14
ATOM 22996 C CA . TRP A 1 7 ? -6.587 -4.439 4.475 1.00 0.00 67 TRP A CA 14
ATOM 22997 C C . TRP A 1 7 ? -6.231 -4.210 3.009 1.00 0.00 67 TRP A C 14
ATOM 22998 O O . TRP A 1 7 ? -6.945 -3.505 2.298 1.00 0.00 67 TRP A O 14
ATOM 23019 N N . ALA A 1 8 ? -5.137 -4.807 2.556 1.00 0.00 68 ALA A N 14
ATOM 23020 C CA . ALA A 1 8 ? -4.748 -4.711 1.156 1.00 0.00 68 ALA A CA 14
ATOM 23021 C C . ALA A 1 8 ? -5.790 -5.379 0.276 1.00 0.00 68 ALA A C 14
ATOM 23022 O O . ALA A 1 8 ? -6.234 -4.806 -0.715 1.00 0.00 68 ALA A O 14
ATOM 23029 N N . GLU A 1 9 ? -6.192 -6.586 0.661 1.00 0.00 69 GLU A N 14
ATOM 23030 C CA . GLU A 1 9 ? -7.219 -7.316 -0.066 1.00 0.00 69 GLU A CA 14
ATOM 23031 C C . GLU A 1 9 ? -8.533 -6.546 -0.001 1.00 0.00 69 GLU A C 14
ATOM 23032 O O . GLU A 1 9 ? -9.267 -6.462 -0.984 1.00 0.00 69 GLU A O 14
ATOM 23044 N N . LYS A 1 10 ? -8.811 -5.980 1.171 1.00 0.00 70 LYS A N 14
ATOM 23045 C CA . LYS A 1 10 ? -9.967 -5.114 1.364 1.00 0.00 70 LYS A CA 14
ATOM 23046 C C . LYS A 1 10 ? -9.935 -3.954 0.368 1.00 0.00 70 LYS A C 14
ATOM 23047 O O . LYS A 1 10 ? -10.921 -3.685 -0.317 1.00 0.00 70 LYS A O 14
ATOM 23066 N N . PHE A 1 11 ? -8.789 -3.284 0.286 1.00 0.00 71 PHE A N 14
ATOM 23067 C CA . PHE A 1 11 ? -8.614 -2.141 -0.605 1.00 0.00 71 PHE A CA 14
ATOM 23068 C C . PHE A 1 11 ? -8.726 -2.553 -2.072 1.00 0.00 71 PHE A C 14
ATOM 23069 O O . PHE A 1 11 ? -9.419 -1.902 -2.856 1.00 0.00 71 PHE A O 14
ATOM 23086 N N . LEU A 1 12 ? -8.047 -3.633 -2.437 1.00 0.00 72 LEU A N 14
ATOM 23087 C CA . LEU A 1 12 ? -8.077 -4.129 -3.806 1.00 0.00 72 LEU A CA 14
ATOM 23088 C C . LEU A 1 12 ? -9.498 -4.508 -4.203 1.00 0.00 72 LEU A C 14
ATOM 23089 O O . LEU A 1 12 ? -9.964 -4.170 -5.291 1.00 0.00 72 LEU A O 14
ATOM 23105 N N . LYS A 1 13 ? -10.197 -5.184 -3.301 1.00 0.00 73 LYS A N 14
ATOM 23106 C CA . LYS A 1 13 ? -11.573 -5.588 -3.547 1.00 0.00 73 LYS A CA 14
ATOM 23107 C C . LYS A 1 13 ? -12.480 -4.358 -3.611 1.00 0.00 73 LYS A C 14
ATOM 23108 O O . LYS A 1 13 ? -13.522 -4.366 -4.272 1.00 0.00 73 LYS A O 14
ATOM 23127 N N . SER A 1 14 ? -12.068 -3.292 -2.935 1.00 0.00 74 SER A N 14
ATOM 23128 C CA . SER A 1 14 ? -12.780 -2.026 -3.007 1.00 0.00 74 SER A CA 14
ATOM 23129 C C . SER A 1 14 ? -12.631 -1.421 -4.402 1.00 0.00 74 SER A C 14
ATOM 23130 O O . SER A 1 14 ? -13.574 -0.848 -4.937 1.00 0.00 74 SER A O 14
ATOM 23138 N N . LYS A 1 15 ? -11.444 -1.573 -4.989 1.00 0.00 75 LYS A N 14
ATOM 23139 C CA . LYS A 1 15 ? -11.181 -1.090 -6.342 1.00 0.00 75 LYS A CA 14
ATOM 23140 C C . LYS A 1 15 ? -11.944 -1.917 -7.373 1.00 0.00 75 LYS A C 14
ATOM 23141 O O . LYS A 1 15 ? -12.381 -1.390 -8.398 1.00 0.00 75 LYS A O 14
ATOM 23160 N N . GLU A 1 16 ? -12.098 -3.207 -7.092 1.00 0.00 76 GLU A N 14
ATOM 23161 C CA . GLU A 1 16 ? -12.922 -4.088 -7.917 1.00 0.00 76 GLU A CA 14
ATOM 23162 C C . GLU A 1 16 ? -14.327 -3.502 -8.059 1.00 0.00 76 GLU A C 14
ATOM 23163 O O . GLU A 1 16 ? -14.849 -3.363 -9.165 1.00 0.00 76 GLU A O 14
ATOM 23175 N N . ALA A 1 17 ? -14.917 -3.126 -6.930 1.00 0.00 77 ALA A N 14
ATOM 23176 C CA . ALA A 1 17 ? -16.255 -2.547 -6.921 1.00 0.00 77 ALA A CA 14
ATOM 23177 C C . ALA A 1 17 ? -16.222 -1.065 -7.295 1.00 0.00 77 ALA A C 14
ATOM 23178 O O . ALA A 1 17 ? -17.252 -0.479 -7.638 1.00 0.00 77 ALA A O 14
ATOM 23185 N N . ASP A 1 18 ? -15.035 -0.466 -7.226 1.00 0.00 78 ASP A N 14
ATOM 23186 C CA . ASP A 1 18 ? -14.855 0.953 -7.537 1.00 0.00 78 ASP A CA 14
ATOM 23187 C C . ASP A 1 18 ? -15.047 1.193 -9.030 1.00 0.00 78 ASP A C 14
ATOM 23188 O O . ASP A 1 18 ? -15.559 2.234 -9.445 1.00 0.00 78 ASP A O 14
ATOM 23197 N N . GLY A 1 19 ? -14.638 0.220 -9.835 1.00 0.00 79 GLY A N 14
ATOM 23198 C CA . GLY A 1 19 ? -14.888 0.291 -11.260 1.00 0.00 79 GLY A CA 14
ATOM 23199 C C . GLY A 1 19 ? -13.643 0.566 -12.075 1.00 0.00 79 GLY A C 14
ATOM 23200 O O . GLY A 1 19 ? -13.697 1.296 -13.066 1.00 0.00 79 GLY A O 14
ATOM 23204 N N . VAL A 1 20 ? -12.519 -0.002 -11.665 1.00 0.00 80 VAL A N 14
ATOM 23205 C CA . VAL A 1 20 ? -11.289 0.123 -12.436 1.00 0.00 80 VAL A CA 14
ATOM 23206 C C . VAL A 1 20 ? -11.192 -0.992 -13.465 1.00 0.00 80 VAL A C 14
ATOM 23207 O O . VAL A 1 20 ? -11.795 -2.052 -13.300 1.00 0.00 80 VAL A O 14
ATOM 23220 N N . SER A 1 21 ? -10.438 -0.750 -14.527 1.00 0.00 81 SER A N 14
ATOM 23221 C CA . SER A 1 21 ? -10.226 -1.762 -15.549 1.00 0.00 81 SER A CA 14
ATOM 23222 C C . SER A 1 21 ? -9.423 -2.928 -14.970 1.00 0.00 81 SER A C 14
ATOM 23223 O O . SER A 1 21 ? -8.737 -2.770 -13.955 1.00 0.00 81 SER A O 14
ATOM 23231 N N . VAL A 1 22 ? -9.508 -4.090 -15.611 1.00 0.00 82 VAL A N 14
ATOM 23232 C CA . VAL A 1 22 ? -8.804 -5.281 -15.140 1.00 0.00 82 VAL A CA 14
ATOM 23233 C C . VAL A 1 22 ? -7.307 -5.010 -15.032 1.00 0.00 82 VAL A C 14
ATOM 23234 O O . VAL A 1 22 ? -6.645 -5.479 -14.107 1.00 0.00 82 VAL A O 14
ATOM 23247 N N . SER A 1 23 ? -6.789 -4.225 -15.970 1.00 0.00 83 SER A N 14
ATOM 23248 C CA . SER A 1 23 ? -5.388 -3.833 -15.964 1.00 0.00 83 SER A CA 14
ATOM 23249 C C . SER A 1 23 ? -5.023 -3.127 -14.658 1.00 0.00 83 SER A C 14
ATOM 23250 O O . SER A 1 23 ? -3.971 -3.391 -14.079 1.00 0.00 83 SER A O 14
ATOM 23258 N N . GLN A 1 24 ? -5.905 -2.247 -14.186 1.00 0.00 84 GLN A N 14
ATOM 23259 C CA . GLN A 1 24 ? -5.658 -1.516 -12.949 1.00 0.00 84 GLN A CA 14
ATOM 23260 C C . GLN A 1 24 ? -5.615 -2.470 -11.769 1.00 0.00 84 GLN A C 14
ATOM 23261 O O . GLN A 1 24 ? -4.621 -2.527 -11.051 1.00 0.00 84 GLN A O 14
ATOM 23275 N N . LEU A 1 25 ? -6.692 -3.229 -11.590 1.00 0.00 85 LEU A N 14
ATOM 23276 C CA . LEU A 1 25 ? -6.806 -4.153 -10.467 1.00 0.00 85 LEU A CA 14
ATOM 23277 C C . LEU A 1 25 ? -5.657 -5.158 -10.471 1.00 0.00 85 LEU A C 14
ATOM 23278 O O . LEU A 1 25 ? -5.111 -5.502 -9.419 1.00 0.00 85 LEU A O 14
ATOM 23294 N N . ASN A 1 26 ? -5.288 -5.611 -11.663 1.00 0.00 86 ASN A N 14
ATOM 23295 C CA . ASN A 1 26 ? -4.168 -6.528 -11.826 1.00 0.00 86 ASN A CA 14
ATOM 23296 C C . ASN A 1 26 ? -2.883 -5.877 -11.331 1.00 0.00 86 ASN A C 14
ATOM 23297 O O . ASN A 1 26 ? -2.136 -6.476 -10.568 1.00 0.00 86 ASN A O 14
ATOM 23308 N N . SER A 1 27 ? -2.647 -4.638 -11.754 1.00 0.00 87 SER A N 14
ATOM 23309 C CA . SER A 1 27 ? -1.464 -3.898 -11.337 1.00 0.00 87 SER A CA 14
ATOM 23310 C C . SER A 1 27 ? -1.488 -3.624 -9.834 1.00 0.00 87 SER A C 14
ATOM 23311 O O . SER A 1 27 ? -0.470 -3.761 -9.161 1.00 0.00 87 SER A O 14
ATOM 23319 N N . TYR A 1 28 ? -2.652 -3.252 -9.313 1.00 0.00 88 TYR A N 14
ATOM 23320 C CA . TYR A 1 28 ? -2.802 -2.991 -7.885 1.00 0.00 88 TYR A CA 14
ATOM 23321 C C . TYR A 1 28 ? -2.406 -4.217 -7.064 1.00 0.00 88 TYR A C 14
ATOM 23322 O O . TYR A 1 28 ? -1.624 -4.120 -6.115 1.00 0.00 88 TYR A O 14
ATOM 23340 N N . LYS A 1 29 ? -2.934 -5.372 -7.447 1.00 0.00 89 LYS A N 14
ATOM 23341 C CA . LYS A 1 29 ? -2.629 -6.614 -6.753 1.00 0.00 89 LYS A CA 14
ATOM 23342 C C . LYS A 1 29 ? -1.199 -7.069 -7.055 1.00 0.00 89 LYS A C 14
ATOM 23343 O O . LYS A 1 29 ? -0.533 -7.649 -6.198 1.00 0.00 89 LYS A O 14
ATOM 23362 N N . ASN A 1 30 ? -0.723 -6.774 -8.259 1.00 0.00 90 ASN A N 14
ATOM 23363 C CA . ASN A 1 30 ? 0.638 -7.130 -8.659 1.00 0.00 90 ASN A CA 14
ATOM 23364 C C . ASN A 1 30 ? 1.657 -6.345 -7.839 1.00 0.00 90 ASN A C 14
ATOM 23365 O O . ASN A 1 30 ? 2.626 -6.903 -7.326 1.00 0.00 90 ASN A O 14
ATOM 23376 N N . TYR A 1 31 ? 1.425 -5.043 -7.712 1.00 0.00 91 TYR A N 14
ATOM 23377 C CA . TYR A 1 31 ? 2.289 -4.180 -6.918 1.00 0.00 91 TYR A CA 14
ATOM 23378 C C . TYR A 1 31 ? 2.273 -4.610 -5.458 1.00 0.00 91 TYR A C 14
ATOM 23379 O O . TYR A 1 31 ? 3.304 -4.587 -4.783 1.00 0.00 91 TYR A O 14
ATOM 23397 N N . CYS A 1 32 ? 1.102 -5.017 -4.986 1.00 0.00 92 CYS A N 14
ATOM 23398 C CA . CYS A 1 32 ? 0.950 -5.497 -3.622 1.00 0.00 92 CYS A CA 14
ATOM 23399 C C . CYS A 1 32 ? 1.689 -6.820 -3.429 1.00 0.00 92 CYS A C 14
ATOM 23400 O O . CYS A 1 32 ? 2.272 -7.064 -2.375 1.00 0.00 92 CYS A O 14
ATOM 23408 N N . ARG A 1 33 ? 1.668 -7.661 -4.457 1.00 0.00 93 ARG A N 14
ATOM 23409 C CA . ARG A 1 33 ? 2.338 -8.957 -4.409 1.00 0.00 93 ARG A CA 14
ATOM 23410 C C . ARG A 1 33 ? 3.853 -8.786 -4.455 1.00 0.00 93 ARG A C 14
ATOM 23411 O O . ARG A 1 33 ? 4.584 -9.417 -3.698 1.00 0.00 93 ARG A O 14
ATOM 23432 N N . ASN A 1 34 ? 4.319 -7.928 -5.350 1.00 0.00 94 ASN A N 14
ATOM 23433 C CA . ASN A 1 34 ? 5.750 -7.752 -5.557 1.00 0.00 94 ASN A CA 14
ATOM 23434 C C . ASN A 1 34 ? 6.373 -6.829 -4.518 1.00 0.00 94 ASN A C 14
ATOM 23435 O O . ASN A 1 34 ? 7.242 -7.242 -3.753 1.00 0.00 94 ASN A O 14
ATOM 23446 N N . HIS A 1 35 ? 5.918 -5.583 -4.476 1.00 0.00 95 HIS A N 14
ATOM 23447 C CA . HIS A 1 35 ? 6.583 -4.560 -3.670 1.00 0.00 95 HIS A CA 14
ATOM 23448 C C . HIS A 1 35 ? 6.097 -4.576 -2.228 1.00 0.00 95 HIS A C 14
ATOM 23449 O O . HIS A 1 35 ? 6.885 -4.429 -1.300 1.00 0.00 95 HIS A O 14
ATOM 23464 N N . LEU A 1 36 ? 4.799 -4.765 -2.041 1.00 0.00 96 LEU A N 14
ATOM 23465 C CA . LEU A 1 36 ? 4.202 -4.672 -0.712 1.00 0.00 96 LEU A CA 14
ATOM 23466 C C . LEU A 1 36 ? 4.165 -6.034 -0.025 1.00 0.00 96 LEU A C 14
ATOM 23467 O O . LEU A 1 36 ? 3.460 -6.217 0.965 1.00 0.00 96 LEU A O 14
ATOM 23483 N N . SER A 1 37 ? 4.952 -6.972 -0.534 1.00 0.00 97 SER A N 14
ATOM 23484 C CA . SER A 1 37 ? 4.977 -8.331 -0.006 1.00 0.00 97 SER A CA 14
ATOM 23485 C C . SER A 1 37 ? 5.416 -8.399 1.473 1.00 0.00 97 SER A C 14
ATOM 23486 O O . SER A 1 37 ? 4.766 -9.085 2.265 1.00 0.00 97 SER A O 14
ATOM 23494 N N . PRO A 1 38 ? 6.498 -7.690 1.896 1.00 0.00 98 PRO A N 14
ATOM 23495 C CA . PRO A 1 38 ? 6.935 -7.714 3.297 1.00 0.00 98 PRO A CA 14
ATOM 23496 C C . PRO A 1 38 ? 5.881 -7.122 4.224 1.00 0.00 98 PRO A C 14
ATOM 23497 O O . PRO A 1 38 ? 5.709 -7.564 5.362 1.00 0.00 98 PRO A O 14
ATOM 23508 N N . LEU A 1 39 ? 5.167 -6.131 3.716 1.00 0.00 99 LEU A N 14
ATOM 23509 C CA . LEU A 1 39 ? 4.123 -5.470 4.481 1.00 0.00 99 LEU A CA 14
ATOM 23510 C C . LEU A 1 39 ? 2.907 -6.375 4.579 1.00 0.00 99 LEU A C 14
ATOM 23511 O O . LEU A 1 39 ? 2.280 -6.475 5.629 1.00 0.00 99 LEU A O 14
ATOM 23527 N N . TYR A 1 40 ? 2.607 -7.044 3.469 1.00 0.00 100 TYR A N 14
ATOM 23528 C CA . TYR A 1 40 ? 1.454 -7.935 3.356 1.00 0.00 100 TYR A CA 14
ATOM 23529 C C . TYR A 1 40 ? 1.423 -8.953 4.494 1.00 0.00 100 TYR A C 14
ATOM 23530 O O . TYR A 1 40 ? 0.365 -9.238 5.057 1.00 0.00 100 TYR A O 14
ATOM 23548 N N . MET A 1 41 ? 2.588 -9.484 4.840 1.00 0.00 101 MET A N 14
ATOM 23549 C CA . MET A 1 41 ? 2.682 -10.512 5.869 1.00 0.00 101 MET A CA 14
ATOM 23550 C C . MET A 1 41 ? 2.916 -9.915 7.257 1.00 0.00 101 MET A C 14
ATOM 23551 O O . MET A 1 41 ? 3.223 -10.639 8.205 1.00 0.00 101 MET A O 14
ATOM 23565 N N . LYS A 1 42 ? 2.764 -8.601 7.377 1.00 0.00 102 LYS A N 14
ATOM 23566 C CA . LYS A 1 42 ? 2.894 -7.930 8.667 1.00 0.00 102 LYS A CA 14
ATOM 23567 C C . LYS A 1 42 ? 1.533 -7.516 9.203 1.00 0.00 102 LYS A C 14
ATOM 23568 O O . LYS A 1 42 ? 0.605 -7.248 8.435 1.00 0.00 102 LYS A O 14
ATOM 23587 N N . SER A 1 43 ? 1.415 -7.475 10.521 1.00 0.00 103 SER A N 14
ATOM 23588 C CA . SER A 1 43 ? 0.235 -6.932 11.166 1.00 0.00 103 SER A CA 14
ATOM 23589 C C . SER A 1 43 ? 0.239 -5.413 11.024 1.00 0.00 103 SER A C 14
ATOM 23590 O O . SER A 1 43 ? 1.303 -4.797 10.969 1.00 0.00 103 SER A O 14
ATOM 23598 N N . LEU A 1 44 ? -0.941 -4.815 10.983 1.00 0.00 104 LEU A N 14
ATOM 23599 C CA . LEU A 1 44 ? -1.080 -3.379 10.751 1.00 0.00 104 LEU A CA 14
ATOM 23600 C C . LEU A 1 44 ? -0.300 -2.551 11.781 1.00 0.00 104 LEU A C 14
ATOM 23601 O O . LEU A 1 44 ? 0.167 -1.453 11.486 1.00 0.00 104 LEU A O 14
ATOM 23617 N N . SER A 1 45 ? -0.149 -3.089 12.984 1.00 0.00 105 SER A N 14
ATOM 23618 C CA . SER A 1 45 ? 0.489 -2.356 14.069 1.00 0.00 105 SER A CA 14
ATOM 23619 C C . SER A 1 45 ? 2.017 -2.458 14.017 1.00 0.00 105 SER A C 14
ATOM 23620 O O . SER A 1 45 ? 2.714 -1.598 14.558 1.00 0.00 105 SER A O 14
ATOM 23628 N N . GLU A 1 46 ? 2.538 -3.489 13.360 1.00 0.00 106 GLU A N 14
ATOM 23629 C CA . GLU A 1 46 ? 3.982 -3.735 13.363 1.00 0.00 106 GLU A CA 14
ATOM 23630 C C . GLU A 1 46 ? 4.639 -3.183 12.101 1.00 0.00 106 GLU A C 14
ATOM 23631 O O . GLU A 1 46 ? 5.832 -3.391 11.867 1.00 0.00 106 GLU A O 14
ATOM 23643 N N . ILE A 1 47 ? 3.860 -2.483 11.293 1.00 0.00 107 ILE A N 14
ATOM 23644 C CA . ILE A 1 47 ? 4.375 -1.887 10.073 1.00 0.00 107 ILE A CA 14
ATOM 23645 C C . ILE A 1 47 ? 5.030 -0.548 10.381 1.00 0.00 107 ILE A C 14
ATOM 23646 O O . ILE A 1 47 ? 4.395 0.355 10.931 1.00 0.00 107 ILE A O 14
ATOM 23662 N N . LEU A 1 48 ? 6.301 -0.433 10.044 1.00 0.00 108 LEU A N 14
ATOM 23663 C CA . LEU A 1 48 ? 7.040 0.790 10.283 1.00 0.00 108 LEU A CA 14
ATOM 23664 C C . LEU A 1 48 ? 7.203 1.565 8.982 1.00 0.00 108 LEU A C 14
ATOM 23665 O O . LEU A 1 48 ? 7.229 0.971 7.904 1.00 0.00 108 LEU A O 14
ATOM 23681 N N . PRO A 1 49 ? 7.303 2.902 9.061 1.00 0.00 109 PRO A N 14
ATOM 23682 C CA . PRO A 1 49 ? 7.581 3.737 7.888 1.00 0.00 109 PRO A CA 14
ATOM 23683 C C . PRO A 1 49 ? 8.915 3.362 7.253 1.00 0.00 109 PRO A C 14
ATOM 23684 O O . PRO A 1 49 ? 9.113 3.512 6.046 1.00 0.00 109 PRO A O 14
ATOM 23695 N N . ALA A 1 50 ? 9.815 2.848 8.086 1.00 0.00 110 ALA A N 14
ATOM 23696 C CA . ALA A 1 50 ? 11.127 2.409 7.640 1.00 0.00 110 ALA A CA 14
ATOM 23697 C C . ALA A 1 50 ? 11.009 1.279 6.627 1.00 0.00 110 ALA A C 14
ATOM 23698 O O . ALA A 1 50 ? 11.733 1.262 5.630 1.00 0.00 110 ALA A O 14
ATOM 23705 N N . ASP A 1 51 ? 10.087 0.345 6.882 1.00 0.00 111 ASP A N 14
ATOM 23706 C CA . ASP A 1 51 ? 9.852 -0.783 5.977 1.00 0.00 111 ASP A CA 14
ATOM 23707 C C . ASP A 1 51 ? 9.604 -0.288 4.560 1.00 0.00 111 ASP A C 14
ATOM 23708 O O . ASP A 1 51 ? 10.333 -0.628 3.622 1.00 0.00 111 ASP A O 14
ATOM 23717 N N . ILE A 1 52 ? 8.580 0.540 4.431 1.00 0.00 112 ILE A N 14
ATOM 23718 C CA . ILE A 1 52 ? 8.124 1.024 3.140 1.00 0.00 112 ILE A CA 14
ATOM 23719 C C . ILE A 1 52 ? 9.173 1.920 2.486 1.00 0.00 112 ILE A C 14
ATOM 23720 O O . ILE A 1 52 ? 9.410 1.835 1.281 1.00 0.00 112 ILE A O 14
ATOM 23736 N N . GLN A 1 53 ? 9.809 2.768 3.288 1.00 0.00 113 GLN A N 14
ATOM 23737 C CA . GLN A 1 53 ? 10.803 3.697 2.772 1.00 0.00 113 GLN A CA 14
ATOM 23738 C C . GLN A 1 53 ? 12.009 2.936 2.223 1.00 0.00 113 GLN A C 14
ATOM 23739 O O . GLN A 1 53 ? 12.550 3.287 1.174 1.00 0.00 113 GLN A O 14
ATOM 23753 N N . SER A 1 54 ? 12.406 1.870 2.916 1.00 0.00 114 SER A N 14
ATOM 23754 C CA . SER A 1 54 ? 13.517 1.038 2.472 1.00 0.00 114 SER A CA 14
ATOM 23755 C C . SER A 1 54 ? 13.217 0.432 1.102 1.00 0.00 114 SER A C 14
ATOM 23756 O O . SER A 1 54 ? 14.098 0.330 0.245 1.00 0.00 114 SER A O 14
ATOM 23764 N N . ILE A 1 55 ? 11.960 0.046 0.899 1.00 0.00 115 ILE A N 14
ATOM 23765 C CA . ILE A 1 55 ? 11.524 -0.480 -0.389 1.00 0.00 115 ILE A CA 14
ATOM 23766 C C . ILE A 1 55 ? 11.731 0.560 -1.487 1.00 0.00 115 ILE A C 14
ATOM 23767 O O . ILE A 1 55 ? 12.271 0.256 -2.549 1.00 0.00 115 ILE A O 14
ATOM 23783 N N . ILE A 1 56 ? 11.324 1.794 -1.205 1.00 0.00 116 ILE A N 14
ATOM 23784 C CA . ILE A 1 56 ? 11.457 2.893 -2.158 1.00 0.00 116 ILE A CA 14
ATOM 23785 C C . ILE A 1 56 ? 12.924 3.130 -2.522 1.00 0.00 116 ILE A C 14
ATOM 23786 O O . ILE A 1 56 ? 13.248 3.428 -3.670 1.00 0.00 116 ILE A O 14
ATOM 23802 N N . ASN A 1 57 ? 13.810 2.977 -1.543 1.00 0.00 117 ASN A N 14
ATOM 23803 C CA . ASN A 1 57 ? 15.245 3.157 -1.769 1.00 0.00 117 ASN A CA 14
ATOM 23804 C C . ASN A 1 57 ? 15.767 2.169 -2.804 1.00 0.00 117 ASN A C 14
ATOM 23805 O O . ASN A 1 57 ? 16.530 2.541 -3.699 1.00 0.00 117 ASN A O 14
ATOM 23816 N N . GLU A 1 58 ? 15.353 0.914 -2.680 1.00 0.00 118 GLU A N 14
ATOM 23817 C CA . GLU A 1 58 ? 15.831 -0.142 -3.568 1.00 0.00 118 GLU A CA 14
ATOM 23818 C C . GLU A 1 58 ? 15.082 -0.136 -4.899 1.00 0.00 118 GLU A C 14
ATOM 23819 O O . GLU A 1 58 ? 15.551 -0.704 -5.886 1.00 0.00 118 GLU A O 14
ATOM 23831 N N . THR A 1 59 ? 13.927 0.510 -4.923 1.00 0.00 119 THR A N 14
ATOM 23832 C CA . THR A 1 59 ? 13.111 0.564 -6.124 1.00 0.00 119 THR A CA 14
ATOM 23833 C C . THR A 1 59 ? 13.472 1.788 -6.960 1.00 0.00 119 THR A C 14
ATOM 23834 O O . THR A 1 59 ? 13.218 2.926 -6.563 1.00 0.00 119 THR A O 14
ATOM 23845 N N . LYS A 1 60 ? 14.065 1.551 -8.123 1.00 0.00 120 LYS A N 14
ATOM 23846 C CA . LYS A 1 60 ? 14.486 2.640 -8.993 1.00 0.00 120 LYS A CA 14
ATOM 23847 C C . LYS A 1 60 ? 13.570 2.750 -10.205 1.00 0.00 120 LYS A C 14
ATOM 23848 O O . LYS A 1 60 ? 13.826 2.148 -11.252 1.00 0.00 120 LYS A O 14
ATOM 23867 N N . LEU A 1 61 ? 12.488 3.493 -10.037 1.00 0.00 121 LEU A N 14
ATOM 23868 C CA . LEU A 1 61 ? 11.532 3.745 -11.109 1.00 0.00 121 LEU A CA 14
ATOM 23869 C C . LEU A 1 61 ? 11.204 5.232 -11.163 1.00 0.00 121 LEU A C 14
ATOM 23870 O O . LEU A 1 61 ? 11.808 6.028 -10.442 1.00 0.00 121 LEU A O 14
ATOM 23886 N N . ALA A 1 62 ? 10.264 5.606 -12.023 1.00 0.00 122 ALA A N 14
ATOM 23887 C CA . ALA A 1 62 ? 9.849 6.999 -12.147 1.00 0.00 122 ALA A CA 14
ATOM 23888 C C . ALA A 1 62 ? 9.177 7.492 -10.868 1.00 0.00 122 ALA A C 14
ATOM 23889 O O . ALA A 1 62 ? 8.574 6.706 -10.131 1.00 0.00 122 ALA A O 14
ATOM 23896 N N . LYS A 1 63 ? 9.265 8.798 -10.629 1.00 0.00 123 LYS A N 14
ATOM 23897 C CA . LYS A 1 63 ? 8.701 9.412 -9.429 1.00 0.00 123 LYS A CA 14
ATOM 23898 C C . LYS A 1 63 ? 7.217 9.095 -9.308 1.00 0.00 123 LYS A C 14
ATOM 23899 O O . LYS A 1 63 ? 6.722 8.772 -8.229 1.00 0.00 123 LYS A O 14
ATOM 23918 N N . ASN A 1 64 ? 6.522 9.190 -10.434 1.00 0.00 124 ASN A N 14
ATOM 23919 C CA . ASN A 1 64 ? 5.083 8.959 -10.484 1.00 0.00 124 ASN A CA 14
ATOM 23920 C C . ASN A 1 64 ? 4.749 7.536 -10.055 1.00 0.00 124 ASN A C 14
ATOM 23921 O O . ASN A 1 64 ? 3.757 7.300 -9.365 1.00 0.00 124 ASN A O 14
ATOM 23932 N N . THR A 1 65 ? 5.594 6.593 -10.447 1.00 0.00 125 THR A N 14
ATOM 23933 C CA . THR A 1 65 ? 5.404 5.201 -10.079 1.00 0.00 125 THR A CA 14
ATOM 23934 C C . THR A 1 65 ? 5.659 5.002 -8.587 1.00 0.00 125 THR A C 14
ATOM 23935 O O . THR A 1 65 ? 4.919 4.290 -7.910 1.00 0.00 125 THR A O 14
ATOM 23946 N N . LEU A 1 66 ? 6.703 5.653 -8.080 1.00 0.00 126 LEU A N 14
ATOM 23947 C CA . LEU A 1 66 ? 7.051 5.567 -6.667 1.00 0.00 126 LEU A CA 14
ATOM 23948 C C . LEU A 1 66 ? 5.923 6.117 -5.798 1.00 0.00 126 LEU A C 14
ATOM 23949 O O . LEU A 1 66 ? 5.556 5.516 -4.784 1.00 0.00 126 LEU A O 14
ATOM 23965 N N . LYS A 1 67 ? 5.364 7.251 -6.208 1.00 0.00 127 LYS A N 14
ATOM 23966 C CA . LYS A 1 67 ? 4.266 7.866 -5.475 1.00 0.00 127 LYS A CA 14
ATOM 23967 C C . LYS A 1 67 ? 3.002 7.021 -5.586 1.00 0.00 127 LYS A C 14
ATOM 23968 O O . LYS A 1 67 ? 2.184 6.997 -4.668 1.00 0.00 127 LYS A O 14
ATOM 23987 N N . ALA A 1 68 ? 2.853 6.328 -6.711 1.00 0.00 128 ALA A N 14
ATOM 23988 C CA . ALA A 1 68 ? 1.722 5.431 -6.914 1.00 0.00 128 ALA A CA 14
ATOM 23989 C C . ALA A 1 68 ? 1.766 4.279 -5.916 1.00 0.00 128 ALA A C 14
ATOM 23990 O O . ALA A 1 68 ? 0.755 3.944 -5.295 1.00 0.00 128 ALA A O 14
ATOM 23997 N N . ILE A 1 69 ? 2.947 3.688 -5.756 1.00 0.00 129 ILE A N 14
ATOM 23998 C CA . ILE A 1 69 ? 3.143 2.603 -4.800 1.00 0.00 129 ILE A CA 14
ATOM 23999 C C . ILE A 1 69 ? 2.803 3.070 -3.388 1.00 0.00 129 ILE A C 14
ATOM 24000 O O . ILE A 1 69 ? 2.034 2.422 -2.671 1.00 0.00 129 ILE A O 14
ATOM 24016 N N . ARG A 1 70 ? 3.373 4.205 -3.003 1.00 0.00 130 ARG A N 14
ATOM 24017 C CA . ARG A 1 70 ? 3.132 4.779 -1.688 1.00 0.00 130 ARG A CA 14
ATOM 24018 C C . ARG A 1 70 ? 1.659 5.129 -1.505 1.00 0.00 130 ARG A C 14
ATOM 24019 O O . ARG A 1 70 ? 1.096 4.890 -0.442 1.00 0.00 130 ARG A O 14
ATOM 24040 N N . ASN A 1 71 ? 1.038 5.678 -2.544 1.00 0.00 131 ASN A N 14
ATOM 24041 C CA . ASN A 1 71 ? -0.371 6.067 -2.474 1.00 0.00 131 ASN A CA 14
ATOM 24042 C C . ASN A 1 71 ? -1.248 4.847 -2.239 1.00 0.00 131 ASN A C 14
ATOM 24043 O O . ASN A 1 71 ? -2.150 4.875 -1.404 1.00 0.00 131 ASN A O 14
ATOM 24054 N N . THR A 1 72 ? -0.963 3.780 -2.977 1.00 0.00 132 THR A N 14
ATOM 24055 C CA . THR A 1 72 ? -1.697 2.530 -2.844 1.00 0.00 132 THR A CA 14
ATOM 24056 C C . THR A 1 72 ? -1.670 2.046 -1.396 1.00 0.00 132 THR A C 14
ATOM 24057 O O . THR A 1 72 ? -2.714 1.797 -0.795 1.00 0.00 132 THR A O 14
ATOM 24068 N N . ALA A 1 73 ? -0.471 1.951 -0.831 1.00 0.00 133 ALA A N 14
ATOM 24069 C CA . ALA A 1 73 ? -0.311 1.520 0.552 1.00 0.00 133 ALA A CA 14
ATOM 24070 C C . ALA A 1 73 ? -0.927 2.534 1.510 1.00 0.00 133 ALA A C 14
ATOM 24071 O O . ALA A 1 73 ? -1.556 2.166 2.500 1.00 0.00 133 ALA A O 14
ATOM 24078 N N . SER A 1 74 ? -0.757 3.812 1.192 1.00 0.00 134 SER A N 14
ATOM 24079 C CA . SER A 1 74 ? -1.278 4.893 2.017 1.00 0.00 134 SER A CA 14
ATOM 24080 C C . SER A 1 74 ? -2.798 4.803 2.134 1.00 0.00 134 SER A C 14
ATOM 24081 O O . SER A 1 74 ? -3.352 4.964 3.219 1.00 0.00 134 SER A O 14
ATOM 24089 N N . GLN A 1 75 ? -3.468 4.528 1.019 1.00 0.00 135 GLN A N 14
ATOM 24090 C CA . GLN A 1 75 ? -4.922 4.402 1.024 1.00 0.00 135 GLN A CA 14
ATOM 24091 C C . GLN A 1 75 ? -5.355 3.172 1.809 1.00 0.00 135 GLN A C 14
ATOM 24092 O O . GLN A 1 75 ? -6.428 3.158 2.406 1.00 0.00 135 GLN A O 14
ATOM 24106 N N . ILE A 1 76 ? -4.515 2.143 1.803 1.00 0.00 136 ILE A N 14
ATOM 24107 C CA . ILE A 1 76 ? -4.775 0.944 2.586 1.00 0.00 136 ILE A CA 14
ATOM 24108 C C . ILE A 1 76 ? -4.741 1.271 4.080 1.00 0.00 136 ILE A C 14
ATOM 24109 O O . ILE A 1 76 ? -5.626 0.863 4.836 1.00 0.00 136 ILE A O 14
ATOM 24125 N N . PHE A 1 77 ? -3.731 2.033 4.494 1.00 0.00 137 PHE A N 14
ATOM 24126 C CA . PHE A 1 77 ? -3.642 2.491 5.877 1.00 0.00 137 PHE A CA 14
ATOM 24127 C C . PHE A 1 77 ? -4.792 3.435 6.197 1.00 0.00 137 PHE A C 14
ATOM 24128 O O . PHE A 1 77 ? -5.433 3.314 7.242 1.00 0.00 137 PHE A O 14
ATOM 24145 N N . ARG A 1 78 ? -5.055 4.366 5.283 1.00 0.00 138 ARG A N 14
ATOM 24146 C CA . ARG A 1 78 ? -6.167 5.299 5.424 1.00 0.00 138 ARG A CA 14
ATOM 24147 C C . ARG A 1 78 ? -7.479 4.560 5.618 1.00 0.00 138 ARG A C 14
ATOM 24148 O O . ARG A 1 78 ? -8.306 4.959 6.426 1.00 0.00 138 ARG A O 14
ATOM 24169 N N . LEU A 1 79 ? -7.655 3.486 4.869 1.00 0.00 139 LEU A N 14
ATOM 24170 C CA . LEU A 1 79 ? -8.862 2.677 4.950 1.00 0.00 139 LEU A CA 14
ATOM 24171 C C . LEU A 1 79 ? -9.047 2.131 6.365 1.00 0.00 139 LEU A C 14
ATOM 24172 O O . LEU A 1 79 ? -10.148 2.161 6.916 1.00 0.00 139 LEU A O 14
ATOM 24188 N N . ALA A 1 80 ? -7.956 1.658 6.963 1.00 0.00 140 ALA A N 14
ATOM 24189 C CA . ALA A 1 80 ? -7.991 1.182 8.339 1.00 0.00 140 ALA A CA 14
ATOM 24190 C C . ALA A 1 80 ? -8.233 2.348 9.296 1.00 0.00 140 ALA A C 14
ATOM 24191 O O . ALA A 1 80 ? -8.857 2.185 10.344 1.00 0.00 140 ALA A O 14
ATOM 24198 N N . ILE A 1 81 ? -7.745 3.528 8.922 1.00 0.00 141 ILE A N 14
ATOM 24199 C CA . ILE A 1 81 ? -7.985 4.744 9.694 1.00 0.00 141 ILE A CA 14
ATOM 24200 C C . ILE A 1 81 ? -9.466 5.118 9.655 1.00 0.00 141 ILE A C 14
ATOM 24201 O O . ILE A 1 81 ? -10.068 5.418 10.688 1.00 0.00 141 ILE A O 14
ATOM 24217 N N . GLU A 1 82 ? -10.053 5.073 8.463 1.00 0.00 142 GLU A N 14
ATOM 24218 C CA . GLU A 1 82 ? -11.463 5.409 8.282 1.00 0.00 142 GLU A CA 14
ATOM 24219 C C . GLU A 1 82 ? -12.358 4.370 8.954 1.00 0.00 142 GLU A C 14
ATOM 24220 O O . GLU A 1 82 ? -13.519 4.638 9.264 1.00 0.00 142 GLU A O 14
ATOM 24232 N N . ASN A 1 83 ? -11.811 3.179 9.171 1.00 0.00 143 ASN A N 14
ATOM 24233 C CA . ASN A 1 83 ? -12.530 2.123 9.884 1.00 0.00 143 ASN A CA 14
ATOM 24234 C C . ASN A 1 83 ? -12.167 2.131 11.365 1.00 0.00 143 ASN A C 14
ATOM 24235 O O . ASN A 1 83 ? -12.649 1.301 12.137 1.00 0.00 143 ASN A O 14
ATOM 24246 N N . ARG A 1 84 ? -11.312 3.083 11.747 1.00 0.00 144 ARG A N 14
ATOM 24247 C CA . ARG A 1 84 ? -10.879 3.263 13.135 1.00 0.00 144 ARG A CA 14
ATOM 24248 C C . ARG A 1 84 ? -10.183 2.022 13.695 1.00 0.00 144 ARG A C 14
ATOM 24249 O O . ARG A 1 84 ? -10.328 1.689 14.873 1.00 0.00 144 ARG A O 14
ATOM 24270 N N . ALA A 1 85 ? -9.414 1.352 12.852 1.00 0.00 145 ALA A N 14
ATOM 24271 C CA . ALA A 1 85 ? -8.586 0.238 13.291 1.00 0.00 145 ALA A CA 14
ATOM 24272 C C . ALA A 1 85 ? -7.214 0.756 13.699 1.00 0.00 145 ALA A C 14
ATOM 24273 O O . ALA A 1 85 ? -6.508 0.146 14.501 1.00 0.00 145 ALA A O 14
ATOM 24280 N N . ILE A 1 86 ? -6.858 1.898 13.134 1.00 0.00 146 ILE A N 14
ATOM 24281 C CA . ILE A 1 86 ? -5.609 2.572 13.439 1.00 0.00 146 ILE A CA 14
ATOM 24282 C C . ILE A 1 86 ? -5.775 4.048 13.099 1.00 0.00 146 ILE A C 14
ATOM 24283 O O . ILE A 1 86 ? -6.665 4.399 12.325 1.00 0.00 146 ILE A O 14
ATOM 24299 N N . ASP A 1 87 ? -4.967 4.915 13.685 1.00 0.00 147 ASP A N 14
ATOM 24300 C CA . ASP A 1 87 ? -5.072 6.339 13.394 1.00 0.00 147 ASP A CA 14
ATOM 24301 C C . ASP A 1 87 ? -3.740 6.892 12.902 1.00 0.00 147 ASP A C 14
ATOM 24302 O O . ASP A 1 87 ? -3.497 8.098 12.946 1.00 0.00 147 ASP A O 14
ATOM 24311 N N . PHE A 1 88 ? -2.895 6.003 12.398 1.00 0.00 148 PHE A N 14
ATOM 24312 C CA . PHE A 1 88 ? -1.596 6.391 11.860 1.00 0.00 148 PHE A CA 14
ATOM 24313 C C . PHE A 1 88 ? -1.487 5.963 10.410 1.00 0.00 148 PHE A C 14
ATOM 24314 O O . PHE A 1 88 ? -2.096 4.973 10.005 1.00 0.00 148 PHE A O 14
ATOM 24331 N N . ASN A 1 89 ? -0.710 6.697 9.634 1.00 0.00 149 ASN A N 14
ATOM 24332 C CA . ASN A 1 89 ? -0.426 6.296 8.267 1.00 0.00 149 ASN A CA 14
ATOM 24333 C C . ASN A 1 89 ? 1.082 6.213 8.059 1.00 0.00 149 ASN A C 14
ATOM 24334 O O . ASN A 1 89 ? 1.717 7.187 7.662 1.00 0.00 149 ASN A O 14
ATOM 24345 N N . PRO A 1 90 ? 1.677 5.044 8.353 1.00 0.00 150 PRO A N 14
ATOM 24346 C CA . PRO A 1 90 ? 3.112 4.804 8.149 1.00 0.00 150 PRO A CA 14
ATOM 24347 C C . PRO A 1 90 ? 3.577 5.145 6.735 1.00 0.00 150 PRO A C 14
ATOM 24348 O O . PRO A 1 90 ? 4.690 5.634 6.538 1.00 0.00 150 PRO A O 14
ATOM 24359 N N . ALA A 1 91 ? 2.709 4.909 5.756 1.00 0.00 151 ALA A N 14
ATOM 24360 C CA . ALA A 1 91 ? 3.050 5.136 4.360 1.00 0.00 151 ALA A CA 14
ATOM 24361 C C . ALA A 1 91 ? 3.140 6.625 4.056 1.00 0.00 151 ALA A C 14
ATOM 24362 O O . ALA A 1 91 ? 3.860 7.041 3.151 1.00 0.00 151 ALA A O 14
ATOM 24369 N N . ASP A 1 92 ? 2.427 7.434 4.826 1.00 0.00 152 ASP A N 14
ATOM 24370 C CA . ASP A 1 92 ? 2.438 8.875 4.611 1.00 0.00 152 ASP A CA 14
ATOM 24371 C C . ASP A 1 92 ? 3.746 9.483 5.112 1.00 0.00 152 ASP A C 14
ATOM 24372 O O . ASP A 1 92 ? 4.126 10.581 4.708 1.00 0.00 152 ASP A O 14
ATOM 24381 N N . TYR A 1 93 ? 4.453 8.742 5.960 1.00 0.00 153 TYR A N 14
ATOM 24382 C CA . TYR A 1 93 ? 5.733 9.201 6.497 1.00 0.00 153 TYR A CA 14
ATOM 24383 C C . TYR A 1 93 ? 6.872 8.897 5.524 1.00 0.00 153 TYR A C 14
ATOM 24384 O O . TYR A 1 93 ? 7.990 9.385 5.698 1.00 0.00 153 TYR A O 14
ATOM 24402 N N . VAL A 1 94 ? 6.583 8.088 4.509 1.00 0.00 154 VAL A N 14
ATOM 24403 C CA . VAL A 1 94 ? 7.596 7.675 3.538 1.00 0.00 154 VAL A CA 14
ATOM 24404 C C . VAL A 1 94 ? 8.113 8.862 2.737 1.00 0.00 154 VAL A C 14
ATOM 24405 O O . VAL A 1 94 ? 7.337 9.588 2.107 1.00 0.00 154 VAL A O 14
ATOM 24418 N N . ARG A 1 95 ? 9.423 9.056 2.773 1.00 0.00 155 ARG A N 14
ATOM 24419 C CA . ARG A 1 95 ? 10.064 10.079 1.964 1.00 0.00 155 ARG A CA 14
ATOM 24420 C C . ARG A 1 95 ? 10.089 9.661 0.504 1.00 0.00 155 ARG A C 14
ATOM 24421 O O . ARG A 1 95 ? 10.694 8.648 0.152 1.00 0.00 155 ARG A O 14
ATOM 24442 N N . ILE A 1 96 ? 9.426 10.436 -0.331 1.00 0.00 156 ILE A N 14
ATOM 24443 C CA . ILE A 1 96 ? 9.485 10.230 -1.768 1.00 0.00 156 ILE A CA 14
ATOM 24444 C C . ILE A 1 96 ? 10.597 11.087 -2.354 1.00 0.00 156 ILE A C 14
ATOM 24445 O O . ILE A 1 96 ? 10.585 12.312 -2.210 1.00 0.00 156 ILE A O 14
ATOM 24461 N N . PRO A 1 97 ? 11.589 10.454 -2.987 1.00 0.00 157 PRO A N 14
ATOM 24462 C CA . PRO A 1 97 ? 12.719 11.169 -3.566 1.00 0.00 157 PRO A CA 14
ATOM 24463 C C . PRO A 1 97 ? 12.313 12.015 -4.760 1.00 0.00 157 PRO A C 14
ATOM 24464 O O . PRO A 1 97 ? 11.649 11.540 -5.685 1.00 0.00 157 PRO A O 14
ATOM 24475 N N . LYS A 1 98 ? 12.716 13.273 -4.734 1.00 0.00 158 LYS A N 14
ATOM 24476 C CA . LYS A 1 98 ? 12.520 14.149 -5.868 1.00 0.00 158 LYS A CA 14
ATOM 24477 C C . LYS A 1 98 ? 1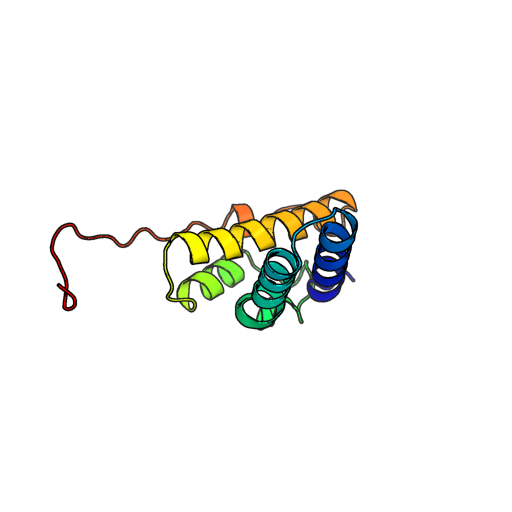3.634 13.899 -6.871 1.00 0.00 158 LYS A C 14
ATOM 24478 O O . LYS A 1 98 ? 14.608 14.651 -6.938 1.00 0.00 158 LYS A O 14
ATOM 24497 N N . ILE A 1 99 ? 13.506 12.783 -7.583 1.00 0.00 159 ILE A N 14
ATOM 24498 C CA . ILE A 1 99 ? 14.489 12.363 -8.578 1.00 0.00 159 ILE A CA 14
ATOM 24499 C C . ILE A 1 99 ? 14.773 13.473 -9.584 1.00 0.00 159 ILE A C 14
ATOM 24500 O O . ILE A 1 99 ? 13.981 13.728 -10.495 1.00 0.00 159 ILE A O 14
ATOM 24516 N N . ALA A 1 100 ? 15.902 14.130 -9.396 1.00 0.00 160 ALA A N 14
ATOM 24517 C CA . ALA A 1 100 ? 16.344 15.178 -10.295 1.00 0.00 160 ALA A CA 14
ATOM 24518 C C . ALA A 1 100 ? 17.654 14.781 -10.943 1.00 0.00 160 ALA A C 14
ATOM 24519 O O . ALA A 1 100 ? 18.357 15.603 -11.532 1.00 0.00 160 ALA A O 14
ATOM 24526 N N . LEU A 1 101 ? 17.963 13.502 -10.820 1.00 0.00 161 LEU A N 14
ATOM 24527 C CA . LEU A 1 101 ? 19.160 12.927 -11.422 1.00 0.00 161 LEU A CA 14
ATOM 24528 C C . LEU A 1 101 ? 18.990 12.861 -12.931 1.00 0.00 161 LEU A C 14
ATOM 24529 O O . LEU A 1 101 ? 18.380 11.923 -13.454 1.00 0.00 161 LEU A O 14
ATOM 24545 N N . GLU A 1 102 ? 19.521 13.873 -13.612 1.00 0.00 162 GLU A N 14
ATOM 24546 C CA . GLU A 1 102 ? 19.311 14.057 -15.045 1.00 0.00 162 GLU A CA 14
ATOM 24547 C C . GLU A 1 102 ? 17.812 14.090 -15.365 1.00 0.00 162 GLU A C 14
ATOM 24548 O O . GLU A 1 102 ? 17.218 13.084 -15.755 1.00 0.00 162 GLU A O 14
ATOM 24560 N N . HIS A 1 103 ? 17.198 15.239 -15.135 1.00 0.00 163 HIS A N 14
ATOM 24561 C CA . HIS A 1 103 ? 15.799 15.444 -15.481 1.00 0.00 163 HIS A CA 14
ATOM 24562 C C . HIS A 1 103 ? 15.665 16.758 -16.228 1.00 0.00 163 HIS A C 14
ATOM 24563 O O . HIS A 1 103 ? 16.146 17.792 -15.770 1.00 0.00 163 HIS A O 14
ATOM 24578 N N . HIS A 1 104 ? 15.022 16.712 -17.379 1.00 0.00 164 HIS A N 14
ATOM 24579 C CA . HIS A 1 104 ? 14.951 17.871 -18.251 1.00 0.00 164 HIS A CA 14
ATOM 24580 C C . HIS A 1 104 ? 13.662 18.646 -18.037 1.00 0.00 164 HIS A C 14
ATOM 24581 O O . HIS A 1 104 ? 12.869 18.317 -17.153 1.00 0.00 164 HIS A O 14
ATOM 24596 N N . HIS A 1 105 ? 13.471 19.682 -18.843 1.00 0.00 165 HIS A N 14
ATOM 24597 C CA . HIS A 1 105 ? 12.306 20.549 -18.721 1.00 0.00 165 HIS A CA 14
ATOM 24598 C C . HIS A 1 105 ? 11.027 19.783 -19.024 1.00 0.00 165 HIS A C 14
ATOM 24599 O O . HIS A 1 105 ? 10.980 18.967 -19.947 1.00 0.00 165 HIS A O 14
ATOM 24614 N N . HIS A 1 106 ? 9.997 20.054 -18.241 1.00 0.00 166 HIS A N 14
ATOM 24615 C CA . HIS A 1 106 ? 8.704 19.416 -18.424 1.00 0.00 166 HIS A CA 14
ATOM 24616 C C . HIS A 1 106 ? 8.027 19.944 -19.684 1.00 0.00 166 HIS A C 14
ATOM 24617 O O . HIS A 1 106 ? 7.608 19.169 -20.543 1.00 0.00 166 HIS A O 14
ATOM 24632 N N . HIS A 1 107 ? 7.911 21.262 -19.789 1.00 0.00 167 HIS A N 14
ATOM 24633 C CA . HIS A 1 107 ? 7.291 21.875 -20.956 1.00 0.00 167 HIS A CA 14
ATOM 24634 C C . HIS A 1 107 ? 7.757 23.316 -21.123 1.00 0.00 167 HIS A C 14
ATOM 24635 O O . HIS A 1 107 ? 8.001 24.015 -20.138 1.00 0.00 167 HIS A O 14
ATOM 24650 N N . HIS A 1 108 ? 7.887 23.754 -22.366 1.00 0.00 168 HIS A N 14
ATOM 24651 C CA . HIS A 1 108 ? 8.174 25.152 -22.654 1.00 0.00 168 HIS A CA 14
ATOM 24652 C C . HIS A 1 108 ? 7.108 25.708 -23.591 1.00 0.00 168 HIS A C 14
ATOM 24653 O O . HIS A 1 108 ? 7.381 25.826 -24.805 1.00 0.00 168 HIS A O 14
ATOM 24669 N N . ARG A 1 1 ? -4.888 -4.691 14.982 1.00 0.00 61 ARG A N 15
ATOM 24670 C CA . ARG A 1 1 ? -4.682 -6.143 15.189 1.00 0.00 61 ARG A CA 15
ATOM 24671 C C . ARG A 1 1 ? -4.870 -6.905 13.878 1.00 0.00 61 ARG A C 15
ATOM 24672 O O . ARG A 1 1 ? -4.777 -8.132 13.850 1.00 0.00 61 ARG A O 15
ATOM 24695 N N . ASP A 1 2 ? -5.138 -6.182 12.795 1.00 0.00 62 ASP A N 15
ATOM 24696 C CA . ASP A 1 2 ? -5.422 -6.817 11.513 1.00 0.00 62 ASP A CA 15
ATOM 24697 C C . ASP A 1 2 ? -4.154 -6.928 10.681 1.00 0.00 62 ASP A C 15
ATOM 24698 O O . ASP A 1 2 ? -3.195 -6.193 10.901 1.00 0.00 62 ASP A O 15
ATOM 24707 N N . SER A 1 3 ? -4.150 -7.851 9.734 1.00 0.00 63 SER A N 15
ATOM 24708 C CA . SER A 1 3 ? -3.013 -8.030 8.849 1.00 0.00 63 SER A CA 15
ATOM 24709 C C . SER A 1 3 ? -3.097 -7.067 7.669 1.00 0.00 63 SER A C 15
ATOM 24710 O O . SER A 1 3 ? -4.187 -6.776 7.161 1.00 0.00 63 SER A O 15
ATOM 24718 N N . PHE A 1 4 ? -1.941 -6.584 7.233 1.00 0.00 64 PHE A N 15
ATOM 24719 C CA . PHE A 1 4 ? -1.867 -5.701 6.077 1.00 0.00 64 PHE A CA 15
ATOM 24720 C C . PHE A 1 4 ? -2.335 -6.443 4.833 1.00 0.00 64 PHE A C 15
ATOM 24721 O O . PHE A 1 4 ? -2.897 -5.850 3.916 1.00 0.00 64 PHE A O 15
ATOM 24738 N N . GLY A 1 5 ? -2.121 -7.756 4.824 1.00 0.00 65 GLY A N 15
ATOM 24739 C CA . GLY A 1 5 ? -2.558 -8.572 3.711 1.00 0.00 65 GLY A CA 15
ATOM 24740 C C . GLY A 1 5 ? -4.064 -8.558 3.549 1.00 0.00 65 GLY A C 15
ATOM 24741 O O . GLY A 1 5 ? -4.579 -8.560 2.432 1.00 0.00 65 GLY A O 15
ATOM 24745 N N . ASP A 1 6 ? -4.768 -8.519 4.673 1.00 0.00 66 ASP A N 15
ATOM 24746 C CA . ASP A 1 6 ? -6.225 -8.491 4.662 1.00 0.00 66 ASP A CA 15
ATOM 24747 C C . ASP A 1 6 ? -6.725 -7.156 4.131 1.00 0.00 66 ASP A C 15
ATOM 24748 O O . ASP A 1 6 ? -7.648 -7.104 3.317 1.00 0.00 66 ASP A O 15
ATOM 24757 N N . TRP A 1 7 ? -6.098 -6.078 4.578 1.00 0.00 67 TRP A N 15
ATOM 24758 C CA . TRP A 1 7 ? -6.482 -4.748 4.131 1.00 0.00 67 TRP A CA 15
ATOM 24759 C C . TRP A 1 7 ? -6.054 -4.501 2.690 1.00 0.00 67 TRP A C 15
ATOM 24760 O O . TRP A 1 7 ? -6.685 -3.724 1.979 1.00 0.00 67 TRP A O 15
ATOM 24781 N N . ALA A 1 8 ? -4.986 -5.163 2.257 1.00 0.00 68 ALA A N 15
ATOM 24782 C CA . ALA A 1 8 ? -4.578 -5.111 0.859 1.00 0.00 68 ALA A CA 15
ATOM 24783 C C . ALA A 1 8 ? -5.638 -5.779 -0.007 1.00 0.00 68 ALA A C 15
ATOM 24784 O O . ALA A 1 8 ? -6.036 -5.250 -1.045 1.00 0.00 68 ALA A O 15
ATOM 24791 N N . GLU A 1 9 ? -6.105 -6.939 0.448 1.00 0.00 69 GLU A N 15
ATOM 24792 C CA . GLU A 1 9 ? -7.193 -7.652 -0.208 1.00 0.00 69 GLU A CA 15
ATOM 24793 C C . GLU A 1 9 ? -8.446 -6.775 -0.245 1.00 0.00 69 GLU A C 15
ATOM 24794 O O . GLU A 1 9 ? -9.100 -6.638 -1.282 1.00 0.00 69 GLU A O 15
ATOM 24806 N N . LYS A 1 10 ? -8.759 -6.164 0.895 1.00 0.00 70 LYS A N 15
ATOM 24807 C CA . LYS A 1 10 ? -9.908 -5.275 1.002 1.00 0.00 70 LYS A CA 15
ATOM 24808 C C . LYS A 1 10 ? -9.758 -4.052 0.105 1.00 0.00 70 LYS A C 15
ATOM 24809 O O . LYS A 1 10 ? -10.743 -3.553 -0.431 1.00 0.00 70 LYS A O 15
ATOM 24828 N N . PHE A 1 11 ? -8.535 -3.565 -0.057 1.00 0.00 71 PHE A N 15
ATOM 24829 C CA . PHE A 1 11 ? -8.287 -2.414 -0.916 1.00 0.00 71 PHE A CA 15
ATOM 24830 C C . PHE A 1 11 ? -8.551 -2.767 -2.373 1.00 0.00 71 PHE A C 15
ATOM 24831 O O . PHE A 1 11 ? -9.172 -1.997 -3.108 1.00 0.00 71 PHE A O 15
ATOM 24848 N N . LEU A 1 12 ? -8.081 -3.934 -2.784 1.00 0.00 72 LEU A N 15
ATOM 24849 C CA . LEU A 1 12 ? -8.296 -4.405 -4.142 1.00 0.00 72 LEU A CA 15
ATOM 24850 C C . LEU A 1 12 ? -9.787 -4.581 -4.414 1.00 0.00 72 LEU A C 15
ATOM 24851 O O . LEU A 1 12 ? -10.295 -4.159 -5.451 1.00 0.00 72 LEU A O 15
ATOM 24867 N N . LYS A 1 13 ? -10.487 -5.176 -3.456 1.00 0.00 73 LYS A N 15
ATOM 24868 C CA . LYS A 1 13 ? -11.915 -5.435 -3.592 1.00 0.00 73 LYS A CA 15
ATOM 24869 C C . LYS A 1 13 ? -12.748 -4.157 -3.482 1.00 0.00 73 LYS A C 15
ATOM 24870 O O . LYS A 1 13 ? -13.748 -4.008 -4.184 1.00 0.00 73 LYS A O 15
ATOM 24889 N N . SER A 1 14 ? -12.337 -3.231 -2.623 1.00 0.00 74 SER A N 15
ATOM 24890 C CA . SER A 1 14 ? -13.053 -1.966 -2.491 1.00 0.00 74 SER A CA 15
ATOM 24891 C C . SER A 1 14 ? -12.930 -1.152 -3.774 1.00 0.00 74 SER A C 15
ATOM 24892 O O . SER A 1 14 ? -13.863 -0.454 -4.164 1.00 0.00 74 SER A O 15
ATOM 24900 N N . LYS A 1 15 ? -11.781 -1.257 -4.439 1.00 0.00 75 LYS A N 15
ATOM 24901 C CA . LYS A 1 15 ? -11.588 -0.612 -5.733 1.00 0.00 75 LYS A CA 15
ATOM 24902 C C . LYS A 1 15 ? -12.325 -1.365 -6.830 1.00 0.00 75 LYS A C 15
ATOM 24903 O O . LYS A 1 15 ? -12.807 -0.768 -7.792 1.00 0.00 75 LYS A O 15
ATOM 24922 N N . GLU A 1 16 ? -12.411 -2.677 -6.682 1.00 0.00 76 GLU A N 15
ATOM 24923 C CA . GLU A 1 16 ? -13.176 -3.505 -7.603 1.00 0.00 76 GLU A CA 15
ATOM 24924 C C . GLU A 1 16 ? -14.655 -3.131 -7.540 1.00 0.00 76 GLU A C 15
ATOM 24925 O O . GLU A 1 16 ? -15.348 -3.095 -8.557 1.00 0.00 76 GLU A O 15
ATOM 24937 N N . ALA A 1 17 ? -15.129 -2.851 -6.335 1.00 0.00 77 ALA A N 15
ATOM 24938 C CA . ALA A 1 17 ? -16.488 -2.367 -6.137 1.00 0.00 77 ALA A CA 15
ATOM 24939 C C . ALA A 1 17 ? -16.599 -0.893 -6.523 1.00 0.00 77 ALA A C 15
ATOM 24940 O O . ALA A 1 17 ? -17.662 -0.428 -6.937 1.00 0.00 77 ALA A O 15
ATOM 24947 N N . ASP A 1 18 ? -15.494 -0.171 -6.379 1.00 0.00 78 ASP A N 15
ATOM 24948 C CA . ASP A 1 18 ? -15.429 1.244 -6.745 1.00 0.00 78 ASP A CA 15
ATOM 24949 C C . ASP A 1 18 ? -15.605 1.411 -8.249 1.00 0.00 78 ASP A C 15
ATOM 24950 O O . ASP A 1 18 ? -16.372 2.259 -8.709 1.00 0.00 78 ASP A O 15
ATOM 24959 N N . GLY A 1 19 ? -14.895 0.593 -9.007 1.00 0.00 79 GLY A N 15
ATOM 24960 C CA . GLY A 1 19 ? -15.014 0.626 -10.447 1.00 0.00 79 GLY A CA 15
ATOM 24961 C C . GLY A 1 19 ? -13.692 0.905 -11.128 1.00 0.00 79 GLY A C 15
ATOM 24962 O O . GLY A 1 19 ? -13.559 1.885 -11.862 1.00 0.00 79 GLY A O 15
ATOM 24966 N N . VAL A 1 20 ? -12.706 0.057 -10.877 1.00 0.00 80 VAL A N 15
ATOM 24967 C CA . VAL A 1 20 ? -11.410 0.199 -11.520 1.00 0.00 80 VAL A CA 15
ATOM 24968 C C . VAL A 1 20 ? -11.280 -0.778 -12.682 1.00 0.00 80 VAL A C 15
ATOM 24969 O O . VAL A 1 20 ? -11.756 -1.912 -12.607 1.00 0.00 80 VAL A O 15
ATOM 24982 N N . SER A 1 21 ? -10.658 -0.316 -13.758 1.00 0.00 81 SER A N 15
ATOM 24983 C CA . SER A 1 21 ? -10.429 -1.137 -14.940 1.00 0.00 81 SER A CA 15
ATOM 24984 C C . SER A 1 21 ? -9.635 -2.398 -14.585 1.00 0.00 81 SER A C 15
ATOM 24985 O O . SER A 1 21 ? -8.910 -2.421 -13.588 1.00 0.00 81 SER A O 15
ATOM 24993 N N . VAL A 1 22 ? -9.769 -3.439 -15.405 1.00 0.00 82 VAL A N 15
ATOM 24994 C CA . VAL A 1 22 ? -9.140 -4.726 -15.120 1.00 0.00 82 VAL A CA 15
ATOM 24995 C C . VAL A 1 22 ? -7.620 -4.590 -14.982 1.00 0.00 82 VAL A C 15
ATOM 24996 O O . VAL A 1 22 ? -7.030 -5.117 -14.037 1.00 0.00 82 VAL A O 15
ATOM 25009 N N . SER A 1 23 ? -6.998 -3.846 -15.891 1.00 0.00 83 SER A N 15
ATOM 25010 C CA . SER A 1 23 ? -5.559 -3.634 -15.841 1.00 0.00 83 SER A CA 15
ATOM 25011 C C . SER A 1 23 ? -5.187 -2.827 -14.602 1.00 0.00 83 SER A C 15
ATOM 25012 O O . SER A 1 23 ? -4.128 -3.038 -14.006 1.00 0.00 83 SER A O 15
ATOM 25020 N N . GLN A 1 24 ? -6.082 -1.926 -14.208 1.00 0.00 84 GLN A N 15
ATOM 25021 C CA . GLN A 1 24 ? -5.858 -1.069 -13.052 1.00 0.00 84 GLN A CA 15
ATOM 25022 C C . GLN A 1 24 ? -5.880 -1.895 -11.770 1.00 0.00 84 GLN A C 15
ATOM 25023 O O . GLN A 1 24 ? -5.082 -1.671 -10.856 1.00 0.00 84 GLN A O 15
ATOM 25037 N N . LEU A 1 25 ? -6.785 -2.861 -11.714 1.00 0.00 85 LEU A N 15
ATOM 25038 C CA . LEU A 1 25 ? -6.871 -3.759 -10.575 1.00 0.00 85 LEU A CA 15
ATOM 25039 C C . LEU A 1 25 ? -5.643 -4.665 -10.524 1.00 0.00 85 LEU A C 15
ATOM 25040 O O . LEU A 1 25 ? -5.161 -5.022 -9.449 1.00 0.00 85 LEU A O 15
ATOM 25056 N N . ASN A 1 26 ? -5.128 -5.017 -11.695 1.00 0.00 86 ASN A N 15
ATOM 25057 C CA . ASN A 1 26 ? -3.959 -5.882 -11.779 1.00 0.00 86 ASN A CA 15
ATOM 25058 C C . ASN A 1 26 ? -2.681 -5.113 -11.457 1.00 0.00 86 ASN A C 15
ATOM 25059 O O . ASN A 1 26 ? -1.724 -5.687 -10.939 1.00 0.00 86 ASN A O 15
ATOM 25070 N N . SER A 1 27 ? -2.654 -3.819 -11.765 1.00 0.00 87 SER A N 15
ATOM 25071 C CA . SER A 1 27 ? -1.514 -2.996 -11.397 1.00 0.00 87 SER A CA 15
ATOM 25072 C C . SER A 1 27 ? -1.477 -2.804 -9.883 1.00 0.00 87 SER A C 15
ATOM 25073 O O . SER A 1 27 ? -0.410 -2.847 -9.273 1.00 0.00 87 SER A O 15
ATOM 25081 N N . TYR A 1 28 ? -2.654 -2.631 -9.276 1.00 0.00 88 TYR A N 15
ATOM 25082 C CA . TYR A 1 28 ? -2.764 -2.625 -7.818 1.00 0.00 88 TYR A CA 15
ATOM 25083 C C . TYR A 1 28 ? -2.292 -3.962 -7.268 1.00 0.00 88 TYR A C 15
ATOM 25084 O O . TYR A 1 28 ? -1.567 -4.020 -6.273 1.00 0.00 88 TYR A O 15
ATOM 25102 N N . LYS A 1 29 ? -2.717 -5.028 -7.940 1.00 0.00 89 LYS A N 15
ATOM 25103 C CA . LYS A 1 29 ? -2.325 -6.390 -7.598 1.00 0.00 89 LYS A CA 15
ATOM 25104 C C . LYS A 1 29 ? -0.802 -6.504 -7.570 1.00 0.00 89 LYS A C 15
ATOM 25105 O O . LYS A 1 29 ? -0.223 -7.097 -6.659 1.00 0.00 89 LYS A O 15
ATOM 25124 N N . ASN A 1 30 ? -0.174 -5.910 -8.580 1.00 0.00 90 ASN A N 15
ATOM 25125 C CA . ASN A 1 30 ? 1.276 -5.942 -8.733 1.00 0.00 90 ASN A CA 15
ATOM 25126 C C . ASN A 1 30 ? 1.970 -5.225 -7.582 1.00 0.00 90 ASN A C 15
ATOM 25127 O O . ASN A 1 30 ? 2.782 -5.820 -6.881 1.00 0.00 90 ASN A O 15
ATOM 25138 N N . TYR A 1 31 ? 1.636 -3.953 -7.378 1.00 0.00 91 TYR A N 15
ATOM 25139 C CA . TYR A 1 31 ? 2.293 -3.144 -6.353 1.00 0.00 91 TYR A CA 15
ATOM 25140 C C . TYR A 1 31 ? 2.222 -3.810 -4.983 1.00 0.00 91 TYR A C 15
ATOM 25141 O O . TYR A 1 31 ? 3.228 -3.893 -4.271 1.00 0.00 91 TYR A O 15
ATOM 25159 N N . CYS A 1 32 ? 1.042 -4.308 -4.638 1.00 0.00 92 CYS A N 15
ATOM 25160 C CA . CYS A 1 32 ? 0.803 -4.880 -3.320 1.00 0.00 92 CYS A CA 15
ATOM 25161 C C . CYS A 1 32 ? 1.572 -6.184 -3.099 1.00 0.00 92 CYS A C 15
ATOM 25162 O O . CYS A 1 32 ? 2.141 -6.394 -2.032 1.00 0.00 92 CYS A O 15
ATOM 25170 N N . ARG A 1 33 ? 1.605 -7.057 -4.097 1.00 0.00 93 ARG A N 15
ATOM 25171 C CA . ARG A 1 33 ? 2.184 -8.381 -3.894 1.00 0.00 93 ARG A CA 15
ATOM 25172 C C . ARG A 1 33 ? 3.652 -8.439 -4.318 1.00 0.00 93 ARG A C 15
ATOM 25173 O O . ARG A 1 33 ? 4.412 -9.273 -3.821 1.00 0.00 93 ARG A O 15
ATOM 25194 N N . ASN A 1 34 ? 4.058 -7.563 -5.224 1.00 0.00 94 ASN A N 15
ATOM 25195 C CA . ASN A 1 34 ? 5.433 -7.576 -5.713 1.00 0.00 94 ASN A CA 15
ATOM 25196 C C . ASN A 1 34 ? 6.339 -6.765 -4.795 1.00 0.00 94 ASN A C 15
ATOM 25197 O O . ASN A 1 34 ? 7.277 -7.300 -4.203 1.00 0.00 94 ASN A O 15
ATOM 25208 N N . HIS A 1 35 ? 6.054 -5.475 -4.676 1.00 0.00 95 HIS A N 15
ATOM 25209 C CA . HIS A 1 35 ? 6.895 -4.583 -3.884 1.00 0.00 95 HIS A CA 15
ATOM 25210 C C . HIS A 1 35 ? 6.496 -4.563 -2.413 1.00 0.00 95 HIS A C 15
ATOM 25211 O O . HIS A 1 35 ? 7.355 -4.562 -1.533 1.00 0.00 95 HIS A O 15
ATOM 25226 N N . LEU A 1 36 ? 5.197 -4.560 -2.142 1.00 0.00 96 LEU A N 15
ATOM 25227 C CA . LEU A 1 36 ? 4.703 -4.477 -0.769 1.00 0.00 96 LEU A CA 15
ATOM 25228 C C . LEU A 1 36 ? 4.572 -5.867 -0.145 1.00 0.00 96 LEU A C 15
ATOM 25229 O O . LEU A 1 36 ? 3.867 -6.049 0.847 1.00 0.00 96 LEU A O 15
ATOM 25245 N N . SER A 1 37 ? 5.289 -6.830 -0.711 1.00 0.00 97 SER A N 15
ATOM 25246 C CA . SER A 1 37 ? 5.233 -8.214 -0.255 1.00 0.00 97 SER A CA 15
ATOM 25247 C C . SER A 1 37 ? 5.623 -8.374 1.229 1.00 0.00 97 SER A C 15
ATOM 25248 O O . SER A 1 37 ? 4.930 -9.080 1.962 1.00 0.00 97 SER A O 15
ATOM 25256 N N . PRO A 1 38 ? 6.722 -7.736 1.715 1.00 0.00 98 PRO A N 15
ATOM 25257 C CA . PRO A 1 38 ? 7.103 -7.829 3.128 1.00 0.00 98 PRO A CA 15
ATOM 25258 C C . PRO A 1 38 ? 6.028 -7.269 4.053 1.00 0.00 98 PRO A C 15
ATOM 25259 O O . PRO A 1 38 ? 5.813 -7.779 5.152 1.00 0.00 98 PRO A O 15
ATOM 25270 N N . LEU A 1 39 ? 5.341 -6.231 3.595 1.00 0.00 99 LEU A N 15
ATOM 25271 C CA . LEU A 1 39 ? 4.300 -5.598 4.389 1.00 0.00 99 LEU A CA 15
ATOM 25272 C C . LEU A 1 39 ? 3.054 -6.475 4.430 1.00 0.00 99 LEU A C 15
ATOM 25273 O O . LEU A 1 39 ? 2.345 -6.520 5.433 1.00 0.00 99 LEU A O 15
ATOM 25289 N N . TYR A 1 40 ? 2.813 -7.186 3.332 1.00 0.00 100 TYR A N 15
ATOM 25290 C CA . TYR A 1 40 ? 1.679 -8.099 3.219 1.00 0.00 100 TYR A CA 15
ATOM 25291 C C . TYR A 1 40 ? 1.767 -9.191 4.290 1.00 0.00 100 TYR A C 15
ATOM 25292 O O . TYR A 1 40 ? 0.753 -9.745 4.723 1.00 0.00 100 TYR A O 15
ATOM 25310 N N . MET A 1 41 ? 2.990 -9.473 4.725 1.00 0.00 101 MET A N 15
ATOM 25311 C CA . MET A 1 41 ? 3.241 -10.512 5.719 1.00 0.00 101 MET A CA 15
ATOM 25312 C C . MET A 1 41 ? 3.346 -9.915 7.120 1.00 0.00 101 MET A C 15
ATOM 25313 O O . MET A 1 41 ? 3.692 -10.608 8.083 1.00 0.00 101 MET A O 15
ATOM 25327 N N . LYS A 1 42 ? 3.059 -8.627 7.229 1.00 0.00 102 LYS A N 15
ATOM 25328 C CA . LYS A 1 42 ? 3.137 -7.924 8.501 1.00 0.00 102 LYS A CA 15
ATOM 25329 C C . LYS A 1 42 ? 1.746 -7.573 9.017 1.00 0.00 102 LYS A C 15
ATOM 25330 O O . LYS A 1 42 ? 0.756 -7.666 8.284 1.00 0.00 102 LYS A O 15
ATOM 25349 N N . SER A 1 43 ? 1.674 -7.181 10.281 1.00 0.00 103 SER A N 15
ATOM 25350 C CA . SER A 1 43 ? 0.419 -6.755 10.867 1.00 0.00 103 SER A CA 15
ATOM 25351 C C . SER A 1 43 ? 0.314 -5.240 10.751 1.00 0.00 103 SER A C 15
ATOM 25352 O O . SER A 1 43 ? 1.325 -4.537 10.780 1.00 0.00 103 SER A O 15
ATOM 25360 N N . LEU A 1 44 ? -0.909 -4.754 10.627 1.00 0.00 104 LEU A N 15
ATOM 25361 C CA . LEU A 1 44 ? -1.181 -3.359 10.297 1.00 0.00 104 LEU A CA 15
ATOM 25362 C C . LEU A 1 44 ? -0.457 -2.379 11.223 1.00 0.00 104 LEU A C 15
ATOM 25363 O O . LEU A 1 44 ? 0.251 -1.484 10.761 1.00 0.00 104 LEU A O 15
ATOM 25379 N N . SER A 1 45 ? -0.618 -2.557 12.523 1.00 0.00 105 SER A N 15
ATOM 25380 C CA . SER A 1 45 ? -0.102 -1.593 13.483 1.00 0.00 105 SER A CA 15
ATOM 25381 C C . SER A 1 45 ? 1.384 -1.803 13.800 1.00 0.00 105 SER A C 15
ATOM 25382 O O . SER A 1 45 ? 1.994 -0.975 14.480 1.00 0.00 105 SER A O 15
ATOM 25390 N N . GLU A 1 46 ? 1.979 -2.889 13.307 1.00 0.00 106 GLU A N 15
ATOM 25391 C CA . GLU A 1 46 ? 3.388 -3.156 13.595 1.00 0.00 106 GLU A CA 15
ATOM 25392 C C . GLU A 1 46 ? 4.261 -2.892 12.371 1.00 0.00 106 GLU A C 15
ATOM 25393 O O . GLU A 1 46 ? 5.424 -3.297 12.316 1.00 0.00 106 GLU A O 15
ATOM 25405 N N . ILE A 1 47 ? 3.698 -2.190 11.401 1.00 0.00 107 ILE A N 15
ATOM 25406 C CA . ILE A 1 47 ? 4.455 -1.738 10.246 1.00 0.00 107 ILE A CA 15
ATOM 25407 C C . ILE A 1 47 ? 5.087 -0.384 10.545 1.00 0.00 107 ILE A C 15
ATOM 25408 O O . ILE A 1 47 ? 4.438 0.501 11.108 1.00 0.00 107 ILE A O 15
ATOM 25424 N N . LEU A 1 48 ? 6.359 -0.236 10.199 1.00 0.00 108 LEU A N 15
ATOM 25425 C CA . LEU A 1 48 ? 7.061 1.020 10.404 1.00 0.00 108 LEU A CA 15
ATOM 25426 C C . LEU A 1 48 ? 7.239 1.753 9.081 1.00 0.00 108 LEU A C 15
ATOM 25427 O O . LEU A 1 48 ? 7.337 1.127 8.025 1.00 0.00 108 LEU A O 15
ATOM 25443 N N . PRO A 1 49 ? 7.282 3.095 9.119 1.00 0.00 109 PRO A N 15
ATOM 25444 C CA . PRO A 1 49 ? 7.553 3.908 7.930 1.00 0.00 109 PRO A CA 15
ATOM 25445 C C . PRO A 1 49 ? 8.926 3.594 7.347 1.00 0.00 109 PRO A C 15
ATOM 25446 O O . PRO A 1 49 ? 9.162 3.760 6.149 1.00 0.00 109 PRO A O 15
ATOM 25457 N N . ALA A 1 50 ? 9.822 3.125 8.212 1.00 0.00 110 ALA A N 15
ATOM 25458 C CA . ALA A 1 50 ? 11.169 2.754 7.805 1.00 0.00 110 ALA A CA 15
ATOM 25459 C C . ALA A 1 50 ? 11.142 1.570 6.846 1.00 0.00 110 ALA A C 15
ATOM 25460 O O . ALA A 1 50 ? 11.905 1.531 5.881 1.00 0.00 110 ALA A O 15
ATOM 25467 N N . ASP A 1 51 ? 10.251 0.612 7.106 1.00 0.00 111 ASP A N 15
ATOM 25468 C CA . ASP A 1 51 ? 10.099 -0.548 6.230 1.00 0.00 111 ASP A CA 15
ATOM 25469 C C . ASP A 1 51 ? 9.665 -0.098 4.845 1.00 0.00 111 ASP A C 15
ATOM 25470 O O . ASP A 1 51 ? 10.262 -0.478 3.837 1.00 0.00 111 ASP A O 15
ATOM 25479 N N . ILE A 1 52 ? 8.630 0.737 4.811 1.00 0.00 112 ILE A N 15
ATOM 25480 C CA . ILE A 1 52 ? 8.088 1.242 3.556 1.00 0.00 112 ILE A CA 15
ATOM 25481 C C . ILE A 1 52 ? 9.132 2.067 2.805 1.00 0.00 112 ILE A C 15
ATOM 25482 O O . ILE A 1 52 ? 9.292 1.923 1.594 1.00 0.00 112 ILE A O 15
ATOM 25498 N N . GLN A 1 53 ? 9.846 2.919 3.533 1.00 0.00 113 GLN A N 15
ATOM 25499 C CA . GLN A 1 53 ? 10.893 3.751 2.943 1.00 0.00 113 GLN A CA 15
ATOM 25500 C C . GLN A 1 53 ? 11.993 2.883 2.338 1.00 0.00 113 GLN A C 15
ATOM 25501 O O . GLN A 1 53 ? 12.526 3.193 1.270 1.00 0.00 113 GLN A O 15
ATOM 25515 N N . SER A 1 54 ? 12.316 1.791 3.018 1.00 0.00 114 SER A N 15
ATOM 25516 C CA . SER A 1 54 ? 13.304 0.849 2.519 1.00 0.00 114 SER A CA 15
ATOM 25517 C C . SER A 1 54 ? 12.831 0.234 1.204 1.00 0.00 114 SER A C 15
ATOM 25518 O O . SER A 1 54 ? 13.607 0.088 0.267 1.00 0.00 114 SER A O 15
ATOM 25526 N N . ILE A 1 55 ? 11.544 -0.099 1.137 1.00 0.00 115 ILE A N 15
ATOM 25527 C CA . ILE A 1 55 ? 10.953 -0.635 -0.085 1.00 0.00 115 ILE A CA 15
ATOM 25528 C C . ILE A 1 55 ? 11.037 0.391 -1.213 1.00 0.00 115 ILE A C 15
ATOM 25529 O O . ILE A 1 55 ? 11.400 0.060 -2.341 1.00 0.00 115 ILE A O 15
ATOM 25545 N N . ILE A 1 56 ? 10.716 1.639 -0.891 1.00 0.00 116 ILE A N 15
ATOM 25546 C CA . ILE A 1 56 ? 10.776 2.730 -1.857 1.00 0.00 116 ILE A CA 15
ATOM 25547 C C . ILE A 1 56 ? 12.187 2.884 -2.418 1.00 0.00 116 ILE A C 15
ATOM 25548 O O . ILE A 1 56 ? 12.376 2.982 -3.629 1.00 0.00 116 ILE A O 15
ATOM 25564 N N . ASN A 1 57 ? 13.176 2.879 -1.535 1.00 0.00 117 ASN A N 15
ATOM 25565 C CA . ASN A 1 57 ? 14.567 3.058 -1.947 1.00 0.00 117 ASN A CA 15
ATOM 25566 C C . ASN A 1 57 ? 15.117 1.791 -2.607 1.00 0.00 117 ASN A C 15
ATOM 25567 O O . ASN A 1 57 ? 16.062 1.850 -3.394 1.00 0.00 117 ASN A O 15
ATOM 25578 N N . GLU A 1 58 ? 14.512 0.648 -2.300 1.00 0.00 118 GLU A N 15
ATOM 25579 C CA . GLU A 1 58 ? 14.879 -0.606 -2.947 1.00 0.00 118 GLU A CA 15
ATOM 25580 C C . GLU A 1 58 ? 14.234 -0.703 -4.320 1.00 0.00 118 GLU A C 15
ATOM 25581 O O . GLU A 1 58 ? 14.693 -1.459 -5.181 1.00 0.00 118 GLU A O 15
ATOM 25593 N N . THR A 1 59 ? 13.176 0.068 -4.523 1.00 0.00 119 THR A N 15
ATOM 25594 C CA . THR A 1 59 ? 12.526 0.145 -5.816 1.00 0.00 119 THR A CA 15
ATOM 25595 C C . THR A 1 59 ? 13.394 0.949 -6.780 1.00 0.00 119 THR A C 15
ATOM 25596 O O . THR A 1 59 ? 13.586 2.153 -6.608 1.00 0.00 119 THR A O 15
ATOM 25607 N N . LYS A 1 60 ? 13.915 0.272 -7.788 1.00 0.00 120 LYS A N 15
ATOM 25608 C CA . LYS A 1 60 ? 14.853 0.880 -8.726 1.00 0.00 120 LYS A CA 15
ATOM 25609 C C . LYS A 1 60 ? 14.133 1.432 -9.953 1.00 0.00 120 LYS A C 15
ATOM 25610 O O . LYS A 1 60 ? 14.717 1.557 -11.032 1.00 0.00 120 LYS A O 15
ATOM 25629 N N . LEU A 1 61 ? 12.867 1.784 -9.769 1.00 0.00 121 LEU A N 15
ATOM 25630 C CA . LEU A 1 61 ? 12.064 2.348 -10.843 1.00 0.00 121 LEU A CA 15
ATOM 25631 C C . LEU A 1 61 ? 12.073 3.871 -10.769 1.00 0.00 121 LEU A C 15
ATOM 25632 O O . LEU A 1 61 ? 12.755 4.456 -9.926 1.00 0.00 121 LEU A O 15
ATOM 25648 N N . ALA A 1 62 ? 11.306 4.509 -11.644 1.00 0.00 122 ALA A N 15
ATOM 25649 C CA . ALA A 1 62 ? 11.331 5.960 -11.770 1.00 0.00 122 ALA A CA 15
ATOM 25650 C C . ALA A 1 62 ? 10.360 6.645 -10.807 1.00 0.00 122 ALA A C 15
ATOM 25651 O O . ALA A 1 62 ? 9.575 5.984 -10.123 1.00 0.00 122 ALA A O 15
ATOM 25658 N N . LYS A 1 63 ? 10.426 7.977 -10.786 1.00 0.00 123 LYS A N 15
ATOM 25659 C CA . LYS A 1 63 ? 9.609 8.817 -9.904 1.00 0.00 123 LYS A CA 15
ATOM 25660 C C . LYS A 1 63 ? 8.126 8.441 -9.924 1.00 0.00 123 LYS A C 15
ATOM 25661 O O . LYS A 1 63 ? 7.506 8.294 -8.869 1.00 0.00 123 LYS A O 15
ATOM 25680 N N . ASN A 1 64 ? 7.565 8.287 -11.116 1.00 0.00 124 ASN A N 15
ATOM 25681 C CA . ASN A 1 64 ? 6.138 8.009 -11.259 1.00 0.00 124 ASN A CA 15
ATOM 25682 C C . ASN A 1 64 ? 5.768 6.667 -10.634 1.00 0.00 124 ASN A C 15
ATOM 25683 O O . ASN A 1 64 ? 4.741 6.550 -9.968 1.00 0.00 124 ASN A O 15
ATOM 25694 N N . THR A 1 65 ? 6.616 5.667 -10.828 1.00 0.00 125 THR A N 15
ATOM 25695 C CA . THR A 1 65 ? 6.379 4.348 -10.264 1.00 0.00 125 THR A CA 15
ATOM 25696 C C . THR A 1 65 ? 6.467 4.388 -8.734 1.00 0.00 125 THR A C 15
ATOM 25697 O O . THR A 1 65 ? 5.670 3.755 -8.041 1.00 0.00 125 THR A O 15
ATOM 25708 N N . LEU A 1 66 ? 7.428 5.156 -8.221 1.00 0.00 126 LEU A N 15
ATOM 25709 C CA . LEU A 1 66 ? 7.616 5.300 -6.778 1.00 0.00 126 LEU A CA 15
ATOM 25710 C C . LEU A 1 66 ? 6.362 5.875 -6.127 1.00 0.00 126 LEU A C 15
ATOM 25711 O O . LEU A 1 66 ? 5.890 5.379 -5.104 1.00 0.00 126 LEU A O 15
ATOM 25727 N N . LYS A 1 67 ? 5.819 6.915 -6.744 1.00 0.00 127 LYS A N 15
ATOM 25728 C CA . LYS A 1 67 ? 4.633 7.584 -6.228 1.00 0.00 127 LYS A CA 15
ATOM 25729 C C . LYS A 1 67 ? 3.395 6.716 -6.391 1.00 0.00 127 LYS A C 15
ATOM 25730 O O . LYS A 1 67 ? 2.464 6.796 -5.591 1.00 0.00 127 LYS A O 15
ATOM 25749 N N . ALA A 1 68 ? 3.397 5.880 -7.420 1.00 0.00 128 ALA A N 15
ATOM 25750 C CA . ALA A 1 68 ? 2.315 4.933 -7.634 1.00 0.00 128 ALA A CA 15
ATOM 25751 C C . ALA A 1 68 ? 2.232 3.954 -6.472 1.00 0.00 128 ALA A C 15
ATOM 25752 O O . ALA A 1 68 ? 1.153 3.704 -5.932 1.00 0.00 128 ALA A O 15
ATOM 25759 N N . ILE A 1 69 ? 3.380 3.412 -6.081 1.00 0.00 129 ILE A N 15
ATOM 25760 C CA . ILE A 1 69 ? 3.450 2.513 -4.935 1.00 0.00 129 ILE A CA 15
ATOM 25761 C C . ILE A 1 69 ? 3.094 3.267 -3.657 1.00 0.00 129 ILE A C 15
ATOM 25762 O O . ILE A 1 69 ? 2.374 2.755 -2.796 1.00 0.00 129 ILE A O 15
ATOM 25778 N N . ARG A 1 70 ? 3.596 4.495 -3.556 1.00 0.00 130 ARG A N 15
ATOM 25779 C CA . ARG A 1 70 ? 3.328 5.354 -2.410 1.00 0.00 130 ARG A CA 15
ATOM 25780 C C . ARG A 1 70 ? 1.827 5.561 -2.217 1.00 0.00 130 ARG A C 15
ATOM 25781 O O . ARG A 1 70 ? 1.287 5.272 -1.147 1.00 0.00 130 ARG A O 15
ATOM 25802 N N . ASN A 1 71 ? 1.161 6.052 -3.256 1.00 0.00 131 ASN A N 15
ATOM 25803 C CA . ASN A 1 71 ? -0.271 6.333 -3.187 1.00 0.00 131 ASN A CA 15
ATOM 25804 C C . ASN A 1 71 ? -1.056 5.069 -2.852 1.00 0.00 131 ASN A C 15
ATOM 25805 O O . ASN A 1 71 ? -1.913 5.083 -1.970 1.00 0.00 131 ASN A O 15
ATOM 25816 N N . THR A 1 72 ? -0.735 3.977 -3.538 1.00 0.00 132 THR A N 15
ATOM 25817 C CA . THR A 1 72 ? -1.417 2.704 -3.328 1.00 0.00 132 THR A CA 15
ATOM 25818 C C . THR A 1 72 ? -1.329 2.263 -1.865 1.00 0.00 132 THR A C 15
ATOM 25819 O O . THR A 1 72 ? -2.347 2.006 -1.221 1.00 0.00 132 THR A O 15
ATOM 25830 N N . ALA A 1 73 ? -0.108 2.208 -1.338 1.00 0.00 133 ALA A N 15
ATOM 25831 C CA . ALA A 1 73 ? 0.112 1.799 0.044 1.00 0.00 133 ALA A CA 15
ATOM 25832 C C . ALA A 1 73 ? -0.560 2.765 1.012 1.00 0.00 133 ALA A C 15
ATOM 25833 O O . ALA A 1 73 ? -1.059 2.366 2.065 1.00 0.00 133 ALA A O 15
ATOM 25840 N N . SER A 1 74 ? -0.573 4.040 0.643 1.00 0.00 134 SER A N 15
ATOM 25841 C CA . SER A 1 74 ? -1.189 5.067 1.465 1.00 0.00 134 SER A CA 15
ATOM 25842 C C . SER A 1 74 ? -2.687 4.808 1.597 1.00 0.00 134 SER A C 15
ATOM 25843 O O . SER A 1 74 ? -3.236 4.841 2.701 1.00 0.00 134 SER A O 15
ATOM 25851 N N . GLN A 1 75 ? -3.335 4.518 0.470 1.00 0.00 135 GLN A N 15
ATOM 25852 C CA . GLN A 1 75 ? -4.772 4.270 0.445 1.00 0.00 135 GLN A CA 15
ATOM 25853 C C . GLN A 1 75 ? -5.143 3.081 1.325 1.00 0.00 135 GLN A C 15
ATOM 25854 O O . GLN A 1 75 ? -6.159 3.110 2.017 1.00 0.00 135 GLN A O 15
ATOM 25868 N N . ILE A 1 76 ? -4.313 2.042 1.294 1.00 0.00 136 ILE A N 15
ATOM 25869 C CA . ILE A 1 76 ? -4.558 0.842 2.089 1.00 0.00 136 ILE A CA 15
ATOM 25870 C C . ILE A 1 76 ? -4.621 1.183 3.579 1.00 0.00 136 ILE A C 15
ATOM 25871 O O . ILE A 1 76 ? -5.565 0.803 4.273 1.00 0.00 136 ILE A O 15
ATOM 25887 N N . PHE A 1 77 ? -3.622 1.920 4.059 1.00 0.00 137 PHE A N 15
ATOM 25888 C CA . PHE A 1 77 ? -3.597 2.353 5.454 1.00 0.00 137 PHE A CA 15
ATOM 25889 C C . PHE A 1 77 ? -4.773 3.273 5.755 1.00 0.00 137 PHE A C 15
ATOM 25890 O O . PHE A 1 77 ? -5.406 3.160 6.801 1.00 0.00 137 PHE A O 15
ATOM 25907 N N . ARG A 1 78 ? -5.061 4.176 4.824 1.00 0.00 138 ARG A N 15
ATOM 25908 C CA . ARG A 1 78 ? -6.168 5.117 4.975 1.00 0.00 138 ARG A CA 15
ATOM 25909 C C . ARG A 1 78 ? -7.494 4.385 5.125 1.00 0.00 138 ARG A C 15
ATOM 25910 O O . ARG A 1 78 ? -8.317 4.749 5.964 1.00 0.00 138 ARG A O 15
ATOM 25931 N N . LEU A 1 79 ? -7.686 3.355 4.314 1.00 0.00 139 LEU A N 15
ATOM 25932 C CA . LEU A 1 79 ? -8.892 2.535 4.373 1.00 0.00 139 LEU A CA 15
ATOM 25933 C C . LEU A 1 79 ? -9.035 1.884 5.747 1.00 0.00 139 LEU A C 15
ATOM 25934 O O . LEU A 1 79 ? -10.138 1.787 6.294 1.00 0.00 139 LEU A O 15
ATOM 25950 N N . ALA A 1 80 ? -7.915 1.449 6.308 1.00 0.00 140 ALA A N 15
ATOM 25951 C CA . ALA A 1 80 ? -7.914 0.850 7.632 1.00 0.00 140 ALA A CA 15
ATOM 25952 C C . ALA A 1 80 ? -8.260 1.890 8.694 1.00 0.00 140 ALA A C 15
ATOM 25953 O O . ALA A 1 80 ? -8.998 1.604 9.642 1.00 0.00 140 ALA A O 15
ATOM 25960 N N . ILE A 1 81 ? -7.731 3.098 8.523 1.00 0.00 141 ILE A N 15
ATOM 25961 C CA . ILE A 1 81 ? -8.030 4.203 9.426 1.00 0.00 141 ILE A CA 15
ATOM 25962 C C . ILE A 1 81 ? -9.516 4.552 9.377 1.00 0.00 141 ILE A C 15
ATOM 25963 O O . ILE A 1 81 ? -10.129 4.832 10.406 1.00 0.00 141 ILE A O 15
ATOM 25979 N N . GLU A 1 82 ? -10.090 4.512 8.175 1.00 0.00 142 GLU A N 15
ATOM 25980 C CA . GLU A 1 82 ? -11.517 4.770 7.982 1.00 0.00 142 GLU A CA 15
ATOM 25981 C C . GLU A 1 82 ? -12.363 3.860 8.867 1.00 0.00 142 GLU A C 15
ATOM 25982 O O . GLU A 1 82 ? -13.303 4.306 9.525 1.00 0.00 142 GLU A O 15
ATOM 25994 N N . ASN A 1 83 ? -12.001 2.584 8.892 1.00 0.00 143 ASN A N 15
ATOM 25995 C CA . ASN A 1 83 ? -12.737 1.588 9.665 1.00 0.00 143 ASN A CA 15
ATOM 25996 C C . ASN A 1 83 ? -12.242 1.553 11.110 1.00 0.00 143 ASN A C 15
ATOM 25997 O O . ASN A 1 83 ? -12.649 0.698 11.896 1.00 0.00 143 ASN A O 15
ATOM 26008 N N . ARG A 1 84 ? -11.357 2.496 11.442 1.00 0.00 144 ARG A N 15
ATOM 26009 C CA . ARG A 1 84 ? -10.784 2.619 12.785 1.00 0.00 144 ARG A CA 15
ATOM 26010 C C . ARG A 1 84 ? -10.064 1.346 13.221 1.00 0.00 144 ARG A C 15
ATOM 26011 O O . ARG A 1 84 ? -9.943 1.064 14.413 1.00 0.00 144 ARG A O 15
ATOM 26032 N N . ALA A 1 85 ? -9.552 0.600 12.246 1.00 0.00 145 ALA A N 15
ATOM 26033 C CA . ALA A 1 85 ? -8.742 -0.579 12.529 1.00 0.00 145 ALA A CA 15
ATOM 26034 C C . ALA A 1 85 ? -7.349 -0.147 12.954 1.00 0.00 145 ALA A C 15
ATOM 26035 O O . ALA A 1 85 ? -6.621 -0.878 13.627 1.00 0.00 145 ALA A O 15
ATOM 26042 N N . ILE A 1 86 ? -6.994 1.056 12.544 1.00 0.00 146 ILE A N 15
ATOM 26043 C CA . ILE A 1 86 ? -5.763 1.688 12.964 1.00 0.00 146 ILE A CA 15
ATOM 26044 C C . ILE A 1 86 ? -5.984 3.196 12.979 1.00 0.00 146 ILE A C 15
ATOM 26045 O O . ILE A 1 86 ? -6.736 3.721 12.158 1.00 0.00 146 ILE A O 15
ATOM 26061 N N . ASP A 1 87 ? -5.379 3.879 13.931 1.00 0.00 147 ASP A N 15
ATOM 26062 C CA . ASP A 1 87 ? -5.538 5.323 14.044 1.00 0.00 147 ASP A CA 15
ATOM 26063 C C . ASP A 1 87 ? -4.188 5.993 13.826 1.00 0.00 147 ASP A C 15
ATOM 26064 O O . ASP A 1 87 ? -3.921 7.094 14.301 1.00 0.00 147 ASP A O 15
ATOM 26073 N N . PHE A 1 88 ? -3.353 5.311 13.068 1.00 0.00 148 PHE A N 15
ATOM 26074 C CA . PHE A 1 88 ? -1.993 5.742 12.821 1.00 0.00 148 PHE A CA 15
ATOM 26075 C C . PHE A 1 88 ? -1.667 5.537 11.348 1.00 0.00 148 PHE A C 15
ATOM 26076 O O . PHE A 1 88 ? -2.029 4.514 10.767 1.00 0.00 148 PHE A O 15
ATOM 26093 N N . ASN A 1 89 ? -1.011 6.509 10.738 1.00 0.00 149 ASN A N 15
ATOM 26094 C CA . ASN A 1 89 ? -0.707 6.428 9.320 1.00 0.00 149 ASN A CA 15
ATOM 26095 C C . ASN A 1 89 ? 0.798 6.479 9.087 1.00 0.00 149 ASN A C 15
ATOM 26096 O O . ASN A 1 89 ? 1.372 7.555 8.927 1.00 0.00 149 ASN A O 15
ATOM 26107 N N . PRO A 1 90 ? 1.464 5.311 9.070 1.00 0.00 150 PRO A N 15
ATOM 26108 C CA . PRO A 1 90 ? 2.908 5.229 8.824 1.00 0.00 150 PRO A CA 15
ATOM 26109 C C . PRO A 1 90 ? 3.252 5.700 7.419 1.00 0.00 150 PRO A C 15
ATOM 26110 O O . PRO A 1 90 ? 4.370 6.133 7.143 1.00 0.00 150 PRO A O 15
ATOM 26121 N N . ALA A 1 91 ? 2.255 5.637 6.545 1.00 0.00 151 ALA A N 15
ATOM 26122 C CA . ALA A 1 91 ? 2.414 6.001 5.150 1.00 0.00 151 ALA A CA 15
ATOM 26123 C C . ALA A 1 91 ? 2.703 7.489 4.990 1.00 0.00 151 ALA A C 15
ATOM 26124 O O . ALA A 1 91 ? 3.351 7.899 4.031 1.00 0.00 151 ALA A O 15
ATOM 26131 N N . ASP A 1 92 ? 2.235 8.293 5.936 1.00 0.00 152 ASP A N 15
ATOM 26132 C CA . ASP A 1 92 ? 2.404 9.741 5.854 1.00 0.00 152 ASP A CA 15
ATOM 26133 C C . ASP A 1 92 ? 3.861 10.124 6.101 1.00 0.00 152 ASP A C 15
ATOM 26134 O O . ASP A 1 92 ? 4.340 11.146 5.613 1.00 0.00 152 ASP A O 15
ATOM 26143 N N . TYR A 1 93 ? 4.572 9.266 6.827 1.00 0.00 153 TYR A N 15
ATOM 26144 C CA . TYR A 1 93 ? 5.966 9.517 7.170 1.00 0.00 153 TYR A CA 15
ATOM 26145 C C . TYR A 1 93 ? 6.899 9.002 6.077 1.00 0.00 153 TYR A C 15
ATOM 26146 O O . TYR A 1 93 ? 8.119 9.111 6.187 1.00 0.00 153 TYR A O 15
ATOM 26164 N N . VAL A 1 94 ? 6.320 8.433 5.028 1.00 0.00 154 VAL A N 15
ATOM 26165 C CA . VAL A 1 94 ? 7.106 7.929 3.915 1.00 0.00 154 VAL A CA 15
ATOM 26166 C C . VAL A 1 94 ? 7.331 9.035 2.895 1.00 0.00 154 VAL A C 15
ATOM 26167 O O . VAL A 1 94 ? 6.407 9.437 2.186 1.00 0.00 154 VAL A O 15
ATOM 26180 N N . ARG A 1 95 ? 8.555 9.535 2.842 1.00 0.00 155 ARG A N 15
ATOM 26181 C CA . ARG A 1 95 ? 8.897 10.634 1.954 1.00 0.00 155 ARG A CA 15
ATOM 26182 C C . ARG A 1 95 ? 9.349 10.114 0.595 1.00 0.00 155 ARG A C 15
ATOM 26183 O O . ARG A 1 95 ? 10.186 9.212 0.513 1.00 0.00 155 ARG A O 15
ATOM 26204 N N . ILE A 1 96 ? 8.774 10.667 -0.461 1.00 0.00 156 ILE A N 15
ATOM 26205 C CA . ILE A 1 96 ? 9.190 10.339 -1.817 1.00 0.00 156 ILE A CA 15
ATOM 26206 C C . ILE A 1 96 ? 10.174 11.386 -2.330 1.00 0.00 156 ILE A C 15
ATOM 26207 O O . ILE A 1 96 ? 9.831 12.565 -2.454 1.00 0.00 156 ILE A O 15
ATOM 26223 N N . PRO A 1 97 ? 11.421 10.979 -2.593 1.00 0.00 157 PRO A N 15
ATOM 26224 C CA . PRO A 1 97 ? 12.438 11.864 -3.149 1.00 0.00 157 PRO A CA 15
ATOM 26225 C C . PRO A 1 97 ? 12.350 11.965 -4.670 1.00 0.00 157 PRO A C 15
ATOM 26226 O O . PRO A 1 97 ? 12.066 10.981 -5.355 1.00 0.00 157 PRO A O 15
ATOM 26237 N N . LYS A 1 98 ? 12.600 13.156 -5.196 1.00 0.00 158 LYS A N 15
ATOM 26238 C CA . LYS A 1 98 ? 12.561 13.379 -6.638 1.00 0.00 158 LYS A CA 15
ATOM 26239 C C . LYS A 1 98 ? 13.913 13.055 -7.264 1.00 0.00 158 LYS A C 15
ATOM 26240 O O . LYS A 1 98 ? 14.223 13.522 -8.362 1.00 0.00 158 LYS A O 15
ATOM 26259 N N . ILE A 1 99 ? 14.709 12.252 -6.552 1.00 0.00 159 ILE A N 15
ATOM 26260 C CA . ILE A 1 99 ? 16.062 11.880 -6.980 1.00 0.00 159 ILE A CA 15
ATOM 26261 C C . ILE A 1 99 ? 17.046 13.039 -6.750 1.00 0.00 159 ILE A C 15
ATOM 26262 O O . ILE A 1 99 ? 18.230 12.821 -6.476 1.00 0.00 159 ILE A O 15
ATOM 26278 N N . ALA A 1 100 ? 16.539 14.263 -6.822 1.00 0.00 160 ALA A N 15
ATOM 26279 C CA . ALA A 1 100 ? 17.349 15.451 -6.594 1.00 0.00 160 ALA A CA 15
ATOM 26280 C C . ALA A 1 100 ? 17.688 15.612 -5.112 1.00 0.00 160 ALA A C 15
ATOM 26281 O O . ALA A 1 100 ? 17.102 14.950 -4.249 1.00 0.00 160 ALA A O 15
ATOM 26288 N N . LEU A 1 101 ? 18.633 16.495 -4.820 1.00 0.00 161 LEU A N 15
ATOM 26289 C CA . LEU A 1 101 ? 19.088 16.723 -3.453 1.00 0.00 161 LEU A CA 15
ATOM 26290 C C . LEU A 1 101 ? 18.174 17.706 -2.719 1.00 0.00 161 LEU A C 15
ATOM 26291 O O . LEU A 1 101 ? 18.642 18.702 -2.161 1.00 0.00 161 LEU A O 15
ATOM 26307 N N . GLU A 1 102 ? 16.873 17.404 -2.712 1.00 0.00 162 GLU A N 15
ATOM 26308 C CA . GLU A 1 102 ? 15.885 18.223 -2.007 1.00 0.00 162 GLU A CA 15
ATOM 26309 C C . GLU A 1 102 ? 16.289 18.394 -0.551 1.00 0.00 162 GLU A C 15
ATOM 26310 O O . GLU A 1 102 ? 16.197 19.478 0.022 1.00 0.00 162 GLU A O 15
ATOM 26322 N N . HIS A 1 103 ? 16.730 17.296 0.033 1.00 0.00 163 HIS A N 15
ATOM 26323 C CA . HIS A 1 103 ? 17.175 17.277 1.411 1.00 0.00 163 HIS A CA 15
ATOM 26324 C C . HIS A 1 103 ? 18.539 16.615 1.500 1.00 0.00 163 HIS A C 15
ATOM 26325 O O . HIS A 1 103 ? 18.654 15.392 1.500 1.00 0.00 163 HIS A O 15
ATOM 26340 N N . HIS A 1 104 ? 19.577 17.431 1.529 1.00 0.00 164 HIS A N 15
ATOM 26341 C CA . HIS A 1 104 ? 20.933 16.926 1.649 1.00 0.00 164 HIS A CA 15
ATOM 26342 C C . HIS A 1 104 ? 21.344 16.910 3.111 1.00 0.00 164 HIS A C 15
ATOM 26343 O O . HIS A 1 104 ? 22.017 17.812 3.605 1.00 0.00 164 HIS A O 15
ATOM 26358 N N . HIS A 1 105 ? 20.872 15.887 3.801 1.00 0.00 165 HIS A N 15
ATOM 26359 C CA . HIS A 1 105 ? 21.107 15.719 5.226 1.00 0.00 165 HIS A CA 15
ATOM 26360 C C . HIS A 1 105 ? 20.843 14.262 5.589 1.00 0.00 165 HIS A C 15
ATOM 26361 O O . HIS A 1 105 ? 19.774 13.915 6.089 1.00 0.00 165 HIS A O 15
ATOM 26376 N N . HIS A 1 106 ? 21.801 13.401 5.283 1.00 0.00 166 HIS A N 15
ATOM 26377 C CA . HIS A 1 106 ? 21.598 11.966 5.422 1.00 0.00 166 HIS A CA 15
ATOM 26378 C C . HIS A 1 106 ? 22.032 11.471 6.797 1.00 0.00 166 HIS A C 15
ATOM 26379 O O . HIS A 1 106 ? 23.080 10.844 6.940 1.00 0.00 166 HIS A O 15
ATOM 26394 N N . HIS A 1 107 ? 21.241 11.794 7.808 1.00 0.00 167 HIS A N 15
ATOM 26395 C CA . HIS A 1 107 ? 21.453 11.269 9.153 1.00 0.00 167 HIS A CA 15
ATOM 26396 C C . HIS A 1 107 ? 20.164 11.315 9.957 1.00 0.00 167 HIS A C 15
ATOM 26397 O O . HIS A 1 107 ? 19.406 12.283 9.877 1.00 0.00 167 HIS A O 15
ATOM 26412 N N . HIS A 1 108 ? 19.920 10.264 10.725 1.00 0.00 168 HIS A N 15
ATOM 26413 C CA . HIS A 1 108 ? 18.764 10.197 11.605 1.00 0.00 168 HIS A CA 15
ATOM 26414 C C . HIS A 1 108 ? 18.993 9.132 12.669 1.00 0.00 168 HIS A C 15
ATOM 26415 O O . HIS A 1 108 ? 19.315 9.502 13.816 1.00 0.00 168 HIS A O 15
ATOM 26431 N N . ARG A 1 1 ? -9.801 -7.441 13.530 1.00 0.00 61 ARG A N 16
ATOM 26432 C CA . ARG A 1 1 ? -8.823 -8.536 13.737 1.00 0.00 61 ARG A CA 16
ATOM 26433 C C . ARG A 1 1 ? -8.073 -8.825 12.445 1.00 0.00 61 ARG A C 16
ATOM 26434 O O . ARG A 1 1 ? -7.455 -9.879 12.293 1.00 0.00 61 ARG A O 16
ATOM 26457 N N . ASP A 1 2 ? -8.107 -7.872 11.527 1.00 0.00 62 ASP A N 16
ATOM 26458 C CA . ASP A 1 2 ? -7.586 -8.085 10.190 1.00 0.00 62 ASP A CA 16
ATOM 26459 C C . ASP A 1 2 ? -6.160 -7.567 10.069 1.00 0.00 62 ASP A C 16
ATOM 26460 O O . ASP A 1 2 ? -5.847 -6.460 10.514 1.00 0.00 62 ASP A O 16
ATOM 26469 N N . SER A 1 3 ? -5.297 -8.382 9.480 1.00 0.00 63 SER A N 16
ATOM 26470 C CA . SER A 1 3 ? -3.914 -7.996 9.237 1.00 0.00 63 SER A CA 16
ATOM 26471 C C . SER A 1 3 ? -3.819 -7.150 7.970 1.00 0.00 63 SER A C 16
ATOM 26472 O O . SER A 1 3 ? -4.772 -7.103 7.187 1.00 0.00 63 SER A O 16
ATOM 26480 N N . PHE A 1 4 ? -2.672 -6.506 7.751 1.00 0.00 64 PHE A N 16
ATOM 26481 C CA . PHE A 1 4 ? -2.502 -5.627 6.593 1.00 0.00 64 PHE A CA 16
ATOM 26482 C C . PHE A 1 4 ? -2.721 -6.399 5.298 1.00 0.00 64 PHE A C 16
ATOM 26483 O O . PHE A 1 4 ? -3.222 -5.851 4.318 1.00 0.00 64 PHE A O 16
ATOM 26500 N N . GLY A 1 5 ? -2.350 -7.675 5.309 1.00 0.00 65 GLY A N 16
ATOM 26501 C CA . GLY A 1 5 ? -2.580 -8.525 4.160 1.00 0.00 65 GLY A CA 16
ATOM 26502 C C . GLY A 1 5 ? -4.046 -8.596 3.779 1.00 0.00 65 GLY A C 16
ATOM 26503 O O . GLY A 1 5 ? -4.390 -8.541 2.600 1.00 0.00 65 GLY A O 16
ATOM 26507 N N . ASP A 1 6 ? -4.911 -8.689 4.781 1.00 0.00 66 ASP A N 16
ATOM 26508 C CA . ASP A 1 6 ? -6.344 -8.759 4.538 1.00 0.00 66 ASP A CA 16
ATOM 26509 C C . ASP A 1 6 ? -6.855 -7.393 4.091 1.00 0.00 66 ASP A C 16
ATOM 26510 O O . ASP A 1 6 ? -7.659 -7.294 3.169 1.00 0.00 66 ASP A O 16
ATOM 26519 N N . TRP A 1 7 ? -6.358 -6.335 4.735 1.00 0.00 67 TRP A N 16
ATOM 26520 C CA . TRP A 1 7 ? -6.720 -4.966 4.362 1.00 0.00 67 TRP A CA 16
ATOM 26521 C C . TRP A 1 7 ? -6.333 -4.680 2.915 1.00 0.00 67 TRP A C 16
ATOM 26522 O O . TRP A 1 7 ? -7.063 -4.002 2.190 1.00 0.00 67 TRP A O 16
ATOM 26543 N N . ALA A 1 8 ? -5.186 -5.200 2.500 1.00 0.00 68 ALA A N 16
ATOM 26544 C CA . ALA A 1 8 ? -4.745 -5.066 1.122 1.00 0.00 68 ALA A CA 16
ATOM 26545 C C . ALA A 1 8 ? -5.746 -5.729 0.186 1.00 0.00 68 ALA A C 16
ATOM 26546 O O . ALA A 1 8 ? -6.120 -5.162 -0.841 1.00 0.00 68 ALA A O 16
ATOM 26553 N N . GLU A 1 9 ? -6.193 -6.927 0.559 1.00 0.00 69 GLU A N 16
ATOM 26554 C CA . GLU A 1 9 ? -7.202 -7.635 -0.216 1.00 0.00 69 GLU A CA 16
ATOM 26555 C C . GLU A 1 9 ? -8.501 -6.828 -0.246 1.00 0.00 69 GLU A C 16
ATOM 26556 O O . GLU A 1 9 ? -9.154 -6.732 -1.285 1.00 0.00 69 GLU A O 16
ATOM 26568 N N . LYS A 1 10 ? -8.862 -6.244 0.898 1.00 0.00 70 LYS A N 16
ATOM 26569 C CA . LYS A 1 10 ? -10.055 -5.404 0.993 1.00 0.00 70 LYS A CA 16
ATOM 26570 C C . LYS A 1 10 ? -9.981 -4.253 -0.004 1.00 0.00 70 LYS A C 16
ATOM 26571 O O . LYS A 1 10 ? -10.960 -3.946 -0.686 1.00 0.00 70 LYS A O 16
ATOM 26590 N N . PHE A 1 11 ? -8.811 -3.623 -0.079 1.00 0.00 71 PHE A N 16
ATOM 26591 C CA . PHE A 1 11 ? -8.588 -2.499 -0.981 1.00 0.00 71 PHE A CA 16
ATOM 26592 C C . PHE A 1 11 ? -8.805 -2.922 -2.431 1.00 0.00 71 PHE A C 16
ATOM 26593 O O . PHE A 1 11 ? -9.577 -2.296 -3.158 1.00 0.00 71 PHE A O 16
ATOM 26610 N N . LEU A 1 12 ? -8.132 -3.995 -2.839 1.00 0.00 72 LEU A N 16
ATOM 26611 C CA . LEU A 1 12 ? -8.266 -4.523 -4.196 1.00 0.00 72 LEU A CA 16
ATOM 26612 C C . LEU A 1 12 ? -9.710 -4.917 -4.482 1.00 0.00 72 LEU A C 16
ATOM 26613 O O . LEU A 1 12 ? -10.271 -4.554 -5.513 1.00 0.00 72 LEU A O 16
ATOM 26629 N N . LYS A 1 13 ? -10.301 -5.643 -3.544 1.00 0.00 73 LYS A N 16
ATOM 26630 C CA . LYS A 1 13 ? -11.682 -6.101 -3.655 1.00 0.00 73 LYS A CA 16
ATOM 26631 C C . LYS A 1 13 ? -12.626 -4.915 -3.864 1.00 0.00 73 LYS A C 16
ATOM 26632 O O . LYS A 1 13 ? -13.488 -4.934 -4.752 1.00 0.00 73 LYS A O 16
ATOM 26651 N N . SER A 1 14 ? -12.437 -3.878 -3.058 1.00 0.00 74 SER A N 16
ATOM 26652 C CA . SER A 1 14 ? -13.264 -2.684 -3.138 1.00 0.00 74 SER A CA 16
ATOM 26653 C C . SER A 1 14 ? -13.012 -1.926 -4.434 1.00 0.00 74 SER A C 16
ATOM 26654 O O . SER A 1 14 ? -13.953 -1.493 -5.093 1.00 0.00 74 SER A O 16
ATOM 26662 N N . LYS A 1 15 ? -11.742 -1.783 -4.806 1.00 0.00 75 LYS A N 16
ATOM 26663 C CA . LYS A 1 15 ? -11.373 -1.033 -6.001 1.00 0.00 75 LYS A CA 16
ATOM 26664 C C . LYS A 1 15 ? -11.806 -1.759 -7.270 1.00 0.00 75 LYS A C 16
ATOM 26665 O O . LYS A 1 15 ? -12.150 -1.123 -8.264 1.00 0.00 75 LYS A O 16
ATOM 26684 N N . GLU A 1 16 ? -11.800 -3.085 -7.234 1.00 0.00 76 GLU A N 16
ATOM 26685 C CA . GLU A 1 16 ? -12.317 -3.874 -8.343 1.00 0.00 76 GLU A CA 16
ATOM 26686 C C . GLU A 1 16 ? -13.776 -3.514 -8.603 1.00 0.00 76 GLU A C 16
ATOM 26687 O O . GLU A 1 16 ? -14.163 -3.207 -9.733 1.00 0.00 76 GLU A O 16
ATOM 26699 N N . ALA A 1 17 ? -14.573 -3.534 -7.539 1.00 0.00 77 ALA A N 16
ATOM 26700 C CA . ALA A 1 17 ? -15.990 -3.194 -7.630 1.00 0.00 77 ALA A CA 16
ATOM 26701 C C . ALA A 1 17 ? -16.186 -1.686 -7.765 1.00 0.00 77 ALA A C 16
ATOM 26702 O O . ALA A 1 17 ? -17.285 -1.211 -8.046 1.00 0.00 77 ALA A O 16
ATOM 26709 N N . ASP A 1 18 ? -15.105 -0.946 -7.570 1.00 0.00 78 ASP A N 16
ATOM 26710 C CA . ASP A 1 18 ? -15.138 0.513 -7.620 1.00 0.00 78 ASP A CA 16
ATOM 26711 C C . ASP A 1 18 ? -15.213 1.007 -9.064 1.00 0.00 78 ASP A C 16
ATOM 26712 O O . ASP A 1 18 ? -15.464 2.185 -9.320 1.00 0.00 78 ASP A O 16
ATOM 26721 N N . GLY A 1 19 ? -14.992 0.099 -10.008 1.00 0.00 79 GLY A N 16
ATOM 26722 C CA . GLY A 1 19 ? -15.166 0.432 -11.409 1.00 0.00 79 GLY A CA 16
ATOM 26723 C C . GLY A 1 19 ? -13.858 0.653 -12.140 1.00 0.00 79 GLY A C 16
ATOM 26724 O O . GLY A 1 19 ? -13.780 1.489 -13.042 1.00 0.00 79 GLY A O 16
ATOM 26728 N N . VAL A 1 20 ? -12.824 -0.085 -11.758 1.00 0.00 80 VAL A N 16
ATOM 26729 C CA . VAL A 1 20 ? -11.544 0.004 -12.449 1.00 0.00 80 VAL A CA 16
ATOM 26730 C C . VAL A 1 20 ? -11.371 -1.169 -13.409 1.00 0.00 80 VAL A C 16
ATOM 26731 O O . VAL A 1 20 ? -12.035 -2.200 -13.270 1.00 0.00 80 VAL A O 16
ATOM 26744 N N . SER A 1 21 ? -10.487 -1.003 -14.380 1.00 0.00 81 SER A N 16
ATOM 26745 C CA . SER A 1 21 ? -10.212 -2.048 -15.353 1.00 0.00 81 SER A CA 16
ATOM 26746 C C . SER A 1 21 ? -9.229 -3.073 -14.788 1.00 0.00 81 SER A C 16
ATOM 26747 O O . SER A 1 21 ? -8.696 -2.897 -13.689 1.00 0.00 81 SER A O 16
ATOM 26755 N N . VAL A 1 22 ? -8.981 -4.132 -15.548 1.00 0.00 82 VAL A N 16
ATOM 26756 C CA . VAL A 1 22 ? -8.103 -5.201 -15.102 1.00 0.00 82 VAL A CA 16
ATOM 26757 C C . VAL A 1 22 ? -6.661 -4.712 -15.019 1.00 0.00 82 VAL A C 16
ATOM 26758 O O . VAL A 1 22 ? -5.956 -5.013 -14.061 1.00 0.00 82 VAL A O 16
ATOM 26771 N N . SER A 1 23 ? -6.238 -3.932 -16.012 1.00 0.00 83 SER A N 16
ATOM 26772 C CA . SER A 1 23 ? -4.892 -3.368 -16.019 1.00 0.00 83 SER A CA 16
ATOM 26773 C C . SER A 1 23 ? -4.666 -2.508 -14.778 1.00 0.00 83 SER A C 16
ATOM 26774 O O . SER A 1 23 ? -3.594 -2.530 -14.172 1.00 0.00 83 SER A O 16
ATOM 26782 N N . GLN A 1 24 ? -5.697 -1.767 -14.398 1.00 0.00 84 GLN A N 16
ATOM 26783 C CA . GLN A 1 24 ? -5.650 -0.932 -13.209 1.00 0.00 84 GLN A CA 16
ATOM 26784 C C . GLN A 1 24 ? -5.551 -1.803 -11.958 1.00 0.00 84 GLN A C 16
ATOM 26785 O O . GLN A 1 24 ? -4.705 -1.577 -11.090 1.00 0.00 84 GLN A O 16
ATOM 26799 N N . LEU A 1 25 ? -6.409 -2.812 -11.893 1.00 0.00 85 LEU A N 16
ATOM 26800 C CA . LEU A 1 25 ? -6.466 -3.713 -10.750 1.00 0.00 85 LEU A CA 16
ATOM 26801 C C . LEU A 1 25 ? -5.144 -4.469 -10.595 1.00 0.00 85 LEU A C 16
ATOM 26802 O O . LEU A 1 25 ? -4.620 -4.597 -9.489 1.00 0.00 85 LEU A O 16
ATOM 26818 N N . ASN A 1 26 ? -4.596 -4.949 -11.712 1.00 0.00 86 ASN A N 16
ATOM 26819 C CA . ASN A 1 26 ? -3.326 -5.679 -11.696 1.00 0.00 86 ASN A CA 16
ATOM 26820 C C . ASN A 1 26 ? -2.199 -4.801 -11.174 1.00 0.00 86 ASN A C 16
ATOM 26821 O O . ASN A 1 26 ? -1.333 -5.265 -10.435 1.00 0.00 86 ASN A O 16
ATOM 26832 N N . SER A 1 27 ? -2.218 -3.530 -11.556 1.00 0.00 87 SER A N 16
ATOM 26833 C CA . SER A 1 27 ? -1.190 -2.594 -11.127 1.00 0.00 87 SER A CA 16
ATOM 26834 C C . SER A 1 27 ? -1.168 -2.474 -9.605 1.00 0.00 87 SER A C 16
ATOM 26835 O O . SER A 1 27 ? -0.101 -2.508 -8.989 1.00 0.00 87 SER A O 16
ATOM 26843 N N . TYR A 1 28 ? -2.349 -2.364 -9.002 1.00 0.00 88 TYR A N 16
ATOM 26844 C CA . TYR A 1 28 ? -2.453 -2.293 -7.549 1.00 0.00 88 TYR A CA 16
ATOM 26845 C C . TYR A 1 28 ? -1.925 -3.576 -6.912 1.00 0.00 88 TYR A C 16
ATOM 26846 O O . TYR A 1 28 ? -1.269 -3.538 -5.871 1.00 0.00 88 TYR A O 16
ATOM 26864 N N . LYS A 1 29 ? -2.201 -4.708 -7.555 1.00 0.00 89 LYS A N 16
ATOM 26865 C CA . LYS A 1 29 ? -1.728 -5.999 -7.070 1.00 0.00 89 LYS A CA 16
ATOM 26866 C C . LYS A 1 29 ? -0.209 -6.077 -7.149 1.00 0.00 89 LYS A C 16
ATOM 26867 O O . LYS A 1 29 ? 0.434 -6.647 -6.274 1.00 0.00 89 LYS A O 16
ATOM 26886 N N . ASN A 1 30 ? 0.361 -5.490 -8.194 1.00 0.00 90 ASN A N 16
ATOM 26887 C CA . ASN A 1 30 ? 1.812 -5.426 -8.340 1.00 0.00 90 ASN A CA 16
ATOM 26888 C C . ASN A 1 30 ? 2.430 -4.657 -7.175 1.00 0.00 90 ASN A C 16
ATOM 26889 O O . ASN A 1 30 ? 3.539 -4.956 -6.725 1.00 0.00 90 ASN A O 16
ATOM 26900 N N . TYR A 1 31 ? 1.704 -3.669 -6.681 1.00 0.00 91 TYR A N 16
ATOM 26901 C CA . TYR A 1 31 ? 2.174 -2.883 -5.556 1.00 0.00 91 TYR A CA 16
ATOM 26902 C C . TYR A 1 31 ? 2.117 -3.696 -4.263 1.00 0.00 91 TYR A C 16
ATOM 26903 O O . TYR A 1 31 ? 3.113 -3.796 -3.550 1.00 0.00 91 TYR A O 16
ATOM 26921 N N . CYS A 1 32 ? 0.972 -4.309 -3.984 1.00 0.00 92 CYS A N 16
ATOM 26922 C CA . CYS A 1 32 ? 0.777 -5.013 -2.719 1.00 0.00 92 CYS A CA 16
ATOM 26923 C C . CYS A 1 32 ? 1.482 -6.373 -2.698 1.00 0.00 92 CYS A C 16
ATOM 26924 O O . CYS A 1 32 ? 2.081 -6.746 -1.694 1.00 0.00 92 CYS A O 16
ATOM 26932 N N . ARG A 1 33 ? 1.423 -7.105 -3.804 1.00 0.00 93 ARG A N 16
ATOM 26933 C CA . ARG A 1 33 ? 2.002 -8.446 -3.860 1.00 0.00 93 ARG A CA 16
ATOM 26934 C C . ARG A 1 33 ? 3.519 -8.403 -4.026 1.00 0.00 93 ARG A C 16
ATOM 26935 O O . ARG A 1 33 ? 4.255 -9.022 -3.258 1.00 0.00 93 ARG A O 16
ATOM 26956 N N . ASN A 1 34 ? 3.982 -7.674 -5.030 1.00 0.00 94 ASN A N 16
ATOM 26957 C CA . ASN A 1 34 ? 5.399 -7.675 -5.374 1.00 0.00 94 ASN A CA 16
ATOM 26958 C C . ASN A 1 34 ? 6.197 -6.807 -4.415 1.00 0.00 94 ASN A C 16
ATOM 26959 O O . ASN A 1 34 ? 7.208 -7.238 -3.863 1.00 0.00 94 ASN A O 16
ATOM 26970 N N . HIS A 1 35 ? 5.735 -5.584 -4.212 1.00 0.00 95 HIS A N 16
ATOM 26971 C CA . HIS A 1 35 ? 6.480 -4.612 -3.421 1.00 0.00 95 HIS A CA 16
ATOM 26972 C C . HIS A 1 35 ? 6.168 -4.724 -1.931 1.00 0.00 95 HIS A C 16
ATOM 26973 O O . HIS A 1 35 ? 7.072 -4.887 -1.113 1.00 0.00 95 HIS A O 16
ATOM 26988 N N . LEU A 1 36 ? 4.889 -4.656 -1.586 1.00 0.00 96 LEU A N 16
ATOM 26989 C CA . LEU A 1 36 ? 4.468 -4.609 -0.184 1.00 0.00 96 LEU A CA 16
ATOM 26990 C C . LEU A 1 36 ? 4.295 -6.010 0.404 1.00 0.00 96 LEU A C 16
ATOM 26991 O O . LEU A 1 36 ? 3.543 -6.200 1.361 1.00 0.00 96 LEU A O 16
ATOM 27007 N N . SER A 1 37 ? 5.023 -6.973 -0.147 1.00 0.00 97 SER A N 16
ATOM 27008 C CA . SER A 1 37 ? 4.949 -8.361 0.298 1.00 0.00 97 SER A CA 16
ATOM 27009 C C . SER A 1 37 ? 5.253 -8.518 1.800 1.00 0.00 97 SER A C 16
ATOM 27010 O O . SER A 1 37 ? 4.503 -9.199 2.505 1.00 0.00 97 SER A O 16
ATOM 27018 N N . PRO A 1 38 ? 6.347 -7.909 2.325 1.00 0.00 98 PRO A N 16
ATOM 27019 C CA . PRO A 1 38 ? 6.650 -7.955 3.761 1.00 0.00 98 PRO A CA 16
ATOM 27020 C C . PRO A 1 38 ? 5.524 -7.369 4.611 1.00 0.00 98 PRO A C 16
ATOM 27021 O O . PRO A 1 38 ? 5.222 -7.872 5.692 1.00 0.00 98 PRO A O 16
ATOM 27032 N N . LEU A 1 39 ? 4.887 -6.318 4.102 1.00 0.00 99 LEU A N 16
ATOM 27033 C CA . LEU A 1 39 ? 3.802 -5.658 4.822 1.00 0.00 99 LEU A CA 16
ATOM 27034 C C . LEU A 1 39 ? 2.572 -6.551 4.867 1.00 0.00 99 LEU A C 16
ATOM 27035 O O . LEU A 1 39 ? 1.825 -6.545 5.845 1.00 0.00 99 LEU A O 16
ATOM 27051 N N . TYR A 1 40 ? 2.384 -7.320 3.802 1.00 0.00 100 TYR A N 16
ATOM 27052 C CA . TYR A 1 40 ? 1.262 -8.250 3.684 1.00 0.00 100 TYR A CA 16
ATOM 27053 C C . TYR A 1 40 ? 1.256 -9.249 4.843 1.00 0.00 100 TYR A C 16
ATOM 27054 O O . TYR A 1 40 ? 0.202 -9.719 5.273 1.00 0.00 100 TYR A O 16
ATOM 27072 N N . MET A 1 41 ? 2.440 -9.551 5.356 1.00 0.00 101 MET A N 16
ATOM 27073 C CA . MET A 1 41 ? 2.590 -10.530 6.425 1.00 0.00 101 MET A CA 16
ATOM 27074 C C . MET A 1 41 ? 2.406 -9.874 7.795 1.00 0.00 101 MET A C 16
ATOM 27075 O O . MET A 1 41 ? 2.134 -10.547 8.790 1.00 0.00 101 MET A O 16
ATOM 27089 N N . LYS A 1 42 ? 2.531 -8.556 7.838 1.00 0.00 102 LYS A N 16
ATOM 27090 C CA . LYS A 1 42 ? 2.499 -7.828 9.099 1.00 0.00 102 LYS A CA 16
ATOM 27091 C C . LYS A 1 42 ? 1.088 -7.385 9.465 1.00 0.00 102 LYS A C 16
ATOM 27092 O O . LYS A 1 42 ? 0.170 -7.408 8.638 1.00 0.00 102 LYS A O 16
ATOM 27111 N N . SER A 1 43 ? 0.923 -6.995 10.718 1.00 0.00 103 SER A N 16
ATOM 27112 C CA . SER A 1 43 ? -0.288 -6.336 11.162 1.00 0.00 103 SER A CA 16
ATOM 27113 C C . SER A 1 43 ? -0.080 -4.821 11.110 1.00 0.00 103 SER A C 16
ATOM 27114 O O . SER A 1 43 ? 1.038 -4.358 10.892 1.00 0.00 103 SER A O 16
ATOM 27122 N N . LEU A 1 44 ? -1.143 -4.061 11.332 1.00 0.00 104 LEU A N 16
ATOM 27123 C CA . LEU A 1 44 ? -1.100 -2.604 11.198 1.00 0.00 104 LEU A CA 16
ATOM 27124 C C . LEU A 1 44 ? -0.064 -1.973 12.131 1.00 0.00 104 LEU A C 16
ATOM 27125 O O . LEU A 1 44 ? 0.700 -1.102 11.724 1.00 0.00 104 LEU A O 16
ATOM 27141 N N . SER A 1 45 ? -0.025 -2.435 13.373 1.00 0.00 105 SER A N 16
ATOM 27142 C CA . SER A 1 45 ? 0.879 -1.874 14.371 1.00 0.00 105 SER A CA 16
ATOM 27143 C C . SER A 1 45 ? 2.260 -2.524 14.277 1.00 0.00 105 SER A C 16
ATOM 27144 O O . SER A 1 45 ? 3.159 -2.226 15.066 1.00 0.00 105 SER A O 16
ATOM 27152 N N . GLU A 1 46 ? 2.415 -3.421 13.319 1.00 0.00 106 GLU A N 16
ATOM 27153 C CA . GLU A 1 46 ? 3.662 -4.144 13.142 1.00 0.00 106 GLU A CA 16
ATOM 27154 C C . GLU A 1 46 ? 4.461 -3.559 11.973 1.00 0.00 106 GLU A C 16
ATOM 27155 O O . GLU A 1 46 ? 5.655 -3.828 11.815 1.00 0.00 106 GLU A O 16
ATOM 27167 N N . ILE A 1 47 ? 3.800 -2.740 11.167 1.00 0.00 107 ILE A N 16
ATOM 27168 C CA . ILE A 1 47 ? 4.435 -2.140 10.002 1.00 0.00 107 ILE A CA 16
ATOM 27169 C C . ILE A 1 47 ? 5.209 -0.884 10.389 1.00 0.00 107 ILE A C 16
ATOM 27170 O O . ILE A 1 47 ? 4.761 -0.100 11.226 1.00 0.00 107 ILE A O 16
ATOM 27186 N N . LEU A 1 48 ? 6.374 -0.710 9.784 1.00 0.00 108 LEU A N 16
ATOM 27187 C CA . LEU A 1 48 ? 7.197 0.460 10.027 1.00 0.00 108 LEU A CA 16
ATOM 27188 C C . LEU A 1 48 ? 7.220 1.338 8.785 1.00 0.00 108 LEU A C 16
ATOM 27189 O O . LEU A 1 48 ? 7.085 0.841 7.668 1.00 0.00 108 LEU A O 16
ATOM 27205 N N . PRO A 1 49 ? 7.392 2.656 8.954 1.00 0.00 109 PRO A N 16
ATOM 27206 C CA . PRO A 1 49 ? 7.544 3.570 7.820 1.00 0.00 109 PRO A CA 16
ATOM 27207 C C . PRO A 1 49 ? 8.775 3.219 6.991 1.00 0.00 109 PRO A C 16
ATOM 27208 O O . PRO A 1 49 ? 8.827 3.468 5.786 1.00 0.00 109 PRO A O 16
ATOM 27219 N N . ALA A 1 50 ? 9.751 2.605 7.653 1.00 0.00 110 ALA A N 16
ATOM 27220 C CA . ALA A 1 50 ? 11.001 2.226 7.016 1.00 0.00 110 ALA A CA 16
ATOM 27221 C C . ALA A 1 50 ? 10.811 1.057 6.051 1.00 0.00 110 ALA A C 16
ATOM 27222 O O . ALA A 1 50 ? 11.578 0.911 5.099 1.00 0.00 110 ALA A O 16
ATOM 27229 N N . ASP A 1 51 ? 9.793 0.229 6.296 1.00 0.00 111 ASP A N 16
ATOM 27230 C CA . ASP A 1 51 ? 9.477 -0.876 5.390 1.00 0.00 111 ASP A CA 16
ATOM 27231 C C . ASP A 1 51 ? 9.208 -0.333 3.996 1.00 0.00 111 ASP A C 16
ATOM 27232 O O . ASP A 1 51 ? 9.878 -0.693 3.031 1.00 0.00 111 ASP A O 16
ATOM 27241 N N . ILE A 1 52 ? 8.241 0.567 3.913 1.00 0.00 112 ILE A N 16
ATOM 27242 C CA . ILE A 1 52 ? 7.856 1.164 2.646 1.00 0.00 112 ILE A CA 16
ATOM 27243 C C . ILE A 1 52 ? 8.983 2.045 2.110 1.00 0.00 112 ILE A C 16
ATOM 27244 O O . ILE A 1 52 ? 9.246 2.076 0.906 1.00 0.00 112 ILE A O 16
ATOM 27260 N N . GLN A 1 53 ? 9.660 2.738 3.020 1.00 0.00 113 GLN A N 16
ATOM 27261 C CA . GLN A 1 53 ? 10.768 3.617 2.664 1.00 0.00 113 GLN A CA 16
ATOM 27262 C C . GLN A 1 53 ? 11.872 2.856 1.935 1.00 0.00 113 GLN A C 16
ATOM 27263 O O . GLN A 1 53 ? 12.327 3.279 0.869 1.00 0.00 113 GLN A O 16
ATOM 27277 N N . SER A 1 54 ? 12.294 1.736 2.510 1.00 0.00 114 SER A N 16
ATOM 27278 C CA . SER A 1 54 ? 13.372 0.944 1.936 1.00 0.00 114 SER A CA 16
ATOM 27279 C C . SER A 1 54 ? 12.967 0.372 0.581 1.00 0.00 114 SER A C 16
ATOM 27280 O O . SER A 1 54 ? 13.797 0.258 -0.323 1.00 0.00 114 SER A O 16
ATOM 27288 N N . ILE A 1 55 ? 11.694 0.016 0.442 1.00 0.00 115 ILE A N 16
ATOM 27289 C CA . ILE A 1 55 ? 11.175 -0.461 -0.834 1.00 0.00 115 ILE A CA 16
ATOM 27290 C C . ILE A 1 55 ? 11.333 0.615 -1.908 1.00 0.00 115 ILE A C 16
ATOM 27291 O O . ILE A 1 55 ? 11.923 0.371 -2.959 1.00 0.00 115 ILE A O 16
ATOM 27307 N N . ILE A 1 56 ? 10.828 1.810 -1.618 1.00 0.00 116 ILE A N 16
ATOM 27308 C CA . ILE A 1 56 ? 10.897 2.928 -2.557 1.00 0.00 116 ILE A CA 16
ATOM 27309 C C . ILE A 1 56 ? 12.348 3.273 -2.889 1.00 0.00 116 ILE A C 16
ATOM 27310 O O . ILE A 1 56 ? 12.691 3.514 -4.044 1.00 0.00 116 ILE A O 16
ATOM 27326 N N . ASN A 1 57 ? 13.196 3.267 -1.870 1.00 0.00 117 ASN A N 16
ATOM 27327 C CA . ASN A 1 57 ? 14.598 3.642 -2.029 1.00 0.00 117 ASN A CA 16
ATOM 27328 C C . ASN A 1 57 ? 15.355 2.657 -2.921 1.00 0.00 117 ASN A C 16
ATOM 27329 O O . ASN A 1 57 ? 16.277 3.041 -3.644 1.00 0.00 117 ASN A O 16
ATOM 27340 N N . GLU A 1 58 ? 14.973 1.385 -2.877 1.00 0.00 118 GLU A N 16
ATOM 27341 C CA . GLU A 1 58 ? 15.671 0.370 -3.655 1.00 0.00 118 GLU A CA 16
ATOM 27342 C C . GLU A 1 58 ? 14.892 -0.036 -4.903 1.00 0.00 118 GLU A C 16
ATOM 27343 O O . GLU A 1 58 ? 15.304 -0.942 -5.629 1.00 0.00 118 GLU A O 16
ATOM 27355 N N . THR A 1 59 ? 13.772 0.619 -5.158 1.00 0.00 119 THR A N 16
ATOM 27356 C CA . THR A 1 59 ? 13.042 0.392 -6.394 1.00 0.00 119 THR A CA 16
ATOM 27357 C C . THR A 1 59 ? 13.388 1.470 -7.417 1.00 0.00 119 THR A C 16
ATOM 27358 O O . THR A 1 59 ? 13.047 2.641 -7.249 1.00 0.00 119 THR A O 16
ATOM 27369 N N . LYS A 1 60 ? 14.073 1.065 -8.477 1.00 0.00 120 LYS A N 16
ATOM 27370 C CA . LYS A 1 60 ? 14.506 1.999 -9.504 1.00 0.00 120 LYS A CA 16
ATOM 27371 C C . LYS A 1 60 ? 13.488 2.055 -10.631 1.00 0.00 120 LYS A C 16
ATOM 27372 O O . LYS A 1 60 ? 13.565 1.298 -11.598 1.00 0.00 120 LYS A O 16
ATOM 27391 N N . LEU A 1 61 ? 12.520 2.939 -10.476 1.00 0.00 121 LEU A N 16
ATOM 27392 C CA . LEU A 1 61 ? 11.471 3.129 -11.463 1.00 0.00 121 LEU A CA 16
ATOM 27393 C C . LEU A 1 61 ? 11.182 4.609 -11.636 1.00 0.00 121 LEU A C 16
ATOM 27394 O O . LEU A 1 61 ? 11.880 5.451 -11.071 1.00 0.00 121 LEU A O 16
ATOM 27410 N N . ALA A 1 62 ? 10.170 4.919 -12.428 1.00 0.00 122 ALA A N 16
ATOM 27411 C CA . ALA A 1 62 ? 9.770 6.298 -12.650 1.00 0.00 122 ALA A CA 16
ATOM 27412 C C . ALA A 1 62 ? 9.257 6.919 -11.356 1.00 0.00 122 ALA A C 16
ATOM 27413 O O . ALA A 1 62 ? 8.664 6.232 -10.519 1.00 0.00 122 ALA A O 16
ATOM 27420 N N . LYS A 1 63 ? 9.488 8.218 -11.202 1.00 0.00 123 LYS A N 16
ATOM 27421 C CA . LYS A 1 63 ? 9.069 8.951 -10.008 1.00 0.00 123 LYS A CA 16
ATOM 27422 C C . LYS A 1 63 ? 7.570 8.805 -9.764 1.00 0.00 123 LYS A C 16
ATOM 27423 O O . LYS A 1 63 ? 7.116 8.752 -8.620 1.00 0.00 123 LYS A O 16
ATOM 27442 N N . ASN A 1 64 ? 6.809 8.721 -10.850 1.00 0.00 124 ASN A N 16
ATOM 27443 C CA . ASN A 1 64 ? 5.361 8.579 -10.768 1.00 0.00 124 ASN A CA 16
ATOM 27444 C C . ASN A 1 64 ? 4.992 7.246 -10.117 1.00 0.00 124 ASN A C 16
ATOM 27445 O O . ASN A 1 64 ? 4.059 7.164 -9.319 1.00 0.00 124 ASN A O 16
ATOM 27456 N N . THR A 1 65 ? 5.754 6.212 -10.448 1.00 0.00 125 THR A N 16
ATOM 27457 C CA . THR A 1 65 ? 5.520 4.878 -9.920 1.00 0.00 125 THR A CA 16
ATOM 27458 C C . THR A 1 65 ? 5.823 4.826 -8.421 1.00 0.00 125 THR A C 16
ATOM 27459 O O . THR A 1 65 ? 5.118 4.162 -7.659 1.00 0.00 125 THR A O 16
ATOM 27470 N N . LEU A 1 66 ? 6.864 5.545 -8.005 1.00 0.00 126 LEU A N 16
ATOM 27471 C CA . LEU A 1 66 ? 7.244 5.608 -6.597 1.00 0.00 126 LEU A CA 16
ATOM 27472 C C . LEU A 1 66 ? 6.115 6.219 -5.773 1.00 0.00 126 LEU A C 16
ATOM 27473 O O . LEU A 1 66 ? 5.793 5.744 -4.680 1.00 0.00 126 LEU A O 16
ATOM 27489 N N . LYS A 1 67 ? 5.507 7.267 -6.318 1.00 0.00 127 LYS A N 16
ATOM 27490 C CA . LYS A 1 67 ? 4.373 7.914 -5.675 1.00 0.00 127 LYS A CA 16
ATOM 27491 C C . LYS A 1 67 ? 3.201 6.947 -5.579 1.00 0.00 127 LYS A C 16
ATOM 27492 O O . LYS A 1 67 ? 2.561 6.836 -4.538 1.00 0.00 127 LYS A O 16
ATOM 27511 N N . ALA A 1 68 ? 2.946 6.240 -6.674 1.00 0.00 128 ALA A N 16
ATOM 27512 C CA . ALA A 1 68 ? 1.837 5.299 -6.749 1.00 0.00 128 ALA A CA 16
ATOM 27513 C C . ALA A 1 68 ? 1.935 4.232 -5.662 1.00 0.00 128 ALA A C 16
ATOM 27514 O O . ALA A 1 68 ? 0.930 3.862 -5.055 1.00 0.00 128 ALA A O 16
ATOM 27521 N N . ILE A 1 69 ? 3.149 3.750 -5.412 1.00 0.00 129 ILE A N 16
ATOM 27522 C CA . ILE A 1 69 ? 3.370 2.745 -4.377 1.00 0.00 129 ILE A CA 16
ATOM 27523 C C . ILE A 1 69 ? 2.999 3.297 -3.000 1.00 0.00 129 ILE A C 16
ATOM 27524 O O . ILE A 1 69 ? 2.239 2.670 -2.256 1.00 0.00 129 ILE A O 16
ATOM 27540 N N . ARG A 1 70 ? 3.520 4.481 -2.674 1.00 0.00 130 ARG A N 16
ATOM 27541 C CA . ARG A 1 70 ? 3.204 5.126 -1.403 1.00 0.00 130 ARG A CA 16
ATOM 27542 C C . ARG A 1 70 ? 1.709 5.421 -1.302 1.00 0.00 130 ARG A C 16
ATOM 27543 O O . ARG A 1 70 ? 1.087 5.157 -0.273 1.00 0.00 130 ARG A O 16
ATOM 27564 N N . ASN A 1 71 ? 1.143 5.965 -2.370 1.00 0.00 131 ASN A N 16
ATOM 27565 C CA . ASN A 1 71 ? -0.275 6.317 -2.402 1.00 0.00 131 ASN A CA 16
ATOM 27566 C C . ASN A 1 71 ? -1.155 5.107 -2.137 1.00 0.00 131 ASN A C 16
ATOM 27567 O O . ASN A 1 71 ? -2.056 5.162 -1.300 1.00 0.00 131 ASN A O 16
ATOM 27578 N N . THR A 1 72 ? -0.889 4.020 -2.852 1.00 0.00 132 THR A N 16
ATOM 27579 C CA . THR A 1 72 ? -1.632 2.777 -2.672 1.00 0.00 132 THR A CA 16
ATOM 27580 C C . THR A 1 72 ? -1.592 2.334 -1.211 1.00 0.00 132 THR A C 16
ATOM 27581 O O . THR A 1 72 ? -2.632 2.072 -0.602 1.00 0.00 132 THR A O 16
ATOM 27592 N N . ALA A 1 73 ? -0.390 2.285 -0.645 1.00 0.00 133 ALA A N 16
ATOM 27593 C CA . ALA A 1 73 ? -0.214 1.890 0.747 1.00 0.00 133 ALA A CA 16
ATOM 27594 C C . ALA A 1 73 ? -0.946 2.845 1.686 1.00 0.00 133 ALA A C 16
ATOM 27595 O O . ALA A 1 73 ? -1.578 2.419 2.655 1.00 0.00 133 ALA A O 16
ATOM 27602 N N . SER A 1 74 ? -0.869 4.137 1.381 1.00 0.00 134 SER A N 16
ATOM 27603 C CA . SER A 1 74 ? -1.515 5.163 2.187 1.00 0.00 134 SER A CA 16
ATOM 27604 C C . SER A 1 74 ? -3.019 4.938 2.259 1.00 0.00 134 SER A C 16
ATOM 27605 O O . SER A 1 74 ? -3.610 4.999 3.337 1.00 0.00 134 SER A O 16
ATOM 27613 N N . GLN A 1 75 ? -3.629 4.653 1.114 1.00 0.00 135 GLN A N 16
ATOM 27614 C CA . GLN A 1 75 ? -5.072 4.466 1.050 1.00 0.00 135 GLN A CA 16
ATOM 27615 C C . GLN A 1 75 ? -5.499 3.227 1.828 1.00 0.00 135 GLN A C 16
ATOM 27616 O O . GLN A 1 75 ? -6.565 3.216 2.443 1.00 0.00 135 GLN A O 16
ATOM 27630 N N . ILE A 1 76 ? -4.664 2.192 1.812 1.00 0.00 136 ILE A N 16
ATOM 27631 C CA . ILE A 1 76 ? -4.948 0.979 2.573 1.00 0.00 136 ILE A CA 16
ATOM 27632 C C . ILE A 1 76 ? -4.943 1.283 4.069 1.00 0.00 136 ILE A C 16
ATOM 27633 O O . ILE A 1 76 ? -5.827 0.843 4.806 1.00 0.00 136 ILE A O 16
ATOM 27649 N N . PHE A 1 77 ? -3.952 2.057 4.508 1.00 0.00 137 PHE A N 16
ATOM 27650 C CA . PHE A 1 77 ? -3.883 2.483 5.903 1.00 0.00 137 PHE A CA 16
ATOM 27651 C C . PHE A 1 77 ? -5.073 3.366 6.255 1.00 0.00 137 PHE A C 16
ATOM 27652 O O . PHE A 1 77 ? -5.639 3.249 7.339 1.00 0.00 137 PHE A O 16
ATOM 27669 N N . ARG A 1 78 ? -5.459 4.245 5.332 1.00 0.00 138 ARG A N 16
ATOM 27670 C CA . ARG A 1 78 ? -6.606 5.122 5.548 1.00 0.00 138 ARG A CA 16
ATOM 27671 C C . ARG A 1 78 ? -7.885 4.310 5.674 1.00 0.00 138 ARG A C 16
ATOM 27672 O O . ARG A 1 78 ? -8.767 4.647 6.457 1.00 0.00 138 ARG A O 16
ATOM 27693 N N . LEU A 1 79 ? -7.971 3.235 4.902 1.00 0.00 139 LEU A N 16
ATOM 27694 C CA . LEU A 1 79 ? -9.105 2.323 4.983 1.00 0.00 139 LEU A CA 16
ATOM 27695 C C . LEU A 1 79 ? -9.216 1.750 6.394 1.00 0.00 139 LEU A C 16
ATOM 27696 O O . LEU A 1 79 ? -10.310 1.640 6.946 1.00 0.00 139 LEU A O 16
ATOM 27712 N N . ALA A 1 80 ? -8.076 1.401 6.977 1.00 0.00 140 ALA A N 16
ATOM 27713 C CA . ALA A 1 80 ? -8.040 0.909 8.345 1.00 0.00 140 ALA A CA 16
ATOM 27714 C C . ALA A 1 80 ? -8.429 2.016 9.323 1.00 0.00 140 ALA A C 16
ATOM 27715 O O . ALA A 1 80 ? -9.096 1.764 10.326 1.00 0.00 140 ALA A O 16
ATOM 27722 N N . ILE A 1 81 ? -8.017 3.241 9.013 1.00 0.00 141 ILE A N 16
ATOM 27723 C CA . ILE A 1 81 ? -8.373 4.406 9.818 1.00 0.00 141 ILE A CA 16
ATOM 27724 C C . ILE A 1 81 ? -9.884 4.632 9.797 1.00 0.00 141 ILE A C 16
ATOM 27725 O O . ILE A 1 81 ? -10.505 4.849 10.839 1.00 0.00 141 ILE A O 16
ATOM 27741 N N . GLU A 1 82 ? -10.469 4.552 8.606 1.00 0.00 142 GLU A N 16
ATOM 27742 C CA . GLU A 1 82 ? -11.907 4.735 8.432 1.00 0.00 142 GLU A CA 16
ATOM 27743 C C . GLU A 1 82 ? -12.693 3.655 9.170 1.00 0.00 142 GLU A C 16
ATOM 27744 O O . GLU A 1 82 ? -13.831 3.878 9.587 1.00 0.00 142 GLU A O 16
ATOM 27756 N N . ASN A 1 83 ? -12.079 2.491 9.335 1.00 0.00 143 ASN A N 16
ATOM 27757 C CA . ASN A 1 83 ? -12.720 1.383 10.035 1.00 0.00 143 ASN A CA 16
ATOM 27758 C C . ASN A 1 83 ? -12.294 1.348 11.501 1.00 0.00 143 ASN A C 16
ATOM 27759 O O . ASN A 1 83 ? -12.546 0.369 12.207 1.00 0.00 143 ASN A O 16
ATOM 27770 N N . ARG A 1 84 ? -11.644 2.428 11.941 1.00 0.00 144 ARG A N 16
ATOM 27771 C CA . ARG A 1 84 ? -11.259 2.624 13.345 1.00 0.00 144 ARG A CA 16
ATOM 27772 C C . ARG A 1 84 ? -10.310 1.537 13.850 1.00 0.00 144 ARG A C 16
ATOM 27773 O O . ARG A 1 84 ? -10.233 1.281 15.052 1.00 0.00 144 ARG A O 16
ATOM 27794 N N . ALA A 1 85 ? -9.574 0.921 12.939 1.00 0.00 145 ALA A N 16
ATOM 27795 C CA . ALA A 1 85 ? -8.602 -0.099 13.316 1.00 0.00 145 ALA A CA 16
ATOM 27796 C C . ALA A 1 85 ? -7.318 0.552 13.811 1.00 0.00 145 ALA A C 16
ATOM 27797 O O . ALA A 1 85 ? -6.728 0.127 14.807 1.00 0.00 145 ALA A O 16
ATOM 27804 N N . ILE A 1 86 ? -6.896 1.593 13.111 1.00 0.00 146 ILE A N 16
ATOM 27805 C CA . ILE A 1 86 ? -5.695 2.329 13.463 1.00 0.00 146 ILE A CA 16
ATOM 27806 C C . ILE A 1 86 ? -5.877 3.797 13.096 1.00 0.00 146 ILE A C 16
ATOM 27807 O O . ILE A 1 86 ? -6.649 4.115 12.195 1.00 0.00 146 ILE A O 16
ATOM 27823 N N . ASP A 1 87 ? -5.202 4.687 13.802 1.00 0.00 147 ASP A N 16
ATOM 27824 C CA . ASP A 1 87 ? -5.229 6.100 13.459 1.00 0.00 147 ASP A CA 16
ATOM 27825 C C . ASP A 1 87 ? -3.803 6.605 13.293 1.00 0.00 147 ASP A C 16
ATOM 27826 O O . ASP A 1 87 ? -3.280 7.334 14.137 1.00 0.00 147 ASP A O 16
ATOM 27835 N N . PHE A 1 88 ? -3.158 6.158 12.227 1.00 0.00 148 PHE A N 16
ATOM 27836 C CA . PHE A 1 88 ? -1.773 6.515 11.955 1.00 0.00 148 PHE A CA 16
ATOM 27837 C C . PHE A 1 88 ? -1.397 6.071 10.550 1.00 0.00 148 PHE A C 16
ATOM 27838 O O . PHE A 1 88 ? -1.709 4.954 10.139 1.00 0.00 148 PHE A O 16
ATOM 27855 N N . ASN A 1 89 ? -0.751 6.953 9.806 1.00 0.00 149 ASN A N 16
ATOM 27856 C CA . ASN A 1 89 ? -0.329 6.634 8.451 1.00 0.00 149 ASN A CA 16
ATOM 27857 C C . ASN A 1 89 ? 1.195 6.642 8.343 1.00 0.00 149 ASN A C 16
ATOM 27858 O O . ASN A 1 89 ? 1.808 7.695 8.167 1.00 0.00 149 ASN A O 16
ATOM 27869 N N . PRO A 1 90 ? 1.827 5.461 8.452 1.00 0.00 150 PRO A N 16
ATOM 27870 C CA . PRO A 1 90 ? 3.287 5.327 8.360 1.00 0.00 150 PRO A CA 16
ATOM 27871 C C . PRO A 1 90 ? 3.804 5.640 6.960 1.00 0.00 150 PRO A C 16
ATOM 27872 O O . PRO A 1 90 ? 4.971 5.983 6.776 1.00 0.00 150 PRO A O 16
ATOM 27883 N N . ALA A 1 91 ? 2.917 5.541 5.977 1.00 0.00 151 ALA A N 16
ATOM 27884 C CA . ALA A 1 91 ? 3.278 5.781 4.588 1.00 0.00 151 ALA A CA 16
ATOM 27885 C C . ALA A 1 91 ? 3.517 7.267 4.327 1.00 0.00 151 ALA A C 16
ATOM 27886 O O . ALA A 1 91 ? 4.123 7.636 3.323 1.00 0.00 151 ALA A O 16
ATOM 27893 N N . ASP A 1 92 ? 3.063 8.114 5.245 1.00 0.00 152 ASP A N 16
ATOM 27894 C CA . ASP A 1 92 ? 3.233 9.558 5.104 1.00 0.00 152 ASP A CA 16
ATOM 27895 C C . ASP A 1 92 ? 4.690 9.950 5.325 1.00 0.00 152 ASP A C 16
ATOM 27896 O O . ASP A 1 92 ? 5.138 11.015 4.893 1.00 0.00 152 ASP A O 16
ATOM 27905 N N . TYR A 1 93 ? 5.436 9.068 5.976 1.00 0.00 153 TYR A N 16
ATOM 27906 C CA . TYR A 1 93 ? 6.830 9.334 6.302 1.00 0.00 153 TYR A CA 16
ATOM 27907 C C . TYR A 1 93 ? 7.764 8.785 5.227 1.00 0.00 153 TYR A C 16
ATOM 27908 O O . TYR A 1 93 ? 8.984 8.890 5.342 1.00 0.00 153 TYR A O 16
ATOM 27926 N N . VAL A 1 94 ? 7.185 8.201 4.185 1.00 0.00 154 VAL A N 16
ATOM 27927 C CA . VAL A 1 94 ? 7.970 7.646 3.091 1.00 0.00 154 VAL A CA 16
ATOM 27928 C C . VAL A 1 94 ? 8.470 8.759 2.181 1.00 0.00 154 VAL A C 16
ATOM 27929 O O . VAL A 1 94 ? 7.683 9.401 1.484 1.00 0.00 154 VAL A O 16
ATOM 27942 N N . ARG A 1 95 ? 9.771 8.989 2.202 1.00 0.00 155 ARG A N 16
ATOM 27943 C CA . ARG A 1 95 ? 10.376 10.013 1.369 1.00 0.00 155 ARG A CA 16
ATOM 27944 C C . ARG A 1 95 ? 10.493 9.524 -0.065 1.00 0.00 155 ARG A C 16
ATOM 27945 O O . ARG A 1 95 ? 10.909 8.388 -0.316 1.00 0.00 155 ARG A O 16
ATOM 27966 N N . ILE A 1 96 ? 10.132 10.388 -0.997 1.00 0.00 156 ILE A N 16
ATOM 27967 C CA . ILE A 1 96 ? 10.171 10.057 -2.413 1.00 0.00 156 ILE A CA 16
ATOM 27968 C C . ILE A 1 96 ? 11.361 10.746 -3.071 1.00 0.00 156 ILE A C 16
ATOM 27969 O O . ILE A 1 96 ? 11.346 11.960 -3.284 1.00 0.00 156 ILE A O 16
ATOM 27985 N N . PRO A 1 97 ? 12.421 9.982 -3.373 1.00 0.00 157 PRO A N 16
ATOM 27986 C CA . PRO A 1 97 ? 13.639 10.531 -3.965 1.00 0.00 157 PRO A CA 16
ATOM 27987 C C . PRO A 1 97 ? 13.448 10.911 -5.430 1.00 0.00 157 PRO A C 16
ATOM 27988 O O . PRO A 1 97 ? 12.915 10.135 -6.223 1.00 0.00 157 PRO A O 16
ATOM 27999 N N . LYS A 1 98 ? 13.878 12.111 -5.779 1.00 0.00 158 LYS A N 16
ATOM 28000 C CA . LYS A 1 98 ? 13.762 12.589 -7.147 1.00 0.00 158 LYS A CA 16
ATOM 28001 C C . LYS A 1 98 ? 15.031 12.261 -7.925 1.00 0.00 158 LYS A C 16
ATOM 28002 O O . LYS A 1 98 ? 14.971 11.706 -9.021 1.00 0.00 158 LYS A O 16
ATOM 28021 N N . ILE A 1 99 ? 16.178 12.588 -7.328 1.00 0.00 159 ILE A N 16
ATOM 28022 C CA . ILE A 1 99 ? 17.489 12.280 -7.900 1.00 0.00 159 ILE A CA 16
ATOM 28023 C C . ILE A 1 99 ? 17.762 13.111 -9.155 1.00 0.00 159 ILE A C 16
ATOM 28024 O O . ILE A 1 99 ? 17.291 12.791 -10.247 1.00 0.00 159 ILE A O 16
ATOM 28040 N N . ALA A 1 100 ? 18.516 14.190 -8.983 1.00 0.00 160 ALA A N 16
ATOM 28041 C CA . ALA A 1 100 ? 18.886 15.066 -10.091 1.00 0.00 160 ALA A CA 16
ATOM 28042 C C . ALA A 1 100 ? 20.375 14.949 -10.376 1.00 0.00 160 ALA A C 16
ATOM 28043 O O . ALA A 1 100 ? 21.010 15.876 -10.881 1.00 0.00 160 ALA A O 16
ATOM 28050 N N . LEU A 1 101 ? 20.912 13.795 -10.039 1.00 0.00 161 LEU A N 16
ATOM 28051 C CA . LEU A 1 101 ? 22.336 13.518 -10.178 1.00 0.00 161 LEU A CA 16
ATOM 28052 C C . LEU A 1 101 ? 22.570 12.021 -10.388 1.00 0.00 161 LEU A C 16
ATOM 28053 O O . LEU A 1 101 ? 23.452 11.426 -9.768 1.00 0.00 161 LEU A O 16
ATOM 28069 N N . GLU A 1 102 ? 21.777 11.431 -11.278 1.00 0.00 162 GLU A N 16
ATOM 28070 C CA . GLU A 1 102 ? 21.795 9.989 -11.514 1.00 0.00 162 GLU A CA 16
ATOM 28071 C C . GLU A 1 102 ? 23.201 9.462 -11.796 1.00 0.00 162 GLU A C 16
ATOM 28072 O O . GLU A 1 102 ? 23.812 9.778 -12.819 1.00 0.00 162 GLU A O 16
ATOM 28084 N N . HIS A 1 103 ? 23.696 8.650 -10.873 1.00 0.00 163 HIS A N 16
ATOM 28085 C CA . HIS A 1 103 ? 24.990 7.997 -11.021 1.00 0.00 163 HIS A CA 16
ATOM 28086 C C . HIS A 1 103 ? 24.840 6.513 -10.705 1.00 0.00 163 HIS A C 16
ATOM 28087 O O . HIS A 1 103 ? 23.712 6.029 -10.594 1.00 0.00 163 HIS A O 16
ATOM 28102 N N . HIS A 1 104 ? 25.963 5.799 -10.578 1.00 0.00 164 HIS A N 16
ATOM 28103 C CA . HIS A 1 104 ? 25.949 4.352 -10.343 1.00 0.00 164 HIS A CA 16
ATOM 28104 C C . HIS A 1 104 ? 25.443 3.631 -11.592 1.00 0.00 164 HIS A C 16
ATOM 28105 O O . HIS A 1 104 ? 24.234 3.519 -11.812 1.00 0.00 164 HIS A O 16
ATOM 28120 N N . HIS A 1 105 ? 26.386 3.187 -12.426 1.00 0.00 165 HIS A N 16
ATOM 28121 C CA . HIS A 1 105 ? 26.069 2.529 -13.697 1.00 0.00 165 HIS A CA 16
ATOM 28122 C C . HIS A 1 105 ? 25.311 3.505 -14.604 1.00 0.00 165 HIS A C 16
ATOM 28123 O O . HIS A 1 105 ? 24.502 3.111 -15.438 1.00 0.00 165 HIS A O 16
ATOM 28138 N N . HIS A 1 106 ? 25.593 4.790 -14.441 1.00 0.00 166 HIS A N 16
ATOM 28139 C CA . HIS A 1 106 ? 24.898 5.822 -15.202 1.00 0.00 166 HIS A CA 16
ATOM 28140 C C . HIS A 1 106 ? 25.871 6.790 -15.852 1.00 0.00 166 HIS A C 16
ATOM 28141 O O . HIS A 1 106 ? 26.624 7.482 -15.166 1.00 0.00 166 HIS A O 16
ATOM 28156 N N . HIS A 1 107 ? 25.871 6.822 -17.174 1.00 0.00 167 HIS A N 16
ATOM 28157 C CA . HIS A 1 107 ? 26.563 7.876 -17.898 1.00 0.00 167 HIS A CA 16
ATOM 28158 C C . HIS A 1 107 ? 25.536 8.941 -18.282 1.00 0.00 167 HIS A C 16
ATOM 28159 O O . HIS A 1 107 ? 24.677 8.718 -19.133 1.00 0.00 167 HIS A O 16
ATOM 28174 N N . HIS A 1 108 ? 25.587 10.077 -17.607 1.00 0.00 168 HIS A N 16
ATOM 28175 C CA . HIS A 1 108 ? 24.578 11.108 -17.800 1.00 0.00 168 HIS A CA 16
ATOM 28176 C C . HIS A 1 108 ? 24.991 12.052 -18.920 1.00 0.00 168 HIS A C 16
ATOM 28177 O O . HIS A 1 108 ? 25.811 12.958 -18.665 1.00 0.00 168 HIS A O 16
ATOM 28193 N N . ARG A 1 1 ? -5.247 -9.080 15.888 1.00 0.00 61 ARG A N 17
ATOM 28194 C CA . ARG A 1 1 ? -5.202 -7.689 15.388 1.00 0.00 61 ARG A CA 17
ATOM 28195 C C . ARG A 1 1 ? -5.331 -7.672 13.877 1.00 0.00 61 ARG A C 17
ATOM 28196 O O . ARG A 1 1 ? -5.654 -8.692 13.263 1.00 0.00 61 ARG A O 17
ATOM 28219 N N . ASP A 1 2 ? -5.086 -6.520 13.282 1.00 0.00 62 ASP A N 17
ATOM 28220 C CA . ASP A 1 2 ? -5.241 -6.361 11.848 1.00 0.00 62 ASP A CA 17
ATOM 28221 C C . ASP A 1 2 ? -3.924 -6.595 11.128 1.00 0.00 62 ASP A C 17
ATOM 28222 O O . ASP A 1 2 ? -2.851 -6.292 11.654 1.00 0.00 62 ASP A O 17
ATOM 28231 N N . SER A 1 3 ? -4.010 -7.137 9.926 1.00 0.00 63 SER A N 17
ATOM 28232 C CA . SER A 1 3 ? -2.835 -7.384 9.111 1.00 0.00 63 SER A CA 17
ATOM 28233 C C . SER A 1 3 ? -2.923 -6.591 7.812 1.00 0.00 63 SER A C 17
ATOM 28234 O O . SER A 1 3 ? -4.019 -6.364 7.290 1.00 0.00 63 SER A O 17
ATOM 28242 N N . PHE A 1 4 ? -1.775 -6.177 7.294 1.00 0.00 64 PHE A N 17
ATOM 28243 C CA . PHE A 1 4 ? -1.727 -5.357 6.091 1.00 0.00 64 PHE A CA 17
ATOM 28244 C C . PHE A 1 4 ? -2.325 -6.104 4.904 1.00 0.00 64 PHE A C 17
ATOM 28245 O O . PHE A 1 4 ? -3.091 -5.534 4.130 1.00 0.00 64 PHE A O 17
ATOM 28262 N N . GLY A 1 5 ? -1.994 -7.386 4.785 1.00 0.00 65 GLY A N 17
ATOM 28263 C CA . GLY A 1 5 ? -2.483 -8.183 3.672 1.00 0.00 65 GLY A CA 17
ATOM 28264 C C . GLY A 1 5 ? -3.991 -8.333 3.668 1.00 0.00 65 GLY A C 17
ATOM 28265 O O . GLY A 1 5 ? -4.608 -8.450 2.608 1.00 0.00 65 GLY A O 17
ATOM 28269 N N . ASP A 1 6 ? -4.586 -8.326 4.853 1.00 0.00 66 ASP A N 17
ATOM 28270 C CA . ASP A 1 6 ? -6.029 -8.472 4.990 1.00 0.00 66 ASP A CA 17
ATOM 28271 C C . ASP A 1 6 ? -6.743 -7.215 4.506 1.00 0.00 66 ASP A C 17
ATOM 28272 O O . ASP A 1 6 ? -7.727 -7.287 3.765 1.00 0.00 66 ASP A O 17
ATOM 28281 N N . TRP A 1 7 ? -6.238 -6.060 4.913 1.00 0.00 67 TRP A N 17
ATOM 28282 C CA . TRP A 1 7 ? -6.815 -4.795 4.491 1.00 0.00 67 TRP A CA 17
ATOM 28283 C C . TRP A 1 7 ? -6.451 -4.486 3.042 1.00 0.00 67 TRP A C 17
ATOM 28284 O O . TRP A 1 7 ? -7.211 -3.830 2.333 1.00 0.00 67 TRP A O 17
ATOM 28305 N N . ALA A 1 8 ? -5.297 -4.983 2.603 1.00 0.00 68 ALA A N 17
ATOM 28306 C CA . ALA A 1 8 ? -4.903 -4.866 1.204 1.00 0.00 68 ALA A CA 17
ATOM 28307 C C . ALA A 1 8 ? -5.870 -5.643 0.320 1.00 0.00 68 ALA A C 17
ATOM 28308 O O . ALA A 1 8 ? -6.206 -5.213 -0.782 1.00 0.00 68 ALA A O 17
ATOM 28315 N N . GLU A 1 9 ? -6.319 -6.786 0.825 1.00 0.00 69 GLU A N 17
ATOM 28316 C CA . GLU A 1 9 ? -7.319 -7.593 0.140 1.00 0.00 69 GLU A CA 17
ATOM 28317 C C . GLU A 1 9 ? -8.590 -6.781 -0.066 1.00 0.00 69 GLU A C 17
ATOM 28318 O O . GLU A 1 9 ? -9.134 -6.718 -1.169 1.00 0.00 69 GLU A O 17
ATOM 28330 N N . LYS A 1 10 ? -9.044 -6.141 1.006 1.00 0.00 70 LYS A N 17
ATOM 28331 C CA . LYS A 1 10 ? -10.219 -5.282 0.942 1.00 0.00 70 LYS A CA 17
ATOM 28332 C C . LYS A 1 10 ? -9.996 -4.101 0.000 1.00 0.00 70 LYS A C 17
ATOM 28333 O O . LYS A 1 10 ? -10.930 -3.638 -0.645 1.00 0.00 70 LYS A O 17
ATOM 28352 N N . PHE A 1 11 ? -8.755 -3.634 -0.092 1.00 0.00 71 PHE A N 17
ATOM 28353 C CA . PHE A 1 11 ? -8.415 -2.525 -0.980 1.00 0.00 71 PHE A CA 17
ATOM 28354 C C . PHE A 1 11 ? -8.543 -2.936 -2.446 1.00 0.00 71 PHE A C 17
ATOM 28355 O O . PHE A 1 11 ? -9.105 -2.196 -3.259 1.00 0.00 71 PHE A O 17
ATOM 28372 N N . LEU A 1 12 ? -8.023 -4.114 -2.780 1.00 0.00 72 LEU A N 17
ATOM 28373 C CA . LEU A 1 12 ? -8.128 -4.638 -4.142 1.00 0.00 72 LEU A CA 17
ATOM 28374 C C . LEU A 1 12 ? -9.587 -4.801 -4.543 1.00 0.00 72 LEU A C 17
ATOM 28375 O O . LEU A 1 12 ? -9.983 -4.455 -5.657 1.00 0.00 72 LEU A O 17
ATOM 28391 N N . LYS A 1 13 ? -10.387 -5.314 -3.619 1.00 0.00 73 LYS A N 17
ATOM 28392 C CA . LYS A 1 13 ? -11.812 -5.513 -3.853 1.00 0.00 73 LYS A CA 17
ATOM 28393 C C . LYS A 1 13 ? -12.552 -4.173 -3.858 1.00 0.00 73 LYS A C 17
ATOM 28394 O O . LYS A 1 13 ? -13.615 -4.038 -4.470 1.00 0.00 73 LYS A O 17
ATOM 28413 N N . SER A 1 14 ? -11.970 -3.186 -3.184 1.00 0.00 74 SER A N 17
ATOM 28414 C CA . SER A 1 14 ? -12.524 -1.841 -3.137 1.00 0.00 74 SER A CA 17
ATOM 28415 C C . SER A 1 14 ? -12.424 -1.179 -4.510 1.00 0.00 74 SER A C 17
ATOM 28416 O O . SER A 1 14 ? -13.415 -0.681 -5.041 1.00 0.00 74 SER A O 17
ATOM 28424 N N . LYS A 1 15 ? -11.227 -1.197 -5.097 1.00 0.00 75 LYS A N 17
ATOM 28425 C CA . LYS A 1 15 ? -11.024 -0.616 -6.425 1.00 0.00 75 LYS A CA 17
ATOM 28426 C C . LYS A 1 15 ? -11.744 -1.434 -7.486 1.00 0.00 75 LYS A C 17
ATOM 28427 O O . LYS A 1 15 ? -12.147 -0.907 -8.526 1.00 0.00 75 LYS A O 17
ATOM 28446 N N . GLU A 1 16 ? -11.905 -2.719 -7.212 1.00 0.00 76 GLU A N 17
ATOM 28447 C CA . GLU A 1 16 ? -12.718 -3.590 -8.046 1.00 0.00 76 GLU A CA 17
ATOM 28448 C C . GLU A 1 16 ? -14.135 -3.025 -8.157 1.00 0.00 76 GLU A C 17
ATOM 28449 O O . GLU A 1 16 ? -14.690 -2.901 -9.252 1.00 0.00 76 GLU A O 17
ATOM 28461 N N . ALA A 1 17 ? -14.699 -2.657 -7.011 1.00 0.00 77 ALA A N 17
ATOM 28462 C CA . ALA A 1 17 ? -16.030 -2.058 -6.956 1.00 0.00 77 ALA A CA 17
ATOM 28463 C C . ALA A 1 17 ? -16.001 -0.605 -7.428 1.00 0.00 77 ALA A C 17
ATOM 28464 O O . ALA A 1 17 ? -17.018 -0.063 -7.861 1.00 0.00 77 ALA A O 17
ATOM 28471 N N . ASP A 1 18 ? -14.830 0.020 -7.334 1.00 0.00 78 ASP A N 17
ATOM 28472 C CA . ASP A 1 18 ? -14.639 1.401 -7.780 1.00 0.00 78 ASP A CA 17
ATOM 28473 C C . ASP A 1 18 ? -14.861 1.514 -9.284 1.00 0.00 78 ASP A C 17
ATOM 28474 O O . ASP A 1 18 ? -15.310 2.545 -9.787 1.00 0.00 78 ASP A O 17
ATOM 28483 N N . GLY A 1 19 ? -14.536 0.446 -9.999 1.00 0.00 79 GLY A N 17
ATOM 28484 C CA . GLY A 1 19 ? -14.780 0.411 -11.424 1.00 0.00 79 GLY A CA 17
ATOM 28485 C C . GLY A 1 19 ? -13.519 0.581 -12.238 1.00 0.00 79 GLY A C 17
ATOM 28486 O O . GLY A 1 19 ? -13.580 0.955 -13.414 1.00 0.00 79 GLY A O 17
ATOM 28490 N N . VAL A 1 20 ? -12.376 0.307 -11.625 1.00 0.00 80 VAL A N 17
ATOM 28491 C CA . VAL A 1 20 ? -11.104 0.416 -12.322 1.00 0.00 80 VAL A CA 17
ATOM 28492 C C . VAL A 1 20 ? -10.966 -0.704 -13.350 1.00 0.00 80 VAL A C 17
ATOM 28493 O O . VAL A 1 20 ? -11.577 -1.767 -13.213 1.00 0.00 80 VAL A O 17
ATOM 28506 N N . SER A 1 21 ? -10.185 -0.450 -14.387 1.00 0.00 81 SER A N 17
ATOM 28507 C CA . SER A 1 21 ? -9.954 -1.428 -15.435 1.00 0.00 81 SER A CA 17
ATOM 28508 C C . SER A 1 21 ? -9.129 -2.601 -14.906 1.00 0.00 81 SER A C 17
ATOM 28509 O O . SER A 1 21 ? -8.464 -2.483 -13.872 1.00 0.00 81 SER A O 17
ATOM 28517 N N . VAL A 1 22 ? -9.175 -3.728 -15.605 1.00 0.00 82 VAL A N 17
ATOM 28518 C CA . VAL A 1 22 ? -8.421 -4.906 -15.197 1.00 0.00 82 VAL A CA 17
ATOM 28519 C C . VAL A 1 22 ? -6.921 -4.609 -15.198 1.00 0.00 82 VAL A C 17
ATOM 28520 O O . VAL A 1 22 ? -6.186 -5.095 -14.347 1.00 0.00 82 VAL A O 17
ATOM 28533 N N . SER A 1 23 ? -6.486 -3.772 -16.133 1.00 0.00 83 SER A N 17
ATOM 28534 C CA . SER A 1 23 ? -5.093 -3.362 -16.214 1.00 0.00 83 SER A CA 17
ATOM 28535 C C . SER A 1 23 ? -4.719 -2.513 -14.999 1.00 0.00 83 SER A C 17
ATOM 28536 O O . SER A 1 23 ? -3.647 -2.683 -14.407 1.00 0.00 83 SER A O 17
ATOM 28544 N N . GLN A 1 24 ? -5.620 -1.611 -14.624 1.00 0.00 84 GLN A N 17
ATOM 28545 C CA . GLN A 1 24 ? -5.426 -0.778 -13.444 1.00 0.00 84 GLN A CA 17
ATOM 28546 C C . GLN A 1 24 ? -5.408 -1.646 -12.189 1.00 0.00 84 GLN A C 17
ATOM 28547 O O . GLN A 1 24 ? -4.558 -1.482 -11.314 1.00 0.00 84 GLN A O 17
ATOM 28561 N N . LEU A 1 25 ? -6.338 -2.589 -12.123 1.00 0.00 85 LEU A N 17
ATOM 28562 C CA . LEU A 1 25 ? -6.415 -3.510 -10.999 1.00 0.00 85 LEU A CA 17
ATOM 28563 C C . LEU A 1 25 ? -5.151 -4.361 -10.918 1.00 0.00 85 LEU A C 17
ATOM 28564 O O . LEU A 1 25 ? -4.578 -4.529 -9.840 1.00 0.00 85 LEU A O 17
ATOM 28580 N N . ASN A 1 26 ? -4.710 -4.879 -12.063 1.00 0.00 86 ASN A N 17
ATOM 28581 C CA . ASN A 1 26 ? -3.477 -5.665 -12.128 1.00 0.00 86 ASN A CA 17
ATOM 28582 C C . ASN A 1 26 ? -2.296 -4.862 -11.604 1.00 0.00 86 ASN A C 17
ATOM 28583 O O . ASN A 1 26 ? -1.399 -5.410 -10.966 1.00 0.00 86 ASN A O 17
ATOM 28594 N N . SER A 1 27 ? -2.307 -3.561 -11.865 1.00 0.00 87 SER A N 17
ATOM 28595 C CA . SER A 1 27 ? -1.261 -2.676 -11.380 1.00 0.00 87 SER A CA 17
ATOM 28596 C C . SER A 1 27 ? -1.215 -2.697 -9.850 1.00 0.00 87 SER A C 17
ATOM 28597 O O . SER A 1 27 ? -0.144 -2.829 -9.260 1.00 0.00 87 SER A O 17
ATOM 28605 N N . TYR A 1 28 ? -2.383 -2.612 -9.218 1.00 0.00 88 TYR A N 17
ATOM 28606 C CA . TYR A 1 28 ? -2.467 -2.641 -7.759 1.00 0.00 88 TYR A CA 17
ATOM 28607 C C . TYR A 1 28 ? -2.040 -3.998 -7.219 1.00 0.00 88 TYR A C 17
ATOM 28608 O O . TYR A 1 28 ? -1.367 -4.087 -6.192 1.00 0.00 88 TYR A O 17
ATOM 28626 N N . LYS A 1 29 ? -2.425 -5.053 -7.921 1.00 0.00 89 LYS A N 17
ATOM 28627 C CA . LYS A 1 29 ? -2.046 -6.405 -7.532 1.00 0.00 89 LYS A CA 17
ATOM 28628 C C . LYS A 1 29 ? -0.532 -6.576 -7.625 1.00 0.00 89 LYS A C 17
ATOM 28629 O O . LYS A 1 29 ? 0.089 -7.170 -6.745 1.00 0.00 89 LYS A O 17
ATOM 28648 N N . ASN A 1 30 ? 0.055 -6.021 -8.681 1.00 0.00 90 ASN A N 17
ATOM 28649 C CA . ASN A 1 30 ? 1.505 -6.060 -8.875 1.00 0.00 90 ASN A CA 17
ATOM 28650 C C . ASN A 1 30 ? 2.219 -5.247 -7.802 1.00 0.00 90 ASN A C 17
ATOM 28651 O O . ASN A 1 30 ? 3.367 -5.528 -7.448 1.00 0.00 90 ASN A O 17
ATOM 28662 N N . TYR A 1 31 ? 1.551 -4.226 -7.291 1.00 0.00 91 TYR A N 17
ATOM 28663 C CA . TYR A 1 31 ? 2.092 -3.463 -6.180 1.00 0.00 91 TYR A CA 17
ATOM 28664 C C . TYR A 1 31 ? 2.032 -4.291 -4.905 1.00 0.00 91 TYR A C 17
ATOM 28665 O O . TYR A 1 31 ? 3.034 -4.447 -4.213 1.00 0.00 91 TYR A O 17
ATOM 28683 N N . CYS A 1 32 ? 0.863 -4.851 -4.628 1.00 0.00 92 CYS A N 17
ATOM 28684 C CA . CYS A 1 32 ? 0.635 -5.612 -3.404 1.00 0.00 92 CYS A CA 17
ATOM 28685 C C . CYS A 1 32 ? 1.441 -6.915 -3.370 1.00 0.00 92 CYS A C 17
ATOM 28686 O O . CYS A 1 32 ? 2.196 -7.159 -2.432 1.00 0.00 92 CYS A O 17
ATOM 28694 N N . ARG A 1 33 ? 1.287 -7.741 -4.398 1.00 0.00 93 ARG A N 17
ATOM 28695 C CA . ARG A 1 33 ? 1.875 -9.078 -4.402 1.00 0.00 93 ARG A CA 17
ATOM 28696 C C . ARG A 1 33 ? 3.390 -9.049 -4.553 1.00 0.00 93 ARG A C 17
ATOM 28697 O O . ARG A 1 33 ? 4.092 -9.863 -3.952 1.00 0.00 93 ARG A O 17
ATOM 28718 N N . ASN A 1 34 ? 3.895 -8.122 -5.352 1.00 0.00 94 ASN A N 17
ATOM 28719 C CA . ASN A 1 34 ? 5.324 -8.076 -5.639 1.00 0.00 94 ASN A CA 17
ATOM 28720 C C . ASN A 1 34 ? 6.058 -7.136 -4.695 1.00 0.00 94 ASN A C 17
ATOM 28721 O O . ASN A 1 34 ? 6.998 -7.537 -4.009 1.00 0.00 94 ASN A O 17
ATOM 28732 N N . HIS A 1 35 ? 5.617 -5.889 -4.652 1.00 0.00 95 HIS A N 17
ATOM 28733 C CA . HIS A 1 35 ? 6.354 -4.840 -3.952 1.00 0.00 95 HIS A CA 17
ATOM 28734 C C . HIS A 1 35 ? 6.014 -4.814 -2.467 1.00 0.00 95 HIS A C 17
ATOM 28735 O O . HIS A 1 35 ? 6.900 -4.774 -1.620 1.00 0.00 95 HIS A O 17
ATOM 28750 N N . LEU A 1 36 ? 4.728 -4.861 -2.157 1.00 0.00 96 LEU A N 17
ATOM 28751 C CA . LEU A 1 36 ? 4.264 -4.805 -0.774 1.00 0.00 96 LEU A CA 17
ATOM 28752 C C . LEU A 1 36 ? 4.194 -6.201 -0.163 1.00 0.00 96 LEU A C 17
ATOM 28753 O O . LEU A 1 36 ? 3.529 -6.414 0.849 1.00 0.00 96 LEU A O 17
ATOM 28769 N N . SER A 1 37 ? 4.907 -7.140 -0.773 1.00 0.00 97 SER A N 17
ATOM 28770 C CA . SER A 1 37 ? 4.903 -8.528 -0.328 1.00 0.00 97 SER A CA 17
ATOM 28771 C C . SER A 1 37 ? 5.416 -8.702 1.116 1.00 0.00 97 SER A C 17
ATOM 28772 O O . SER A 1 37 ? 4.830 -9.476 1.876 1.00 0.00 97 SER A O 17
ATOM 28780 N N . PRO A 1 38 ? 6.503 -8.008 1.543 1.00 0.00 98 PRO A N 17
ATOM 28781 C CA . PRO A 1 38 ? 6.992 -8.126 2.917 1.00 0.00 98 PRO A CA 17
ATOM 28782 C C . PRO A 1 38 ? 5.992 -7.570 3.921 1.00 0.00 98 PRO A C 17
ATOM 28783 O O . PRO A 1 38 ? 5.861 -8.077 5.033 1.00 0.00 98 PRO A O 17
ATOM 28794 N N . LEU A 1 39 ? 5.276 -6.532 3.507 1.00 0.00 99 LEU A N 17
ATOM 28795 C CA . LEU A 1 39 ? 4.324 -5.860 4.381 1.00 0.00 99 LEU A CA 17
ATOM 28796 C C . LEU A 1 39 ? 3.020 -6.643 4.459 1.00 0.00 99 LEU A C 17
ATOM 28797 O O . LEU A 1 39 ? 2.325 -6.603 5.471 1.00 0.00 99 LEU A O 17
ATOM 28813 N N . TYR A 1 40 ? 2.711 -7.360 3.383 1.00 0.00 100 TYR A N 17
ATOM 28814 C CA . TYR A 1 40 ? 1.498 -8.171 3.297 1.00 0.00 100 TYR A CA 17
ATOM 28815 C C . TYR A 1 40 ? 1.388 -9.115 4.491 1.00 0.00 100 TYR A C 17
ATOM 28816 O O . TYR A 1 40 ? 0.309 -9.301 5.056 1.00 0.00 100 TYR A O 17
ATOM 28834 N N . MET A 1 41 ? 2.515 -9.687 4.882 1.00 0.00 101 MET A N 17
ATOM 28835 C CA . MET A 1 41 ? 2.544 -10.666 5.959 1.00 0.00 101 MET A CA 17
ATOM 28836 C C . MET A 1 41 ? 2.899 -10.016 7.294 1.00 0.00 101 MET A C 17
ATOM 28837 O O . MET A 1 41 ? 3.210 -10.705 8.266 1.00 0.00 101 MET A O 17
ATOM 28851 N N . LYS A 1 42 ? 2.838 -8.695 7.352 1.00 0.00 102 LYS A N 17
ATOM 28852 C CA . LYS A 1 42 ? 3.124 -7.983 8.585 1.00 0.00 102 LYS A CA 17
ATOM 28853 C C . LYS A 1 42 ? 1.839 -7.485 9.240 1.00 0.00 102 LYS A C 17
ATOM 28854 O O . LYS A 1 42 ? 0.829 -7.256 8.568 1.00 0.00 102 LYS A O 17
ATOM 28873 N N . SER A 1 43 ? 1.887 -7.340 10.553 1.00 0.00 103 SER A N 17
ATOM 28874 C CA . SER A 1 43 ? 0.774 -6.804 11.312 1.00 0.00 103 SER A CA 17
ATOM 28875 C C . SER A 1 43 ? 0.629 -5.314 11.023 1.00 0.00 103 SER A C 17
ATOM 28876 O O . SER A 1 43 ? 1.620 -4.617 10.809 1.00 0.00 103 SER A O 17
ATOM 28884 N N . LEU A 1 44 ? -0.604 -4.835 11.029 1.00 0.00 104 LEU A N 17
ATOM 28885 C CA . LEU A 1 44 ? -0.900 -3.449 10.698 1.00 0.00 104 LEU A CA 17
ATOM 28886 C C . LEU A 1 44 ? -0.200 -2.493 11.663 1.00 0.00 104 LEU A C 17
ATOM 28887 O O . LEU A 1 44 ? 0.200 -1.393 11.286 1.00 0.00 104 LEU A O 17
ATOM 28903 N N . SER A 1 45 ? -0.034 -2.932 12.906 1.00 0.00 105 SER A N 17
ATOM 28904 C CA . SER A 1 45 ? 0.540 -2.088 13.942 1.00 0.00 105 SER A CA 17
ATOM 28905 C C . SER A 1 45 ? 2.069 -2.178 13.984 1.00 0.00 105 SER A C 17
ATOM 28906 O O . SER A 1 45 ? 2.726 -1.306 14.559 1.00 0.00 105 SER A O 17
ATOM 28914 N N . GLU A 1 46 ? 2.643 -3.215 13.375 1.00 0.00 106 GLU A N 17
ATOM 28915 C CA . GLU A 1 46 ? 4.086 -3.438 13.477 1.00 0.00 106 GLU A CA 17
ATOM 28916 C C . GLU A 1 46 ? 4.839 -2.708 12.369 1.00 0.00 106 GLU A C 17
ATOM 28917 O O . GLU A 1 46 ? 6.049 -2.493 12.468 1.00 0.00 106 GLU A O 17
ATOM 28929 N N . ILE A 1 47 ? 4.122 -2.337 11.318 1.00 0.00 107 ILE A N 17
ATOM 28930 C CA . ILE A 1 47 ? 4.739 -1.703 10.164 1.00 0.00 107 ILE A CA 17
ATOM 28931 C C . ILE A 1 47 ? 5.145 -0.269 10.482 1.00 0.00 107 ILE A C 17
ATOM 28932 O O . ILE A 1 47 ? 4.296 0.600 10.688 1.00 0.00 107 ILE A O 17
ATOM 28948 N N . LEU A 1 48 ? 6.446 -0.038 10.541 1.00 0.00 108 LEU A N 17
ATOM 28949 C CA . LEU A 1 48 ? 6.969 1.294 10.770 1.00 0.00 108 LEU A CA 17
ATOM 28950 C C . LEU A 1 48 ? 7.355 1.943 9.440 1.00 0.00 108 LEU A C 17
ATOM 28951 O O . LEU A 1 48 ? 7.791 1.261 8.508 1.00 0.00 108 LEU A O 17
ATOM 28967 N N . PRO A 1 49 ? 7.171 3.269 9.328 1.00 0.00 109 PRO A N 17
ATOM 28968 C CA . PRO A 1 49 ? 7.384 4.014 8.078 1.00 0.00 109 PRO A CA 17
ATOM 28969 C C . PRO A 1 49 ? 8.773 3.821 7.477 1.00 0.00 109 PRO A C 17
ATOM 28970 O O . PRO A 1 49 ? 8.930 3.825 6.255 1.00 0.00 109 PRO A O 17
ATOM 28981 N N . ALA A 1 50 ? 9.777 3.649 8.334 1.00 0.00 110 ALA A N 17
ATOM 28982 C CA . ALA A 1 50 ? 11.152 3.477 7.873 1.00 0.00 110 ALA A CA 17
ATOM 28983 C C . ALA A 1 50 ? 11.288 2.257 6.970 1.00 0.00 110 ALA A C 17
ATOM 28984 O O . ALA A 1 50 ? 12.089 2.253 6.036 1.00 0.00 110 ALA A O 17
ATOM 28991 N N . ASP A 1 51 ? 10.485 1.237 7.236 1.00 0.00 111 ASP A N 17
ATOM 28992 C CA . ASP A 1 51 ? 10.559 -0.010 6.485 1.00 0.00 111 ASP A CA 17
ATOM 28993 C C . ASP A 1 51 ? 9.977 0.175 5.094 1.00 0.00 111 ASP A C 17
ATOM 28994 O O . ASP A 1 51 ? 10.583 -0.214 4.095 1.00 0.00 111 ASP A O 17
ATOM 29003 N N . ILE A 1 52 ? 8.809 0.802 5.038 1.00 0.00 112 ILE A N 17
ATOM 29004 C CA . ILE A 1 52 ? 8.153 1.088 3.769 1.00 0.00 112 ILE A CA 17
ATOM 29005 C C . ILE A 1 52 ? 9.023 2.011 2.922 1.00 0.00 112 ILE A C 17
ATOM 29006 O O . ILE A 1 52 ? 9.146 1.834 1.710 1.00 0.00 112 ILE A O 17
ATOM 29022 N N . GLN A 1 53 ? 9.645 2.986 3.578 1.00 0.00 113 GLN A N 17
ATOM 29023 C CA . GLN A 1 53 ? 10.522 3.931 2.901 1.00 0.00 113 GLN A CA 17
ATOM 29024 C C . GLN A 1 53 ? 11.747 3.202 2.355 1.00 0.00 113 GLN A C 17
ATOM 29025 O O . GLN A 1 53 ? 12.239 3.521 1.275 1.00 0.00 113 GLN A O 17
ATOM 29039 N N . SER A 1 54 ? 12.211 2.195 3.087 1.00 0.00 114 SER A N 17
ATOM 29040 C CA . SER A 1 54 ? 13.337 1.385 2.643 1.00 0.00 114 SER A CA 17
ATOM 29041 C C . SER A 1 54 ? 12.973 0.614 1.376 1.00 0.00 114 SER A C 17
ATOM 29042 O O . SER A 1 54 ? 13.788 0.485 0.464 1.00 0.00 114 SER A O 17
ATOM 29050 N N . ILE A 1 55 ? 11.742 0.119 1.314 1.00 0.00 115 ILE A N 17
ATOM 29051 C CA . ILE A 1 55 ? 11.256 -0.565 0.120 1.00 0.00 115 ILE A CA 17
ATOM 29052 C C . ILE A 1 55 ? 11.247 0.399 -1.066 1.00 0.00 115 ILE A C 17
ATOM 29053 O O . ILE A 1 55 ? 11.545 0.018 -2.201 1.00 0.00 115 ILE A O 17
ATOM 29069 N N . ILE A 1 56 ? 10.915 1.654 -0.785 1.00 0.00 116 ILE A N 17
ATOM 29070 C CA . ILE A 1 56 ? 10.959 2.714 -1.786 1.00 0.00 116 ILE A CA 17
ATOM 29071 C C . ILE A 1 56 ? 12.387 2.899 -2.302 1.00 0.00 116 ILE A C 17
ATOM 29072 O O . ILE A 1 56 ? 12.608 3.041 -3.502 1.00 0.00 116 ILE A O 17
ATOM 29088 N N . ASN A 1 57 ? 13.352 2.861 -1.384 1.00 0.00 117 ASN A N 17
ATOM 29089 C CA . ASN A 1 57 ? 14.769 2.994 -1.737 1.00 0.00 117 ASN A CA 17
ATOM 29090 C C . ASN A 1 57 ? 15.239 1.800 -2.560 1.00 0.00 117 ASN A C 17
ATOM 29091 O O . ASN A 1 57 ? 16.128 1.922 -3.406 1.00 0.00 117 ASN A O 17
ATOM 29102 N N . GLU A 1 58 ? 14.654 0.639 -2.293 1.00 0.00 118 GLU A N 17
ATOM 29103 C CA . GLU A 1 58 ? 15.036 -0.585 -2.981 1.00 0.00 118 GLU A CA 17
ATOM 29104 C C . GLU A 1 58 ? 14.377 -0.670 -4.349 1.00 0.00 118 GLU A C 17
ATOM 29105 O O . GLU A 1 58 ? 14.811 -1.437 -5.211 1.00 0.00 118 GLU A O 17
ATOM 29117 N N . THR A 1 59 ? 13.335 0.119 -4.543 1.00 0.00 119 THR A N 17
ATOM 29118 C CA . THR A 1 59 ? 12.634 0.156 -5.810 1.00 0.00 119 THR A CA 17
ATOM 29119 C C . THR A 1 59 ? 13.290 1.179 -6.737 1.00 0.00 119 THR A C 17
ATOM 29120 O O . THR A 1 59 ? 13.264 2.378 -6.473 1.00 0.00 119 THR A O 17
ATOM 29131 N N . LYS A 1 60 ? 13.880 0.689 -7.819 1.00 0.00 120 LYS A N 17
ATOM 29132 C CA . LYS A 1 60 ? 14.632 1.539 -8.738 1.00 0.00 120 LYS A CA 17
ATOM 29133 C C . LYS A 1 60 ? 13.737 2.086 -9.846 1.00 0.00 120 LYS A C 17
ATOM 29134 O O . LYS A 1 60 ? 14.198 2.368 -10.955 1.00 0.00 120 LYS A O 17
ATOM 29153 N N . LEU A 1 61 ? 12.465 2.254 -9.537 1.00 0.00 121 LEU A N 17
ATOM 29154 C CA . LEU A 1 61 ? 11.514 2.781 -10.500 1.00 0.00 121 LEU A CA 17
ATOM 29155 C C . LEU A 1 61 ? 11.422 4.296 -10.366 1.00 0.00 121 LEU A C 17
ATOM 29156 O O . LEU A 1 61 ? 11.842 4.861 -9.357 1.00 0.00 121 LEU A O 17
ATOM 29172 N N . ALA A 1 62 ? 10.889 4.947 -11.391 1.00 0.00 122 ALA A N 17
ATOM 29173 C CA . ALA A 1 62 ? 10.802 6.401 -11.418 1.00 0.00 122 ALA A CA 17
ATOM 29174 C C . ALA A 1 62 ? 9.881 6.931 -10.326 1.00 0.00 122 ALA A C 17
ATOM 29175 O O . ALA A 1 62 ? 9.071 6.191 -9.765 1.00 0.00 122 ALA A O 17
ATOM 29182 N N . LYS A 1 63 ? 10.005 8.227 -10.047 1.00 0.00 123 LYS A N 17
ATOM 29183 C CA . LYS A 1 63 ? 9.230 8.880 -8.995 1.00 0.00 123 LYS A CA 17
ATOM 29184 C C . LYS A 1 63 ? 7.726 8.674 -9.183 1.00 0.00 123 LYS A C 17
ATOM 29185 O O . LYS A 1 63 ? 6.996 8.531 -8.206 1.00 0.00 123 LYS A O 17
ATOM 29204 N N . ASN A 1 64 ? 7.275 8.653 -10.435 1.00 0.00 124 ASN A N 17
ATOM 29205 C CA . ASN A 1 64 ? 5.860 8.441 -10.738 1.00 0.00 124 ASN A CA 17
ATOM 29206 C C . ASN A 1 64 ? 5.384 7.124 -10.132 1.00 0.00 124 ASN A C 17
ATOM 29207 O O . ASN A 1 64 ? 4.400 7.082 -9.389 1.00 0.00 124 ASN A O 17
ATOM 29218 N N . THR A 1 65 ? 6.112 6.057 -10.427 1.00 0.00 125 THR A N 17
ATOM 29219 C CA . THR A 1 65 ? 5.767 4.735 -9.944 1.00 0.00 125 THR A CA 17
ATOM 29220 C C . THR A 1 65 ? 5.919 4.655 -8.424 1.00 0.00 125 THR A C 17
ATOM 29221 O O . THR A 1 65 ? 5.115 4.015 -7.747 1.00 0.00 125 THR A O 17
ATOM 29232 N N . LEU A 1 66 ? 6.942 5.325 -7.898 1.00 0.00 126 LEU A N 17
ATOM 29233 C CA . LEU A 1 66 ? 7.178 5.355 -6.457 1.00 0.00 126 LEU A CA 17
ATOM 29234 C C . LEU A 1 66 ? 5.998 5.988 -5.726 1.00 0.00 126 LEU A C 17
ATOM 29235 O O . LEU A 1 66 ? 5.555 5.484 -4.690 1.00 0.00 126 LEU A O 17
ATOM 29251 N N . LYS A 1 67 ? 5.489 7.088 -6.271 1.00 0.00 127 LYS A N 17
ATOM 29252 C CA . LYS A 1 67 ? 4.338 7.761 -5.688 1.00 0.00 127 LYS A CA 17
ATOM 29253 C C . LYS A 1 67 ? 3.112 6.861 -5.742 1.00 0.00 127 LYS A C 17
ATOM 29254 O O . LYS A 1 67 ? 2.350 6.788 -4.782 1.00 0.00 127 LYS A O 17
ATOM 29273 N N . ALA A 1 68 ? 2.939 6.172 -6.867 1.00 0.00 128 ALA A N 17
ATOM 29274 C CA . ALA A 1 68 ? 1.810 5.269 -7.056 1.00 0.00 128 ALA A CA 17
ATOM 29275 C C . ALA A 1 68 ? 1.816 4.154 -6.015 1.00 0.00 128 ALA A C 17
ATOM 29276 O O . ALA A 1 68 ? 0.778 3.827 -5.434 1.00 0.00 128 ALA A O 17
ATOM 29283 N N . ILE A 1 69 ? 2.991 3.581 -5.774 1.00 0.00 129 ILE A N 17
ATOM 29284 C CA . ILE A 1 69 ? 3.141 2.537 -4.767 1.00 0.00 129 ILE A CA 17
ATOM 29285 C C . ILE A 1 69 ? 2.802 3.085 -3.382 1.00 0.00 129 ILE A C 17
ATOM 29286 O O . ILE A 1 69 ? 2.055 2.465 -2.620 1.00 0.00 129 ILE A O 17
ATOM 29302 N N . ARG A 1 70 ? 3.332 4.267 -3.075 1.00 0.00 130 ARG A N 17
ATOM 29303 C CA . ARG A 1 70 ? 3.101 4.891 -1.778 1.00 0.00 130 ARG A CA 17
ATOM 29304 C C . ARG A 1 70 ? 1.628 5.247 -1.612 1.00 0.00 130 ARG A C 17
ATOM 29305 O O . ARG A 1 70 ? 1.059 5.071 -0.537 1.00 0.00 130 ARG A O 17
ATOM 29326 N N . ASN A 1 71 ? 1.018 5.748 -2.684 1.00 0.00 131 ASN A N 17
ATOM 29327 C CA . ASN A 1 71 ? -0.405 6.076 -2.680 1.00 0.00 131 ASN A CA 17
ATOM 29328 C C . ASN A 1 71 ? -1.230 4.838 -2.377 1.00 0.00 131 ASN A C 17
ATOM 29329 O O . ASN A 1 71 ? -2.057 4.848 -1.468 1.00 0.00 131 ASN A O 17
ATOM 29340 N N . THR A 1 72 ? -0.980 3.775 -3.134 1.00 0.00 132 THR A N 17
ATOM 29341 C CA . THR A 1 72 ? -1.674 2.510 -2.941 1.00 0.00 132 THR A CA 17
ATOM 29342 C C . THR A 1 72 ? -1.598 2.067 -1.480 1.00 0.00 132 THR A C 17
ATOM 29343 O O . THR A 1 72 ? -2.617 1.758 -0.861 1.00 0.00 132 THR A O 17
ATOM 29354 N N . ALA A 1 73 ? -0.392 2.085 -0.924 1.00 0.00 133 ALA A N 17
ATOM 29355 C CA . ALA A 1 73 ? -0.180 1.682 0.459 1.00 0.00 133 ALA A CA 17
ATOM 29356 C C . ALA A 1 73 ? -0.905 2.612 1.431 1.00 0.00 133 ALA A C 17
ATOM 29357 O O . ALA A 1 73 ? -1.552 2.153 2.374 1.00 0.00 133 ALA A O 17
ATOM 29364 N N . SER A 1 74 ? -0.813 3.918 1.196 1.00 0.00 134 SER A N 17
ATOM 29365 C CA . SER A 1 74 ? -1.416 4.891 2.098 1.00 0.00 134 SER A CA 17
ATOM 29366 C C . SER A 1 74 ? -2.940 4.800 2.080 1.00 0.00 134 SER A C 17
ATOM 29367 O O . SER A 1 74 ? -3.588 5.078 3.087 1.00 0.00 134 SER A O 17
ATOM 29375 N N . GLN A 1 75 ? -3.508 4.391 0.950 1.00 0.00 135 GLN A N 17
ATOM 29376 C CA . GLN A 1 75 ? -4.955 4.233 0.850 1.00 0.00 135 GLN A CA 17
ATOM 29377 C C . GLN A 1 75 ? -5.406 2.998 1.625 1.00 0.00 135 GLN A C 17
ATOM 29378 O O . GLN A 1 75 ? -6.502 2.970 2.182 1.00 0.00 135 GLN A O 17
ATOM 29392 N N . ILE A 1 76 ? -4.550 1.979 1.655 1.00 0.00 136 ILE A N 17
ATOM 29393 C CA . ILE A 1 76 ? -4.825 0.771 2.428 1.00 0.00 136 ILE A CA 17
ATOM 29394 C C . ILE A 1 76 ? -4.878 1.103 3.917 1.00 0.00 136 ILE A C 17
ATOM 29395 O O . ILE A 1 76 ? -5.812 0.715 4.619 1.00 0.00 136 ILE A O 17
ATOM 29411 N N . PHE A 1 77 ? -3.877 1.840 4.389 1.00 0.00 137 PHE A N 17
ATOM 29412 C CA . PHE A 1 77 ? -3.854 2.292 5.775 1.00 0.00 137 PHE A CA 17
ATOM 29413 C C . PHE A 1 77 ? -5.040 3.205 6.059 1.00 0.00 137 PHE A C 17
ATOM 29414 O O . PHE A 1 77 ? -5.659 3.115 7.115 1.00 0.00 137 PHE A O 17
ATOM 29431 N N . ARG A 1 78 ? -5.353 4.080 5.106 1.00 0.00 138 ARG A N 17
ATOM 29432 C CA . ARG A 1 78 ? -6.512 4.964 5.217 1.00 0.00 138 ARG A CA 17
ATOM 29433 C C . ARG A 1 78 ? -7.790 4.168 5.415 1.00 0.00 138 ARG A C 17
ATOM 29434 O O . ARG A 1 78 ? -8.628 4.523 6.242 1.00 0.00 138 ARG A O 17
ATOM 29455 N N . LEU A 1 79 ? -7.926 3.089 4.657 1.00 0.00 139 LEU A N 17
ATOM 29456 C CA . LEU A 1 79 ? -9.091 2.219 4.757 1.00 0.00 139 LEU A CA 17
ATOM 29457 C C . LEU A 1 79 ? -9.196 1.633 6.161 1.00 0.00 139 LEU A C 17
ATOM 29458 O O . LEU A 1 79 ? -10.291 1.459 6.696 1.00 0.00 139 LEU A O 17
ATOM 29474 N N . ALA A 1 80 ? -8.051 1.344 6.759 1.00 0.00 140 ALA A N 17
ATOM 29475 C CA . ALA A 1 80 ? -8.012 0.850 8.125 1.00 0.00 140 ALA A CA 17
ATOM 29476 C C . ALA A 1 80 ? -8.338 1.969 9.112 1.00 0.00 140 ALA A C 17
ATOM 29477 O O . ALA A 1 80 ? -9.029 1.748 10.103 1.00 0.00 140 ALA A O 17
ATOM 29484 N N . ILE A 1 81 ? -7.843 3.171 8.832 1.00 0.00 141 ILE A N 17
ATOM 29485 C CA . ILE A 1 81 ? -8.094 4.330 9.687 1.00 0.00 141 ILE A CA 17
ATOM 29486 C C . ILE A 1 81 ? -9.576 4.699 9.709 1.00 0.00 141 ILE A C 17
ATOM 29487 O O . ILE A 1 81 ? -10.158 4.898 10.778 1.00 0.00 141 ILE A O 17
ATOM 29503 N N . GLU A 1 82 ? -10.189 4.764 8.530 1.00 0.00 142 GLU A N 17
ATOM 29504 C CA . GLU A 1 82 ? -11.585 5.173 8.412 1.00 0.00 142 GLU A CA 17
ATOM 29505 C C . GLU A 1 82 ? -12.524 4.146 9.041 1.00 0.00 142 GLU A C 17
ATOM 29506 O O . GLU A 1 82 ? -13.638 4.477 9.449 1.00 0.00 142 GLU A O 17
ATOM 29518 N N . ASN A 1 83 ? -12.072 2.899 9.121 1.00 0.00 143 ASN A N 17
ATOM 29519 C CA . ASN A 1 83 ? -12.861 1.844 9.745 1.00 0.00 143 ASN A CA 17
ATOM 29520 C C . ASN A 1 83 ? -12.392 1.605 11.176 1.00 0.00 143 ASN A C 17
ATOM 29521 O O . ASN A 1 83 ? -12.812 0.647 11.826 1.00 0.00 143 ASN A O 17
ATOM 29532 N N . ARG A 1 84 ? -11.522 2.498 11.653 1.00 0.00 144 ARG A N 17
ATOM 29533 C CA . ARG A 1 84 ? -11.051 2.489 13.038 1.00 0.00 144 ARG A CA 17
ATOM 29534 C C . ARG A 1 84 ? -10.349 1.187 13.413 1.00 0.00 144 ARG A C 17
ATOM 29535 O O . ARG A 1 84 ? -10.666 0.557 14.423 1.00 0.00 144 ARG A O 17
ATOM 29556 N N . ALA A 1 85 ? -9.393 0.789 12.589 1.00 0.00 145 ALA A N 17
ATOM 29557 C CA . ALA A 1 85 ? -8.501 -0.314 12.919 1.00 0.00 145 ALA A CA 17
ATOM 29558 C C . ALA A 1 85 ? -7.153 0.236 13.375 1.00 0.00 145 ALA A C 17
ATOM 29559 O O . ALA A 1 85 ? -6.503 -0.313 14.266 1.00 0.00 145 ALA A O 17
ATOM 29566 N N . ILE A 1 86 ? -6.752 1.339 12.759 1.00 0.00 146 ILE A N 17
ATOM 29567 C CA . ILE A 1 86 ? -5.530 2.034 13.129 1.00 0.00 146 ILE A CA 17
ATOM 29568 C C . ILE A 1 86 ? -5.756 3.539 12.972 1.00 0.00 146 ILE A C 17
ATOM 29569 O O . ILE A 1 86 ? -6.669 3.952 12.262 1.00 0.00 146 ILE A O 17
ATOM 29585 N N . ASP A 1 87 ? -4.959 4.348 13.652 1.00 0.00 147 ASP A N 17
ATOM 29586 C CA . ASP A 1 87 ? -5.121 5.801 13.604 1.00 0.00 147 ASP A CA 17
ATOM 29587 C C . ASP A 1 87 ? -3.846 6.471 13.102 1.00 0.00 147 ASP A C 17
ATOM 29588 O O . ASP A 1 87 ? -3.666 7.683 13.246 1.00 0.00 147 ASP A O 17
ATOM 29597 N N . PHE A 1 88 ? -2.979 5.682 12.487 1.00 0.00 148 PHE A N 17
ATOM 29598 C CA . PHE A 1 88 ? -1.690 6.165 12.020 1.00 0.00 148 PHE A CA 17
ATOM 29599 C C . PHE A 1 88 ? -1.422 5.641 10.615 1.00 0.00 148 PHE A C 17
ATOM 29600 O O . PHE A 1 88 ? -1.706 4.483 10.315 1.00 0.00 148 PHE A O 17
ATOM 29617 N N . ASN A 1 89 ? -0.903 6.500 9.752 1.00 0.00 149 ASN A N 17
ATOM 29618 C CA . ASN A 1 89 ? -0.618 6.116 8.376 1.00 0.00 149 ASN A CA 17
ATOM 29619 C C . ASN A 1 89 ? 0.884 6.174 8.103 1.00 0.00 149 ASN A C 17
ATOM 29620 O O . ASN A 1 89 ? 1.407 7.210 7.688 1.00 0.00 149 ASN A O 17
ATOM 29631 N N . PRO A 1 90 ? 1.604 5.062 8.337 1.00 0.00 150 PRO A N 17
ATOM 29632 C CA . PRO A 1 90 ? 3.056 4.997 8.130 1.00 0.00 150 PRO A CA 17
ATOM 29633 C C . PRO A 1 90 ? 3.433 5.245 6.676 1.00 0.00 150 PRO A C 17
ATOM 29634 O O . PRO A 1 90 ? 4.481 5.821 6.382 1.00 0.00 150 PRO A O 17
ATOM 29645 N N . ALA A 1 91 ? 2.554 4.831 5.774 1.00 0.00 151 ALA A N 17
ATOM 29646 C CA . ALA A 1 91 ? 2.802 4.962 4.349 1.00 0.00 151 ALA A CA 17
ATOM 29647 C C . ALA A 1 91 ? 2.808 6.423 3.930 1.00 0.00 151 ALA A C 17
ATOM 29648 O O . ALA A 1 91 ? 3.516 6.799 3.005 1.00 0.00 151 ALA A O 17
ATOM 29655 N N . ASP A 1 92 ? 2.035 7.250 4.620 1.00 0.00 152 ASP A N 17
ATOM 29656 C CA . ASP A 1 92 ? 1.983 8.666 4.286 1.00 0.00 152 ASP A CA 17
ATOM 29657 C C . ASP A 1 92 ? 3.224 9.374 4.809 1.00 0.00 152 ASP A C 17
ATOM 29658 O O . ASP A 1 92 ? 3.628 10.423 4.301 1.00 0.00 152 ASP A O 17
ATOM 29667 N N . TYR A 1 93 ? 3.850 8.768 5.806 1.00 0.00 153 TYR A N 17
ATOM 29668 C CA . TYR A 1 93 ? 5.059 9.318 6.389 1.00 0.00 153 TYR A CA 17
ATOM 29669 C C . TYR A 1 93 ? 6.275 8.872 5.576 1.00 0.00 153 TYR A C 17
ATOM 29670 O O . TYR A 1 93 ? 7.411 9.246 5.867 1.00 0.00 153 TYR A O 17
ATOM 29688 N N . VAL A 1 94 ? 6.024 8.071 4.546 1.00 0.00 154 VAL A N 17
ATOM 29689 C CA . VAL A 1 94 ? 7.069 7.690 3.611 1.00 0.00 154 VAL A CA 17
ATOM 29690 C C . VAL A 1 94 ? 7.452 8.891 2.761 1.00 0.00 154 VAL A C 17
ATOM 29691 O O . VAL A 1 94 ? 6.618 9.447 2.041 1.00 0.00 154 VAL A O 17
ATOM 29704 N N . ARG A 1 95 ? 8.703 9.298 2.861 1.00 0.00 155 ARG A N 17
ATOM 29705 C CA . ARG A 1 95 ? 9.173 10.470 2.152 1.00 0.00 155 ARG A CA 17
ATOM 29706 C C . ARG A 1 95 ? 9.577 10.103 0.733 1.00 0.00 155 ARG A C 17
ATOM 29707 O O . ARG A 1 95 ? 10.555 9.386 0.518 1.00 0.00 155 ARG A O 17
ATOM 29728 N N . ILE A 1 96 ? 8.803 10.588 -0.226 1.00 0.00 156 ILE A N 17
ATOM 29729 C CA . ILE A 1 96 ? 9.045 10.302 -1.628 1.00 0.00 156 ILE A CA 17
ATOM 29730 C C . ILE A 1 96 ? 9.977 11.346 -2.221 1.00 0.00 156 ILE A C 17
ATOM 29731 O O . ILE A 1 96 ? 9.678 12.542 -2.191 1.00 0.00 156 ILE A O 17
ATOM 29747 N N . PRO A 1 97 ? 11.131 10.916 -2.741 1.00 0.00 157 PRO A N 17
ATOM 29748 C CA . PRO A 1 97 ? 12.075 11.814 -3.385 1.00 0.00 157 PRO A CA 17
ATOM 29749 C C . PRO A 1 97 ? 11.567 12.257 -4.750 1.00 0.00 157 PRO A C 17
ATOM 29750 O O . PRO A 1 97 ? 11.158 11.437 -5.574 1.00 0.00 157 PRO A O 17
ATOM 29761 N N . LYS A 1 98 ? 11.598 13.556 -4.987 1.00 0.00 158 LYS A N 17
ATOM 29762 C CA . LYS A 1 98 ? 11.189 14.104 -6.269 1.00 0.00 158 LYS A CA 17
ATOM 29763 C C . LYS A 1 98 ? 12.413 14.282 -7.156 1.00 0.00 158 LYS A C 17
ATOM 29764 O O . LYS A 1 98 ? 12.326 14.752 -8.291 1.00 0.00 158 LYS A O 17
ATOM 29783 N N . ILE A 1 99 ? 13.559 13.887 -6.616 1.00 0.00 159 ILE A N 17
ATOM 29784 C CA . ILE A 1 99 ? 14.821 13.980 -7.323 1.00 0.00 159 ILE A CA 17
ATOM 29785 C C . ILE A 1 99 ? 14.981 12.795 -8.269 1.00 0.00 159 ILE A C 17
ATOM 29786 O O . ILE A 1 99 ? 15.526 11.756 -7.900 1.00 0.00 159 ILE A O 17
ATOM 29802 N N . ALA A 1 100 ? 14.458 12.948 -9.472 1.00 0.00 160 ALA A N 17
ATOM 29803 C CA . ALA A 1 100 ? 14.586 11.928 -10.501 1.00 0.00 160 ALA A CA 17
ATOM 29804 C C . ALA A 1 100 ? 15.230 12.534 -11.729 1.00 0.00 160 ALA A C 17
ATOM 29805 O O . ALA A 1 100 ? 15.058 12.053 -12.847 1.00 0.00 160 ALA A O 17
ATOM 29812 N N . LEU A 1 101 ? 15.976 13.594 -11.487 1.00 0.00 161 LEU A N 17
ATOM 29813 C CA . LEU A 1 101 ? 16.616 14.374 -12.541 1.00 0.00 161 LEU A CA 17
ATOM 29814 C C . LEU A 1 101 ? 17.482 13.502 -13.444 1.00 0.00 161 LEU A C 17
ATOM 29815 O O . LEU A 1 101 ? 18.456 12.895 -12.994 1.00 0.00 161 LEU A O 17
ATOM 29831 N N . GLU A 1 102 ? 17.115 13.441 -14.718 1.00 0.00 162 GLU A N 17
ATOM 29832 C CA . GLU A 1 102 ? 17.910 12.733 -15.708 1.00 0.00 162 GLU A CA 17
ATOM 29833 C C . GLU A 1 102 ? 19.209 13.486 -15.963 1.00 0.00 162 GLU A C 17
ATOM 29834 O O . GLU A 1 102 ? 20.298 12.918 -15.900 1.00 0.00 162 GLU A O 17
ATOM 29846 N N . HIS A 1 103 ? 19.078 14.773 -16.247 1.00 0.00 163 HIS A N 17
ATOM 29847 C CA . HIS A 1 103 ? 20.231 15.624 -16.484 1.00 0.00 163 HIS A CA 17
ATOM 29848 C C . HIS A 1 103 ? 20.542 16.437 -15.242 1.00 0.00 163 HIS A C 17
ATOM 29849 O O . HIS A 1 103 ? 19.641 16.997 -14.616 1.00 0.00 163 HIS A O 17
ATOM 29864 N N . HIS A 1 104 ? 21.813 16.482 -14.881 1.00 0.00 164 HIS A N 17
ATOM 29865 C CA . HIS A 1 104 ? 22.252 17.255 -13.735 1.00 0.00 164 HIS A CA 17
ATOM 29866 C C . HIS A 1 104 ? 22.177 18.743 -14.054 1.00 0.00 164 HIS A C 17
ATOM 29867 O O . HIS A 1 104 ? 23.003 19.272 -14.801 1.00 0.00 164 HIS A O 17
ATOM 29882 N N . HIS A 1 105 ? 21.163 19.400 -13.514 1.00 0.00 165 HIS A N 17
ATOM 29883 C CA . HIS A 1 105 ? 21.008 20.839 -13.665 1.00 0.00 165 HIS A CA 17
ATOM 29884 C C . HIS A 1 105 ? 22.140 21.545 -12.920 1.00 0.00 165 HIS A C 17
ATOM 29885 O O . HIS A 1 105 ? 22.221 21.452 -11.695 1.00 0.00 165 HIS A O 17
ATOM 29900 N N . HIS A 1 106 ? 23.013 22.221 -13.678 1.00 0.00 166 HIS A N 17
ATOM 29901 C CA . HIS A 1 106 ? 24.254 22.811 -13.149 1.00 0.00 166 HIS A CA 17
ATOM 29902 C C . HIS A 1 106 ? 24.037 23.479 -11.793 1.00 0.00 166 HIS A C 17
ATOM 29903 O O . HIS A 1 106 ? 24.583 23.034 -10.783 1.00 0.00 166 HIS A O 17
ATOM 29918 N N . HIS A 1 107 ? 23.259 24.548 -11.767 1.00 0.00 167 HIS A N 17
ATOM 29919 C CA . HIS A 1 107 ? 22.893 25.175 -10.510 1.00 0.00 167 HIS A CA 17
ATOM 29920 C C . HIS A 1 107 ? 21.391 25.064 -10.308 1.00 0.00 167 HIS A C 17
ATOM 29921 O O . HIS A 1 107 ? 20.620 25.778 -10.946 1.00 0.00 167 HIS A O 17
ATOM 29936 N N . HIS A 1 108 ? 20.984 24.153 -9.439 1.00 0.00 168 HIS A N 17
ATOM 29937 C CA . HIS A 1 108 ? 19.573 23.956 -9.150 1.00 0.00 168 HIS A CA 17
ATOM 29938 C C . HIS A 1 108 ? 19.164 24.785 -7.940 1.00 0.00 168 HIS A C 17
ATOM 29939 O O . HIS A 1 108 ? 18.440 25.782 -8.123 1.00 0.00 168 HIS A O 17
ATOM 29955 N N . ARG A 1 1 ? -3.691 -9.581 14.815 1.00 0.00 61 ARG A N 18
ATOM 29956 C CA . ARG A 1 1 ? -4.795 -9.548 13.829 1.00 0.00 61 ARG A CA 18
ATOM 29957 C C . ARG A 1 1 ? -4.573 -8.427 12.827 1.00 0.00 61 ARG A C 18
ATOM 29958 O O . ARG A 1 1 ? -3.536 -7.762 12.865 1.00 0.00 61 ARG A O 18
ATOM 29981 N N . ASP A 1 2 ? -5.550 -8.229 11.939 1.00 0.00 62 ASP A N 18
ATOM 29982 C CA . ASP A 1 2 ? -5.496 -7.180 10.918 1.00 0.00 62 ASP A CA 18
ATOM 29983 C C . ASP A 1 2 ? -4.179 -7.212 10.146 1.00 0.00 62 ASP A C 18
ATOM 29984 O O . ASP A 1 2 ? -3.274 -6.413 10.393 1.00 0.00 62 ASP A O 18
ATOM 29993 N N . SER A 1 3 ? -4.065 -8.160 9.230 1.00 0.00 63 SER A N 18
ATOM 29994 C CA . SER A 1 3 ? -2.874 -8.282 8.405 1.00 0.00 63 SER A CA 18
ATOM 29995 C C . SER A 1 3 ? -2.932 -7.276 7.260 1.00 0.00 63 SER A C 18
ATOM 29996 O O . SER A 1 3 ? -4.016 -6.880 6.829 1.00 0.00 63 SER A O 18
ATOM 30004 N N . PHE A 1 4 ? -1.774 -6.866 6.762 1.00 0.00 64 PHE A N 18
ATOM 30005 C CA . PHE A 1 4 ? -1.722 -5.930 5.649 1.00 0.00 64 PHE A CA 18
ATOM 30006 C C . PHE A 1 4 ? -2.328 -6.568 4.410 1.00 0.00 64 PHE A C 18
ATOM 30007 O O . PHE A 1 4 ? -3.088 -5.933 3.688 1.00 0.00 64 PHE A O 18
ATOM 30024 N N . GLY A 1 5 ? -1.999 -7.834 4.179 1.00 0.00 65 GLY A N 18
ATOM 30025 C CA . GLY A 1 5 ? -2.586 -8.563 3.072 1.00 0.00 65 GLY A CA 18
ATOM 30026 C C . GLY A 1 5 ? -4.088 -8.707 3.217 1.00 0.00 65 GLY A C 18
ATOM 30027 O O . GLY A 1 5 ? -4.814 -8.779 2.223 1.00 0.00 65 GLY A O 18
ATOM 30031 N N . ASP A 1 6 ? -4.556 -8.742 4.460 1.00 0.00 66 ASP A N 18
ATOM 30032 C CA . ASP A 1 6 ? -5.984 -8.821 4.745 1.00 0.00 66 ASP A CA 18
ATOM 30033 C C . ASP A 1 6 ? -6.672 -7.526 4.333 1.00 0.00 66 ASP A C 18
ATOM 30034 O O . ASP A 1 6 ? -7.696 -7.545 3.644 1.00 0.00 66 ASP A O 18
ATOM 30043 N N . TRP A 1 7 ? -6.091 -6.403 4.743 1.00 0.00 67 TRP A N 18
ATOM 30044 C CA . TRP A 1 7 ? -6.622 -5.091 4.395 1.00 0.00 67 TRP A CA 18
ATOM 30045 C C . TRP A 1 7 ? -6.412 -4.775 2.919 1.00 0.00 67 TRP A C 18
ATOM 30046 O O . TRP A 1 7 ? -7.207 -4.058 2.315 1.00 0.00 67 TRP A O 18
ATOM 30067 N N . ALA A 1 8 ? -5.341 -5.308 2.343 1.00 0.00 68 ALA A N 18
ATOM 30068 C CA . ALA A 1 8 ? -5.106 -5.188 0.912 1.00 0.00 68 ALA A CA 18
ATOM 30069 C C . ALA A 1 8 ? -6.255 -5.824 0.146 1.00 0.00 68 ALA A C 18
ATOM 30070 O O . ALA A 1 8 ? -6.827 -5.212 -0.749 1.00 0.00 68 ALA A O 18
ATOM 30077 N N . GLU A 1 9 ? -6.604 -7.047 0.530 1.00 0.00 69 GLU A N 18
ATOM 30078 C CA . GLU A 1 9 ? -7.742 -7.745 -0.053 1.00 0.00 69 GLU A CA 18
ATOM 30079 C C . GLU A 1 9 ? -9.024 -6.942 0.133 1.00 0.00 69 GLU A C 18
ATOM 30080 O O . GLU A 1 9 ? -9.837 -6.840 -0.785 1.00 0.00 69 GLU A O 18
ATOM 30092 N N . LYS A 1 10 ? -9.190 -6.364 1.318 1.00 0.00 70 LYS A N 18
ATOM 30093 C CA . LYS A 1 10 ? -10.364 -5.556 1.621 1.00 0.00 70 LYS A CA 18
ATOM 30094 C C . LYS A 1 10 ? -10.419 -4.340 0.701 1.00 0.00 70 LYS A C 18
ATOM 30095 O O . LYS A 1 10 ? -11.455 -4.052 0.099 1.00 0.00 70 LYS A O 18
ATOM 30114 N N . PHE A 1 11 ? -9.290 -3.648 0.583 1.00 0.00 71 PHE A N 18
ATOM 30115 C CA . PHE A 1 11 ? -9.169 -2.501 -0.309 1.00 0.00 71 PHE A CA 18
ATOM 30116 C C . PHE A 1 11 ? -9.450 -2.906 -1.749 1.00 0.00 71 PHE A C 18
ATOM 30117 O O . PHE A 1 11 ? -10.251 -2.270 -2.435 1.00 0.00 71 PHE A O 18
ATOM 30134 N N . LEU A 1 12 ? -8.802 -3.974 -2.196 1.00 0.00 72 LEU A N 18
ATOM 30135 C CA . LEU A 1 12 ? -8.963 -4.453 -3.561 1.00 0.00 72 LEU A CA 18
ATOM 30136 C C . LEU A 1 12 ? -10.410 -4.847 -3.839 1.00 0.00 72 LEU A C 18
ATOM 30137 O O . LEU A 1 12 ? -10.910 -4.632 -4.938 1.00 0.00 72 LEU A O 18
ATOM 30153 N N . LYS A 1 13 ? -11.085 -5.404 -2.841 1.00 0.00 73 LYS A N 18
ATOM 30154 C CA . LYS A 1 13 ? -12.483 -5.787 -2.995 1.00 0.00 73 LYS A CA 18
ATOM 30155 C C . LYS A 1 13 ? -13.393 -4.565 -3.032 1.00 0.00 73 LYS A C 18
ATOM 30156 O O . LYS A 1 13 ? -14.326 -4.505 -3.837 1.00 0.00 73 LYS A O 18
ATOM 30175 N N . SER A 1 14 ? -13.129 -3.587 -2.175 1.00 0.00 74 SER A N 18
ATOM 30176 C CA . SER A 1 14 ? -13.910 -2.358 -2.185 1.00 0.00 74 SER A CA 18
ATOM 30177 C C . SER A 1 14 ? -13.638 -1.565 -3.461 1.00 0.00 74 SER A C 18
ATOM 30178 O O . SER A 1 14 ? -14.506 -0.857 -3.961 1.00 0.00 74 SER A O 18
ATOM 30186 N N . LYS A 1 15 ? -12.433 -1.712 -4.000 1.00 0.00 75 LYS A N 18
ATOM 30187 C CA . LYS A 1 15 ? -12.062 -1.068 -5.240 1.00 0.00 75 LYS A CA 18
ATOM 30188 C C . LYS A 1 15 ? -12.652 -1.833 -6.424 1.00 0.00 75 LYS A C 18
ATOM 30189 O O . LYS A 1 15 ? -12.991 -1.249 -7.452 1.00 0.00 75 LYS A O 18
ATOM 30208 N N . GLU A 1 16 ? -12.783 -3.142 -6.257 1.00 0.00 76 GLU A N 18
ATOM 30209 C CA . GLU A 1 16 ? -13.416 -3.996 -7.252 1.00 0.00 76 GLU A CA 18
ATOM 30210 C C . GLU A 1 16 ? -14.885 -3.608 -7.410 1.00 0.00 76 GLU A C 18
ATOM 30211 O O . GLU A 1 16 ? -15.412 -3.558 -8.520 1.00 0.00 76 GLU A O 18
ATOM 30223 N N . ALA A 1 17 ? -15.530 -3.313 -6.289 1.00 0.00 77 ALA A N 18
ATOM 30224 C CA . ALA A 1 17 ? -16.916 -2.849 -6.297 1.00 0.00 77 ALA A CA 18
ATOM 30225 C C . ALA A 1 17 ? -16.997 -1.361 -6.640 1.00 0.00 77 ALA A C 18
ATOM 30226 O O . ALA A 1 17 ? -18.055 -0.853 -7.019 1.00 0.00 77 ALA A O 18
ATOM 30233 N N . ASP A 1 18 ? -15.869 -0.671 -6.503 1.00 0.00 78 ASP A N 18
ATOM 30234 C CA . ASP A 1 18 ? -15.777 0.757 -6.817 1.00 0.00 78 ASP A CA 18
ATOM 30235 C C . ASP A 1 18 ? -15.917 0.985 -8.320 1.00 0.00 78 ASP A C 18
ATOM 30236 O O . ASP A 1 18 ? -16.263 2.078 -8.768 1.00 0.00 78 ASP A O 18
ATOM 30245 N N . GLY A 1 19 ? -15.652 -0.058 -9.091 1.00 0.00 79 GLY A N 18
ATOM 30246 C CA . GLY A 1 19 ? -15.806 0.026 -10.527 1.00 0.00 79 GLY A CA 18
ATOM 30247 C C . GLY A 1 19 ? -14.483 0.185 -11.236 1.00 0.00 79 GLY A C 18
ATOM 30248 O O . GLY A 1 19 ? -14.171 1.257 -11.754 1.00 0.00 79 GLY A O 18
ATOM 30252 N N . VAL A 1 20 ? -13.697 -0.881 -11.249 1.00 0.00 80 VAL A N 18
ATOM 30253 C CA . VAL A 1 20 ? -12.399 -0.863 -11.902 1.00 0.00 80 VAL A CA 18
ATOM 30254 C C . VAL A 1 20 ? -12.303 -1.968 -12.940 1.00 0.00 80 VAL A C 18
ATOM 30255 O O . VAL A 1 20 ? -12.916 -3.032 -12.798 1.00 0.00 80 VAL A O 18
ATOM 30268 N N . SER A 1 21 ? -11.542 -1.704 -13.988 1.00 0.00 81 SER A N 18
ATOM 30269 C CA . SER A 1 21 ? -11.306 -2.686 -15.029 1.00 0.00 81 SER A CA 18
ATOM 30270 C C . SER A 1 21 ? -10.308 -3.734 -14.540 1.00 0.00 81 SER A C 18
ATOM 30271 O O . SER A 1 21 ? -9.582 -3.500 -13.568 1.00 0.00 81 SER A O 18
ATOM 30279 N N . VAL A 1 22 ? -10.265 -4.872 -15.222 1.00 0.00 82 VAL A N 18
ATOM 30280 C CA . VAL A 1 22 ? -9.411 -5.983 -14.818 1.00 0.00 82 VAL A CA 18
ATOM 30281 C C . VAL A 1 22 ? -7.946 -5.560 -14.760 1.00 0.00 82 VAL A C 18
ATOM 30282 O O . VAL A 1 22 ? -7.257 -5.855 -13.795 1.00 0.00 82 VAL A O 18
ATOM 30295 N N . SER A 1 23 ? -7.489 -4.843 -15.778 1.00 0.00 83 SER A N 18
ATOM 30296 C CA . SER A 1 23 ? -6.095 -4.422 -15.849 1.00 0.00 83 SER A CA 18
ATOM 30297 C C . SER A 1 23 ? -5.753 -3.440 -14.724 1.00 0.00 83 SER A C 18
ATOM 30298 O O . SER A 1 23 ? -4.632 -3.432 -14.210 1.00 0.00 83 SER A O 18
ATOM 30306 N N . GLN A 1 24 ? -6.726 -2.629 -14.326 1.00 0.00 84 GLN A N 18
ATOM 30307 C CA . GLN A 1 24 ? -6.516 -1.666 -13.252 1.00 0.00 84 GLN A CA 18
ATOM 30308 C C . GLN A 1 24 ? -6.370 -2.387 -11.915 1.00 0.00 84 GLN A C 18
ATOM 30309 O O . GLN A 1 24 ? -5.500 -2.061 -11.110 1.00 0.00 84 GLN A O 18
ATOM 30323 N N . LEU A 1 25 ? -7.211 -3.382 -11.695 1.00 0.00 85 LEU A N 18
ATOM 30324 C CA . LEU A 1 25 ? -7.153 -4.167 -10.472 1.00 0.00 85 LEU A CA 18
ATOM 30325 C C . LEU A 1 25 ? -5.962 -5.126 -10.524 1.00 0.00 85 LEU A C 18
ATOM 30326 O O . LEU A 1 25 ? -5.409 -5.517 -9.493 1.00 0.00 85 LEU A O 18
ATOM 30342 N N . ASN A 1 26 ? -5.577 -5.486 -11.740 1.00 0.00 86 ASN A N 18
ATOM 30343 C CA . ASN A 1 26 ? -4.417 -6.332 -11.981 1.00 0.00 86 ASN A CA 18
ATOM 30344 C C . ASN A 1 26 ? -3.142 -5.626 -11.538 1.00 0.00 86 ASN A C 18
ATOM 30345 O O . ASN A 1 26 ? -2.322 -6.203 -10.826 1.00 0.00 86 ASN A O 18
ATOM 30356 N N . SER A 1 27 ? -2.994 -4.369 -11.943 1.00 0.00 87 SER A N 18
ATOM 30357 C CA . SER A 1 27 ? -1.821 -3.593 -11.578 1.00 0.00 87 SER A CA 18
ATOM 30358 C C . SER A 1 27 ? -1.778 -3.360 -10.067 1.00 0.00 87 SER A C 18
ATOM 30359 O O . SER A 1 27 ? -0.703 -3.371 -9.467 1.00 0.00 87 SER A O 18
ATOM 30367 N N . TYR A 1 28 ? -2.949 -3.174 -9.455 1.00 0.00 88 TYR A N 18
ATOM 30368 C CA . TYR A 1 28 ? -3.039 -3.066 -7.999 1.00 0.00 88 TYR A CA 18
ATOM 30369 C C . TYR A 1 28 ? -2.470 -4.317 -7.337 1.00 0.00 88 TYR A C 18
ATOM 30370 O O . TYR A 1 28 ? -1.718 -4.231 -6.362 1.00 0.00 88 TYR A O 18
ATOM 30388 N N . LYS A 1 29 ? -2.824 -5.478 -7.881 1.00 0.00 89 LYS A N 18
ATOM 30389 C CA . LYS A 1 29 ? -2.293 -6.744 -7.391 1.00 0.00 89 LYS A CA 18
ATOM 30390 C C . LYS A 1 29 ? -0.783 -6.800 -7.578 1.00 0.00 89 LYS A C 18
ATOM 30391 O O . LYS A 1 29 ? -0.064 -7.306 -6.722 1.00 0.00 89 LYS A O 18
ATOM 30410 N N . ASN A 1 30 ? -0.311 -6.270 -8.701 1.00 0.00 90 ASN A N 18
ATOM 30411 C CA . ASN A 1 30 ? 1.114 -6.279 -9.015 1.00 0.00 90 ASN A CA 18
ATOM 30412 C C . ASN A 1 30 ? 1.909 -5.481 -7.992 1.00 0.00 90 ASN A C 18
ATOM 30413 O O . ASN A 1 30 ? 2.968 -5.919 -7.548 1.00 0.00 90 ASN A O 18
ATOM 30424 N N . TYR A 1 31 ? 1.400 -4.316 -7.604 1.00 0.00 91 TYR A N 18
ATOM 30425 C CA . TYR A 1 31 ? 2.061 -3.509 -6.582 1.00 0.00 91 TYR A CA 18
ATOM 30426 C C . TYR A 1 31 ? 2.176 -4.299 -5.282 1.00 0.00 91 TYR A C 18
ATOM 30427 O O . TYR A 1 31 ? 3.241 -4.349 -4.658 1.00 0.00 91 TYR A O 18
ATOM 30445 N N . CYS A 1 32 ? 1.079 -4.944 -4.903 1.00 0.00 92 CYS A N 18
ATOM 30446 C CA . CYS A 1 32 ? 0.998 -5.663 -3.641 1.00 0.00 92 CYS A CA 18
ATOM 30447 C C . CYS A 1 32 ? 1.836 -6.941 -3.655 1.00 0.00 92 CYS A C 18
ATOM 30448 O O . CYS A 1 32 ? 2.550 -7.235 -2.699 1.00 0.00 92 CYS A O 18
ATOM 30456 N N . ARG A 1 33 ? 1.760 -7.687 -4.748 1.00 0.00 93 ARG A N 18
ATOM 30457 C CA . ARG A 1 33 ? 2.401 -8.996 -4.831 1.00 0.00 93 ARG A CA 18
ATOM 30458 C C . ARG A 1 33 ? 3.872 -8.901 -5.233 1.00 0.00 93 ARG A C 18
ATOM 30459 O O . ARG A 1 33 ? 4.584 -9.903 -5.213 1.00 0.00 93 ARG A O 18
ATOM 30480 N N . ASN A 1 34 ? 4.326 -7.709 -5.602 1.00 0.00 94 ASN A N 18
ATOM 30481 C CA . ASN A 1 34 ? 5.726 -7.522 -5.982 1.00 0.00 94 ASN A CA 18
ATOM 30482 C C . ASN A 1 34 ? 6.485 -6.682 -4.959 1.00 0.00 94 ASN A C 18
ATOM 30483 O O . ASN A 1 34 ? 7.459 -7.144 -4.362 1.00 0.00 94 ASN A O 18
ATOM 30494 N N . HIS A 1 35 ? 6.052 -5.446 -4.766 1.00 0.00 95 HIS A N 18
ATOM 30495 C CA . HIS A 1 35 ? 6.764 -4.530 -3.885 1.00 0.00 95 HIS A CA 18
ATOM 30496 C C . HIS A 1 35 ? 6.310 -4.648 -2.439 1.00 0.00 95 HIS A C 18
ATOM 30497 O O . HIS A 1 35 ? 7.112 -4.502 -1.519 1.00 0.00 95 HIS A O 18
ATOM 30512 N N . LEU A 1 36 ? 5.030 -4.919 -2.234 1.00 0.00 96 LEU A N 18
ATOM 30513 C CA . LEU A 1 36 ? 4.478 -4.985 -0.886 1.00 0.00 96 LEU A CA 18
ATOM 30514 C C . LEU A 1 36 ? 4.535 -6.407 -0.335 1.00 0.00 96 LEU A C 18
ATOM 30515 O O . LEU A 1 36 ? 3.937 -6.698 0.696 1.00 0.00 96 LEU A O 18
ATOM 30531 N N . SER A 1 37 ? 5.280 -7.274 -1.016 1.00 0.00 97 SER A N 18
ATOM 30532 C CA . SER A 1 37 ? 5.436 -8.666 -0.600 1.00 0.00 97 SER A CA 18
ATOM 30533 C C . SER A 1 37 ? 5.843 -8.791 0.879 1.00 0.00 97 SER A C 18
ATOM 30534 O O . SER A 1 37 ? 5.219 -9.552 1.623 1.00 0.00 97 SER A O 18
ATOM 30542 N N . PRO A 1 38 ? 6.891 -8.062 1.341 1.00 0.00 98 PRO A N 18
ATOM 30543 C CA . PRO A 1 38 ? 7.299 -8.095 2.750 1.00 0.00 98 PRO A CA 18
ATOM 30544 C C . PRO A 1 38 ? 6.175 -7.678 3.696 1.00 0.00 98 PRO A C 18
ATOM 30545 O O . PRO A 1 38 ? 5.973 -8.293 4.740 1.00 0.00 98 PRO A O 18
ATOM 30556 N N . LEU A 1 39 ? 5.433 -6.647 3.314 1.00 0.00 99 LEU A N 18
ATOM 30557 C CA . LEU A 1 39 ? 4.397 -6.082 4.178 1.00 0.00 99 LEU A CA 18
ATOM 30558 C C . LEU A 1 39 ? 3.118 -6.907 4.141 1.00 0.00 99 LEU A C 18
ATOM 30559 O O . LEU A 1 39 ? 2.385 -6.958 5.123 1.00 0.00 99 LEU A O 18
ATOM 30575 N N . TYR A 1 40 ? 2.866 -7.554 3.009 1.00 0.00 100 TYR A N 18
ATOM 30576 C CA . TYR A 1 40 ? 1.644 -8.331 2.795 1.00 0.00 100 TYR A CA 18
ATOM 30577 C C . TYR A 1 40 ? 1.422 -9.346 3.920 1.00 0.00 100 TYR A C 18
ATOM 30578 O O . TYR A 1 40 ? 0.301 -9.529 4.394 1.00 0.00 100 TYR A O 18
ATOM 30596 N N . MET A 1 41 ? 2.499 -9.984 4.355 1.00 0.00 101 MET A N 18
ATOM 30597 C CA . MET A 1 41 ? 2.410 -11.025 5.374 1.00 0.00 101 MET A CA 18
ATOM 30598 C C . MET A 1 41 ? 2.544 -10.449 6.783 1.00 0.00 101 MET A C 18
ATOM 30599 O O . MET A 1 41 ? 2.477 -11.182 7.771 1.00 0.00 101 MET A O 18
ATOM 30613 N N . LYS A 1 42 ? 2.726 -9.139 6.875 1.00 0.00 102 LYS A N 18
ATOM 30614 C CA . LYS A 1 42 ? 2.856 -8.477 8.167 1.00 0.00 102 LYS A CA 18
ATOM 30615 C C . LYS A 1 42 ? 1.495 -8.018 8.668 1.00 0.00 102 LYS A C 18
ATOM 30616 O O . LYS A 1 42 ? 0.535 -7.918 7.900 1.00 0.00 102 LYS A O 18
ATOM 30635 N N . SER A 1 43 ? 1.415 -7.747 9.960 1.00 0.00 103 SER A N 18
ATOM 30636 C CA . SER A 1 43 ? 0.226 -7.149 10.528 1.00 0.00 103 SER A CA 18
ATOM 30637 C C . SER A 1 43 ? 0.276 -5.647 10.304 1.00 0.00 103 SER A C 18
ATOM 30638 O O . SER A 1 43 ? 1.356 -5.072 10.160 1.00 0.00 103 SER A O 18
ATOM 30646 N N . LEU A 1 44 ? -0.887 -5.022 10.278 1.00 0.00 104 LEU A N 18
ATOM 30647 C CA . LEU A 1 44 ? -0.988 -3.590 10.052 1.00 0.00 104 LEU A CA 18
ATOM 30648 C C . LEU A 1 44 ? -0.266 -2.823 11.161 1.00 0.00 104 LEU A C 18
ATOM 30649 O O . LEU A 1 44 ? 0.200 -1.705 10.959 1.00 0.00 104 LEU A O 18
ATOM 30665 N N . SER A 1 45 ? -0.154 -3.451 12.325 1.00 0.00 105 SER A N 18
ATOM 30666 C CA . SER A 1 45 ? 0.530 -2.850 13.459 1.00 0.00 105 SER A CA 18
ATOM 30667 C C . SER A 1 45 ? 2.038 -3.125 13.412 1.00 0.00 105 SER A C 18
ATOM 30668 O O . SER A 1 45 ? 2.814 -2.478 14.118 1.00 0.00 105 SER A O 18
ATOM 30676 N N . GLU A 1 46 ? 2.451 -4.071 12.573 1.00 0.00 106 GLU A N 18
ATOM 30677 C CA . GLU A 1 46 ? 3.858 -4.460 12.486 1.00 0.00 106 GLU A CA 18
ATOM 30678 C C . GLU A 1 46 ? 4.578 -3.675 11.397 1.00 0.00 106 GLU A C 18
ATOM 30679 O O . GLU A 1 46 ? 5.747 -3.926 11.106 1.00 0.00 106 GLU A O 18
ATOM 30691 N N . ILE A 1 47 ? 3.880 -2.734 10.792 1.00 0.00 107 ILE A N 18
ATOM 30692 C CA . ILE A 1 47 ? 4.450 -1.964 9.704 1.00 0.00 107 ILE A CA 18
ATOM 30693 C C . ILE A 1 47 ? 5.023 -0.648 10.208 1.00 0.00 107 ILE A C 18
ATOM 30694 O O . ILE A 1 47 ? 4.309 0.188 10.767 1.00 0.00 107 ILE A O 18
ATOM 30710 N N . LEU A 1 48 ? 6.324 -0.491 10.029 1.00 0.00 108 LEU A N 18
ATOM 30711 C CA . LEU A 1 48 ? 7.023 0.710 10.455 1.00 0.00 108 LEU A CA 18
ATOM 30712 C C . LEU A 1 48 ? 7.179 1.667 9.281 1.00 0.00 108 LEU A C 18
ATOM 30713 O O . LEU A 1 48 ? 7.468 1.240 8.164 1.00 0.00 108 LEU A O 18
ATOM 30729 N N . PRO A 1 49 ? 6.984 2.976 9.514 1.00 0.00 109 PRO A N 18
ATOM 30730 C CA . PRO A 1 49 ? 7.160 3.999 8.477 1.00 0.00 109 PRO A CA 18
ATOM 30731 C C . PRO A 1 49 ? 8.560 3.966 7.862 1.00 0.00 109 PRO A C 18
ATOM 30732 O O . PRO A 1 49 ? 8.728 4.186 6.659 1.00 0.00 109 PRO A O 18
ATOM 30743 N N . ALA A 1 50 ? 9.558 3.666 8.688 1.00 0.00 110 ALA A N 18
ATOM 30744 C CA . ALA A 1 50 ? 10.938 3.597 8.227 1.00 0.00 110 ALA A CA 18
ATOM 30745 C C . ALA A 1 50 ? 11.162 2.381 7.335 1.00 0.00 110 ALA A C 18
ATOM 30746 O O . ALA A 1 50 ? 12.002 2.407 6.436 1.00 0.00 110 ALA A O 18
ATOM 30753 N N . ASP A 1 51 ? 10.398 1.322 7.580 1.00 0.00 111 ASP A N 18
ATOM 30754 C CA . ASP A 1 51 ? 10.515 0.095 6.796 1.00 0.00 111 ASP A CA 18
ATOM 30755 C C . ASP A 1 51 ? 10.031 0.337 5.372 1.00 0.00 111 ASP A C 18
ATOM 30756 O O . ASP A 1 51 ? 10.653 -0.109 4.403 1.00 0.00 111 ASP A O 18
ATOM 30765 N N . ILE A 1 52 ? 8.933 1.074 5.252 1.00 0.00 112 ILE A N 18
ATOM 30766 C CA . ILE A 1 52 ? 8.400 1.451 3.949 1.00 0.00 112 ILE A CA 18
ATOM 30767 C C . ILE A 1 52 ? 9.365 2.408 3.256 1.00 0.00 112 ILE A C 18
ATOM 30768 O O . ILE A 1 52 ? 9.639 2.281 2.059 1.00 0.00 112 ILE A O 18
ATOM 30784 N N . GLN A 1 53 ? 9.883 3.362 4.027 1.00 0.00 113 GLN A N 18
ATOM 30785 C CA . GLN A 1 53 ? 10.875 4.307 3.532 1.00 0.00 113 GLN A CA 18
ATOM 30786 C C . GLN A 1 53 ? 12.075 3.580 2.942 1.00 0.00 113 GLN A C 18
ATOM 30787 O O . GLN A 1 53 ? 12.594 3.976 1.896 1.00 0.00 113 GLN A O 18
ATOM 30801 N N . SER A 1 54 ? 12.507 2.520 3.618 1.00 0.00 114 SER A N 18
ATOM 30802 C CA . SER A 1 54 ? 13.628 1.720 3.156 1.00 0.00 114 SER A CA 18
ATOM 30803 C C . SER A 1 54 ? 13.332 1.136 1.779 1.00 0.00 114 SER A C 18
ATOM 30804 O O . SER A 1 54 ? 14.158 1.223 0.877 1.00 0.00 114 SER A O 18
ATOM 30812 N N . ILE A 1 55 ? 12.136 0.573 1.616 1.00 0.00 115 ILE A N 18
ATOM 30813 C CA . ILE A 1 55 ? 11.736 -0.032 0.347 1.00 0.00 115 ILE A CA 18
ATOM 30814 C C . ILE A 1 55 ? 11.857 0.972 -0.798 1.00 0.00 115 ILE A C 18
ATOM 30815 O O . ILE A 1 55 ? 12.499 0.699 -1.815 1.00 0.00 115 ILE A O 18
ATOM 30831 N N . ILE A 1 56 ? 11.254 2.141 -0.611 1.00 0.00 116 ILE A N 18
ATOM 30832 C CA . ILE A 1 56 ? 11.256 3.184 -1.631 1.00 0.00 116 ILE A CA 18
ATOM 30833 C C . ILE A 1 56 ? 12.679 3.657 -1.937 1.00 0.00 116 ILE A C 18
ATOM 30834 O O . ILE A 1 56 ? 13.029 3.885 -3.093 1.00 0.00 116 ILE A O 18
ATOM 30850 N N . ASN A 1 57 ? 13.500 3.771 -0.900 1.00 0.00 117 ASN A N 18
ATOM 30851 C CA . ASN A 1 57 ? 14.878 4.236 -1.053 1.00 0.00 117 ASN A CA 18
ATOM 30852 C C . ASN A 1 57 ? 15.721 3.185 -1.780 1.00 0.00 117 ASN A C 18
ATOM 30853 O O . ASN A 1 57 ? 16.561 3.516 -2.617 1.00 0.00 117 ASN A O 18
ATOM 30864 N N . GLU A 1 58 ? 15.488 1.918 -1.460 1.00 0.00 118 GLU A N 18
ATOM 30865 C CA . GLU A 1 58 ? 16.267 0.825 -2.038 1.00 0.00 118 GLU A CA 18
ATOM 30866 C C . GLU A 1 58 ? 15.764 0.464 -3.434 1.00 0.00 118 GLU A C 18
ATOM 30867 O O . GLU A 1 58 ? 16.390 -0.328 -4.141 1.00 0.00 118 GLU A O 18
ATOM 30879 N N . THR A 1 59 ? 14.634 1.039 -3.822 1.00 0.00 119 THR A N 18
ATOM 30880 C CA . THR A 1 59 ? 14.094 0.841 -5.160 1.00 0.00 119 THR A CA 18
ATOM 30881 C C . THR A 1 59 ? 14.630 1.898 -6.127 1.00 0.00 119 THR A C 18
ATOM 30882 O O . THR A 1 59 ? 14.485 3.097 -5.894 1.00 0.00 119 THR A O 18
ATOM 30893 N N . LYS A 1 60 ? 15.254 1.451 -7.208 1.00 0.00 120 LYS A N 18
ATOM 30894 C CA . LYS A 1 60 ? 15.774 2.365 -8.215 1.00 0.00 120 LYS A CA 18
ATOM 30895 C C . LYS A 1 60 ? 14.811 2.475 -9.391 1.00 0.00 120 LYS A C 18
ATOM 30896 O O . LYS A 1 60 ? 14.990 1.824 -10.422 1.00 0.00 120 LYS A O 18
ATOM 30915 N N . LEU A 1 61 ? 13.780 3.286 -9.215 1.00 0.00 121 LEU A N 18
ATOM 30916 C CA . LEU A 1 61 ? 12.789 3.523 -10.259 1.00 0.00 121 LEU A CA 18
ATOM 30917 C C . LEU A 1 61 ? 12.537 5.017 -10.399 1.00 0.00 121 LEU A C 18
ATOM 30918 O O . LEU A 1 61 ? 13.196 5.827 -9.746 1.00 0.00 121 LEU A O 18
ATOM 30934 N N . ALA A 1 62 ? 11.592 5.378 -11.254 1.00 0.00 122 ALA A N 18
ATOM 30935 C CA . ALA A 1 62 ? 11.227 6.772 -11.438 1.00 0.00 122 ALA A CA 18
ATOM 30936 C C . ALA A 1 62 ? 10.450 7.280 -10.229 1.00 0.00 122 ALA A C 18
ATOM 30937 O O . ALA A 1 62 ? 9.689 6.528 -9.615 1.00 0.00 122 ALA A O 18
ATOM 30944 N N . LYS A 1 63 ? 10.639 8.552 -9.895 1.00 0.00 123 LYS A N 18
ATOM 30945 C CA . LYS A 1 63 ? 9.961 9.161 -8.755 1.00 0.00 123 LYS A CA 18
ATOM 30946 C C . LYS A 1 63 ? 8.443 9.069 -8.910 1.00 0.00 123 LYS A C 18
ATOM 30947 O O . LYS A 1 63 ? 7.714 8.979 -7.926 1.00 0.00 123 LYS A O 18
ATOM 30966 N N . ASN A 1 64 ? 7.980 9.064 -10.156 1.00 0.00 124 ASN A N 18
ATOM 30967 C CA . ASN A 1 64 ? 6.555 8.951 -10.447 1.00 0.00 124 ASN A CA 18
ATOM 30968 C C . ASN A 1 64 ? 6.042 7.563 -10.073 1.00 0.00 124 ASN A C 18
ATOM 30969 O O . ASN A 1 64 ? 4.953 7.420 -9.512 1.00 0.00 124 ASN A O 18
ATOM 30980 N N . THR A 1 65 ? 6.843 6.546 -10.366 1.00 0.00 125 THR A N 18
ATOM 30981 C CA . THR A 1 65 ? 6.486 5.172 -10.051 1.00 0.00 125 THR A CA 18
ATOM 30982 C C . THR A 1 65 ? 6.471 4.964 -8.537 1.00 0.00 125 THR A C 18
ATOM 30983 O O . THR A 1 65 ? 5.637 4.230 -8.004 1.00 0.00 125 THR A O 18
ATOM 30994 N N . LEU A 1 66 ? 7.391 5.634 -7.850 1.00 0.00 126 LEU A N 18
ATOM 30995 C CA . LEU A 1 66 ? 7.468 5.564 -6.396 1.00 0.00 126 LEU A CA 18
ATOM 30996 C C . LEU A 1 66 ? 6.216 6.167 -5.765 1.00 0.00 126 LEU A C 18
ATOM 30997 O O . LEU A 1 66 ? 5.709 5.665 -4.761 1.00 0.00 126 LEU A O 18
ATOM 31013 N N . LYS A 1 67 ? 5.709 7.236 -6.376 1.00 0.00 127 LYS A N 18
ATOM 31014 C CA . LYS A 1 67 ? 4.490 7.882 -5.899 1.00 0.00 127 LYS A CA 18
ATOM 31015 C C . LYS A 1 67 ? 3.281 6.985 -6.118 1.00 0.00 127 LYS A C 18
ATOM 31016 O O . LYS A 1 67 ? 2.308 7.052 -5.371 1.00 0.00 127 LYS A O 18
ATOM 31035 N N . ALA A 1 68 ? 3.346 6.143 -7.142 1.00 0.00 128 ALA A N 18
ATOM 31036 C CA . ALA A 1 68 ? 2.280 5.184 -7.407 1.00 0.00 128 ALA A CA 18
ATOM 31037 C C . ALA A 1 68 ? 2.193 4.157 -6.281 1.00 0.00 128 ALA A C 18
ATOM 31038 O O . ALA A 1 68 ? 1.102 3.824 -5.807 1.00 0.00 128 ALA A O 18
ATOM 31045 N N . ILE A 1 69 ? 3.353 3.668 -5.849 1.00 0.00 129 ILE A N 18
ATOM 31046 C CA . ILE A 1 69 ? 3.427 2.741 -4.723 1.00 0.00 129 ILE A CA 18
ATOM 31047 C C . ILE A 1 69 ? 2.961 3.439 -3.448 1.00 0.00 129 ILE A C 18
ATOM 31048 O O . ILE A 1 69 ? 2.148 2.904 -2.694 1.00 0.00 129 ILE A O 18
ATOM 31064 N N . ARG A 1 70 ? 3.476 4.646 -3.233 1.00 0.00 130 ARG A N 18
ATOM 31065 C CA . ARG A 1 70 ? 3.054 5.495 -2.123 1.00 0.00 130 ARG A CA 18
ATOM 31066 C C . ARG A 1 70 ? 1.535 5.665 -2.114 1.00 0.00 130 ARG A C 18
ATOM 31067 O O . ARG A 1 70 ? 0.895 5.546 -1.070 1.00 0.00 130 ARG A O 18
ATOM 31088 N N . ASN A 1 71 ? 0.969 5.922 -3.285 1.00 0.00 131 ASN A N 18
ATOM 31089 C CA . ASN A 1 71 ? -0.460 6.174 -3.419 1.00 0.00 131 ASN A CA 18
ATOM 31090 C C . ASN A 1 71 ? -1.288 4.971 -2.987 1.00 0.00 131 ASN A C 18
ATOM 31091 O O . ASN A 1 71 ? -2.133 5.084 -2.100 1.00 0.00 131 ASN A O 18
ATOM 31102 N N . THR A 1 72 ? -1.034 3.814 -3.594 1.00 0.00 132 THR A N 18
ATOM 31103 C CA . THR A 1 72 ? -1.842 2.633 -3.319 1.00 0.00 132 THR A CA 18
ATOM 31104 C C . THR A 1 72 ? -1.663 2.173 -1.870 1.00 0.00 132 THR A C 18
ATOM 31105 O O . THR A 1 72 ? -2.607 1.674 -1.255 1.00 0.00 132 THR A O 18
ATOM 31116 N N . ALA A 1 73 ? -0.465 2.362 -1.321 1.00 0.00 133 ALA A N 18
ATOM 31117 C CA . ALA A 1 73 ? -0.197 1.994 0.061 1.00 0.00 133 ALA A CA 18
ATOM 31118 C C . ALA A 1 73 ? -0.939 2.922 1.014 1.00 0.00 133 ALA A C 18
ATOM 31119 O O . ALA A 1 73 ? -1.587 2.472 1.958 1.00 0.00 133 ALA A O 18
ATOM 31126 N N . SER A 1 74 ? -0.853 4.221 0.744 1.00 0.00 134 SER A N 18
ATOM 31127 C CA . SER A 1 74 ? -1.510 5.225 1.568 1.00 0.00 134 SER A CA 18
ATOM 31128 C C . SER A 1 74 ? -3.020 5.008 1.562 1.00 0.00 134 SER A C 18
ATOM 31129 O O . SER A 1 74 ? -3.681 5.177 2.586 1.00 0.00 134 SER A O 18
ATOM 31137 N N . GLN A 1 75 ? -3.557 4.617 0.409 1.00 0.00 135 GLN A N 18
ATOM 31138 C CA . GLN A 1 75 ? -4.976 4.302 0.287 1.00 0.00 135 GLN A CA 18
ATOM 31139 C C . GLN A 1 75 ? -5.370 3.175 1.235 1.00 0.00 135 GLN A C 18
ATOM 31140 O O . GLN A 1 75 ? -6.382 3.265 1.924 1.00 0.00 135 GLN A O 18
ATOM 31154 N N . ILE A 1 76 ? -4.556 2.125 1.276 1.00 0.00 136 ILE A N 18
ATOM 31155 C CA . ILE A 1 76 ? -4.815 0.991 2.161 1.00 0.00 136 ILE A CA 18
ATOM 31156 C C . ILE A 1 76 ? -4.719 1.416 3.625 1.00 0.00 136 ILE A C 18
ATOM 31157 O O . ILE A 1 76 ? -5.603 1.119 4.429 1.00 0.00 136 ILE A O 18
ATOM 31173 N N . PHE A 1 77 ? -3.651 2.131 3.959 1.00 0.00 137 PHE A N 18
ATOM 31174 C CA . PHE A 1 77 ? -3.436 2.593 5.327 1.00 0.00 137 PHE A CA 18
ATOM 31175 C C . PHE A 1 77 ? -4.542 3.539 5.783 1.00 0.00 137 PHE A C 18
ATOM 31176 O O . PHE A 1 77 ? -5.091 3.380 6.873 1.00 0.00 137 PHE A O 18
ATOM 31193 N N . ARG A 1 78 ? -4.887 4.512 4.949 1.00 0.00 138 ARG A N 18
ATOM 31194 C CA . ARG A 1 78 ? -5.877 5.503 5.339 1.00 0.00 138 ARG A CA 18
ATOM 31195 C C . ARG A 1 78 ? -7.281 4.905 5.320 1.00 0.00 138 ARG A C 18
ATOM 31196 O O . ARG A 1 78 ? -8.186 5.422 5.973 1.00 0.00 138 ARG A O 18
ATOM 31217 N N . LEU A 1 79 ? -7.455 3.813 4.581 1.00 0.00 139 LEU A N 18
ATOM 31218 C CA . LEU A 1 79 ? -8.710 3.071 4.599 1.00 0.00 139 LEU A CA 18
ATOM 31219 C C . LEU A 1 79 ? -8.939 2.507 5.994 1.00 0.00 139 LEU A C 18
ATOM 31220 O O . LEU A 1 79 ? -10.049 2.556 6.531 1.00 0.00 139 LEU A O 18
ATOM 31236 N N . ALA A 1 80 ? -7.868 1.996 6.586 1.00 0.00 140 ALA A N 18
ATOM 31237 C CA . ALA A 1 80 ? -7.913 1.495 7.948 1.00 0.00 140 ALA A CA 18
ATOM 31238 C C . ALA A 1 80 ? -8.193 2.636 8.918 1.00 0.00 140 ALA A C 18
ATOM 31239 O O . ALA A 1 80 ? -8.846 2.444 9.942 1.00 0.00 140 ALA A O 18
ATOM 31246 N N . ILE A 1 81 ? -7.705 3.826 8.582 1.00 0.00 141 ILE A N 18
ATOM 31247 C CA . ILE A 1 81 ? -7.978 5.023 9.372 1.00 0.00 141 ILE A CA 18
ATOM 31248 C C . ILE A 1 81 ? -9.470 5.357 9.326 1.00 0.00 141 ILE A C 18
ATOM 31249 O O . ILE A 1 81 ? -10.083 5.654 10.350 1.00 0.00 141 ILE A O 18
ATOM 31265 N N . GLU A 1 82 ? -10.054 5.279 8.134 1.00 0.00 142 GLU A N 18
ATOM 31266 C CA . GLU A 1 82 ? -11.483 5.524 7.959 1.00 0.00 142 GLU A CA 18
ATOM 31267 C C . GLU A 1 82 ? -12.306 4.487 8.720 1.00 0.00 142 GLU A C 18
ATOM 31268 O O . GLU A 1 82 ? -13.425 4.756 9.149 1.00 0.00 142 GLU A O 18
ATOM 31280 N N . ASN A 1 83 ? -11.745 3.291 8.869 1.00 0.00 143 ASN A N 18
ATOM 31281 C CA . ASN A 1 83 ? -12.428 2.197 9.558 1.00 0.00 143 ASN A CA 18
ATOM 31282 C C . ASN A 1 83 ? -12.050 2.161 11.037 1.00 0.00 143 ASN A C 18
ATOM 31283 O O . ASN A 1 83 ? -12.517 1.302 11.784 1.00 0.00 143 ASN A O 18
ATOM 31294 N N . ARG A 1 84 ? -11.206 3.109 11.442 1.00 0.00 144 ARG A N 18
ATOM 31295 C CA . ARG A 1 84 ? -10.719 3.212 12.819 1.00 0.00 144 ARG A CA 18
ATOM 31296 C C . ARG A 1 84 ? -10.014 1.937 13.281 1.00 0.00 144 ARG A C 18
ATOM 31297 O O . ARG A 1 84 ? -10.100 1.551 14.449 1.00 0.00 144 ARG A O 18
ATOM 31318 N N . ALA A 1 85 ? -9.301 1.302 12.363 1.00 0.00 145 ALA A N 18
ATOM 31319 C CA . ALA A 1 85 ? -8.467 0.160 12.698 1.00 0.00 145 ALA A CA 18
ATOM 31320 C C . ALA A 1 85 ? -7.138 0.653 13.245 1.00 0.00 145 ALA A C 18
ATOM 31321 O O . ALA A 1 85 ? -6.539 0.038 14.129 1.00 0.00 145 ALA A O 18
ATOM 31328 N N . ILE A 1 86 ? -6.700 1.782 12.710 1.00 0.00 146 ILE A N 18
ATOM 31329 C CA . ILE A 1 86 ? -5.461 2.411 13.125 1.00 0.00 146 ILE A CA 18
ATOM 31330 C C . ILE A 1 86 ? -5.485 3.886 12.735 1.00 0.00 146 ILE A C 18
ATOM 31331 O O . ILE A 1 86 ? -5.739 4.224 11.580 1.00 0.00 146 ILE A O 18
ATOM 31347 N N . ASP A 1 87 ? -5.263 4.764 13.694 1.00 0.00 147 ASP A N 18
ATOM 31348 C CA . ASP A 1 87 ? -5.237 6.190 13.405 1.00 0.00 147 ASP A CA 18
ATOM 31349 C C . ASP A 1 87 ? -3.795 6.658 13.270 1.00 0.00 147 ASP A C 18
ATOM 31350 O O . ASP A 1 87 ? -3.262 7.366 14.126 1.00 0.00 147 ASP A O 18
ATOM 31359 N N . PHE A 1 88 ? -3.155 6.201 12.209 1.00 0.00 148 PHE A N 18
ATOM 31360 C CA . PHE A 1 88 ? -1.769 6.533 11.936 1.00 0.00 148 PHE A CA 18
ATOM 31361 C C . PHE A 1 88 ? -1.414 6.077 10.531 1.00 0.00 148 PHE A C 18
ATOM 31362 O O . PHE A 1 88 ? -1.632 4.920 10.176 1.00 0.00 148 PHE A O 18
ATOM 31379 N N . ASN A 1 89 ? -0.892 6.986 9.724 1.00 0.00 149 ASN A N 18
ATOM 31380 C CA . ASN A 1 89 ? -0.501 6.653 8.362 1.00 0.00 149 ASN A CA 18
ATOM 31381 C C . ASN A 1 89 ? 1.021 6.636 8.243 1.00 0.00 149 ASN A C 18
ATOM 31382 O O . ASN A 1 89 ? 1.647 7.679 8.064 1.00 0.00 149 ASN A O 18
ATOM 31393 N N . PRO A 1 90 ? 1.637 5.449 8.359 1.00 0.00 150 PRO A N 18
ATOM 31394 C CA . PRO A 1 90 ? 3.092 5.299 8.272 1.00 0.00 150 PRO A CA 18
ATOM 31395 C C . PRO A 1 90 ? 3.621 5.649 6.886 1.00 0.00 150 PRO A C 18
ATOM 31396 O O . PRO A 1 90 ? 4.767 6.071 6.733 1.00 0.00 150 PRO A O 18
ATOM 31407 N N . ALA A 1 91 ? 2.765 5.495 5.881 1.00 0.00 151 ALA A N 18
ATOM 31408 C CA . ALA A 1 91 ? 3.151 5.752 4.502 1.00 0.00 151 ALA A CA 18
ATOM 31409 C C . ALA A 1 91 ? 3.298 7.247 4.251 1.00 0.00 151 ALA A C 18
ATOM 31410 O O . ALA A 1 91 ? 3.970 7.661 3.308 1.00 0.00 151 ALA A O 18
ATOM 31417 N N . ASP A 1 92 ? 2.679 8.054 5.108 1.00 0.00 152 ASP A N 18
ATOM 31418 C CA . ASP A 1 92 ? 2.772 9.506 4.992 1.00 0.00 152 ASP A CA 18
ATOM 31419 C C . ASP A 1 92 ? 4.174 9.974 5.366 1.00 0.00 152 ASP A C 18
ATOM 31420 O O . ASP A 1 92 ? 4.642 11.014 4.902 1.00 0.00 152 ASP A O 18
ATOM 31429 N N . TYR A 1 93 ? 4.853 9.172 6.177 1.00 0.00 153 TYR A N 18
ATOM 31430 C CA . TYR A 1 93 ? 6.210 9.484 6.614 1.00 0.00 153 TYR A CA 18
ATOM 31431 C C . TYR A 1 93 ? 7.222 9.034 5.572 1.00 0.00 153 TYR A C 18
ATOM 31432 O O . TYR A 1 93 ? 8.429 9.222 5.733 1.00 0.00 153 TYR A O 18
ATOM 31450 N N . VAL A 1 94 ? 6.721 8.432 4.504 1.00 0.00 154 VAL A N 18
ATOM 31451 C CA . VAL A 1 94 ? 7.571 7.958 3.428 1.00 0.00 154 VAL A CA 18
ATOM 31452 C C . VAL A 1 94 ? 7.782 9.057 2.399 1.00 0.00 154 VAL A C 18
ATOM 31453 O O . VAL A 1 94 ? 6.852 9.467 1.696 1.00 0.00 154 VAL A O 18
ATOM 31466 N N . ARG A 1 95 ? 9.006 9.544 2.334 1.00 0.00 155 ARG A N 18
ATOM 31467 C CA . ARG A 1 95 ? 9.367 10.592 1.402 1.00 0.00 155 ARG A CA 18
ATOM 31468 C C . ARG A 1 95 ? 9.694 9.990 0.047 1.00 0.00 155 ARG A C 18
ATOM 31469 O O . ARG A 1 95 ? 10.308 8.923 -0.034 1.00 0.00 155 ARG A O 18
ATOM 31490 N N . ILE A 1 96 ? 9.281 10.670 -1.005 1.00 0.00 156 ILE A N 18
ATOM 31491 C CA . ILE A 1 96 ? 9.552 10.220 -2.358 1.00 0.00 156 ILE A CA 18
ATOM 31492 C C . ILE A 1 96 ? 10.779 10.939 -2.893 1.00 0.00 156 ILE A C 18
ATOM 31493 O O . ILE A 1 96 ? 10.763 12.162 -3.065 1.00 0.00 156 ILE A O 18
ATOM 31509 N N . PRO A 1 97 ? 11.869 10.196 -3.130 1.00 0.00 157 PRO A N 18
ATOM 31510 C CA . PRO A 1 97 ? 13.126 10.773 -3.599 1.00 0.00 157 PRO A CA 18
ATOM 31511 C C . PRO A 1 97 ? 12.979 11.445 -4.956 1.00 0.00 157 PRO A C 18
ATOM 31512 O O . PRO A 1 97 ? 12.458 10.858 -5.906 1.00 0.00 157 PRO A O 18
ATOM 31523 N N . LYS A 1 98 ? 13.457 12.671 -5.043 1.00 0.00 158 LYS A N 18
ATOM 31524 C CA . LYS A 1 98 ? 13.407 13.421 -6.285 1.00 0.00 158 LYS A CA 18
ATOM 31525 C C . LYS A 1 98 ? 14.812 13.550 -6.847 1.00 0.00 158 LYS A C 18
ATOM 31526 O O . LYS A 1 98 ? 15.210 14.602 -7.345 1.00 0.00 158 LYS A O 18
ATOM 31545 N N . ILE A 1 99 ? 15.557 12.459 -6.763 1.00 0.00 159 ILE A N 18
ATOM 31546 C CA . ILE A 1 99 ? 16.948 12.448 -7.174 1.00 0.00 159 ILE A CA 18
ATOM 31547 C C . ILE A 1 99 ? 17.066 12.360 -8.692 1.00 0.00 159 ILE A C 18
ATOM 31548 O O . ILE A 1 99 ? 17.343 11.302 -9.258 1.00 0.00 159 ILE A O 18
ATOM 31564 N N . ALA A 1 100 ? 16.799 13.480 -9.342 1.00 0.00 160 ALA A N 18
ATOM 31565 C CA . ALA A 1 100 ? 17.014 13.619 -10.775 1.00 0.00 160 ALA A CA 18
ATOM 31566 C C . ALA A 1 100 ? 17.925 14.806 -11.021 1.00 0.00 160 ALA A C 18
ATOM 31567 O O . ALA A 1 100 ? 18.067 15.306 -12.138 1.00 0.00 160 ALA A O 18
ATOM 31574 N N . LEU A 1 101 ? 18.549 15.229 -9.943 1.00 0.00 161 LEU A N 18
ATOM 31575 C CA . LEU A 1 101 ? 19.432 16.382 -9.935 1.00 0.00 161 LEU A CA 18
ATOM 31576 C C . LEU A 1 101 ? 20.766 16.004 -9.306 1.00 0.00 161 LEU A C 18
ATOM 31577 O O . LEU A 1 101 ? 21.441 16.843 -8.703 1.00 0.00 161 LEU A O 18
ATOM 31593 N N . GLU A 1 102 ? 21.128 14.729 -9.490 1.00 0.00 162 GLU A N 18
ATOM 31594 C CA . GLU A 1 102 ? 22.318 14.122 -8.897 1.00 0.00 162 GLU A CA 18
ATOM 31595 C C . GLU A 1 102 ? 22.064 13.748 -7.437 1.00 0.00 162 GLU A C 18
ATOM 31596 O O . GLU A 1 102 ? 21.238 14.357 -6.753 1.00 0.00 162 GLU A O 18
ATOM 31608 N N . HIS A 1 103 ? 22.765 12.723 -6.974 1.00 0.00 163 HIS A N 18
ATOM 31609 C CA . HIS A 1 103 ? 22.532 12.170 -5.649 1.00 0.00 163 HIS A CA 18
ATOM 31610 C C . HIS A 1 103 ? 23.559 12.686 -4.650 1.00 0.00 163 HIS A C 18
ATOM 31611 O O . HIS A 1 103 ? 24.748 12.770 -4.952 1.00 0.00 163 HIS A O 18
ATOM 31626 N N . HIS A 1 104 ? 23.085 13.041 -3.467 1.00 0.00 164 HIS A N 18
ATOM 31627 C CA . HIS A 1 104 ? 23.966 13.437 -2.376 1.00 0.00 164 HIS A CA 18
ATOM 31628 C C . HIS A 1 104 ? 23.403 12.951 -1.044 1.00 0.00 164 HIS A C 18
ATOM 31629 O O . HIS A 1 104 ? 23.705 13.499 0.015 1.00 0.00 164 HIS A O 18
ATOM 31644 N N . HIS A 1 105 ? 22.585 11.907 -1.116 1.00 0.00 165 HIS A N 18
ATOM 31645 C CA . HIS A 1 105 ? 22.098 11.225 0.075 1.00 0.00 165 HIS A CA 18
ATOM 31646 C C . HIS A 1 105 ? 23.209 10.352 0.647 1.00 0.00 165 HIS A C 18
ATOM 31647 O O . HIS A 1 105 ? 23.359 9.187 0.275 1.00 0.00 165 HIS A O 18
ATOM 31662 N N . HIS A 1 106 ? 24.016 10.937 1.514 1.00 0.00 166 HIS A N 18
ATOM 31663 C CA . HIS A 1 106 ? 25.119 10.217 2.126 1.00 0.00 166 HIS A CA 18
ATOM 31664 C C . HIS A 1 106 ? 24.929 10.141 3.635 1.00 0.00 166 HIS A C 18
ATOM 31665 O O . HIS A 1 106 ? 24.837 11.166 4.318 1.00 0.00 166 HIS A O 18
ATOM 31680 N N . HIS A 1 107 ? 24.879 8.925 4.145 1.00 0.00 167 HIS A N 18
ATOM 31681 C CA . HIS A 1 107 ? 24.679 8.694 5.565 1.00 0.00 167 HIS A CA 18
ATOM 31682 C C . HIS A 1 107 ? 26.016 8.717 6.290 1.00 0.00 167 HIS A C 18
ATOM 31683 O O . HIS A 1 107 ? 26.972 8.074 5.862 1.00 0.00 167 HIS A O 18
ATOM 31698 N N . HIS A 1 108 ? 26.078 9.465 7.379 1.00 0.00 168 HIS A N 18
ATOM 31699 C CA . HIS A 1 108 ? 27.291 9.566 8.172 1.00 0.00 168 HIS A CA 18
ATOM 31700 C C . HIS A 1 108 ? 26.949 10.054 9.573 1.00 0.00 168 HIS A C 18
ATOM 31701 O O . HIS A 1 108 ? 26.733 11.271 9.741 1.00 0.00 168 HIS A O 18
ATOM 31717 N N . ARG A 1 1 ? -9.130 -5.237 13.548 1.00 0.00 61 ARG A N 19
ATOM 31718 C CA . ARG A 1 1 ? -8.243 -6.417 13.572 1.00 0.00 61 ARG A CA 19
ATOM 31719 C C . ARG A 1 1 ? -7.595 -6.571 12.201 1.00 0.00 61 ARG A C 19
ATOM 31720 O O . ARG A 1 1 ? -7.384 -5.567 11.515 1.00 0.00 61 ARG A O 19
ATOM 31743 N N . ASP A 1 2 ? -7.270 -7.812 11.819 1.00 0.00 62 ASP A N 19
ATOM 31744 C CA . ASP A 1 2 ? -6.741 -8.123 10.487 1.00 0.00 62 ASP A CA 19
ATOM 31745 C C . ASP A 1 2 ? -5.288 -7.675 10.344 1.00 0.00 62 ASP A C 19
ATOM 31746 O O . ASP A 1 2 ? -4.806 -6.818 11.085 1.00 0.00 62 ASP A O 19
ATOM 31755 N N . SER A 1 3 ? -4.592 -8.270 9.394 1.00 0.00 63 SER A N 19
ATOM 31756 C CA . SER A 1 3 ? -3.224 -7.880 9.100 1.00 0.00 63 SER A CA 19
ATOM 31757 C C . SER A 1 3 ? -3.211 -6.978 7.872 1.00 0.00 63 SER A C 19
ATOM 31758 O O . SER A 1 3 ? -4.263 -6.708 7.290 1.00 0.00 63 SER A O 19
ATOM 31766 N N . PHE A 1 4 ? -2.032 -6.525 7.464 1.00 0.00 64 PHE A N 19
ATOM 31767 C CA . PHE A 1 4 ? -1.933 -5.614 6.335 1.00 0.00 64 PHE A CA 19
ATOM 31768 C C . PHE A 1 4 ? -2.424 -6.292 5.061 1.00 0.00 64 PHE A C 19
ATOM 31769 O O . PHE A 1 4 ? -3.056 -5.658 4.220 1.00 0.00 64 PHE A O 19
ATOM 31786 N N . GLY A 1 5 ? -2.152 -7.587 4.939 1.00 0.00 65 GLY A N 19
ATOM 31787 C CA . GLY A 1 5 ? -2.609 -8.341 3.785 1.00 0.00 65 GLY A CA 19
ATOM 31788 C C . GLY A 1 5 ? -4.120 -8.334 3.651 1.00 0.00 65 GLY A C 19
ATOM 31789 O O . GLY A 1 5 ? -4.652 -8.235 2.542 1.00 0.00 65 GLY A O 19
ATOM 31793 N N . ASP A 1 6 ? -4.812 -8.415 4.782 1.00 0.00 66 ASP A N 19
ATOM 31794 C CA . ASP A 1 6 ? -6.271 -8.420 4.795 1.00 0.00 66 ASP A CA 19
ATOM 31795 C C . ASP A 1 6 ? -6.811 -7.083 4.307 1.00 0.00 66 ASP A C 19
ATOM 31796 O O . ASP A 1 6 ? -7.751 -7.032 3.510 1.00 0.00 66 ASP A O 19
ATOM 31805 N N . TRP A 1 7 ? -6.203 -6.004 4.781 1.00 0.00 67 TRP A N 19
ATOM 31806 C CA . TRP A 1 7 ? -6.614 -4.663 4.391 1.00 0.00 67 TRP A CA 19
ATOM 31807 C C . TRP A 1 7 ? -6.189 -4.355 2.957 1.00 0.00 67 TRP A C 19
ATOM 31808 O O . TRP A 1 7 ? -6.895 -3.654 2.233 1.00 0.00 67 TRP A O 19
ATOM 31829 N N . ALA A 1 8 ? -5.040 -4.887 2.553 1.00 0.00 68 ALA A N 19
ATOM 31830 C CA . ALA A 1 8 ? -4.572 -4.746 1.177 1.00 0.00 68 ALA A CA 19
ATOM 31831 C C . ALA A 1 8 ? -5.568 -5.382 0.218 1.00 0.00 68 ALA A C 19
ATOM 31832 O O . ALA A 1 8 ? -5.910 -4.804 -0.813 1.00 0.00 68 ALA A O 19
ATOM 31839 N N . GLU A 1 9 ? -6.042 -6.574 0.580 1.00 0.00 69 GLU A N 19
ATOM 31840 C CA . GLU A 1 9 ? -7.081 -7.260 -0.183 1.00 0.00 69 GLU A CA 19
ATOM 31841 C C . GLU A 1 9 ? -8.343 -6.406 -0.241 1.00 0.00 69 GLU A C 19
ATOM 31842 O O . GLU A 1 9 ? -8.947 -6.237 -1.301 1.00 0.00 69 GLU A O 19
ATOM 31854 N N . LYS A 1 10 ? -8.725 -5.868 0.914 1.00 0.00 70 LYS A N 19
ATOM 31855 C CA . LYS A 1 10 ? -9.902 -5.014 1.026 1.00 0.00 70 LYS A CA 19
ATOM 31856 C C . LYS A 1 10 ? -9.780 -3.812 0.091 1.00 0.00 70 LYS A C 19
ATOM 31857 O O . LYS A 1 10 ? -10.733 -3.441 -0.593 1.00 0.00 70 LYS A O 19
ATOM 31876 N N . PHE A 1 11 ? -8.590 -3.224 0.059 1.00 0.00 71 PHE A N 19
ATOM 31877 C CA . PHE A 1 11 ? -8.297 -2.114 -0.837 1.00 0.00 71 PHE A CA 19
ATOM 31878 C C . PHE A 1 11 ? -8.428 -2.550 -2.294 1.00 0.00 71 PHE A C 19
ATOM 31879 O O . PHE A 1 11 ? -9.110 -1.897 -3.090 1.00 0.00 71 PHE A O 19
ATOM 31896 N N . LEU A 1 12 ? -7.787 -3.662 -2.632 1.00 0.00 72 LEU A N 19
ATOM 31897 C CA . LEU A 1 12 ? -7.827 -4.189 -3.991 1.00 0.00 72 LEU A CA 19
ATOM 31898 C C . LEU A 1 12 ? -9.264 -4.426 -4.437 1.00 0.00 72 LEU A C 19
ATOM 31899 O O . LEU A 1 12 ? -9.638 -4.108 -5.567 1.00 0.00 72 LEU A O 19
ATOM 31915 N N . LYS A 1 13 ? -10.072 -4.960 -3.534 1.00 0.00 73 LYS A N 19
ATOM 31916 C CA . LYS A 1 13 ? -11.438 -5.313 -3.865 1.00 0.00 73 LYS A CA 19
ATOM 31917 C C . LYS A 1 13 ? -12.338 -4.082 -3.905 1.00 0.00 73 LYS A C 19
ATOM 31918 O O . LYS A 1 13 ? -13.320 -4.059 -4.641 1.00 0.00 73 LYS A O 19
ATOM 31937 N N . SER A 1 14 ? -12.005 -3.053 -3.131 1.00 0.00 74 SER A N 19
ATOM 31938 C CA . SER A 1 14 ? -12.796 -1.831 -3.146 1.00 0.00 74 SER A CA 19
ATOM 31939 C C . SER A 1 14 ? -12.687 -1.155 -4.512 1.00 0.00 74 SER A C 19
ATOM 31940 O O . SER A 1 14 ? -13.629 -0.518 -4.973 1.00 0.00 74 SER A O 19
ATOM 31948 N N . LYS A 1 15 ? -11.535 -1.316 -5.164 1.00 0.00 75 LYS A N 19
ATOM 31949 C CA . LYS A 1 15 ? -11.361 -0.836 -6.532 1.00 0.00 75 LYS A CA 19
ATOM 31950 C C . LYS A 1 15 ? -11.997 -1.806 -7.524 1.00 0.00 75 LYS A C 19
ATOM 31951 O O . LYS A 1 15 ? -12.651 -1.385 -8.482 1.00 0.00 75 LYS A O 19
ATOM 31970 N N . GLU A 1 16 ? -11.802 -3.101 -7.285 1.00 0.00 76 GLU A N 19
ATOM 31971 C CA . GLU A 1 16 ? -12.432 -4.147 -8.089 1.00 0.00 76 GLU A CA 19
ATOM 31972 C C . GLU A 1 16 ? -13.946 -3.930 -8.173 1.00 0.00 76 GLU A C 19
ATOM 31973 O O . GLU A 1 16 ? -14.523 -3.914 -9.260 1.00 0.00 76 GLU A O 19
ATOM 31985 N N . ALA A 1 17 ? -14.570 -3.731 -7.017 1.00 0.00 77 ALA A N 19
ATOM 31986 C CA . ALA A 1 17 ? -16.011 -3.533 -6.938 1.00 0.00 77 ALA A CA 19
ATOM 31987 C C . ALA A 1 17 ? -16.420 -2.147 -7.437 1.00 0.00 77 ALA A C 19
ATOM 31988 O O . ALA A 1 17 ? -17.524 -1.968 -7.957 1.00 0.00 77 ALA A O 19
ATOM 31995 N N . ASP A 1 18 ? -15.531 -1.170 -7.271 1.00 0.00 78 ASP A N 19
ATOM 31996 C CA . ASP A 1 18 ? -15.801 0.200 -7.710 1.00 0.00 78 ASP A CA 19
ATOM 31997 C C . ASP A 1 18 ? -16.002 0.245 -9.219 1.00 0.00 78 ASP A C 19
ATOM 31998 O O . ASP A 1 18 ? -16.882 0.946 -9.721 1.00 0.00 78 ASP A O 19
ATOM 32007 N N . GLY A 1 19 ? -15.186 -0.514 -9.936 1.00 0.00 79 GLY A N 19
ATOM 32008 C CA . GLY A 1 19 ? -15.338 -0.611 -11.372 1.00 0.00 79 GLY A CA 19
ATOM 32009 C C . GLY A 1 19 ? -14.105 -0.174 -12.135 1.00 0.00 79 GLY A C 19
ATOM 32010 O O . GLY A 1 19 ? -14.212 0.375 -13.233 1.00 0.00 79 GLY A O 19
ATOM 32014 N N . VAL A 1 20 ? -12.932 -0.414 -11.566 1.00 0.00 80 VAL A N 19
ATOM 32015 C CA . VAL A 1 20 ? -11.692 -0.099 -12.258 1.00 0.00 80 VAL A CA 19
ATOM 32016 C C . VAL A 1 20 ? -11.353 -1.209 -13.246 1.00 0.00 80 VAL A C 19
ATOM 32017 O O . VAL A 1 20 ? -11.670 -2.376 -13.012 1.00 0.00 80 VAL A O 19
ATOM 32030 N N . SER A 1 21 ? -10.736 -0.842 -14.355 1.00 0.00 81 SER A N 19
ATOM 32031 C CA . SER A 1 21 ? -10.401 -1.809 -15.387 1.00 0.00 81 SER A CA 19
ATOM 32032 C C . SER A 1 21 ? -9.321 -2.773 -14.902 1.00 0.00 81 SER A C 19
ATOM 32033 O O . SER A 1 21 ? -8.532 -2.446 -14.008 1.00 0.00 81 SER A O 19
ATOM 32041 N N . VAL A 1 22 ? -9.288 -3.957 -15.508 1.00 0.00 82 VAL A N 19
ATOM 32042 C CA . VAL A 1 22 ? -8.347 -5.005 -15.131 1.00 0.00 82 VAL A CA 19
ATOM 32043 C C . VAL A 1 22 ? -6.899 -4.517 -15.223 1.00 0.00 82 VAL A C 19
ATOM 32044 O O . VAL A 1 22 ? -6.057 -4.903 -14.417 1.00 0.00 82 VAL A O 19
ATOM 32057 N N . SER A 1 23 ? -6.623 -3.643 -16.188 1.00 0.00 83 SER A N 19
ATOM 32058 C CA . SER A 1 23 ? -5.289 -3.079 -16.354 1.00 0.00 83 SER A CA 19
ATOM 32059 C C . SER A 1 23 ? -4.872 -2.305 -15.101 1.00 0.00 83 SER A C 19
ATOM 32060 O O . SER A 1 23 ? -3.725 -2.390 -14.652 1.00 0.00 83 SER A O 19
ATOM 32068 N N . GLN A 1 24 ? -5.819 -1.581 -14.518 1.00 0.00 84 GLN A N 19
ATOM 32069 C CA . GLN A 1 24 ? -5.554 -0.798 -13.323 1.00 0.00 84 GLN A CA 19
ATOM 32070 C C . GLN A 1 24 ? -5.476 -1.716 -12.107 1.00 0.00 84 GLN A C 19
ATOM 32071 O O . GLN A 1 24 ? -4.629 -1.538 -11.231 1.00 0.00 84 GLN A O 19
ATOM 32085 N N . LEU A 1 25 ? -6.353 -2.715 -12.072 1.00 0.00 85 LEU A N 19
ATOM 32086 C CA . LEU A 1 25 ? -6.371 -3.687 -10.984 1.00 0.00 85 LEU A CA 19
ATOM 32087 C C . LEU A 1 25 ? -5.056 -4.470 -10.962 1.00 0.00 85 LEU A C 19
ATOM 32088 O O . LEU A 1 25 ? -4.495 -4.737 -9.900 1.00 0.00 85 LEU A O 19
ATOM 32104 N N . ASN A 1 26 ? -4.563 -4.818 -12.150 1.00 0.00 86 ASN A N 19
ATOM 32105 C CA . ASN A 1 26 ? -3.275 -5.496 -12.281 1.00 0.00 86 ASN A CA 19
ATOM 32106 C C . ASN A 1 26 ? -2.148 -4.621 -11.768 1.00 0.00 86 ASN A C 19
ATOM 32107 O O . ASN A 1 26 ? -1.206 -5.112 -11.150 1.00 0.00 86 ASN A O 19
ATOM 32118 N N . SER A 1 27 ? -2.249 -3.320 -12.017 1.00 0.00 87 SER A N 19
ATOM 32119 C CA . SER A 1 27 ? -1.246 -2.379 -11.545 1.00 0.00 87 SER A CA 19
ATOM 32120 C C . SER A 1 27 ? -1.172 -2.413 -10.020 1.00 0.00 87 SER A C 19
ATOM 32121 O O . SER A 1 27 ? -0.085 -2.408 -9.439 1.00 0.00 87 SER A O 19
ATOM 32129 N N . TYR A 1 28 ? -2.338 -2.476 -9.379 1.00 0.00 88 TYR A N 19
ATOM 32130 C CA . TYR A 1 28 ? -2.408 -2.586 -7.927 1.00 0.00 88 TYR A CA 19
ATOM 32131 C C . TYR A 1 28 ? -1.715 -3.858 -7.447 1.00 0.00 88 TYR A C 19
ATOM 32132 O O . TYR A 1 28 ? -1.099 -3.874 -6.382 1.00 0.00 88 TYR A O 19
ATOM 32150 N N . LYS A 1 29 ? -1.808 -4.918 -8.244 1.00 0.00 89 LYS A N 19
ATOM 32151 C CA . LYS A 1 29 ? -1.121 -6.170 -7.936 1.00 0.00 89 LYS A CA 19
ATOM 32152 C C . LYS A 1 29 ? 0.393 -5.968 -7.954 1.00 0.00 89 LYS A C 19
ATOM 32153 O O . LYS A 1 29 ? 1.110 -6.509 -7.111 1.00 0.00 89 LYS A O 19
ATOM 32172 N N . ASN A 1 30 ? 0.869 -5.172 -8.911 1.00 0.00 90 ASN A N 19
ATOM 32173 C CA . ASN A 1 30 ? 2.292 -4.847 -9.002 1.00 0.00 90 ASN A CA 19
ATOM 32174 C C . ASN A 1 30 ? 2.762 -4.149 -7.732 1.00 0.00 90 ASN A C 19
ATOM 32175 O O . ASN A 1 30 ? 3.896 -4.337 -7.285 1.00 0.00 90 ASN A O 19
ATOM 32186 N N . TYR A 1 31 ? 1.887 -3.343 -7.148 1.00 0.00 91 TYR A N 19
ATOM 32187 C CA . TYR A 1 31 ? 2.221 -2.636 -5.922 1.00 0.00 91 TYR A CA 19
ATOM 32188 C C . TYR A 1 31 ? 2.064 -3.547 -4.711 1.00 0.00 91 TYR A C 19
ATOM 32189 O O . TYR A 1 31 ? 3.043 -3.876 -4.048 1.00 0.00 91 TYR A O 19
ATOM 32207 N N . CYS A 1 32 ? 0.843 -3.999 -4.468 1.00 0.00 92 CYS A N 19
ATOM 32208 C CA . CYS A 1 32 ? 0.516 -4.725 -3.245 1.00 0.00 92 CYS A CA 19
ATOM 32209 C C . CYS A 1 32 ? 1.175 -6.103 -3.186 1.00 0.00 92 CYS A C 19
ATOM 32210 O O . CYS A 1 32 ? 1.810 -6.449 -2.194 1.00 0.00 92 CYS A O 19
ATOM 32218 N N . ARG A 1 33 ? 1.043 -6.878 -4.246 1.00 0.00 93 ARG A N 19
ATOM 32219 C CA . ARG A 1 33 ? 1.479 -8.266 -4.210 1.00 0.00 93 ARG A CA 19
ATOM 32220 C C . ARG A 1 33 ? 2.977 -8.378 -4.483 1.00 0.00 93 ARG A C 19
ATOM 32221 O O . ARG A 1 33 ? 3.667 -9.182 -3.860 1.00 0.00 93 ARG A O 19
ATOM 32242 N N . ASN A 1 34 ? 3.484 -7.563 -5.398 1.00 0.00 94 ASN A N 19
ATOM 32243 C CA . ASN A 1 34 ? 4.870 -7.702 -5.841 1.00 0.00 94 ASN A CA 19
ATOM 32244 C C . ASN A 1 34 ? 5.829 -6.833 -5.021 1.00 0.00 94 ASN A C 19
ATOM 32245 O O . ASN A 1 34 ? 6.940 -7.252 -4.707 1.00 0.00 94 ASN A O 19
ATOM 32256 N N . HIS A 1 35 ? 5.427 -5.604 -4.718 1.00 0.00 95 HIS A N 19
ATOM 32257 C CA . HIS A 1 35 ? 6.265 -4.716 -3.915 1.00 0.00 95 HIS A CA 19
ATOM 32258 C C . HIS A 1 35 ? 6.007 -4.880 -2.423 1.00 0.00 95 HIS A C 19
ATOM 32259 O O . HIS A 1 35 ? 6.939 -5.051 -1.639 1.00 0.00 95 HIS A O 19
ATOM 32274 N N . LEU A 1 36 ? 4.740 -4.846 -2.039 1.00 0.00 96 LEU A N 19
ATOM 32275 C CA . LEU A 1 36 ? 4.353 -4.899 -0.630 1.00 0.00 96 LEU A CA 19
ATOM 32276 C C . LEU A 1 36 ? 4.269 -6.346 -0.132 1.00 0.00 96 LEU A C 19
ATOM 32277 O O . LEU A 1 36 ? 3.552 -6.640 0.824 1.00 0.00 96 LEU A O 19
ATOM 32293 N N . SER A 1 37 ? 5.035 -7.232 -0.768 1.00 0.00 97 SER A N 19
ATOM 32294 C CA . SER A 1 37 ? 5.046 -8.656 -0.427 1.00 0.00 97 SER A CA 19
ATOM 32295 C C . SER A 1 37 ? 5.329 -8.893 1.066 1.00 0.00 97 SER A C 19
ATOM 32296 O O . SER A 1 37 ? 4.572 -9.608 1.728 1.00 0.00 97 SER A O 19
ATOM 32304 N N . PRO A 1 38 ? 6.415 -8.311 1.631 1.00 0.00 98 PRO A N 19
ATOM 32305 C CA . PRO A 1 38 ? 6.720 -8.464 3.058 1.00 0.00 98 PRO A CA 19
ATOM 32306 C C . PRO A 1 38 ? 5.596 -7.938 3.946 1.00 0.00 98 PRO A C 19
ATOM 32307 O O . PRO A 1 38 ? 5.262 -8.540 4.966 1.00 0.00 98 PRO A O 19
ATOM 32318 N N . LEU A 1 39 ? 4.991 -6.833 3.529 1.00 0.00 99 LEU A N 19
ATOM 32319 C CA . LEU A 1 39 ? 3.959 -6.177 4.322 1.00 0.00 99 LEU A CA 19
ATOM 32320 C C . LEU A 1 39 ? 2.689 -7.018 4.376 1.00 0.00 99 LEU A C 19
ATOM 32321 O O . LEU A 1 39 ? 1.913 -6.916 5.322 1.00 0.00 99 LEU A O 19
ATOM 32337 N N . TYR A 1 40 ? 2.495 -7.859 3.366 1.00 0.00 100 TYR A N 19
ATOM 32338 C CA . TYR A 1 40 ? 1.325 -8.729 3.289 1.00 0.00 100 TYR A CA 19
ATOM 32339 C C . TYR A 1 40 ? 1.225 -9.641 4.512 1.00 0.00 100 TYR A C 19
ATOM 32340 O O . TYR A 1 40 ? 0.131 -9.953 4.976 1.00 0.00 100 TYR A O 19
ATOM 32358 N N . MET A 1 41 ? 2.373 -10.056 5.035 1.00 0.00 101 MET A N 19
ATOM 32359 C CA . MET A 1 41 ? 2.406 -10.951 6.187 1.00 0.00 101 MET A CA 19
ATOM 32360 C C . MET A 1 41 ? 2.628 -10.157 7.475 1.00 0.00 101 MET A C 19
ATOM 32361 O O . MET A 1 41 ? 2.734 -10.718 8.567 1.00 0.00 101 MET A O 19
ATOM 32375 N N . LYS A 1 42 ? 2.686 -8.843 7.340 1.00 0.00 102 LYS A N 19
ATOM 32376 C CA . LYS A 1 42 ? 2.911 -7.963 8.475 1.00 0.00 102 LYS A CA 19
ATOM 32377 C C . LYS A 1 42 ? 1.605 -7.307 8.901 1.00 0.00 102 LYS A C 19
ATOM 32378 O O . LYS A 1 42 ? 0.600 -7.379 8.191 1.00 0.00 102 LYS A O 19
ATOM 32397 N N . SER A 1 43 ? 1.610 -6.684 10.064 1.00 0.00 103 SER A N 19
ATOM 32398 C CA . SER A 1 43 ? 0.430 -6.005 10.559 1.00 0.00 103 SER A CA 19
ATOM 32399 C C . SER A 1 43 ? 0.666 -4.502 10.528 1.00 0.00 103 SER A C 19
ATOM 32400 O O . SER A 1 43 ? 1.729 -4.035 10.921 1.00 0.00 103 SER A O 19
ATOM 32408 N N . LEU A 1 44 ? -0.324 -3.752 10.067 1.00 0.00 104 LEU A N 19
ATOM 32409 C CA . LEU A 1 44 ? -0.181 -2.305 9.890 1.00 0.00 104 LEU A CA 19
ATOM 32410 C C . LEU A 1 44 ? 0.130 -1.582 11.201 1.00 0.00 104 LEU A C 19
ATOM 32411 O O . LEU A 1 44 ? 0.534 -0.422 11.198 1.00 0.00 104 LEU A O 19
ATOM 32427 N N . SER A 1 45 ? -0.044 -2.278 12.317 1.00 0.00 105 SER A N 19
ATOM 32428 C CA . SER A 1 45 ? 0.253 -1.712 13.622 1.00 0.00 105 SER A CA 19
ATOM 32429 C C . SER A 1 45 ? 1.724 -1.923 13.986 1.00 0.00 105 SER A C 19
ATOM 32430 O O . SER A 1 45 ? 2.232 -1.296 14.915 1.00 0.00 105 SER A O 19
ATOM 32438 N N . GLU A 1 46 ? 2.406 -2.807 13.259 1.00 0.00 106 GLU A N 19
ATOM 32439 C CA . GLU A 1 46 ? 3.818 -3.070 13.515 1.00 0.00 106 GLU A CA 19
ATOM 32440 C C . GLU A 1 46 ? 4.661 -2.822 12.260 1.00 0.00 106 GLU A C 19
ATOM 32441 O O . GLU A 1 46 ? 5.834 -3.199 12.194 1.00 0.00 106 GLU A O 19
ATOM 32453 N N . ILE A 1 47 ? 4.052 -2.184 11.265 1.00 0.00 107 ILE A N 19
ATOM 32454 C CA . ILE A 1 47 ? 4.767 -1.760 10.069 1.00 0.00 107 ILE A CA 19
ATOM 32455 C C . ILE A 1 47 ? 5.318 -0.352 10.266 1.00 0.00 107 ILE A C 19
ATOM 32456 O O . ILE A 1 47 ? 4.570 0.586 10.539 1.00 0.00 107 ILE A O 19
ATOM 32472 N N . LEU A 1 48 ? 6.628 -0.217 10.142 1.00 0.00 108 LEU A N 19
ATOM 32473 C CA . LEU A 1 48 ? 7.287 1.067 10.326 1.00 0.00 108 LEU A CA 19
ATOM 32474 C C . LEU A 1 48 ? 7.272 1.871 9.032 1.00 0.00 108 LEU A C 19
ATOM 32475 O O . LEU A 1 48 ? 7.329 1.305 7.941 1.00 0.00 108 LEU A O 19
ATOM 32491 N N . PRO A 1 49 ? 7.198 3.206 9.135 1.00 0.00 109 PRO A N 19
ATOM 32492 C CA . PRO A 1 49 ? 7.302 4.093 7.974 1.00 0.00 109 PRO A CA 19
ATOM 32493 C C . PRO A 1 49 ? 8.633 3.907 7.254 1.00 0.00 109 PRO A C 19
ATOM 32494 O O . PRO A 1 49 ? 8.718 4.039 6.034 1.00 0.00 109 PRO A O 19
ATOM 32505 N N . ALA A 1 50 ? 9.663 3.569 8.023 1.00 0.00 110 ALA A N 19
ATOM 32506 C CA . ALA A 1 50 ? 10.992 3.339 7.474 1.00 0.00 110 ALA A CA 19
ATOM 32507 C C . ALA A 1 50 ? 11.069 1.987 6.768 1.00 0.00 110 ALA A C 19
ATOM 32508 O O . ALA A 1 50 ? 11.933 1.761 5.923 1.00 0.00 110 ALA A O 19
ATOM 32515 N N . ASP A 1 51 ? 10.149 1.097 7.116 1.00 0.00 111 ASP A N 19
ATOM 32516 C CA . ASP A 1 51 ? 10.080 -0.221 6.495 1.00 0.00 111 ASP A CA 19
ATOM 32517 C C . ASP A 1 51 ? 9.568 -0.071 5.068 1.00 0.00 111 ASP A C 19
ATOM 32518 O O . ASP A 1 51 ? 10.167 -0.577 4.115 1.00 0.00 111 ASP A O 19
ATOM 32527 N N . ILE A 1 52 ? 8.479 0.679 4.930 1.00 0.00 112 ILE A N 19
ATOM 32528 C CA . ILE A 1 52 ? 7.944 1.025 3.619 1.00 0.00 112 ILE A CA 19
ATOM 32529 C C . ILE A 1 52 ? 8.957 1.879 2.861 1.00 0.00 112 ILE A C 19
ATOM 32530 O O . ILE A 1 52 ? 9.138 1.731 1.651 1.00 0.00 112 ILE A O 19
ATOM 32546 N N . GLN A 1 53 ? 9.618 2.767 3.599 1.00 0.00 113 GLN A N 19
ATOM 32547 C CA . GLN A 1 53 ? 10.672 3.619 3.056 1.00 0.00 113 GLN A CA 19
ATOM 32548 C C . GLN A 1 53 ? 11.738 2.777 2.362 1.00 0.00 113 GLN A C 19
ATOM 32549 O O . GLN A 1 53 ? 12.181 3.105 1.260 1.00 0.00 113 GLN A O 19
ATOM 32563 N N . SER A 1 54 ? 12.130 1.687 3.014 1.00 0.00 114 SER A N 19
ATOM 32564 C CA . SER A 1 54 ? 13.123 0.774 2.465 1.00 0.00 114 SER A CA 19
ATOM 32565 C C . SER A 1 54 ? 12.653 0.216 1.124 1.00 0.00 114 SER A C 19
ATOM 32566 O O . SER A 1 54 ? 13.404 0.216 0.149 1.00 0.00 114 SER A O 19
ATOM 32574 N N . ILE A 1 55 ? 11.398 -0.225 1.076 1.00 0.00 115 ILE A N 19
ATOM 32575 C CA . ILE A 1 55 ? 10.809 -0.742 -0.157 1.00 0.00 115 ILE A CA 19
ATOM 32576 C C . ILE A 1 55 ? 10.885 0.299 -1.275 1.00 0.00 115 ILE A C 19
ATOM 32577 O O . ILE A 1 55 ? 11.349 0.010 -2.381 1.00 0.00 115 ILE A O 19
ATOM 32593 N N . ILE A 1 56 ? 10.450 1.517 -0.965 1.00 0.00 116 ILE A N 19
ATOM 32594 C CA . ILE A 1 56 ? 10.459 2.613 -1.931 1.00 0.00 116 ILE A CA 19
ATOM 32595 C C . ILE A 1 56 ? 11.867 2.867 -2.467 1.00 0.00 116 ILE A C 19
ATOM 32596 O O . ILE A 1 56 ? 12.060 3.064 -3.665 1.00 0.00 116 ILE A O 19
ATOM 32612 N N . ASN A 1 57 ? 12.849 2.838 -1.577 1.00 0.00 117 ASN A N 19
ATOM 32613 C CA . ASN A 1 57 ? 14.229 3.129 -1.952 1.00 0.00 117 ASN A CA 19
ATOM 32614 C C . ASN A 1 57 ? 14.827 2.006 -2.789 1.00 0.00 117 ASN A C 19
ATOM 32615 O O . ASN A 1 57 ? 15.679 2.249 -3.643 1.00 0.00 117 ASN A O 19
ATOM 32626 N N . GLU A 1 58 ? 14.382 0.780 -2.549 1.00 0.00 118 GLU A N 19
ATOM 32627 C CA . GLU A 1 58 ? 14.916 -0.367 -3.271 1.00 0.00 118 GLU A CA 19
ATOM 32628 C C . GLU A 1 58 ? 14.133 -0.627 -4.554 1.00 0.00 118 GLU A C 19
ATOM 32629 O O . GLU A 1 58 ? 14.491 -1.503 -5.344 1.00 0.00 118 GLU A O 19
ATOM 32641 N N . THR A 1 59 ? 13.063 0.123 -4.758 1.00 0.00 119 THR A N 19
ATOM 32642 C CA . THR A 1 59 ? 12.290 0.008 -5.980 1.00 0.00 119 THR A CA 19
ATOM 32643 C C . THR A 1 59 ? 12.965 0.758 -7.128 1.00 0.00 119 THR A C 19
ATOM 32644 O O . THR A 1 59 ? 13.055 1.984 -7.119 1.00 0.00 119 THR A O 19
ATOM 32655 N N . LYS A 1 60 ? 13.446 0.014 -8.113 1.00 0.00 120 LYS A N 19
ATOM 32656 C CA . LYS A 1 60 ? 14.037 0.619 -9.294 1.00 0.00 120 LYS A CA 19
ATOM 32657 C C . LYS A 1 60 ? 12.994 0.750 -10.392 1.00 0.00 120 LYS A C 19
ATOM 32658 O O . LYS A 1 60 ? 12.886 -0.108 -11.265 1.00 0.00 120 LYS A O 19
ATOM 32677 N N . LEU A 1 61 ? 12.210 1.813 -10.316 1.00 0.00 121 LEU A N 19
ATOM 32678 C CA . LEU A 1 61 ? 11.163 2.080 -11.294 1.00 0.00 121 LEU A CA 19
ATOM 32679 C C . LEU A 1 61 ? 11.030 3.581 -11.509 1.00 0.00 121 LEU A C 19
ATOM 32680 O O . LEU A 1 61 ? 11.821 4.361 -10.972 1.00 0.00 121 LEU A O 19
ATOM 32696 N N . ALA A 1 62 ? 10.049 3.979 -12.304 1.00 0.00 122 ALA A N 19
ATOM 32697 C CA . ALA A 1 62 ? 9.798 5.390 -12.565 1.00 0.00 122 ALA A CA 19
ATOM 32698 C C . ALA A 1 62 ? 9.418 6.125 -11.280 1.00 0.00 122 ALA A C 19
ATOM 32699 O O . ALA A 1 62 ? 8.816 5.542 -10.374 1.00 0.00 122 ALA A O 19
ATOM 32706 N N . LYS A 1 63 ? 9.765 7.406 -11.214 1.00 0.00 123 LYS A N 19
ATOM 32707 C CA . LYS A 1 63 ? 9.520 8.216 -10.022 1.00 0.00 123 LYS A CA 19
ATOM 32708 C C . LYS A 1 63 ? 8.028 8.319 -9.713 1.00 0.00 123 LYS A C 19
ATOM 32709 O O . LYS A 1 63 ? 7.634 8.420 -8.550 1.00 0.00 123 LYS A O 19
ATOM 32728 N N . ASN A 1 64 ? 7.196 8.281 -10.750 1.00 0.00 124 ASN A N 19
ATOM 32729 C CA . ASN A 1 64 ? 5.749 8.288 -10.562 1.00 0.00 124 ASN A CA 19
ATOM 32730 C C . ASN A 1 64 ? 5.295 7.004 -9.876 1.00 0.00 124 ASN A C 19
ATOM 32731 O O . ASN A 1 64 ? 4.446 7.034 -8.985 1.00 0.00 124 ASN A O 19
ATOM 32742 N N . THR A 1 65 ? 5.888 5.885 -10.275 1.00 0.00 125 THR A N 19
ATOM 32743 C CA . THR A 1 65 ? 5.562 4.596 -9.691 1.00 0.00 125 THR A CA 19
ATOM 32744 C C . THR A 1 65 ? 5.943 4.562 -8.212 1.00 0.00 125 THR A C 19
ATOM 32745 O O . THR A 1 65 ? 5.205 4.022 -7.391 1.00 0.00 125 THR A O 19
ATOM 32756 N N . LEU A 1 66 ? 7.084 5.163 -7.879 1.00 0.00 126 LEU A N 19
ATOM 32757 C CA . LEU A 1 66 ? 7.533 5.253 -6.489 1.00 0.00 126 LEU A CA 19
ATOM 32758 C C . LEU A 1 66 ? 6.468 5.934 -5.633 1.00 0.00 126 LEU A C 19
ATOM 32759 O O . LEU A 1 66 ? 6.087 5.437 -4.570 1.00 0.00 126 LEU A O 19
ATOM 32775 N N . LYS A 1 67 ? 5.982 7.068 -6.123 1.00 0.00 127 LYS A N 19
ATOM 32776 C CA . LYS A 1 67 ? 4.923 7.808 -5.450 1.00 0.00 127 LYS A CA 19
ATOM 32777 C C . LYS A 1 67 ? 3.643 6.987 -5.402 1.00 0.00 127 LYS A C 19
ATOM 32778 O O . LYS A 1 67 ? 2.942 6.983 -4.395 1.00 0.00 127 LYS A O 19
ATOM 32797 N N . ALA A 1 68 ? 3.354 6.290 -6.496 1.00 0.00 128 ALA A N 19
ATOM 32798 C CA . ALA A 1 68 ? 2.147 5.477 -6.602 1.00 0.00 128 ALA A CA 19
ATOM 32799 C C . ALA A 1 68 ? 2.158 4.320 -5.607 1.00 0.00 128 ALA A C 19
ATOM 32800 O O . ALA A 1 68 ? 1.113 3.940 -5.089 1.00 0.00 128 ALA A O 19
ATOM 32807 N N . ILE A 1 69 ? 3.336 3.763 -5.343 1.00 0.00 129 ILE A N 19
ATOM 32808 C CA . ILE A 1 69 ? 3.468 2.703 -4.345 1.00 0.00 129 ILE A CA 19
ATOM 32809 C C . ILE A 1 69 ? 3.076 3.231 -2.971 1.00 0.00 129 ILE A C 19
ATOM 32810 O O . ILE A 1 69 ? 2.258 2.632 -2.269 1.00 0.00 129 ILE A O 19
ATOM 32826 N N . ARG A 1 70 ? 3.658 4.367 -2.603 1.00 0.00 130 ARG A N 19
ATOM 32827 C CA . ARG A 1 70 ? 3.315 5.033 -1.351 1.00 0.00 130 ARG A CA 19
ATOM 32828 C C . ARG A 1 70 ? 1.839 5.417 -1.338 1.00 0.00 130 ARG A C 19
ATOM 32829 O O . ARG A 1 70 ? 1.145 5.213 -0.345 1.00 0.00 130 ARG A O 19
ATOM 32850 N N . ASN A 1 71 ? 1.373 5.964 -2.453 1.00 0.00 131 ASN A N 19
ATOM 32851 C CA . ASN A 1 71 ? -0.027 6.353 -2.612 1.00 0.00 131 ASN A CA 19
ATOM 32852 C C . ASN A 1 71 ? -0.947 5.159 -2.358 1.00 0.00 131 ASN A C 19
ATOM 32853 O O . ASN A 1 71 ? -1.903 5.255 -1.586 1.00 0.00 131 ASN A O 19
ATOM 32864 N N . THR A 1 72 ? -0.627 4.035 -2.986 1.00 0.00 132 THR A N 19
ATOM 32865 C CA . THR A 1 72 ? -1.375 2.799 -2.801 1.00 0.00 132 THR A CA 19
ATOM 32866 C C . THR A 1 72 ? -1.398 2.394 -1.328 1.00 0.00 132 THR A C 19
ATOM 32867 O O . THR A 1 72 ? -2.462 2.159 -0.752 1.00 0.00 132 THR A O 19
ATOM 32878 N N . ALA A 1 73 ? -0.218 2.349 -0.720 1.00 0.00 133 ALA A N 19
ATOM 32879 C CA . ALA A 1 73 ? -0.087 1.951 0.673 1.00 0.00 133 ALA A CA 19
ATOM 32880 C C . ALA A 1 73 ? -0.853 2.895 1.598 1.00 0.00 133 ALA A C 19
ATOM 32881 O O . ALA A 1 73 ? -1.536 2.452 2.522 1.00 0.00 133 ALA A O 19
ATOM 32888 N N . SER A 1 74 ? -0.750 4.196 1.342 1.00 0.00 134 SER A N 19
ATOM 32889 C CA . SER A 1 74 ? -1.381 5.189 2.202 1.00 0.00 134 SER A CA 19
ATOM 32890 C C . SER A 1 74 ? -2.905 5.067 2.185 1.00 0.00 134 SER A C 19
ATOM 32891 O O . SER A 1 74 ? -3.559 5.368 3.184 1.00 0.00 134 SER A O 19
ATOM 32899 N N . GLN A 1 75 ? -3.471 4.616 1.071 1.00 0.00 135 GLN A N 19
ATOM 32900 C CA . GLN A 1 75 ? -4.909 4.390 1.000 1.00 0.00 135 GLN A CA 19
ATOM 32901 C C . GLN A 1 75 ? -5.294 3.175 1.831 1.00 0.00 135 GLN A C 19
ATOM 32902 O O . GLN A 1 75 ? -6.328 3.171 2.495 1.00 0.00 135 GLN A O 19
ATOM 32916 N N . ILE A 1 76 ? -4.448 2.149 1.798 1.00 0.00 136 ILE A N 19
ATOM 32917 C CA . ILE A 1 76 ? -4.676 0.942 2.587 1.00 0.00 136 ILE A CA 19
ATOM 32918 C C . ILE A 1 76 ? -4.699 1.275 4.077 1.00 0.00 136 ILE A C 19
ATOM 32919 O O . ILE A 1 76 ? -5.589 0.837 4.808 1.00 0.00 136 ILE A O 19
ATOM 32935 N N . PHE A 1 77 ? -3.727 2.068 4.520 1.00 0.00 137 PHE A N 19
ATOM 32936 C CA . PHE A 1 77 ? -3.672 2.495 5.914 1.00 0.00 137 PHE A CA 19
ATOM 32937 C C . PHE A 1 77 ? -4.852 3.397 6.251 1.00 0.00 137 PHE A C 19
ATOM 32938 O O . PHE A 1 77 ? -5.414 3.310 7.341 1.00 0.00 137 PHE A O 19
ATOM 32955 N N . ARG A 1 78 ? -5.230 4.258 5.310 1.00 0.00 138 ARG A N 19
ATOM 32956 C CA . ARG A 1 78 ? -6.401 5.109 5.489 1.00 0.00 138 ARG A CA 19
ATOM 32957 C C . ARG A 1 78 ? -7.647 4.270 5.706 1.00 0.00 138 ARG A C 19
ATOM 32958 O O . ARG A 1 78 ? -8.443 4.548 6.599 1.00 0.00 138 ARG A O 19
ATOM 32979 N N . LEU A 1 79 ? -7.800 3.241 4.882 1.00 0.00 139 LEU A N 19
ATOM 32980 C CA . LEU A 1 79 ? -8.926 2.325 4.977 1.00 0.00 139 LEU A CA 19
ATOM 32981 C C . LEU A 1 79 ? -9.005 1.722 6.376 1.00 0.00 139 LEU A C 19
ATOM 32982 O O . LEU A 1 79 ? -10.092 1.508 6.918 1.00 0.00 139 LEU A O 19
ATOM 32998 N N . ALA A 1 80 ? -7.845 1.464 6.960 1.00 0.00 140 ALA A N 19
ATOM 32999 C CA . ALA A 1 80 ? -7.768 0.968 8.325 1.00 0.00 140 ALA A CA 19
ATOM 33000 C C . ALA A 1 80 ? -8.179 2.054 9.320 1.00 0.00 140 ALA A C 19
ATOM 33001 O O . ALA A 1 80 ? -8.947 1.799 10.250 1.00 0.00 140 ALA A O 19
ATOM 33008 N N . ILE A 1 81 ? -7.668 3.267 9.117 1.00 0.00 141 ILE A N 19
ATOM 33009 C CA . ILE A 1 81 ? -8.014 4.411 9.958 1.00 0.00 141 ILE A CA 19
ATOM 33010 C C . ILE A 1 81 ? -9.526 4.630 9.987 1.00 0.00 141 ILE A C 19
ATOM 33011 O O . ILE A 1 81 ? -10.124 4.795 11.054 1.00 0.00 141 ILE A O 19
ATOM 33027 N N . GLU A 1 82 ? -10.137 4.602 8.810 1.00 0.00 142 GLU A N 19
ATOM 33028 C CA . GLU A 1 82 ? -11.569 4.846 8.668 1.00 0.00 142 GLU A CA 19
ATOM 33029 C C . GLU A 1 82 ? -12.391 3.780 9.395 1.00 0.00 142 GLU A C 19
ATOM 33030 O O . GLU A 1 82 ? -13.508 4.043 9.844 1.00 0.00 142 GLU A O 19
ATOM 33042 N N . ASN A 1 83 ? -11.825 2.587 9.524 1.00 0.00 143 ASN A N 19
ATOM 33043 C CA . ASN A 1 83 ? -12.518 1.479 10.173 1.00 0.00 143 ASN A CA 19
ATOM 33044 C C . ASN A 1 83 ? -12.061 1.306 11.618 1.00 0.00 143 ASN A C 19
ATOM 33045 O O . ASN A 1 83 ? -12.325 0.276 12.238 1.00 0.00 143 ASN A O 19
ATOM 33056 N N . ARG A 1 84 ? -11.376 2.321 12.143 1.00 0.00 144 ARG A N 19
ATOM 33057 C CA . ARG A 1 84 ? -10.934 2.340 13.543 1.00 0.00 144 ARG A CA 19
ATOM 33058 C C . ARG A 1 84 ? -9.898 1.257 13.842 1.00 0.00 144 ARG A C 19
ATOM 33059 O O . ARG A 1 84 ? -9.777 0.806 14.981 1.00 0.00 144 ARG A O 19
ATOM 33080 N N . ALA A 1 85 ? -9.134 0.864 12.836 1.00 0.00 145 ALA A N 19
ATOM 33081 C CA . ALA A 1 85 ? -8.087 -0.129 13.025 1.00 0.00 145 ALA A CA 19
ATOM 33082 C C . ALA A 1 85 ? -6.808 0.532 13.520 1.00 0.00 145 ALA A C 19
ATOM 33083 O O . ALA A 1 85 ? -6.114 0.005 14.390 1.00 0.00 145 ALA A O 19
ATOM 33090 N N . ILE A 1 86 ? -6.516 1.703 12.970 1.00 0.00 146 ILE A N 19
ATOM 33091 C CA . ILE A 1 86 ? -5.320 2.445 13.327 1.00 0.00 146 ILE A CA 19
ATOM 33092 C C . ILE A 1 86 ? -5.625 3.944 13.282 1.00 0.00 146 ILE A C 19
ATOM 33093 O O . ILE A 1 86 ? -6.556 4.364 12.599 1.00 0.00 146 ILE A O 19
ATOM 33109 N N . ASP A 1 87 ? -4.870 4.742 14.026 1.00 0.00 147 ASP A N 19
ATOM 33110 C CA . ASP A 1 87 ? -5.149 6.176 14.124 1.00 0.00 147 ASP A CA 19
ATOM 33111 C C . ASP A 1 87 ? -4.166 7.014 13.319 1.00 0.00 147 ASP A C 19
ATOM 33112 O O . ASP A 1 87 ? -4.292 8.239 13.257 1.00 0.00 147 ASP A O 19
ATOM 33121 N N . PHE A 1 88 ? -3.204 6.365 12.686 1.00 0.00 148 PHE A N 19
ATOM 33122 C CA . PHE A 1 88 ? -2.171 7.083 11.950 1.00 0.00 148 PHE A CA 19
ATOM 33123 C C . PHE A 1 88 ? -1.803 6.348 10.670 1.00 0.00 148 PHE A C 19
ATOM 33124 O O . PHE A 1 88 ? -2.149 5.179 10.493 1.00 0.00 148 PHE A O 19
ATOM 33141 N N . ASN A 1 89 ? -1.109 7.040 9.783 1.00 0.00 149 ASN A N 19
ATOM 33142 C CA . ASN A 1 89 ? -0.760 6.486 8.486 1.00 0.00 149 ASN A CA 19
ATOM 33143 C C . ASN A 1 89 ? 0.757 6.422 8.321 1.00 0.00 149 ASN A C 19
ATOM 33144 O O . ASN A 1 89 ? 1.401 7.435 8.057 1.00 0.00 149 ASN A O 19
ATOM 33155 N N . PRO A 1 90 ? 1.347 5.229 8.491 1.00 0.00 150 PRO A N 19
ATOM 33156 C CA . PRO A 1 90 ? 2.793 5.027 8.338 1.00 0.00 150 PRO A CA 19
ATOM 33157 C C . PRO A 1 90 ? 3.296 5.396 6.944 1.00 0.00 150 PRO A C 19
ATOM 33158 O O . PRO A 1 90 ? 4.417 5.878 6.787 1.00 0.00 150 PRO A O 19
ATOM 33169 N N . ALA A 1 91 ? 2.456 5.188 5.935 1.00 0.00 151 ALA A N 19
ATOM 33170 C CA . ALA A 1 91 ? 2.837 5.471 4.556 1.00 0.00 151 ALA A CA 19
ATOM 33171 C C . ALA A 1 91 ? 2.840 6.971 4.288 1.00 0.00 151 ALA A C 19
ATOM 33172 O O . ALA A 1 91 ? 3.473 7.446 3.346 1.00 0.00 151 ALA A O 19
ATOM 33179 N N . ASP A 1 92 ? 2.145 7.710 5.141 1.00 0.00 152 ASP A N 19
ATOM 33180 C CA . ASP A 1 92 ? 2.079 9.164 5.029 1.00 0.00 152 ASP A CA 19
ATOM 33181 C C . ASP A 1 92 ? 3.420 9.781 5.425 1.00 0.00 152 ASP A C 19
ATOM 33182 O O . ASP A 1 92 ? 3.744 10.910 5.048 1.00 0.00 152 ASP A O 19
ATOM 33191 N N . TYR A 1 93 ? 4.216 9.010 6.158 1.00 0.00 153 TYR A N 19
ATOM 33192 C CA . TYR A 1 93 ? 5.507 9.478 6.640 1.00 0.00 153 TYR A CA 19
ATOM 33193 C C . TYR A 1 93 ? 6.638 9.049 5.714 1.00 0.00 153 TYR A C 19
ATOM 33194 O O . TYR A 1 93 ? 7.808 9.329 5.987 1.00 0.00 153 TYR A O 19
ATOM 33212 N N . VAL A 1 94 ? 6.301 8.372 4.627 1.00 0.00 154 VAL A N 19
ATOM 33213 C CA . VAL A 1 94 ? 7.314 7.900 3.694 1.00 0.00 154 VAL A CA 19
ATOM 33214 C C . VAL A 1 94 ? 7.897 9.064 2.906 1.00 0.00 154 VAL A C 19
ATOM 33215 O O . VAL A 1 94 ? 7.173 9.817 2.259 1.00 0.00 154 VAL A O 19
ATOM 33228 N N . ARG A 1 95 ? 9.206 9.216 2.976 1.00 0.00 155 ARG A N 19
ATOM 33229 C CA . ARG A 1 95 ? 9.889 10.275 2.261 1.00 0.00 155 ARG A CA 19
ATOM 33230 C C . ARG A 1 95 ? 10.202 9.805 0.846 1.00 0.00 155 ARG A C 19
ATOM 33231 O O . ARG A 1 95 ? 11.127 9.021 0.628 1.00 0.00 155 ARG A O 19
ATOM 33252 N N . ILE A 1 96 ? 9.400 10.249 -0.111 1.00 0.00 156 ILE A N 19
ATOM 33253 C CA . ILE A 1 96 ? 9.653 9.933 -1.506 1.00 0.00 156 ILE A CA 19
ATOM 33254 C C . ILE A 1 96 ? 10.881 10.705 -1.983 1.00 0.00 156 ILE A C 19
ATOM 33255 O O . ILE A 1 96 ? 11.021 11.902 -1.713 1.00 0.00 156 ILE A O 19
ATOM 33271 N N . PRO A 1 97 ? 11.818 10.013 -2.637 1.00 0.00 157 PRO A N 19
ATOM 33272 C CA . PRO A 1 97 ? 13.073 10.611 -3.071 1.00 0.00 157 PRO A CA 19
ATOM 33273 C C . PRO A 1 97 ? 12.944 11.368 -4.388 1.00 0.00 157 PRO A C 19
ATOM 33274 O O . PRO A 1 97 ? 12.128 11.023 -5.244 1.00 0.00 157 PRO A O 19
ATOM 33285 N N . LYS A 1 98 ? 13.744 12.412 -4.536 1.00 0.00 158 LYS A N 19
ATOM 33286 C CA . LYS A 1 98 ? 13.796 13.155 -5.780 1.00 0.00 158 LYS A CA 19
ATOM 33287 C C . LYS A 1 98 ? 15.029 12.735 -6.562 1.00 0.00 158 LYS A C 19
ATOM 33288 O O . LYS A 1 98 ? 14.987 12.597 -7.784 1.00 0.00 158 LYS A O 19
ATOM 33307 N N . ILE A 1 99 ? 16.117 12.521 -5.821 1.00 0.00 159 ILE A N 19
ATOM 33308 C CA . ILE A 1 99 ? 17.380 12.037 -6.369 1.00 0.00 159 ILE A CA 19
ATOM 33309 C C . ILE A 1 99 ? 17.943 12.995 -7.415 1.00 0.00 159 ILE A C 19
ATOM 33310 O O . ILE A 1 99 ? 17.657 12.885 -8.609 1.00 0.00 159 ILE A O 19
ATOM 33326 N N . ALA A 1 100 ? 18.726 13.953 -6.954 1.00 0.00 160 ALA A N 19
ATOM 33327 C CA . ALA A 1 100 ? 19.390 14.876 -7.848 1.00 0.00 160 ALA A CA 19
ATOM 33328 C C . ALA A 1 100 ? 20.724 14.294 -8.284 1.00 0.00 160 ALA A C 19
ATOM 33329 O O . ALA A 1 100 ? 21.644 14.153 -7.477 1.00 0.00 160 ALA A O 19
ATOM 33336 N N . LEU A 1 101 ? 20.806 13.927 -9.552 1.00 0.00 161 LEU A N 19
ATOM 33337 C CA . LEU A 1 101 ? 22.004 13.314 -10.098 1.00 0.00 161 LEU A CA 19
ATOM 33338 C C . LEU A 1 101 ? 23.175 14.286 -10.045 1.00 0.00 161 LEU A C 19
ATOM 33339 O O . LEU A 1 101 ? 23.175 15.325 -10.711 1.00 0.00 161 LEU A O 19
ATOM 33355 N N . GLU A 1 102 ? 24.164 13.929 -9.244 1.00 0.00 162 GLU A N 19
ATOM 33356 C CA . GLU A 1 102 ? 25.284 14.805 -8.954 1.00 0.00 162 GLU A CA 19
ATOM 33357 C C . GLU A 1 102 ? 26.474 13.981 -8.496 1.00 0.00 162 GLU A C 19
ATOM 33358 O O . GLU A 1 102 ? 27.589 14.188 -8.960 1.00 0.00 162 GLU A O 19
ATOM 33370 N N . HIS A 1 103 ? 26.207 13.041 -7.589 1.00 0.00 163 HIS A N 19
ATOM 33371 C CA . HIS A 1 103 ? 27.250 12.248 -6.938 1.00 0.00 163 HIS A CA 19
ATOM 33372 C C . HIS A 1 103 ? 28.222 11.669 -7.962 1.00 0.00 163 HIS A C 19
ATOM 33373 O O . HIS A 1 103 ? 27.874 10.774 -8.734 1.00 0.00 163 HIS A O 19
ATOM 33388 N N . HIS A 1 104 ? 29.435 12.199 -7.963 1.00 0.00 164 HIS A N 19
ATOM 33389 C CA . HIS A 1 104 ? 30.420 11.847 -8.973 1.00 0.00 164 HIS A CA 19
ATOM 33390 C C . HIS A 1 104 ? 31.244 10.646 -8.541 1.00 0.00 164 HIS A C 19
ATOM 33391 O O . HIS A 1 104 ? 32.205 10.778 -7.778 1.00 0.00 164 HIS A O 19
ATOM 33406 N N . HIS A 1 105 ? 30.828 9.469 -9.008 1.00 0.00 165 HIS A N 19
ATOM 33407 C CA . HIS A 1 105 ? 31.560 8.224 -8.779 1.00 0.00 165 HIS A CA 19
ATOM 33408 C C . HIS A 1 105 ? 31.663 7.916 -7.282 1.00 0.00 165 HIS A C 19
ATOM 33409 O O . HIS A 1 105 ? 32.603 7.265 -6.832 1.00 0.00 165 HIS A O 19
ATOM 33424 N N . HIS A 1 106 ? 30.677 8.360 -6.512 1.00 0.00 166 HIS A N 19
ATOM 33425 C CA . HIS A 1 106 ? 30.688 8.118 -5.075 1.00 0.00 166 HIS A CA 19
ATOM 33426 C C . HIS A 1 106 ? 30.137 6.728 -4.763 1.00 0.00 166 HIS A C 19
ATOM 33427 O O . HIS A 1 106 ? 30.093 6.310 -3.606 1.00 0.00 166 HIS A O 19
ATOM 33442 N N . HIS A 1 107 ? 29.726 6.015 -5.800 1.00 0.00 167 HIS A N 19
ATOM 33443 C CA . HIS A 1 107 ? 29.269 4.643 -5.647 1.00 0.00 167 HIS A CA 19
ATOM 33444 C C . HIS A 1 107 ? 29.742 3.812 -6.826 1.00 0.00 167 HIS A C 19
ATOM 33445 O O . HIS A 1 107 ? 30.227 4.352 -7.819 1.00 0.00 167 HIS A O 19
ATOM 33460 N N . HIS A 1 108 ? 29.591 2.510 -6.715 1.00 0.00 168 HIS A N 19
ATOM 33461 C CA . HIS A 1 108 ? 29.850 1.620 -7.829 1.00 0.00 168 HIS A CA 19
ATOM 33462 C C . HIS A 1 108 ? 28.666 0.683 -7.998 1.00 0.00 168 HIS A C 19
ATOM 33463 O O . HIS A 1 108 ? 28.864 -0.547 -8.043 1.00 0.00 168 HIS A O 19
ATOM 33479 N N . ARG A 1 1 ? -5.958 -7.820 15.732 1.00 0.00 61 ARG A N 20
ATOM 33480 C CA . ARG A 1 1 ? -4.672 -8.030 15.036 1.00 0.00 61 ARG A CA 20
ATOM 33481 C C . ARG A 1 1 ? -4.919 -8.459 13.599 1.00 0.00 61 ARG A C 20
ATOM 33482 O O . ARG A 1 1 ? -5.140 -9.638 13.321 1.00 0.00 61 ARG A O 20
ATOM 33505 N N . ASP A 1 2 ? -4.895 -7.500 12.690 1.00 0.00 62 ASP A N 20
ATOM 33506 C CA . ASP A 1 2 ? -5.152 -7.778 11.286 1.00 0.00 62 ASP A CA 20
ATOM 33507 C C . ASP A 1 2 ? -3.880 -7.632 10.473 1.00 0.00 62 ASP A C 20
ATOM 33508 O O . ASP A 1 2 ? -3.003 -6.832 10.809 1.00 0.00 62 ASP A O 20
ATOM 33517 N N . SER A 1 3 ? -3.775 -8.409 9.410 1.00 0.00 63 SER A N 20
ATOM 33518 C CA . SER A 1 3 ? -2.615 -8.358 8.544 1.00 0.00 63 SER A CA 20
ATOM 33519 C C . SER A 1 3 ? -2.838 -7.353 7.417 1.00 0.00 63 SER A C 20
ATOM 33520 O O . SER A 1 3 ? -3.966 -7.171 6.938 1.00 0.00 63 SER A O 20
ATOM 33528 N N . PHE A 1 4 ? -1.756 -6.703 6.998 1.00 0.00 64 PHE A N 20
ATOM 33529 C CA . PHE A 1 4 ? -1.808 -5.741 5.908 1.00 0.00 64 PHE A CA 20
ATOM 33530 C C . PHE A 1 4 ? -2.302 -6.420 4.637 1.00 0.00 64 PHE A C 20
ATOM 33531 O O . PHE A 1 4 ? -2.982 -5.807 3.820 1.00 0.00 64 PHE A O 20
ATOM 33548 N N . GLY A 1 5 ? -1.975 -7.701 4.504 1.00 0.00 65 GLY A N 20
ATOM 33549 C CA . GLY A 1 5 ? -2.401 -8.471 3.355 1.00 0.00 65 GLY A CA 20
ATOM 33550 C C . GLY A 1 5 ? -3.909 -8.521 3.215 1.00 0.00 65 GLY A C 20
ATOM 33551 O O . GLY A 1 5 ? -4.434 -8.575 2.102 1.00 0.00 65 GLY A O 20
ATOM 33555 N N . ASP A 1 6 ? -4.614 -8.488 4.341 1.00 0.00 66 ASP A N 20
ATOM 33556 C CA . ASP A 1 6 ? -6.068 -8.532 4.314 1.00 0.00 66 ASP A CA 20
ATOM 33557 C C . ASP A 1 6 ? -6.636 -7.161 3.982 1.00 0.00 66 ASP A C 20
ATOM 33558 O O . ASP A 1 6 ? -7.489 -7.036 3.107 1.00 0.00 66 ASP A O 20
ATOM 33567 N N . TRP A 1 7 ? -6.146 -6.133 4.671 1.00 0.00 67 TRP A N 20
ATOM 33568 C CA . TRP A 1 7 ? -6.609 -4.764 4.433 1.00 0.00 67 TRP A CA 20
ATOM 33569 C C . TRP A 1 7 ? -6.302 -4.315 3.010 1.00 0.00 67 TRP A C 20
ATOM 33570 O O . TRP A 1 7 ? -7.091 -3.599 2.392 1.00 0.00 67 TRP A O 20
ATOM 33591 N N . ALA A 1 8 ? -5.158 -4.740 2.495 1.00 0.00 68 ALA A N 20
ATOM 33592 C CA . ALA A 1 8 ? -4.778 -4.429 1.127 1.00 0.00 68 ALA A CA 20
ATOM 33593 C C . ALA A 1 8 ? -5.751 -5.065 0.145 1.00 0.00 68 ALA A C 20
ATOM 33594 O O . ALA A 1 8 ? -6.294 -4.392 -0.731 1.00 0.00 68 ALA A O 20
ATOM 33601 N N . GLU A 1 9 ? -5.989 -6.361 0.315 1.00 0.00 69 GLU A N 20
ATOM 33602 C CA . GLU A 1 9 ? -6.931 -7.085 -0.528 1.00 0.00 69 GLU A CA 20
ATOM 33603 C C . GLU A 1 9 ? -8.334 -6.500 -0.369 1.00 0.00 69 GLU A C 20
ATOM 33604 O O . GLU A 1 9 ? -9.105 -6.436 -1.324 1.00 0.00 69 GLU A O 20
ATOM 33616 N N . LYS A 1 10 ? -8.647 -6.063 0.846 1.00 0.00 70 LYS A N 20
ATOM 33617 C CA . LYS A 1 10 ? -9.923 -5.424 1.142 1.00 0.00 70 LYS A CA 20
ATOM 33618 C C . LYS A 1 10 ? -10.104 -4.176 0.280 1.00 0.00 70 LYS A C 20
ATOM 33619 O O . LYS A 1 10 ? -11.168 -3.958 -0.297 1.00 0.00 70 LYS A O 20
ATOM 33638 N N . PHE A 1 11 ? -9.053 -3.368 0.184 1.00 0.00 71 PHE A N 20
ATOM 33639 C CA . PHE A 1 11 ? -9.086 -2.156 -0.626 1.00 0.00 71 PHE A CA 20
ATOM 33640 C C . PHE A 1 11 ? -9.139 -2.508 -2.110 1.00 0.00 71 PHE A C 20
ATOM 33641 O O . PHE A 1 11 ? -9.875 -1.893 -2.881 1.00 0.00 71 PHE A O 20
ATOM 33658 N N . LEU A 1 12 ? -8.366 -3.511 -2.500 1.00 0.00 72 LEU A N 20
ATOM 33659 C CA . LEU A 1 12 ? -8.329 -3.952 -3.887 1.00 0.00 72 LEU A CA 20
ATOM 33660 C C . LEU A 1 12 ? -9.689 -4.499 -4.311 1.00 0.00 72 LEU A C 20
ATOM 33661 O O . LEU A 1 12 ? -10.107 -4.339 -5.455 1.00 0.00 72 LEU A O 20
ATOM 33677 N N . LYS A 1 13 ? -10.379 -5.134 -3.377 1.00 0.00 73 LYS A N 20
ATOM 33678 C CA . LYS A 1 13 ? -11.652 -5.766 -3.669 1.00 0.00 73 LYS A CA 20
ATOM 33679 C C . LYS A 1 13 ? -12.798 -4.760 -3.598 1.00 0.00 73 LYS A C 20
ATOM 33680 O O . LYS A 1 13 ? -13.766 -4.857 -4.352 1.00 0.00 73 LYS A O 20
ATOM 33699 N N . SER A 1 14 ? -12.682 -3.786 -2.708 1.00 0.00 74 SER A N 20
ATOM 33700 C CA . SER A 1 14 ? -13.678 -2.729 -2.622 1.00 0.00 74 SER A CA 20
ATOM 33701 C C . SER A 1 14 ? -13.565 -1.805 -3.829 1.00 0.00 74 SER A C 20
ATOM 33702 O O . SER A 1 14 ? -14.559 -1.240 -4.285 1.00 0.00 74 SER A O 20
ATOM 33710 N N . LYS A 1 15 ? -12.351 -1.665 -4.357 1.00 0.00 75 LYS A N 20
ATOM 33711 C CA . LYS A 1 15 ? -12.129 -0.910 -5.571 1.00 0.00 75 LYS A CA 20
ATOM 33712 C C . LYS A 1 15 ? -12.572 -1.738 -6.773 1.00 0.00 75 LYS A C 20
ATOM 33713 O O . LYS A 1 15 ? -13.038 -1.205 -7.780 1.00 0.00 75 LYS A O 20
ATOM 33732 N N . GLU A 1 16 ? -12.422 -3.050 -6.646 1.00 0.00 76 GLU A N 20
ATOM 33733 C CA . GLU A 1 16 ? -12.930 -3.993 -7.631 1.00 0.00 76 GLU A CA 20
ATOM 33734 C C . GLU A 1 16 ? -14.442 -3.832 -7.780 1.00 0.00 76 GLU A C 20
ATOM 33735 O O . GLU A 1 16 ? -14.964 -3.735 -8.891 1.00 0.00 76 GLU A O 20
ATOM 33747 N N . ALA A 1 17 ? -15.133 -3.787 -6.647 1.00 0.00 77 ALA A N 20
ATOM 33748 C CA . ALA A 1 17 ? -16.579 -3.606 -6.633 1.00 0.00 77 ALA A CA 20
ATOM 33749 C C . ALA A 1 17 ? -16.952 -2.153 -6.920 1.00 0.00 77 ALA A C 20
ATOM 33750 O O . ALA A 1 17 ? -18.103 -1.847 -7.231 1.00 0.00 77 ALA A O 20
ATOM 33757 N N . ASP A 1 18 ? -15.970 -1.263 -6.797 1.00 0.00 78 ASP A N 20
ATOM 33758 C CA . ASP A 1 18 ? -16.159 0.156 -7.099 1.00 0.00 78 ASP A CA 20
ATOM 33759 C C . ASP A 1 18 ? -16.441 0.353 -8.582 1.00 0.00 78 ASP A C 20
ATOM 33760 O O . ASP A 1 18 ? -17.446 0.954 -8.958 1.00 0.00 78 ASP A O 20
ATOM 33769 N N . GLY A 1 19 ? -15.561 -0.175 -9.419 1.00 0.00 79 GLY A N 20
ATOM 33770 C CA . GLY A 1 19 ? -15.754 -0.072 -10.848 1.00 0.00 79 GLY A CA 20
ATOM 33771 C C . GLY A 1 19 ? -14.454 0.145 -11.587 1.00 0.00 79 GLY A C 20
ATOM 33772 O O . GLY A 1 19 ? -14.244 1.188 -12.210 1.00 0.00 79 GLY A O 20
ATOM 33776 N N . VAL A 1 20 ? -13.571 -0.835 -11.513 1.00 0.00 80 VAL A N 20
ATOM 33777 C CA . VAL A 1 20 ? -12.286 -0.750 -12.187 1.00 0.00 80 VAL A CA 20
ATOM 33778 C C . VAL A 1 20 ? -12.172 -1.813 -13.269 1.00 0.00 80 VAL A C 20
ATOM 33779 O O . VAL A 1 20 ? -12.893 -2.813 -13.249 1.00 0.00 80 VAL A O 20
ATOM 33792 N N . SER A 1 21 ? -11.287 -1.579 -14.221 1.00 0.00 81 SER A N 20
ATOM 33793 C CA . SER A 1 21 ? -11.000 -2.559 -15.247 1.00 0.00 81 SER A CA 20
ATOM 33794 C C . SER A 1 21 ? -10.072 -3.627 -14.684 1.00 0.00 81 SER A C 20
ATOM 33795 O O . SER A 1 21 ? -9.292 -3.353 -13.771 1.00 0.00 81 SER A O 20
ATOM 33803 N N . VAL A 1 22 ? -10.164 -4.839 -15.220 1.00 0.00 82 VAL A N 20
ATOM 33804 C CA . VAL A 1 22 ? -9.294 -5.931 -14.801 1.00 0.00 82 VAL A CA 20
ATOM 33805 C C . VAL A 1 22 ? -7.821 -5.545 -14.972 1.00 0.00 82 VAL A C 20
ATOM 33806 O O . VAL A 1 22 ? -6.974 -5.920 -14.165 1.00 0.00 82 VAL A O 20
ATOM 33819 N N . SER A 1 23 ? -7.536 -4.762 -16.009 1.00 0.00 83 SER A N 20
ATOM 33820 C CA . SER A 1 23 ? -6.184 -4.287 -16.269 1.00 0.00 83 SER A CA 20
ATOM 33821 C C . SER A 1 23 ? -5.706 -3.402 -15.119 1.00 0.00 83 SER A C 20
ATOM 33822 O O . SER A 1 23 ? -4.568 -3.511 -14.653 1.00 0.00 83 SER A O 20
ATOM 33830 N N . GLN A 1 24 ? -6.599 -2.542 -14.652 1.00 0.00 84 GLN A N 20
ATOM 33831 C CA . GLN A 1 24 ? -6.289 -1.626 -13.566 1.00 0.00 84 GLN A CA 20
ATOM 33832 C C . GLN A 1 24 ? -6.255 -2.371 -12.236 1.00 0.00 84 GLN A C 20
ATOM 33833 O O . GLN A 1 24 ? -5.471 -2.043 -11.346 1.00 0.00 84 GLN A O 20
ATOM 33847 N N . LEU A 1 25 ? -7.103 -3.379 -12.112 1.00 0.00 85 LEU A N 20
ATOM 33848 C CA . LEU A 1 25 ? -7.157 -4.185 -10.904 1.00 0.00 85 LEU A CA 20
ATOM 33849 C C . LEU A 1 25 ? -5.892 -5.029 -10.764 1.00 0.00 85 LEU A C 20
ATOM 33850 O O . LEU A 1 25 ? -5.322 -5.133 -9.676 1.00 0.00 85 LEU A O 20
ATOM 33866 N N . ASN A 1 26 ? -5.452 -5.620 -11.871 1.00 0.00 86 ASN A N 20
ATOM 33867 C CA . ASN A 1 26 ? -4.238 -6.431 -11.869 1.00 0.00 86 ASN A CA 20
ATOM 33868 C C . ASN A 1 26 ? -3.031 -5.607 -11.452 1.00 0.00 86 ASN A C 20
ATOM 33869 O O . ASN A 1 26 ? -2.223 -6.053 -10.641 1.00 0.00 86 ASN A O 20
ATOM 33880 N N . SER A 1 27 ? -2.913 -4.403 -12.001 1.00 0.00 87 SER A N 20
ATOM 33881 C CA . SER A 1 27 ? -1.790 -3.535 -11.681 1.00 0.00 87 SER A CA 20
ATOM 33882 C C . SER A 1 27 ? -1.798 -3.142 -10.201 1.00 0.00 87 SER A C 20
ATOM 33883 O O . SER A 1 27 ? -0.741 -3.090 -9.569 1.00 0.00 87 SER A O 20
ATOM 33891 N N . TYR A 1 28 ? -2.985 -2.899 -9.641 1.00 0.00 88 TYR A N 20
ATOM 33892 C CA . TYR A 1 28 ? -3.105 -2.621 -8.208 1.00 0.00 88 TYR A CA 20
ATOM 33893 C C . TYR A 1 28 ? -2.596 -3.801 -7.391 1.00 0.00 88 TYR A C 20
ATOM 33894 O O . TYR A 1 28 ? -1.809 -3.635 -6.457 1.00 0.00 88 TYR A O 20
ATOM 33912 N N . LYS A 1 29 ? -3.048 -4.995 -7.757 1.00 0.00 89 LYS A N 20
ATOM 33913 C CA . LYS A 1 29 ? -2.642 -6.215 -7.073 1.00 0.00 89 LYS A CA 20
ATOM 33914 C C . LYS A 1 29 ? -1.145 -6.449 -7.229 1.00 0.00 89 LYS A C 20
ATOM 33915 O O . LYS A 1 29 ? -0.481 -6.898 -6.296 1.00 0.00 89 LYS A O 20
ATOM 33934 N N . ASN A 1 30 ? -0.619 -6.131 -8.407 1.00 0.00 90 ASN A N 20
ATOM 33935 C CA . ASN A 1 30 ? 0.812 -6.251 -8.674 1.00 0.00 90 ASN A CA 20
ATOM 33936 C C . ASN A 1 30 ? 1.616 -5.331 -7.765 1.00 0.00 90 ASN A C 20
ATOM 33937 O O . ASN A 1 30 ? 2.596 -5.752 -7.160 1.00 0.00 90 ASN A O 20
ATOM 33948 N N . TYR A 1 31 ? 1.200 -4.074 -7.663 1.00 0.00 91 TYR A N 20
ATOM 33949 C CA . TYR A 1 31 ? 1.845 -3.141 -6.748 1.00 0.00 91 TYR A CA 20
ATOM 33950 C C . TYR A 1 31 ? 1.806 -3.678 -5.323 1.00 0.00 91 TYR A C 20
ATOM 33951 O O . TYR A 1 31 ? 2.816 -3.676 -4.616 1.00 0.00 91 TYR A O 20
ATOM 33969 N N . CYS A 1 32 ? 0.645 -4.172 -4.933 1.00 0.00 92 CYS A N 20
ATOM 33970 C CA . CYS A 1 32 ? 0.416 -4.636 -3.576 1.00 0.00 92 CYS A CA 20
ATOM 33971 C C . CYS A 1 32 ? 1.245 -5.876 -3.236 1.00 0.00 92 CYS A C 20
ATOM 33972 O O . CYS A 1 32 ? 1.978 -5.882 -2.251 1.00 0.00 92 CYS A O 20
ATOM 33980 N N . ARG A 1 33 ? 1.139 -6.920 -4.046 1.00 0.00 93 ARG A N 20
ATOM 33981 C CA . ARG A 1 33 ? 1.750 -8.196 -3.702 1.00 0.00 93 ARG A CA 20
ATOM 33982 C C . ARG A 1 33 ? 3.236 -8.235 -4.064 1.00 0.00 93 ARG A C 20
ATOM 33983 O O . ARG A 1 33 ? 4.033 -8.847 -3.356 1.00 0.00 93 ARG A O 20
ATOM 34004 N N . ASN A 1 34 ? 3.605 -7.586 -5.160 1.00 0.00 94 ASN A N 20
ATOM 34005 C CA . ASN A 1 34 ? 4.988 -7.622 -5.635 1.00 0.00 94 ASN A CA 20
ATOM 34006 C C . ASN A 1 34 ? 5.852 -6.582 -4.927 1.00 0.00 94 ASN A C 20
ATOM 34007 O O . ASN A 1 34 ? 6.915 -6.905 -4.397 1.00 0.00 94 ASN A O 20
ATOM 34018 N N . HIS A 1 35 ? 5.397 -5.335 -4.915 1.00 0.00 95 HIS A N 20
ATOM 34019 C CA . HIS A 1 35 ? 6.203 -4.245 -4.376 1.00 0.00 95 HIS A CA 20
ATOM 34020 C C . HIS A 1 35 ? 6.031 -4.118 -2.867 1.00 0.00 95 HIS A C 20
ATOM 34021 O O . HIS A 1 35 ? 7.003 -3.937 -2.138 1.00 0.00 95 HIS A O 20
ATOM 34036 N N . LEU A 1 36 ? 4.794 -4.227 -2.402 1.00 0.00 96 LEU A N 20
ATOM 34037 C CA . LEU A 1 36 ? 4.500 -4.119 -0.977 1.00 0.00 96 LEU A CA 20
ATOM 34038 C C . LEU A 1 36 ? 4.533 -5.497 -0.319 1.00 0.00 96 LEU A C 20
ATOM 34039 O O . LEU A 1 36 ? 3.898 -5.720 0.712 1.00 0.00 96 LEU A O 20
ATOM 34055 N N . SER A 1 37 ? 5.308 -6.401 -0.908 1.00 0.00 97 SER A N 20
ATOM 34056 C CA . SER A 1 37 ? 5.426 -7.774 -0.425 1.00 0.00 97 SER A CA 20
ATOM 34057 C C . SER A 1 37 ? 5.849 -7.858 1.052 1.00 0.00 97 SER A C 20
ATOM 34058 O O . SER A 1 37 ? 5.233 -8.607 1.814 1.00 0.00 97 SER A O 20
ATOM 34066 N N . PRO A 1 38 ? 6.888 -7.106 1.499 1.00 0.00 98 PRO A N 20
ATOM 34067 C CA . PRO A 1 38 ? 7.301 -7.122 2.908 1.00 0.00 98 PRO A CA 20
ATOM 34068 C C . PRO A 1 38 ? 6.165 -6.715 3.840 1.00 0.00 98 PRO A C 20
ATOM 34069 O O . PRO A 1 38 ? 6.031 -7.240 4.944 1.00 0.00 98 PRO A O 20
ATOM 34080 N N . LEU A 1 39 ? 5.336 -5.790 3.373 1.00 0.00 99 LEU A N 20
ATOM 34081 C CA . LEU A 1 39 ? 4.240 -5.261 4.173 1.00 0.00 99 LEU A CA 20
ATOM 34082 C C . LEU A 1 39 ? 3.070 -6.237 4.177 1.00 0.00 99 LEU A C 20
ATOM 34083 O O . LEU A 1 39 ? 2.400 -6.419 5.192 1.00 0.00 99 LEU A O 20
ATOM 34099 N N . TYR A 1 40 ? 2.858 -6.881 3.034 1.00 0.00 100 TYR A N 20
ATOM 34100 C CA . TYR A 1 40 ? 1.745 -7.808 2.835 1.00 0.00 100 TYR A CA 20
ATOM 34101 C C . TYR A 1 40 ? 1.822 -8.980 3.818 1.00 0.00 100 TYR A C 20
ATOM 34102 O O . TYR A 1 40 ? 0.807 -9.600 4.146 1.00 0.00 100 TYR A O 20
ATOM 34120 N N . MET A 1 41 ? 3.028 -9.271 4.290 1.00 0.00 101 MET A N 20
ATOM 34121 C CA . MET A 1 41 ? 3.253 -10.401 5.186 1.00 0.00 101 MET A CA 20
ATOM 34122 C C . MET A 1 41 ? 3.293 -9.965 6.649 1.00 0.00 101 MET A C 20
ATOM 34123 O O . MET A 1 41 ? 3.427 -10.798 7.547 1.00 0.00 101 MET A O 20
ATOM 34137 N N . LYS A 1 42 ? 3.177 -8.663 6.887 1.00 0.00 102 LYS A N 20
ATOM 34138 C CA . LYS A 1 42 ? 3.216 -8.126 8.245 1.00 0.00 102 LYS A CA 20
ATOM 34139 C C . LYS A 1 42 ? 1.816 -7.780 8.736 1.00 0.00 102 LYS A C 20
ATOM 34140 O O . LYS A 1 42 ? 0.855 -7.758 7.958 1.00 0.00 102 LYS A O 20
ATOM 34159 N N . SER A 1 43 ? 1.704 -7.534 10.031 1.00 0.00 103 SER A N 20
ATOM 34160 C CA . SER A 1 43 ? 0.457 -7.082 10.620 1.00 0.00 103 SER A CA 20
ATOM 34161 C C . SER A 1 43 ? 0.326 -5.573 10.450 1.00 0.00 103 SER A C 20
ATOM 34162 O O . SER A 1 43 ? 1.331 -4.874 10.302 1.00 0.00 103 SER A O 20
ATOM 34170 N N . LEU A 1 44 ? -0.903 -5.078 10.488 1.00 0.00 104 LEU A N 20
ATOM 34171 C CA . LEU A 1 44 ? -1.181 -3.663 10.272 1.00 0.00 104 LEU A CA 20
ATOM 34172 C C . LEU A 1 44 ? -0.391 -2.781 11.242 1.00 0.00 104 LEU A C 20
ATOM 34173 O O . LEU A 1 44 ? 0.217 -1.790 10.839 1.00 0.00 104 LEU A O 20
ATOM 34189 N N . SER A 1 45 ? -0.377 -3.164 12.510 1.00 0.00 105 SER A N 20
ATOM 34190 C CA . SER A 1 45 ? 0.240 -2.349 13.548 1.00 0.00 105 SER A CA 20
ATOM 34191 C C . SER A 1 45 ? 1.736 -2.644 13.692 1.00 0.00 105 SER A C 20
ATOM 34192 O O . SER A 1 45 ? 2.418 -2.048 14.528 1.00 0.00 105 SER A O 20
ATOM 34200 N N . GLU A 1 46 ? 2.251 -3.559 12.880 1.00 0.00 106 GLU A N 20
ATOM 34201 C CA . GLU A 1 46 ? 3.661 -3.934 12.966 1.00 0.00 106 GLU A CA 20
ATOM 34202 C C . GLU A 1 46 ? 4.476 -3.318 11.835 1.00 0.00 106 GLU A C 20
ATOM 34203 O O . GLU A 1 46 ? 5.694 -3.488 11.776 1.00 0.00 106 GLU A O 20
ATOM 34215 N N . ILE A 1 47 ? 3.811 -2.603 10.942 1.00 0.00 107 ILE A N 20
ATOM 34216 C CA . ILE A 1 47 ? 4.483 -2.003 9.798 1.00 0.00 107 ILE A CA 20
ATOM 34217 C C . ILE A 1 47 ? 5.169 -0.698 10.181 1.00 0.00 107 ILE A C 20
ATOM 34218 O O . ILE A 1 47 ? 4.550 0.205 10.750 1.00 0.00 107 ILE A O 20
ATOM 34234 N N . LEU A 1 48 ? 6.451 -0.610 9.868 1.00 0.00 108 LEU A N 20
ATOM 34235 C CA . LEU A 1 48 ? 7.238 0.570 10.181 1.00 0.00 108 LEU A CA 20
ATOM 34236 C C . LEU A 1 48 ? 7.334 1.483 8.966 1.00 0.00 108 LEU A C 20
ATOM 34237 O O . LEU A 1 48 ? 7.346 1.008 7.827 1.00 0.00 108 LEU A O 20
ATOM 34253 N N . PRO A 1 49 ? 7.395 2.805 9.184 1.00 0.00 109 PRO A N 20
ATOM 34254 C CA . PRO A 1 49 ? 7.597 3.769 8.101 1.00 0.00 109 PRO A CA 20
ATOM 34255 C C . PRO A 1 49 ? 8.919 3.523 7.377 1.00 0.00 109 PRO A C 20
ATOM 34256 O O . PRO A 1 49 ? 9.040 3.768 6.175 1.00 0.00 109 PRO A O 20
ATOM 34267 N N . ALA A 1 50 ? 9.900 3.006 8.117 1.00 0.00 110 ALA A N 20
ATOM 34268 C CA . ALA A 1 50 ? 11.204 2.692 7.556 1.00 0.00 110 ALA A CA 20
ATOM 34269 C C . ALA A 1 50 ? 11.101 1.577 6.523 1.00 0.00 110 ALA A C 20
ATOM 34270 O O . ALA A 1 50 ? 11.885 1.530 5.578 1.00 0.00 110 ALA A O 20
ATOM 34277 N N . ASP A 1 51 ? 10.127 0.687 6.704 1.00 0.00 111 ASP A N 20
ATOM 34278 C CA . ASP A 1 51 ? 9.919 -0.417 5.770 1.00 0.00 111 ASP A CA 20
ATOM 34279 C C . ASP A 1 51 ? 9.508 0.122 4.411 1.00 0.00 111 ASP A C 20
ATOM 34280 O O . ASP A 1 51 ? 10.100 -0.216 3.387 1.00 0.00 111 ASP A O 20
ATOM 34289 N N . ILE A 1 52 ? 8.497 0.978 4.415 1.00 0.00 112 ILE A N 20
ATOM 34290 C CA . ILE A 1 52 ? 8.001 1.578 3.187 1.00 0.00 112 ILE A CA 20
ATOM 34291 C C . ILE A 1 52 ? 9.070 2.477 2.572 1.00 0.00 112 ILE A C 20
ATOM 34292 O O . ILE A 1 52 ? 9.265 2.484 1.358 1.00 0.00 112 ILE A O 20
ATOM 34308 N N . GLN A 1 53 ? 9.767 3.222 3.425 1.00 0.00 113 GLN A N 20
ATOM 34309 C CA . GLN A 1 53 ? 10.880 4.055 2.981 1.00 0.00 113 GLN A CA 20
ATOM 34310 C C . GLN A 1 53 ? 11.953 3.201 2.310 1.00 0.00 113 GLN A C 20
ATOM 34311 O O . GLN A 1 53 ? 12.498 3.576 1.271 1.00 0.00 113 GLN A O 20
ATOM 34325 N N . SER A 1 54 ? 12.244 2.050 2.904 1.00 0.00 114 SER A N 20
ATOM 34326 C CA . SER A 1 54 ? 13.221 1.132 2.344 1.00 0.00 114 SER A CA 20
ATOM 34327 C C . SER A 1 54 ? 12.779 0.690 0.954 1.00 0.00 114 SER A C 20
ATOM 34328 O O . SER A 1 54 ? 13.568 0.702 0.014 1.00 0.00 114 SER A O 20
ATOM 34336 N N . ILE A 1 55 ? 11.503 0.335 0.823 1.00 0.00 115 ILE A N 20
ATOM 34337 C CA . ILE A 1 55 ? 10.951 -0.074 -0.465 1.00 0.00 115 ILE A CA 20
ATOM 34338 C C . ILE A 1 55 ? 11.155 1.018 -1.515 1.00 0.00 115 ILE A C 20
ATOM 34339 O O . ILE A 1 55 ? 11.615 0.743 -2.622 1.00 0.00 115 ILE A O 20
ATOM 34355 N N . ILE A 1 56 ? 10.834 2.255 -1.155 1.00 0.00 116 ILE A N 20
ATOM 34356 C CA . ILE A 1 56 ? 11.000 3.391 -2.063 1.00 0.00 116 ILE A CA 20
ATOM 34357 C C . ILE A 1 56 ? 12.469 3.565 -2.456 1.00 0.00 116 ILE A C 20
ATOM 34358 O O . ILE A 1 56 ? 12.790 3.826 -3.613 1.00 0.00 116 ILE A O 20
ATOM 34374 N N . ASN A 1 57 ? 13.350 3.396 -1.482 1.00 0.00 117 ASN A N 20
ATOM 34375 C CA . ASN A 1 57 ? 14.784 3.591 -1.686 1.00 0.00 117 ASN A CA 20
ATOM 34376 C C . ASN A 1 57 ? 15.378 2.463 -2.539 1.00 0.00 117 ASN A C 20
ATOM 34377 O O . ASN A 1 57 ? 16.189 2.708 -3.436 1.00 0.00 117 ASN A O 20
ATOM 34388 N N . GLU A 1 58 ? 14.958 1.233 -2.262 1.00 0.00 118 GLU A N 20
ATOM 34389 C CA . GLU A 1 58 ? 15.529 0.058 -2.915 1.00 0.00 118 GLU A CA 20
ATOM 34390 C C . GLU A 1 58 ? 14.938 -0.169 -4.305 1.00 0.00 118 GLU A C 20
ATOM 34391 O O . GLU A 1 58 ? 15.502 -0.914 -5.110 1.00 0.00 118 GLU A O 20
ATOM 34403 N N . THR A 1 59 ? 13.807 0.460 -4.589 1.00 0.00 119 THR A N 20
ATOM 34404 C CA . THR A 1 59 ? 13.172 0.304 -5.887 1.00 0.00 119 THR A CA 20
ATOM 34405 C C . THR A 1 59 ? 13.813 1.221 -6.921 1.00 0.00 119 THR A C 20
ATOM 34406 O O . THR A 1 59 ? 13.700 2.444 -6.849 1.00 0.00 119 THR A O 20
ATOM 34417 N N . LYS A 1 60 ? 14.480 0.610 -7.887 1.00 0.00 120 LYS A N 20
ATOM 34418 C CA . LYS A 1 60 ? 15.184 1.346 -8.924 1.00 0.00 120 LYS A CA 20
ATOM 34419 C C . LYS A 1 60 ? 14.294 1.532 -10.145 1.00 0.00 120 LYS A C 20
ATOM 34420 O O . LYS A 1 60 ? 14.572 1.010 -11.228 1.00 0.00 120 LYS A O 20
ATOM 34439 N N . LEU A 1 61 ? 13.205 2.253 -9.942 1.00 0.00 121 LEU A N 20
ATOM 34440 C CA . LEU A 1 61 ? 12.261 2.561 -11.007 1.00 0.00 121 LEU A CA 20
ATOM 34441 C C . LEU A 1 61 ? 12.025 4.063 -11.073 1.00 0.00 121 LEU A C 20
ATOM 34442 O O . LEU A 1 61 ? 12.655 4.823 -10.339 1.00 0.00 121 LEU A O 20
ATOM 34458 N N . ALA A 1 62 ? 11.116 4.482 -11.945 1.00 0.00 122 ALA A N 20
ATOM 34459 C CA . ALA A 1 62 ? 10.842 5.897 -12.160 1.00 0.00 122 ALA A CA 20
ATOM 34460 C C . ALA A 1 62 ? 10.274 6.562 -10.907 1.00 0.00 122 ALA A C 20
ATOM 34461 O O . ALA A 1 62 ? 9.696 5.899 -10.044 1.00 0.00 122 ALA A O 20
ATOM 34468 N N . LYS A 1 63 ? 10.429 7.881 -10.826 1.00 0.00 123 LYS A N 20
ATOM 34469 C CA . LYS A 1 63 ? 9.977 8.644 -9.667 1.00 0.00 123 LYS A CA 20
ATOM 34470 C C . LYS A 1 63 ? 8.467 8.534 -9.492 1.00 0.00 123 LYS A C 20
ATOM 34471 O O . LYS A 1 63 ? 7.970 8.436 -8.371 1.00 0.00 123 LYS A O 20
ATOM 34490 N N . ASN A 1 64 ? 7.743 8.538 -10.606 1.00 0.00 124 ASN A N 20
ATOM 34491 C CA . ASN A 1 64 ? 6.286 8.426 -10.566 1.00 0.00 124 ASN A CA 20
ATOM 34492 C C . ASN A 1 64 ? 5.855 7.064 -10.028 1.00 0.00 124 ASN A C 20
ATOM 34493 O O . ASN A 1 64 ? 4.780 6.931 -9.442 1.00 0.00 124 ASN A O 20
ATOM 34504 N N . THR A 1 65 ? 6.704 6.064 -10.216 1.00 0.00 125 THR A N 20
ATOM 34505 C CA . THR A 1 65 ? 6.426 4.723 -9.738 1.00 0.00 125 THR A CA 20
ATOM 34506 C C . THR A 1 65 ? 6.649 4.648 -8.231 1.00 0.00 125 THR A C 20
ATOM 34507 O O . THR A 1 65 ? 5.878 4.015 -7.509 1.00 0.00 125 THR A O 20
ATOM 34518 N N . LEU A 1 66 ? 7.694 5.323 -7.762 1.00 0.00 126 LEU A N 20
ATOM 34519 C CA . LEU A 1 66 ? 7.992 5.387 -6.337 1.00 0.00 126 LEU A CA 20
ATOM 34520 C C . LEU A 1 66 ? 6.851 6.073 -5.592 1.00 0.00 126 LEU A C 20
ATOM 34521 O O . LEU A 1 66 ? 6.403 5.604 -4.542 1.00 0.00 126 LEU A O 20
ATOM 34537 N N . LYS A 1 67 ? 6.377 7.180 -6.154 1.00 0.00 127 LYS A N 20
ATOM 34538 C CA . LYS A 1 67 ? 5.251 7.907 -5.582 1.00 0.00 127 LYS A CA 20
ATOM 34539 C C . LYS A 1 67 ? 4.023 7.008 -5.518 1.00 0.00 127 LYS A C 20
ATOM 34540 O O . LYS A 1 67 ? 3.322 6.972 -4.508 1.00 0.00 127 LYS A O 20
ATOM 34559 N N . ALA A 1 68 ? 3.794 6.268 -6.597 1.00 0.00 128 ALA A N 20
ATOM 34560 C CA . ALA A 1 68 ? 2.646 5.376 -6.699 1.00 0.00 128 ALA A CA 20
ATOM 34561 C C . ALA A 1 68 ? 2.677 4.307 -5.613 1.00 0.00 128 ALA A C 20
ATOM 34562 O O . ALA A 1 68 ? 1.639 3.959 -5.049 1.00 0.00 128 ALA A O 20
ATOM 34569 N N . ILE A 1 69 ? 3.869 3.794 -5.320 1.00 0.00 129 ILE A N 20
ATOM 34570 C CA . ILE A 1 69 ? 4.038 2.789 -4.276 1.00 0.00 129 ILE A CA 20
ATOM 34571 C C . ILE A 1 69 ? 3.542 3.319 -2.933 1.00 0.00 129 ILE A C 20
ATOM 34572 O O . ILE A 1 69 ? 2.726 2.678 -2.267 1.00 0.00 129 ILE A O 20
ATOM 34588 N N . ARG A 1 70 ? 4.020 4.500 -2.547 1.00 0.00 130 ARG A N 20
ATOM 34589 C CA . ARG A 1 70 ? 3.595 5.105 -1.290 1.00 0.00 130 ARG A CA 20
ATOM 34590 C C . ARG A 1 70 ? 2.111 5.454 -1.328 1.00 0.00 130 ARG A C 20
ATOM 34591 O O . ARG A 1 70 ? 1.384 5.173 -0.377 1.00 0.00 130 ARG A O 20
ATOM 34612 N N . ASN A 1 71 ? 1.672 6.071 -2.424 1.00 0.00 131 ASN A N 20
ATOM 34613 C CA . ASN A 1 71 ? 0.264 6.449 -2.577 1.00 0.00 131 ASN A CA 20
ATOM 34614 C C . ASN A 1 71 ? -0.648 5.249 -2.345 1.00 0.00 131 ASN A C 20
ATOM 34615 O O . ASN A 1 71 ? -1.550 5.298 -1.509 1.00 0.00 131 ASN A O 20
ATOM 34626 N N . THR A 1 72 ? -0.384 4.163 -3.060 1.00 0.00 132 THR A N 20
ATOM 34627 C CA . THR A 1 72 ? -1.180 2.951 -2.932 1.00 0.00 132 THR A CA 20
ATOM 34628 C C . THR A 1 72 ? -1.215 2.474 -1.478 1.00 0.00 132 THR A C 20
ATOM 34629 O O . THR A 1 72 ? -2.279 2.156 -0.944 1.00 0.00 132 THR A O 20
ATOM 34640 N N . ALA A 1 73 ? -0.051 2.471 -0.832 1.00 0.00 133 ALA A N 20
ATOM 34641 C CA . ALA A 1 73 ? 0.058 2.027 0.553 1.00 0.00 133 ALA A CA 20
ATOM 34642 C C . ALA A 1 73 ? -0.725 2.939 1.493 1.00 0.00 133 ALA A C 20
ATOM 34643 O O . ALA A 1 73 ? -1.418 2.463 2.392 1.00 0.00 133 ALA A O 20
ATOM 34650 N N . SER A 1 74 ? -0.625 4.249 1.284 1.00 0.00 134 SER A N 20
ATOM 34651 C CA . SER A 1 74 ? -1.312 5.201 2.145 1.00 0.00 134 SER A CA 20
ATOM 34652 C C . SER A 1 74 ? -2.827 5.048 2.029 1.00 0.00 134 SER A C 20
ATOM 34653 O O . SER A 1 74 ? -3.550 5.250 3.005 1.00 0.00 134 SER A O 20
ATOM 34661 N N . GLN A 1 75 ? -3.302 4.677 0.842 1.00 0.00 135 GLN A N 20
ATOM 34662 C CA . GLN A 1 75 ? -4.720 4.398 0.638 1.00 0.00 135 GLN A CA 20
ATOM 34663 C C . GLN A 1 75 ? -5.153 3.213 1.494 1.00 0.00 135 GLN A C 20
ATOM 34664 O O . GLN A 1 75 ? -6.224 3.233 2.103 1.00 0.00 135 GLN A O 20
ATOM 34678 N N . ILE A 1 76 ? -4.300 2.194 1.554 1.00 0.00 136 ILE A N 20
ATOM 34679 C CA . ILE A 1 76 ? -4.572 1.006 2.357 1.00 0.00 136 ILE A CA 20
ATOM 34680 C C . ILE A 1 76 ? -4.693 1.377 3.831 1.00 0.00 136 ILE A C 20
ATOM 34681 O O . ILE A 1 76 ? -5.663 1.017 4.499 1.00 0.00 136 ILE A O 20
ATOM 34697 N N . PHE A 1 77 ? -3.700 2.109 4.328 1.00 0.00 137 PHE A N 20
ATOM 34698 C CA . PHE A 1 77 ? -3.683 2.526 5.726 1.00 0.00 137 PHE A CA 20
ATOM 34699 C C . PHE A 1 77 ? -4.872 3.420 6.054 1.00 0.00 137 PHE A C 20
ATOM 34700 O O . PHE A 1 77 ? -5.450 3.315 7.135 1.00 0.00 137 PHE A O 20
ATOM 34717 N N . ARG A 1 78 ? -5.244 4.291 5.122 1.00 0.00 138 ARG A N 20
ATOM 34718 C CA . ARG A 1 78 ? -6.380 5.179 5.340 1.00 0.00 138 ARG A CA 20
ATOM 34719 C C . ARG A 1 78 ? -7.669 4.388 5.462 1.00 0.00 138 ARG A C 20
ATOM 34720 O O . ARG A 1 78 ? -8.532 4.733 6.260 1.00 0.00 138 ARG A O 20
ATOM 34741 N N . LEU A 1 79 ? -7.796 3.327 4.675 1.00 0.00 139 LEU A N 20
ATOM 34742 C CA . LEU A 1 79 ? -8.960 2.451 4.768 1.00 0.00 139 LEU A CA 20
ATOM 34743 C C . LEU A 1 79 ? -9.086 1.900 6.186 1.00 0.00 139 LEU A C 20
ATOM 34744 O O . LEU A 1 79 ? -10.179 1.845 6.753 1.00 0.00 139 LEU A O 20
ATOM 34760 N N . ALA A 1 80 ? -7.950 1.521 6.760 1.00 0.00 140 ALA A N 20
ATOM 34761 C CA . ALA A 1 80 ? -7.907 1.030 8.127 1.00 0.00 140 ALA A CA 20
ATOM 34762 C C . ALA A 1 80 ? -8.263 2.141 9.111 1.00 0.00 140 ALA A C 20
ATOM 34763 O O . ALA A 1 80 ? -8.956 1.904 10.099 1.00 0.00 140 ALA A O 20
ATOM 34770 N N . ILE A 1 81 ? -7.792 3.352 8.828 1.00 0.00 141 ILE A N 20
ATOM 34771 C CA . ILE A 1 81 ? -8.109 4.517 9.654 1.00 0.00 141 ILE A CA 20
ATOM 34772 C C . ILE A 1 81 ? -9.606 4.820 9.610 1.00 0.00 141 ILE A C 20
ATOM 34773 O O . ILE A 1 81 ? -10.227 5.086 10.640 1.00 0.00 141 ILE A O 20
ATOM 34789 N N . GLU A 1 82 ? -10.183 4.761 8.415 1.00 0.00 142 GLU A N 20
ATOM 34790 C CA . GLU A 1 82 ? -11.610 5.016 8.231 1.00 0.00 142 GLU A CA 20
ATOM 34791 C C . GLU A 1 82 ? -12.451 3.984 8.982 1.00 0.00 142 GLU A C 20
ATOM 34792 O O . GLU A 1 82 ? -13.555 4.278 9.428 1.00 0.00 142 GLU A O 20
ATOM 34804 N N . ASN A 1 83 ? -11.916 2.772 9.115 1.00 0.00 143 ASN A N 20
ATOM 34805 C CA . ASN A 1 83 ? -12.618 1.694 9.813 1.00 0.00 143 ASN A CA 20
ATOM 34806 C C . ASN A 1 83 ? -12.252 1.675 11.294 1.00 0.00 143 ASN A C 20
ATOM 34807 O O . ASN A 1 83 ? -12.721 0.820 12.048 1.00 0.00 143 ASN A O 20
ATOM 34818 N N . ARG A 1 84 ? -11.417 2.634 11.694 1.00 0.00 144 ARG A N 20
ATOM 34819 C CA . ARG A 1 84 ? -10.923 2.744 13.065 1.00 0.00 144 ARG A CA 20
ATOM 34820 C C . ARG A 1 84 ? -10.197 1.481 13.515 1.00 0.00 144 ARG A C 20
ATOM 34821 O O . ARG A 1 84 ? -10.339 1.032 14.655 1.00 0.00 144 ARG A O 20
ATOM 34842 N N . ALA A 1 85 ? -9.403 0.918 12.617 1.00 0.00 145 ALA A N 20
ATOM 34843 C CA . ALA A 1 85 ? -8.530 -0.192 12.962 1.00 0.00 145 ALA A CA 20
ATOM 34844 C C . ALA A 1 85 ? -7.199 0.350 13.460 1.00 0.00 145 ALA A C 20
ATOM 34845 O O . ALA A 1 85 ? -6.521 -0.270 14.283 1.00 0.00 145 ALA A O 20
ATOM 34852 N N . ILE A 1 86 ? -6.846 1.526 12.962 1.00 0.00 146 ILE A N 20
ATOM 34853 C CA . ILE A 1 86 ? -5.635 2.211 13.369 1.00 0.00 146 ILE A CA 20
ATOM 34854 C C . ILE A 1 86 ? -5.811 3.711 13.135 1.00 0.00 146 ILE A C 20
ATOM 34855 O O . ILE A 1 86 ? -6.514 4.113 12.211 1.00 0.00 146 ILE A O 20
ATOM 34871 N N . ASP A 1 87 ? -5.214 4.530 13.986 1.00 0.00 147 ASP A N 20
ATOM 34872 C CA . ASP A 1 87 ? -5.312 5.979 13.844 1.00 0.00 147 ASP A CA 20
ATOM 34873 C C . ASP A 1 87 ? -3.968 6.558 13.432 1.00 0.00 147 ASP A C 20
ATOM 34874 O O . ASP A 1 87 ? -3.686 7.734 13.650 1.00 0.00 147 ASP A O 20
ATOM 34883 N N . PHE A 1 88 ? -3.150 5.722 12.814 1.00 0.00 148 PHE A N 20
ATOM 34884 C CA . PHE A 1 88 ? -1.820 6.118 12.383 1.00 0.00 148 PHE A CA 20
ATOM 34885 C C . PHE A 1 88 ? -1.601 5.737 10.929 1.00 0.00 148 PHE A C 20
ATOM 34886 O O . PHE A 1 88 ? -2.083 4.699 10.472 1.00 0.00 148 PHE A O 20
ATOM 34903 N N . ASN A 1 89 ? -0.882 6.579 10.209 1.00 0.00 149 ASN A N 20
ATOM 34904 C CA . ASN A 1 89 ? -0.570 6.319 8.813 1.00 0.00 149 ASN A CA 20
ATOM 34905 C C . ASN A 1 89 ? 0.937 6.406 8.590 1.00 0.00 149 ASN A C 20
ATOM 34906 O O . ASN A 1 89 ? 1.475 7.482 8.326 1.00 0.00 149 ASN A O 20
ATOM 34917 N N . PRO A 1 90 ? 1.640 5.269 8.718 1.00 0.00 150 PRO A N 20
ATOM 34918 C CA . PRO A 1 90 ? 3.096 5.210 8.540 1.00 0.00 150 PRO A CA 20
ATOM 34919 C C . PRO A 1 90 ? 3.517 5.599 7.127 1.00 0.00 150 PRO A C 20
ATOM 34920 O O . PRO A 1 90 ? 4.622 6.093 6.909 1.00 0.00 150 PRO A O 20
ATOM 34931 N N . ALA A 1 91 ? 2.617 5.396 6.172 1.00 0.00 151 ALA A N 20
ATOM 34932 C CA . ALA A 1 91 ? 2.909 5.676 4.777 1.00 0.00 151 ALA A CA 20
ATOM 34933 C C . ALA A 1 91 ? 3.014 7.174 4.527 1.00 0.00 151 ALA A C 20
ATOM 34934 O O . ALA A 1 91 ? 3.729 7.610 3.628 1.00 0.00 151 ALA A O 20
ATOM 34941 N N . ASP A 1 92 ? 2.323 7.967 5.330 1.00 0.00 152 ASP A N 20
ATOM 34942 C CA . ASP A 1 92 ? 2.355 9.414 5.159 1.00 0.00 152 ASP A CA 20
ATOM 34943 C C . ASP A 1 92 ? 3.673 9.985 5.677 1.00 0.00 152 ASP A C 20
ATOM 34944 O O . ASP A 1 92 ? 4.069 11.092 5.312 1.00 0.00 152 ASP A O 20
ATOM 34953 N N . TYR A 1 93 ? 4.374 9.201 6.491 1.00 0.00 153 TYR A N 20
ATOM 34954 C CA . TYR A 1 93 ? 5.662 9.619 7.034 1.00 0.00 153 TYR A CA 20
ATOM 34955 C C . TYR A 1 93 ? 6.781 9.344 6.036 1.00 0.00 153 TYR A C 20
ATOM 34956 O O . TYR A 1 93 ? 7.914 9.795 6.217 1.00 0.00 153 TYR A O 20
ATOM 34974 N N . VAL A 1 94 ? 6.458 8.597 4.988 1.00 0.00 154 VAL A N 20
ATOM 34975 C CA . VAL A 1 94 ? 7.435 8.239 3.969 1.00 0.00 154 VAL A CA 20
ATOM 34976 C C . VAL A 1 94 ? 7.778 9.439 3.099 1.00 0.00 154 VAL A C 20
ATOM 34977 O O . VAL A 1 94 ? 6.911 10.002 2.427 1.00 0.00 154 VAL A O 20
ATOM 34990 N N . ARG A 1 95 ? 9.035 9.839 3.130 1.00 0.00 155 ARG A N 20
ATOM 34991 C CA . ARG A 1 95 ? 9.517 10.886 2.253 1.00 0.00 155 ARG A CA 20
ATOM 34992 C C . ARG A 1 95 ? 10.023 10.294 0.957 1.00 0.00 155 ARG A C 20
ATOM 34993 O O . ARG A 1 95 ? 10.783 9.324 0.955 1.00 0.00 155 ARG A O 20
ATOM 35014 N N . ILE A 1 96 ? 9.585 10.873 -0.134 1.00 0.00 156 ILE A N 20
ATOM 35015 C CA . ILE A 1 96 ? 10.093 10.504 -1.445 1.00 0.00 156 ILE A CA 20
ATOM 35016 C C . ILE A 1 96 ? 11.262 11.423 -1.772 1.00 0.00 156 ILE A C 20
ATOM 35017 O O . ILE A 1 96 ? 11.091 12.642 -1.847 1.00 0.00 156 ILE A O 20
ATOM 35033 N N . PRO A 1 97 ? 12.467 10.846 -1.927 1.00 0.00 157 PRO A N 20
ATOM 35034 C CA . PRO A 1 97 ? 13.702 11.607 -2.109 1.00 0.00 157 PRO A CA 20
ATOM 35035 C C . PRO A 1 97 ? 13.569 12.687 -3.174 1.00 0.00 157 PRO A C 20
ATOM 35036 O O . PRO A 1 97 ? 13.134 12.426 -4.297 1.00 0.00 157 PRO A O 20
ATOM 35047 N N . LYS A 1 98 ? 13.986 13.893 -2.821 1.00 0.00 158 LYS A N 20
ATOM 35048 C CA . LYS A 1 98 ? 13.846 15.044 -3.696 1.00 0.00 158 LYS A CA 20
ATOM 35049 C C . LYS A 1 98 ? 15.066 15.177 -4.593 1.00 0.00 158 LYS A C 20
ATOM 35050 O O . LYS A 1 98 ? 15.550 16.283 -4.855 1.00 0.00 158 LYS A O 20
ATOM 35069 N N . ILE A 1 99 ? 15.551 14.042 -5.078 1.00 0.00 159 ILE A N 20
ATOM 35070 C CA . ILE A 1 99 ? 16.692 14.021 -5.975 1.00 0.00 159 ILE A CA 20
ATOM 35071 C C . ILE A 1 99 ? 16.234 14.352 -7.391 1.00 0.00 159 ILE A C 20
ATOM 35072 O O . ILE A 1 99 ? 16.206 13.492 -8.273 1.00 0.00 159 ILE A O 20
ATOM 35088 N N . ALA A 1 100 ? 15.827 15.594 -7.583 1.00 0.00 160 ALA A N 20
ATOM 35089 C CA . ALA A 1 100 ? 15.388 16.065 -8.881 1.00 0.00 160 ALA A CA 20
ATOM 35090 C C . ALA A 1 100 ? 16.343 17.127 -9.394 1.00 0.00 160 ALA A C 20
ATOM 35091 O O . ALA A 1 100 ? 16.351 18.259 -8.911 1.00 0.00 160 ALA A O 20
ATOM 35098 N N . LEU A 1 101 ? 17.161 16.750 -10.359 1.00 0.00 161 LEU A N 20
ATOM 35099 C CA . LEU A 1 101 ? 18.153 17.656 -10.914 1.00 0.00 161 LEU A CA 20
ATOM 35100 C C . LEU A 1 101 ? 17.608 18.330 -12.165 1.00 0.00 161 LEU A C 20
ATOM 35101 O O . LEU A 1 101 ? 18.311 19.084 -12.842 1.00 0.00 161 LEU A O 20
ATOM 35117 N N . GLU A 1 102 ? 16.348 18.045 -12.461 1.00 0.00 162 GLU A N 20
ATOM 35118 C CA . GLU A 1 102 ? 15.668 18.638 -13.601 1.00 0.00 162 GLU A CA 20
ATOM 35119 C C . GLU A 1 102 ? 15.499 20.137 -13.401 1.00 0.00 162 GLU A C 20
ATOM 35120 O O . GLU A 1 102 ? 15.115 20.590 -12.323 1.00 0.00 162 GLU A O 20
ATOM 35132 N N . HIS A 1 103 ? 15.769 20.904 -14.444 1.00 0.00 163 HIS A N 20
ATOM 35133 C CA . HIS A 1 103 ? 15.635 22.353 -14.370 1.00 0.00 163 HIS A CA 20
ATOM 35134 C C . HIS A 1 103 ? 14.195 22.747 -14.672 1.00 0.00 163 HIS A C 20
ATOM 35135 O O . HIS A 1 103 ? 13.928 23.555 -15.560 1.00 0.00 163 HIS A O 20
ATOM 35150 N N . HIS A 1 104 ? 13.270 22.161 -13.924 1.00 0.00 164 HIS A N 20
ATOM 35151 C CA . HIS A 1 104 ? 11.846 22.367 -14.152 1.00 0.00 164 HIS A CA 20
ATOM 35152 C C . HIS A 1 104 ? 11.283 23.328 -13.107 1.00 0.00 164 HIS A C 20
ATOM 35153 O O . HIS A 1 104 ? 10.075 23.492 -12.979 1.00 0.00 164 HIS A O 20
ATOM 35168 N N . HIS A 1 105 ? 12.178 23.961 -12.366 1.00 0.00 165 HIS A N 20
ATOM 35169 C CA . HIS A 1 105 ? 11.799 24.950 -11.363 1.00 0.00 165 HIS A CA 20
ATOM 35170 C C . HIS A 1 105 ? 12.415 26.295 -11.717 1.00 0.00 165 HIS A C 20
ATOM 35171 O O . HIS A 1 105 ? 13.483 26.343 -12.329 1.00 0.00 165 HIS A O 20
ATOM 35186 N N . HIS A 1 106 ? 11.756 27.385 -11.348 1.00 0.00 166 HIS A N 20
ATOM 35187 C CA . HIS A 1 106 ? 12.318 28.707 -11.589 1.00 0.00 166 HIS A CA 20
ATOM 35188 C C . HIS A 1 106 ? 12.437 29.499 -10.291 1.00 0.00 166 HIS A C 20
ATOM 35189 O O . HIS A 1 106 ? 11.514 30.192 -9.873 1.00 0.00 166 HIS A O 20
ATOM 35204 N N . HIS A 1 107 ? 13.574 29.354 -9.631 1.00 0.00 167 HIS A N 20
ATOM 35205 C CA . HIS A 1 107 ? 13.860 30.108 -8.419 1.00 0.00 167 HIS A CA 20
ATOM 35206 C C . HIS A 1 107 ? 15.365 30.211 -8.219 1.00 0.00 167 HIS A C 20
ATOM 35207 O O . HIS A 1 107 ? 16.108 29.294 -8.570 1.00 0.00 167 HIS A O 20
ATOM 35222 N N . HIS A 1 108 ? 15.807 31.333 -7.687 1.00 0.00 168 HIS A N 20
ATOM 35223 C CA . HIS A 1 108 ? 17.223 31.552 -7.445 1.00 0.00 168 HIS A CA 20
ATOM 35224 C C . HIS A 1 108 ? 17.538 31.278 -5.985 1.00 0.00 168 HIS A C 20
ATOM 35225 O O . HIS A 1 108 ? 17.661 32.246 -5.207 1.00 0.00 168 HIS A O 20
#

Foldseek 3Di:
DAALLVLLVVVLVVVVVVDDDPVVSVVSVCLCCPLVVVRNGGHLVPDALVSLLVSLVVDPDDLVVSVVSLVSQQVSNVSCCVVVVDVDRSSVVHDRDPPDPDPPDDDD

Nearest PDB structures (foldseek):
  2kob-assembly1_A  TM=9.180E-01  e=7.849E-15  [Clostridium] leptum DSM 753
  2kkp-assembly1_A  TM=6.972E-01  e=3.582E-03  Moorella thermoacetica ATCC 39073
  3lys-assembly6_F  TM=7.343E-01  e=1.015E-02  Lactococcus lactis subsp. lactis
  3nrw-assembly1_A  TM=7.234E-01  e=8.595E-02  Haloarcula marismortui
  5vfz-assembly1_A  TM=6.595E-01  e=3.773E-01  Brujitavirus brujita

CATH classification: 1.10.150.130

Secondary structure (DSSP, 8-state):
--BHHHHHHHHHHHHHHHT--HHHHHHHHHIIIIISHHHHTSBGGG--HHHHHHHHHH----HHHHHHHHHHHHHHHHHHHHTTSSSS-GGGT--------SS--S--